Protein 3CWW (pdb70)

GO terms:
  GO:0042802 identical protein binding (F, IPI)
  GO:0005515 protein binding (F, IPI)
  GO:0005737 cytoplasm (C, IDA)
  GO:0005739 mitochondrion (C, IDA)
  GO:0009897 external side of plasma membrane (C, IDA)
  GO:0009986 cell surface (C, IDA)
  GO:0006508 proteolysis (P, IDA)
  GO:0005576 extracellular region (C, TAS)
  GO:0005777 peroxisome (C, TAS)
  GO:0005829 cytosol (C, TAS)
  GO:0045732 positive regulation of protein catabolic process (P, TAS)
  GO:1903715 regulation of aerobic respiration (P, IGI)
  GO:0004222 metalloendopeptidase activity (F, TAS)
  GO:0016323 basolateral plasma membrane (C, IMP)
  GO:0150094 amyloid-beta clearance by cellular catabolic process (P, IMP)
  GO:0097242 amyloid-beta clearance (P, IMP)
  GO:0005829 cytosol (C, IDA)
  GO:0042447 hormone catabolic process (P, IDA)
  GO:0043171 peptide catabolic process (P, IDA)
  GO:0008270 zinc ion binding (F, IDA)

InterPro domains:
  IPR001431 Peptidase M16, zinc-binding site [PS00143] (95-118)
  IPR007863 Peptidase M16, C-terminal [PF05193] (238-416)
  IPR011249 Metalloenzyme, LuxS/M16 peptidase-like [SSF63411] (54-286)
  IPR011249 Metalloenzyme, LuxS/M16 peptidase-like [SSF63411] (288-526)
  IPR011249 Metalloenzyme, LuxS/M16 peptidase-like [SSF63411] (528-750)
  IPR011249 Metalloenzyme, LuxS/M16 peptidase-like [SSF63411] (766-1004)
  IPR011765 Peptidase M16, N-terminal [PF00675] (74-212)
  IPR032632 Peptidase M16, middle/third domain [PF16187] (422-702)
  IPR050626 Peptidase M16 [PTHR43690] (46-1003)
  IPR054734 Coenzyme PQQ synthesis protein F-like, C-terminal lobe, domain 4 [PF22456] (810-908)

B-factor: mean 30.48, std 8.05, range [13.72, 85.84]

Solvent-accessible surface area: 73911 Å² total; per-residue (Å²): 212,67,124,24,27,114,105,95,13,117,174,13,71,74,7,96,59,18,162,10,99,23,58,0,1,21,0,56,17,7,0,55,0,0,0,0,7,5,89,75,3,22,35,0,0,0,0,0,2,0,5,1,0,15,10,20,2,32,128,78,2,17,0,1,1,12,0,0,14,16,2,0,35,19,5,3,88,46,7,59,82,38,23,10,8,41,56,19,5,19,28,20,4,15,47,33,80,11,93,31,48,24,23,21,1,2,0,28,0,14,0,4,35,119,64,2,75,6,1,0,9,7,0,0,4,4,5,46,35,11,51,1,56,85,60,0,22,67,58,8,2,42,0,0,47,17,29,8,62,44,4,18,49,63,19,73,98,14,34,106,3,6,30,23,44,14,3,25,105,193,12,40,17,28,48,4,19,14,0,19,76,92,0,2,43,53,72,0,99,129,97,69,30,74,8,69,79,36,0,56,124,10,16,56,50,62,8,0,0,40,9,0,0,0,0,0,2,0,86,63,58,25,84,80,0,11,93,15,1,24,102,11,0,46,109,4,110,51,82,109,19,115,54,36,120,20,112,102,26,0,5,64,111,121,21,17,48,22,27,7,46,5,16,3,35,59,50,35,23,27,0,61,0,12,1,19,3,54,32,8,50,150,51,40,66,5,40,2,0,50,5,0,1,10,1,0,0,13,21,2,95,18,3,0,4,16,19,0,33,96,101,15,21,0,24,84,3,59,0,0,46,74,80,27,9,54,27,0,24,1,0,12,0,29,4,34,2,9,107,93,0,38,132,56,16,68,54,0,0,47,15,2,4,26,1,0,58,42,10,61,58,76,22,50,40,102,80,2,12,77,11,11,72,57,22,32,42,24,38,13,107,5,51,43,61,43,140,9,68,47,15,0,13,105,4,0,15,20,1,22,63,23,68,3,45,46,1,16,10,7,80,62,57,8,115,66,62,71,55,80,10,6,117,61,0,10,67,72,0,67,6,62,34,0,13,3,18,14,1,3,64,61,23,103,83,138,32,107,121,88,4,138,48,11,29,1,78,17,65,60,47,74,11,77,118,65,21,9,42,117,9,94,118,16,67,99,33,65,130,4,124,30,15,120,101,14,136,20,26,4,109,75,49,110,65,60,105,84,58,121,86,39,52,88,77,9,32,73,35,35,101,62,67,20,0,38,0,27,14,1,6,10,47,96,41,88,21,1,32,0,6,0,4,0,17,0,38,3,54,72,0,25,78,51,23,34,39,7,0,4,0,62,0,0,2,48,3,0,56,28,50,3,40,70,73,11,17,28,0,95,50,2,34,4,39,45,67,0,79,36,32,68,53,0,1,32,0,2,0,63,15,17,24,37,39,2,50,92,1,0,106,69,0,1,67,56,0,11,67,26,155,21,80,106,63,31,2,90,32,21,35,42,33,17,56,30,67,10,55,16,36,124,8,45,30,0,29,69,8,0,51,20,29,0,124,12,0,0,19,60,42,24,65,36,59,94,65,24,64,135,15,1,77,76,0,52,19,97,112,0,112,70,7,12,77,72,0,2,33,108,0,7,0,2,0,1,0,0,0,7,12,14,97,138,42,0,59,39,14,0,67,46,0,8,72,16,1,76,117,64,14,137,6,124,41,10,115,111,100,71,54,70,39,38,86,0,0,68,5,55,87,154,14,30,14,10,25,92,69,97,0,105,15,11,60,9,0,0,0,3,0,0,0,0,1,40,45,25,54,47,38,34,6,0,38,0,18,0,0,9,4,1,0,51,21,36,2,80,15,18,0,25,8,100,33,26,9,5,64,32,16,85,18,4,39,19,94,27,42,12,0,0,0,0,51,0,7,0,5,0,139,91,44,4,132,62,0,2,29,11,0,2,1,2,1,66,57,2,33,92,41,0,62,36,25,18,52,36,22,0,61,24,15,5,79,1,2,2,31,99,39,67,34,96,30,23,62,13,34,13,4,1,65,91,13,22,32,22,2,97,57,59,14,31,16,33,58,40,27,81,61,1,5,62,65,0,112,91,6,53,15,8,51,0,4,140,11,3,98,76,5,0,8,50,103,2,63,72,14,11,2,0,0,0,14,0,28,3,78,119,71,160,52,152,23,28,100,53,78,167,32,113,78,13,159,82,30,90,52,18,35,192,65,29,79,67,9,69,67,33,179,86,157,209,64,121,23,24,114,107,92,15,65,75,14,6,57,5,42,60,16,161,8,101,24,58,0,0,23,0,54,16,8,0,58,0,0,0,0,6,5,87,74,3,21,36,0,0,0,0,0,2,0,5,2,0,17,12,21,2,31,124,79,2,16,0,1,0,15,0,0,13,16,1,0,34,19,6,4,160,117,46,80,104,43,25,32,11,40,54,25,5,19,25,19,3,16,47,34,79,12,94,33,46,25,22,22,1,2,0,29,0,15,0,4,34,118,63,1,82,21,0,0,16,42,0,0,7,4,5,44,39,10,50,2,58,84,61,0,22,69,58,7,2,43,1,0,47,18,28,9,62,45,3,21,50,59,18,70,95,15,31,107,4,5,31,22,46,15,4,27,107,192,12,38,16,29,47,4,20,14,0,17,71,103,9,2,50,70,94,0,102,132,76,72,28,74,8,73,68,34,0,52,125,11,16,56,52,62,8,0,0,38,9,0,0,0,0,0,2,0,84,59,57,23,88,79,0,9,91,18,0,23,131,12,0,43,118,4,109,51,81,108,18,112,54,33,122,19,110,97,26,0,5,64,108,121,22,15,50,22,27,7,47,4,14,2,30,56,49,35,24,26,0,59,1,10,1,18,3,53,35,7,60,154,48,42,68,7,42,2,0,54,6,1,2,9,1,0,0,16,23,2,86,14,3,0,4,17,17,0,33,94,102,15,19,0,23,85,4,55,0,0,46,76,87,27,9,59,26,0,19,2,0,12,0,29,5,31,1,8,108,94,0,41,133,58,17,67,54,0,1,48,16,2,4,24,1,0,55,41,8,59,57,69,19,33,34,19,20,2,7,16,14,14,42,42,20,37,45,26,40,10,106,5,38,45,62,45,137,10,72,48,17,0,14,108,4,0,14,17,1,21,64,19,73,4,40,19,2,18,5,12,91,73,31,9,17,36,39,100,56,76,13,5,112,54,0,7,68,67,0,69,5,59,35,0,12,3,17,14,1,2,65,58,26,101,84,141,32,107,119,82,6,142,63,9,29,1,78,17,67,58,46,72,11,78,113,67,22,7,42,115,9,90,117,14,65,102,33,72,124,4,122,31,13,112,18,12,119,19,32,6,107,78,50,105,63,64,103,87,60,119,86,38,49,90,76,9,28,74,32,39,99,67,66,17,0,42,0,25,12,0,4,9,48,96,37,90,19,1,34,0,6,0,5,0,15,0,36,4,54,75,0,27,82,50,21,28,38,8,0,2,0,65,0,0,2,49,3,0,59,28,51,2,37,68,71,11,4,26,0,97,57,1,34,4,51,46,63,0,79,38,33,68,53,0,1,30,0,0,0,67,17,18,24,38,39,3,55,96,0,0,104,77,0,0,67,54,0,14,71,27,87,19,78,107,61,31,2,89,31,17,34,44,32,18,57,28,64,9,53,15,37,115,7,44,32,0,28,68,8,0,51,22,29,0,123,12,0,0,17,61,41,25,65,30,61,98,66,21,55,145,19,0,71,82,1,51,19,96,110,0,109,68,6,11,79,71,0,2,35,101,0,9,0,2,0,1,0,0,0,9,12,27,92,73,41,0,62,41,14,0,73,39,0,10,70,15,0,76,118,65,14,136,5,122,44,9,107,113,100,66,67,72,36,37,84,0,0,65,6,54,89,153,14,29,15,9,24,93,68,98,0,106,13,10,57,10,0,0,0,3,0,1,0,0,1,38,49,26,51,45,38,31,6,0,40,0,17,0,0,9,5,1,0,49,20,35,2,79,15,18,0,25,8,113,33,26,9,4,64,30,17,89,16,4,42,18,94,26,43,12,0,0,0,0,51,0,6,0,4,0,136,92,45,2,131,66,0,2,27,10,0,2,1,2,2,70,60,4,38,130,45,0,86,97,30,86,102,112,25,0,68,75,13,5,78,2,2,2,28,98,39,66,34,99,29,24,66,13,34,15,3,1,62,89,11,20,34,20,2,96,57,66,17,31,15,36,61,40,26,80,63,1,5,63,67,0,114,93,7,69,44,58,50,0,17,146,10,3,95,78,5,0,5,48,108,1,63,75,14,11,2,0,0,0,15,0,28,3,76,120,71,162,54,152,22,28,100,54,76,166,33,111,80,11,158,81,30,88,56,16,33,198,64,27,78,65,8,71,67,33,175,86,160,35,43,44,96,35,43,88

CATH classification: 3.30.830.10 (+3 more: 3.30.830.10, 3.30.830.10, 3.30.830.10)

Foldseek 3Di:
DDQQWPFKDPAFDAFPLDPWGWIWTATPQAATEIEIADLPFQKKKKKKKFQAAQLPPDLQFRQLRVLLLVQLCQAFPVGRHGNPLVVVQLLFLKDWDWDGDHGMTMIMMMGGQVCQLVNVLSVLRSLPGGPLDPQLSVFCLLQLQQVLQQCLQPQVSVVCQVVLCLFACVRSSNTDHSGHCCSQPVSCVVVVHDNSVVSVVCSVQRSASNRMYMYIYHNDDPVVVVVSCSVRNSPGHHPPHDRDADQDDRHDLVSALKEKEFEHSFAFKKKKKKFKDWDCLVVLQQPLQVLVQCQQQAQAAQHLQVVCVVVVFFQHWGWTKADRDHNITMTMIMTTTFPVNNVVVLVSLLSSLLLLVVCVVVADDVVSSVVQQVLLVLCRNQPFDDDNRVVNRQLRVQSSRDDSSCSSPSNRHHDDHCSPVNVVRSVRPANSRMYMYIYHNVCVVVFDDADPSNRITMHMDRNDPVSSVSSRPRHHDPSHDTDDDLPLQFDDWDQDDQDPPADPFWDFPDDDLAETETEHEDPPSRTQKKKKKKDKFDCQCAVFLLSVLLQALLFVQLCSVCVNVCSSNVSNFWDKDWGADNGAIIIMIIGRPRCRLVVLLVSLLCLLQPDGDQSSSVRSLVVVLSVLVSVLSNAQLVVFVVVVCLQWWQDDDHSVRNNVSSVVDDPVNSVVSSLVSLQEIHMYMYMYYSDDPVVSVVSVVSSVVSSCVRSVYDGDDPVSSDDIFTFDFDFLAEEEEEAARQRRQKKKKKKWWWFWFDDLVVVLLQQLLCSLCFSVQCCQVPSPVNQYNDWGWGWDDDLRTITIMIMDIGNDFVVVVVQQVQLVLVVSLVVLVPDDQVSSVSSLVSSLSNLPRDDSGGVVLVVLQVVCVVLQQNPSVSSVSSSVVSNVDGSVNNSVSCQQRPHQPHRRTGMYMYIYHGNVGHGGGDDHDDHHYDDDSVVSRVPTDTHDGDHHD/DPQQWPDKDDAFDAFPQDPWGWIWTATNQAATEIEIADQVFFKKKKKKKFQAAQLPDDPQQAALRVLLLVQLCQAFPVGRHGNPLVVVQLLFLKDWDWDGDHGITMIMMMGGQVCQLVNVLSVLRSLPGGPLDPVLSVQCLLQLQQVLQQCLQPQVSVVCQVVLCLFACVRSSNTRHSGHCCSQPVSCVVVVHDNSVVSVVCSVQRSASNRMYMYIYHNDDPVVVVVSCSVRHSPRHHPVDDRDARQDDSHDLVSALKEKEFEHNFAWKKKKKKFKDWDCLVVLLAPLQVLVQCQQQPQAAQHLQVVCVVVVFFQHWGWTKADDDHNITMTMIMTTTFPVNLVCVLVSLLSSLQLLVVCVVVADDVVSSVLQQVLLSLCSNQPFDDDNRVVNRVLRVQCVRDPSSCSSPSVRHHHDHDSVVNVVRSVRPANSRMYMYIYHNVCVVVFDDADPSNRITMHMDRNDPVSSVSSRPRHHDVRHDTDDDQPLAFDDWDQDPQDPPADPFWDFPDDDLAETETEHEDPDSRTQKKKKKKDKFDCQCAVFLLSVLLQALLQVQLCSVCVNVCSSNVSNFWDKDWGGDNGAIIIMIIGGPRCRLVVLLVSLLCLLQPDGDQSVSVRVLVVVLSVLVSVLSNAQLVVQVVVVCLQWKPDDAHSVRNNVSSVVDDPVNSVVSSLVSLQEIHMYMYMYYSDDPVVSVVSVVSSVVSSCVRNVYDGDDPVRNDDIFTFDFFFLAEEEEEAARQRRQKKKKKKWWWFFFDDLVVVLLQQLLCSQCFSVQCCQVPSPVNQHNDWGWGWDDDLRTITIMIMDIGNDFVVVVVLQVQLSLVVSLVVLVPDDQVSSVSSLVSSLSNLPRDDSGRVVLVVLQVVLVVLQQRPSCSSVSSSVVSNPDDSVNSSVSCQQGPHQPHRRTGMYMYIYHGSVGHGGGDDHDDHHYDPDSVVSRVPTDTDDGDHHD/DDDD

Sequence (1913 aa):
NNPAIKRIGNHITKSPEDKREYRGLELANGIKVLLISDPTTDKSSAALDVHIGSLSDPPNIAGLSHFLQHMLFLGTKKYPKENEYSQFLSEHAGSSNAFTSGEHTNYYFDVSHEHLEGALDRFAQFFLSPLFDESAKDREVNAVDSEHEKNVMNDAWRLFQLEKATGNPKHPFSKFGTGNKYTLETRPNQEGIDVRQELLKFHSAYYSSNLMAVVVLGRESLDDLTNLVVKLFSEVENKNVPLPEFPEHPFQEEHLKQLYKIVPIKDIRNLYVTFPIPDLQKYYKSNPGHYLGHLIGHEGPGSLLSELKSKGWVNTLVGGQKAGARGFMFFIINVDLTEEGLLHVEDIILHMFQYIQKLRAEGPQEWVFQELKDLNAVAFRFKDKERPRGYTSKIAGILHYYPLEEVLTAEYLLEEFRPDLIEMVLDKLRPENVRVAIVSKSFEGKTDRTEEWYGTQYKQEAIPDAVIAKWQNAALNGKFKLPTKNEFIPTNFEILPLEAAATPYPALIKDTAMSKLWFKQDDKFFLPKANLNFEFFSPFAYVDPLHSNMAYLYLELLKDSLNEYAYAAELAGLSYDLQNTIYGMYLSVKGYNDKQPILLKKIIEKMATFEIDEARFEIIKEAYMRSLNNFRAEQPHQHAMYYLRLLMTEVAWTKDELKEALADVTLPRLKAFIPQLLSRLHIEALLHGNITKQAALGIMQMVEDTLIEHAHTKPLLPSQLAAYREVQLPDRGWFVYQQRNEVHNNSGIEIYYQTDMQSTSENMFLELFAQIISEPAFNTLRTKEQLGYIVFSGPRRANGIQGLRFIIQSEKPPHYLESRVEAFLITMEKSIEDMTEEAFQKHIQALAIRRLDKPKKLSAESAKYWGEIISQQYNFDRDNTEVAYLKTLTKADIIKFYKEMLAVDAPRRHKVSVHVLAREMLSQAPALPQPEVIQNMTAFKRGLPLFPLVKPHNNPAIKRIGNHITKSPEDKREYRGLELANGIKVLLISDPTTDKSSAALDVHIGSLSDPPNIAGLSHFLQHMLFLGTKKYPKENEYSQFLSEHAGSSNAFTSGEHTNYYFDVSHEHLEGALDRFAQFFLSPLFDESAKDREVNAVDSEHEKNVMNDAWRLFQLEKATGNPKHPFSKFGTGNKYTLETRPNQEGIDVRQELLKFHSAYYSSNLMAVVVLGRESLDDLTNLVVKLFSEVENKNVPLPEFPEHPFQEEHLKQLYKIVPIKDIRNLYVTFPIPDLQKYYKSNPGHYLGHLIGHEGPGSLLSELKSKGWVNTLVGGQKAGARGFMFFIINVDLTEEGLLHVEDIILHMFQYIQKLRAEGPQEWVFQELKDLNAVAFRFKDKERPRGYTSKIAGILHYYPLEEVLTAEYLLEEFRPDLIEMVLDKLRPENVRVAIVSKSFEGKTDRTEEWYGTQYKQEAIPDAVIAKWQNAALNGKFKLPTKNEFIPTNFEILPLEAAATPYPALIKDTAMSKLWFKQDDKFFLPKANLNFEFFSPFAYVDPLHSNMAYLYLELLKDSLNEYAYAAELAGLSYDLQNTIYGMYLSVKGYNDKQPILLKKIIEKMATFEIDEARFEIIKEAYMRSLNNFRAEQPHQHAMYYLRLLMTEVAWTKDELKEALADVTLPRLKAFIPQLLSRLHIEALLHGNITKQAALGIMQMVEDTLIEHAHTKPLLPSQLAAYREVQLPDRGWFVYQQRNEVHNNSGIEIYYQTDMQSTSENMFLELFAQIISEPAFNTLRTKEQLGYIVFSGPRRANGIQGLRFIIQSEKPPHYLESRVEAFLITMEKSIEDMTEEAFQKHIQALAIRRLDKPKKLSAESAKYWGEIISQQYNFDRDNTEVAYLKTLTKADIIKFYKEMLAVDAPRRHKVSVHVLAREMLSQAPALPQPEVIQNMTAFKRGLPLFPLVKPHAPPAAPP

Structure (mmCIF, N/CA/C/O backbone):
data_3CWW
#
_entry.id   3CWW
#
_cell.length_a   262.448
_cell.length_b   262.448
_cell.length_c   90.628
_cell.angle_alpha   90.000
_cell.angle_beta   90.000
_cell.angle_gamma   120.000
#
_symmetry.space_group_name_H-M   'P 65'
#
loop_
_entity.id
_entity.type
_entity.pdbx_description
1 polymer 'Insulin-degrading enzyme'
2 polymer 'bradykinin N-terminal tetrapeptide analogue'
3 non-polymer 'ZINC ION'
4 non-polymer 'ACETATE ION'
5 non-polymer '1,4-DIETHYLENE DIOXIDE'
6 water water
#
loop_
_atom_site.group_PDB
_atom_site.id
_atom_site.type_symbol
_atom_site.label_atom_id
_atom_site.label_alt_id
_atom_site.label_comp_id
_atom_site.label_asym_id
_atom_site.label_entity_id
_atom_site.label_seq_id
_atom_site.pdbx_PDB_ins_code
_atom_site.Cartn_x
_atom_site.Cartn_y
_atom_site.Cartn_z
_atom_site.occupancy
_atom_site.B_iso_or_equiv
_atom_site.auth_seq_id
_atom_site.auth_comp_id
_atom_site.auth_asym_id
_atom_site.auth_atom_id
_atom_site.pdbx_PDB_model_num
ATOM 1 N N . ASN A 1 14 ? -94.680 110.031 11.695 1.00 66.20 43 ASN A N 1
ATOM 2 C CA . ASN A 1 14 ? -94.295 109.927 13.097 1.00 60.69 43 ASN A CA 1
ATOM 3 C C . ASN A 1 14 ? -93.096 108.998 13.336 1.00 61.18 43 ASN A C 1
ATOM 4 O O . ASN A 1 14 ? -92.080 109.426 13.888 1.00 59.03 43 ASN A O 1
ATOM 9 N N . ASN A 1 15 ? -93.202 107.736 12.923 1.00 55.65 44 ASN A N 1
ATOM 10 C CA . ASN A 1 15 ? -92.085 106.799 13.089 1.00 49.82 44 ASN A CA 1
ATOM 11 C C . ASN A 1 15 ? -91.332 106.601 11.790 1.00 47.08 44 ASN A C 1
ATOM 12 O O . ASN A 1 15 ? -91.837 105.967 10.868 1.00 48.68 44 ASN A O 1
ATOM 17 N N . PRO A 1 16 ? -90.103 107.129 11.729 1.00 46.90 45 PRO A N 1
ATOM 18 C CA . PRO A 1 16 ? -89.264 107.183 10.529 1.00 43.55 45 PRO A CA 1
ATOM 19 C C . PRO A 1 16 ? -88.977 105.806 9.939 1.00 39.78 45 PRO A C 1
ATOM 20 O O . PRO A 1 16 ? -88.755 105.703 8.739 1.00 35.16 45 PRO A O 1
ATOM 24 N N . ALA A 1 17 ? -88.967 104.771 10.772 1.00 39.06 46 ALA A N 1
ATOM 25 C CA . ALA A 1 17 ? -88.599 103.438 10.313 1.00 36.19 46 ALA A CA 1
ATOM 26 C C . ALA A 1 17 ? -89.787 102.683 9.723 1.00 33.25 46 ALA A C 1
ATOM 27 O O . ALA A 1 17 ? -89.611 101.640 9.100 1.00 31.12 46 ALA A O 1
ATOM 29 N N . ILE A 1 18 ? -90.985 103.218 9.912 1.00 32.77 47 ILE A N 1
ATOM 30 C CA . ILE A 1 18 ? -92.192 102.597 9.372 1.00 34.90 47 ILE A CA 1
ATOM 31 C C . ILE A 1 18 ? -92.800 103.444 8.256 1.00 35.76 47 ILE A C 1
ATOM 32 O O . ILE A 1 18 ? -93.149 104.596 8.478 1.00 34.02 47 ILE A O 1
ATOM 37 N N . LYS A 1 19 ? -92.922 102.882 7.056 1.00 27.81 48 LYS A N 1
ATOM 38 C CA . LYS A 1 19 ? -93.517 103.614 5.944 1.00 31.95 48 LYS A CA 1
ATOM 39 C C . LYS A 1 19 ? -95.032 103.701 6.073 1.00 37.03 48 LYS A C 1
ATOM 40 O O . LYS A 1 19 ? -95.621 104.750 5.826 1.00 37.05 48 LYS A O 1
ATOM 46 N N . ARG A 1 20 ? -95.664 102.595 6.455 1.00 31.91 49 ARG A N 1
ATOM 47 C CA . ARG A 1 20 ? -97.108 102.591 6.641 1.00 33.56 49 ARG A CA 1
ATOM 48 C C . ARG A 1 20 ? -97.541 101.414 7.512 1.00 33.63 49 ARG A C 1
ATOM 49 O O . ARG A 1 20 ? -96.881 100.372 7.569 1.00 27.52 49 ARG A O 1
ATOM 57 N N . ILE A 1 21 ? -98.646 101.600 8.214 1.00 32.61 50 ILE A N 1
ATOM 58 C CA . ILE A 1 21 ? -99.250 100.510 8.950 1.00 33.70 50 ILE A CA 1
ATOM 59 C C . ILE A 1 21 ? -100.556 100.182 8.253 1.00 37.10 50 ILE A C 1
ATOM 60 O O . ILE A 1 21 ? -101.319 101.078 7.892 1.00 37.30 50 ILE A O 1
ATOM 65 N N . GLY A 1 22 ? -100.803 98.898 8.034 1.00 33.07 51 GLY A N 1
ATOM 66 C CA . GLY A 1 22 ? -101.955 98.502 7.255 1.00 35.92 51 GLY A CA 1
ATOM 67 C C . GLY A 1 22 ? -103.223 98.773 8.031 1.00 37.04 51 GLY A C 1
ATOM 68 O O . GLY A 1 22 ? -103.182 98.946 9.252 1.00 37.98 51 GLY A O 1
ATOM 69 N N . ASN A 1 23 ? -104.353 98.806 7.328 1.00 37.31 52 ASN A N 1
ATOM 70 C CA . ASN A 1 23 ? -105.644 98.784 7.999 1.00 36.14 52 ASN A CA 1
ATOM 71 C C . ASN A 1 23 ? -105.910 97.385 8.541 1.00 37.33 52 ASN A C 1
ATOM 72 O O . ASN A 1 23 ? -105.026 96.528 8.522 1.00 34.80 52 ASN A O 1
ATOM 77 N N . HIS A 1 24 ? -107.103 97.173 9.084 1.00 37.08 53 HIS A N 1
ATOM 78 C CA . HIS A 1 24 ? -107.430 95.905 9.727 1.00 32.22 53 HIS A CA 1
ATOM 79 C C . HIS A 1 24 ? -107.201 94.706 8.810 1.00 25.87 53 HIS A C 1
ATOM 80 O O . HIS A 1 24 ? -107.654 94.689 7.666 1.00 26.41 53 HIS A O 1
ATOM 87 N N . ILE A 1 25 ? -106.486 93.710 9.323 1.00 24.94 54 ILE A N 1
ATOM 88 C CA . ILE A 1 25 ? -106.158 92.519 8.550 1.00 26.05 54 ILE A CA 1
ATOM 89 C C . ILE A 1 25 ? -107.353 91.588 8.661 1.00 22.42 54 ILE A C 1
ATOM 90 O O . ILE A 1 25 ? -107.663 91.104 9.741 1.00 25.24 54 ILE A O 1
ATOM 95 N N . THR A 1 26 ? -108.040 91.355 7.560 1.00 23.14 55 THR A N 1
ATOM 96 C CA . THR A 1 26 ? -109.222 90.498 7.599 1.00 26.86 55 THR A CA 1
ATOM 97 C C . THR A 1 26 ? -108.887 89.065 8.007 1.00 23.66 55 THR A C 1
ATOM 98 O O . THR A 1 26 ? -107.992 88.431 7.450 1.00 22.94 55 THR A O 1
ATOM 102 N N . LYS A 1 27 ? -109.610 88.558 8.993 1.00 22.99 56 LYS A N 1
ATOM 103 C CA . LYS A 1 27 ? -109.363 87.214 9.500 1.00 24.86 56 LYS A CA 1
ATOM 104 C C . LYS A 1 27 ? -110.689 86.495 9.727 1.00 26.02 56 LYS A C 1
ATOM 105 O O . LYS A 1 27 ? -111.750 87.104 9.658 1.00 21.30 56 LYS A O 1
ATOM 111 N N . SER A 1 28 ? -110.638 85.196 9.980 1.00 24.15 57 SER A N 1
ATOM 112 C CA . SER A 1 28 ? -111.865 84.488 10.343 1.00 26.79 57 SER A CA 1
ATOM 113 C C . SER A 1 28 ? -112.346 84.949 11.715 1.00 25.50 57 SER A C 1
ATOM 114 O O . SER A 1 28 ? -111.537 85.177 12.607 1.00 22.88 57 SER A O 1
ATOM 117 N N . PRO A 1 29 ? -113.675 85.038 11.904 1.00 25.56 58 PRO A N 1
ATOM 118 C CA . PRO A 1 29 ? -114.214 85.367 13.229 1.00 27.47 58 PRO A CA 1
ATOM 119 C C . PRO A 1 29 ? -113.890 84.294 14.271 1.00 27.81 58 PRO A C 1
ATOM 120 O O . PRO A 1 29 ? -113.997 84.576 15.454 1.00 30.42 58 PRO A O 1
ATOM 124 N N . GLU A 1 30 ? -113.497 83.098 13.834 1.00 26.03 59 GLU A N 1
ATOM 125 C CA . GLU A 1 30 ? -113.088 82.021 14.741 1.00 25.85 59 GLU A CA 1
ATOM 126 C C . GLU A 1 30 ? -111.619 82.137 15.160 1.00 32.00 59 GLU A C 1
ATOM 127 O O . GLU A 1 30 ? -111.146 81.407 16.029 1.00 33.33 59 GLU A O 1
ATOM 133 N N . ASP A 1 31 ? -110.888 83.018 14.498 1.00 27.99 60 ASP A N 1
ATOM 134 C CA . ASP A 1 31 ? -109.454 83.156 14.731 1.00 25.42 60 ASP A CA 1
ATOM 135 C C . ASP A 1 31 ? -109.209 84.187 15.818 1.00 26.00 60 ASP A C 1
ATOM 136 O O . ASP A 1 31 ? -109.477 85.381 15.639 1.00 25.89 60 ASP A O 1
ATOM 141 N N . LYS A 1 32 ? -108.701 83.727 16.954 1.00 26.07 61 LYS A N 1
ATOM 142 C CA . LYS A 1 32 ? -108.459 84.597 18.096 1.00 30.74 61 LYS A CA 1
ATOM 143 C C . LYS A 1 32 ? -107.071 85.279 18.050 1.00 31.22 61 LYS A C 1
ATOM 144 O O . LYS A 1 32 ? -106.789 86.194 18.831 1.00 27.80 61 LYS A O 1
ATOM 150 N N . ARG A 1 33 ? -106.199 84.837 17.151 1.00 26.63 62 ARG A N 1
ATOM 151 C CA . ARG A 1 33 ? -104.901 85.507 17.021 1.00 24.97 62 ARG A CA 1
ATOM 152 C C . ARG A 1 33 ? -105.158 86.953 16.579 1.00 24.74 62 ARG A C 1
ATOM 153 O O . ARG A 1 33 ? -106.165 87.228 15.939 1.00 25.63 62 ARG A O 1
ATOM 161 N N . GLU A 1 34 ? -104.283 87.882 16.948 1.00 24.05 63 GLU A N 1
ATOM 162 C CA . GLU A 1 34 ? -104.415 89.273 16.506 1.00 26.44 63 GLU A CA 1
ATOM 163 C C . GLU A 1 34 ? -103.323 89.595 15.495 1.00 22.82 63 GLU A C 1
ATOM 164 O O . GLU A 1 34 ? -102.218 89.058 15.580 1.00 23.47 63 GLU A O 1
ATOM 170 N N . TYR A 1 35 ? -103.634 90.466 14.541 1.00 22.45 64 TYR A N 1
ATOM 171 C CA . TYR A 1 35 ? -102.750 90.727 13.413 1.00 23.88 64 TYR A CA 1
ATOM 172 C C . TYR A 1 35 ? -102.481 92.220 13.187 1.00 26.70 64 TYR A C 1
ATOM 173 O O . TYR A 1 35 ? -103.350 93.072 13.380 1.00 25.00 64 TYR A O 1
ATOM 182 N N . ARG A 1 36 ? -101.271 92.526 12.754 1.00 25.21 65 ARG A N 1
ATOM 183 C CA . ARG A 1 36 ? -100.976 93.870 12.265 1.00 25.13 65 ARG A CA 1
ATOM 184 C C . ARG A 1 36 ? -100.050 93.769 11.072 1.00 22.48 65 ARG A C 1
ATOM 185 O O . ARG A 1 36 ? -99.041 93.084 11.137 1.00 24.37 65 ARG A O 1
ATOM 193 N N . GLY A 1 37 ? -100.393 94.449 9.980 1.00 20.94 66 GLY A N 1
ATOM 194 C CA . GLY A 1 37 ? -99.536 94.472 8.817 1.00 22.42 66 GLY A CA 1
ATOM 195 C C . GLY A 1 37 ? -98.810 95.812 8.756 1.00 28.65 66 GLY A C 1
ATOM 196 O O . GLY A 1 37 ? -99.335 96.843 9.194 1.00 27.09 66 GLY A O 1
ATOM 197 N N . LEU A 1 38 ? -97.599 95.814 8.218 1.00 24.84 67 LEU A N 1
ATOM 198 C CA . LEU A 1 38 ? -96.968 97.097 7.951 1.00 27.96 67 LEU A CA 1
ATOM 199 C C . LEU A 1 38 ? -95.898 97.002 6.894 1.00 25.67 67 LEU A C 1
ATOM 200 O O . LEU A 1 38 ? -95.545 95.906 6.454 1.00 25.17 67 LEU A O 1
ATOM 205 N N . GLU A 1 39 ? -95.414 98.162 6.456 1.00 24.99 68 GLU A N 1
ATOM 206 C CA . GLU A 1 39 ? -94.278 98.213 5.549 1.00 24.39 68 GLU A CA 1
ATOM 207 C C . GLU A 1 39 ? -93.229 99.116 6.157 1.00 27.93 68 GLU A C 1
ATOM 208 O O . GLU A 1 39 ? -93.518 100.260 6.522 1.00 26.83 68 GLU A O 1
ATOM 214 N N . LEU A 1 40 ? -92.019 98.590 6.295 1.00 26.15 69 LEU A N 1
ATOM 215 C CA . LEU A 1 40 ? -90.918 99.367 6.838 1.00 28.23 69 LEU A CA 1
ATOM 216 C C . LEU A 1 40 ? -90.451 100.401 5.818 1.00 25.29 69 LEU A C 1
ATOM 217 O O . LEU A 1 40 ? -90.690 100.255 4.618 1.00 26.27 69 LEU A O 1
ATOM 222 N N . ALA A 1 41 ? -89.763 101.432 6.302 1.00 28.40 70 ALA A N 1
ATOM 223 C CA . ALA A 1 41 ? -89.183 102.464 5.433 1.00 29.55 70 ALA A CA 1
ATOM 224 C C . ALA A 1 41 ? -88.318 101.877 4.318 1.00 29.02 70 ALA A C 1
ATOM 225 O O . ALA A 1 41 ? -88.307 102.372 3.191 1.00 28.46 70 ALA A O 1
ATOM 227 N N . ASN A 1 42 ? -87.599 100.805 4.628 1.00 24.75 71 ASN A N 1
ATOM 228 C CA . ASN A 1 42 ? -86.748 100.183 3.634 1.00 22.86 71 ASN A CA 1
ATOM 229 C C . ASN A 1 42 ? -87.527 99.227 2.695 1.00 23.42 71 ASN A C 1
ATOM 230 O O . ASN A 1 42 ? -86.943 98.546 1.866 1.00 22.50 71 ASN A O 1
ATOM 235 N N . GLY A 1 43 ? -88.846 99.170 2.833 1.00 23.22 72 GLY A N 1
ATOM 236 C CA . GLY A 1 43 ? -89.636 98.385 1.895 1.00 26.28 72 GLY A CA 1
ATOM 237 C C . GLY A 1 43 ? -89.977 96.941 2.273 1.00 23.31 72 GLY A C 1
ATOM 238 O O . GLY A 1 43 ? -90.627 96.235 1.498 1.00 23.66 72 GLY A O 1
ATOM 239 N N . ILE A 1 44 ? -89.547 96.489 3.444 1.00 23.96 73 ILE A N 1
ATOM 240 C CA . ILE A 1 44 ? -89.892 95.134 3.876 1.00 24.78 73 ILE A CA 1
ATOM 241 C C . ILE A 1 44 ? -91.367 95.116 4.264 1.00 22.80 73 ILE A C 1
ATOM 242 O O . ILE A 1 44 ? -91.814 95.973 5.016 1.00 23.04 73 ILE A O 1
ATOM 247 N N . LYS A 1 45 ? -92.127 94.184 3.698 1.00 20.94 74 LYS A N 1
ATOM 248 C CA . LYS A 1 45 ? -93.518 93.985 4.095 1.00 22.91 74 LYS A CA 1
ATOM 249 C C . LYS A 1 45 ? -93.547 93.038 5.291 1.00 22.95 74 LYS A C 1
ATOM 250 O O . LYS A 1 45 ? -92.828 92.045 5.311 1.00 22.28 74 LYS A O 1
ATOM 256 N N . VAL A 1 46 ? -94.368 93.359 6.283 1.00 22.22 75 VAL A N 1
ATOM 257 C CA . VAL A 1 46 ? -94.364 92.634 7.543 1.00 21.90 75 VAL A CA 1
ATOM 258 C C . VAL A 1 46 ? -95.778 92.246 7.985 1.00 24.30 75 VAL A C 1
ATOM 259 O O . VAL A 1 46 ? -96.712 93.052 7.904 1.00 24.65 75 VAL A O 1
ATOM 263 N N . LEU A 1 47 ? -95.933 91.020 8.474 1.00 21.71 76 LEU A N 1
ATOM 264 C CA . LEU A 1 47 ? -97.140 90.690 9.231 1.00 17.23 76 LEU A CA 1
ATOM 265 C C . LEU A 1 47 ? -96.735 90.269 10.632 1.00 19.23 76 LEU A C 1
ATOM 266 O O . LEU A 1 47 ? -95.880 89.402 10.811 1.00 18.40 76 LEU A O 1
ATOM 271 N N . LEU A 1 48 ? -97.341 90.890 11.634 1.00 18.83 77 LEU A N 1
ATOM 272 C CA . LEU A 1 48 ? -97.109 90.476 13.021 1.00 18.93 77 LEU A CA 1
ATOM 273 C C . LEU A 1 48 ? -98.319 89.689 13.506 1.00 20.96 77 LEU A C 1
ATOM 274 O O . LEU A 1 48 ? -99.467 90.057 13.226 1.00 22.42 77 LEU A O 1
ATOM 279 N N . ILE A 1 49 ? -98.067 88.625 14.251 1.00 20.34 78 ILE A N 1
ATOM 280 C CA . ILE A 1 49 ? -99.151 87.782 14.722 1.00 21.80 78 ILE A CA 1
ATOM 281 C C . ILE A 1 49 ? -98.981 87.593 16.212 1.00 21.65 78 ILE A C 1
ATOM 282 O O . ILE A 1 49 ? -98.016 86.971 16.655 1.00 21.50 78 ILE A O 1
ATOM 287 N N . SER A 1 50 ? -99.906 88.152 16.988 1.00 21.50 79 SER A N 1
ATOM 288 C CA . SER A 1 50 ? -99.857 87.983 18.431 1.00 21.99 79 SER A CA 1
ATOM 289 C C . SER A 1 50 ? -100.774 86.836 18.860 1.00 23.18 79 SER A C 1
ATOM 290 O O . SER A 1 50 ? -101.984 86.858 18.614 1.00 24.07 79 SER A O 1
ATOM 293 N N . ASP A 1 51 ? -100.194 85.840 19.509 1.00 22.97 80 ASP A N 1
ATOM 294 C CA . ASP A 1 51 ? -100.964 84.735 20.064 1.00 23.64 80 ASP A CA 1
ATOM 295 C C . ASP A 1 51 ? -100.462 84.458 21.477 1.00 23.79 80 ASP A C 1
ATOM 296 O O . ASP A 1 51 ? -99.487 83.721 21.677 1.00 23.03 80 ASP A O 1
ATOM 301 N N . PRO A 1 52 ? -101.119 85.063 22.472 1.00 25.93 81 PRO A N 1
ATOM 302 C CA . PRO A 1 52 ? -100.674 84.895 23.863 1.00 26.74 81 PRO A CA 1
ATOM 303 C C . PRO A 1 52 ? -100.761 83.449 24.345 1.00 26.86 81 PRO A C 1
ATOM 304 O O . PRO A 1 52 ? -100.229 83.143 25.410 1.00 30.56 81 PRO A O 1
ATOM 308 N N . THR A 1 53 ? -101.379 82.560 23.568 1.00 27.13 82 THR A N 1
ATOM 309 C CA . THR A 1 53 ? -101.487 81.157 23.987 1.00 29.16 82 THR A CA 1
ATOM 310 C C . THR A 1 53 ? -100.344 80.283 23.455 1.00 30.70 82 THR A C 1
ATOM 311 O O . THR A 1 53 ? -100.160 79.155 23.901 1.00 28.59 82 THR A O 1
ATOM 315 N N . THR A 1 54 ? -99.574 80.783 22.496 1.00 26.24 83 THR A N 1
ATOM 316 C CA . THR A 1 54 ? -98.686 79.872 21.768 1.00 26.67 83 THR A CA 1
ATOM 317 C C . THR A 1 54 ? -97.526 79.337 22.615 1.00 23.56 83 THR A C 1
ATOM 318 O O . THR A 1 54 ? -96.930 80.075 23.395 1.00 24.70 83 THR A O 1
ATOM 322 N N . ASP A 1 55 ? -97.228 78.043 22.497 1.00 22.46 84 ASP A N 1
ATOM 323 C CA . ASP A 1 55 ? -96.079 77.466 23.199 1.00 25.71 84 ASP A CA 1
ATOM 324 C C . ASP A 1 55 ? -94.794 77.704 22.401 1.00 26.78 84 ASP A C 1
ATOM 325 O O . ASP A 1 55 ? -93.724 77.912 22.975 1.00 25.79 84 ASP A O 1
ATOM 330 N N . LYS A 1 56 ? -94.910 77.688 21.078 1.00 24.32 85 LYS A N 1
ATOM 331 C CA . LYS A 1 56 ? -93.780 78.027 20.223 1.00 21.86 85 LYS A CA 1
ATOM 332 C C . LYS A 1 56 ? -94.036 79.317 19.451 1.00 22.84 85 LYS A C 1
ATOM 333 O O . LYS A 1 56 ? -95.131 79.552 18.926 1.00 22.18 85 LYS A O 1
ATOM 339 N N . SER A 1 57 ? -93.021 80.161 19.392 1.00 20.31 86 SER A N 1
ATOM 340 C CA . SER A 1 57 ? -93.090 81.349 18.570 1.00 20.83 86 SER A CA 1
ATOM 341 C C . SER A 1 57 ? -92.327 81.051 17.278 1.00 17.63 86 SER A C 1
ATOM 342 O O . SER A 1 57 ? -91.611 80.052 17.187 1.00 19.90 86 SER A O 1
ATOM 345 N N . SER A 1 58 ? -92.478 81.925 16.291 1.00 17.70 87 SER A N 1
ATOM 346 C CA . SER A 1 58 ? -91.988 81.628 14.954 1.00 18.69 87 SER A CA 1
ATOM 347 C C . SER A 1 58 ? -91.735 82.902 14.162 1.00 19.86 87 SER A C 1
ATOM 348 O O . SER A 1 58 ? -92.408 83.919 14.357 1.00 18.33 87 SER A O 1
ATOM 351 N N . ALA A 1 59 ? -90.775 82.837 13.249 1.00 19.12 88 ALA A N 1
ATOM 352 C CA . ALA A 1 59 ? -90.644 83.892 12.268 1.00 20.01 88 ALA A CA 1
ATOM 353 C C . ALA A 1 59 ? -90.262 83.270 10.934 1.00 19.47 88 ALA A C 1
ATOM 354 O O . ALA A 1 59 ? -89.700 82.168 10.886 1.00 19.38 88 ALA A O 1
ATOM 356 N N . ALA A 1 60 ? -90.562 83.985 9.853 1.00 18.27 89 ALA A N 1
ATOM 357 C CA . ALA A 1 60 ? -90.130 83.559 8.536 1.00 16.91 89 ALA A CA 1
ATOM 358 C C . ALA A 1 60 ? -89.766 84.800 7.715 1.00 21.99 89 ALA A C 1
ATOM 359 O O . ALA A 1 60 ? -90.323 85.884 7.926 1.00 21.19 89 ALA A O 1
ATOM 361 N N . LEU A 1 61 ? -88.817 84.640 6.802 1.00 18.05 90 LEU A N 1
ATOM 362 C CA . LEU A 1 61 ? -88.522 85.710 5.851 1.00 19.65 90 LEU A CA 1
ATOM 363 C C . LEU A 1 61 ? -88.450 85.110 4.451 1.00 18.56 90 LEU A C 1
ATOM 364 O O . LEU A 1 61 ? -87.791 84.103 4.223 1.00 20.24 90 LEU A O 1
ATOM 369 N N . ASP A 1 62 ? -89.142 85.733 3.511 1.00 18.12 91 ASP A N 1
ATOM 370 C CA . ASP A 1 62 ? -89.150 85.245 2.151 1.00 16.76 91 ASP A CA 1
ATOM 371 C C . ASP A 1 62 ? -88.567 86.334 1.263 1.00 20.19 91 ASP A C 1
ATOM 372 O O . ASP A 1 62 ? -89.102 87.447 1.208 1.00 19.02 91 ASP A O 1
ATOM 377 N N . VAL A 1 63 ? -87.438 86.029 0.622 1.00 18.74 92 VAL A N 1
ATOM 378 C CA . VAL A 1 63 ? -86.842 86.942 -0.349 1.00 19.09 92 VAL A CA 1
ATOM 379 C C . VAL A 1 63 ? -87.371 86.590 -1.726 1.00 17.97 92 VAL A C 1
ATOM 380 O O . VAL A 1 63 ? -87.319 85.432 -2.115 1.00 18.94 92 VAL A O 1
ATOM 384 N N . HIS A 1 64 ? -87.843 87.591 -2.481 1.00 21.45 93 HIS A N 1
ATOM 385 C CA . HIS A 1 64 ? -88.426 87.324 -3.794 1.00 19.91 93 HIS A CA 1
ATOM 386 C C . HIS A 1 64 ? -87.361 87.149 -4.878 1.00 24.09 93 HIS A C 1
ATOM 387 O O . HIS A 1 64 ? -87.460 87.735 -5.969 1.00 21.32 93 HIS A O 1
ATOM 394 N N . ILE A 1 65 ? -86.356 86.335 -4.571 1.00 19.54 94 ILE A N 1
ATOM 395 C CA . ILE A 1 65 ? -85.338 85.953 -5.545 1.00 19.24 94 ILE A CA 1
ATOM 396 C C . ILE A 1 65 ? -85.090 84.470 -5.357 1.00 22.93 94 ILE A C 1
ATOM 397 O O . ILE A 1 65 ? -85.112 83.952 -4.226 1.00 21.75 94 ILE A O 1
ATOM 402 N N . GLY A 1 66 ? -84.845 83.790 -6.464 1.00 20.91 95 GLY A N 1
ATOM 403 C CA . GLY A 1 66 ? -84.626 82.358 -6.449 1.00 20.22 95 GLY A CA 1
ATOM 404 C C . GLY A 1 66 ? -83.846 81.909 -7.669 1.00 22.05 95 GLY A C 1
ATOM 405 O O . GLY A 1 66 ? -83.172 82.705 -8.334 1.00 19.14 95 GLY A O 1
ATOM 406 N N . SER A 1 67 ? -83.964 80.627 -7.974 1.00 20.10 96 SER A N 1
ATOM 407 C CA . SER A 1 67 ? -83.021 79.983 -8.861 1.00 21.94 96 SER A CA 1
ATOM 408 C C . SER A 1 67 ? -83.145 80.471 -10.322 1.00 23.58 96 SER A C 1
ATOM 409 O O . SER A 1 67 ? -82.195 80.345 -11.105 1.00 21.56 96 SER A O 1
ATOM 412 N N . LEU A 1 68 ? -84.290 81.059 -10.684 1.00 21.18 97 LEU A N 1
ATOM 413 C CA . LEU A 1 68 ? -84.405 81.693 -12.013 1.00 22.45 97 LEU A CA 1
ATOM 414 C C . LEU A 1 68 ? -83.384 82.816 -12.165 1.00 23.43 97 LEU A C 1
ATOM 415 O O . LEU A 1 68 ? -83.063 83.225 -13.281 1.00 24.63 97 LEU A O 1
ATOM 420 N N . SER A 1 69 ? -82.865 83.303 -11.042 1.00 23.49 98 SER A N 1
ATOM 421 C CA . SER A 1 69 ? -81.901 84.390 -11.077 1.00 21.11 98 SER A CA 1
ATOM 422 C C . SER A 1 69 ? -80.448 83.940 -10.884 1.00 22.06 98 SER A C 1
ATOM 423 O O . SER A 1 69 ? -79.558 84.788 -10.750 1.00 22.46 98 SER A O 1
ATOM 426 N N . ASP A 1 70 ? -80.186 82.630 -10.863 1.00 21.65 99 ASP A N 1
ATOM 427 C CA . ASP A 1 70 ? -78.784 82.167 -10.733 1.00 20.53 99 ASP A CA 1
ATOM 428 C C . ASP A 1 70 ? -77.958 82.682 -11.912 1.00 24.75 99 ASP A C 1
ATOM 429 O O . ASP A 1 70 ? -78.468 82.786 -13.031 1.00 22.23 99 ASP A O 1
ATOM 434 N N . PRO A 1 71 ? -76.674 82.962 -11.681 1.00 24.28 100 PRO A N 1
ATOM 435 C CA . PRO A 1 71 ? -75.808 83.285 -12.823 1.00 23.88 100 PRO A CA 1
ATOM 436 C C . PRO A 1 71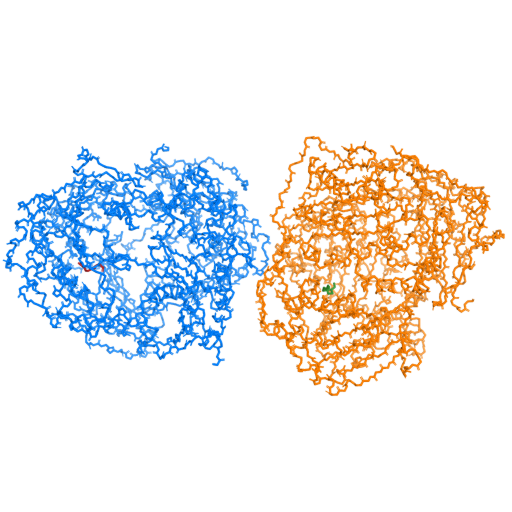 ? -75.866 82.123 -13.806 1.00 26.43 100 PRO A C 1
ATOM 437 O O . PRO A 1 71 ? -75.896 80.957 -13.378 1.00 22.05 100 PRO A O 1
ATOM 441 N N . PRO A 1 72 ? -75.885 82.415 -15.116 1.00 25.25 101 PRO A N 1
ATOM 442 C CA . PRO A 1 72 ? -75.982 81.292 -16.063 1.00 25.66 101 PRO A CA 1
ATOM 443 C C . PRO A 1 72 ? -74.748 80.403 -15.981 1.00 28.34 101 PRO A C 1
ATOM 444 O O . PRO A 1 72 ? -74.805 79.253 -16.406 1.00 26.03 101 PRO A O 1
ATOM 448 N N . ASN A 1 73 ? -73.653 80.920 -15.424 1.00 26.08 102 ASN A N 1
ATOM 449 C CA . ASN A 1 73 ? -72.442 80.120 -15.311 1.00 28.48 102 ASN A CA 1
ATOM 450 C C . ASN A 1 73 ? -72.242 79.463 -13.937 1.00 26.38 102 ASN A C 1
ATOM 451 O O . ASN A 1 73 ? -71.211 78.841 -13.689 1.00 27.26 102 ASN A O 1
ATOM 456 N N . ILE A 1 74 ? -73.211 79.617 -13.039 1.00 24.98 103 ILE A N 1
ATOM 457 C CA . ILE A 1 74 ? -73.122 78.956 -11.738 1.00 25.93 103 ILE A CA 1
ATOM 458 C C . ILE A 1 74 ? -74.493 78.413 -11.312 1.00 23.53 103 ILE A C 1
ATOM 459 O O . ILE A 1 74 ? -75.195 79.027 -10.504 1.00 22.92 103 ILE A O 1
ATOM 464 N N . ALA A 1 75 ? -74.876 77.283 -11.885 1.00 20.84 104 ALA A N 1
ATOM 465 C CA . ALA A 1 75 ? -76.193 76.733 -11.615 1.00 23.24 104 ALA A CA 1
ATOM 466 C C . ALA A 1 75 ? -76.231 76.299 -10.156 1.00 22.68 104 ALA A C 1
ATOM 467 O O . ALA A 1 75 ? -75.292 75.642 -9.664 1.00 21.02 104 ALA A O 1
ATOM 469 N N . GLY A 1 76 ? -77.288 76.703 -9.454 1.00 21.80 105 GLY A N 1
ATOM 470 C CA . GLY A 1 76 ? -77.484 76.293 -8.061 1.00 19.19 105 GLY A CA 1
ATOM 471 C C . GLY A 1 76 ? -77.069 77.341 -7.047 1.00 21.27 105 GLY A C 1
ATOM 472 O O . GLY A 1 76 ? -77.175 77.125 -5.835 1.00 20.37 105 GLY A O 1
ATOM 473 N N . LEU A 1 77 ? -76.598 78.496 -7.518 1.00 20.99 106 LEU A N 1
ATOM 474 C CA . LEU A 1 77 ? -76.008 79.452 -6.572 1.00 20.82 106 LEU A CA 1
ATOM 475 C C . LEU A 1 77 ? -76.971 79.948 -5.494 1.00 18.87 106 LEU A C 1
ATOM 476 O O . LEU A 1 77 ? -76.586 80.083 -4.330 1.00 18.17 106 LEU A O 1
ATOM 481 N N . SER A 1 78 ? -78.201 80.280 -5.869 1.00 18.79 107 SER A N 1
ATOM 482 C CA . SER A 1 78 ? -79.112 80.838 -4.875 1.00 22.06 107 SER A CA 1
ATOM 483 C C . SER A 1 78 ? -79.506 79.758 -3.825 1.00 17.81 107 SER A C 1
ATOM 484 O O . SER A 1 78 ? -79.648 80.045 -2.642 1.00 20.02 107 SER A O 1
ATOM 487 N N . HIS A 1 79 ? -79.627 78.524 -4.276 1.00 17.94 108 HIS A N 1
ATOM 488 C CA . HIS A 1 79 ? -79.871 77.392 -3.394 1.00 18.07 108 HIS A CA 1
ATOM 489 C C . HIS A 1 79 ? -78.669 77.106 -2.486 1.00 22.71 108 HIS A C 1
ATOM 490 O O . HIS A 1 79 ? -78.834 76.815 -1.288 1.00 19.47 108 HIS A O 1
ATOM 497 N N . PHE A 1 80 ? -77.459 77.197 -3.043 1.00 19.38 109 PHE A N 1
ATOM 498 C CA . PHE A 1 80 ? -76.249 77.027 -2.232 1.00 18.65 109 PHE A CA 1
ATOM 499 C C . PHE A 1 80 ? -76.172 78.134 -1.201 1.00 19.17 109 PHE A C 1
ATOM 500 O O . PHE A 1 80 ? -75.801 77.901 -0.044 1.00 18.96 109 PHE A O 1
ATOM 508 N N . LEU A 1 81 ? -76.522 79.350 -1.620 1.00 18.34 110 LEU A N 1
ATOM 509 C CA . LEU A 1 81 ? -76.513 80.488 -0.708 1.00 19.44 110 LEU A CA 1
ATOM 510 C C . LEU A 1 81 ? -77.484 80.257 0.462 1.00 20.13 110 LEU A C 1
ATOM 511 O O . LEU A 1 81 ? -77.191 80.579 1.619 1.00 19.48 110 LEU A O 1
ATOM 516 N N . GLN A 1 82 ? -78.654 79.721 0.139 1.00 20.31 111 GLN A N 1
ATOM 517 C CA . GLN A 1 82 ? -79.641 79.342 1.145 1.00 18.78 111 GLN A CA 1
ATOM 518 C C . GLN A 1 82 ? -79.052 78.411 2.233 1.00 19.67 111 GLN A C 1
ATOM 519 O O . GLN A 1 82 ? -79.293 78.614 3.433 1.00 18.53 111 GLN A O 1
ATOM 525 N N . HIS A 1 83 ? -78.287 77.406 1.815 1.00 18.13 112 HIS A N 1
ATOM 526 C CA . HIS A 1 83 ? -77.579 76.525 2.756 1.00 19.65 112 HIS A CA 1
ATOM 527 C C . HIS A 1 83 ? -76.552 77.278 3.583 1.00 20.94 112 HIS A C 1
ATOM 528 O O . HIS A 1 83 ? -76.440 77.060 4.786 1.00 17.74 112 HIS A O 1
ATOM 535 N N . MET A 1 84 ? -75.786 78.148 2.930 1.00 17.97 113 MET A N 1
ATOM 536 C CA . MET A 1 84 ? -74.668 78.829 3.581 1.00 18.87 113 MET A CA 1
ATOM 537 C C . MET A 1 84 ? -75.104 79.859 4.633 1.00 19.08 113 MET A C 1
ATOM 538 O O . MET A 1 84 ? -74.344 80.160 5.558 1.00 18.17 113 MET A O 1
ATOM 543 N N . LEU A 1 85 ? -76.294 80.433 4.482 1.00 16.98 114 LEU A N 1
ATOM 544 C CA . LEU A 1 85 ? -76.735 81.456 5.432 1.00 19.10 114 LEU A CA 1
ATOM 545 C C . LEU A 1 85 ? -76.865 80.947 6.872 1.00 21.21 114 LEU A C 1
ATOM 546 O O . LEU A 1 85 ? -76.846 81.737 7.814 1.00 20.56 114 LEU A O 1
ATOM 551 N N . PHE A 1 86 ? -77.007 79.636 7.032 1.00 19.13 115 PHE A N 1
ATOM 552 C CA . PHE A 1 86 ? -77.149 79.046 8.361 1.00 19.74 115 PHE A CA 1
ATOM 553 C C . PHE A 1 86 ? -75.786 78.852 9.054 1.00 21.99 115 PHE A C 1
ATOM 554 O O . PHE A 1 86 ? -75.717 78.481 10.236 1.00 21.75 115 PHE A O 1
ATOM 562 N N . LEU A 1 87 ? -74.707 79.060 8.310 1.00 19.90 116 LEU A N 1
ATOM 563 C CA . LEU A 1 87 ? -73.396 78.623 8.783 1.00 18.30 116 LEU A CA 1
ATOM 564 C C . LEU A 1 87 ? -72.498 79.751 9.304 1.00 21.21 116 LEU A C 1
ATOM 565 O O . LEU A 1 87 ? -71.263 79.623 9.320 1.00 20.17 116 LEU A O 1
ATOM 570 N N . GLY A 1 88 ? -73.115 80.831 9.747 1.00 18.30 117 GLY A N 1
ATOM 571 C CA . GLY A 1 88 ? -72.396 81.845 10.509 1.00 21.14 117 GLY A CA 1
ATOM 572 C C . GLY A 1 88 ? -72.510 83.250 9.946 1.00 20.12 117 GLY A C 1
ATOM 573 O O . GLY A 1 88 ? -72.523 83.442 8.732 1.00 21.77 117 GLY A O 1
ATOM 574 N N . THR A 1 89 ? -72.568 84.227 10.839 1.00 20.13 118 THR A N 1
ATOM 575 C CA . THR A 1 89 ? -72.680 85.638 10.462 1.00 20.46 118 THR A CA 1
ATOM 576 C C . THR A 1 89 ? -71.674 86.445 11.286 1.00 22.27 118 THR A C 1
ATOM 577 O O . THR A 1 89 ? -71.132 85.953 12.270 1.00 19.82 118 THR A O 1
ATOM 581 N N . LYS A 1 90 ? -71.440 87.690 10.900 1.00 23.36 119 LYS A N 1
ATOM 582 C CA . LYS A 1 90 ? -70.510 88.547 11.632 1.00 23.57 119 LYS A CA 1
ATOM 583 C C . LYS A 1 90 ? -70.805 88.612 13.132 1.00 23.38 119 LYS A C 1
ATOM 584 O O . LYS A 1 90 ? -69.899 88.440 13.943 1.00 22.53 119 LYS A O 1
ATOM 590 N N . LYS A 1 91 ? -72.065 88.866 13.495 1.00 23.17 120 LYS A N 1
ATOM 591 C CA . LYS A 1 91 ? -72.474 88.966 14.893 1.00 22.90 120 LYS A CA 1
ATOM 592 C C . LYS A 1 91 ? -72.509 87.615 15.623 1.00 23.16 120 LYS A C 1
ATOM 593 O O . LYS A 1 91 ? -72.258 87.547 16.823 1.00 22.42 120 LYS A O 1
ATOM 599 N N . TYR A 1 92 ? -72.825 86.554 14.892 1.00 22.22 121 TYR A N 1
ATOM 600 C CA . TYR A 1 92 ? -72.866 85.203 15.453 1.00 21.11 121 TYR A CA 1
ATOM 601 C C . TYR A 1 92 ? -72.026 84.258 14.587 1.00 24.87 121 TYR A C 1
ATOM 602 O O . TYR A 1 92 ? -72.550 83.480 13.775 1.00 20.91 121 TYR A O 1
ATOM 611 N N . PRO A 1 93 ? -70.697 84.335 14.748 1.00 22.60 122 PRO A N 1
ATOM 612 C CA . PRO A 1 93 ? -69.804 83.668 13.789 1.00 23.52 122 PRO A CA 1
ATOM 613 C C . PRO A 1 93 ? -69.717 82.156 13.970 1.00 23.21 122 PRO A C 1
ATOM 614 O O . PRO A 1 93 ? -69.322 81.459 13.040 1.00 24.25 122 PRO A O 1
ATOM 618 N N . LYS A 1 94 ? -70.103 81.635 15.123 1.00 22.75 123 LYS A N 1
ATOM 619 C CA . LYS A 1 94 ? -70.017 80.180 15.286 1.00 25.45 123 LYS A CA 1
ATOM 620 C C . LYS A 1 94 ? -70.872 79.478 14.239 1.00 24.32 123 LYS A C 1
ATOM 621 O O . LYS A 1 94 ? -72.038 79.842 14.014 1.00 22.55 123 LYS A O 1
ATOM 627 N N . GLU A 1 95 ? -70.280 78.487 13.587 1.00 21.44 124 GLU A N 1
ATOM 628 C CA . GLU A 1 95 ? -70.903 77.875 12.433 1.00 24.43 124 GLU A CA 1
ATOM 629 C C . GLU A 1 95 ? -72.298 77.317 12.731 1.00 26.21 124 GLU A C 1
ATOM 630 O O . GLU A 1 95 ? -73.186 77.391 11.884 1.00 23.46 124 GLU A O 1
ATOM 636 N N . ASN A 1 96 ? -72.465 76.719 13.909 1.00 19.95 125 ASN A N 1
ATOM 637 C CA . ASN A 1 96 ? -73.785 76.218 14.304 1.00 25.81 125 ASN A CA 1
ATOM 638 C C . ASN A 1 96 ? -74.422 77.017 15.432 1.00 23.00 125 ASN A C 1
ATOM 639 O O . ASN A 1 96 ? -75.252 76.489 16.172 1.00 22.40 125 ASN A O 1
ATOM 644 N N . GLU A 1 97 ? -74.049 78.287 15.580 1.00 21.90 126 GLU A N 1
ATOM 645 C CA . GLU A 1 97 ? -74.684 79.102 16.630 1.00 21.55 126 GLU A CA 1
ATOM 646 C C . GLU A 1 97 ? -76.208 79.077 16.518 1.00 22.87 126 GLU A C 1
ATOM 647 O O . GLU A 1 97 ? -76.914 78.938 17.518 1.00 20.30 126 GLU A O 1
ATOM 653 N N . TYR A 1 98 ? -76.698 79.231 15.293 1.00 20.30 127 TYR A N 1
ATOM 654 C CA . TYR A 1 98 ? -78.141 79.345 15.044 1.00 22.19 127 TYR A CA 1
ATOM 655 C C . TYR A 1 98 ? -78.855 78.027 15.372 1.00 19.63 127 TYR A C 1
ATOM 656 O O . TYR A 1 98 ? -79.805 77.987 16.152 1.00 18.67 127 TYR A O 1
ATOM 665 N N . SER A 1 99 ? -78.370 76.948 14.783 1.00 21.64 128 SER A N 1
ATOM 666 C CA . SER A 1 99 ? -78.939 75.623 15.035 1.00 24.10 128 SER A CA 1
ATOM 667 C C . SER A 1 99 ? -78.857 75.212 16.489 1.00 24.82 128 SER A C 1
ATOM 668 O O . SER A 1 99 ? -79.811 74.644 17.049 1.00 21.36 128 SER A O 1
ATOM 671 N N . GLN A 1 100 ? -77.706 75.459 17.102 1.00 20.62 129 GLN A N 1
ATOM 672 C CA . GLN A 1 100 ? -77.554 75.080 18.498 1.00 21.32 129 GLN A CA 1
ATOM 673 C C . GLN A 1 100 ? -78.513 75.870 19.380 1.00 23.39 129 GLN A C 1
ATOM 674 O O . GLN A 1 100 ? -79.171 75.302 20.267 1.00 22.63 129 GLN A O 1
ATOM 680 N N . PHE A 1 101 ? -78.608 77.178 19.144 1.00 20.49 130 PHE A N 1
ATOM 681 C CA . PHE A 1 101 ? -79.519 77.990 19.923 1.00 20.59 130 PHE A CA 1
ATOM 682 C C . PHE A 1 101 ? -80.954 77.444 19.824 1.00 22.13 130 PHE A C 1
ATOM 683 O O . PHE A 1 101 ? -81.663 77.352 20.829 1.00 22.16 130 PHE A O 1
ATOM 691 N N . LEU A 1 102 ? -81.391 77.128 18.612 1.00 20.34 131 LEU A N 1
ATOM 692 C CA . LEU A 1 102 ? -82.755 76.618 18.414 1.00 20.98 131 LEU A CA 1
ATOM 693 C C . LEU A 1 102 ? -82.963 75.296 19.154 1.00 22.26 131 LEU A C 1
ATOM 694 O O . LEU A 1 102 ? -83.946 75.130 19.862 1.00 20.32 131 LEU A O 1
ATOM 699 N N . SER A 1 103 ? -82.025 74.368 18.992 1.00 21.76 132 SER A N 1
ATOM 700 C CA . SER A 1 103 ? -82.129 73.065 19.634 1.00 23.31 132 SER A CA 1
ATOM 701 C C . SER A 1 103 ? -82.212 73.173 21.146 1.00 26.59 132 SER A C 1
ATOM 702 O O . SER A 1 103 ? -82.997 72.463 21.801 1.00 23.71 132 SER A O 1
ATOM 705 N N . GLU A 1 104 ? -81.405 74.072 21.699 1.00 23.26 133 GLU A N 1
ATOM 706 C CA . GLU A 1 104 ? -81.381 74.313 23.134 1.00 22.12 133 GLU A CA 1
ATOM 707 C C . GLU A 1 104 ? -82.612 75.041 23.663 1.00 22.34 133 GLU A C 1
ATOM 708 O O . GLU A 1 104 ? -82.772 75.163 24.879 1.00 21.85 133 GLU A O 1
ATOM 714 N N . HIS A 1 105 ? -83.472 75.521 22.763 1.00 19.72 134 HIS A N 1
ATOM 715 C CA . HIS A 1 105 ? -84.697 76.230 23.159 1.00 21.84 134 HIS A CA 1
ATOM 716 C C . HIS A 1 105 ? -85.947 75.699 22.446 1.00 20.60 134 HIS A C 1
ATOM 717 O O . HIS A 1 105 ? -86.891 76.448 22.127 1.00 19.48 134 HIS A O 1
ATOM 724 N N . ALA A 1 106 ? -85.933 74.398 22.215 1.00 17.69 135 ALA A N 1
ATOM 725 C CA . ALA A 1 106 ? -87.106 73.677 21.707 1.00 19.66 135 ALA A CA 1
ATOM 726 C C . ALA A 1 106 ? -87.515 74.118 20.294 1.00 21.43 135 ALA A C 1
ATOM 727 O O . ALA A 1 106 ? -88.676 74.013 19.924 1.00 21.71 135 ALA A O 1
ATOM 729 N N . GLY A 1 107 ? -86.555 74.583 19.500 1.00 19.83 136 GLY A N 1
ATOM 730 C CA . GLY A 1 107 ? -86.879 75.174 18.213 1.00 19.57 136 GLY A CA 1
ATOM 731 C C . GLY A 1 107 ? -86.428 74.310 17.060 1.00 18.92 136 GLY A C 1
ATOM 732 O O . GLY A 1 107 ? -85.823 73.271 17.243 1.00 19.99 136 GLY A O 1
ATOM 733 N N . SER A 1 108 ? -86.713 74.758 15.847 1.00 20.64 137 SER A N 1
ATOM 734 C CA . SER A 1 108 ? -86.304 74.021 14.657 1.00 20.78 137 SER A CA 1
ATOM 735 C C . SER A 1 108 ? -86.305 75.020 13.515 1.00 21.74 137 SER A C 1
ATOM 736 O O . SER A 1 108 ? -86.928 76.081 13.622 1.00 19.32 137 SER A O 1
ATOM 739 N N . SER A 1 109 ? -85.623 74.698 12.422 1.00 20.29 138 SER A N 1
ATOM 740 C CA . SER A 1 109 ? -85.577 75.642 11.306 1.00 21.06 138 SER A CA 1
ATOM 741 C C . SER A 1 109 ? -85.395 74.922 9.995 1.00 22.87 138 SER A C 1
ATOM 742 O O . SER A 1 109 ? -84.837 73.831 9.960 1.00 21.42 138 SER A O 1
ATOM 745 N N . ASN A 1 110 ? -85.881 75.522 8.914 1.00 19.83 139 ASN A N 1
ATOM 746 C CA . ASN A 1 110 ? -85.552 75.028 7.583 1.00 21.33 139 ASN A CA 1
ATOM 747 C C . ASN A 1 110 ? -85.692 76.163 6.586 1.00 19.35 139 ASN A C 1
ATOM 748 O O . ASN A 1 110 ? -85.956 77.307 6.963 1.00 18.06 139 ASN A O 1
ATOM 753 N N . ALA A 1 111 ? -85.482 75.855 5.316 1.00 18.09 140 ALA A N 1
ATOM 754 C CA . ALA A 1 111 ? -85.605 76.857 4.277 1.00 19.63 140 ALA A CA 1
ATOM 755 C C . ALA A 1 111 ? -85.799 76.122 2.973 1.00 18.58 140 ALA A C 1
ATOM 756 O O . ALA A 1 111 ? -85.546 74.914 2.906 1.00 20.88 140 ALA A O 1
ATOM 758 N N . PHE A 1 112 ? -86.223 76.845 1.930 1.00 19.97 141 PHE A N 1
ATOM 759 C CA . PHE A 1 112 ? -86.241 76.281 0.584 1.00 19.04 141 PHE A CA 1
ATOM 760 C C . PHE A 1 112 ? -85.980 77.356 -0.455 1.00 19.85 141 PHE A C 1
ATOM 761 O O . PHE A 1 112 ? -86.160 78.530 -0.196 1.00 18.56 141 PHE A O 1
ATOM 769 N N . THR A 1 113 ? -85.581 76.926 -1.637 1.00 17.17 142 THR A N 1
ATOM 770 C CA . THR A 1 113 ? -85.353 77.831 -2.752 1.00 19.97 142 THR A CA 1
ATOM 771 C C . THR A 1 113 ? -86.207 77.354 -3.921 1.00 18.62 142 THR A C 1
ATOM 772 O O . THR A 1 113 ? -86.083 76.218 -4.371 1.00 24.55 142 THR A O 1
ATOM 776 N N . SER A 1 114 ? -87.101 78.200 -4.402 1.00 18.18 143 SER A N 1
ATOM 777 C CA . SER A 1 114 ? -87.833 77.880 -5.623 1.00 18.91 143 SER A CA 1
ATOM 778 C C . SER A 1 114 ? -87.303 78.809 -6.724 1.00 24.00 143 SER A C 1
ATOM 779 O O . SER A 1 114 ? -86.259 79.448 -6.544 1.00 20.99 143 SER A O 1
ATOM 782 N N . GLY A 1 115 ? -88.006 78.908 -7.852 1.00 22.65 144 GLY A N 1
ATOM 783 C CA . GLY A 1 115 ? -87.499 79.714 -8.959 1.00 22.78 144 GLY A CA 1
ATOM 784 C C . GLY A 1 115 ? -87.451 81.196 -8.627 1.00 21.64 144 GLY A C 1
ATOM 785 O O . GLY A 1 115 ? -86.556 81.910 -9.082 1.00 20.95 144 GLY A O 1
ATOM 786 N N . GLU A 1 116 ? -88.410 81.669 -7.832 1.00 19.18 145 GLU A N 1
ATOM 787 C CA . GLU A 1 116 ? -88.541 83.100 -7.563 1.00 21.30 145 GLU A CA 1
ATOM 788 C C . GLU A 1 116 ? -88.493 83.482 -6.084 1.00 20.46 145 GLU A C 1
ATOM 789 O O . GLU A 1 116 ? -88.627 84.652 -5.754 1.00 20.72 145 GLU A O 1
ATOM 795 N N . HIS A 1 117 ? -88.327 82.504 -5.201 1.00 20.61 146 HIS A N 1
ATOM 796 C CA . HIS A 1 117 ? -88.323 82.767 -3.772 1.00 20.19 146 HIS A CA 1
ATOM 797 C C . HIS A 1 117 ? -87.252 81.976 -3.031 1.00 17.85 146 HIS A C 1
ATOM 798 O O . HIS A 1 117 ? -86.909 80.867 -3.408 1.00 21.19 146 HIS A O 1
ATOM 805 N N . THR A 1 118 ? -86.737 82.571 -1.965 1.00 18.95 147 THR A N 1
ATOM 806 C CA . THR A 1 118 ? -85.948 81.819 -1.004 1.00 21.01 147 THR A CA 1
ATOM 807 C C . THR A 1 118 ? -86.575 82.115 0.353 1.00 19.27 147 THR A C 1
ATOM 808 O O . THR A 1 118 ? -86.658 83.263 0.767 1.00 19.76 147 THR A O 1
ATOM 812 N N . ASN A 1 119 ? -87.066 81.064 1.011 1.00 18.95 148 ASN A N 1
ATOM 813 C CA . ASN A 1 119 ? -87.952 81.211 2.158 1.00 19.31 148 ASN A CA 1
ATOM 814 C C . ASN A 1 119 ? -87.302 80.538 3.365 1.00 19.75 148 ASN A C 1
ATOM 815 O O . ASN A 1 119 ? -86.964 79.350 3.309 1.00 17.63 148 ASN A O 1
ATOM 820 N N . TYR A 1 120 ? -87.119 81.304 4.438 1.00 18.31 149 TYR A N 1
ATOM 821 C CA . TYR A 1 120 ? -86.387 80.840 5.626 1.00 19.89 149 TYR A CA 1
ATOM 822 C C . TYR A 1 120 ? -87.320 80.925 6.828 1.00 19.07 149 TYR A C 1
ATOM 823 O O . TYR A 1 120 ? -88.030 81.901 6.969 1.00 18.90 149 TYR A O 1
ATOM 832 N N . TYR A 1 121 ? -87.299 79.939 7.719 1.00 20.19 150 TYR A N 1
ATOM 833 C CA . TYR A 1 121 ? -88.236 79.987 8.832 1.00 20.15 150 TYR A CA 1
ATOM 834 C C . TYR A 1 121 ? -87.727 79.205 10.028 1.00 17.96 150 TYR A C 1
ATOM 835 O O . TYR A 1 121 ? -86.931 78.291 9.871 1.00 16.55 150 TYR A O 1
ATOM 844 N N . PHE A 1 122 ? -88.200 79.576 11.217 1.00 17.74 151 PHE A N 1
ATOM 845 C CA . PHE A 1 122 ? -87.899 78.812 12.418 1.00 19.61 151 PHE A CA 1
ATOM 846 C C . PHE A 1 122 ? -89.079 78.859 13.380 1.00 18.14 151 PHE A C 1
ATOM 847 O O . PHE A 1 122 ? -89.935 79.755 13.320 1.00 19.08 151 PHE A O 1
ATOM 855 N N . ASP A 1 123 ? -89.112 77.907 14.299 1.00 20.20 152 ASP A N 1
ATOM 856 C CA . ASP A 1 123 ? -89.874 78.128 15.515 1.00 19.34 152 ASP A CA 1
ATOM 857 C C . ASP A 1 123 ? -88.951 77.923 16.719 1.00 18.17 152 ASP A C 1
ATOM 858 O O . ASP A 1 123 ? -87.824 77.465 16.563 1.00 20.21 152 ASP A O 1
ATOM 863 N N . VAL A 1 124 ? -89.448 78.260 17.910 1.00 17.79 153 VAL A N 1
ATOM 864 C CA . VAL A 1 124 ? -88.646 78.264 19.124 1.00 18.39 153 VAL A CA 1
ATOM 865 C C . VAL A 1 124 ? -89.590 78.425 20.299 1.00 20.43 153 VAL A C 1
ATOM 866 O O . VAL A 1 124 ? -90.698 78.938 20.135 1.00 19.71 153 VAL A O 1
ATOM 870 N N . SER A 1 125 ? -89.144 78.015 21.482 1.00 20.75 154 SER A N 1
ATOM 871 C CA . SER A 1 125 ? -89.891 78.280 22.705 1.00 19.42 154 SER A CA 1
ATOM 872 C C . SER A 1 125 ? -90.295 79.749 22.763 1.00 23.30 154 SER A C 1
ATOM 873 O O . SER A 1 125 ? -89.487 80.632 22.449 1.00 21.10 154 SER A O 1
ATOM 876 N N . HIS A 1 126 ? -91.532 80.012 23.188 1.00 21.37 155 HIS A N 1
ATOM 877 C CA . HIS A 1 126 ? -92.070 81.371 23.162 1.00 21.89 155 HIS A CA 1
ATOM 878 C C . HIS A 1 126 ? -91.237 82.379 23.989 1.00 25.96 155 HIS A C 1
ATOM 879 O O . HIS A 1 126 ? -91.192 83.574 23.674 1.00 28.27 155 HIS A O 1
ATOM 886 N N . GLU A 1 127 ? -90.569 81.896 25.028 1.00 26.35 156 GLU A N 1
ATOM 887 C CA . GLU A 1 127 ? -89.699 82.740 25.847 1.00 30.11 156 GLU A CA 1
ATOM 888 C C . GLU A 1 127 ? -88.409 83.214 25.143 1.00 29.58 156 GLU A C 1
ATOM 889 O O . GLU A 1 127 ? -87.732 84.108 25.643 1.00 30.08 156 GLU A O 1
ATOM 895 N N . HIS A 1 128 ? -88.062 82.620 24.002 1.00 24.97 157 HIS A N 1
ATOM 896 C CA . HIS A 1 128 ? -86.785 82.916 23.350 1.00 22.83 157 HIS A CA 1
ATOM 897 C C . HIS A 1 128 ? -86.902 83.406 21.901 1.00 22.19 157 HIS A C 1
ATOM 898 O O . HIS A 1 128 ? -85.982 83.241 21.099 1.00 22.44 157 HIS A O 1
ATOM 905 N N . LEU A 1 129 ? -88.034 84.012 21.586 1.00 20.13 158 LEU A N 1
ATOM 906 C CA . LEU A 1 129 ? -88.251 84.600 20.275 1.00 21.96 158 LEU A CA 1
ATOM 907 C C . LEU A 1 129 ? -87.172 85.646 19.935 1.00 23.60 158 LEU A C 1
ATOM 908 O O . LEU A 1 129 ? -86.620 85.643 18.844 1.00 20.79 158 LEU A O 1
ATOM 913 N N . GLU A 1 130 ? -86.865 86.544 20.858 1.00 20.55 159 GLU A N 1
ATOM 914 C CA . GLU A 1 130 ? -85.947 87.635 20.500 1.00 24.51 159 GLU A CA 1
ATOM 915 C C . GLU A 1 130 ? -84.552 87.087 20.170 1.00 22.20 159 GLU A C 1
ATOM 916 O O . GLU A 1 130 ? -83.921 87.494 19.187 1.00 24.09 159 GLU A O 1
ATOM 922 N N . GLY A 1 131 ? -84.092 86.133 20.976 1.00 22.59 160 GLY A N 1
ATOM 923 C CA . GLY A 1 131 ? -82.797 85.519 20.763 1.00 24.16 160 GLY A CA 1
ATOM 924 C C . GLY A 1 131 ? -82.724 84.800 19.434 1.00 22.83 160 GLY A C 1
ATOM 925 O O . GLY A 1 131 ? -81.728 84.907 18.711 1.00 20.20 160 GLY A O 1
ATOM 926 N N . ALA A 1 132 ? -83.772 84.046 19.104 1.00 20.39 161 ALA A N 1
ATOM 927 C CA . ALA A 1 132 ? -83.788 83.349 17.828 1.00 20.57 161 ALA A CA 1
ATOM 928 C C . ALA A 1 132 ? -83.838 84.349 16.665 1.00 20.65 161 ALA A C 1
ATOM 929 O O . ALA A 1 132 ? -83.133 84.205 15.653 1.00 19.75 161 ALA A O 1
ATOM 931 N N . LEU A 1 133 ? -84.690 85.351 16.803 1.00 19.23 162 LEU A N 1
ATOM 932 C CA . LEU A 1 133 ? -84.938 86.269 15.709 1.00 19.29 162 LEU A CA 1
ATOM 933 C C . LEU A 1 133 ? -83.688 87.138 15.453 1.00 21.63 162 LEU A C 1
ATOM 934 O O . LEU A 1 133 ? -83.388 87.488 14.315 1.00 20.61 162 LEU A O 1
ATOM 939 N N . ASP A 1 134 ? -82.968 87.477 16.515 1.00 19.28 163 ASP A N 1
ATOM 940 C CA . ASP A 1 134 ? -81.730 88.249 16.356 1.00 24.89 163 ASP A CA 1
ATOM 941 C C . ASP A 1 134 ? -80.699 87.455 15.549 1.00 24.12 163 ASP A C 1
ATOM 942 O O . ASP A 1 134 ? -80.088 87.983 14.613 1.00 22.80 163 ASP A O 1
ATOM 947 N N . ARG A 1 135 ? -80.502 86.183 15.898 1.00 20.63 164 ARG A N 1
ATOM 948 C CA . ARG A 1 135 ? -79.577 85.351 15.135 1.00 18.71 164 ARG A CA 1
ATOM 949 C C . ARG A 1 135 ? -80.037 85.169 13.676 1.00 22.07 164 ARG A C 1
ATOM 950 O O . ARG A 1 135 ? -79.237 85.212 12.749 1.00 20.19 164 ARG A O 1
ATOM 958 N N . PHE A 1 136 ? -81.334 84.967 13.492 1.00 17.33 165 PHE A N 1
ATOM 959 C CA . PHE A 1 136 ? -81.960 84.840 12.160 1.00 18.76 165 PHE A CA 1
ATOM 960 C C . PHE A 1 136 ? -81.762 86.106 11.296 1.00 18.19 165 PHE A C 1
ATOM 961 O O . PHE A 1 136 ? -81.370 86.040 10.127 1.00 19.75 165 PHE A O 1
ATOM 969 N N . ALA A 1 137 ? -82.028 87.268 11.876 1.00 17.76 166 ALA A N 1
ATOM 970 C CA . ALA A 1 137 ? -81.963 88.500 11.101 1.00 22.61 166 ALA A CA 1
ATOM 971 C C . ALA A 1 137 ? -80.576 88.674 10.482 1.00 22.44 166 ALA A C 1
ATOM 972 O O . ALA A 1 137 ? -80.446 89.242 9.390 1.00 21.79 166 ALA A O 1
ATOM 974 N N . GLN A 1 138 ? -79.539 88.193 11.169 1.00 22.29 167 GLN A N 1
ATOM 975 C CA . GLN A 1 138 ? -78.168 88.407 10.677 1.00 21.70 167 GLN A CA 1
ATOM 976 C C . GLN A 1 138 ? -77.892 87.703 9.352 1.00 22.08 167 GLN A C 1
ATOM 977 O O . GLN A 1 138 ? -76.964 88.093 8.623 1.00 22.53 167 GLN A O 1
ATOM 983 N N . PHE A 1 139 ? -78.648 86.642 9.054 1.00 18.95 168 PHE A N 1
ATOM 984 C CA . PHE A 1 139 ? -78.577 85.982 7.746 1.00 20.68 168 PHE A CA 1
ATOM 985 C C . PHE A 1 139 ? -78.680 87.013 6.627 1.00 21.27 168 PHE A C 1
ATOM 986 O O . PHE A 1 139 ? -78.075 86.856 5.576 1.00 20.86 168 PHE A O 1
ATOM 994 N N . PHE A 1 140 ? -79.521 88.015 6.851 1.00 19.43 169 PHE A N 1
ATOM 995 C CA . PHE A 1 140 ? -79.881 88.990 5.818 1.00 21.71 169 PHE A CA 1
ATOM 996 C C . PHE A 1 140 ? -79.067 90.276 5.913 1.00 23.12 169 PHE A C 1
ATOM 997 O O . PHE A 1 140 ? -79.359 91.263 5.237 1.00 21.56 169 PHE A O 1
ATOM 1005 N N . LEU A 1 141 ? -78.030 90.231 6.734 1.00 23.58 170 LEU A N 1
ATOM 1006 C CA . LEU A 1 141 ? -77.216 91.421 7.026 1.00 26.25 170 LEU A CA 1
ATOM 1007 C C . LEU A 1 141 ? -75.745 91.144 6.763 1.00 26.15 170 LEU A C 1
ATOM 1008 O O . LEU A 1 141 ? -75.107 91.854 5.991 1.00 29.30 170 LEU A O 1
ATOM 1013 N N . SER A 1 142 ? -75.194 90.095 7.367 1.00 23.71 171 SER A N 1
ATOM 1014 C CA . SER A 1 142 ? -73.760 89.861 7.179 1.00 23.90 171 SER A CA 1
ATOM 1015 C C . SER A 1 142 ? -73.328 88.411 7.304 1.00 25.67 171 SER A C 1
ATOM 1016 O O . SER A 1 142 ? -72.560 88.037 8.197 1.00 23.90 171 SER A O 1
ATOM 1019 N N . PRO A 1 143 ? -73.807 87.577 6.379 1.00 24.61 172 PRO A N 1
ATOM 1020 C CA . PRO A 1 143 ? -73.362 86.187 6.380 1.00 22.00 172 PRO A CA 1
ATOM 1021 C C . PRO A 1 143 ? -71.837 86.142 6.186 1.00 24.78 172 PRO A C 1
ATOM 1022 O O . PRO A 1 143 ? -71.307 86.990 5.469 1.00 22.88 172 PRO A O 1
ATOM 1026 N N . LEU A 1 144 ? -71.161 85.168 6.792 1.00 22.25 173 LEU A N 1
ATOM 1027 C CA . LEU A 1 144 ? -69.711 85.018 6.623 1.00 23.24 173 LEU A CA 1
ATOM 1028 C C . LEU A 1 144 ? -69.310 84.336 5.334 1.00 24.67 173 LEU A C 1
ATOM 1029 O O . LEU A 1 144 ? -68.223 84.593 4.814 1.00 22.80 173 LEU A O 1
ATOM 1034 N N . PHE A 1 145 ? -70.163 83.445 4.826 1.00 21.39 174 PHE A N 1
ATOM 1035 C CA . PHE A 1 145 ? -69.774 82.579 3.718 1.00 19.01 174 PHE A CA 1
ATOM 1036 C C . PHE A 1 145 ? -68.348 82.063 3.933 1.00 24.31 174 PHE A C 1
ATOM 1037 O O . PHE A 1 145 ? -67.502 82.111 3.038 1.00 23.45 174 PHE A O 1
ATOM 1045 N N . ASP A 1 146 ? -68.104 81.543 5.131 1.00 22.34 175 ASP A N 1
ATOM 1046 C CA . ASP A 1 146 ? -66.790 81.042 5.504 1.00 25.91 175 ASP A CA 1
ATOM 1047 C C . ASP A 1 146 ? -66.243 80.053 4.471 1.00 24.44 175 ASP A C 1
ATOM 1048 O O . ASP A 1 146 ? -66.956 79.162 3.989 1.00 24.25 175 ASP A O 1
ATOM 1053 N N . GLU A 1 147 ? -64.972 80.217 4.114 1.00 23.13 176 GLU A N 1
ATOM 1054 C CA . GLU A 1 147 ? -64.365 79.397 3.070 1.00 26.68 176 GLU A CA 1
ATOM 1055 C C . GLU A 1 147 ? -64.416 77.893 3.391 1.00 24.87 176 GLU A C 1
ATOM 1056 O O . GLU A 1 147 ? -64.711 77.060 2.530 1.00 24.44 176 GLU A O 1
ATOM 1062 N N . SER A 1 148 ? -64.119 77.545 4.633 1.00 23.88 177 SER A N 1
ATOM 1063 C CA . SER A 1 148 ? -64.123 76.144 5.041 1.00 28.65 177 SER A CA 1
ATOM 1064 C C . SER A 1 148 ? -65.554 75.552 5.047 1.00 23.54 177 SER A C 1
ATOM 1065 O O . SER A 1 148 ? -65.777 74.422 4.605 1.00 22.40 177 SER A O 1
ATOM 1068 N N . ALA A 1 149 ? -66.505 76.328 5.558 1.00 22.24 178 ALA A N 1
ATOM 1069 C CA . ALA A 1 149 ? -67.921 75.965 5.515 1.00 24.59 178 ALA A CA 1
ATOM 1070 C C . ALA A 1 149 ? -68.377 75.697 4.081 1.00 22.52 178 ALA A C 1
ATOM 1071 O O . ALA A 1 149 ? -69.051 74.700 3.790 1.00 24.54 178 ALA A O 1
ATOM 1073 N N . LYS A 1 150 ? -68.032 76.604 3.180 1.00 22.28 179 LYS A N 1
ATOM 1074 C CA . LYS A 1 150 ? -68.396 76.459 1.760 1.00 21.20 179 LYS A CA 1
ATOM 1075 C C . LYS A 1 150 ? -67.863 75.168 1.159 1.00 21.92 179 LYS A C 1
ATOM 1076 O O . LYS A 1 150 ? -68.591 74.415 0.511 1.00 22.43 179 LYS A O 1
ATOM 1082 N N . ASP A 1 151 ? -66.577 74.903 1.381 1.00 20.51 180 ASP A N 1
ATOM 1083 C CA . ASP A 1 151 ? -65.955 73.669 0.911 1.00 23.17 180 ASP A CA 1
ATOM 1084 C C . ASP A 1 151 ? -66.645 72.402 1.438 1.00 23.27 180 ASP A C 1
ATOM 1085 O O . ASP A 1 151 ? -66.718 71.396 0.749 1.00 23.73 180 ASP A O 1
ATOM 1090 N N . ARG A 1 152 ? -67.132 72.447 2.671 1.00 22.58 181 ARG A N 1
ATOM 1091 C CA . ARG A 1 152 ? -67.856 71.295 3.211 1.00 21.23 181 ARG A CA 1
ATOM 1092 C C . ARG A 1 152 ? -69.313 71.211 2.723 1.00 20.61 181 ARG A C 1
ATOM 1093 O O . ARG A 1 152 ? -69.736 70.178 2.221 1.00 20.64 181 ARG A O 1
ATOM 1101 N N . GLU A 1 153 ? -70.053 72.304 2.856 1.00 18.96 182 GLU A N 1
ATOM 1102 C CA . GLU A 1 153 ? -71.494 72.299 2.592 1.00 19.97 182 GLU A CA 1
ATOM 1103 C C . GLU A 1 153 ? -71.846 72.067 1.111 1.00 22.31 182 GLU A C 1
ATOM 1104 O O . GLU A 1 153 ? -72.968 71.661 0.773 1.00 21.42 182 GLU A O 1
ATOM 1110 N N . VAL A 1 154 ? -70.900 72.300 0.209 1.00 20.65 183 VAL A N 1
ATOM 1111 C CA . VAL A 1 154 ? -71.179 71.980 -1.187 1.00 19.74 183 VAL A CA 1
ATOM 1112 C C . VAL A 1 154 ? -71.495 70.479 -1.334 1.00 22.11 183 VAL A C 1
ATOM 1113 O O . VAL A 1 154 ? -72.253 70.071 -2.230 1.00 21.99 183 VAL A O 1
ATOM 1117 N N . ASN A 1 155 ? -70.922 69.667 -0.445 1.00 21.44 184 ASN A N 1
ATOM 1118 C CA . ASN A 1 155 ? -71.166 68.219 -0.444 1.00 23.05 184 ASN A CA 1
ATOM 1119 C C . ASN A 1 155 ? -72.616 67.860 -0.075 1.00 21.54 184 ASN A C 1
ATOM 1120 O O . ASN A 1 155 ? -73.189 66.906 -0.613 1.00 20.72 184 ASN A O 1
ATOM 1125 N N . ALA A 1 156 ? -73.192 68.625 0.848 1.00 19.61 185 ALA A N 1
ATOM 1126 C CA . ALA A 1 156 ? -74.586 68.424 1.236 1.00 20.41 185 ALA A CA 1
ATOM 1127 C C . ALA A 1 156 ? -75.516 68.714 0.050 1.00 22.46 185 ALA A C 1
ATOM 1128 O O . ALA A 1 156 ? -76.455 67.959 -0.222 1.00 20.52 185 ALA A O 1
ATOM 1130 N N . VAL A 1 157 ? -75.253 69.808 -0.662 1.00 21.06 186 VAL A N 1
ATOM 1131 C CA . VAL A 1 157 ? -76.016 70.105 -1.871 1.00 19.57 186 VAL A CA 1
ATOM 1132 C C . VAL A 1 157 ? -75.845 69.003 -2.930 1.00 21.87 186 VAL A C 1
ATOM 1133 O O . VAL A 1 157 ? -76.809 68.562 -3.559 1.00 22.03 186 VAL A O 1
ATOM 1137 N N . ASP A 1 158 ? -74.616 68.561 -3.126 1.00 19.48 187 ASP A N 1
ATOM 1138 C CA . ASP A 1 158 ? -74.359 67.474 -4.058 1.00 22.79 187 ASP A CA 1
ATOM 1139 C C . ASP A 1 158 ? -75.140 66.203 -3.703 1.00 22.71 187 ASP A C 1
ATOM 1140 O O . ASP A 1 158 ? -75.675 65.519 -4.574 1.00 21.80 187 ASP A O 1
ATOM 1145 N N . SER A 1 159 ? -75.182 65.891 -2.411 1.00 21.50 188 SER A N 1
ATOM 1146 C CA . SER A 1 159 ? -75.901 64.727 -1.909 1.00 20.58 188 SER A CA 1
ATOM 1147 C C . SER A 1 159 ? -77.432 64.914 -2.040 1.00 21.40 188 SER A C 1
ATOM 1148 O O . SER A 1 159 ? -78.181 63.958 -2.288 1.00 23.07 188 SER A O 1
ATOM 1151 N N . GLU A 1 160 ? -77.888 66.151 -1.888 1.00 20.07 189 GLU A N 1
ATOM 1152 C CA . GLU A 1 160 ? -79.293 66.477 -2.113 1.00 20.57 189 GLU A CA 1
ATOM 1153 C C . GLU A 1 160 ? -79.674 66.159 -3.569 1.00 25.00 189 GLU A C 1
ATOM 1154 O O . GLU A 1 160 ? -80.691 65.501 -3.845 1.00 22.66 189 GLU A O 1
ATOM 1160 N N . HIS A 1 161 ? -78.847 66.629 -4.498 1.00 22.07 190 HIS A N 1
ATOM 1161 C CA . HIS A 1 161 ? -79.074 66.387 -5.917 1.00 23.77 190 HIS A CA 1
ATOM 1162 C C . HIS A 1 161 ? -79.074 64.892 -6.219 1.00 25.02 190 HIS A C 1
ATOM 1163 O O . HIS A 1 161 ? -79.981 64.382 -6.876 1.00 25.08 190 HIS A O 1
ATOM 1170 N N . GLU A 1 162 ? -78.051 64.196 -5.733 1.00 23.47 191 GLU A N 1
ATOM 1171 C CA . GLU A 1 162 ? -77.941 62.757 -5.935 1.00 27.94 191 GLU A CA 1
ATOM 1172 C C . GLU A 1 162 ? -79.233 62.055 -5.531 1.00 27.61 191 GLU A C 1
ATOM 1173 O O . GLU A 1 162 ? -79.810 61.298 -6.312 1.00 30.36 191 GLU A O 1
ATOM 1179 N N . LYS A 1 163 ? -79.683 62.315 -4.308 1.00 26.55 192 LYS A N 1
ATOM 1180 C CA . LYS A 1 163 ? -80.928 61.725 -3.803 1.00 30.22 192 LYS A CA 1
ATOM 1181 C C . LYS A 1 163 ? -82.073 61.882 -4.799 1.00 34.49 192 LYS A C 1
ATOM 1182 O O . LYS A 1 163 ? -82.900 60.977 -4.947 1.00 32.39 192 LYS A O 1
ATOM 1188 N N . ASN A 1 164 ? -82.126 63.035 -5.468 1.00 27.91 193 ASN A N 1
ATOM 1189 C CA . ASN A 1 164 ? -83.169 63.310 -6.479 1.00 30.20 193 ASN A CA 1
ATOM 1190 C C . ASN A 1 164 ? -82.968 62.662 -7.854 1.00 28.53 193 ASN A C 1
ATOM 1191 O O . ASN A 1 164 ? -83.937 62.503 -8.616 1.00 26.70 193 ASN A O 1
ATOM 1196 N N . VAL A 1 165 ? -81.724 62.300 -8.177 1.00 27.58 194 VAL A N 1
ATOM 1197 C CA . VAL A 1 165 ? -81.347 61.920 -9.541 1.00 27.96 194 VAL A CA 1
ATOM 1198 C C . VAL A 1 165 ? -82.162 60.754 -10.131 1.00 30.91 194 VAL A C 1
ATOM 1199 O O . VAL A 1 165 ? -82.527 60.756 -11.316 1.00 29.34 194 VAL A O 1
ATOM 1203 N N . MET A 1 166 ? -82.442 59.762 -9.306 1.00 27.41 195 MET A N 1
ATOM 1204 C CA . MET A 1 166 ? -83.147 58.583 -9.778 1.00 29.15 195 MET A CA 1
ATOM 1205 C C . MET A 1 166 ? -84.628 58.656 -9.381 1.00 29.96 195 MET A C 1
ATOM 1206 O O . MET A 1 166 ? -85.345 57.662 -9.462 1.00 32.27 195 MET A O 1
ATOM 1211 N N . ASN A 1 167 ? -85.077 59.843 -8.971 1.00 27.62 196 ASN A N 1
ATOM 1212 C CA . ASN A 1 167 ? -86.481 60.064 -8.616 1.00 28.57 196 ASN A CA 1
ATOM 1213 C C . ASN A 1 167 ? -87.264 60.504 -9.839 1.00 28.17 196 ASN A C 1
ATOM 1214 O O . ASN A 1 167 ? -86.950 61.530 -10.441 1.00 26.54 196 ASN A O 1
ATOM 1219 N N . ASP A 1 168 ? -88.292 59.744 -10.201 1.00 25.96 197 ASP A N 1
ATOM 1220 C CA . ASP A 1 168 ? -89.033 60.020 -11.428 1.00 27.17 197 ASP A CA 1
ATOM 1221 C C . ASP A 1 168 ? -89.662 61.412 -11.480 1.00 27.42 197 ASP A C 1
ATOM 1222 O O . ASP A 1 168 ? -89.708 62.022 -12.543 1.00 25.09 197 ASP A O 1
ATOM 1227 N N . ALA A 1 169 ? -90.158 61.908 -10.349 1.00 24.61 198 ALA A N 1
ATOM 1228 C CA . ALA A 1 169 ? -90.812 63.220 -10.343 1.00 25.38 198 ALA A CA 1
ATOM 1229 C C . ALA A 1 169 ? -89.800 64.333 -10.616 1.00 25.32 198 ALA A C 1
ATOM 1230 O O . ALA A 1 169 ? -90.055 65.256 -11.402 1.00 24.99 198 ALA A O 1
ATOM 1232 N N . TRP A 1 170 ? -88.644 64.253 -9.968 1.00 25.30 199 TRP A N 1
ATOM 1233 C CA . TRP A 1 170 ? -87.595 65.258 -10.204 1.00 25.32 199 TRP A CA 1
ATOM 1234 C C . TRP A 1 170 ? -87.063 65.184 -11.642 1.00 25.53 199 TRP A C 1
ATOM 1235 O O . TRP A 1 170 ? -86.770 66.218 -12.257 1.00 25.81 199 TRP A O 1
ATOM 1246 N N . ARG A 1 171 ? -86.923 63.971 -12.178 1.00 23.36 200 ARG A N 1
ATOM 1247 C CA . ARG A 1 171 ? -86.446 63.831 -13.556 1.00 26.74 200 ARG A CA 1
ATOM 1248 C C . ARG A 1 171 ? -87.409 64.519 -14.523 1.00 24.78 200 ARG A C 1
ATOM 1249 O O . ARG A 1 171 ? -86.982 65.239 -15.416 1.00 24.77 200 ARG A O 1
ATOM 1257 N N . LEU A 1 172 ? -88.712 64.299 -14.351 1.00 24.01 201 LEU A N 1
ATOM 1258 C CA . LEU A 1 172 ? -89.692 64.923 -15.255 1.00 24.25 201 LEU A CA 1
ATOM 1259 C C . LEU A 1 172 ? -89.759 66.442 -15.105 1.00 24.30 201 LEU A C 1
ATOM 1260 O O . LEU A 1 172 ? -89.952 67.185 -16.087 1.00 22.11 201 LEU A O 1
ATOM 1265 N N . PHE A 1 173 ? -89.646 66.886 -13.861 1.00 22.73 202 PHE A N 1
ATOM 1266 C CA . PHE A 1 173 ? -89.561 68.305 -13.527 1.00 25.90 202 PHE A CA 1
ATOM 1267 C C . PHE A 1 173 ? -88.455 69.006 -14.344 1.00 25.73 202 PHE A C 1
ATOM 1268 O O . PHE A 1 173 ? -88.714 70.018 -14.980 1.00 21.89 202 PHE A O 1
ATOM 1276 N N . GLN A 1 174 ? -87.240 68.449 -14.351 1.00 23.05 203 GLN A N 1
ATOM 1277 C CA . GLN A 1 174 ? -86.143 69.036 -15.118 1.00 22.90 203 GLN A CA 1
ATOM 1278 C C . GLN A 1 174 ? -86.250 68.801 -16.624 1.00 24.44 203 GLN A C 1
ATOM 1279 O O . GLN A 1 174 ? -85.839 69.651 -17.434 1.00 25.11 203 GLN A O 1
ATOM 1285 N N . LEU A 1 175 ? -86.791 67.654 -17.015 1.00 24.21 204 LEU A N 1
ATOM 1286 C CA . LEU A 1 175 ? -86.989 67.379 -18.435 1.00 24.61 204 LEU A CA 1
ATOM 1287 C C . LEU A 1 175 ? -87.891 68.439 -19.055 1.00 24.99 204 LEU A C 1
ATOM 1288 O O . LEU A 1 175 ? -87.625 68.933 -20.148 1.00 26.39 204 LEU A O 1
ATOM 1293 N N . GLU A 1 176 ? -88.955 68.809 -18.363 1.00 24.73 205 GLU A N 1
ATOM 1294 C CA . GLU A 1 176 ? -89.837 69.832 -18.915 1.00 24.34 205 GLU A CA 1
ATOM 1295 C C . GLU A 1 176 ? -89.075 71.125 -19.163 1.00 27.59 205 GLU A C 1
ATOM 1296 O O . GLU A 1 176 ? -89.245 71.777 -20.201 1.00 26.22 205 GLU A O 1
ATOM 1302 N N . LYS A 1 177 ? -88.242 71.503 -18.202 1.00 24.94 206 LYS A N 1
ATOM 1303 C CA . LYS A 1 177 ? -87.422 72.696 -18.349 1.00 26.17 206 LYS A CA 1
ATOM 1304 C C . LYS A 1 177 ? -86.466 72.593 -19.541 1.00 26.61 206 LYS A C 1
ATOM 1305 O O . LYS A 1 177 ? -86.196 73.585 -20.220 1.00 26.99 206 LYS A O 1
ATOM 1311 N N . ALA A 1 178 ? -85.946 71.396 -19.780 1.00 26.28 207 ALA A N 1
ATOM 1312 C CA . ALA A 1 178 ? -84.940 71.187 -20.817 1.00 29.39 207 ALA A CA 1
ATOM 1313 C C . ALA A 1 178 ? -85.550 71.111 -22.216 1.00 29.88 207 ALA A C 1
ATOM 1314 O O . ALA A 1 178 ? -84.830 71.086 -23.207 1.00 30.10 207 ALA A O 1
ATOM 1316 N N . THR A 1 179 ? -86.872 71.047 -22.303 1.00 29.93 208 THR A N 1
ATOM 1317 C CA . THR A 1 179 ? -87.510 70.916 -23.608 1.00 30.33 208 THR A CA 1
ATOM 1318 C C . THR A 1 179 ? -88.275 72.180 -24.006 1.00 30.55 208 THR A C 1
ATOM 1319 O O . THR A 1 179 ? -89.039 72.182 -24.973 1.00 32.25 208 THR A O 1
ATOM 1323 N N . GLY A 1 180 ? -88.092 73.247 -23.245 1.00 26.47 209 GLY A N 1
ATOM 1324 C CA . GLY A 1 180 ? -88.619 74.545 -23.632 1.00 27.60 209 GLY A CA 1
ATOM 1325 C C . GLY A 1 180 ? -87.491 75.354 -24.246 1.00 29.08 209 GLY A C 1
ATOM 1326 O O . GLY A 1 180 ? -86.447 74.809 -24.572 1.00 29.99 209 GLY A O 1
ATOM 1327 N N . ASN A 1 181 ? -87.697 76.655 -24.394 1.00 26.36 210 ASN A N 1
ATOM 1328 C CA . ASN A 1 181 ? -86.663 77.535 -24.912 1.00 27.80 210 ASN A CA 1
ATOM 1329 C C . ASN A 1 181 ? -85.426 77.458 -24.028 1.00 27.54 210 ASN A C 1
ATOM 1330 O O . ASN A 1 181 ? -85.471 77.837 -22.866 1.00 29.12 210 ASN A O 1
ATOM 1335 N N . PRO A 1 182 ? -84.311 76.949 -24.569 1.00 30.79 211 PRO A N 1
ATOM 1336 C CA . PRO A 1 182 ? -83.064 76.877 -23.793 1.00 28.28 211 PRO A CA 1
ATOM 1337 C C . PRO A 1 182 ? -82.480 78.238 -23.445 1.00 29.68 211 PRO A C 1
ATOM 1338 O O . PRO A 1 182 ? -81.581 78.301 -22.612 1.00 33.21 211 PRO A O 1
ATOM 1342 N N . LYS A 1 183 ? -82.968 79.311 -24.059 1.00 31.56 212 LYS A N 1
ATOM 1343 C CA . LYS A 1 183 ? -82.466 80.651 -23.732 1.00 34.44 212 LYS A CA 1
ATOM 1344 C C . LYS A 1 183 ? -83.229 81.241 -22.544 1.00 32.77 212 LYS A C 1
ATOM 1345 O O . LYS A 1 183 ? -82.816 82.249 -21.958 1.00 29.58 212 LYS A O 1
ATOM 1351 N N . HIS A 1 184 ? -84.347 80.609 -22.204 1.00 28.05 213 HIS A N 1
ATOM 1352 C CA . HIS A 1 184 ? -85.212 81.090 -21.136 1.00 28.09 213 HIS A CA 1
ATOM 1353 C C . HIS A 1 184 ? -84.698 80.636 -19.761 1.00 25.62 213 HIS A C 1
ATOM 1354 O O . HIS A 1 184 ? -84.280 79.491 -19.592 1.00 26.07 213 HIS A O 1
ATOM 1361 N N . PRO A 1 185 ? -84.735 81.532 -18.771 1.00 25.28 214 PRO A N 1
ATOM 1362 C CA . PRO A 1 185 ? -84.288 81.160 -17.420 1.00 26.86 214 PRO A CA 1
ATOM 1363 C C . PRO A 1 185 ? -85.017 79.926 -16.861 1.00 26.23 214 PRO A C 1
ATOM 1364 O O . PRO A 1 185 ? -84.447 79.197 -16.048 1.00 25.11 214 PRO A O 1
ATOM 1368 N N . PHE A 1 186 ? -86.250 79.697 -17.302 1.00 24.51 215 PHE A N 1
ATOM 1369 C CA . PHE A 1 186 ? -86.986 78.465 -16.954 1.00 25.51 215 PHE A CA 1
ATOM 1370 C C . PHE A 1 186 ? -86.136 77.223 -17.149 1.00 26.60 215 PHE A C 1
ATOM 1371 O O . PHE A 1 186 ? -86.320 76.218 -16.464 1.00 24.46 215 PHE A O 1
ATOM 1379 N N . SER A 1 187 ? -85.192 77.285 -18.082 1.00 22.06 216 SER A N 1
ATOM 1380 C CA . SER A 1 187 ? -84.373 76.111 -18.394 1.00 23.15 216 SER A CA 1
ATOM 1381 C C . SER A 1 187 ? -83.275 75.800 -17.373 1.00 23.76 216 SER A C 1
ATOM 1382 O O . SER A 1 187 ? -82.640 74.744 -17.461 1.00 24.16 216 SER A O 1
ATOM 1385 N N . LYS A 1 188 ? -83.041 76.714 -16.436 1.00 22.33 217 LYS A N 1
ATOM 1386 C CA . LYS A 1 188 ? -81.961 76.548 -15.459 1.00 23.03 217 LYS A CA 1
ATOM 1387 C C . LYS A 1 188 ? -82.119 75.327 -14.528 1.00 25.41 217 LYS A C 1
ATOM 1388 O O . LYS A 1 188 ? -83.228 74.914 -14.196 1.00 24.21 217 LYS A O 1
ATOM 1394 N N . PHE A 1 189 ? -80.983 74.759 -14.138 1.00 23.76 218 PHE A N 1
ATOM 1395 C CA . PHE A 1 189 ? -80.897 73.696 -13.154 1.00 24.40 218 PHE A CA 1
ATOM 1396 C C . PHE A 1 189 ? -80.785 74.358 -11.777 1.00 24.06 218 PHE A C 1
ATOM 1397 O O . PHE A 1 189 ? -79.763 74.975 -11.450 1.00 23.49 218 PHE A O 1
ATOM 1405 N N . GLY A 1 190 ? -81.835 74.251 -10.964 1.00 22.68 219 GLY A N 1
ATOM 1406 C CA . GLY A 1 190 ? -81.883 75.001 -9.716 1.00 21.83 219 GLY A CA 1
ATOM 1407 C C . GLY A 1 190 ? -81.134 74.399 -8.532 1.00 22.06 219 GLY A C 1
ATOM 1408 O O . GLY A 1 190 ? -80.683 75.120 -7.653 1.00 20.06 219 GLY A O 1
ATOM 1409 N N . THR A 1 191 ? -81.017 73.076 -8.486 1.00 20.99 220 THR A N 1
ATOM 1410 C CA . THR A 1 191 ? -80.399 72.444 -7.320 1.00 19.95 220 THR A CA 1
ATOM 1411 C C . THR A 1 191 ? -78.901 72.762 -7.236 1.00 21.41 220 THR A C 1
ATOM 1412 O O . THR A 1 191 ? -78.377 73.134 -6.178 1.00 19.31 220 THR A O 1
ATOM 1416 N N . GLY A 1 192 ? -78.206 72.619 -8.356 1.00 18.09 221 GLY A N 1
ATOM 1417 C CA . GLY A 1 192 ? -76.766 72.687 -8.324 1.00 19.53 221 GLY A CA 1
ATOM 1418 C C . GLY A 1 192 ? -76.228 71.363 -7.822 1.00 23.88 221 GLY A C 1
ATOM 1419 O O . GLY A 1 192 ? -76.990 70.510 -7.339 1.00 21.62 221 GLY A O 1
ATOM 1420 N N . ASN A 1 193 ? -74.917 71.185 -7.949 1.00 21.43 222 ASN A N 1
ATOM 1421 C CA . ASN A 1 193 ? -74.239 70.030 -7.384 1.00 22.18 222 ASN A CA 1
ATOM 1422 C C . ASN A 1 193 ? -72.764 70.358 -7.226 1.00 22.20 222 ASN A C 1
ATOM 1423 O O . ASN A 1 193 ? -72.353 71.508 -7.437 1.00 20.83 222 ASN A O 1
ATOM 1428 N N . LYS A 1 194 ? -71.969 69.376 -6.833 1.00 22.87 223 LYS A N 1
ATOM 1429 C CA . LYS A 1 194 ? -70.550 69.644 -6.586 1.00 27.85 223 LYS A CA 1
ATOM 1430 C C . LYS A 1 194 ? -69.876 70.138 -7.865 1.00 24.98 223 LYS A C 1
ATOM 1431 O O . LYS A 1 194 ? -69.036 71.026 -7.824 1.00 24.24 223 LYS A O 1
ATOM 1437 N N . TYR A 1 195 ? -70.259 69.558 -8.994 1.00 23.81 224 TYR A N 1
ATOM 1438 C CA . TYR A 1 195 ? -69.709 69.980 -10.276 1.00 26.53 224 TYR A CA 1
ATOM 1439 C C . TYR A 1 195 ? -70.031 71.455 -10.617 1.00 27.43 224 TYR A C 1
ATOM 1440 O O . TYR A 1 195 ? -69.129 72.212 -11.007 1.00 24.16 224 TYR A O 1
ATOM 1449 N N . THR A 1 196 ? -71.294 71.877 -10.471 1.00 21.99 225 THR A N 1
ATOM 1450 C CA . THR A 1 196 ? -71.643 73.247 -10.873 1.00 20.60 225 THR A CA 1
ATOM 1451 C C . THR A 1 196 ? -71.224 74.283 -9.843 1.00 20.92 225 THR A C 1
ATOM 1452 O O . THR A 1 196 ? -71.054 75.460 -10.168 1.00 19.12 225 THR A O 1
ATOM 1456 N N . LEU A 1 197 ? -71.086 73.853 -8.593 1.00 20.11 226 LEU A N 1
ATOM 1457 C CA . LEU A 1 197 ? -70.840 74.780 -7.492 1.00 21.40 226 LEU A CA 1
ATOM 1458 C C . LEU A 1 197 ? -69.382 74.823 -7.045 1.00 23.92 226 LEU A C 1
ATOM 1459 O O . LEU A 1 197 ? -68.991 75.733 -6.308 1.00 23.35 226 LEU A O 1
ATOM 1464 N N . GLU A 1 198 ? -68.586 73.843 -7.464 1.00 21.12 227 GLU A N 1
ATOM 1465 C CA . GLU A 1 198 ? -67.188 73.813 -7.049 1.00 24.42 227 GLU A CA 1
ATOM 1466 C C . GLU A 1 198 ? -66.203 73.460 -8.165 1.00 27.45 227 GLU A C 1
ATOM 1467 O O . GLU A 1 198 ? -65.301 74.227 -8.467 1.00 27.27 227 GLU A O 1
ATOM 1473 N N . THR A 1 199 ? -66.362 72.277 -8.737 1.00 23.23 228 THR A N 1
ATOM 1474 C CA . THR A 1 199 ? -65.430 71.782 -9.744 1.00 28.91 228 THR A CA 1
ATOM 1475 C C . THR A 1 199 ? -65.329 72.725 -10.948 1.00 30.16 228 THR A C 1
ATOM 1476 O O . THR A 1 199 ? -64.249 73.215 -11.287 1.00 26.89 228 THR A O 1
ATOM 1480 N N . ARG A 1 200 ? -66.457 73.002 -11.585 1.00 26.03 229 ARG A N 1
ATOM 1481 C CA . ARG A 1 200 ? -66.426 73.901 -12.736 1.00 28.71 229 ARG A CA 1
ATOM 1482 C C . ARG A 1 200 ? -65.999 75.341 -12.391 1.00 30.06 229 ARG A C 1
ATOM 1483 O O . ARG A 1 200 ? -65.193 75.938 -13.112 1.00 27.95 229 ARG A O 1
ATOM 1491 N N . PRO A 1 201 ? -66.542 75.914 -11.296 1.00 26.87 230 PRO A N 1
ATOM 1492 C CA . PRO A 1 201 ? -66.069 77.253 -10.927 1.00 25.28 230 PRO A CA 1
ATOM 1493 C C . PRO A 1 201 ? -64.562 77.298 -10.664 1.00 31.35 230 PRO A C 1
ATOM 1494 O O . PRO A 1 201 ? -63.909 78.312 -11.000 1.00 27.30 230 PRO A O 1
ATOM 1498 N N . ASN A 1 202 ? -64.010 76.240 -10.075 1.00 27.83 231 ASN A N 1
ATOM 1499 C CA . ASN A 1 202 ? -62.563 76.210 -9.850 1.00 31.01 231 ASN A CA 1
ATOM 1500 C C . ASN A 1 202 ? -61.823 76.224 -11.187 1.00 29.83 231 ASN A C 1
ATOM 1501 O O . ASN A 1 202 ? -60.836 76.938 -11.338 1.00 32.55 231 ASN A O 1
ATOM 1506 N N . GLN A 1 203 ? -62.308 75.425 -12.135 1.00 29.73 232 GLN A N 1
ATOM 1507 C CA . GLN A 1 203 ? -61.738 75.343 -13.482 1.00 35.10 232 GLN A CA 1
ATOM 1508 C C . GLN A 1 203 ? -61.769 76.704 -14.199 1.00 35.89 232 GLN A C 1
ATOM 1509 O O . GLN A 1 203 ? -60.917 76.999 -15.049 1.00 32.60 232 GLN A O 1
ATOM 1515 N N . GLU A 1 204 ? -62.769 77.511 -13.864 1.00 27.62 233 GLU A N 1
ATOM 1516 C CA . GLU A 1 204 ? -63.017 78.771 -14.540 1.00 26.33 233 GLU A CA 1
ATOM 1517 C C . GLU A 1 204 ? -62.560 79.933 -13.698 1.00 26.45 233 GLU A C 1
ATOM 1518 O O . GLU A 1 204 ? -62.883 81.083 -13.977 1.00 29.11 233 GLU A O 1
ATOM 1524 N N . GLY A 1 205 ? -61.777 79.635 -12.669 1.00 26.26 234 GLY A N 1
ATOM 1525 C CA . GLY A 1 205 ? -61.135 80.674 -11.880 1.00 28.55 234 GLY A CA 1
ATOM 1526 C C . GLY A 1 205 ? -62.094 81.519 -11.055 1.00 35.55 234 GLY A C 1
ATOM 1527 O O . GLY A 1 205 ? -61.766 82.636 -10.639 1.00 30.13 234 GLY A O 1
ATOM 1528 N N . ILE A 1 206 ? -63.281 80.990 -10.801 1.00 29.33 235 ILE A N 1
ATOM 1529 C CA . ILE A 1 206 ? -64.256 81.710 -9.995 1.00 29.91 235 ILE A CA 1
ATOM 1530 C C . ILE A 1 206 ? -64.015 81.524 -8.489 1.00 29.73 235 ILE A C 1
ATOM 1531 O O . ILE A 1 206 ? -63.771 80.420 -8.019 1.00 31.23 235 ILE A O 1
ATOM 1536 N N . ASP A 1 207 ? -64.055 82.625 -7.751 1.00 31.58 236 ASP A N 1
ATOM 1537 C CA . ASP A 1 207 ? -63.998 82.622 -6.294 1.00 29.83 236 ASP A CA 1
ATOM 1538 C C . ASP A 1 207 ? -65.448 82.533 -5.776 1.00 29.51 236 ASP A C 1
ATOM 1539 O O . ASP A 1 207 ? -66.169 83.535 -5.711 1.00 24.44 236 ASP A O 1
ATOM 1544 N N . VAL A 1 208 ? -65.886 81.326 -5.439 1.00 27.68 237 VAL A N 1
ATOM 1545 C CA . VAL A 1 208 ? -67.296 81.125 -5.094 1.00 27.50 237 VAL A CA 1
ATOM 1546 C C . VAL A 1 208 ? -67.721 81.917 -3.865 1.00 23.21 237 VAL A C 1
ATOM 1547 O O . VAL A 1 208 ? -68.846 82.415 -3.804 1.00 24.04 237 VAL A O 1
ATOM 1551 N N . ARG A 1 209 ? -66.822 82.061 -2.900 1.00 24.86 238 ARG A N 1
ATOM 1552 C CA . ARG A 1 209 ? -67.115 82.914 -1.752 1.00 25.52 238 ARG A CA 1
ATOM 1553 C C . ARG A 1 209 ? -67.495 84.314 -2.217 1.00 27.09 238 ARG A C 1
ATOM 1554 O O . ARG A 1 209 ? -68.477 84.903 -1.742 1.00 23.59 238 ARG A O 1
ATOM 1562 N N . GLN A 1 210 ? -66.723 84.853 -3.156 1.00 29.08 239 GLN A N 1
ATOM 1563 C CA . GLN A 1 210 ? -67.007 86.189 -3.664 1.00 26.98 239 GLN A CA 1
ATOM 1564 C C . GLN A 1 210 ? -68.350 86.216 -4.394 1.00 23.48 239 GLN A C 1
ATOM 1565 O O . GLN A 1 210 ? -69.107 87.165 -4.259 1.00 24.46 239 GLN A O 1
ATOM 1571 N N . GLU A 1 211 ? -68.644 85.170 -5.157 1.00 23.65 240 GLU A N 1
ATOM 1572 C CA . GLU A 1 211 ? -69.913 85.101 -5.886 1.00 26.60 240 GLU A CA 1
ATOM 1573 C C . GLU A 1 211 ? -71.110 85.066 -4.926 1.00 23.79 240 GLU A C 1
ATOM 1574 O O . GLU A 1 211 ? -72.130 85.731 -5.153 1.00 22.60 240 GLU A O 1
ATOM 1580 N N . LEU A 1 212 ? -70.980 84.292 -3.853 1.00 24.39 241 LEU A N 1
ATOM 1581 C CA . LEU A 1 212 ? -72.000 84.271 -2.796 1.00 22.00 241 LEU A CA 1
ATOM 1582 C C . LEU A 1 212 ? -72.196 85.676 -2.221 1.00 21.50 241 LEU A C 1
ATOM 1583 O O . LEU A 1 212 ? -73.328 86.159 -2.111 1.00 21.58 241 LEU A O 1
ATOM 1588 N N . LEU A 1 213 ? -71.091 86.332 -1.855 1.00 21.65 242 LEU A N 1
ATOM 1589 C CA . LEU A 1 213 ? -71.148 87.692 -1.329 1.00 23.13 242 LEU A CA 1
ATOM 1590 C C . LEU A 1 213 ? -71.808 88.645 -2.319 1.00 22.95 242 LEU A C 1
ATOM 1591 O O . LEU A 1 213 ? -72.634 89.466 -1.939 1.00 23.74 242 LEU A O 1
ATOM 1596 N N . LYS A 1 214 ? -71.438 88.532 -3.590 1.00 24.29 243 LYS A N 1
ATOM 1597 C CA . LYS A 1 214 ? -71.965 89.412 -4.625 1.00 26.91 243 LYS A CA 1
ATOM 1598 C C . LYS A 1 214 ? -73.460 89.190 -4.872 1.00 25.78 243 LYS A C 1
ATOM 1599 O O . LYS A 1 214 ? -74.227 90.137 -5.039 1.00 23.04 243 LYS A O 1
ATOM 1605 N N . PHE A 1 215 ? -73.867 87.929 -4.891 1.00 24.36 244 PHE A N 1
ATOM 1606 C CA . PHE A 1 215 ? -75.266 87.601 -5.078 1.00 22.39 244 PHE A CA 1
ATOM 1607 C C . PHE A 1 215 ? -76.123 88.094 -3.902 1.00 22.82 244 PHE A C 1
ATOM 1608 O O . PHE A 1 215 ? -77.190 88.687 -4.106 1.00 22.53 244 PHE A O 1
ATOM 1616 N N . HIS A 1 216 ? -75.654 87.862 -2.678 1.00 19.51 245 HIS A N 1
ATOM 1617 C CA . HIS A 1 216 ? -76.332 88.373 -1.483 1.00 20.01 245 HIS A CA 1
ATOM 1618 C C . HIS A 1 216 ? -76.441 89.902 -1.524 1.00 23.04 245 HIS A C 1
ATOM 1619 O O . HIS A 1 216 ? -77.516 90.480 -1.330 1.00 23.56 245 HIS A O 1
ATOM 1626 N N . SER A 1 217 ? -75.320 90.566 -1.802 1.00 25.72 246 SER A N 1
ATOM 1627 C CA . SER A 1 217 ? -75.311 92.024 -1.856 1.00 23.40 246 SER A CA 1
ATOM 1628 C C . SER A 1 217 ? -76.286 92.560 -2.913 1.00 24.98 246 SER A C 1
ATOM 1629 O O . SER A 1 217 ? -77.016 93.518 -2.665 1.00 28.41 246 SER A O 1
ATOM 1632 N N . ALA A 1 218 ? -76.304 91.919 -4.077 1.00 25.50 247 ALA A N 1
ATOM 1633 C CA . ALA A 1 218 ? -77.101 92.380 -5.208 1.00 29.84 247 ALA A CA 1
ATOM 1634 C C . ALA A 1 218 ? -78.597 92.130 -5.033 1.00 30.45 247 ALA A C 1
ATOM 1635 O O . ALA A 1 218 ? -79.410 92.995 -5.359 1.00 27.62 247 ALA A O 1
ATOM 1637 N N . TYR A 1 219 ? -78.956 90.951 -4.520 1.00 25.13 248 TYR A N 1
ATOM 1638 C CA . TYR A 1 219 ? -80.360 90.525 -4.493 1.00 24.80 248 TYR A CA 1
ATOM 1639 C C . TYR A 1 219 ? -81.036 90.474 -3.131 1.00 22.83 248 TYR A C 1
ATOM 1640 O O . TYR A 1 219 ? -82.257 90.589 -3.046 1.00 26.87 248 TYR A O 1
ATOM 1649 N N . TYR A 1 220 ? -80.272 90.269 -2.065 1.00 19.73 249 TYR A N 1
ATOM 1650 C CA . TYR A 1 220 ? -80.883 90.282 -0.738 1.00 23.78 249 TYR A CA 1
ATOM 1651 C C . TYR A 1 220 ? -81.092 91.722 -0.307 1.00 23.56 249 TYR A C 1
ATOM 1652 O O . TYR A 1 220 ? -80.441 92.224 0.607 1.00 25.57 249 TYR A O 1
ATOM 1661 N N . SER A 1 221 ? -82.011 92.371 -1.012 1.00 25.11 250 SER A N 1
ATOM 1662 C CA . SER A 1 221 ? -82.366 93.761 -0.797 1.00 22.51 250 SER A CA 1
ATOM 1663 C C . SER A 1 221 ? -83.684 93.805 -0.038 1.00 22.07 250 SER A C 1
ATOM 1664 O O . SER A 1 221 ? -84.579 92.993 -0.280 1.00 23.47 250 SER A O 1
ATOM 1667 N N . SER A 1 222 ? -83.790 94.747 0.889 1.00 22.76 251 SER A N 1
ATOM 1668 C CA . SER A 1 222 ? -84.997 94.911 1.685 1.00 25.28 251 SER A CA 1
ATOM 1669 C C . SER A 1 222 ? -86.265 95.015 0.831 1.00 24.49 251 SER A C 1
ATOM 1670 O O . SER A 1 222 ? -87.336 94.534 1.237 1.00 25.79 251 SER A O 1
ATOM 1673 N N . ASN A 1 223 ? -86.161 95.633 -0.348 1.00 24.54 252 ASN A N 1
ATOM 1674 C CA . ASN A 1 223 ? -87.370 95.883 -1.133 1.00 22.61 252 ASN A CA 1
ATOM 1675 C C . ASN A 1 223 ? -88.005 94.604 -1.669 1.00 25.27 252 ASN A C 1
ATOM 1676 O O . ASN A 1 223 ? -89.163 94.609 -2.065 1.00 25.17 252 ASN A O 1
ATOM 1681 N N . LEU A 1 224 ? -87.238 93.517 -1.686 1.00 22.30 253 LEU A N 1
ATOM 1682 C CA . LEU A 1 224 ? -87.751 92.250 -2.154 1.00 21.39 253 LEU A CA 1
ATOM 1683 C C . LEU A 1 224 ? -88.037 91.279 -1.014 1.00 18.74 253 LEU A C 1
ATOM 1684 O O . LEU A 1 224 ? -88.134 90.090 -1.253 1.00 22.84 253 LEU A O 1
ATOM 1689 N N . MET A 1 225 ? -88.115 91.772 0.218 1.00 20.87 254 MET A N 1
ATOM 1690 C CA . MET A 1 225 ? -88.341 90.897 1.364 1.00 22.35 254 MET A CA 1
ATOM 1691 C C . MET A 1 225 ? -89.700 91.057 2.026 1.00 21.87 254 MET A C 1
ATOM 1692 O O . MET A 1 225 ? -90.253 92.160 2.095 1.00 21.76 254 MET A O 1
ATOM 1697 N N . ALA A 1 226 ? -90.210 89.944 2.547 1.00 19.13 255 ALA A N 1
ATOM 1698 C CA . ALA A 1 226 ? -91.368 89.961 3.427 1.00 19.31 255 ALA A CA 1
ATOM 1699 C C . ALA A 1 226 ? -91.049 89.133 4.684 1.00 20.92 255 ALA A C 1
ATOM 1700 O O . ALA A 1 226 ? -90.476 88.049 4.587 1.00 20.40 255 ALA A O 1
ATOM 1702 N N . VAL A 1 227 ? -91.441 89.649 5.847 1.00 20.91 256 VAL A N 1
ATOM 1703 C CA . VAL A 1 227 ? -91.174 89.004 7.124 1.00 19.75 256 VAL A CA 1
ATOM 1704 C C . VAL A 1 227 ? -92.480 88.804 7.903 1.00 20.48 256 VAL A C 1
ATOM 1705 O O . VAL A 1 227 ? -93.368 89.664 7.904 1.00 19.45 256 VAL A O 1
ATOM 1709 N N . VAL A 1 228 ? -92.594 87.654 8.555 1.00 20.03 257 VAL A N 1
ATOM 1710 C CA . VAL A 1 228 ? -93.725 87.383 9.433 1.00 18.74 257 VAL A CA 1
ATOM 1711 C C . VAL A 1 228 ? -93.199 86.910 10.786 1.00 18.52 257 VAL A C 1
ATOM 1712 O O . VAL A 1 228 ? -92.343 86.026 10.850 1.00 20.15 257 VAL A O 1
ATOM 1716 N N . VAL A 1 229 ? -93.709 87.499 11.866 1.00 18.47 258 VAL A N 1
ATOM 1717 C CA . VAL A 1 229 ? -93.303 87.107 13.211 1.00 21.25 258 VAL A CA 1
ATOM 1718 C C . VAL A 1 229 ? -94.545 86.770 14.057 1.00 21.11 258 VAL A C 1
ATOM 1719 O O . VAL A 1 229 ? -95.521 87.512 14.075 1.00 21.63 258 VAL A O 1
ATOM 1723 N N . LEU A 1 230 ? -94.496 85.636 14.741 1.00 19.01 259 LEU A N 1
ATOM 1724 C CA . LEU A 1 230 ? -95.623 85.177 15.556 1.00 20.56 259 LEU A CA 1
ATOM 1725 C C . LEU A 1 230 ? -95.090 84.935 16.959 1.00 21.09 259 LEU A C 1
ATOM 1726 O O . LEU A 1 230 ? -94.155 84.156 17.147 1.00 19.33 259 LEU A O 1
ATOM 1731 N N . GLY A 1 231 ? -95.650 85.619 17.947 1.00 23.09 260 GLY A N 1
ATOM 1732 C CA . GLY A 1 231 ? -95.229 85.396 19.321 1.00 21.61 260 GLY A CA 1
ATOM 1733 C C . GLY A 1 231 ? -96.301 85.722 20.330 1.00 24.24 260 GLY A C 1
ATOM 1734 O O . GLY A 1 231 ? -97.387 86.172 19.966 1.00 21.72 260 GLY A O 1
ATOM 1735 N N . ARG A 1 232 ? -96.004 85.495 21.605 1.00 25.39 261 ARG A N 1
ATOM 1736 C CA . ARG A 1 232 ? -96.951 85.845 22.667 1.00 25.27 261 ARG A CA 1
ATOM 1737 C C . ARG A 1 232 ? -97.034 87.350 22.870 1.00 28.79 261 ARG A C 1
ATOM 1738 O O . ARG A 1 232 ? -98.017 87.860 23.420 1.00 28.33 261 ARG A O 1
ATOM 1746 N N . GLU A 1 233 ? -96.003 88.055 22.414 1.00 27.94 262 GLU A N 1
ATOM 1747 C CA . GLU A 1 233 ? -95.905 89.505 22.599 1.00 28.39 262 GLU A CA 1
ATOM 1748 C C . GLU A 1 233 ? -97.055 90.252 21.962 1.00 28.86 262 GLU A C 1
ATOM 1749 O O . GLU A 1 233 ? -97.662 89.781 20.995 1.00 26.36 262 GLU A O 1
ATOM 1755 N N . SER A 1 234 ? -97.378 91.407 22.531 1.00 25.84 263 SER A N 1
ATOM 1756 C CA . SER A 1 234 ? -98.377 92.293 21.959 1.00 28.59 263 SER A CA 1
ATOM 1757 C C . SER A 1 234 ? -97.922 92.771 20.586 1.00 26.46 263 SER A C 1
ATOM 1758 O O . SER A 1 234 ? -96.725 92.753 20.280 1.00 27.36 263 SER A O 1
ATOM 1761 N N . LEU A 1 235 ? -98.878 93.210 19.771 1.00 23.81 264 LEU A N 1
ATOM 1762 C CA . LEU A 1 235 ? -98.593 93.714 18.437 1.00 27.56 264 LEU A CA 1
ATOM 1763 C C . LEU A 1 235 ? -97.610 94.892 18.488 1.00 30.05 264 LEU A C 1
ATOM 1764 O O . LEU A 1 235 ? -96.755 95.023 17.608 1.00 28.15 264 LEU A O 1
ATOM 1769 N N . ASP A 1 236 ? -97.741 95.735 19.517 1.00 28.29 265 ASP A N 1
ATOM 1770 C CA . ASP A 1 236 ? -96.823 96.863 19.722 1.00 29.75 265 ASP A CA 1
ATOM 1771 C C . ASP A 1 236 ? -95.409 96.389 20.011 1.00 26.98 265 ASP A C 1
ATOM 1772 O O . ASP A 1 236 ? -94.441 96.907 19.458 1.00 29.13 265 ASP A O 1
ATOM 1777 N N . ASP A 1 237 ? -95.280 95.409 20.890 1.00 29.07 266 ASP A N 1
ATOM 1778 C CA . ASP A 1 237 ? -93.957 94.862 21.167 1.00 28.73 266 ASP A CA 1
ATOM 1779 C C . ASP A 1 237 ? -93.382 94.124 19.963 1.00 28.64 266 ASP A C 1
ATOM 1780 O O . ASP A 1 237 ? -92.188 94.231 19.670 1.00 27.35 266 ASP A O 1
ATOM 1785 N N . LEU A 1 238 ? -94.217 93.369 19.260 1.00 26.42 267 LEU A N 1
ATOM 1786 C CA . LEU A 1 238 ? -93.741 92.719 18.034 1.00 26.93 267 LEU A CA 1
ATOM 1787 C C . LEU A 1 238 ? -93.300 93.773 17.018 1.00 26.65 267 LEU A C 1
ATOM 1788 O O . LEU A 1 238 ? -92.290 93.590 16.321 1.00 24.19 267 LEU A O 1
ATOM 1793 N N . THR A 1 239 ? -94.055 94.872 16.936 1.00 24.51 268 THR A N 1
ATOM 1794 C CA . THR A 1 239 ? -93.706 95.952 16.020 1.00 28.98 268 THR A CA 1
ATOM 1795 C C . THR A 1 239 ? -92.322 96.511 16.355 1.00 28.45 268 THR A C 1
ATOM 1796 O O . THR A 1 239 ? -91.463 96.641 15.481 1.00 28.51 268 THR A O 1
ATOM 1800 N N . ASN A 1 240 ? -92.107 96.850 17.622 1.00 28.85 269 ASN A N 1
ATOM 1801 C CA . ASN A 1 240 ? -90.824 97.430 18.018 1.00 30.66 269 ASN A CA 1
ATOM 1802 C C . ASN A 1 240 ? -89.685 96.450 17.768 1.00 30.67 269 ASN A C 1
ATOM 1803 O O . ASN A 1 240 ? -88.582 96.837 17.365 1.00 30.60 269 ASN A O 1
ATOM 1808 N N . LEU A 1 241 ? -89.965 95.169 17.985 1.00 28.87 270 LEU A N 1
ATOM 1809 C CA . LEU A 1 241 ? -88.986 94.120 17.739 1.00 24.54 270 LEU A CA 1
ATOM 1810 C C . LEU A 1 241 ? -88.562 94.038 16.268 1.00 26.78 270 LEU A C 1
ATOM 1811 O O . LEU A 1 241 ? -87.364 93.985 15.950 1.00 24.88 270 LEU A O 1
ATOM 1816 N N . VAL A 1 242 ? -89.534 94.003 15.363 1.00 26.15 271 VAL A N 1
ATOM 1817 C CA . VAL A 1 242 ? -89.205 93.866 13.949 1.00 26.92 271 VAL A CA 1
ATOM 1818 C C . VAL A 1 242 ? -88.509 95.120 13.418 1.00 27.43 271 VAL A C 1
ATOM 1819 O O . VAL A 1 242 ? -87.530 95.028 12.672 1.00 26.39 271 VAL A O 1
ATOM 1823 N N . VAL A 1 243 ? -88.994 96.290 13.816 1.00 26.94 272 VAL A N 1
ATOM 1824 C CA . VAL A 1 243 ? -88.310 97.522 13.428 1.00 29.59 272 VAL A CA 1
ATOM 1825 C C . VAL A 1 243 ? -86.854 97.469 13.902 1.00 27.99 272 VAL A C 1
ATOM 1826 O O . VAL A 1 243 ? -85.922 97.703 13.145 1.00 35.66 272 VAL A O 1
ATOM 1830 N N . LYS A 1 244 ? -86.661 97.131 15.164 1.00 30.55 273 LYS A N 1
ATOM 1831 C CA . LYS A 1 244 ? -85.327 97.067 15.733 1.00 31.63 273 LYS A CA 1
ATOM 1832 C C . LYS A 1 244 ? -84.368 96.148 14.968 1.00 35.06 273 LYS A C 1
ATOM 1833 O O . LYS A 1 244 ? -83.197 96.483 14.763 1.00 34.47 273 LYS A O 1
ATOM 1839 N N . LEU A 1 245 ? -84.842 94.994 14.522 1.00 28.64 274 LEU A N 1
ATOM 1840 C CA . LEU A 1 245 ? -83.917 94.030 13.933 1.00 28.37 274 LEU A CA 1
ATOM 1841 C C . LEU A 1 245 ? -83.810 94.105 12.418 1.00 28.36 274 LEU A C 1
ATOM 1842 O O . LEU A 1 245 ? -82.795 93.696 11.860 1.00 32.59 274 LEU A O 1
ATOM 1847 N N . PHE A 1 246 ? -84.858 94.580 11.749 1.00 25.36 275 PHE A N 1
ATOM 1848 C CA . PHE A 1 246 ? -84.913 94.481 10.298 1.00 23.71 275 PHE A CA 1
ATOM 1849 C C . PHE A 1 246 ? -84.813 95.830 9.583 1.00 27.00 275 PHE A C 1
ATOM 1850 O O . PHE A 1 246 ? -84.611 95.879 8.378 1.00 25.05 275 PHE A O 1
ATOM 1858 N N . SER A 1 247 ? -84.933 96.930 10.311 1.00 28.17 276 SER A N 1
ATOM 1859 C CA . SER A 1 247 ? -84.847 98.214 9.615 1.00 32.47 276 SER A CA 1
ATOM 1860 C C . SER A 1 247 ? -83.433 98.467 9.077 1.00 30.70 276 SER A C 1
ATOM 1861 O O . SER A 1 247 ? -83.247 99.322 8.224 1.00 30.85 276 SER A O 1
ATOM 1864 N N . GLU A 1 248 ? -82.441 97.705 9.538 1.00 29.56 277 GLU A N 1
ATOM 1865 C CA . GLU A 1 248 ? -81.078 97.936 9.055 1.00 30.52 277 GLU A CA 1
ATOM 1866 C C . GLU A 1 248 ? -80.758 97.242 7.726 1.00 29.46 277 GLU A C 1
ATOM 1867 O O . GLU A 1 248 ? -79.724 97.514 7.109 1.00 27.13 277 GLU A O 1
ATOM 1873 N N . VAL A 1 249 ? -81.636 96.354 7.273 1.00 24.64 278 VAL A N 1
ATOM 1874 C CA . VAL A 1 249 ? -81.411 95.726 5.980 1.00 25.56 278 VAL A CA 1
ATOM 1875 C C . VAL A 1 249 ? -81.401 96.798 4.908 1.00 26.21 278 VAL A C 1
ATOM 1876 O O . VAL A 1 249 ? -82.267 97.679 4.892 1.00 23.32 278 VAL A O 1
ATOM 1880 N N . GLU A 1 250 ? -80.427 96.730 4.010 1.00 26.55 279 GLU A N 1
ATOM 1881 C CA . GLU A 1 250 ? -80.277 97.804 3.037 1.00 31.35 279 GLU A CA 1
ATOM 1882 C C . GLU A 1 250 ? -81.223 97.668 1.838 1.00 27.51 279 GLU A C 1
ATOM 1883 O O . GLU A 1 250 ? -81.462 96.572 1.328 1.00 25.11 279 GLU A O 1
ATOM 1889 N N . ASN A 1 251 ? -81.773 98.796 1.408 1.00 26.03 280 ASN A N 1
ATOM 1890 C CA . ASN A 1 251 ? -82.571 98.830 0.191 1.00 26.82 280 ASN A CA 1
ATOM 1891 C C . ASN A 1 251 ? -81.727 99.153 -1.046 1.00 32.67 280 ASN A C 1
ATOM 1892 O O . ASN A 1 251 ? -81.221 100.261 -1.164 1.00 32.08 280 ASN A O 1
ATOM 1897 N N . LYS A 1 252 ? -81.546 98.183 -1.940 1.00 26.58 281 LYS A N 1
ATOM 1898 C CA . LYS A 1 252 ? -80.842 98.425 -3.192 1.00 30.38 281 LYS A CA 1
ATOM 1899 C C . LYS A 1 252 ? -81.838 98.679 -4.324 1.00 29.02 281 LYS A C 1
ATOM 1900 O O . LYS A 1 252 ? -81.453 98.781 -5.481 1.00 29.80 281 LYS A O 1
ATOM 1906 N N . ASN A 1 253 ? -83.121 98.744 -3.990 1.00 30.64 282 ASN A N 1
ATOM 1907 C CA . ASN A 1 253 ? -84.151 99.032 -4.991 1.00 30.88 282 ASN A CA 1
ATOM 1908 C C . ASN A 1 253 ? -84.064 98.149 -6.222 1.00 31.68 282 ASN A C 1
ATOM 1909 O O . ASN A 1 253 ? -84.039 98.648 -7.349 1.00 29.93 282 ASN A O 1
ATOM 1914 N N . VAL A 1 254 ? -84.033 96.839 -6.004 1.00 24.02 283 VAL A N 1
ATOM 1915 C CA . VAL A 1 254 ? -83.808 95.881 -7.067 1.00 24.23 283 VAL A CA 1
ATOM 1916 C C . VAL A 1 254 ? -85.110 95.636 -7.806 1.00 29.78 283 VAL A C 1
ATOM 1917 O O . VAL A 1 254 ? -86.135 95.398 -7.176 1.00 28.40 283 VAL A O 1
ATOM 1921 N N . PRO A 1 255 ? -85.084 95.708 -9.151 1.00 28.41 284 PRO A N 1
ATOM 1922 C CA . PRO A 1 255 ? -86.329 95.460 -9.877 1.00 30.38 284 PRO A CA 1
ATOM 1923 C C . PRO A 1 255 ? -86.703 94.001 -9.701 1.00 29.42 284 PRO A C 1
ATOM 1924 O O . PRO A 1 255 ? -85.833 93.149 -9.737 1.00 26.38 284 PRO A O 1
ATOM 1928 N N . LEU A 1 256 ? -87.981 93.725 -9.502 1.00 29.23 285 LEU A N 1
ATOM 1929 C CA . LEU A 1 256 ? -88.457 92.357 -9.361 1.00 28.90 285 LEU A CA 1
ATOM 1930 C C . LEU A 1 256 ? -88.356 91.637 -10.701 1.00 28.72 285 LEU A C 1
ATOM 1931 O O . LEU A 1 256 ? -88.900 92.103 -11.688 1.00 27.99 285 LEU A O 1
ATOM 1936 N N . PRO A 1 257 ? -87.661 90.493 -10.749 1.00 27.58 286 PRO A N 1
ATOM 1937 C CA . PRO A 1 257 ? -87.574 89.768 -12.025 1.00 27.56 286 PRO A CA 1
ATOM 1938 C C . PRO A 1 257 ? -88.949 89.380 -12.598 1.00 29.09 286 PRO A C 1
ATOM 1939 O O . PRO A 1 257 ? -89.881 89.046 -11.857 1.00 26.46 286 PRO A O 1
ATOM 1943 N N . GLU A 1 258 ? -89.066 89.456 -13.921 1.00 27.34 287 GLU A N 1
ATOM 1944 C CA . GLU A 1 258 ? -90.309 89.147 -14.609 1.00 28.74 287 GLU A CA 1
ATOM 1945 C C . GLU A 1 258 ? -90.003 88.370 -15.869 1.00 29.42 287 GLU A C 1
ATOM 1946 O O . GLU A 1 258 ? -88.966 88.583 -16.503 1.00 30.53 287 GLU A O 1
ATOM 1952 N N . PHE A 1 259 ? -90.912 87.473 -16.234 1.00 24.73 288 PHE A N 1
ATOM 1953 C CA . PHE A 1 259 ? -90.666 86.555 -17.337 1.00 25.62 288 PHE A CA 1
ATOM 1954 C C . PHE A 1 259 ? -91.876 86.516 -18.265 1.00 27.18 288 PHE A C 1
ATOM 1955 O O . PHE A 1 259 ? -92.526 85.485 -18.391 1.00 26.31 288 PHE A O 1
ATOM 1963 N N . PRO A 1 260 ? -92.171 87.654 -18.922 1.00 28.88 289 PRO A N 1
ATOM 1964 C CA . PRO A 1 260 ? -93.360 87.806 -19.779 1.00 29.52 289 PRO A CA 1
ATOM 1965 C C . PRO A 1 260 ? -93.351 86.857 -20.977 1.00 30.16 289 PRO A C 1
ATOM 1966 O O . PRO A 1 260 ? -94.418 86.467 -21.465 1.00 30.91 289 PRO A O 1
ATOM 1970 N N . GLU A 1 261 ? -92.169 86.486 -21.456 1.00 26.07 290 GLU A N 1
ATOM 1971 C CA . GLU A 1 261 ? -92.111 85.581 -22.589 1.00 30.94 290 GLU A CA 1
ATOM 1972 C C . GLU A 1 261 ? -92.196 84.125 -22.125 1.00 30.66 290 GLU A C 1
ATOM 1973 O O . GLU A 1 261 ? -91.367 83.669 -21.340 1.00 27.89 290 GLU A O 1
ATOM 1979 N N . HIS A 1 262 ? -93.196 83.399 -22.622 1.00 29.90 291 HIS A N 1
ATOM 1980 C CA . HIS A 1 262 ? -93.399 82.014 -22.225 1.00 28.18 291 HIS A CA 1
ATOM 1981 C C . HIS A 1 262 ? -92.225 81.139 -22.682 1.00 30.16 291 HIS A C 1
ATOM 1982 O O . HIS A 1 262 ? -91.746 81.266 -23.811 1.00 30.68 291 HIS A O 1
ATOM 1989 N N . PRO A 1 263 ? -91.744 80.261 -21.794 1.00 27.35 292 PRO A N 1
ATOM 1990 C CA . PRO A 1 263 ? -90.658 79.319 -22.126 1.00 27.71 292 PRO A CA 1
ATOM 1991 C C . PRO A 1 263 ? -91.049 78.401 -23.283 1.00 26.36 292 PRO A C 1
ATOM 1992 O O . PRO A 1 263 ? -90.175 77.858 -23.971 1.00 27.41 292 PRO A O 1
ATOM 1996 N N . PHE A 1 264 ? -92.344 78.182 -23.458 1.00 24.66 293 PHE A N 1
ATOM 1997 C CA . PHE A 1 264 ? -92.821 77.356 -24.566 1.00 27.05 293 PHE A CA 1
ATOM 1998 C C . PHE A 1 264 ? -93.327 78.258 -25.679 1.00 30.77 293 PHE A C 1
ATOM 1999 O O . PHE A 1 264 ? -94.401 78.859 -25.573 1.00 27.44 293 PHE A O 1
ATOM 2007 N N . GLN A 1 265 ? -92.538 78.358 -26.737 1.00 31.34 294 GLN A N 1
ATOM 2008 C CA . GLN A 1 265 ? -92.924 79.134 -27.906 1.00 34.42 294 GLN A CA 1
ATOM 2009 C C . GLN A 1 265 ? -93.446 78.183 -28.974 1.00 34.84 294 GLN A C 1
ATOM 2010 O O . GLN A 1 265 ? -93.557 76.975 -28.744 1.00 30.18 294 GLN A O 1
ATOM 2016 N N . GLU A 1 266 ? -93.753 78.724 -30.147 1.00 36.71 295 GLU A N 1
ATOM 2017 C CA . GLU A 1 266 ? -94.386 77.940 -31.198 1.00 37.48 295 GLU A CA 1
ATOM 2018 C C . GLU A 1 266 ? -93.677 76.614 -31.463 1.00 35.17 295 GLU A C 1
ATOM 2019 O O . GLU A 1 266 ? -94.321 75.566 -31.541 1.00 35.65 295 GLU A O 1
ATOM 2025 N N . GLU A 1 267 ? -92.354 76.658 -31.594 1.00 34.20 296 GLU A N 1
ATOM 2026 C CA . GLU A 1 267 ? -91.592 75.461 -31.932 1.00 33.99 296 GLU A CA 1
ATOM 2027 C C . GLU A 1 267 ? -91.595 74.410 -30.823 1.00 36.42 296 GLU A C 1
ATOM 2028 O O . GLU A 1 267 ? -91.132 73.288 -31.027 1.00 35.58 296 GLU A O 1
ATOM 2034 N N . HIS A 1 268 ? -92.122 74.771 -29.652 1.00 34.46 297 HIS A N 1
ATOM 2035 C CA . HIS A 1 268 ? -92.165 73.848 -28.520 1.00 32.93 297 HIS A CA 1
ATOM 2036 C C . HIS A 1 268 ? -93.558 73.294 -28.336 1.00 32.41 297 HIS A C 1
ATOM 2037 O O . HIS A 1 268 ? -93.799 72.508 -27.420 1.00 30.07 297 HIS A O 1
ATOM 2044 N N . LEU A 1 269 ? -94.469 73.700 -29.215 1.00 29.58 298 LEU A N 1
ATOM 2045 C CA . LEU A 1 269 ? -95.846 73.225 -29.166 1.00 30.39 298 LEU A CA 1
ATOM 2046 C C . LEU A 1 269 ? -96.089 72.155 -30.233 1.00 30.15 298 LEU A C 1
ATOM 2047 O O . LEU A 1 269 ? -95.306 72.038 -31.177 1.00 32.47 298 LEU A O 1
ATOM 2052 N N . LYS A 1 270 ? -97.185 71.408 -30.087 1.00 29.58 299 LYS A N 1
ATOM 2053 C CA . LYS A 1 270 ? -97.475 70.235 -30.917 1.00 31.09 299 LYS A CA 1
ATOM 2054 C C . LYS A 1 270 ? -96.307 69.256 -30.904 1.00 34.97 299 LYS A C 1
ATOM 2055 O O . LYS A 1 270 ? -95.930 68.698 -31.935 1.00 30.10 299 LYS A O 1
ATOM 2061 N N . GLN A 1 271 ? -95.737 69.047 -29.720 1.00 30.39 300 GLN A N 1
ATOM 2062 C CA . GLN A 1 271 ? -94.611 68.137 -29.576 1.00 27.87 300 GLN A CA 1
ATOM 2063 C C . GLN A 1 271 ? -94.995 66.962 -28.696 1.00 31.00 300 GLN A C 1
ATOM 2064 O O . GLN A 1 271 ? -95.805 67.113 -27.773 1.00 27.02 300 GLN A O 1
ATOM 2070 N N . LEU A 1 272 ? -94.425 65.795 -29.005 1.00 28.72 301 LEU A N 1
ATOM 2071 C CA . LEU A 1 272 ? -94.627 64.571 -28.245 1.00 27.41 301 LEU A CA 1
ATOM 2072 C C . LEU A 1 272 ? -93.291 64.101 -27.695 1.00 31.54 301 LEU A C 1
ATOM 2073 O O . LEU A 1 272 ? -92.307 64.028 -28.431 1.00 29.78 301 LEU A O 1
ATOM 2078 N N . TYR A 1 273 ? -93.255 63.794 -26.398 1.00 27.91 302 TYR A N 1
ATOM 2079 C CA . TYR A 1 273 ? -92.056 63.264 -25.771 1.00 27.72 302 TYR A CA 1
ATOM 2080 C C . TYR A 1 273 ? -92.332 61.863 -25.265 1.00 27.25 302 TYR A C 1
ATOM 2081 O O . TYR A 1 273 ? -93.375 61.595 -24.679 1.00 29.56 302 TYR A O 1
ATOM 2090 N N . LYS A 1 274 ? -91.400 60.959 -25.522 1.00 26.74 303 LYS A N 1
ATOM 2091 C CA . LYS A 1 274 ? -91.531 59.589 -25.066 1.00 26.43 303 LYS A CA 1
ATOM 2092 C C . LYS A 1 274 ? -90.375 59.354 -24.125 1.00 28.71 303 LYS A C 1
ATOM 2093 O O . LYS A 1 274 ? -89.216 59.578 -24.493 1.00 28.96 303 LYS A O 1
ATOM 2099 N N . ILE A 1 275 ? -90.688 58.923 -22.908 1.00 26.73 304 ILE A N 1
ATOM 2100 C CA . ILE A 1 275 ? -89.731 59.004 -21.809 1.00 26.79 304 ILE A CA 1
ATOM 2101 C C . ILE A 1 275 ? -89.625 57.697 -21.048 1.00 22.82 304 ILE A C 1
ATOM 2102 O O . ILE A 1 275 ? -90.634 57.093 -20.716 1.00 26.58 304 ILE A O 1
ATOM 2107 N N . VAL A 1 276 ? -88.397 57.281 -20.752 1.00 24.50 305 VAL A N 1
ATOM 2108 C CA . VAL A 1 276 ? -88.158 56.076 -19.957 1.00 24.43 305 VAL A CA 1
ATOM 2109 C C . VAL A 1 276 ? -88.085 56.381 -18.448 1.00 21.83 305 VAL A C 1
ATOM 2110 O O . VAL A 1 276 ? -87.215 57.116 -17.988 1.00 24.10 305 VAL A O 1
ATOM 2114 N N . PRO A 1 277 ? -88.988 55.795 -17.666 1.00 24.60 306 PRO A N 1
ATOM 2115 C CA . PRO A 1 277 ? -88.942 56.039 -16.219 1.00 23.66 306 PRO A CA 1
ATOM 2116 C C . PRO A 1 277 ? -87.947 55.135 -15.489 1.00 26.16 306 PRO A C 1
ATOM 2117 O O . PRO A 1 277 ? -87.442 54.169 -16.071 1.00 26.87 306 PRO A O 1
ATOM 2121 N N . ILE A 1 278 ? -87.685 55.439 -14.220 1.00 22.59 307 ILE A N 1
ATOM 2122 C CA . ILE A 1 278 ? -86.907 54.558 -13.358 1.00 25.88 307 ILE A CA 1
ATOM 2123 C C . ILE A 1 278 ? -87.821 53.466 -12.819 1.00 25.21 307 ILE A C 1
ATOM 2124 O O . ILE A 1 278 ? -87.557 52.269 -12.992 1.00 25.72 307 ILE A O 1
ATOM 2129 N N . LYS A 1 279 ? -88.920 53.873 -12.183 1.00 25.02 308 LYS A N 1
ATOM 2130 C CA . LYS A 1 279 ? -89.939 52.918 -11.753 1.00 25.77 308 LYS A CA 1
ATOM 2131 C C . LYS A 1 279 ? -90.734 52.413 -12.954 1.00 26.40 308 LYS A C 1
ATOM 2132 O O . LYS A 1 279 ? -90.795 53.088 -13.983 1.00 27.31 308 LYS A O 1
ATOM 2138 N N . ASP A 1 280 ? -91.342 51.234 -12.822 1.00 26.00 309 ASP A N 1
ATOM 2139 C CA . ASP A 1 280 ? -92.293 50.742 -13.820 1.00 27.35 309 ASP A CA 1
ATOM 2140 C C . ASP A 1 280 ? -93.601 51.503 -13.639 1.00 24.42 309 ASP A C 1
ATOM 2141 O O . ASP A 1 280 ? -94.513 51.045 -12.946 1.00 24.02 309 ASP A O 1
ATOM 2146 N N . ILE A 1 281 ? -93.669 52.685 -14.248 1.00 25.49 310 ILE A N 1
ATOM 2147 C CA . ILE A 1 281 ? -94.871 53.515 -14.210 1.00 26.32 310 ILE A CA 1
ATOM 2148 C C . ILE A 1 281 ? -95.304 53.880 -15.632 1.00 25.24 310 ILE A C 1
ATOM 2149 O O . ILE A 1 281 ? -94.481 53.899 -16.552 1.00 23.17 310 ILE A O 1
ATOM 2154 N N . ARG A 1 282 ? -96.593 54.153 -15.817 1.00 25.46 311 ARG A N 1
ATOM 2155 C CA . ARG A 1 282 ? -97.092 54.592 -17.125 1.00 26.51 311 ARG A CA 1
ATOM 2156 C C . ARG A 1 282 ? -97.939 55.817 -16.963 1.00 24.28 311 ARG A C 1
ATOM 2157 O O . ARG A 1 282 ? -99.018 55.744 -16.395 1.00 26.60 311 ARG A O 1
ATOM 2165 N N . ASN A 1 283 ? -97.481 56.941 -17.486 1.00 24.90 312 ASN A N 1
ATOM 2166 C CA . ASN A 1 283 ? -98.235 58.159 -17.303 1.00 26.94 312 ASN A CA 1
ATOM 2167 C C . ASN A 1 283 ? -98.289 58.960 -18.578 1.00 24.78 312 ASN A C 1
ATOM 2168 O O . ASN A 1 283 ? -97.405 58.849 -19.414 1.00 24.07 312 ASN A O 1
ATOM 2173 N N . LEU A 1 284 ? -99.328 59.782 -18.680 1.00 24.96 313 LEU A N 1
ATOM 2174 C CA . LEU A 1 284 ? -99.528 60.719 -19.771 1.00 25.15 313 LEU A CA 1
ATOM 2175 C C . LEU A 1 284 ? -99.647 62.141 -19.195 1.00 24.39 313 LEU A C 1
ATOM 2176 O O . LEU A 1 284 ? -100.476 62.391 -18.316 1.00 24.96 313 LEU A O 1
ATOM 2181 N N . TYR A 1 285 ? -98.820 63.061 -19.680 1.00 23.56 314 TYR A N 1
ATOM 2182 C CA . TYR A 1 285 ? -98.848 64.450 -19.213 1.00 25.51 314 TYR A CA 1
ATOM 2183 C C . TYR A 1 285 ? -99.197 65.339 -20.380 1.00 26.21 314 TYR A C 1
ATOM 2184 O O . TYR A 1 285 ? -98.487 65.341 -21.384 1.00 28.74 314 TYR A O 1
ATOM 2193 N N . VAL A 1 286 ? -100.294 66.075 -20.259 1.00 24.37 315 VAL A N 1
ATOM 2194 C CA . VAL A 1 286 ? -100.719 66.989 -21.301 1.00 23.30 315 VAL A CA 1
ATOM 2195 C C . VAL A 1 286 ? -100.633 68.408 -20.745 1.00 25.38 315 VAL A C 1
ATOM 2196 O O . VAL A 1 286 ? -101.159 68.695 -19.667 1.00 25.72 315 VAL A O 1
ATOM 2200 N N . THR A 1 287 ? -99.966 69.289 -21.479 1.00 22.20 316 THR A N 1
ATOM 2201 C CA . THR A 1 287 ? -99.664 70.629 -20.993 1.00 25.18 316 THR A CA 1
ATOM 2202 C C . THR A 1 287 ? -99.995 71.681 -22.045 1.00 24.97 316 THR A C 1
ATOM 2203 O O . THR A 1 287 ? -99.696 71.505 -23.238 1.00 24.80 316 THR A O 1
ATOM 2207 N N . PHE A 1 288 ? -100.609 72.766 -21.594 1.00 21.57 317 PHE A N 1
ATOM 2208 C CA . PHE A 1 288 ? -100.821 73.949 -22.424 1.00 24.56 317 PHE A CA 1
ATOM 2209 C C . PHE A 1 288 ? -100.176 75.161 -21.747 1.00 26.52 317 PHE A C 1
ATOM 2210 O O . PHE A 1 288 ? -100.348 75.361 -20.552 1.00 24.20 317 PHE A O 1
ATOM 2218 N N . PRO A 1 289 ? -99.427 75.969 -22.505 1.00 25.29 318 PRO A N 1
ATOM 2219 C CA . PRO A 1 289 ? -98.925 77.231 -21.954 1.00 26.81 318 PRO A CA 1
ATOM 2220 C C . PRO A 1 289 ? -100.088 78.177 -21.788 1.00 25.21 318 PRO A C 1
ATOM 2221 O O . PRO A 1 289 ? -100.988 78.178 -22.624 1.00 25.86 318 PRO A O 1
ATOM 2225 N N . ILE A 1 290 ? -100.107 78.947 -20.712 1.00 23.03 319 ILE A N 1
ATOM 2226 C CA . ILE A 1 290 ? -101.156 79.941 -20.538 1.00 22.72 319 ILE A CA 1
ATOM 2227 C C . ILE A 1 290 ? -100.516 81.197 -19.987 1.00 26.83 319 ILE A C 1
ATOM 2228 O O . ILE A 1 290 ? -99.386 81.145 -19.501 1.00 25.98 319 ILE A O 1
ATOM 2233 N N . PRO A 1 291 ? -101.231 82.332 -20.065 1.00 27.30 320 PRO A N 1
ATOM 2234 C CA . PRO A 1 291 ? -100.765 83.561 -19.417 1.00 27.97 320 PRO A CA 1
ATOM 2235 C C . PRO A 1 291 ? -100.717 83.389 -17.901 1.00 27.84 320 PRO A C 1
ATOM 2236 O O . PRO A 1 291 ? -101.340 82.481 -17.350 1.00 24.90 320 PRO A O 1
ATOM 2240 N N . ASP A 1 292 ? -99.982 84.276 -17.240 1.00 27.11 321 ASP A N 1
ATOM 2241 C CA . ASP A 1 292 ? -99.983 84.370 -15.795 1.00 25.55 321 ASP A CA 1
ATOM 2242 C C . ASP A 1 292 ? -101.359 84.823 -15.267 1.00 27.56 321 ASP A C 1
ATOM 2243 O O . ASP A 1 292 ? -101.781 85.951 -15.521 1.00 25.99 321 ASP A O 1
ATOM 2248 N N . LEU A 1 293 ? -102.029 83.965 -14.503 1.00 22.98 322 LEU A N 1
ATOM 2249 C CA . LEU A 1 293 ? -103.386 84.249 -14.021 1.00 25.00 322 LEU A CA 1
ATOM 2250 C C . LEU A 1 293 ? -103.413 84.768 -12.583 1.00 26.46 322 LEU A C 1
ATOM 2251 O O . LEU A 1 293 ? -104.474 85.089 -12.034 1.00 27.58 322 LEU A O 1
ATOM 2256 N N . GLN A 1 294 ? -102.242 84.849 -11.971 1.00 23.13 323 GLN A N 1
ATOM 2257 C CA . GLN A 1 294 ? -102.129 85.254 -10.571 1.00 24.29 323 GLN A CA 1
ATOM 2258 C C . GLN A 1 294 ? -102.901 86.540 -10.265 1.00 24.39 323 GLN A C 1
ATOM 2259 O O . GLN A 1 294 ? -103.573 86.634 -9.236 1.00 25.99 323 GLN A O 1
ATOM 2265 N N . LYS A 1 295 ? -102.798 87.535 -11.138 1.00 25.26 324 LYS A N 1
ATOM 2266 C CA . LYS A 1 295 ? -103.480 88.803 -10.881 1.00 25.93 324 LYS A CA 1
ATOM 2267 C C . LYS A 1 295 ? -105.015 88.663 -10.823 1.00 30.27 324 LYS A C 1
ATOM 2268 O O . LYS A 1 295 ? -105.701 89.557 -10.304 1.00 26.51 324 LYS A O 1
ATOM 2274 N N . TYR A 1 296 ? -105.549 87.555 -11.348 1.00 25.43 325 TYR A N 1
ATOM 2275 C CA . TYR A 1 296 ? -107.001 87.318 -11.318 1.00 24.35 325 TYR A CA 1
ATOM 2276 C C . TYR A 1 296 ? -107.489 86.535 -10.102 1.00 26.95 325 TYR A C 1
ATOM 2277 O O . TYR A 1 296 ? -108.531 85.867 -10.163 1.00 25.10 325 TYR A O 1
ATOM 2286 N N . TYR A 1 297 ? -106.753 86.626 -8.997 1.00 23.81 326 TYR A N 1
ATOM 2287 C CA . TYR A 1 297 ? -107.068 85.848 -7.810 1.00 23.86 326 TYR A CA 1
ATOM 2288 C C . TYR A 1 297 ? -108.488 86.063 -7.269 1.00 25.65 326 TYR A C 1
ATOM 2289 O O . TYR A 1 297 ? -109.045 85.177 -6.621 1.00 24.23 326 TYR A O 1
ATOM 2298 N N . LYS A 1 298 ? -109.076 87.233 -7.502 1.00 22.17 327 LYS A N 1
ATOM 2299 C CA . LYS A 1 298 ? -110.435 87.451 -6.999 1.00 20.18 327 LYS A CA 1
ATOM 2300 C C . LYS A 1 298 ? -111.498 86.650 -7.762 1.00 20.03 327 LYS A C 1
ATOM 2301 O O . LYS A 1 298 ? -112.635 86.508 -7.292 1.00 24.64 327 LYS A O 1
ATOM 2307 N N . SER A 1 299 ? -111.154 86.156 -8.942 1.00 22.75 328 SER A N 1
ATOM 2308 C CA . SER A 1 299 ? -112.101 85.320 -9.696 1.00 24.38 328 SER A CA 1
ATOM 2309 C C . SER A 1 299 ? -111.599 83.895 -9.907 1.00 28.40 328 SER A C 1
ATOM 2310 O O . SER A 1 299 ? -112.382 82.929 -9.946 1.00 24.81 328 SER A O 1
ATOM 2313 N N . ASN A 1 300 ? -110.285 83.780 -10.078 1.00 24.27 329 ASN A N 1
ATOM 2314 C CA . ASN A 1 300 ? -109.635 82.488 -10.236 1.00 25.73 329 ASN A CA 1
ATOM 2315 C C . ASN A 1 300 ? -110.184 81.607 -11.362 1.00 23.81 329 ASN A C 1
ATOM 2316 O O . ASN A 1 300 ? -110.675 80.498 -11.125 1.00 21.60 329 ASN A O 1
ATOM 2321 N N . PRO A 1 301 ? -110.072 82.088 -12.605 1.00 23.72 330 PRO A N 1
ATOM 2322 C CA . PRO A 1 301 ? -110.625 81.379 -13.762 1.00 22.22 330 PRO A CA 1
ATOM 2323 C C . PRO A 1 301 ? -109.968 80.010 -13.948 1.00 24.17 330 PRO A C 1
ATOM 2324 O O . PRO A 1 301 ? -110.629 79.051 -14.352 1.00 22.62 330 PRO A O 1
ATOM 2328 N N . GLY A 1 302 ? -108.681 79.907 -13.635 1.00 24.73 331 GLY A N 1
ATOM 2329 C CA . GLY A 1 302 ? -107.983 78.630 -13.768 1.00 23.02 331 GLY A CA 1
ATOM 2330 C C . GLY A 1 302 ? -108.474 77.554 -12.810 1.00 23.37 331 GLY A C 1
ATOM 2331 O O . GLY A 1 302 ? -108.563 76.381 -13.169 1.00 25.79 331 GLY A O 1
ATOM 2332 N N . HIS A 1 303 ? -108.788 77.951 -11.584 1.00 21.97 332 HIS A N 1
ATOM 2333 C CA . HIS A 1 303 ? -109.317 77.031 -10.560 1.00 26.28 332 HIS A CA 1
ATOM 2334 C C . HIS A 1 303 ? -110.727 76.568 -10.935 1.00 25.85 332 HIS A C 1
ATOM 2335 O O . HIS A 1 303 ? -111.078 75.402 -10.774 1.00 24.58 332 HIS A O 1
ATOM 2342 N N . TYR A 1 304 ? -111.518 77.481 -11.479 1.00 22.27 333 TYR A N 1
ATOM 2343 C CA . TYR A 1 304 ? -112.830 77.129 -12.022 1.00 21.31 333 TYR A CA 1
ATOM 2344 C C . TYR A 1 304 ? -112.694 76.023 -13.069 1.00 22.20 333 TYR A C 1
ATOM 2345 O O . TYR A 1 304 ? -113.395 75.011 -13.010 1.00 20.64 333 TYR A O 1
ATOM 2354 N N . LEU A 1 305 ? -111.765 76.197 -14.003 1.00 21.19 334 LEU A N 1
ATOM 2355 C CA . LEU A 1 305 ? -111.589 75.219 -15.060 1.00 22.37 334 LEU A CA 1
ATOM 2356 C C . LEU A 1 305 ? -110.935 73.915 -14.553 1.00 24.54 334 LEU A C 1
ATOM 2357 O O . LEU A 1 305 ? -111.275 72.829 -15.021 1.00 21.71 334 LEU A O 1
ATOM 2362 N N . GLY A 1 306 ? -110.001 74.032 -13.610 1.00 19.20 335 GLY A N 1
ATOM 2363 C CA . GLY A 1 306 ? -109.404 72.867 -12.981 1.00 21.94 335 GLY A CA 1
ATOM 2364 C C . GLY A 1 306 ? -110.436 72.050 -12.216 1.0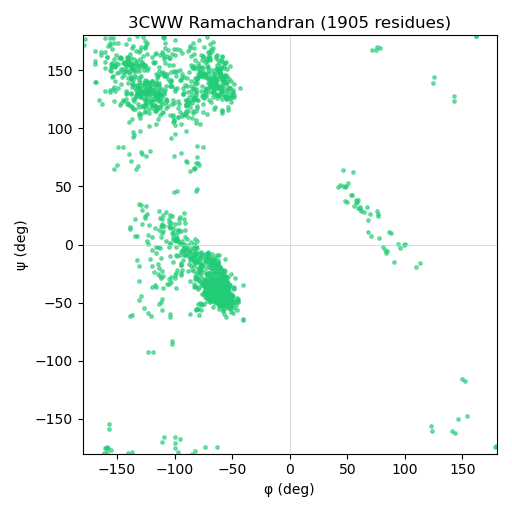0 23.71 335 GLY A C 1
ATOM 2365 O O . GLY A 1 306 ? -110.446 70.809 -12.246 1.00 22.32 335 GLY A O 1
ATOM 2366 N N . HIS A 1 307 ? -111.311 72.747 -11.503 1.00 19.49 336 HIS A N 1
ATOM 2367 C CA . HIS A 1 307 ? -112.406 72.088 -10.789 1.00 22.43 336 HIS A CA 1
ATOM 2368 C C . HIS A 1 307 ? -113.245 71.208 -11.728 1.00 22.56 336 HIS A C 1
ATOM 2369 O O . HIS A 1 307 ? -113.597 70.070 -11.382 1.00 23.44 336 HIS A O 1
ATOM 2376 N N . LEU A 1 308 ? -113.575 71.737 -12.907 1.00 20.21 337 LEU A N 1
ATOM 2377 C CA . LEU A 1 308 ? -114.416 71.004 -13.864 1.00 21.72 337 LEU A CA 1
ATOM 2378 C C . LEU A 1 308 ? -113.626 69.921 -14.603 1.00 23.74 337 LEU A C 1
ATOM 2379 O O . LEU A 1 308 ? -114.018 68.750 -14.624 1.00 23.48 337 LEU A O 1
ATOM 2384 N N . ILE A 1 309 ? -112.501 70.300 -15.193 1.00 22.40 338 ILE A N 1
ATOM 2385 C CA . ILE A 1 309 ? -111.712 69.339 -15.960 1.00 23.48 338 ILE A CA 1
ATOM 2386 C C . ILE A 1 309 ? -111.158 68.224 -15.064 1.00 24.06 338 ILE A C 1
ATOM 2387 O O . ILE A 1 309 ? -111.099 67.055 -15.468 1.00 24.39 338 ILE A O 1
ATOM 2392 N N . GLY A 1 310 ? -110.814 68.572 -13.831 1.00 22.61 339 GLY A N 1
ATOM 2393 C CA . GLY A 1 310 ? -110.308 67.587 -12.887 1.00 23.34 339 GLY A CA 1
ATOM 2394 C C . GLY A 1 310 ? -111.374 66.885 -12.042 1.00 24.16 339 GLY A C 1
ATOM 2395 O O . GLY A 1 310 ? -111.031 66.113 -11.152 1.00 21.56 339 GLY A O 1
ATOM 2396 N N . HIS A 1 311 ? -112.659 67.146 -12.306 1.00 23.00 340 HIS A N 1
ATOM 2397 C CA . HIS A 1 311 ? -113.728 66.528 -11.520 1.00 23.07 340 HIS A CA 1
ATOM 2398 C C . HIS A 1 311 ? -113.677 65.002 -11.599 1.00 22.44 340 HIS A C 1
ATOM 2399 O O . HIS A 1 311 ? -113.219 64.431 -12.598 1.00 23.15 340 HIS A O 1
ATOM 2406 N N . GLU A 1 312 ? -114.169 64.343 -10.557 1.00 21.52 341 GLU A N 1
ATOM 2407 C CA . GLU A 1 312 ? -114.178 62.873 -10.547 1.00 23.03 341 GLU A CA 1
ATOM 2408 C C . GLU A 1 312 ? -115.585 62.289 -10.344 1.00 25.96 341 GLU A C 1
ATOM 2409 O O . GLU A 1 312 ? -115.762 61.070 -10.182 1.00 25.10 341 GLU A O 1
ATOM 2415 N N . GLY A 1 313 ? -116.595 63.151 -10.379 1.00 24.66 342 GLY A N 1
ATOM 2416 C CA . GLY A 1 313 ? -117.963 62.703 -10.181 1.00 22.58 342 GLY A CA 1
ATOM 2417 C C . GLY A 1 313 ? -118.607 62.133 -11.436 1.00 26.59 342 GLY A C 1
ATOM 2418 O O . GLY A 1 313 ? -117.977 62.038 -12.492 1.00 26.94 342 GLY A O 1
ATOM 2419 N N . PRO A 1 314 ? -119.884 61.740 -11.329 1.00 28.07 343 PRO A N 1
ATOM 2420 C CA . PRO A 1 314 ? -120.596 61.299 -12.531 1.00 29.78 343 PRO A CA 1
ATOM 2421 C C . PRO A 1 314 ? -120.499 62.361 -13.635 1.00 29.09 343 PRO A C 1
ATOM 2422 O O . PRO A 1 314 ? -120.560 63.555 -13.332 1.00 29.00 343 PRO A O 1
ATOM 2426 N N . GLY A 1 315 ? -120.361 61.915 -14.881 1.00 27.31 344 GLY A N 1
ATOM 2427 C CA . GLY A 1 315 ? -120.303 62.778 -16.045 1.00 26.29 344 GLY A CA 1
ATOM 2428 C C . GLY A 1 315 ? -118.922 63.337 -16.345 1.00 28.34 344 GLY A C 1
ATOM 2429 O O . GLY A 1 315 ? -118.716 63.993 -17.367 1.00 27.13 344 GLY A O 1
ATOM 2430 N N . SER A 1 316 ? -117.966 63.069 -15.464 1.00 28.19 345 SER A N 1
ATOM 2431 C CA . SER A 1 316 ? -116.631 63.656 -15.592 1.00 28.36 345 SER A CA 1
ATOM 2432 C C . SER A 1 316 ? -115.785 62.988 -16.664 1.00 28.06 345 SER A C 1
ATOM 2433 O O . SER A 1 316 ? -116.027 61.835 -17.049 1.00 26.89 345 SER A O 1
ATOM 2436 N N . LEU A 1 317 ? -114.778 63.731 -17.120 1.00 25.17 346 LEU A N 1
ATOM 2437 C CA . LEU A 1 317 ? -113.704 63.213 -17.949 1.00 25.17 346 LEU A CA 1
ATOM 2438 C C . LEU A 1 317 ? -113.115 61.914 -17.375 1.00 28.11 346 LEU A C 1
ATOM 2439 O O . LEU A 1 317 ? -113.035 60.892 -18.077 1.00 26.54 346 LEU A O 1
ATOM 2444 N N . LEU A 1 318 ? -112.690 61.953 -16.113 1.00 24.20 347 LEU A N 1
ATOM 2445 C CA . LEU A 1 318 ? -112.111 60.769 -15.489 1.00 24.61 347 LEU A CA 1
ATOM 2446 C C . LEU A 1 318 ? -113.068 59.568 -15.500 1.00 24.73 347 LEU A C 1
ATOM 2447 O O . LEU A 1 318 ? -112.638 58.437 -15.735 1.00 25.11 347 LEU A O 1
ATOM 2452 N N . SER A 1 319 ? -114.349 59.803 -15.213 1.00 24.16 348 SER A N 1
ATOM 2453 C CA . SER A 1 319 ? -115.307 58.705 -15.164 1.00 28.11 348 SER A CA 1
ATOM 2454 C C . SER A 1 319 ? -115.315 57.910 -16.451 1.00 25.82 348 SER A C 1
ATOM 2455 O O . SER A 1 319 ? -115.314 56.683 -16.420 1.00 29.33 348 SER A O 1
ATOM 2458 N N . GLU A 1 320 ? -115.322 58.609 -17.581 1.00 26.64 349 GLU A N 1
ATOM 2459 C CA . GLU A 1 320 ? -115.359 57.929 -18.874 1.00 27.15 349 GLU A CA 1
ATOM 2460 C C . GLU A 1 320 ? -114.021 57.244 -19.199 1.00 29.45 349 GLU A C 1
ATOM 2461 O O . GLU A 1 320 ? -113.998 56.131 -19.721 1.00 28.84 349 GLU A O 1
ATOM 2467 N N . LEU A 1 321 ? -112.911 57.896 -18.880 1.00 25.19 350 LEU A N 1
ATOM 2468 C CA . LEU A 1 321 ? -111.582 57.314 -19.130 1.00 25.06 350 LEU A CA 1
ATOM 2469 C C . LEU A 1 321 ? -111.358 56.037 -18.322 1.00 27.64 350 LEU A C 1
ATOM 2470 O O . LEU A 1 321 ? -110.722 55.088 -18.794 1.00 27.32 350 LEU A O 1
ATOM 2475 N N . LYS A 1 322 ? -111.895 56.022 -17.104 1.00 26.63 351 LYS A N 1
ATOM 2476 C CA . LYS A 1 322 ? -111.850 54.854 -16.224 1.00 28.01 351 LYS A CA 1
ATOM 2477 C C . LYS A 1 322 ? -112.774 53.736 -16.709 1.00 29.84 351 LYS A C 1
ATOM 2478 O O . LYS A 1 322 ? -112.382 52.574 -16.732 1.00 28.60 351 LYS A O 1
ATOM 2484 N N . SER A 1 323 ? -114.004 54.090 -17.074 1.00 31.03 352 SER A N 1
ATOM 2485 C CA . SER A 1 323 ? -114.961 53.122 -17.629 1.00 33.28 352 SER A CA 1
ATOM 2486 C C . SER A 1 323 ? -114.402 52.443 -18.873 1.00 33.15 352 SER A C 1
ATOM 2487 O O . SER A 1 323 ? -114.628 51.262 -19.084 1.00 32.84 352 SER A O 1
ATOM 2490 N N . LYS A 1 324 ? -113.684 53.199 -19.700 1.00 30.04 353 LYS A N 1
ATOM 2491 C CA . LYS A 1 324 ? -113.036 52.629 -20.876 1.00 32.76 353 LYS A CA 1
ATOM 2492 C C . LYS A 1 324 ? -111.846 51.742 -20.509 1.00 32.09 353 LYS A C 1
ATOM 2493 O O . LYS A 1 324 ? -111.247 51.106 -21.382 1.00 27.66 353 LYS A O 1
ATOM 2499 N N . GLY A 1 325 ? -111.501 51.718 -19.222 1.00 30.07 354 GLY A N 1
ATOM 2500 C CA . GLY A 1 325 ? -110.349 50.979 -18.743 1.00 27.99 354 GLY A CA 1
ATOM 2501 C C . GLY A 1 325 ? -109.012 51.507 -19.215 1.00 29.75 354 GLY A C 1
ATOM 2502 O O . GLY A 1 325 ? -108.061 50.739 -19.375 1.00 29.03 354 GLY A O 1
ATOM 2503 N N . TRP A 1 326 ? -108.915 52.819 -19.414 1.00 24.21 355 TRP A N 1
ATOM 2504 C CA . TRP A 1 326 ? -107.678 53.409 -19.909 1.00 25.07 355 TRP A CA 1
ATOM 2505 C C . TRP A 1 326 ? -106.824 54.127 -18.843 1.00 25.63 355 TRP A C 1
ATOM 2506 O O . TRP A 1 326 ? -105.600 54.183 -18.947 1.00 25.31 355 TRP A O 1
ATOM 2517 N N . VAL A 1 327 ? -107.479 54.715 -17.854 1.00 26.47 356 VAL A N 1
ATOM 2518 C CA . VAL A 1 327 ? -106.775 55.481 -16.836 1.00 26.56 356 VAL A CA 1
ATOM 2519 C C . VAL A 1 327 ? -107.403 55.197 -15.488 1.00 26.17 356 VAL A C 1
ATOM 2520 O O . VAL A 1 327 ? -108.572 54.790 -15.415 1.00 27.83 356 VAL A O 1
ATOM 2524 N N . ASN A 1 328 ? -106.639 55.403 -14.415 1.00 23.24 357 ASN A N 1
ATOM 2525 C CA . ASN A 1 328 ? -107.188 55.249 -13.070 1.00 24.75 357 ASN A CA 1
ATOM 2526 C C . ASN A 1 328 ? -107.334 56.566 -12.321 1.00 26.37 357 ASN A C 1
ATOM 2527 O O . ASN A 1 328 ? -108.282 56.754 -11.581 1.00 26.06 357 ASN A O 1
ATOM 2532 N N . THR A 1 329 ? -106.379 57.469 -12.509 1.00 23.00 358 THR A N 1
ATOM 2533 C CA . THR A 1 329 ? -106.398 58.729 -11.788 1.00 26.99 358 THR A CA 1
ATOM 2534 C C . THR A 1 329 ? -106.146 59.871 -12.756 1.00 26.12 358 THR A C 1
ATOM 2535 O O . THR A 1 329 ? -105.578 59.674 -13.831 1.00 24.97 358 THR A O 1
ATOM 2539 N N . LEU A 1 330 ? -106.572 61.065 -12.370 1.00 21.44 359 LEU A N 1
ATOM 2540 C CA . LEU A 1 330 ? -106.411 62.231 -13.211 1.00 23.20 359 LEU A CA 1
ATOM 2541 C C . LEU A 1 330 ? -106.189 63.452 -12.332 1.00 20.88 359 LEU A C 1
ATOM 2542 O O . LEU A 1 330 ? -106.850 63.623 -11.306 1.00 22.63 359 LEU A O 1
ATOM 2547 N N . VAL A 1 331 ? -105.259 64.297 -12.742 1.00 22.59 360 VAL A N 1
ATOM 2548 C CA . VAL A 1 331 ? -105.055 65.598 -12.117 1.00 23.99 360 VAL A CA 1
ATOM 2549 C C . VAL A 1 331 ? -105.189 66.640 -13.214 1.00 25.52 360 VAL A C 1
ATOM 2550 O O . VAL A 1 331 ? -104.556 66.516 -14.269 1.00 24.53 360 VAL A O 1
ATOM 2554 N N . GLY A 1 332 ? -106.007 67.661 -12.983 1.00 25.36 361 GLY A N 1
ATOM 2555 C CA . GLY A 1 332 ? -106.181 68.702 -13.973 1.00 24.67 361 GLY A CA 1
ATOM 2556 C C . GLY A 1 332 ? -106.275 70.088 -13.373 1.00 26.52 361 GLY A C 1
ATOM 2557 O O . GLY A 1 332 ? -106.846 70.270 -12.298 1.00 28.00 361 GLY A O 1
ATOM 2558 N N . GLY A 1 333 ? -105.704 71.072 -14.060 1.00 24.79 362 GLY A N 1
ATOM 2559 C CA . GLY A 1 333 ? -105.880 72.454 -13.653 1.00 22.44 362 GLY A CA 1
ATOM 2560 C C . GLY A 1 333 ? -104.652 73.312 -13.853 1.00 23.72 362 GLY A C 1
ATOM 2561 O O . GLY A 1 333 ? -103.740 72.958 -14.602 1.00 21.71 362 GLY A O 1
ATOM 2562 N N . GLN A 1 334 ? -104.616 74.451 -13.181 1.00 22.69 363 GLN A N 1
ATOM 2563 C CA . GLN A 1 334 ? -103.531 75.389 -13.456 1.00 25.95 363 GLN A CA 1
ATOM 2564 C C . GLN A 1 334 ? -102.298 75.036 -12.641 1.00 24.56 363 GLN A C 1
ATOM 2565 O O . GLN A 1 334 ? -102.394 74.454 -11.558 1.00 23.66 363 GLN A O 1
ATOM 2571 N N . LYS A 1 335 ? -101.140 75.411 -13.166 1.00 22.05 364 LYS A N 1
ATOM 2572 C CA . LYS A 1 335 ? -99.874 75.066 -12.549 1.00 23.31 364 LYS A CA 1
ATOM 2573 C C . LYS A 1 335 ? -98.971 76.294 -12.619 1.00 24.32 364 LYS A C 1
ATOM 2574 O O . LYS A 1 335 ? -98.828 76.920 -13.678 1.00 21.99 364 LYS A O 1
ATOM 2580 N N . ALA A 1 336 ? -98.373 76.651 -11.489 1.00 24.03 365 ALA A N 1
ATOM 2581 C CA . ALA A 1 336 ? -97.505 77.831 -11.420 1.00 26.82 365 ALA A CA 1
ATOM 2582 C C . ALA A 1 336 ? -96.301 77.741 -12.356 1.00 25.90 365 ALA A C 1
ATOM 2583 O O . ALA A 1 336 ? -95.763 76.664 -12.611 1.00 21.80 365 ALA A O 1
ATOM 2585 N N . GLY A 1 337 ? -95.863 78.897 -12.847 1.00 25.62 366 GLY A N 1
ATOM 2586 C CA . GLY A 1 337 ? -94.646 78.971 -13.625 1.00 22.05 366 GLY A CA 1
ATOM 2587 C C . GLY A 1 337 ? -93.771 79.974 -12.902 1.00 29.25 366 GLY A C 1
ATOM 2588 O O . GLY A 1 337 ? -93.055 79.613 -11.973 1.00 25.59 366 GLY A O 1
ATOM 2589 N N . ALA A 1 338 ? -93.873 81.236 -13.310 1.00 23.41 367 ALA A N 1
ATOM 2590 C CA . ALA A 1 338 ? -93.243 82.348 -12.619 1.00 23.88 367 ALA A CA 1
ATOM 2591 C C . ALA A 1 338 ? -93.986 83.616 -13.019 1.00 24.24 367 ALA A C 1
ATOM 2592 O O . ALA A 1 338 ? -94.979 83.546 -13.750 1.00 23.75 367 ALA A O 1
ATOM 2594 N N . ARG A 1 339 ? -93.551 84.772 -12.525 1.00 24.37 368 ARG A N 1
ATOM 2595 C CA . ARG A 1 339 ? -94.217 86.006 -12.912 1.00 28.34 368 ARG A CA 1
ATOM 2596 C C . ARG A 1 339 ? -94.153 86.183 -14.429 1.00 25.07 368 ARG A C 1
ATOM 2597 O O . ARG A 1 339 ? -93.074 86.349 -14.989 1.00 26.04 368 ARG A O 1
ATOM 2605 N N . GLY A 1 340 ? -95.312 86.118 -15.078 1.00 25.26 369 GLY A N 1
ATOM 2606 C CA . GLY A 1 340 ? -95.399 86.234 -16.530 1.00 23.64 369 GLY A CA 1
ATOM 2607 C C . GLY A 1 340 ? -95.834 84.978 -17.280 1.00 27.00 369 GLY A C 1
ATOM 2608 O O . GLY A 1 340 ? -96.202 85.059 -18.437 1.00 25.08 369 GLY A O 1
ATOM 2609 N N . PHE A 1 341 ? -95.788 83.803 -16.649 1.00 26.16 370 PHE A N 1
ATOM 2610 C CA . PHE A 1 341 ? -96.192 82.594 -17.367 1.00 24.91 370 PHE A CA 1
ATOM 2611 C C . PHE A 1 341 ? -96.688 81.475 -16.447 1.00 26.74 370 PHE A C 1
ATOM 2612 O O . PHE A 1 341 ? -96.175 81.294 -15.348 1.00 23.83 370 PHE A O 1
ATOM 2620 N N . MET A 1 342 ? -97.685 80.731 -16.918 1.00 22.52 371 MET A N 1
ATOM 2621 C CA . MET A 1 342 ? -98.210 79.592 -16.182 1.00 19.87 371 MET A CA 1
ATOM 2622 C C . MET A 1 342 ? -98.447 78.431 -17.129 1.00 22.20 371 MET A C 1
ATOM 2623 O O . MET A 1 342 ? -98.188 78.540 -18.335 1.00 23.18 371 MET A O 1
ATOM 2628 N N . PHE A 1 343 ? -98.956 77.324 -16.598 1.00 19.97 372 PHE A N 1
ATOM 2629 C CA . PHE A 1 343 ? -99.316 76.189 -17.446 1.00 21.61 372 PHE A CA 1
ATOM 2630 C C . PHE A 1 343 ? -100.698 75.699 -17.048 1.00 24.94 372 PHE A C 1
ATOM 2631 O O . PHE A 1 343 ? -101.142 75.925 -15.927 1.00 24.25 372 PHE A O 1
ATOM 2639 N N . PHE A 1 344 ? -101.385 75.035 -17.970 1.00 22.93 373 PHE A N 1
ATOM 2640 C CA . PHE A 1 344 ? -102.566 74.266 -17.608 1.00 22.51 373 PHE A CA 1
ATOM 2641 C C . PHE A 1 344 ? -102.285 72.815 -17.990 1.00 23.08 373 PHE A C 1
ATOM 2642 O O . PHE A 1 344 ? -101.813 72.541 -19.101 1.00 23.12 373 PHE A O 1
ATOM 2650 N N . ILE A 1 345 ? -102.572 71.890 -17.075 1.00 19.31 374 ILE A N 1
ATOM 2651 C CA . ILE A 1 345 ? -102.203 70.488 -17.269 1.00 21.44 374 ILE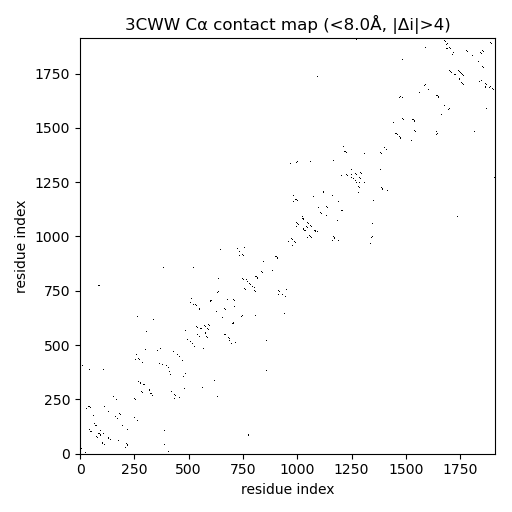 A CA 1
ATOM 2652 C C . ILE A 1 345 ? -103.380 69.557 -17.116 1.00 19.56 374 ILE A C 1
ATOM 2653 O O . ILE A 1 345 ? -104.349 69.867 -16.428 1.00 19.53 374 ILE A O 1
ATOM 2658 N N . ILE A 1 346 ? -103.280 68.405 -17.773 1.00 22.16 375 ILE A N 1
ATOM 2659 C CA . ILE A 1 346 ? -104.199 67.304 -17.559 1.00 19.45 375 ILE A CA 1
ATOM 2660 C C . ILE A 1 346 ? -103.316 66.068 -17.589 1.00 24.16 375 ILE A C 1
ATOM 2661 O O . ILE A 1 346 ? -102.828 65.686 -18.650 1.00 22.94 375 ILE A O 1
ATOM 2666 N N . ASN A 1 347 ? -103.068 65.483 -16.419 1.00 22.12 376 ASN A N 1
ATOM 2667 C CA . ASN A 1 347 ? -102.169 64.338 -16.292 1.00 25.06 376 ASN A CA 1
ATOM 2668 C C . ASN A 1 347 ? -102.960 63.134 -15.824 1.00 22.40 376 ASN A C 1
ATOM 2669 O O . ASN A 1 347 ? -103.823 63.263 -14.965 1.00 23.65 376 ASN A O 1
ATOM 2674 N N . VAL A 1 348 ? -102.663 61.965 -16.387 1.00 24.44 377 VAL A N 1
ATOM 2675 C CA . VAL A 1 348 ? -103.346 60.733 -16.012 1.00 23.71 377 VAL A CA 1
ATOM 2676 C C . VAL A 1 348 ? -102.351 59.598 -15.936 1.00 26.64 377 VAL A C 1
ATOM 2677 O O . VAL A 1 348 ? -101.280 59.645 -16.548 1.00 26.16 377 VAL A O 1
ATOM 2681 N N . ASP A 1 349 ? -102.675 58.580 -15.160 1.00 25.66 378 ASP A N 1
ATOM 2682 C CA . ASP A 1 349 ? -101.888 57.362 -15.239 1.00 27.53 378 ASP A CA 1
ATOM 2683 C C . ASP A 1 349 ? -102.492 56.522 -16.370 1.00 28.08 378 ASP A C 1
ATOM 2684 O O . ASP A 1 349 ? -103.564 56.861 -16.894 1.00 26.22 378 ASP A O 1
ATOM 2689 N N . LEU A 1 350 ? -101.803 55.457 -16.769 1.00 25.44 379 LEU A N 1
ATOM 2690 C CA . LEU A 1 350 ? -102.257 54.652 -17.901 1.00 25.50 379 LEU A CA 1
ATOM 2691 C C . LEU A 1 350 ? -102.304 53.170 -17.544 1.00 26.87 379 LEU A C 1
ATOM 2692 O O . LEU A 1 350 ? -101.354 52.617 -16.999 1.00 25.41 379 LEU A O 1
ATOM 2697 N N . THR A 1 351 ? -103.417 52.524 -17.844 1.00 23.88 380 THR A N 1
ATOM 2698 C CA . THR A 1 351 ? -103.453 51.080 -17.780 1.00 26.67 380 THR A CA 1
ATOM 2699 C C . THR A 1 351 ? -102.637 50.562 -18.962 1.00 30.07 380 THR A C 1
ATOM 2700 O O . THR A 1 351 ? -102.119 51.349 -19.757 1.00 25.59 380 THR A O 1
ATOM 2704 N N . GLU A 1 352 ? -102.515 49.243 -19.080 1.00 29.32 381 GLU A N 1
ATOM 2705 C CA . GLU A 1 352 ? -101.862 48.661 -20.259 1.00 31.45 381 GLU A CA 1
ATOM 2706 C C . GLU A 1 352 ? -102.591 49.031 -21.564 1.00 30.28 381 GLU A C 1
ATOM 2707 O O . GLU A 1 352 ? -101.965 49.430 -22.554 1.00 29.37 381 GLU A O 1
ATOM 2713 N N . GLU A 1 353 ? -103.910 48.909 -21.559 1.00 28.85 382 GLU A N 1
ATOM 2714 C CA . GLU A 1 353 ? -104.710 49.330 -22.706 1.00 31.39 382 GLU A CA 1
ATOM 2715 C C . GLU A 1 353 ? -104.618 50.836 -22.930 1.00 30.11 382 GLU A C 1
ATOM 2716 O O . GLU A 1 353 ? -104.543 51.304 -24.071 1.00 31.49 382 GLU A O 1
ATOM 2722 N N . GLY A 1 354 ? -104.618 51.606 -21.844 1.00 28.98 383 GLY A N 1
ATOM 2723 C CA . GLY A 1 354 ? -104.561 53.056 -21.985 1.00 24.46 383 GLY A CA 1
ATOM 2724 C C . GLY A 1 354 ? -103.307 53.471 -22.712 1.00 26.26 383 GLY A C 1
ATOM 2725 O O . GLY A 1 354 ? -103.314 54.426 -23.496 1.00 26.26 383 GLY A O 1
ATOM 2726 N N . LEU A 1 355 ? -102.218 52.746 -22.464 1.00 26.86 384 LEU A N 1
ATOM 2727 C CA . LEU A 1 355 ? -100.954 53.056 -23.120 1.00 27.46 384 LEU A CA 1
ATOM 2728 C C . LEU A 1 355 ? -101.124 52.962 -24.648 1.00 30.86 384 LEU A C 1
ATOM 2729 O O . LEU A 1 355 ? -100.494 53.707 -25.415 1.00 30.32 384 LEU A O 1
ATOM 2734 N N . LEU A 1 356 ? -101.992 52.048 -25.077 1.00 27.61 385 LEU A N 1
ATOM 2735 C CA . LEU A 1 356 ? -102.197 51.794 -26.503 1.00 33.46 385 LEU A CA 1
ATOM 2736 C C . LEU A 1 356 ? -103.235 52.743 -27.079 1.00 34.43 385 LEU A C 1
ATOM 2737 O O . LEU A 1 356 ? -103.451 52.771 -28.291 1.00 33.19 385 LEU A O 1
ATOM 2742 N N . HIS A 1 357 ? -103.867 53.534 -26.213 1.00 28.93 386 HIS A N 1
ATOM 2743 C CA . HIS A 1 357 ? -104.941 54.418 -26.648 1.00 28.01 386 HIS A CA 1
ATOM 2744 C C . HIS A 1 357 ? -104.727 55.885 -26.291 1.00 27.29 386 HIS A C 1
ATOM 2745 O O . HIS A 1 357 ? -105.686 56.617 -26.034 1.00 28.46 386 HIS A O 1
ATOM 2752 N N . VAL A 1 358 ? -103.474 56.317 -26.283 1.00 29.19 387 VAL A N 1
ATOM 2753 C CA . VAL A 1 358 ? -103.158 57.697 -25.915 1.00 30.10 387 VAL A CA 1
ATOM 2754 C C . VAL A 1 358 ? -103.842 58.728 -26.819 1.00 31.64 387 VAL A C 1
ATOM 2755 O O . VAL A 1 358 ? -104.374 59.730 -26.336 1.00 26.93 387 VAL A O 1
ATOM 2759 N N . GLU A 1 359 ? -103.832 58.494 -28.130 1.00 27.66 388 GLU A N 1
ATOM 2760 C CA . GLU A 1 359 ? -104.512 59.418 -29.035 1.00 29.21 388 GLU A CA 1
ATOM 2761 C C . GLU A 1 359 ? -106.000 59.575 -28.699 1.00 26.73 388 GLU A C 1
ATOM 2762 O O . GLU A 1 359 ? -106.538 60.693 -28.728 1.00 31.41 388 GLU A O 1
ATOM 2768 N N . ASP A 1 360 ? -106.661 58.462 -28.386 1.00 27.92 389 ASP A N 1
ATOM 2769 C CA . ASP A 1 360 ? -108.080 58.471 -28.016 1.00 30.51 389 ASP A CA 1
ATOM 2770 C C . ASP A 1 360 ? -108.318 59.165 -26.677 1.00 30.14 389 ASP A C 1
ATOM 2771 O O . ASP A 1 360 ? -109.307 59.893 -26.504 1.00 28.89 389 ASP A O 1
ATOM 2776 N N . ILE A 1 361 ? -107.435 58.907 -25.715 1.00 26.00 390 ILE A N 1
ATOM 2777 C CA . ILE A 1 361 ? -107.579 59.541 -24.402 1.00 27.68 390 ILE A CA 1
ATOM 2778 C C . ILE A 1 361 ? -107.576 61.055 -24.579 1.00 24.95 390 ILE A C 1
ATOM 2779 O O . ILE A 1 361 ? -108.403 61.765 -24.016 1.00 26.56 390 ILE A O 1
ATOM 2784 N N . ILE A 1 362 ? -106.628 61.541 -25.367 1.00 27.13 391 ILE A N 1
ATOM 2785 C CA . ILE A 1 362 ? -106.489 62.977 -25.590 1.00 26.00 391 ILE A CA 1
ATOM 2786 C C . ILE A 1 362 ? -107.703 63.514 -26.373 1.00 28.15 391 ILE A C 1
ATOM 2787 O O . ILE A 1 362 ? -108.182 64.612 -26.098 1.00 24.23 391 ILE A O 1
ATOM 2792 N N . LEU A 1 363 ? -108.240 62.720 -27.302 1.00 28.66 392 LEU A N 1
ATOM 2793 C CA . LEU A 1 363 ? -109.474 63.134 -27.988 1.00 28.06 392 LEU A CA 1
ATOM 2794 C C . LEU A 1 363 ? -110.617 63.363 -26.990 1.00 26.19 392 LEU A C 1
ATOM 2795 O O . LEU A 1 363 ? -111.326 64.354 -27.075 1.00 26.86 392 LEU A O 1
ATOM 2800 N N . HIS A 1 364 ? -110.794 62.441 -26.049 1.00 25.49 393 HIS A N 1
ATOM 2801 C CA . HIS A 1 364 ? -111.769 62.624 -24.971 1.00 25.46 393 HIS A CA 1
ATOM 2802 C C . HIS A 1 364 ? -111.486 63.871 -24.121 1.00 25.20 393 HIS A C 1
ATOM 2803 O O . HIS A 1 364 ? -112.401 64.589 -23.727 1.00 26.05 393 HIS A O 1
ATOM 2810 N N . MET A 1 365 ? -110.227 64.124 -23.815 1.00 24.96 394 MET A N 1
ATOM 2811 C CA . MET A 1 365 ? -109.882 65.387 -23.152 1.00 27.39 394 MET A CA 1
ATOM 2812 C C . MET A 1 365 ? -110.439 66.589 -23.922 1.00 24.49 394 MET A C 1
ATOM 2813 O O . MET A 1 365 ? -111.098 67.462 -23.350 1.00 24.65 394 MET A O 1
ATOM 2818 N N . PHE A 1 366 ? -110.198 66.615 -25.231 1.00 26.15 395 PHE A N 1
ATOM 2819 C CA . PHE A 1 366 ? -110.678 67.725 -26.055 1.00 23.13 395 PHE A CA 1
ATOM 2820 C C . PHE A 1 366 ? -112.194 67.766 -26.222 1.00 26.80 395 PHE A C 1
ATOM 2821 O O . PHE A 1 366 ? -112.787 68.838 -26.317 1.00 26.69 395 PHE A O 1
ATOM 2829 N N . GLN A 1 367 ? -112.821 66.598 -26.219 1.00 24.52 396 GLN A N 1
ATOM 2830 C CA . GLN A 1 367 ? -114.276 66.542 -26.225 1.00 28.26 396 GLN A CA 1
ATOM 2831 C C . GLN A 1 367 ? -114.860 67.128 -24.942 1.00 26.54 396 GLN A C 1
ATOM 2832 O O . GLN A 1 367 ? -115.853 67.861 -24.988 1.00 26.32 396 GLN A O 1
ATOM 2838 N N . TYR A 1 368 ? -114.278 66.770 -23.787 1.00 25.59 397 TYR A N 1
ATOM 2839 C CA . TYR A 1 368 ? -114.732 67.366 -22.529 1.00 25.38 397 TYR A CA 1
ATOM 2840 C C . TYR A 1 368 ? -114.523 68.887 -22.573 1.00 24.04 397 TYR A C 1
ATOM 2841 O O . TYR A 1 368 ? -115.399 69.649 -22.177 1.00 25.81 397 TYR A O 1
ATOM 2850 N N . ILE A 1 369 ? -113.368 69.331 -23.065 1.00 22.90 398 ILE A N 1
ATOM 2851 C CA . ILE A 1 369 ? -113.126 70.769 -23.151 1.00 24.64 398 ILE A CA 1
ATOM 2852 C C . ILE A 1 369 ? -114.196 71.431 -24.030 1.00 29.00 398 ILE A C 1
ATOM 2853 O O . ILE A 1 369 ? -114.730 72.482 -23.674 1.00 28.17 398 ILE A O 1
ATOM 2858 N N . GLN A 1 370 ? -114.554 70.776 -25.136 1.00 31.30 399 GLN A N 1
ATOM 2859 C CA . GLN A 1 370 ? -115.592 71.301 -26.035 1.00 29.06 399 GLN A CA 1
ATOM 2860 C C . GLN A 1 370 ? -116.949 71.393 -25.343 1.00 29.89 399 GLN A C 1
ATOM 2861 O O . GLN A 1 370 ? -117.694 72.340 -25.562 1.00 29.56 399 GLN A O 1
ATOM 2867 N N . LYS A 1 371 ? -117.277 70.416 -24.506 1.00 26.20 400 LYS A N 1
ATOM 2868 C CA . LYS A 1 371 ? -118.509 70.507 -23.743 1.00 27.10 400 LYS A CA 1
ATOM 2869 C C . LYS A 1 371 ? -118.512 71.757 -22.854 1.00 30.08 400 LYS A C 1
ATOM 2870 O O . LYS A 1 371 ? -119.540 72.436 -22.718 1.00 26.23 400 LYS A O 1
ATOM 2876 N N . LEU A 1 372 ? -117.371 72.061 -22.235 1.00 23.82 401 LEU A N 1
ATOM 2877 C CA . LEU A 1 372 ? -117.297 73.273 -21.429 1.00 27.11 401 LEU A CA 1
ATOM 2878 C C . LEU A 1 372 ? -117.587 74.503 -22.284 1.00 27.23 401 LEU A C 1
ATOM 2879 O O . LEU A 1 372 ? -118.300 75.412 -21.856 1.00 25.94 401 LEU A O 1
ATOM 2884 N N . ARG A 1 373 ? -117.031 74.521 -23.490 1.00 25.59 402 ARG A N 1
ATOM 2885 C CA . ARG A 1 373 ? -117.229 75.651 -24.393 1.00 30.14 402 ARG A CA 1
ATOM 2886 C C . ARG A 1 373 ? -118.696 75.753 -24.801 1.00 29.53 402 ARG A C 1
ATOM 2887 O O . ARG A 1 373 ? -119.254 76.844 -24.839 1.00 30.91 402 ARG A O 1
ATOM 2895 N N . ALA A 1 374 ? -119.324 74.606 -25.050 1.00 31.37 403 ALA A N 1
ATOM 2896 C CA . ALA A 1 374 ? -120.731 74.561 -25.448 1.00 31.49 403 ALA A CA 1
ATOM 2897 C C . ALA A 1 374 ? -121.695 75.053 -24.368 1.00 33.83 403 ALA A C 1
ATOM 2898 O O . ALA A 1 374 ? -122.646 75.780 -24.662 1.00 31.84 403 ALA A O 1
ATOM 2900 N N . GLU A 1 375 ? -121.459 74.667 -23.117 1.00 30.07 404 GLU A N 1
ATOM 2901 C CA . GLU A 1 375 ? -122.358 75.076 -22.037 1.00 31.75 404 GLU A CA 1
ATOM 2902 C C . GLU A 1 375 ? -122.134 76.519 -21.589 1.00 31.44 404 GLU A C 1
ATOM 2903 O O . GLU A 1 375 ? -123.034 77.161 -21.034 1.00 30.80 404 GLU A O 1
ATOM 2909 N N . GLY A 1 376 ? -120.928 77.021 -21.812 1.00 27.26 405 GLY A N 1
ATOM 2910 C CA . GLY A 1 376 ? -120.571 78.354 -21.357 1.00 29.27 405 GLY A CA 1
ATOM 2911 C C . GLY A 1 376 ? -120.328 78.400 -19.857 1.00 31.72 405 GLY A C 1
ATOM 2912 O O . GLY A 1 376 ? -120.681 77.460 -19.129 1.00 25.05 405 GLY A O 1
ATOM 2913 N N . PRO A 1 377 ? -119.747 79.509 -19.379 1.00 31.31 406 PRO A N 1
ATOM 2914 C CA . PRO A 1 377 ? -119.440 79.675 -17.954 1.00 29.44 406 PRO A CA 1
ATOM 2915 C C . PRO A 1 377 ? -120.693 79.597 -17.098 1.00 31.48 406 PRO A C 1
ATOM 2916 O O . PRO A 1 377 ? -121.726 80.173 -17.452 1.00 29.60 406 PRO A O 1
ATOM 2920 N N . GLN A 1 378 ? -120.598 78.887 -15.982 1.00 24.76 407 GLN A N 1
ATOM 2921 C CA . GLN A 1 378 ? -121.747 78.641 -15.129 1.00 27.39 407 GLN A CA 1
ATOM 2922 C C . GLN A 1 378 ? -121.573 79.405 -13.839 1.00 25.36 407 GLN A C 1
ATOM 2923 O O . GLN A 1 378 ? -120.680 79.083 -13.036 1.00 25.02 407 GLN A O 1
ATOM 2929 N N . GLU A 1 379 ? -122.422 80.404 -13.614 1.00 24.56 408 GLU A N 1
ATOM 2930 C CA . GLU A 1 379 ? -122.359 81.123 -12.351 1.00 24.74 408 GLU A CA 1
ATOM 2931 C C . GLU A 1 379 ? -122.611 80.216 -11.147 1.00 24.79 408 GLU A C 1
ATOM 2932 O O . GLU A 1 379 ? -122.006 80.389 -10.087 1.00 22.77 408 GLU A O 1
ATOM 2938 N N . TRP A 1 380 ? -123.502 79.245 -11.287 1.00 21.93 409 TRP A N 1
ATOM 2939 C CA . TRP A 1 380 ? -123.769 78.385 -10.143 1.00 25.40 409 TRP A CA 1
ATOM 2940 C C . TRP A 1 380 ? -122.517 77.566 -9.717 1.00 22.23 409 TRP A C 1
ATOM 2941 O O . TRP A 1 380 ? -122.341 77.256 -8.543 1.00 23.43 409 TRP A O 1
ATOM 2952 N N . VAL A 1 381 ? -121.662 77.201 -10.663 1.00 20.76 410 VAL A N 1
ATOM 2953 C CA . VAL A 1 381 ? -120.416 76.495 -10.313 1.00 23.26 410 VAL A CA 1
ATOM 2954 C C . VAL A 1 381 ? -119.498 77.449 -9.552 1.00 22.68 410 VAL A C 1
ATOM 2955 O O . VAL A 1 381 ? -118.974 77.123 -8.483 1.00 21.68 410 VAL A O 1
ATOM 2959 N N . PHE A 1 382 ? -119.333 78.650 -10.095 1.00 21.88 411 PHE A N 1
ATOM 2960 C CA . PHE A 1 382 ? -118.569 79.669 -9.402 1.00 21.51 411 PHE A CA 1
ATOM 2961 C C . PHE A 1 382 ? -119.068 79.875 -7.976 1.00 24.09 411 PHE A C 1
ATOM 2962 O O . PHE A 1 382 ? -118.277 79.994 -7.010 1.00 22.89 411 PHE A O 1
ATOM 2970 N N . GLN A 1 383 ? -120.394 79.907 -7.830 1.00 23.64 412 GLN A N 1
ATOM 2971 C CA . GLN A 1 383 ? -121.011 80.153 -6.531 1.00 23.63 412 GLN A CA 1
ATOM 2972 C C . GLN A 1 383 ? -120.719 79.029 -5.540 1.00 23.88 412 GLN A C 1
ATOM 2973 O O . GLN A 1 383 ? -120.419 79.282 -4.387 1.00 21.61 412 GLN A O 1
ATOM 2979 N N . GLU A 1 384 ? -120.814 77.784 -5.989 1.00 22.98 413 GLU A N 1
ATOM 2980 C CA . GLU A 1 384 ? -120.382 76.668 -5.145 1.00 26.45 413 GLU A CA 1
ATOM 2981 C C . GLU A 1 384 ? -118.932 76.797 -4.672 1.00 20.87 413 GLU A C 1
ATOM 2982 O O . GLU A 1 384 ? -118.648 76.653 -3.492 1.00 22.20 413 GLU A O 1
ATOM 2988 N N . LEU A 1 385 ? -118.017 77.036 -5.598 1.00 21.39 414 LEU A N 1
ATOM 2989 C CA . LEU A 1 385 ? -116.607 77.199 -5.227 1.00 23.26 414 LEU A CA 1
ATOM 2990 C C . LEU A 1 385 ? -116.427 78.317 -4.183 1.00 23.75 414 LEU A C 1
ATOM 2991 O O . LEU A 1 385 ? -115.684 78.183 -3.203 1.00 21.51 414 LEU A O 1
ATOM 2996 N N . LYS A 1 386 ? -117.105 79.431 -4.421 1.00 23.02 415 LYS A N 1
ATOM 2997 C CA . LYS A 1 386 ? -117.049 80.564 -3.522 1.00 21.50 415 LYS A CA 1
ATOM 2998 C C . LYS A 1 386 ? -117.573 80.200 -2.142 1.00 24.14 415 LYS A C 1
ATOM 2999 O O . LYS A 1 386 ? -116.934 80.501 -1.126 1.00 19.98 415 LYS A O 1
ATOM 3005 N N . ASP A 1 387 ? -118.737 79.544 -2.103 1.00 23.04 416 ASP A N 1
ATOM 3006 C CA . ASP A 1 387 ? -119.338 79.158 -0.825 1.00 22.54 416 ASP A CA 1
ATOM 3007 C C . ASP A 1 387 ? -118.438 78.194 -0.046 1.00 21.09 416 ASP A C 1
ATOM 3008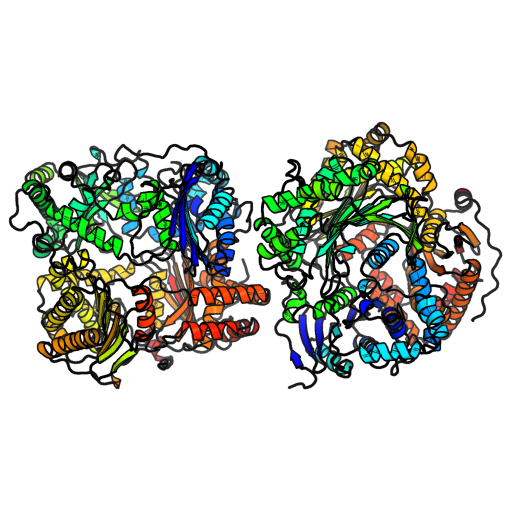 O O . ASP A 1 387 ? -118.235 78.355 1.150 1.00 21.25 416 ASP A O 1
ATOM 3013 N N . LEU A 1 388 ? -117.921 77.177 -0.727 1.00 20.14 417 LEU A N 1
ATOM 3014 C CA . LEU A 1 388 ? -117.020 76.217 -0.079 1.00 22.99 417 LEU A CA 1
ATOM 3015 C C . LEU A 1 388 ? -115.728 76.857 0.439 1.00 22.24 417 LEU A C 1
ATOM 3016 O O . LEU A 1 388 ? -115.248 76.508 1.516 1.00 21.30 417 LEU A O 1
ATOM 3021 N N . ASN A 1 389 ? -115.164 77.786 -0.336 1.00 21.02 418 ASN A N 1
ATOM 3022 C CA . ASN A 1 389 ? -113.971 78.509 0.105 1.00 24.93 418 ASN A CA 1
ATOM 3023 C C . ASN A 1 389 ? -114.275 79.379 1.320 1.00 23.20 418 ASN A C 1
ATOM 3024 O O . ASN A 1 389 ? -113.451 79.508 2.211 1.00 23.98 418 ASN A O 1
ATOM 3029 N N . ALA A 1 390 ? -115.462 79.986 1.345 1.00 23.06 419 ALA A N 1
ATOM 3030 C CA . ALA A 1 390 ? -115.861 80.840 2.469 1.00 21.78 419 ALA A CA 1
ATOM 3031 C C . ALA A 1 390 ? -116.003 80.030 3.765 1.00 24.99 419 ALA A C 1
ATOM 3032 O O . ALA A 1 390 ? -115.595 80.464 4.848 1.00 22.75 419 ALA A O 1
ATOM 3034 N N . VAL A 1 391 ? -116.612 78.856 3.643 1.00 18.98 420 VAL A N 1
ATOM 3035 C CA . VAL A 1 391 ? -116.737 77.943 4.768 1.00 21.47 420 VAL A CA 1
ATOM 3036 C C . VAL A 1 391 ? -115.356 77.429 5.190 1.00 18.80 420 VAL A C 1
ATOM 3037 O O . VAL A 1 391 ? -115.035 77.378 6.380 1.00 23.23 420 VAL A O 1
ATOM 3041 N N . ALA A 1 392 ? -114.536 77.062 4.216 1.00 19.59 421 ALA A N 1
ATOM 3042 C CA . ALA A 1 392 ? -113.193 76.570 4.514 1.00 22.55 421 ALA A CA 1
ATOM 3043 C C . ALA A 1 392 ? -112.406 77.640 5.273 1.00 26.69 421 ALA A C 1
ATOM 3044 O O . ALA A 1 392 ? -111.698 77.346 6.247 1.00 23.73 421 ALA A O 1
ATOM 3046 N N . PHE A 1 393 ? -112.554 78.893 4.850 1.00 22.92 422 PHE A N 1
ATOM 3047 C CA . PHE A 1 393 ? -111.803 79.967 5.504 1.00 22.65 422 PHE A CA 1
ATOM 3048 C C . PHE A 1 393 ? -112.285 80.232 6.922 1.00 23.99 422 PHE A C 1
ATOM 3049 O O . PHE A 1 393 ? -111.476 80.359 7.862 1.00 23.03 422 PHE A O 1
ATOM 3057 N N . ARG A 1 394 ? -113.604 80.317 7.086 1.00 22.35 423 ARG A N 1
ATOM 3058 C CA . ARG A 1 394 ? -114.169 80.623 8.395 1.00 23.88 423 ARG A CA 1
ATOM 3059 C C . ARG A 1 394 ? -113.773 79.578 9.439 1.00 25.54 423 ARG A C 1
ATOM 3060 O O . ARG A 1 394 ? -113.374 79.923 10.562 1.00 23.51 423 ARG A O 1
ATOM 3068 N N . PHE A 1 395 ? -113.876 78.311 9.056 1.00 20.86 424 PHE A N 1
ATOM 3069 C CA . PHE A 1 395 ? -113.637 77.184 9.969 1.00 22.26 424 PHE A CA 1
ATOM 3070 C C . PHE A 1 395 ? -112.267 76.520 9.766 1.00 25.82 424 PHE A C 1
ATOM 3071 O O . PHE A 1 395 ? -112.062 75.351 10.117 1.00 24.21 424 PHE A O 1
ATOM 3079 N N . LYS A 1 396 ? -111.318 77.271 9.217 1.00 22.00 425 LYS A N 1
ATOM 3080 C CA . LYS A 1 396 ? -109.963 76.758 9.032 1.00 23.49 425 LYS A CA 1
ATOM 3081 C C . LYS A 1 396 ? -109.318 76.337 10.356 1.00 22.40 425 LYS A C 1
ATOM 3082 O O . LYS A 1 396 ? -109.341 77.096 11.337 1.00 25.01 425 LYS A O 1
ATOM 3088 N N . ASP A 1 397 ? -108.725 75.146 10.380 1.00 24.67 426 ASP A N 1
ATOM 3089 C CA . ASP A 1 397 ? -107.943 74.706 11.538 1.00 23.33 426 ASP A CA 1
ATOM 3090 C C . ASP A 1 397 ? -106.839 75.725 11.837 1.00 23.97 426 ASP A C 1
ATOM 3091 O O . ASP A 1 397 ? -106.200 76.249 10.909 1.00 25.31 426 ASP A O 1
ATOM 3096 N N . LYS A 1 398 ? -106.607 75.983 13.121 1.00 21.22 427 LYS A N 1
ATOM 3097 C CA . LYS A 1 398 ? -105.453 76.767 13.555 1.00 24.86 427 LYS A CA 1
ATOM 3098 C C . LYS A 1 398 ? -104.161 76.074 13.121 1.00 25.08 427 LYS A C 1
ATOM 3099 O O . LYS A 1 398 ? -103.962 74.869 13.348 1.00 22.12 427 LYS A O 1
ATOM 3105 N N . GLU A 1 399 ? -103.298 76.841 12.462 1.00 24.16 428 GLU A N 1
ATOM 3106 C CA . GLU A 1 399 ? -102.052 76.314 11.909 1.00 24.25 428 GLU A CA 1
ATOM 3107 C C . GLU A 1 399 ? -100.924 76.245 12.941 1.00 23.22 428 GLU A C 1
ATOM 3108 O O . GLU A 1 399 ? -100.883 77.021 13.902 1.00 23.63 428 GLU A O 1
ATOM 3114 N N . ARG A 1 400 ? -99.985 75.335 12.727 1.00 22.69 429 ARG A N 1
ATOM 3115 C CA . ARG A 1 400 ? -98.731 75.370 13.493 1.00 24.94 429 ARG A CA 1
ATOM 3116 C C . ARG A 1 400 ? -97.957 76.628 13.066 1.00 22.29 429 ARG A C 1
ATOM 3117 O O . ARG A 1 400 ? -97.886 76.934 11.878 1.00 23.20 429 ARG A O 1
ATOM 3125 N N . PRO A 1 401 ? -97.404 77.366 14.040 1.00 23.49 430 PRO A N 1
ATOM 3126 C CA . PRO A 1 401 ? -96.739 78.643 13.761 1.00 21.18 430 PRO A CA 1
ATOM 3127 C C . PRO A 1 401 ? -95.683 78.558 12.664 1.00 18.05 430 PRO A C 1
ATOM 3128 O O . PRO A 1 401 ? -95.633 79.435 11.810 1.00 19.13 430 PRO A O 1
ATOM 3132 N N . ARG A 1 402 ? -94.844 77.531 12.674 1.00 18.83 431 ARG A N 1
ATOM 3133 C CA . ARG A 1 402 ? -93.714 77.525 11.730 1.00 22.52 431 ARG A CA 1
ATOM 3134 C C . ARG A 1 402 ? -94.165 77.503 10.267 1.00 23.90 431 ARG A C 1
ATOM 3135 O O . ARG A 1 402 ? -93.607 78.216 9.416 1.00 20.98 431 ARG A O 1
ATOM 3143 N N . GLY A 1 403 ? -95.148 76.660 9.965 1.00 21.92 432 GLY A N 1
ATOM 3144 C CA . GLY A 1 403 ? -95.665 76.575 8.609 1.00 23.17 432 GLY A CA 1
ATOM 3145 C C . GLY A 1 403 ? -96.487 77.805 8.237 1.00 22.64 432 GLY A C 1
ATOM 3146 O O . GLY A 1 403 ? -96.530 78.219 7.073 1.00 21.28 432 GLY A O 1
ATOM 3147 N N . TYR A 1 404 ? -97.150 78.386 9.231 1.00 19.84 433 TYR A N 1
ATOM 3148 C CA . TYR A 1 404 ? -98.015 79.543 9.017 1.00 20.31 433 TYR A CA 1
ATOM 3149 C C . TYR A 1 404 ? -97.157 80.760 8.649 1.00 19.75 433 TYR A C 1
ATOM 3150 O O . TYR A 1 404 ? -97.425 81.445 7.666 1.00 18.50 433 TYR A O 1
ATOM 3159 N N . THR A 1 405 ? -96.104 81.017 9.423 1.00 18.10 434 THR A N 1
ATOM 3160 C CA . THR A 1 405 ? -95.261 82.179 9.120 1.00 17.67 434 THR A CA 1
ATOM 3161 C C . THR A 1 405 ? -94.619 82.035 7.744 1.00 17.53 434 THR A C 1
ATOM 3162 O O . THR A 1 405 ? -94.595 82.979 6.980 1.00 16.98 434 THR A O 1
ATOM 3166 N N . SER A 1 406 ? -94.103 80.850 7.438 1.00 17.38 435 SER A N 1
ATOM 3167 C CA . SER A 1 406 ? -93.437 80.604 6.161 1.00 17.16 435 SER A CA 1
ATOM 3168 C C . SER A 1 406 ? -94.371 80.862 4.966 1.00 20.81 435 SER A C 1
ATOM 3169 O O . SER A 1 406 ? -93.993 81.501 3.974 1.00 17.03 435 SER A O 1
ATOM 3172 N N . LYS A 1 407 ? -95.585 80.332 5.069 1.00 19.08 436 LYS A N 1
ATOM 3173 C CA . LYS A 1 407 ? -96.632 80.512 4.052 1.00 19.99 436 LYS A CA 1
ATOM 3174 C C . LYS A 1 407 ? -97.015 81.978 3.837 1.00 19.24 436 LYS A C 1
ATOM 3175 O O . LYS A 1 407 ? -97.058 82.463 2.699 1.00 18.74 436 LYS A O 1
ATOM 3181 N N . ILE A 1 408 ? -97.293 82.686 4.929 1.00 16.71 437 ILE A N 1
ATOM 3182 C CA . ILE A 1 408 ? -97.661 84.097 4.832 1.00 18.53 437 ILE A CA 1
ATOM 3183 C C . ILE A 1 408 ? -96.523 84.978 4.248 1.00 20.98 437 ILE A C 1
ATOM 3184 O O . ILE A 1 408 ? -96.769 85.902 3.453 1.00 19.84 437 ILE A O 1
ATOM 3189 N N . ALA A 1 409 ? -95.282 84.672 4.621 1.00 18.23 438 ALA A N 1
ATOM 3190 C CA . ALA A 1 409 ? -94.141 85.418 4.087 1.00 21.55 438 ALA A CA 1
ATOM 3191 C C . ALA A 1 409 ? -94.082 85.336 2.554 1.00 22.16 438 ALA A C 1
ATOM 3192 O O . ALA A 1 409 ? -93.811 86.337 1.874 1.00 21.24 438 ALA A O 1
ATOM 3194 N N . GLY A 1 410 ? -94.364 84.153 2.013 1.00 19.02 439 GLY A N 1
ATOM 3195 C CA . GLY A 1 410 ? -94.472 83.988 0.573 1.00 21.46 439 GLY A CA 1
ATOM 3196 C C . GLY A 1 410 ? -95.588 84.842 -0.011 1.00 22.94 439 GLY A C 1
ATOM 3197 O O . GLY A 1 410 ? -95.399 85.584 -0.990 1.00 22.76 439 GLY A O 1
ATOM 3198 N N . ILE A 1 411 ? -96.767 84.780 0.590 1.00 20.20 440 ILE A N 1
ATOM 3199 C CA . ILE A 1 411 ? -97.899 85.453 -0.033 1.00 23.51 440 ILE A CA 1
ATOM 3200 C C . ILE A 1 411 ? -97.978 86.972 0.183 1.00 22.79 440 ILE A C 1
ATOM 3201 O O . ILE A 1 411 ? -98.635 87.690 -0.596 1.00 22.82 440 ILE A O 1
ATOM 3206 N N . LEU A 1 412 ? -97.305 87.475 1.214 1.00 20.60 441 LEU A N 1
ATOM 3207 C CA . LEU A 1 412 ? -97.175 88.928 1.364 1.00 22.81 441 LEU A CA 1
ATOM 3208 C C . LEU A 1 412 ? -96.660 89.608 0.083 1.00 22.72 441 LEU A C 1
ATOM 3209 O O . LEU A 1 412 ? -96.901 90.796 -0.131 1.00 24.50 441 LEU A O 1
ATOM 3214 N N . HIS A 1 413 ? -95.929 88.865 -0.741 1.00 18.96 442 HIS A N 1
ATOM 3215 C CA . HIS A 1 413 ? -95.406 89.399 -1.998 1.00 22.27 442 HIS A CA 1
ATOM 3216 C C . HIS A 1 413 ? -96.491 89.592 -3.073 1.00 26.54 442 HIS A C 1
ATOM 3217 O O . HIS A 1 413 ? -96.241 90.220 -4.107 1.00 25.90 442 HIS A O 1
ATOM 3224 N N . TYR A 1 414 ? -97.687 89.045 -2.844 1.00 23.94 443 TYR A N 1
ATOM 3225 C CA . TYR A 1 414 ? -98.680 88.971 -3.916 1.00 26.10 443 TYR A CA 1
ATOM 3226 C C . TYR A 1 414 ? -99.977 89.718 -3.629 1.00 29.80 443 TYR A C 1
ATOM 3227 O O . TYR A 1 414 ? -100.744 90.007 -4.550 1.00 28.63 443 TYR A O 1
ATOM 3236 N N . TYR A 1 415 ? -100.230 90.010 -2.357 1.00 25.04 444 TYR A N 1
ATOM 3237 C CA . TYR A 1 415 ? -101.489 90.616 -1.965 1.00 27.27 444 TYR A CA 1
ATOM 3238 C C . TYR A 1 415 ? -101.299 91.819 -1.046 1.00 27.70 444 TYR A C 1
ATOM 3239 O O . TYR A 1 415 ? -100.312 91.902 -0.320 1.00 26.63 444 TYR A O 1
ATOM 3248 N N . PRO A 1 416 ? -102.259 92.748 -1.068 1.00 26.93 445 PRO A N 1
ATOM 3249 C CA . PRO A 1 416 ? -102.258 93.861 -0.108 1.00 28.87 445 PRO A CA 1
ATOM 3250 C C . PRO A 1 416 ? -102.257 93.309 1.315 1.00 28.33 445 PRO A C 1
ATOM 3251 O O . PRO A 1 416 ? -102.851 92.243 1.561 1.00 24.77 445 PRO A O 1
ATOM 3255 N N . LEU A 1 417 ? -101.596 94.016 2.228 1.00 24.00 446 LEU A N 1
ATOM 3256 C CA . LEU A 1 417 ? -101.479 93.582 3.625 1.00 27.01 446 LEU A CA 1
ATOM 3257 C C . LEU A 1 417 ? -102.803 93.094 4.197 1.00 26.70 446 LEU A C 1
ATOM 3258 O O . LEU A 1 417 ? -102.871 92.029 4.822 1.00 24.28 446 LEU A O 1
ATOM 3263 N N . GLU A 1 418 ? -103.842 93.898 3.995 1.00 23.60 447 GLU A N 1
ATOM 3264 C CA . GLU A 1 418 ? -105.172 93.649 4.553 1.00 27.97 447 GLU A CA 1
ATOM 3265 C C . GLU A 1 418 ? -105.815 92.342 4.076 1.00 24.34 447 GLU A C 1
ATOM 3266 O O . GLU A 1 418 ? -106.674 91.777 4.763 1.00 24.42 447 GLU A O 1
ATOM 3272 N N . GLU A 1 419 ? -105.386 91.869 2.909 1.00 24.76 448 GLU A N 1
ATOM 3273 C CA . GLU A 1 419 ? -105.954 90.672 2.298 1.00 26.91 448 GLU A CA 1
ATOM 3274 C C . GLU A 1 419 ? -105.094 89.410 2.396 1.00 23.86 448 GLU A C 1
ATOM 3275 O O . GLU A 1 419 ? -105.484 88.373 1.860 1.00 25.92 448 GLU A O 1
ATOM 3281 N N . VAL A 1 420 ? -103.922 89.479 3.024 1.00 22.79 449 VAL A N 1
ATOM 3282 C CA . VAL A 1 420 ? -103.009 88.337 2.974 1.00 24.31 449 VAL A CA 1
ATOM 3283 C C . VAL A 1 420 ? -103.594 87.048 3.516 1.00 22.23 449 VAL A C 1
ATOM 3284 O O . VAL A 1 420 ? -103.231 85.957 3.061 1.00 23.92 449 VAL A O 1
ATOM 3288 N N . LEU A 1 421 ? -104.474 87.162 4.503 1.00 20.32 450 LEU A N 1
ATOM 3289 C CA . LEU A 1 421 ? -105.097 85.969 5.082 1.00 23.79 450 LEU A CA 1
ATOM 3290 C C . LEU A 1 421 ? -106.229 85.429 4.202 1.00 24.92 450 LEU A C 1
ATOM 3291 O O . LEU A 1 421 ? -106.425 84.214 4.104 1.00 25.01 450 LEU A O 1
ATOM 3296 N N . THR A 1 422 ? -106.983 86.328 3.574 1.00 23.63 451 THR A N 1
ATOM 3297 C CA . THR A 1 422 ? -108.179 85.925 2.820 1.00 25.40 451 THR A CA 1
ATOM 3298 C C . THR A 1 422 ? -107.925 85.694 1.327 1.00 29.64 451 THR A C 1
ATOM 3299 O O . THR A 1 422 ? -108.698 85.014 0.664 1.00 28.54 451 THR A O 1
ATOM 3303 N N . ALA A 1 423 ? -106.861 86.280 0.789 1.00 27.33 452 ALA A N 1
ATOM 3304 C CA . ALA A 1 423 ? -106.705 86.326 -0.665 1.00 30.11 452 ALA A CA 1
ATOM 3305 C C . ALA A 1 423 ? -106.789 84.951 -1.348 1.00 31.50 452 ALA A C 1
ATOM 3306 O O . ALA A 1 423 ? -107.364 84.823 -2.428 1.00 30.42 452 ALA A O 1
ATOM 3308 N N . GLU A 1 424 ? -106.219 83.929 -0.726 1.00 27.71 453 GLU A N 1
ATOM 3309 C CA . GLU A 1 424 ? -106.224 82.614 -1.339 1.00 30.83 453 GLU A CA 1
ATOM 3310 C C . GLU A 1 424 ? -107.559 81.872 -1.193 1.00 29.90 453 GLU A C 1
ATOM 3311 O O . GLU A 1 424 ? -107.743 80.803 -1.768 1.00 30.35 453 GLU A O 1
ATOM 3317 N N . TYR A 1 425 ? -108.476 82.427 -0.413 1.00 28.46 454 TYR A N 1
ATOM 3318 C CA . TYR A 1 425 ? -109.725 81.730 -0.127 1.00 29.62 454 TYR A CA 1
ATOM 3319 C C . TYR A 1 425 ? -110.916 82.401 -0.769 1.00 33.67 454 TYR A C 1
ATOM 3320 O O . TYR A 1 425 ? -111.661 81.787 -1.516 1.00 36.27 454 TYR A O 1
ATOM 3329 N N . LEU A 1 426 ? -111.102 83.673 -0.456 1.00 32.81 455 LEU A N 1
ATOM 3330 C CA . LEU A 1 426 ? -112.363 84.319 -0.769 1.00 34.04 455 LEU A CA 1
ATOM 3331 C C . LEU A 1 426 ? -112.415 84.715 -2.241 1.00 34.38 455 LEU A C 1
ATOM 3332 O O . LEU A 1 426 ? -111.514 85.376 -2.749 1.00 41.18 455 LEU A O 1
ATOM 3337 N N . LEU A 1 427 ? -113.447 84.248 -2.933 1.00 28.75 456 LEU A N 1
ATOM 3338 C CA . LEU A 1 427 ? -113.692 84.606 -4.327 1.00 26.36 456 LEU A CA 1
ATOM 3339 C C . LEU A 1 427 ? -114.734 85.712 -4.324 1.00 32.25 456 LEU A C 1
ATOM 3340 O O . LEU A 1 427 ? -115.638 85.710 -3.472 1.00 31.05 456 LEU A O 1
ATOM 3345 N N . GLU A 1 428 ? -114.615 86.655 -5.258 1.00 24.87 457 GLU A N 1
ATOM 3346 C CA . GLU A 1 428 ? -115.471 87.826 -5.238 1.00 29.18 457 GLU A CA 1
ATOM 3347 C C . GLU A 1 428 ? -116.110 88.112 -6.584 1.00 26.12 457 GLU A C 1
ATOM 3348 O O . GLU A 1 428 ? -117.179 88.706 -6.629 1.00 24.95 457 GLU A O 1
ATOM 3354 N N . GLU A 1 429 ? -115.410 87.768 -7.665 1.00 23.37 458 GLU A N 1
ATOM 3355 C CA . GLU A 1 429 ? -115.778 88.206 -9.009 1.00 24.13 458 GLU A CA 1
ATOM 3356 C C . GLU A 1 429 ? -116.098 87.041 -9.898 1.00 25.74 458 GLU A C 1
ATOM 3357 O O . GLU A 1 429 ? -115.242 86.167 -10.094 1.00 25.09 458 GLU A O 1
ATOM 3363 N N . PHE A 1 430 ? -117.291 87.051 -10.488 1.00 22.62 459 PHE A N 1
ATOM 3364 C CA . PHE A 1 430 ? -117.616 86.079 -11.533 1.00 22.49 459 PHE A CA 1
ATOM 3365 C C . PHE A 1 430 ? -117.149 86.637 -12.872 1.00 23.79 459 PHE A C 1
ATOM 3366 O O . PHE A 1 430 ? -117.605 87.705 -13.305 1.00 23.56 459 PHE A O 1
ATOM 3374 N N . ARG A 1 431 ? -116.219 85.928 -13.513 1.00 20.70 460 ARG A N 1
ATOM 3375 C CA . ARG A 1 431 ? -115.544 86.432 -14.701 1.00 22.41 460 ARG A CA 1
ATOM 3376 C C . ARG A 1 431 ? -115.680 85.484 -15.871 1.00 22.11 460 ARG A C 1
ATOM 3377 O O . ARG A 1 431 ? -114.736 84.778 -16.218 1.00 22.71 460 ARG A O 1
ATOM 3385 N N . PRO A 1 432 ? -116.866 85.466 -16.503 1.00 25.22 461 PRO A N 1
ATOM 3386 C CA . PRO A 1 432 ? -117.027 84.565 -17.656 1.00 24.46 461 PRO A CA 1
ATOM 3387 C C . PRO A 1 432 ? -116.071 84.909 -18.800 1.00 22.83 461 PRO A C 1
ATOM 3388 O O . PRO A 1 432 ? -115.715 84.025 -19.591 1.00 23.54 461 PRO A O 1
ATOM 3392 N N . ASP A 1 433 ? -115.663 86.178 -18.900 1.00 25.04 462 ASP A N 1
ATOM 3393 C CA . ASP A 1 433 ? -114.707 86.578 -19.925 1.00 27.09 462 ASP A CA 1
ATOM 3394 C C . ASP A 1 433 ? -113.330 85.898 -19.723 1.00 25.81 462 ASP A C 1
ATOM 3395 O O . ASP A 1 433 ? -112.683 85.477 -20.686 1.00 22.71 462 ASP A O 1
ATOM 3400 N N . LEU A 1 434 ? -112.893 85.795 -18.471 1.00 23.23 463 LEU A N 1
ATOM 3401 C CA . LEU A 1 434 ? -111.602 85.170 -18.179 1.00 23.83 463 LEU A CA 1
ATOM 3402 C C . LEU A 1 434 ? -111.676 83.653 -18.358 1.00 22.79 463 LEU A C 1
ATOM 3403 O O . LEU A 1 434 ? -110.752 83.028 -18.881 1.00 22.54 463 LEU A O 1
ATOM 3408 N N . ILE A 1 435 ? -112.786 83.070 -17.930 1.00 26.24 464 ILE A N 1
ATOM 3409 C CA . ILE A 1 435 ? -113.017 81.635 -18.116 1.00 24.04 464 ILE A CA 1
ATOM 3410 C C . ILE A 1 435 ? -112.928 81.254 -19.594 1.00 27.50 464 ILE A C 1
ATOM 3411 O O . ILE A 1 435 ? -112.209 80.323 -19.980 1.00 25.61 464 ILE A O 1
ATOM 3416 N N . GLU A 1 436 ? -113.647 81.988 -20.432 1.00 24.75 465 GLU A N 1
ATOM 3417 C CA . GLU A 1 436 ? -113.559 81.783 -21.874 1.00 23.82 465 GLU A CA 1
ATOM 3418 C C . GLU A 1 436 ? -112.147 81.993 -22.426 1.00 24.27 465 GLU A C 1
ATOM 3419 O O . GLU A 1 436 ? -111.676 81.255 -23.300 1.00 25.06 465 GLU A O 1
ATOM 3425 N N . MET A 1 437 ? -111.488 83.032 -21.941 1.00 24.21 466 MET A N 1
ATOM 3426 C CA . MET A 1 437 ? -110.146 83.368 -22.404 1.00 23.19 466 MET A CA 1
ATOM 3427 C C . MET A 1 437 ? -109.166 82.215 -22.107 1.00 24.86 466 MET A C 1
ATOM 3428 O O . MET A 1 437 ? -108.341 81.845 -22.945 1.00 23.58 466 MET A O 1
ATOM 3433 N N . VAL A 1 438 ? -109.256 81.638 -20.911 1.00 22.22 467 VAL A N 1
ATOM 3434 C CA . VAL A 1 438 ? -108.370 80.516 -20.576 1.00 20.99 467 VAL A CA 1
ATOM 3435 C C . VAL A 1 438 ? -108.747 79.269 -21.382 1.00 23.86 467 VAL A C 1
ATOM 3436 O O . VAL A 1 438 ? -107.887 78.586 -21.938 1.00 24.17 467 VAL A O 1
ATOM 3440 N N . LEU A 1 439 ? -110.041 78.970 -21.437 1.00 23.37 468 LEU A N 1
ATOM 3441 C CA . LEU A 1 439 ? -110.553 77.859 -22.247 1.00 25.14 468 LEU A CA 1
ATOM 3442 C C . LEU A 1 439 ? -110.091 77.956 -23.724 1.00 26.68 468 LEU A C 1
ATOM 3443 O O . LEU A 1 439 ? -109.781 76.945 -24.373 1.00 29.20 468 LEU A O 1
ATOM 3448 N N . ASP A 1 440 ? -110.016 79.172 -24.252 1.00 25.81 469 ASP A N 1
ATOM 3449 C CA . ASP A 1 440 ? -109.559 79.371 -25.634 1.00 27.60 469 ASP A CA 1
ATOM 3450 C C . ASP A 1 440 ? -108.080 78.992 -25.859 1.00 30.80 469 ASP A C 1
ATOM 3451 O O . ASP A 1 440 ? -107.639 78.838 -27.004 1.00 28.52 469 ASP A O 1
ATOM 3456 N N . LYS A 1 441 ? -107.321 78.841 -24.774 1.00 26.52 470 LYS A N 1
ATOM 3457 C CA . LYS A 1 441 ? -105.922 78.413 -24.872 1.00 25.24 470 LYS A CA 1
ATOM 3458 C C . LYS A 1 441 ? -105.796 76.901 -24.865 1.00 26.09 470 LYS A C 1
ATOM 3459 O O . LYS A 1 441 ? -104.744 76.358 -25.191 1.00 27.55 470 LYS A O 1
ATOM 3465 N N . LEU A 1 442 ? -106.845 76.217 -24.435 1.00 23.23 471 LEU A N 1
ATOM 3466 C CA . LEU A 1 442 ? -106.755 74.777 -24.264 1.00 24.24 471 LEU A CA 1
ATOM 3467 C C . LEU A 1 442 ? -107.158 74.101 -25.565 1.00 27.52 471 LEU A C 1
ATOM 3468 O O . LEU A 1 442 ? -108.225 73.499 -25.660 1.00 24.83 471 LEU A O 1
ATOM 3473 N N . ARG A 1 443 ? -106.283 74.217 -26.558 1.00 26.63 472 ARG A N 1
ATOM 3474 C CA . ARG A 1 443 ? -106.557 73.751 -27.917 1.00 30.45 472 ARG A CA 1
ATOM 3475 C C . ARG A 1 443 ? -105.405 72.890 -28.417 1.00 26.90 472 ARG A C 1
ATOM 3476 O O . ARG A 1 443 ? -104.278 73.035 -27.956 1.00 28.61 472 ARG A O 1
ATOM 3484 N N . PRO A 1 444 ? -105.687 71.988 -29.368 1.00 29.97 473 PRO A N 1
ATOM 3485 C CA . PRO A 1 444 ? -104.670 71.058 -29.885 1.00 29.37 473 PRO A CA 1
ATOM 3486 C C . PRO A 1 444 ? -103.450 71.750 -30.483 1.00 29.29 473 PRO A C 1
ATOM 3487 O O . PRO A 1 444 ? -102.342 71.219 -30.357 1.00 30.90 473 PRO A O 1
ATOM 3491 N N . GLU A 1 445 ? -103.622 72.924 -31.087 1.00 29.11 474 GLU A N 1
ATOM 3492 C CA . GLU A 1 445 ? -102.477 73.606 -31.690 1.00 32.47 474 GLU A CA 1
ATOM 3493 C C . GLU A 1 445 ? -101.522 74.159 -30.624 1.00 33.60 474 GLU A C 1
ATOM 3494 O O . GLU A 1 445 ? -100.409 74.584 -30.931 1.00 32.94 474 GLU A O 1
ATOM 3500 N N . ASN A 1 446 ? -101.949 74.120 -29.363 1.00 31.45 475 ASN A N 1
ATOM 3501 C CA . ASN A 1 446 ? -101.114 74.619 -28.273 1.00 27.11 475 ASN A CA 1
ATOM 3502 C C . ASN A 1 446 ? -100.634 73.550 -27.307 1.00 32.27 475 ASN A C 1
ATOM 3503 O O . ASN A 1 446 ? -100.124 73.874 -26.238 1.00 31.15 475 ASN A O 1
ATOM 3508 N N . VAL A 1 447 ? -100.788 72.283 -27.679 1.00 27.44 476 VAL A N 1
ATOM 3509 C CA . VAL A 1 447 ? -100.583 71.198 -26.741 1.00 26.48 476 VAL A CA 1
ATOM 3510 C C . VAL A 1 447 ? -99.165 70.614 -26.746 1.00 27.76 476 VAL A C 1
ATOM 3511 O O . VAL A 1 447 ? -98.489 70.582 -27.777 1.00 27.27 476 VAL A O 1
ATOM 3515 N N . ARG A 1 448 ? -98.711 70.182 -25.573 1.00 23.63 477 ARG A N 1
ATOM 3516 C CA . ARG A 1 448 ? -97.510 69.356 -25.460 1.00 23.77 477 ARG A CA 1
ATOM 3517 C C . ARG A 1 448 ? -97.933 68.048 -24.813 1.00 26.13 477 ARG A C 1
ATOM 3518 O O . ARG A 1 448 ? -98.790 68.044 -23.937 1.00 26.85 477 ARG A O 1
ATOM 3526 N N . VAL A 1 449 ? -97.367 66.939 -25.276 1.00 25.58 478 VAL A N 1
ATOM 3527 C CA . VAL A 1 449 ? -97.764 65.615 -24.805 1.00 26.50 478 VAL A CA 1
ATOM 3528 C C . VAL A 1 449 ? -96.520 64.828 -24.433 1.00 27.22 478 VAL A C 1
ATOM 3529 O O . VAL A 1 449 ? -95.570 64.739 -25.218 1.00 27.61 478 VAL A O 1
ATOM 3533 N N . ALA A 1 450 ? -96.519 64.271 -23.226 1.00 28.05 479 ALA A N 1
ATOM 3534 C CA . ALA A 1 450 ? -95.422 63.420 -22.773 1.00 25.74 479 ALA A CA 1
ATOM 3535 C C . ALA A 1 450 ? -95.989 62.096 -22.293 1.00 28.44 479 ALA A C 1
ATOM 3536 O O . ALA A 1 450 ? -96.962 62.059 -21.538 1.00 25.74 479 ALA A O 1
ATOM 3538 N N . ILE A 1 451 ? -95.399 61.007 -22.774 1.00 27.72 480 ILE A N 1
ATOM 3539 C CA . ILE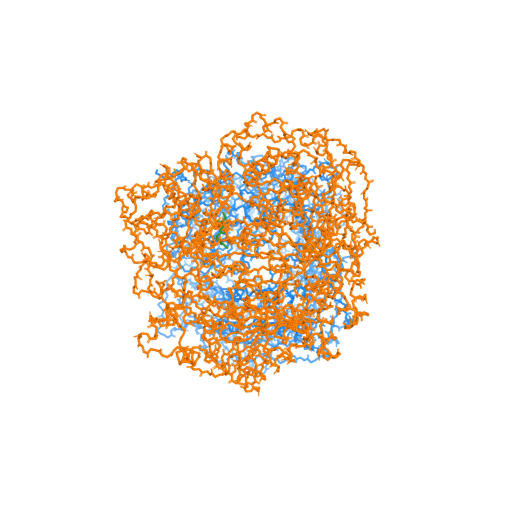 A 1 451 ? -95.773 59.683 -22.344 1.00 24.36 480 ILE A CA 1
ATOM 3540 C C . ILE A 1 451 ? -94.578 59.087 -21.612 1.00 25.10 480 ILE A C 1
ATOM 3541 O O . ILE A 1 451 ? -93.455 59.106 -22.122 1.00 25.28 480 ILE A O 1
ATOM 3546 N N . VAL A 1 452 ? -94.819 58.549 -20.422 1.00 24.93 481 VAL A N 1
ATOM 3547 C CA . VAL A 1 452 ? -93.762 57.903 -19.651 1.00 25.62 481 VAL A CA 1
ATOM 3548 C C . VAL A 1 452 ? -94.057 56.405 -19.604 1.00 26.14 481 VAL A C 1
ATOM 3549 O O . VAL A 1 452 ? -95.154 55.989 -19.220 1.00 24.16 481 VAL A O 1
ATOM 3553 N N . SER A 1 453 ? -93.090 55.592 -20.014 1.00 26.48 482 SER A N 1
ATOM 3554 C CA . SER A 1 453 ? -93.295 54.133 -20.054 1.00 25.27 482 SER A CA 1
ATOM 3555 C C . SER A 1 453 ? -91.995 53.364 -20.272 1.00 26.24 482 SER A C 1
ATOM 3556 O O . SER A 1 453 ? -91.153 53.773 -21.077 1.00 25.59 482 SER A O 1
ATOM 3559 N N . LYS A 1 454 ? -91.836 52.244 -19.568 1.00 26.46 483 LYS A N 1
ATOM 3560 C CA . LYS A 1 454 ? -90.697 51.351 -19.792 1.00 29.38 483 LYS A CA 1
ATOM 3561 C C . LYS A 1 454 ? -90.688 50.815 -21.222 1.00 30.71 483 LYS A C 1
ATOM 3562 O O . LYS A 1 454 ? -89.660 50.351 -21.703 1.00 32.50 483 LYS A O 1
ATOM 3568 N N . SER A 1 455 ? -91.825 50.872 -21.903 1.00 29.61 484 SER A N 1
ATOM 3569 C CA . SER A 1 455 ? -91.887 50.385 -23.294 1.00 32.20 484 SER A CA 1
ATOM 3570 C C . SER A 1 455 ? -90.982 51.158 -24.259 1.00 34.75 484 SER A C 1
ATOM 3571 O O . SER A 1 455 ? -90.744 50.708 -25.370 1.00 33.27 484 SER A O 1
ATOM 3574 N N . PHE A 1 456 ? -90.494 52.329 -23.848 1.00 31.42 485 PHE A N 1
ATOM 3575 C CA . PHE A 1 456 ? -89.632 53.133 -24.713 1.00 30.36 485 PHE A CA 1
ATOM 3576 C C . PHE A 1 456 ? -88.139 52.816 -24.525 1.00 31.65 485 PHE A C 1
ATOM 3577 O O . PHE A 1 456 ? -87.289 53.376 -25.204 1.00 29.88 485 PHE A O 1
ATOM 3585 N N . GLU A 1 457 ? -87.832 51.911 -23.604 1.00 30.98 486 GLU A N 1
ATOM 3586 C CA . GLU A 1 457 ? -86.464 51.476 -23.367 1.00 35.97 486 GLU A CA 1
ATOM 3587 C C . GLU A 1 457 ? -85.825 51.019 -24.683 1.00 36.34 486 GLU A C 1
ATOM 3588 O O . GLU A 1 457 ? -86.381 50.171 -25.378 1.00 37.39 486 GLU A O 1
ATOM 3594 N N . GLY A 1 458 ? -84.668 51.581 -25.021 1.00 34.41 487 GLY A N 1
ATOM 3595 C CA . GLY A 1 458 ? -83.987 51.251 -26.268 1.00 37.06 487 GLY A CA 1
ATOM 3596 C C . GLY A 1 458 ? -84.472 52.016 -27.493 1.00 42.97 487 GLY A C 1
ATOM 3597 O O . GLY A 1 458 ? -83.880 51.925 -28.568 1.00 43.06 487 GLY A O 1
ATOM 3598 N N . LYS A 1 459 ? -85.544 52.785 -27.338 1.00 36.71 488 LYS A N 1
ATOM 3599 C CA . LYS A 1 459 ? -86.155 53.466 -28.473 1.00 34.33 488 LYS A CA 1
ATOM 3600 C C . LYS A 1 459 ? -85.951 54.968 -28.441 1.00 37.86 488 LYS A C 1
ATOM 3601 O O . LYS A 1 459 ? -86.578 55.690 -29.209 1.00 40.95 488 LYS A O 1
ATOM 3607 N N . THR A 1 460 ? -85.074 55.435 -27.559 1.00 36.82 489 THR A N 1
ATOM 3608 C CA . THR A 1 460 ? -84.878 56.867 -27.361 1.00 35.70 489 THR A CA 1
ATOM 3609 C C . THR A 1 460 ? -83.523 57.321 -27.911 1.00 36.16 489 THR A C 1
ATOM 3610 O O . THR A 1 460 ? -82.617 56.508 -28.069 1.00 34.56 489 THR A O 1
ATOM 3614 N N . ASP A 1 461 ? -83.381 58.617 -28.184 1.00 35.04 490 ASP A N 1
ATOM 3615 C CA . ASP A 1 461 ? -82.147 59.126 -28.787 1.00 36.82 490 ASP A CA 1
ATOM 3616 C C . ASP A 1 461 ? -81.606 60.397 -28.133 1.00 37.85 490 ASP A C 1
ATOM 3617 O O . ASP A 1 461 ? -80.649 61.006 -28.624 1.00 35.09 490 ASP A O 1
ATOM 3622 N N . ARG A 1 462 ? -82.213 60.808 -27.026 1.00 33.81 491 ARG A N 1
ATOM 3623 C CA . ARG A 1 462 ? -81.694 61.954 -26.290 1.00 33.44 491 ARG A CA 1
ATOM 3624 C C . ARG A 1 462 ? -81.539 61.642 -24.815 1.00 31.36 491 ARG A C 1
ATOM 3625 O O . ARG A 1 462 ? -82.164 60.725 -24.289 1.00 30.29 491 ARG A O 1
ATOM 3633 N N . THR A 1 463 ? -80.711 62.444 -24.164 1.00 30.64 492 THR A N 1
ATOM 3634 C CA . THR A 1 463 ? -80.388 62.292 -22.765 1.00 32.99 492 THR A CA 1
ATOM 3635 C C . THR A 1 463 ? -80.418 63.674 -22.134 1.00 33.76 492 THR A C 1
ATOM 3636 O O . THR A 1 463 ? -79.754 64.588 -22.617 1.00 34.28 492 THR A O 1
ATOM 3640 N N . GLU A 1 464 ? -81.200 63.843 -21.073 1.00 30.29 493 GLU A N 1
ATOM 3641 C CA . GLU A 1 464 ? -81.182 65.102 -20.345 1.00 28.10 493 GLU A CA 1
ATOM 3642 C C . GLU A 1 464 ? -79.934 65.194 -19.452 1.00 30.59 493 GLU A C 1
ATOM 3643 O O . GLU A 1 464 ? -79.609 64.271 -18.712 1.00 31.25 493 GLU A O 1
ATOM 3649 N N . GLU A 1 465 ? -79.238 66.325 -19.525 1.00 31.57 494 GLU A N 1
ATOM 3650 C CA . GLU A 1 465 ? -77.904 66.445 -18.954 1.00 32.45 494 GLU A CA 1
ATOM 3651 C C . GLU A 1 465 ? -77.831 66.268 -17.440 1.00 33.08 494 GLU A C 1
ATOM 3652 O O . GLU A 1 465 ? -76.944 65.574 -16.956 1.00 29.78 494 GLU A O 1
ATOM 3658 N N . TRP A 1 466 ? -78.759 66.862 -16.686 1.00 28.72 495 TRP A N 1
ATOM 3659 C CA . TRP A 1 466 ? -78.610 66.850 -15.230 1.00 30.14 495 TRP A CA 1
ATOM 3660 C C . TRP A 1 466 ? -79.022 65.551 -14.544 1.00 29.94 495 TRP A C 1
ATOM 3661 O O . TRP A 1 466 ? -78.464 65.207 -13.497 1.00 34.51 495 TRP A O 1
ATOM 3672 N N . TYR A 1 467 ? -79.990 64.835 -15.118 1.00 25.77 496 TYR A N 1
ATOM 3673 C CA . TYR A 1 467 ? -80.498 63.606 -14.503 1.00 28.60 496 TYR A CA 1
ATOM 3674 C C . TYR A 1 467 ? -80.178 62.358 -15.322 1.00 28.14 496 TYR A C 1
ATOM 3675 O O . TYR A 1 467 ? -80.204 61.257 -14.799 1.00 30.21 496 TYR A O 1
ATOM 3684 N N . GLY A 1 468 ? -79.889 62.533 -16.606 1.00 31.15 497 GLY A N 1
ATOM 3685 C CA . GLY A 1 468 ? -79.620 61.407 -17.495 1.00 28.99 497 GLY A CA 1
ATOM 3686 C C . GLY A 1 468 ? -80.868 60.788 -18.114 1.00 32.13 497 GLY A C 1
ATOM 3687 O O . GLY A 1 468 ? -80.823 59.711 -18.714 1.00 29.92 497 GLY A O 1
ATOM 3688 N N . THR A 1 469 ? -81.993 61.476 -17.958 1.00 28.74 498 THR A N 1
ATOM 3689 C CA . THR A 1 469 ? -83.270 61.009 -18.479 1.00 28.86 498 THR A CA 1
ATOM 3690 C C . THR A 1 469 ? -83.197 60.678 -19.983 1.00 30.58 498 THR A C 1
ATOM 3691 O O . THR A 1 469 ? -82.766 61.498 -20.798 1.00 30.71 498 THR A O 1
ATOM 3695 N N . GLN A 1 470 ? -83.617 59.463 -20.324 1.00 28.89 499 GLN A N 1
ATOM 3696 C CA . GLN A 1 470 ? -83.643 58.983 -21.699 1.00 32.98 499 GLN A CA 1
ATOM 3697 C C . GLN A 1 470 ? -84.981 59.305 -22.339 1.00 31.00 499 GLN A C 1
ATOM 3698 O O . GLN A 1 470 ? -86.021 58.906 -21.833 1.00 27.61 499 GLN A O 1
ATOM 3704 N N . TYR A 1 471 ? -84.969 60.007 -23.463 1.00 28.53 500 TYR A N 1
ATOM 3705 C CA . TYR A 1 471 ? -86.231 60.353 -24.087 1.00 30.16 500 TYR A CA 1
ATOM 3706 C C . TYR A 1 471 ? -86.110 60.575 -25.588 1.00 31.07 500 TYR A C 1
ATOM 3707 O O . TYR A 1 471 ? -85.014 60.681 -26.133 1.00 31.14 500 TYR A O 1
ATOM 3716 N N . LYS A 1 472 ? -87.264 60.653 -26.233 1.00 29.80 501 LYS A N 1
ATOM 3717 C CA . LYS A 1 472 ? -87.362 60.915 -27.660 1.00 30.68 501 LYS A CA 1
ATOM 3718 C C . LYS A 1 472 ? -88.358 62.053 -27.855 1.00 35.50 501 LYS A C 1
ATOM 3719 O O . LYS A 1 472 ? -89.390 62.112 -27.165 1.00 31.82 501 LYS A O 1
ATOM 3725 N N . GLN A 1 473 ? -88.048 62.961 -28.780 1.00 32.25 502 GLN A N 1
ATOM 3726 C CA . GLN A 1 473 ? -88.966 64.035 -29.131 1.00 33.16 502 GLN A CA 1
ATOM 3727 C C . GLN A 1 473 ? -89.438 63.892 -30.580 1.00 37.22 502 GLN A C 1
ATOM 3728 O O . GLN A 1 473 ? -88.638 63.591 -31.465 1.00 36.11 502 GLN A O 1
ATOM 3734 N N . GLU A 1 474 ? -90.731 64.124 -30.806 1.00 36.97 503 GLU A N 1
ATOM 3735 C CA . GLU A 1 474 ? -91.329 64.085 -32.139 1.00 35.94 503 GLU A CA 1
ATOM 3736 C C . GLU A 1 474 ? -92.376 65.178 -32.315 1.00 38.60 503 GLU A C 1
ATOM 3737 O O . GLU A 1 474 ? -93.061 65.570 -31.356 1.00 30.10 503 GLU A O 1
ATOM 3743 N N . ALA A 1 475 ? -92.529 65.652 -33.548 1.00 34.46 504 ALA A N 1
ATOM 3744 C CA . ALA A 1 475 ? -93.685 66.469 -33.876 1.00 33.70 504 ALA A CA 1
ATOM 3745 C C . ALA A 1 475 ? -94.928 65.591 -33.842 1.00 33.65 504 ALA A C 1
ATOM 3746 O O . ALA A 1 475 ? -94.903 64.435 -34.264 1.00 34.67 504 ALA A O 1
ATOM 3748 N N . ILE A 1 476 ? -96.014 66.120 -33.300 1.00 31.51 505 ILE A N 1
ATOM 3749 C CA . ILE A 1 476 ? -97.282 65.418 -33.392 1.00 34.89 505 ILE A CA 1
ATOM 3750 C C . ILE A 1 476 ? -97.805 65.593 -34.816 1.00 34.66 505 ILE A C 1
ATOM 3751 O O . ILE A 1 476 ? -97.864 66.716 -35.312 1.00 36.65 505 ILE A O 1
ATOM 3756 N N . PRO A 1 477 ? -98.172 64.485 -35.479 1.00 33.17 506 PRO A N 1
ATOM 3757 C CA . PRO A 1 477 ? -98.612 64.554 -36.883 1.00 39.68 506 PRO A CA 1
ATOM 3758 C C . PRO A 1 477 ? -99.762 65.546 -37.089 1.00 39.65 506 PRO A C 1
ATOM 3759 O O . PRO A 1 477 ? -100.669 65.621 -36.257 1.00 35.17 506 PRO A O 1
ATOM 3763 N N . ASP A 1 478 ? -99.720 66.299 -38.185 1.00 43.89 507 ASP A N 1
ATOM 3764 C CA . ASP A 1 478 ? -100.775 67.268 -38.486 1.00 41.61 507 ASP A CA 1
ATOM 3765 C C . ASP A 1 478 ? -102.167 66.639 -38.517 1.00 38.84 507 ASP A C 1
ATOM 3766 O O . ASP A 1 478 ? -103.150 67.276 -38.129 1.00 34.85 507 ASP A O 1
ATOM 3771 N N . ALA A 1 479 ? -102.247 65.392 -38.974 1.00 34.50 508 ALA A N 1
ATOM 3772 C CA . ALA A 1 479 ? -103.519 64.672 -39.013 1.00 38.91 508 ALA A CA 1
ATOM 3773 C C . ALA A 1 479 ? -104.059 64.391 -37.607 1.00 37.70 508 ALA A C 1
ATOM 3774 O O . ALA A 1 479 ? -105.273 64.361 -37.386 1.00 34.32 508 ALA A O 1
ATOM 3776 N N . VAL A 1 480 ? -103.152 64.151 -36.665 1.00 37.76 509 VAL A N 1
ATOM 3777 C CA . VAL A 1 480 ? -103.555 63.921 -35.276 1.00 36.90 509 VAL A CA 1
ATOM 3778 C C . VAL A 1 480 ? -104.088 65.222 -34.655 1.00 31.37 509 VAL A C 1
ATOM 3779 O O . VAL A 1 480 ? -105.158 65.248 -34.056 1.00 32.41 509 VAL A O 1
ATOM 3783 N N . ILE A 1 481 ? -103.355 66.311 -34.840 1.00 32.24 510 ILE A N 1
ATOM 3784 C CA . ILE A 1 481 ? -103.828 67.619 -34.398 1.00 31.30 510 ILE A CA 1
ATOM 3785 C C . ILE A 1 481 ? -105.228 67.900 -34.958 1.00 35.67 510 ILE A C 1
ATOM 3786 O O . ILE A 1 481 ? -106.156 68.281 -34.220 1.00 31.76 510 ILE A O 1
ATOM 3791 N N . ALA A 1 482 ? -105.388 67.690 -36.265 1.00 36.52 511 ALA A N 1
ATOM 3792 C CA . ALA A 1 482 ? -106.668 67.966 -36.928 1.00 35.43 511 ALA A CA 1
ATOM 3793 C C . ALA A 1 482 ? -107.820 67.168 -36.332 1.00 34.25 511 ALA A C 1
ATOM 3794 O O . ALA A 1 482 ? -108.888 67.718 -36.068 1.00 35.58 511 ALA A O 1
ATOM 3796 N N . LYS A 1 483 ? -107.613 65.874 -36.103 1.00 34.76 512 LYS A N 1
ATOM 3797 C CA . LYS A 1 483 ? -108.655 65.079 -35.462 1.00 35.72 512 LYS A CA 1
ATOM 3798 C C . LYS A 1 483 ? -109.030 65.664 -34.092 1.00 38.07 512 LYS A C 1
ATOM 3799 O O . LYS A 1 483 ? -110.214 65.740 -33.746 1.00 34.61 512 LYS A O 1
ATOM 3805 N N . TRP A 1 484 ? -108.025 66.062 -33.308 1.00 33.66 513 TRP A N 1
ATOM 3806 C CA . TRP A 1 484 ? -108.297 66.645 -31.989 1.00 31.97 513 TRP A CA 1
ATOM 3807 C C . TRP A 1 484 ? -109.063 67.968 -32.141 1.00 29.68 513 TRP A C 1
ATOM 3808 O O . TRP A 1 484 ? -109.982 68.260 -31.374 1.00 30.32 513 TRP A O 1
ATOM 3819 N N . GLN A 1 485 ? -108.702 68.754 -33.145 1.00 28.98 514 GLN A N 1
ATOM 3820 C CA . GLN A 1 485 ? -109.366 70.039 -33.350 1.00 34.04 514 GLN A CA 1
ATOM 3821 C C . GLN A 1 485 ? -110.838 69.861 -33.701 1.00 37.16 514 GLN A C 1
ATOM 3822 O O . GLN A 1 485 ? -111.653 70.753 -33.466 1.00 38.05 514 GLN A O 1
ATOM 3828 N N . ASN A 1 486 ? -111.168 68.701 -34.259 1.00 34.95 515 ASN A N 1
ATOM 3829 C CA . ASN A 1 486 ? -112.534 68.399 -34.666 1.00 39.69 515 ASN A CA 1
ATOM 3830 C C . ASN A 1 486 ? -113.344 67.647 -33.619 1.00 39.97 515 ASN A C 1
ATOM 3831 O O . ASN A 1 486 ? -114.429 67.152 -33.916 1.00 44.04 515 ASN A O 1
ATOM 3836 N N . ALA A 1 487 ? -112.828 67.565 -32.392 1.00 37.49 516 ALA A N 1
ATOM 3837 C CA . ALA A 1 487 ? -113.566 66.928 -31.298 1.00 36.32 516 ALA A CA 1
ATOM 3838 C C . ALA A 1 487 ? -115.007 67.434 -31.200 1.00 38.35 516 ALA A C 1
ATOM 3839 O O . ALA A 1 487 ? -115.253 68.642 -31.149 1.00 38.57 516 ALA A O 1
ATOM 3841 N N . ALA A 1 488 ? -115.953 66.502 -31.158 1.00 40.81 517 ALA A N 1
ATOM 3842 C CA . ALA A 1 488 ? -117.364 66.841 -31.037 1.00 41.12 517 ALA A CA 1
ATOM 3843 C C . ALA A 1 488 ? -117.879 66.481 -29.652 1.00 42.82 517 ALA A C 1
ATOM 3844 O O . ALA A 1 488 ? -117.170 65.867 -28.851 1.00 41.83 517 ALA A O 1
ATOM 3846 N N . LEU A 1 489 ? -119.117 66.860 -29.366 1.00 40.59 518 LEU A N 1
ATOM 3847 C CA . LEU A 1 489 ? -119.692 66.538 -28.077 1.00 39.46 518 LEU A CA 1
ATOM 3848 C C . LEU A 1 489 ? -119.882 65.028 -27.931 1.00 40.25 518 LEU A C 1
ATOM 3849 O O . LEU A 1 489 ? -120.394 64.355 -28.826 1.00 39.03 518 LEU A O 1
ATOM 3854 N N . ASN A 1 490 ? -119.431 64.512 -26.794 1.00 37.80 519 ASN A N 1
ATOM 3855 C CA . ASN A 1 490 ? -119.552 63.109 -26.437 1.00 32.37 519 ASN A CA 1
ATOM 3856 C C . ASN A 1 490 ? -120.623 63.023 -25.361 1.00 37.49 519 ASN A C 1
ATOM 3857 O O . ASN A 1 490 ? -120.520 63.685 -24.324 1.00 33.49 519 ASN A O 1
ATOM 3862 N N . GLY A 1 491 ? -121.660 62.224 -25.599 1.00 33.81 520 GLY A N 1
ATOM 3863 C CA . GLY A 1 491 ? -122.797 62.198 -24.697 1.00 34.44 520 GLY A CA 1
ATOM 3864 C C . GLY A 1 491 ? -122.482 61.731 -23.287 1.00 34.26 520 GLY A C 1
ATOM 3865 O O . GLY A 1 491 ? -123.307 61.877 -22.390 1.00 33.83 520 GLY A O 1
ATOM 3866 N N . LYS A 1 492 ? -121.299 61.153 -23.091 1.00 32.83 521 LYS A N 1
ATOM 3867 C CA . LYS A 1 492 ? -120.898 60.666 -21.771 1.00 33.59 521 LYS A CA 1
ATOM 3868 C C . LYS A 1 492 ? -120.456 61.800 -20.844 1.00 31.99 521 LYS A C 1
ATOM 3869 O O . LYS A 1 492 ? -120.379 61.625 -19.624 1.00 31.69 521 LYS A O 1
ATOM 3875 N N . PHE A 1 493 ? -120.155 62.959 -21.415 1.00 31.23 522 PHE A N 1
ATOM 3876 C CA . PHE A 1 493 ? -119.661 64.070 -20.603 1.00 30.69 522 PHE A CA 1
ATOM 3877 C C . PHE A 1 493 ? -120.778 65.038 -20.227 1.00 33.44 522 PHE A C 1
ATOM 3878 O O . PHE A 1 493 ? -121.484 65.564 -21.099 1.00 34.39 522 PHE A O 1
ATOM 3886 N N . LYS A 1 494 ? -120.946 65.254 -18.927 1.00 29.21 523 LYS A N 1
ATOM 3887 C CA . LYS A 1 494 ? -121.912 66.227 -18.427 1.00 29.85 523 LYS A CA 1
ATOM 3888 C C . LYS A 1 494 ? -121.252 67.005 -17.297 1.00 32.60 523 LYS A C 1
ATOM 3889 O O . LYS A 1 494 ? -120.375 66.482 -16.613 1.00 29.49 523 LYS A O 1
ATOM 3895 N N . LEU A 1 495 ? -121.679 68.246 -17.105 1.00 27.15 524 LEU A N 1
ATOM 3896 C CA . LEU A 1 495 ? -121.255 69.034 -15.961 1.00 28.38 524 LEU A CA 1
ATOM 3897 C C . LEU A 1 495 ? -121.695 68.326 -14.679 1.00 30.77 524 LEU A C 1
ATOM 3898 O O . LEU A 1 495 ? -122.712 67.609 -14.672 1.00 28.16 524 LEU A O 1
ATOM 3903 N N . PRO A 1 496 ? -120.933 68.518 -13.585 1.00 28.17 525 PRO A N 1
ATOM 3904 C CA . PRO A 1 496 ? -121.364 68.017 -12.275 1.00 24.72 525 PRO A CA 1
ATOM 3905 C C . PRO A 1 496 ? -122.743 68.567 -11.958 1.00 29.63 525 PRO A C 1
ATOM 3906 O O . PRO A 1 496 ? -123.115 69.625 -12.470 1.00 29.36 525 PRO A O 1
ATOM 3910 N N . THR A 1 497 ? -123.478 67.893 -11.094 1.00 27.65 526 THR A N 1
ATOM 3911 C CA . THR A 1 497 ? -124.702 68.478 -10.585 1.00 33.75 526 THR A CA 1
ATOM 3912 C C . THR A 1 497 ? -124.397 69.059 -9.218 1.00 32.02 526 THR A C 1
ATOM 3913 O O . THR A 1 497 ? -123.279 68.905 -8.718 1.00 29.29 526 THR A O 1
ATOM 3917 N N . LYS A 1 498 ? -125.390 69.721 -8.626 1.00 30.31 527 LYS A N 1
ATOM 3918 C CA . LYS A 1 498 ? -125.205 70.437 -7.373 1.00 32.31 527 LYS A CA 1
ATOM 3919 C C . LYS A 1 498 ? -124.616 69.517 -6.317 1.00 29.63 527 LYS A C 1
ATOM 3920 O O . LYS A 1 498 ? -125.054 68.390 -6.156 1.00 28.43 527 LYS A O 1
ATOM 3926 N N . ASN A 1 499 ? -123.626 70.008 -5.588 1.00 27.03 528 ASN A N 1
ATOM 3927 C CA . ASN A 1 499 ? -122.962 69.194 -4.590 1.00 27.55 528 ASN A CA 1
ATOM 3928 C C . ASN A 1 499 ? -123.802 69.080 -3.315 1.00 27.26 528 ASN A C 1
ATOM 3929 O O . ASN A 1 499 ? -123.843 69.999 -2.519 1.00 23.94 528 ASN A O 1
ATOM 3934 N N . GLU A 1 500 ? -124.449 67.936 -3.110 1.00 25.92 529 GLU A N 1
ATOM 3935 C CA . GLU A 1 500 ? -125.345 67.780 -1.965 1.00 32.06 529 GLU A CA 1
ATOM 3936 C C . GLU A 1 500 ? -124.615 67.554 -0.643 1.00 28.28 529 GLU A C 1
ATOM 3937 O O . GLU A 1 500 ? -125.234 67.512 0.419 1.00 29.13 529 GLU A O 1
ATOM 3943 N N . PHE A 1 501 ? -123.299 67.398 -0.706 1.00 25.31 530 PHE A N 1
ATOM 3944 C CA . PHE A 1 501 ? -122.522 67.183 0.504 1.00 24.33 530 PHE A CA 1
ATOM 3945 C C . PHE A 1 501 ? -122.100 68.504 1.149 1.00 27.94 530 PHE A C 1
ATOM 3946 O O . PHE A 1 501 ? -121.566 68.523 2.253 1.00 23.77 530 PHE A O 1
ATOM 3954 N N . ILE A 1 502 ? -122.336 69.619 0.467 1.00 26.25 531 ILE A N 1
ATOM 3955 C CA . ILE A 1 502 ? -122.017 70.911 1.084 1.00 26.80 531 ILE A CA 1
ATOM 3956 C C . ILE A 1 502 ? -122.711 71.036 2.452 1.00 28.56 531 ILE A C 1
ATOM 3957 O O . ILE A 1 502 ? -123.918 70.858 2.562 1.00 29.19 531 ILE A O 1
ATOM 3962 N N . PRO A 1 503 ? -121.934 71.308 3.511 1.00 26.72 532 PRO A N 1
ATOM 3963 C CA . PRO A 1 503 ? -122.536 71.347 4.845 1.00 27.05 532 PRO A CA 1
ATOM 3964 C C . PRO A 1 503 ? -123.297 72.662 5.056 1.00 27.65 532 PRO A C 1
ATOM 3965 O O . PRO A 1 503 ? -122.928 73.689 4.485 1.00 26.06 532 PRO A O 1
ATOM 3969 N N . THR A 1 504 ? -124.343 72.621 5.872 1.00 28.31 533 THR A N 1
ATOM 3970 C CA . THR A 1 504 ? -125.084 73.824 6.200 1.00 31.02 533 THR A CA 1
ATOM 3971 C C . THR A 1 504 ? -125.329 73.927 7.700 1.00 33.99 533 THR A C 1
ATOM 3972 O O . THR A 1 504 ? -125.734 74.981 8.192 1.00 32.22 533 THR A O 1
ATOM 3976 N N . ASN A 1 505 ? -125.099 72.833 8.424 1.00 28.44 534 ASN A N 1
ATOM 3977 C CA . ASN A 1 505 ? -125.255 72.842 9.875 1.00 29.15 534 ASN A CA 1
ATOM 3978 C C . ASN A 1 505 ? -123.920 72.986 10.607 1.00 29.84 534 ASN A C 1
ATOM 3979 O O . ASN A 1 505 ? -123.162 72.022 10.729 1.00 28.45 534 ASN A O 1
ATOM 3984 N N . PHE A 1 506 ? -123.639 74.191 11.099 1.00 26.21 535 PHE A N 1
ATOM 3985 C CA . PHE A 1 506 ? -122.358 74.468 11.736 1.00 25.44 535 PHE A CA 1
ATOM 3986 C C . PHE A 1 506 ? -122.537 74.688 13.234 1.00 26.16 535 PHE A C 1
ATOM 3987 O O . PHE A 1 506 ? -121.644 75.191 13.907 1.00 26.84 535 PHE A O 1
ATOM 3995 N N . GLU A 1 507 ? -123.692 74.288 13.761 1.00 26.22 536 GLU A N 1
ATOM 3996 C CA . GLU A 1 507 ? -123.960 74.459 15.190 1.00 28.70 536 GLU A CA 1
ATOM 3997 C C . GLU A 1 507 ? -122.943 73.721 16.055 1.00 29.27 536 GLU A C 1
ATOM 3998 O O . GLU A 1 507 ? -122.654 72.539 15.829 1.00 26.20 536 GLU A O 1
ATOM 4004 N N . ILE A 1 508 ? -122.404 74.419 17.045 1.00 27.11 537 ILE A N 1
ATOM 4005 C CA . ILE A 1 508 ? -121.492 73.808 18.001 1.00 27.58 537 ILE A CA 1
ATOM 4006 C C . ILE A 1 508 ? -122.308 73.395 19.210 1.00 32.39 537 ILE A C 1
ATOM 4007 O O . ILE A 1 508 ? -122.860 74.248 19.898 1.00 31.81 537 ILE A O 1
ATOM 4012 N N . LEU A 1 509 ? -122.403 72.091 19.452 1.00 27.06 538 LEU A N 1
ATOM 4013 C CA . LEU A 1 509 ? -123.192 71.571 20.567 1.00 34.34 538 LEU A CA 1
ATOM 4014 C C . LEU A 1 509 ? -122.629 72.005 21.899 1.00 32.83 538 LEU A C 1
ATOM 4015 O O . LEU A 1 509 ? -121.418 71.997 22.100 1.00 36.36 538 LEU A O 1
ATOM 4020 N N . PRO A 1 510 ? -123.513 72.383 22.832 1.00 36.03 539 PRO A N 1
ATOM 4021 C CA . PRO A 1 510 ? -123.040 72.771 24.163 1.00 36.69 539 PRO A CA 1
ATOM 4022 C C . PRO A 1 510 ? -122.237 71.637 24.781 1.00 32.16 539 PRO A C 1
ATOM 4023 O O . PRO A 1 510 ? -122.540 70.457 24.568 1.00 31.60 539 PRO A O 1
ATOM 4027 N N . LEU A 1 511 ? -121.209 72.007 25.529 1.00 32.37 540 LEU A N 1
ATOM 4028 C CA . LEU A 1 511 ? -120.396 71.044 26.246 1.00 36.03 540 LEU A CA 1
ATOM 4029 C C . LEU A 1 511 ? -121.261 70.315 27.287 1.00 38.92 540 LEU A C 1
ATOM 4030 O O . LEU A 1 511 ? -121.926 70.950 28.107 1.00 33.83 540 LEU A O 1
ATOM 4035 N N . GLU A 1 512 ? -121.264 68.985 27.248 1.00 35.66 541 GLU A N 1
ATOM 4036 C CA . GLU A 1 512 ? -122.101 68.208 28.158 1.00 37.43 541 GLU A CA 1
ATOM 4037 C C . GLU A 1 512 ? -121.585 68.287 29.599 1.00 39.17 541 GLU A C 1
ATOM 4038 O O . GLU A 1 512 ? -120.381 68.403 29.834 1.00 36.47 541 GLU A O 1
ATOM 4044 N N . ALA A 1 513 ? -122.502 68.230 30.560 1.00 38.77 542 ALA A N 1
ATOM 4045 C CA . ALA A 1 513 ? -122.125 68.278 31.970 1.00 43.79 542 ALA A CA 1
ATOM 4046 C C . ALA A 1 513 ? -121.063 67.225 32.314 1.00 40.02 542 ALA A C 1
ATOM 4047 O O . ALA A 1 513 ? -120.181 67.464 33.133 1.00 43.09 542 ALA A O 1
ATOM 4049 N N . ALA A 1 514 ? -121.152 66.062 31.678 1.00 40.63 543 ALA A N 1
ATOM 4050 C CA . ALA A 1 514 ? -120.253 64.957 31.989 1.00 43.35 543 ALA A CA 1
ATOM 4051 C C . ALA A 1 514 ? -119.052 64.872 31.036 1.00 42.42 543 ALA A C 1
ATOM 4052 O O . ALA A 1 514 ? -118.327 63.872 31.027 1.00 40.85 543 ALA A O 1
ATOM 4054 N N . ALA A 1 515 ? -118.842 65.924 30.244 1.00 40.12 544 ALA A N 1
ATOM 4055 C CA . ALA A 1 515 ? -117.701 65.978 29.327 1.00 39.66 544 ALA A CA 1
ATOM 4056 C C . ALA A 1 515 ? -116.399 65.754 30.089 1.00 39.10 544 ALA A C 1
ATOM 4057 O O . ALA A 1 515 ? -116.270 66.187 31.229 1.00 42.53 544 ALA A O 1
ATOM 4059 N N . THR A 1 516 ? -115.440 65.075 29.463 1.00 36.10 545 THR A N 1
ATOM 4060 C CA . THR A 1 516 ? -114.138 64.815 30.077 1.00 34.85 545 THR A CA 1
ATOM 4061 C C . THR A 1 516 ? -112.976 65.445 29.272 1.00 34.77 545 THR A C 1
ATOM 4062 O O . THR A 1 516 ? -113.106 65.661 28.066 1.00 34.97 545 THR A O 1
ATOM 4066 N N . PRO A 1 517 ? -111.826 65.701 29.931 1.00 33.33 546 PRO A N 1
ATOM 4067 C CA . PRO A 1 517 ? -110.629 66.273 29.283 1.00 35.71 546 PRO A CA 1
ATOM 4068 C C . PRO A 1 517 ? -109.893 65.291 28.382 1.00 28.53 546 PRO A C 1
ATOM 4069 O O . PRO A 1 517 ? -109.276 65.730 27.424 1.00 29.35 546 PRO A O 1
ATOM 4073 N N . TYR A 1 518 ? -109.938 64.000 28.706 1.00 28.24 547 TYR A N 1
ATOM 4074 C CA . TYR A 1 518 ? -109.385 62.961 27.840 1.00 28.10 547 TYR A CA 1
ATOM 4075 C C . TYR A 1 518 ? -110.497 62.027 27.339 1.00 30.36 547 TYR A C 1
ATOM 4076 O O . TYR A 1 518 ? -111.608 62.044 27.877 1.00 28.53 547 TYR A O 1
ATOM 4085 N N . PRO A 1 519 ? -110.214 61.220 26.296 1.00 28.03 548 PRO A N 1
ATOM 4086 C CA . PRO A 1 519 ? -111.267 60.301 25.851 1.00 26.28 548 PRO A CA 1
ATOM 4087 C C . PRO A 1 519 ? -111.675 59.374 26.992 1.00 28.14 548 PRO A C 1
ATOM 4088 O O . PRO A 1 519 ? -110.818 58.944 27.773 1.00 24.98 548 PRO A O 1
ATOM 4092 N N . ALA A 1 520 ? -112.970 59.095 27.077 1.00 24.76 549 ALA A N 1
ATOM 4093 C CA . ALA A 1 520 ? -113.519 58.159 28.050 1.00 26.19 549 ALA A CA 1
ATOM 4094 C C . ALA A 1 520 ? -113.955 56.891 27.334 1.00 24.66 549 ALA A C 1
ATOM 4095 O O . ALA A 1 520 ? -114.420 56.932 26.191 1.00 24.92 549 ALA A O 1
ATOM 4097 N N . LEU A 1 521 ? -113.802 55.758 28.004 1.00 24.48 550 LEU A N 1
ATOM 4098 C CA . LEU A 1 521 ? -114.268 54.502 27.456 1.00 25.28 550 LEU A CA 1
ATOM 4099 C C . LEU A 1 521 ? -115.770 54.398 27.735 1.00 26.49 550 LEU A C 1
ATOM 4100 O O . LEU A 1 521 ? -116.183 54.158 28.867 1.00 27.40 550 LEU A O 1
ATOM 4105 N N . ILE A 1 522 ? -116.587 54.611 26.716 1.00 26.73 551 ILE A N 1
ATOM 4106 C CA . ILE A 1 522 ? -118.030 54.672 26.944 1.00 27.61 551 ILE A CA 1
ATOM 4107 C C . ILE A 1 522 ? -118.759 53.412 26.471 1.00 24.02 551 ILE A C 1
ATOM 4108 O O . ILE A 1 522 ? -119.973 53.297 26.622 1.00 27.37 551 ILE A O 1
ATOM 4113 N N . LYS A 1 523 ? -118.018 52.477 25.888 1.00 24.10 552 LYS A N 1
ATOM 4114 C CA . LYS A 1 523 ? -118.584 51.189 25.522 1.00 26.37 552 LYS A CA 1
ATOM 4115 C C . LYS A 1 523 ? -117.458 50.170 25.518 1.00 30.73 552 LYS A C 1
ATOM 4116 O O . LYS A 1 523 ? -116.388 50.427 24.979 1.00 27.10 552 LYS A O 1
ATOM 4122 N N . ASP A 1 524 ? -117.692 49.012 26.125 1.00 28.28 553 ASP A N 1
ATOM 4123 C CA . ASP A 1 524 ? -116.642 48.012 26.251 1.00 30.64 553 ASP A CA 1
ATOM 4124 C C . ASP A 1 524 ? -117.285 46.641 26.128 1.00 29.65 553 ASP A C 1
ATOM 4125 O O . ASP A 1 524 ? -117.635 46.026 27.130 1.00 30.02 553 ASP A O 1
ATOM 4130 N N . THR A 1 525 ? -117.474 46.188 24.895 1.00 28.35 554 THR A N 1
ATOM 4131 C CA . THR A 1 525 ? -118.222 44.972 24.633 1.00 27.04 554 THR A CA 1
ATOM 4132 C C . THR A 1 525 ? -117.379 43.995 23.828 1.00 31.65 554 THR A C 1
ATOM 4133 O O . THR A 1 525 ? -116.284 44.325 23.388 1.00 29.46 554 THR A O 1
ATOM 4137 N N . ALA A 1 526 ? -117.887 42.787 23.641 1.00 31.37 555 ALA A N 1
ATOM 4138 C CA . ALA A 1 526 ? -117.187 41.802 22.825 1.00 33.23 555 ALA A CA 1
ATOM 4139 C C . ALA A 1 526 ? -116.899 42.349 21.420 1.00 34.76 555 ALA A C 1
ATOM 4140 O O . ALA A 1 526 ? -115.827 42.112 20.858 1.00 30.29 555 ALA A O 1
ATOM 4142 N N . MET A 1 527 ? -117.861 43.074 20.855 1.00 26.12 556 MET A N 1
ATOM 4143 C CA . MET A 1 527 ? -117.732 43.552 19.490 1.00 30.48 556 MET A CA 1
ATOM 4144 C C . MET A 1 527 ? -116.901 44.845 19.394 1.00 30.14 556 MET A C 1
ATOM 4145 O O . MET A 1 527 ? -116.133 45.040 18.443 1.00 29.00 556 MET A O 1
ATOM 4150 N N . SER A 1 528 ? -117.038 45.716 20.385 1.00 28.90 557 SER A N 1
ATOM 4151 C CA . SER A 1 528 ? -116.481 47.050 20.232 1.00 30.73 557 SER A CA 1
ATOM 4152 C C . SER A 1 528 ? -116.029 47.741 21.505 1.00 28.95 557 SER A C 1
ATOM 4153 O O . SER A 1 528 ? -116.593 47.553 22.600 1.00 28.22 557 SER A O 1
ATOM 4156 N N . LYS A 1 529 ? -114.986 48.549 21.340 1.00 26.78 558 LYS A N 1
ATOM 4157 C CA . LYS A 1 529 ? -114.452 49.382 22.408 1.00 25.59 558 LYS A CA 1
ATOM 4158 C C . LYS A 1 529 ? -114.516 50.820 21.879 1.00 25.84 558 LYS A C 1
ATOM 4159 O O . LYS A 1 529 ? -113.959 51.115 20.834 1.00 26.61 558 LYS A O 1
ATOM 4165 N N . LEU A 1 530 ? -115.200 51.699 22.590 1.00 24.62 559 LEU A N 1
ATOM 4166 C CA . LEU A 1 530 ? -115.495 53.032 22.074 1.00 24.99 559 LEU A CA 1
ATOM 4167 C C . LEU A 1 530 ? -114.948 54.089 23.006 1.00 23.33 559 LEU A C 1
ATOM 4168 O O . LEU A 1 530 ? -115.392 54.218 24.146 1.00 23.82 559 LEU A O 1
ATOM 4173 N N . TRP A 1 531 ? -113.954 54.821 22.515 1.00 21.34 560 TRP A N 1
ATOM 4174 C CA . TRP A 1 531 ? -113.360 55.939 23.249 1.00 21.88 560 TRP A CA 1
ATOM 4175 C C . TRP A 1 531 ? -113.969 57.226 22.698 1.00 20.11 560 TRP A C 1
ATOM 4176 O O . TRP A 1 531 ? -114.022 57.431 21.475 1.00 20.76 560 TRP A O 1
ATOM 4187 N N . PHE A 1 532 ? -114.419 58.100 23.583 1.00 21.51 561 PHE A N 1
ATOM 4188 C CA . PHE A 1 532 ? -115.166 59.265 23.134 1.00 21.47 561 PHE A CA 1
ATOM 4189 C C . PHE A 1 532 ? -114.702 60.510 23.858 1.00 22.67 561 PHE A C 1
ATOM 4190 O O . PHE A 1 532 ? -114.502 60.477 25.071 1.00 22.60 561 PHE A O 1
ATOM 4198 N N . LYS A 1 533 ? -114.577 61.611 23.118 1.00 21.21 562 LYS A N 1
ATOM 4199 C CA . LYS A 1 533 ? -114.358 62.915 23.732 1.00 22.15 562 LYS A CA 1
ATOM 4200 C C . LYS A 1 533 ? -115.035 63.997 22.918 1.00 22.84 562 LYS A C 1
ATOM 4201 O O . LYS A 1 533 ? -114.766 64.163 21.729 1.00 18.98 562 LYS A O 1
ATOM 4207 N N . GLN A 1 534 ? -115.938 64.724 23.559 1.00 22.69 563 GLN A N 1
ATOM 4208 C CA . GLN A 1 534 ? -116.510 65.902 22.945 1.00 21.36 563 GLN A CA 1
ATOM 4209 C C . GLN A 1 534 ? -115.457 67.019 22.991 1.00 22.41 563 GLN A C 1
ATOM 4210 O O . GLN A 1 534 ? -114.906 67.313 24.051 1.00 19.82 563 GLN A O 1
ATOM 4216 N N . ASP A 1 535 ? -115.165 67.617 21.840 1.00 22.16 564 ASP A N 1
ATOM 4217 C CA . ASP A 1 535 ? -114.179 68.715 21.760 1.00 24.70 564 ASP A CA 1
ATOM 4218 C C . ASP A 1 535 ? -114.430 69.829 22.796 1.00 23.81 564 ASP A C 1
ATOM 4219 O O . ASP A 1 535 ? -115.532 70.357 22.905 1.00 24.59 564 ASP A O 1
ATOM 4224 N N . ASP A 1 536 ? -113.401 70.176 23.560 1.00 24.27 565 ASP A N 1
ATOM 4225 C CA . ASP A 1 536 ? -113.539 71.208 24.581 1.00 27.68 565 ASP A CA 1
ATOM 4226 C C . ASP A 1 536 ? -112.545 72.341 24.357 1.00 31.86 565 ASP A C 1
ATOM 4227 O O . ASP A 1 536 ? -112.325 73.146 25.247 1.00 27.02 565 ASP A O 1
ATOM 4232 N N . LYS A 1 537 ? -111.980 72.410 23.151 1.00 28.85 566 LYS A N 1
ATOM 4233 C CA . LYS A 1 537 ? -110.851 73.297 22.865 1.00 27.72 566 LYS A CA 1
ATOM 4234 C C . LYS A 1 537 ? -111.047 74.132 21.604 1.00 30.66 566 LYS A C 1
ATOM 4235 O O . LYS A 1 537 ? -110.770 75.328 21.589 1.00 27.62 566 LYS A O 1
ATOM 4241 N N . PHE A 1 538 ? -111.461 73.489 20.520 1.00 24.86 567 PHE A N 1
ATOM 4242 C CA . PHE A 1 538 ? -111.336 74.142 19.206 1.00 27.26 567 PHE A CA 1
ATOM 4243 C C . PHE A 1 538 ? -112.636 74.777 18.746 1.00 28.17 567 PHE A C 1
ATOM 4244 O O . PHE A 1 538 ? -112.637 75.854 18.134 1.00 25.06 567 PHE A O 1
ATOM 4252 N N . PHE A 1 539 ? -113.738 74.100 19.055 1.00 22.72 568 PHE A N 1
ATOM 4253 C CA . PHE A 1 539 ? -115.079 74.637 18.817 1.00 25.99 568 PHE A CA 1
ATOM 4254 C C . PHE A 1 539 ? -115.357 74.980 17.346 1.00 25.90 568 PHE A C 1
ATOM 4255 O O . PHE A 1 539 ? -116.026 75.972 17.055 1.00 23.89 568 PHE A O 1
ATOM 4263 N N . LEU A 1 540 ? -114.824 74.159 16.435 1.00 21.27 569 LEU A N 1
ATOM 4264 C CA . LEU A 1 540 ? -115.202 74.181 15.029 1.00 21.75 569 LEU A CA 1
ATOM 4265 C C . LEU A 1 540 ? -116.178 73.017 14.757 1.00 23.40 569 LEU A C 1
ATOM 4266 O O . LEU A 1 540 ? -116.154 72.028 15.479 1.00 22.79 569 LEU A O 1
ATOM 4271 N N . PRO A 1 541 ? -117.033 73.137 13.724 1.00 23.31 570 PRO A N 1
ATOM 4272 C CA . PRO A 1 541 ? -118.099 72.139 13.462 1.00 22.59 570 PRO A CA 1
ATOM 4273 C C . PRO A 1 541 ? -117.537 70.946 12.676 1.00 19.85 570 PRO A C 1
ATOM 4274 O O . PRO A 1 541 ? -117.893 70.728 11.514 1.00 20.46 570 PRO A O 1
ATOM 4278 N N . LYS A 1 542 ? -116.634 70.208 13.308 1.00 20.90 571 LYS A N 1
ATOM 4279 C CA . LYS A 1 542 ? -115.948 69.102 12.657 1.00 20.61 571 LYS A CA 1
ATOM 4280 C C . LYS A 1 542 ? -115.806 67.976 13.650 1.00 19.76 571 LYS A C 1
ATOM 4281 O O . LYS A 1 542 ? -115.856 68.206 14.853 1.00 19.79 571 LYS A O 1
ATOM 4287 N N . ALA A 1 543 ? -115.586 66.761 13.155 1.00 20.30 572 ALA A N 1
ATOM 4288 C CA . ALA A 1 543 ? -115.263 65.657 14.051 1.00 20.09 572 ALA A CA 1
ATOM 4289 C C . ALA A 1 543 ? -114.355 64.650 13.350 1.00 20.12 572 ALA A C 1
ATOM 4290 O O . ALA A 1 543 ? -114.351 64.560 12.126 1.00 21.73 572 ALA A O 1
ATOM 4292 N N . ASN A 1 544 ? -113.586 63.910 14.135 1.00 18.79 573 ASN A N 1
ATOM 4293 C CA . ASN A 1 544 ? -112.794 62.808 13.606 1.00 20.15 573 ASN A CA 1
ATOM 4294 C C . ASN A 1 544 ? -113.366 61.484 14.151 1.00 18.49 573 ASN A C 1
ATOM 4295 O O . ASN A 1 544 ? -113.547 61.340 15.361 1.00 20.30 573 ASN A O 1
ATOM 4300 N N . LEU A 1 545 ? -113.617 60.528 13.261 1.00 21.02 574 LEU A N 1
ATOM 4301 C CA . LEU A 1 545 ? -114.199 59.226 13.622 1.00 20.32 574 LEU A CA 1
ATOM 4302 C C . LEU A 1 545 ? -113.180 58.198 13.147 1.00 19.58 574 LEU A C 1
ATOM 4303 O O . LEU A 1 545 ? -113.074 57.954 11.943 1.00 21.42 574 LEU A O 1
ATOM 4308 N N . ASN A 1 546 ? -112.397 57.659 14.075 1.00 19.90 575 ASN A N 1
ATOM 4309 C CA . ASN A 1 546 ? -111.368 56.660 13.760 1.00 20.63 575 ASN A CA 1
ATOM 4310 C C . ASN A 1 546 ? -111.783 55.268 14.247 1.00 20.41 575 ASN A C 1
ATOM 4311 O O . ASN A 1 546 ? -112.208 55.118 15.391 1.00 21.91 575 ASN A O 1
ATOM 4316 N N . PHE A 1 547 ? -111.573 54.260 13.406 1.00 20.71 576 PHE A N 1
ATOM 4317 C CA . PHE A 1 547 ? -111.967 52.880 13.687 1.00 23.48 576 PHE A CA 1
ATOM 4318 C C . PHE A 1 547 ? -110.810 51.952 13.324 1.00 23.84 576 PHE A C 1
ATOM 4319 O O . PHE A 1 547 ? -110.298 52.005 12.198 1.00 22.96 576 PHE A O 1
ATOM 4327 N N . GLU A 1 548 ? -110.391 51.119 14.266 1.00 22.17 577 GLU A N 1
ATOM 4328 C CA . GLU A 1 548 ? -109.540 49.975 13.931 1.00 24.97 577 GLU A CA 1
ATOM 4329 C C . GLU A 1 548 ? -110.409 48.711 13.933 1.00 24.89 577 GLU A C 1
ATOM 4330 O O . GLU A 1 548 ? -111.081 48.403 14.928 1.00 25.15 577 GLU A O 1
ATOM 4336 N N . PHE A 1 549 ? -110.456 48.029 12.794 1.00 24.44 578 PHE A N 1
ATOM 4337 C CA . PHE A 1 549 ? -111.154 46.748 12.689 1.00 26.15 578 PHE A CA 1
ATOM 4338 C C . PHE A 1 549 ? -110.127 45.623 12.836 1.00 28.93 578 PHE A C 1
ATOM 4339 O O . PHE A 1 549 ? -109.190 45.506 12.048 1.00 33.31 578 PHE A O 1
ATOM 4347 N N . PHE A 1 550 ? -110.270 44.819 13.869 1.00 27.71 579 PHE A N 1
ATOM 4348 C CA . PHE A 1 550 ? -109.318 43.737 14.089 1.00 28.40 579 PHE A CA 1
ATOM 4349 C C . PHE A 1 550 ? -109.802 42.446 13.449 1.00 30.84 579 PHE A C 1
ATOM 4350 O O . PHE A 1 550 ? -110.944 42.040 13.664 1.00 25.09 579 PHE A O 1
ATOM 4358 N N . SER A 1 551 ? -108.935 41.815 12.658 1.00 31.70 580 SER A N 1
ATOM 4359 C CA . SER A 1 551 ? -109.170 40.456 12.157 1.00 30.28 580 SER A CA 1
ATOM 4360 C C . SER A 1 551 ? -107.874 39.733 11.785 1.00 33.32 580 SER A C 1
ATOM 4361 O O . SER A 1 551 ? -107.058 40.265 11.045 1.00 32.76 580 SER A O 1
ATOM 4364 N N . PRO A 1 552 ? -107.718 38.491 12.266 1.00 35.06 581 PRO A N 1
ATOM 4365 C CA . PRO A 1 552 ? -106.576 37.604 12.017 1.00 32.73 581 PRO A CA 1
ATOM 4366 C C . PRO A 1 552 ? -106.389 37.334 10.539 1.00 33.32 581 PRO A C 1
ATOM 4367 O O . PRO A 1 552 ? -105.267 37.084 10.105 1.00 38.45 581 PRO A O 1
ATOM 4371 N N . PHE A 1 553 ? -107.469 37.396 9.769 1.00 29.89 582 PHE A N 1
ATOM 4372 C CA . PHE A 1 553 ? -107.398 37.059 8.354 1.00 28.45 582 PHE A CA 1
ATOM 4373 C C . PHE A 1 553 ? -106.887 38.147 7.414 1.00 29.44 582 PHE A C 1
ATOM 4374 O O . PHE A 1 553 ? -106.734 37.911 6.218 1.00 27.56 582 PHE A O 1
ATOM 4382 N N . ALA A 1 554 ? -106.595 39.327 7.949 1.00 26.86 583 ALA A N 1
ATOM 4383 C CA . ALA A 1 554 ? -105.997 40.373 7.121 1.00 27.71 583 ALA A CA 1
ATOM 4384 C C . ALA A 1 554 ? -104.500 40.157 6.914 1.00 26.79 583 ALA A C 1
ATOM 4385 O O . ALA A 1 554 ? -103.942 40.668 5.961 1.00 26.72 583 ALA A O 1
ATOM 4387 N N . TYR A 1 555 ? -103.857 39.385 7.789 1.00 26.47 584 TYR A N 1
ATOM 4388 C CA . TYR A 1 555 ? -102.396 39.249 7.729 1.00 25.68 584 TYR A CA 1
ATOM 4389 C C . TYR A 1 555 ? -101.895 37.811 7.971 1.00 27.82 584 TYR A C 1
ATOM 4390 O O . TYR A 1 555 ? -100.691 37.584 8.173 1.00 29.88 584 TYR A O 1
ATOM 4399 N N . VAL A 1 556 ? -102.805 36.844 7.928 1.00 26.14 585 VAL A N 1
ATOM 4400 C CA . VAL A 1 556 ? -102.461 35.456 8.253 1.00 29.50 585 VAL A CA 1
ATOM 4401 C C . VAL A 1 556 ? -101.382 34.868 7.329 1.00 28.59 585 VAL A C 1
ATOM 4402 O O . VAL A 1 556 ? -100.522 34.116 7.765 1.00 27.93 585 VAL A O 1
ATOM 4406 N N . ASP A 1 557 ? -101.421 35.222 6.056 1.00 30.42 586 ASP A N 1
ATOM 4407 C CA . ASP A 1 557 ? -100.324 34.874 5.169 1.00 29.21 586 ASP A CA 1
ATOM 4408 C C . ASP A 1 557 ? -100.195 35.952 4.090 1.00 26.26 586 ASP A C 1
ATOM 4409 O O . ASP A 1 557 ? -101.017 36.855 4.039 1.00 26.17 586 ASP A O 1
ATOM 4414 N N . PRO A 1 558 ? -99.150 35.875 3.251 1.00 27.79 587 PRO A N 1
ATOM 4415 C CA . PRO A 1 558 ? -98.998 36.879 2.191 1.00 25.88 587 PRO A CA 1
ATOM 4416 C C . PRO A 1 558 ? -100.218 36.952 1.292 1.00 27.55 587 PRO A C 1
ATOM 4417 O O . PRO A 1 558 ? -100.613 38.068 0.968 1.00 25.89 587 PRO A O 1
ATOM 4421 N N . LEU A 1 559 ? -100.824 35.811 0.936 1.00 22.91 588 LEU A N 1
ATOM 4422 C CA . LEU A 1 559 ? -102.005 35.818 0.080 1.00 27.34 588 LEU A CA 1
ATOM 4423 C C . LEU A 1 559 ? -103.129 36.672 0.669 1.00 26.38 588 LEU A C 1
ATOM 4424 O O . LEU A 1 559 ? -103.745 37.482 -0.032 1.00 25.64 588 LEU A O 1
ATOM 4429 N N . HIS A 1 560 ? -103.420 36.454 1.946 1.00 23.40 589 HIS A N 1
ATOM 4430 C CA . HIS A 1 560 ? -104.493 37.202 2.611 1.00 27.60 589 HIS A CA 1
ATOM 4431 C C . HIS A 1 560 ? -104.149 38.684 2.779 1.00 26.17 589 HIS A C 1
ATOM 4432 O O . HIS A 1 560 ? -105.012 39.548 2.691 1.00 25.00 589 HIS A O 1
ATOM 4439 N N . SER A 1 561 ? -102.886 38.972 3.046 1.00 23.06 590 SER A N 1
ATOM 4440 C CA . SER A 1 561 ? -102.475 40.368 3.145 1.00 26.40 590 SER A CA 1
ATOM 4441 C C . SER A 1 561 ? -102.698 41.048 1.787 1.00 26.13 590 SER A C 1
ATOM 4442 O O . SER A 1 561 ? -103.196 42.180 1.731 1.00 25.08 590 SER A O 1
ATOM 4445 N N . ASN A 1 562 ? -102.358 40.351 0.697 1.00 23.97 591 ASN A N 1
ATOM 4446 C CA . ASN A 1 562 ? -102.615 40.878 -0.648 1.00 23.40 591 ASN A CA 1
ATOM 4447 C C . ASN A 1 562 ? -104.105 41.100 -0.866 1.00 25.88 591 ASN A C 1
ATOM 4448 O O . ASN A 1 562 ? -104.523 42.087 -1.486 1.00 25.48 591 ASN A O 1
ATOM 4453 N N . MET A 1 563 ? -104.916 40.161 -0.389 1.00 24.64 592 MET A N 1
ATOM 4454 C CA . MET A 1 563 ? -106.346 40.249 -0.642 1.00 24.56 592 MET A CA 1
ATOM 4455 C C . MET A 1 563 ? -106.976 41.381 0.166 1.00 23.56 592 MET A C 1
ATOM 4456 O O . MET A 1 563 ? -107.844 42.075 -0.332 1.00 23.87 592 MET A O 1
ATOM 4461 N N . ALA A 1 564 ? -106.537 41.554 1.410 1.00 21.97 593 ALA A N 1
ATOM 4462 C CA . ALA A 1 564 ? -107.014 42.663 2.232 1.00 25.79 593 ALA A CA 1
ATOM 4463 C C . ALA A 1 564 ? -106.709 43.990 1.515 1.00 26.83 593 ALA A C 1
ATOM 4464 O O . ALA A 1 564 ? -107.560 44.872 1.415 1.00 23.06 593 ALA A O 1
ATOM 4466 N N . TYR A 1 565 ? -105.490 44.117 1.005 1.00 23.23 594 TYR A N 1
ATOM 4467 C CA . TYR A 1 565 ? -105.109 45.309 0.254 1.00 24.47 594 TYR A CA 1
ATOM 4468 C C . TYR A 1 565 ? -106.001 45.514 -0.973 1.00 26.52 594 TYR A C 1
ATOM 4469 O O . TYR A 1 565 ? -106.571 46.597 -1.181 1.00 23.38 594 TYR A O 1
ATOM 4478 N N . LEU A 1 566 ? -106.148 44.467 -1.781 1.00 23.75 595 LEU A N 1
ATOM 4479 C CA . LEU A 1 566 ? -106.894 44.604 -3.022 1.00 23.19 595 LEU A CA 1
ATOM 4480 C C . LEU A 1 566 ? -108.353 44.925 -2.758 1.00 23.97 595 LEU A C 1
ATOM 4481 O O . LEU A 1 566 ? -108.962 45.715 -3.475 1.00 24.29 595 LEU A O 1
ATOM 4486 N N . TYR A 1 567 ? -108.910 44.301 -1.725 1.00 24.17 596 TYR A N 1
ATOM 4487 C CA . TYR A 1 567 ? -110.303 44.507 -1.364 1.00 24.90 596 TYR A CA 1
ATOM 4488 C C . TYR A 1 567 ? -110.553 45.998 -1.092 1.00 23.61 596 TYR A C 1
ATOM 4489 O O . TYR A 1 567 ? -111.468 46.601 -1.640 1.00 26.04 596 TYR A O 1
ATOM 4498 N N . LEU A 1 568 ? -109.725 46.584 -0.245 1.00 25.02 597 LEU A N 1
ATOM 4499 C CA . LEU A 1 568 ? -109.901 47.992 0.107 1.00 25.74 597 LEU A CA 1
ATOM 4500 C C . LEU A 1 568 ? -109.578 48.959 -1.048 1.00 23.36 597 LEU A C 1
ATOM 4501 O O . LEU A 1 568 ? -110.251 49.990 -1.205 1.00 24.92 597 LEU A O 1
ATOM 4506 N N . GLU A 1 569 ? -108.587 48.637 -1.876 1.00 24.80 598 GLU A N 1
ATOM 4507 C CA . GLU A 1 569 ? -108.328 49.480 -3.056 1.00 25.90 598 GLU A CA 1
ATOM 4508 C C . GLU A 1 569 ? -109.508 49.446 -3.997 1.00 28.41 598 GLU A C 1
ATOM 4509 O O . GLU A 1 569 ? -109.898 50.478 -4.552 1.00 23.31 598 GLU A O 1
ATOM 4515 N N . LEU A 1 570 ? -110.074 48.250 -4.178 1.00 25.36 599 LEU A N 1
ATOM 4516 C CA . LEU A 1 570 ? -111.228 48.074 -5.046 1.00 25.43 599 LEU A CA 1
ATOM 4517 C C . LEU A 1 570 ? -112.441 48.808 -4.496 1.00 26.25 599 LEU A C 1
ATOM 4518 O O . LEU A 1 570 ? -113.230 49.381 -5.243 1.00 27.12 599 LEU A O 1
ATOM 4523 N N . LEU A 1 571 ? -112.572 48.789 -3.180 1.00 24.51 600 LEU A N 1
ATOM 4524 C CA . LEU A 1 571 ? -113.681 49.439 -2.504 1.00 25.19 600 LEU A CA 1
ATOM 4525 C C . LEU A 1 571 ? -113.598 50.968 -2.665 1.00 24.89 600 LEU A C 1
ATOM 4526 O O . LEU A 1 571 ? -114.583 51.626 -2.999 1.00 23.10 600 LEU A O 1
ATOM 4531 N N . LYS A 1 572 ? -112.416 51.522 -2.421 1.00 26.87 601 LYS A N 1
ATOM 4532 C CA . LYS A 1 572 ? -112.190 52.953 -2.613 1.00 28.66 601 LYS A CA 1
ATOM 4533 C C . LYS A 1 572 ? -112.393 53.361 -4.081 1.00 28.15 601 LYS A C 1
ATOM 4534 O O . LYS A 1 572 ? -113.007 54.389 -4.390 1.00 28.00 601 LYS A O 1
ATOM 4540 N N . ASP A 1 573 ? -111.894 52.540 -4.994 1.00 24.83 602 ASP A N 1
ATOM 4541 C CA . ASP A 1 573 ? -112.080 52.802 -6.420 1.00 25.78 602 ASP A CA 1
ATOM 4542 C C . ASP A 1 573 ? -113.568 52.875 -6.777 1.00 26.62 602 ASP A C 1
ATOM 4543 O O . ASP A 1 573 ? -114.011 53.748 -7.534 1.00 27.51 602 ASP A O 1
ATOM 4548 N N . SER A 1 574 ? -114.337 51.956 -6.207 1.00 27.77 603 SER A N 1
ATOM 4549 C CA . SER A 1 574 ? -115.769 51.881 -6.441 1.00 29.59 603 SER A CA 1
ATOM 4550 C C . SER A 1 574 ? -116.564 53.050 -5.840 1.00 27.59 603 SER A C 1
ATOM 4551 O O . SER A 1 574 ? -117.557 53.492 -6.418 1.00 29.08 603 SER A O 1
ATOM 4554 N N . LEU A 1 575 ? -116.158 53.511 -4.661 1.00 26.42 604 LEU A N 1
ATOM 4555 C CA . LEU A 1 575 ? -116.830 54.640 -3.993 1.00 27.12 604 LEU A CA 1
ATOM 4556 C C . LEU A 1 575 ? -116.384 56.016 -4.496 1.00 27.12 604 LEU A C 1
ATOM 4557 O O . LEU A 1 575 ? -116.947 57.047 -4.098 1.00 26.31 604 LEU A O 1
ATOM 4562 N N . ASN A 1 576 ? -115.341 56.041 -5.313 1.00 25.68 605 ASN A N 1
ATOM 4563 C CA . ASN A 1 576 ? -114.671 57.302 -5.622 1.00 25.29 605 ASN A CA 1
ATOM 4564 C C . ASN A 1 576 ? -115.598 58.369 -6.191 1.00 26.77 605 ASN A C 1
ATOM 4565 O O . ASN A 1 576 ? -115.573 59.526 -5.760 1.00 23.17 605 ASN A O 1
ATOM 4570 N N . GLU A 1 577 ? -116.387 57.982 -7.181 1.00 23.68 606 GLU A N 1
ATOM 4571 C CA . GLU A 1 577 ? -117.313 58.903 -7.808 1.00 27.95 606 GLU A CA 1
ATOM 4572 C C . GLU A 1 577 ? -118.245 59.537 -6.797 1.00 30.65 606 GLU A C 1
ATOM 4573 O O . GLU A 1 577 ? -118.512 60.733 -6.852 1.00 28.14 606 GLU A O 1
ATOM 4579 N N . TYR A 1 578 ? -118.746 58.731 -5.873 1.00 26.93 607 TYR A N 1
ATOM 4580 C CA . TYR A 1 578 ? -119.672 59.226 -4.866 1.00 27.48 607 TYR A CA 1
ATOM 4581 C C . TYR A 1 578 ? -118.949 60.067 -3.815 1.00 26.84 607 TYR A C 1
ATOM 4582 O O . TYR A 1 578 ? -119.448 61.101 -3.381 1.00 26.69 607 TYR A O 1
ATOM 4591 N N . ALA A 1 579 ? -117.770 59.612 -3.405 1.00 21.86 608 ALA A N 1
ATOM 4592 C CA . ALA A 1 579 ? -117.059 60.231 -2.301 1.00 23.79 608 ALA A CA 1
ATOM 4593 C C . ALA A 1 579 ? -116.378 61.551 -2.712 1.00 25.49 608 ALA A C 1
ATOM 4594 O O . ALA A 1 579 ? -115.993 62.338 -1.863 1.00 22.81 608 ALA A O 1
ATOM 4596 N N . TYR A 1 580 ? -116.208 61.768 -4.011 1.00 22.09 609 TYR A N 1
ATOM 4597 C CA . TYR A 1 580 ? -115.455 62.930 -4.468 1.00 25.37 609 TYR A CA 1
ATOM 4598 C C . TYR A 1 580 ? -116.197 64.211 -4.090 1.00 23.46 609 TYR A C 1
ATOM 4599 O O . TYR A 1 580 ? -115.580 65.201 -3.674 1.00 21.93 609 TYR A O 1
ATOM 4608 N N . ALA A 1 581 ? -117.521 64.193 -4.218 1.00 23.23 610 ALA A N 1
ATOM 4609 C CA . ALA A 1 581 ? -118.305 65.368 -3.834 1.00 24.35 610 ALA A CA 1
ATOM 4610 C C . ALA A 1 581 ? -118.133 65.679 -2.335 1.00 24.73 610 ALA A C 1
ATOM 4611 O O . ALA A 1 581 ? -117.972 66.835 -1.946 1.00 22.04 610 ALA A O 1
ATOM 4613 N N . ALA A 1 582 ? -118.143 64.651 -1.492 1.00 20.79 611 ALA A N 1
ATOM 4614 C CA . ALA A 1 582 ? -117.896 64.862 -0.064 1.00 23.03 611 ALA A CA 1
ATOM 4615 C C . ALA A 1 582 ? -116.509 65.480 0.196 1.00 23.14 611 ALA A C 1
ATOM 4616 O O . ALA A 1 582 ? -116.364 66.395 1.021 1.00 21.93 611 ALA A O 1
ATOM 4618 N N . GLU A 1 583 ? -115.492 64.972 -0.487 1.00 21.37 612 GLU A N 1
ATOM 4619 C CA . GLU A 1 583 ? -114.130 65.493 -0.320 1.00 23.56 612 GLU A CA 1
ATOM 4620 C C . GLU A 1 583 ? -114.036 66.992 -0.666 1.00 21.36 612 GLU A C 1
ATOM 4621 O O . GLU A 1 583 ? -113.446 67.764 0.070 1.00 21.54 612 GLU A O 1
ATOM 4627 N N . LEU A 1 584 ? -114.600 67.393 -1.793 1.00 20.44 613 LEU A N 1
ATOM 4628 C CA . LEU A 1 584 ? -114.714 68.827 -2.123 1.00 22.97 613 LEU A CA 1
ATOM 4629 C C . LEU A 1 584 ? -115.414 69.635 -1.029 1.00 24.33 613 LEU A C 1
ATOM 4630 O O . LEU A 1 584 ? -115.102 70.808 -0.815 1.00 22.98 613 LEU A O 1
ATOM 4635 N N . ALA A 1 585 ? -116.364 68.995 -0.349 1.00 21.29 614 ALA A N 1
ATOM 4636 C CA . ALA A 1 585 ? -117.172 69.622 0.688 1.00 23.47 614 ALA A CA 1
ATOM 4637 C C . ALA A 1 585 ? -116.551 69.472 2.081 1.00 23.53 614 ALA A C 1
ATOM 4638 O O . ALA A 1 585 ? -117.228 69.632 3.103 1.00 24.24 614 ALA A O 1
ATOM 4640 N N . GLY A 1 586 ? -115.260 69.171 2.124 1.00 21.39 615 GLY A N 1
ATOM 4641 C CA . GLY A 1 586 ? -114.536 69.157 3.385 1.00 22.87 615 GLY A CA 1
ATOM 4642 C C . GLY A 1 586 ? -114.800 67.929 4.246 1.00 22.50 615 GLY A C 1
ATOM 4643 O O . GLY A 1 586 ? -114.685 67.986 5.470 1.00 22.60 615 GLY A O 1
ATOM 4644 N N . LEU A 1 587 ? -115.164 66.822 3.609 1.00 21.20 616 LEU A N 1
ATOM 4645 C CA . LEU A 1 587 ? -115.461 65.584 4.329 1.00 24.13 616 LEU A CA 1
ATOM 4646 C C . LEU A 1 587 ? -114.681 64.468 3.657 1.00 27.04 616 LEU A C 1
ATOM 4647 O O . LEU A 1 587 ? -114.981 64.077 2.524 1.00 27.18 616 LEU A O 1
ATOM 4652 N N . SER A 1 588 ? -113.650 63.969 4.329 1.00 25.09 617 SER A N 1
ATOM 4653 C CA . SER A 1 588 ? -112.797 62.985 3.694 1.00 28.01 617 SER A CA 1
ATOM 4654 C C . SER A 1 588 ? -112.703 61.701 4.505 1.00 25.92 617 SER A C 1
ATOM 4655 O O . SER A 1 588 ? -113.071 61.656 5.683 1.00 24.48 617 SER A O 1
ATOM 4658 N N . TYR A 1 589 ? -112.223 60.646 3.867 1.00 24.06 618 TYR A N 1
ATOM 4659 C CA . TYR A 1 589 ? -111.974 59.414 4.607 1.00 25.39 618 TYR A CA 1
ATOM 4660 C C . TYR A 1 589 ? -110.692 58.741 4.144 1.00 25.81 618 TYR A C 1
ATOM 4661 O O . TYR A 1 589 ? -110.247 58.942 3.021 1.00 23.39 618 TYR A O 1
ATOM 4670 N N . ASP A 1 590 ? -110.111 57.940 5.029 1.00 25.70 619 ASP A N 1
ATOM 4671 C CA . ASP A 1 590 ? -108.913 57.164 4.738 1.00 24.00 619 ASP A CA 1
ATOM 4672 C C . ASP A 1 590 ? -109.317 55.725 5.075 1.00 26.43 619 ASP A C 1
ATOM 4673 O O . ASP A 1 590 ? -109.952 55.491 6.098 1.00 23.98 619 ASP A O 1
ATOM 4678 N N . LEU A 1 591 ? -109.003 54.775 4.201 1.00 23.90 620 LEU A N 1
ATOM 4679 C CA . LEU A 1 591 ? -109.380 53.373 4.425 1.00 26.01 620 LEU A CA 1
ATOM 4680 C C . LEU A 1 591 ? -108.235 52.476 3.950 1.00 23.88 620 LEU A C 1
ATOM 4681 O O . LEU A 1 591 ? -107.817 52.532 2.791 1.00 24.15 620 LEU A O 1
ATOM 4686 N N . GLN A 1 592 ? -107.688 51.674 4.849 1.00 27.36 621 GLN A N 1
ATOM 4687 C CA . GLN A 1 592 ? -106.543 50.870 4.462 1.00 27.01 621 GLN A CA 1
ATOM 4688 C C . GLN A 1 592 ? -106.394 49.611 5.278 1.00 28.39 621 GLN A C 1
ATOM 4689 O O . GLN A 1 592 ? -106.903 49.515 6.386 1.00 22.89 621 GLN A O 1
ATOM 4695 N N . ASN A 1 593 ? -105.716 48.631 4.701 1.00 27.60 622 ASN A N 1
ATOM 4696 C CA . ASN A 1 593 ? -105.495 47.380 5.396 1.00 28.77 622 ASN A CA 1
ATOM 4697 C C . ASN A 1 593 ? -104.280 47.561 6.286 1.00 27.12 622 ASN A C 1
ATOM 4698 O O . ASN A 1 593 ? -103.410 48.376 6.001 1.00 28.46 622 ASN A O 1
ATOM 4703 N N . THR A 1 594 ? -104.230 46.824 7.387 1.00 23.65 623 THR A N 1
ATOM 4704 C CA . THR A 1 594 ? -103.122 46.951 8.308 1.00 24.39 623 THR A CA 1
ATOM 4705 C C . THR A 1 594 ? -102.652 45.538 8.638 1.00 27.15 623 THR A C 1
ATOM 4706 O O . THR A 1 594 ? -103.230 44.552 8.161 1.00 24.37 623 THR A O 1
ATOM 4710 N N . ILE A 1 595 ? -101.623 45.430 9.466 1.00 24.87 624 ILE A N 1
ATOM 4711 C CA . ILE A 1 595 ? -101.147 44.107 9.864 1.00 29.61 624 ILE A CA 1
ATOM 4712 C C . ILE A 1 595 ? -102.107 43.446 10.845 1.00 31.94 624 ILE A C 1
ATOM 4713 O O . ILE A 1 595 ? -101.943 42.273 11.151 1.00 34.15 624 ILE A O 1
ATOM 4718 N N . TYR A 1 596 ? -103.108 44.181 11.331 1.00 26.91 625 TYR A N 1
ATOM 4719 C CA . TYR A 1 596 ? -104.064 43.597 12.275 1.00 26.43 625 TYR A CA 1
ATOM 4720 C C . TYR A 1 596 ? -105.502 43.527 11.755 1.00 28.48 625 TYR A C 1
ATOM 4721 O O . TYR A 1 596 ? -106.402 43.023 12.440 1.00 27.28 625 TYR A O 1
ATOM 4730 N N . GLY A 1 597 ? -105.726 44.034 10.550 1.00 27.52 626 GLY A N 1
ATOM 4731 C CA . GLY A 1 597 ? -107.084 44.117 10.042 1.00 27.10 626 GLY A CA 1
ATOM 4732 C C . GLY A 1 597 ? -107.244 45.297 9.108 1.00 29.62 626 GLY A C 1
ATOM 4733 O O . GLY A 1 597 ? -106.614 45.331 8.048 1.00 24.16 626 GLY A O 1
ATOM 4734 N N . MET A 1 598 ? -108.081 46.254 9.512 1.00 23.55 627 MET A N 1
ATOM 4735 C CA . MET A 1 598 ? -108.400 47.420 8.703 1.00 25.89 627 MET A CA 1
ATOM 4736 C C . MET A 1 598 ? -108.427 48.687 9.549 1.00 25.37 627 MET A C 1
ATOM 4737 O O . MET A 1 598 ? -108.730 48.647 10.747 1.00 24.40 627 MET A O 1
ATOM 4742 N N . TYR A 1 599 ? -108.119 49.811 8.903 1.00 25.45 628 TYR A N 1
ATOM 4743 C CA . TYR A 1 599 ? -108.196 51.120 9.533 1.00 23.38 628 TYR A CA 1
ATOM 4744 C C . TYR A 1 599 ? -109.077 52.031 8.689 1.00 22.26 628 TYR A C 1
ATOM 4745 O O . TYR A 1 599 ? -108.890 52.119 7.474 1.00 20.81 628 TYR A O 1
ATOM 4754 N N . LEU A 1 600 ? -110.043 52.685 9.343 1.00 23.03 629 LEU A N 1
ATOM 4755 C CA . LEU A 1 600 ? -110.938 53.638 8.695 1.00 20.00 629 LEU A CA 1
ATOM 4756 C C . LEU A 1 600 ? -110.957 54.947 9.499 1.00 23.52 629 LEU A C 1
ATOM 4757 O O . LEU A 1 600 ? -111.196 54.935 10.708 1.00 22.11 629 LEU A O 1
ATOM 4762 N N . SER A 1 601 ? -110.710 56.079 8.838 1.00 22.85 630 SER A N 1
ATOM 4763 C CA . SER A 1 601 ? -110.904 57.371 9.504 1.00 22.67 630 SER A CA 1
ATOM 4764 C C . SER A 1 601 ? -111.754 58.294 8.630 1.00 23.29 630 SER A C 1
ATOM 4765 O O . SER A 1 601 ? -111.508 58.438 7.443 1.00 23.31 630 SER A O 1
ATOM 4768 N N . VAL A 1 602 ? -112.798 58.868 9.214 1.00 22.18 631 VAL A N 1
ATOM 4769 C CA . VAL A 1 602 ? -113.619 59.829 8.504 1.00 19.66 631 VAL A CA 1
ATOM 4770 C C . VAL A 1 602 ? -113.433 61.148 9.247 1.00 21.74 631 VAL A C 1
ATOM 4771 O O . VAL A 1 602 ? -113.552 61.191 10.482 1.00 19.72 631 VAL A O 1
ATOM 4775 N N . LYS A 1 603 ? -113.121 62.214 8.508 1.00 21.67 632 LYS A N 1
ATOM 4776 C CA . LYS A 1 603 ? -112.763 63.506 9.122 1.00 23.22 632 LYS A CA 1
ATOM 4777 C C . LYS A 1 603 ? -113.411 64.680 8.391 1.00 22.58 632 LYS A C 1
ATOM 4778 O O . LYS A 1 603 ? -113.681 64.591 7.205 1.00 25.01 632 LYS A O 1
ATOM 4784 N N . GLY A 1 604 ? -113.634 65.786 9.093 1.00 21.30 633 GLY A N 1
ATOM 4785 C CA . GLY A 1 604 ? -114.157 66.979 8.457 1.00 21.71 633 GLY A CA 1
ATOM 4786 C C . GLY A 1 604 ? -115.443 67.478 9.097 1.00 22.43 633 GLY A C 1
ATOM 4787 O O . GLY A 1 604 ? -115.726 67.158 10.237 1.00 20.94 633 GLY A O 1
ATOM 4788 N N . TYR A 1 605 ? -116.212 68.291 8.374 1.00 19.02 634 TYR A N 1
ATOM 4789 C CA . TYR A 1 605 ? -117.446 68.833 8.945 1.00 20.79 634 TYR A CA 1
ATOM 4790 C C . TYR A 1 605 ? -118.360 67.713 9.390 1.00 22.89 634 TYR A C 1
ATOM 4791 O O . TYR A 1 605 ? -118.607 66.767 8.617 1.00 20.15 634 TYR A O 1
ATOM 4800 N N . ASN A 1 606 ? -118.880 67.833 10.606 1.00 21.11 635 ASN A N 1
ATOM 4801 C CA . ASN A 1 606 ? -119.668 66.749 11.194 1.00 25.41 635 ASN A CA 1
ATOM 4802 C C . ASN A 1 606 ? -121.031 66.605 10.543 1.00 26.42 635 ASN A C 1
ATOM 4803 O O . ASN A 1 606 ? -121.616 65.526 10.565 1.00 25.54 635 ASN A O 1
ATOM 4808 N N . ASP A 1 607 ? -121.537 67.693 9.964 1.00 25.30 636 ASP A N 1
ATOM 4809 C CA . ASP A 1 607 ? -122.905 67.723 9.408 1.00 26.90 636 ASP A CA 1
ATOM 4810 C C . ASP A 1 607 ? -123.315 66.447 8.651 1.00 29.47 636 ASP A C 1
ATOM 4811 O O . ASP A 1 607 ? -124.217 65.730 9.074 1.00 24.92 636 ASP A O 1
ATOM 4816 N N . LYS A 1 608 ? -122.648 66.171 7.534 1.00 25.72 637 LYS A N 1
ATOM 4817 C CA . LYS A 1 608 ? -123.039 65.080 6.659 1.00 24.93 637 LYS A CA 1
ATOM 4818 C C . LYS A 1 608 ? -122.202 63.813 6.883 1.00 26.63 637 LYS A C 1
ATOM 4819 O O . LYS A 1 608 ? -122.350 62.799 6.198 1.00 27.44 637 LYS A O 1
ATOM 4825 N N . GLN A 1 609 ? -121.335 63.882 7.876 1.00 28.39 638 GLN A N 1
ATOM 4826 C CA . GLN A 1 609 ? -120.412 62.804 8.184 1.00 27.27 638 GLN A CA 1
ATOM 4827 C C . GLN A 1 609 ? -121.063 61.422 8.363 1.00 28.42 638 GLN A C 1
ATOM 4828 O O . GLN A 1 609 ? -120.558 60.438 7.842 1.00 28.57 638 GLN A O 1
ATOM 4834 N N . PRO A 1 610 ? -122.176 61.337 9.114 1.00 27.98 639 PRO A N 1
ATOM 4835 C CA . PRO A 1 610 ? -122.779 60.005 9.281 1.00 29.84 639 PRO A CA 1
ATOM 4836 C C . PRO A 1 610 ? -123.299 59.419 7.970 1.00 28.37 639 PRO A C 1
ATOM 4837 O O . PRO A 1 610 ? -123.372 58.193 7.831 1.00 28.54 639 PRO A O 1
ATOM 4841 N N . ILE A 1 611 ? -123.621 60.272 7.003 1.00 24.26 640 ILE A N 1
ATOM 4842 C CA . ILE A 1 611 ? -124.073 59.785 5.707 1.00 25.78 640 ILE A CA 1
ATOM 4843 C C . ILE A 1 611 ? -122.946 59.086 4.949 1.00 25.47 640 ILE A C 1
ATOM 4844 O O . ILE A 1 611 ? -123.134 57.999 4.400 1.00 24.50 640 ILE A O 1
ATOM 4849 N N . LEU A 1 612 ? -121.781 59.723 4.904 1.00 23.42 641 LEU A N 1
ATOM 4850 C CA . LEU A 1 612 ? -120.627 59.137 4.249 1.00 24.68 641 LEU A CA 1
ATOM 4851 C C . LEU A 1 612 ? -120.197 57.859 4.960 1.00 21.71 641 LEU A C 1
ATOM 4852 O O . LEU A 1 612 ? -119.874 56.853 4.315 1.00 21.88 641 LEU A O 1
ATOM 4857 N N . LEU A 1 613 ? -120.161 57.915 6.291 1.00 24.81 642 LEU A N 1
ATOM 4858 C CA . LEU A 1 613 ? -119.731 56.757 7.076 1.00 24.75 642 LEU A CA 1
ATOM 4859 C C . LEU A 1 613 ? -120.639 55.563 6.798 1.00 26.24 642 LEU A C 1
ATOM 4860 O O . LEU A 1 613 ? -120.173 54.453 6.519 1.00 24.71 642 LEU A O 1
ATOM 4865 N N . LYS A 1 614 ? -121.943 55.798 6.851 1.00 23.63 643 LYS A N 1
ATOM 4866 C CA . LYS A 1 614 ? -122.897 54.716 6.632 1.00 24.49 643 LYS A CA 1
ATOM 4867 C C . LYS A 1 614 ? -122.673 54.107 5.259 1.00 26.69 643 LYS A C 1
ATOM 4868 O O . LYS A 1 614 ? -122.670 52.887 5.112 1.00 27.69 643 LYS A O 1
ATOM 4874 N N . LYS A 1 615 ? -122.480 54.958 4.250 1.00 23.37 644 LYS A N 1
ATOM 4875 C CA . LYS A 1 615 ? -122.266 54.481 2.892 1.00 24.07 644 LYS A CA 1
ATOM 4876 C C . LYS A 1 615 ? -121.008 53.601 2.803 1.00 26.93 644 LYS A C 1
ATOM 4877 O O . LYS A 1 615 ? -120.987 52.592 2.099 1.00 24.51 644 LYS A O 1
ATOM 4883 N N . ILE A 1 616 ? -119.950 53.995 3.503 1.00 23.27 645 ILE A N 1
ATOM 4884 C CA . ILE A 1 616 ? -118.700 53.241 3.417 1.00 24.37 645 ILE A CA 1
ATOM 4885 C C . ILE A 1 616 ? -118.900 51.837 4.017 1.00 22.62 645 ILE A C 1
ATOM 4886 O O . ILE A 1 616 ? -118.528 50.825 3.416 1.00 27.26 645 ILE A O 1
ATOM 4891 N N . ILE A 1 617 ? -119.504 51.786 5.196 1.00 22.34 646 ILE A N 1
ATOM 4892 C CA . ILE A 1 617 ? -119.655 50.519 5.895 1.00 25.78 646 ILE A CA 1
ATOM 4893 C C . ILE A 1 617 ? -120.601 49.615 5.095 1.00 27.15 646 ILE A C 1
ATOM 4894 O O . ILE A 1 617 ? -120.349 48.424 4.923 1.00 28.24 646 ILE A O 1
ATOM 4899 N N . GLU A 1 618 ? -121.677 50.196 4.577 1.00 24.85 647 GLU A N 1
ATOM 4900 C CA . GLU A 1 618 ? -122.626 49.426 3.797 1.00 26.32 647 GLU A CA 1
ATOM 4901 C C . GLU A 1 618 ? -121.924 48.822 2.584 1.00 29.39 647 GLU A C 1
ATOM 4902 O O . GLU A 1 618 ? -122.078 47.626 2.277 1.00 29.31 647 GLU A O 1
ATOM 4908 N N . LYS A 1 619 ? -121.155 49.655 1.888 1.00 24.49 648 LYS A N 1
ATOM 4909 C CA . LYS A 1 619 ? -120.426 49.232 0.688 1.00 27.30 648 LYS A CA 1
ATOM 4910 C C . LYS A 1 619 ? -119.414 48.140 1.025 1.00 29.43 648 LYS A C 1
ATOM 4911 O O . LYS A 1 619 ? -119.250 47.174 0.282 1.00 28.51 648 LYS A O 1
ATOM 4917 N N . MET A 1 620 ? -118.722 48.324 2.142 1.00 24.34 649 MET A N 1
ATOM 4918 C CA . MET A 1 620 ? -117.812 47.320 2.674 1.00 27.86 649 MET A CA 1
ATOM 4919 C C . MET A 1 620 ? -118.507 45.957 2.775 1.00 28.77 649 MET A C 1
ATOM 4920 O O . MET A 1 620 ? -117.976 44.935 2.339 1.00 28.82 649 MET A O 1
ATOM 4925 N N . ALA A 1 621 ? -119.698 45.958 3.354 1.00 30.38 650 ALA A N 1
ATOM 4926 C CA . ALA A 1 621 ? -120.352 44.714 3.767 1.00 29.88 650 ALA A CA 1
ATOM 4927 C C . ALA A 1 621 ? -121.208 44.054 2.692 1.00 32.87 650 ALA A C 1
ATOM 4928 O O . ALA A 1 621 ? -121.756 42.981 2.927 1.00 31.95 650 ALA A O 1
ATOM 4930 N N . THR A 1 622 ? -121.340 44.700 1.532 1.00 31.32 651 THR A N 1
ATOM 4931 C CA . THR A 1 622 ? -122.186 44.200 0.463 1.00 29.29 651 THR A CA 1
ATOM 4932 C C . THR A 1 622 ? -121.431 44.297 -0.837 1.00 32.84 651 THR A C 1
ATOM 4933 O O . THR A 1 622 ? -122.022 44.324 -1.914 1.00 36.77 651 THR A O 1
ATOM 4937 N N . PHE A 1 623 ? -120.111 44.346 -0.729 1.00 33.10 652 PHE A N 1
ATOM 4938 C CA . PHE A 1 623 ? -119.281 44.674 -1.878 1.00 35.59 652 PHE A CA 1
ATOM 4939 C C . PHE A 1 623 ? -119.369 43.662 -3.023 1.00 36.01 652 PHE A C 1
ATOM 4940 O O . PHE A 1 623 ? -119.248 42.447 -2.812 1.00 36.36 652 PHE A O 1
ATOM 4948 N N . GLU A 1 624 ? -119.598 44.176 -4.225 1.00 34.51 653 GLU A N 1
ATOM 4949 C CA . GLU A 1 624 ? -119.541 43.364 -5.439 1.00 40.17 653 GLU A CA 1
ATOM 4950 C C . GLU A 1 624 ? -118.423 43.875 -6.335 1.00 36.92 653 GLU A C 1
ATOM 4951 O O . GLU A 1 624 ? -118.438 45.026 -6.755 1.00 39.85 653 GLU A O 1
ATOM 4957 N N . ILE A 1 625 ? -117.466 43.000 -6.621 1.00 40.53 654 ILE A N 1
ATOM 4958 C CA . ILE A 1 625 ? -116.276 43.342 -7.385 1.00 35.62 654 ILE A CA 1
ATOM 4959 C C . ILE A 1 625 ? -116.518 43.349 -8.893 1.00 39.35 654 ILE A C 1
ATOM 4960 O O . ILE A 1 625 ? -117.072 42.399 -9.453 1.00 34.82 654 ILE A O 1
ATOM 4965 N N . ASP A 1 626 ? -116.083 44.414 -9.551 1.00 31.92 655 ASP A N 1
ATOM 4966 C CA . ASP A 1 626 ? -116.057 44.451 -11.005 1.00 33.77 655 ASP A CA 1
ATOM 4967 C C . ASP A 1 626 ? -114.771 43.798 -11.501 1.00 35.01 655 ASP A C 1
ATOM 4968 O O . ASP A 1 626 ? -113.657 44.186 -11.115 1.00 31.43 655 ASP A O 1
ATOM 4973 N N . GLU A 1 627 ? -114.919 42.795 -12.356 1.00 34.18 656 GLU A N 1
ATOM 4974 C CA . GLU A 1 627 ? -113.772 42.009 -12.768 1.00 34.05 656 GLU A CA 1
ATOM 4975 C C . GLU A 1 627 ? -112.704 42.826 -13.484 1.00 30.26 656 GLU A C 1
ATOM 4976 O O . GLU A 1 627 ? -111.513 42.565 -13.321 1.00 30.97 656 GLU A O 1
ATOM 4982 N N . ALA A 1 628 ? -113.131 43.784 -14.303 1.00 30.79 657 ALA A N 1
ATOM 4983 C CA . ALA A 1 628 ? -112.189 44.606 -15.048 1.00 33.14 657 ALA A CA 1
ATOM 4984 C C . ALA A 1 628 ? -111.374 45.503 -14.102 1.00 29.90 657 ALA A C 1
ATOM 4985 O O . ALA A 1 628 ? -110.153 45.609 -14.252 1.00 27.63 657 ALA A O 1
ATOM 4987 N N . ARG A 1 629 ? -112.043 46.127 -13.128 1.00 30.34 658 ARG A N 1
ATOM 4988 C CA . ARG A 1 629 ? -111.340 46.902 -12.086 1.00 28.66 658 ARG A CA 1
ATOM 4989 C C . ARG A 1 629 ? -110.354 46.014 -11.327 1.00 25.50 658 ARG A C 1
ATOM 4990 O O . ARG A 1 629 ? -109.215 46.401 -11.093 1.00 26.60 658 ARG A O 1
ATOM 4998 N N . PHE A 1 630 ? -110.798 44.819 -10.951 1.00 24.03 659 PHE A N 1
ATOM 4999 C CA . PHE A 1 630 ? -109.936 43.850 -10.263 1.00 27.33 659 PHE A CA 1
ATOM 5000 C C . PHE A 1 630 ? -108.600 43.586 -10.979 1.00 27.32 659 PHE A C 1
ATOM 5001 O O . PHE A 1 630 ? -107.537 43.624 -10.351 1.00 25.28 659 PHE A O 1
ATOM 5009 N N . GLU A 1 631 ? -108.652 43.321 -12.286 1.00 28.33 660 GLU A N 1
ATOM 5010 C CA . GLU A 1 631 ? -107.444 42.981 -13.029 1.00 26.38 660 GLU A CA 1
ATOM 5011 C C . GLU A 1 631 ? -106.520 44.181 -13.163 1.00 28.00 660 GLU A C 1
ATOM 5012 O O . GLU A 1 631 ? -105.291 44.065 -13.096 1.00 24.84 660 GLU A O 1
ATOM 5018 N N . ILE A 1 632 ? -107.127 45.342 -13.356 1.00 27.30 661 ILE A N 1
ATOM 5019 C CA . ILE A 1 632 ? -106.374 46.575 -13.513 1.00 27.84 661 ILE A CA 1
ATOM 5020 C C . ILE A 1 632 ? -105.665 46.924 -12.203 1.00 26.40 661 ILE A C 1
ATOM 5021 O O . ILE A 1 632 ? -104.464 47.226 -12.185 1.00 26.58 661 ILE A O 1
ATOM 5026 N N . ILE A 1 633 ? -106.407 46.858 -11.105 1.00 26.48 662 ILE A N 1
ATOM 5027 C CA . ILE A 1 633 ? -105.837 47.175 -9.805 1.00 26.73 662 ILE A CA 1
ATOM 5028 C C . ILE A 1 633 ? -104.822 46.131 -9.349 1.00 28.33 662 ILE A C 1
ATOM 5029 O O . ILE A 1 633 ? -103.838 46.455 -8.679 1.00 24.34 662 ILE A O 1
ATOM 5034 N N . LYS A 1 634 ? -105.040 44.872 -9.719 1.00 25.28 663 LYS A N 1
ATOM 5035 C CA . LYS A 1 634 ? -104.031 43.849 -9.441 1.00 27.20 663 LYS A CA 1
ATOM 5036 C C . LYS A 1 634 ? -102.711 44.135 -10.162 1.00 26.32 663 LYS A C 1
ATOM 5037 O O . LYS A 1 634 ? -101.638 44.016 -9.573 1.00 27.96 663 LYS A O 1
ATOM 5043 N N . GLU A 1 635 ? -102.791 44.515 -11.433 1.00 27.48 664 GLU A N 1
ATOM 5044 C CA . GLU A 1 635 ? -101.591 44.808 -12.214 1.00 28.21 664 GLU A CA 1
ATOM 5045 C C . GLU A 1 635 ? -100.846 46.014 -11.612 1.00 26.86 664 GLU A C 1
ATOM 5046 O O . GLU A 1 635 ? -99.628 46.004 -11.523 1.00 23.98 664 GLU A O 1
ATOM 5052 N N . ALA A 1 636 ? -101.585 47.051 -11.215 1.00 26.54 665 ALA A N 1
ATOM 5053 C CA . ALA A 1 636 ? -100.964 48.234 -10.623 1.00 25.46 665 ALA A CA 1
ATOM 5054 C C . ALA A 1 636 ? -100.260 47.871 -9.308 1.00 27.27 665 ALA A C 1
ATOM 5055 O O . ALA A 1 636 ? -99.159 48.353 -9.030 1.00 26.69 665 ALA A O 1
ATOM 5057 N N . TYR A 1 637 ? -100.879 46.988 -8.526 1.00 23.51 666 TYR A N 1
ATOM 5058 C CA . TYR A 1 637 ? -100.331 46.587 -7.245 1.00 25.84 666 TYR A CA 1
ATOM 5059 C C . TYR A 1 637 ? -99.058 45.753 -7.435 1.00 27.58 666 TYR A C 1
ATOM 5060 O O . TYR A 1 637 ? -98.082 45.908 -6.695 1.00 24.91 666 TYR A O 1
ATOM 5069 N N . MET A 1 638 ? -99.055 44.876 -8.433 1.00 24.21 667 MET A N 1
ATOM 5070 C CA . MET A 1 638 ? -97.838 44.125 -8.746 1.00 26.03 667 MET A CA 1
ATOM 5071 C C . MET A 1 638 ? -96.696 45.093 -9.052 1.00 24.70 667 MET A C 1
ATOM 5072 O O . MET A 1 638 ? -95.557 44.907 -8.614 1.00 24.11 667 MET A O 1
ATOM 5077 N N . ARG A 1 639 ? -97.003 46.133 -9.814 1.00 23.29 668 ARG A N 1
ATOM 5078 C CA . ARG A 1 639 ? -95.974 47.105 -10.170 1.00 27.65 668 ARG A CA 1
ATOM 5079 C C . ARG A 1 639 ? -95.505 47.884 -8.951 1.00 26.84 668 ARG A C 1
ATOM 5080 O O . ARG A 1 639 ? -94.322 48.141 -8.799 1.00 27.16 668 ARG A O 1
ATOM 5088 N N . SER A 1 640 ? -96.439 48.243 -8.079 1.00 25.17 669 SER A N 1
ATOM 5089 C CA . SER A 1 640 ? -96.100 48.943 -6.843 1.00 26.35 669 SER A CA 1
ATOM 5090 C C . SER A 1 640 ? -95.120 48.130 -5.965 1.00 28.83 669 SER A C 1
ATOM 5091 O O . SER A 1 640 ? -94.186 48.673 -5.376 1.00 25.12 669 SER A O 1
ATOM 5094 N N . LEU A 1 641 ? -95.339 46.824 -5.879 1.00 28.03 670 LEU A N 1
ATOM 5095 C CA . LEU A 1 641 ? -94.441 45.946 -5.141 1.00 27.56 670 LEU A CA 1
ATOM 5096 C C . LEU A 1 641 ? -93.062 45.883 -5.802 1.00 29.27 670 LEU A C 1
ATOM 5097 O O . LEU A 1 641 ? -92.043 46.009 -5.128 1.00 27.16 670 LEU A O 1
ATOM 5102 N N . ASN A 1 642 ? -93.039 45.686 -7.122 1.00 26.56 671 ASN A N 1
ATOM 5103 C CA . ASN A 1 642 ? -91.790 45.704 -7.873 1.00 27.77 671 ASN A CA 1
ATOM 5104 C C . ASN A 1 642 ? -91.058 47.037 -7.704 1.00 28.16 671 ASN A C 1
ATOM 5105 O O . ASN A 1 642 ? -89.835 47.068 -7.533 1.00 27.96 671 ASN A O 1
ATOM 5110 N N . ASN A 1 643 ? -91.809 48.137 -7.768 1.00 26.90 672 ASN A N 1
ATOM 5111 C CA . ASN A 1 643 ? -91.220 49.478 -7.696 1.00 26.27 672 ASN A CA 1
ATOM 5112 C C . ASN A 1 643 ? -90.498 49.794 -6.381 1.00 29.70 672 ASN A C 1
ATOM 5113 O O . ASN A 1 643 ? -89.699 50.748 -6.310 1.00 27.05 672 ASN A O 1
ATOM 5118 N N . PHE A 1 644 ? -90.753 49.011 -5.337 1.00 26.94 673 PHE A N 1
ATOM 5119 C CA . PHE A 1 644 ? -89.999 49.239 -4.103 1.00 27.41 673 PHE A CA 1
ATOM 5120 C C . PHE A 1 644 ? -88.495 49.188 -4.357 1.00 28.99 673 PHE A C 1
ATOM 5121 O O . PHE A 1 644 ? -87.718 49.834 -3.652 1.00 27.29 673 PHE A O 1
ATOM 5129 N N . ARG A 1 645 ? -88.080 48.426 -5.362 1.00 24.73 674 ARG A N 1
ATOM 5130 C CA . ARG A 1 645 ? -86.661 48.313 -5.653 1.00 28.37 674 ARG A CA 1
ATOM 5131 C C . ARG A 1 645 ? -86.017 49.668 -5.976 1.00 28.48 674 ARG A C 1
ATOM 5132 O O . ARG A 1 645 ? -84.799 49.828 -5.841 1.00 27.27 674 ARG A O 1
ATOM 5140 N N . ALA A 1 646 ? -86.829 50.638 -6.388 1.00 25.67 675 ALA A N 1
ATOM 5141 C CA . ALA A 1 646 ? -86.319 51.950 -6.787 1.00 26.38 675 ALA A CA 1
ATOM 5142 C C . ALA A 1 646 ? -86.474 53.008 -5.690 1.00 26.78 675 ALA A C 1
ATOM 5143 O O . ALA A 1 646 ? -86.170 54.177 -5.904 1.00 26.67 675 ALA A O 1
ATOM 5145 N N . GLU A 1 647 ? -86.957 52.617 -4.519 1.00 25.37 676 GLU A N 1
ATOM 5146 C CA . GLU A 1 647 ? -86.918 53.538 -3.386 1.00 25.65 676 GLU A CA 1
ATOM 5147 C C . GLU A 1 647 ? -85.470 53.802 -2.930 1.00 24.70 676 GLU A C 1
ATOM 5148 O O . GLU A 1 647 ? -84.543 53.106 -3.327 1.00 25.50 676 GLU A O 1
ATOM 5154 N N . GLN A 1 648 ? -85.282 54.823 -2.108 1.00 26.93 677 GLN A N 1
ATOM 5155 C CA . GLN A 1 648 ? -83.946 55.222 -1.694 1.00 26.95 677 GLN A CA 1
ATOM 5156 C C . GLN A 1 648 ? -83.318 54.210 -0.740 1.00 29.42 677 GLN A C 1
ATOM 5157 O O . GLN A 1 648 ? -84.027 53.501 -0.028 1.00 26.62 677 GLN A O 1
ATOM 5163 N N . PRO A 1 649 ? -81.978 54.148 -0.732 1.00 25.21 678 PRO A N 1
ATOM 5164 C CA . PRO A 1 649 ? -81.207 53.281 0.174 1.00 25.51 678 PRO A CA 1
ATOM 5165 C C . PRO A 1 649 ? -81.624 53.412 1.653 1.00 26.42 678 PRO A C 1
ATOM 5166 O O . PRO A 1 649 ? -81.753 52.390 2.344 1.00 24.89 678 PRO A O 1
ATOM 5170 N N . HIS A 1 650 ? -81.836 54.628 2.142 1.00 22.94 679 HIS A N 1
ATOM 5171 C CA . HIS A 1 650 ? -82.220 54.757 3.550 1.00 25.40 679 HIS A CA 1
ATOM 5172 C C . HIS A 1 650 ? -83.630 54.201 3.818 1.00 26.56 679 HIS A C 1
ATOM 5173 O O . HIS A 1 650 ? -83.919 53.728 4.925 1.00 20.72 679 HIS A O 1
ATOM 5180 N N . GLN A 1 651 ? -84.503 54.273 2.815 1.00 24.50 680 GLN A N 1
ATOM 5181 C CA . GLN A 1 651 ? -85.847 53.725 2.950 1.00 26.02 680 GLN A CA 1
ATOM 5182 C C . GLN A 1 651 ? -85.753 52.199 2.953 1.00 27.07 680 GLN A C 1
ATOM 5183 O O . GLN A 1 651 ? -86.467 51.520 3.689 1.00 23.64 680 GLN A O 1
ATOM 5189 N N . HIS A 1 652 ? -84.877 51.664 2.107 1.00 21.89 681 HIS A N 1
ATOM 5190 C CA . HIS A 1 652 ? -84.581 50.238 2.160 1.00 23.07 681 HIS A CA 1
ATOM 5191 C C . HIS A 1 652 ? -84.124 49.820 3.561 1.00 25.58 681 HIS A C 1
ATOM 5192 O O . HIS A 1 652 ? -84.614 48.835 4.117 1.00 24.29 681 HIS A O 1
ATOM 5199 N N . ALA A 1 653 ? -83.190 50.571 4.132 1.00 22.89 682 ALA A N 1
ATOM 5200 C CA . ALA A 1 653 ? -82.597 50.183 5.409 1.00 22.20 682 ALA A CA 1
ATOM 5201 C C . ALA A 1 653 ? -83.665 50.109 6.498 1.00 25.40 682 ALA A C 1
ATOM 5202 O O . ALA A 1 653 ? -83.677 49.171 7.301 1.00 25.35 682 ALA A O 1
ATOM 5204 N N . MET A 1 654 ? -84.567 51.089 6.518 1.00 22.18 683 MET A N 1
ATOM 5205 C CA . MET A 1 654 ? -85.648 51.120 7.496 1.00 23.83 683 MET A CA 1
ATOM 5206 C C . MET A 1 654 ? -86.605 49.936 7.305 1.00 24.56 683 MET A C 1
ATOM 5207 O O . MET A 1 654 ? -87.021 49.294 8.264 1.00 25.68 683 MET A O 1
ATOM 5212 N N . TYR A 1 655 ? -86.935 49.653 6.056 1.00 23.84 684 TYR A N 1
ATOM 5213 C CA . TYR A 1 655 ? -87.791 48.523 5.729 1.00 25.00 684 TYR A CA 1
ATOM 5214 C C . TYR A 1 655 ? -87.180 47.196 6.232 1.00 25.66 684 TYR A C 1
ATOM 5215 O O . TYR A 1 655 ? -87.836 46.428 6.936 1.00 24.84 684 TYR A O 1
ATOM 5224 N N . TYR A 1 656 ? -85.920 46.931 5.884 1.00 24.13 685 TYR A N 1
ATOM 5225 C CA . TYR A 1 656 ? -85.254 45.714 6.374 1.00 26.50 685 TYR A CA 1
ATOM 5226 C C . TYR A 1 656 ? -85.210 45.605 7.903 1.00 26.32 685 TYR A C 1
ATOM 5227 O O . TYR A 1 656 ? -85.384 44.513 8.470 1.00 25.94 685 TYR A O 1
ATOM 5236 N N . LEU A 1 657 ? -84.959 46.726 8.572 1.00 23.38 686 LEU A N 1
ATOM 5237 C CA . LEU A 1 657 ? -84.927 46.721 10.030 1.00 25.14 686 LEU A CA 1
ATOM 5238 C C . LEU A 1 657 ? -86.300 46.343 10.603 1.00 28.22 686 LEU A C 1
ATOM 5239 O O . LEU A 1 657 ? -86.396 45.582 11.574 1.00 24.62 686 LEU A O 1
ATOM 5244 N N . ARG A 1 658 ? -87.351 46.904 10.012 1.00 26.35 687 ARG A N 1
ATOM 5245 C CA . ARG A 1 658 ? -88.710 46.572 10.411 1.00 28.35 687 ARG A CA 1
ATOM 5246 C C . ARG A 1 658 ? -88.961 45.064 10.266 1.00 28.58 687 ARG A C 1
ATOM 5247 O O . ARG A 1 658 ? -89.481 44.435 11.184 1.00 28.91 687 ARG A O 1
ATOM 5255 N N . LEU A 1 659 ? -88.598 44.483 9.124 1.00 26.57 688 LEU A N 1
ATOM 5256 C CA . LEU A 1 659 ? -88.775 43.036 8.926 1.00 28.44 688 LEU A CA 1
ATOM 5257 C C . LEU A 1 659 ? -88.004 42.224 9.951 1.00 29.83 688 LEU A C 1
ATOM 5258 O O . LEU A 1 659 ? -88.496 41.217 10.448 1.00 32.46 688 LEU A O 1
ATOM 5263 N N . LEU A 1 660 ? -86.786 42.658 10.251 1.00 25.52 689 LEU A N 1
ATOM 5264 C CA . LEU A 1 660 ? -85.911 41.949 11.165 1.00 27.72 689 LEU A CA 1
ATOM 5265 C C . LEU A 1 660 ? -86.431 41.919 12.585 1.00 30.35 689 LEU A C 1
ATOM 5266 O O . LEU A 1 660 ? -86.281 40.911 13.277 1.00 29.46 689 LEU A O 1
ATOM 5271 N N . MET A 1 661 ? -87.006 43.029 13.036 1.00 24.02 690 MET A N 1
ATOM 5272 C CA . MET A 1 661 ? -87.224 43.209 14.465 1.00 26.39 690 MET A CA 1
ATOM 5273 C C . MET A 1 661 ? -88.648 42.877 14.903 1.00 28.03 690 MET A C 1
ATOM 5274 O O . MET A 1 661 ? -88.935 42.854 16.094 1.00 26.95 690 MET A O 1
ATOM 5279 N N . THR A 1 662 ? -89.542 42.656 13.941 1.00 27.79 691 THR A N 1
ATOM 5280 C CA . THR A 1 662 ? -90.950 42.412 14.253 1.00 29.89 691 THR A CA 1
ATOM 5281 C C . THR A 1 662 ? -91.296 40.930 14.136 1.00 27.75 691 THR A C 1
ATOM 5282 O O . THR A 1 662 ? -90.855 40.246 13.223 1.00 27.53 691 THR A O 1
ATOM 5286 N N . GLU A 1 663 ? -92.115 40.455 15.065 1.00 32.07 692 GLU A N 1
ATOM 5287 C CA . GLU A 1 663 ? -92.455 39.039 15.148 1.00 31.19 692 GLU A CA 1
ATOM 5288 C C . GLU A 1 663 ? -92.930 38.484 13.804 1.00 30.17 692 GLU A C 1
ATOM 5289 O O . GLU A 1 663 ? -92.394 37.496 13.302 1.00 28.78 692 GLU A O 1
ATOM 5295 N N . VAL A 1 664 ? -93.930 39.128 13.216 1.00 29.67 693 VAL A N 1
ATOM 5296 C CA . VAL A 1 664 ? -94.441 38.682 11.928 1.00 30.96 693 VAL A CA 1
ATOM 5297 C C . VAL A 1 664 ? -94.409 39.824 10.917 1.00 27.62 693 VAL A C 1
ATOM 5298 O O . VAL A 1 664 ? -94.869 40.923 11.207 1.00 28.23 693 VAL A O 1
ATOM 5302 N N . ALA A 1 665 ? -93.880 39.548 9.734 1.00 26.45 694 ALA A N 1
ATOM 5303 C CA . ALA A 1 665 ? -93.837 40.532 8.658 1.00 30.47 694 ALA A CA 1
ATOM 5304 C C . ALA A 1 665 ? -93.582 39.832 7.330 1.00 30.83 694 ALA A C 1
ATOM 5305 O O . ALA A 1 665 ? -92.572 39.149 7.161 1.00 32.57 694 ALA A O 1
ATOM 5307 N N . TRP A 1 666 ? -94.497 39.995 6.383 1.00 24.94 695 TRP A N 1
ATOM 5308 C CA . TRP A 1 666 ? -94.279 39.451 5.053 1.00 27.67 695 TRP A CA 1
ATOM 5309 C C . TRP A 1 666 ? -93.437 40.427 4.218 1.00 30.26 695 TRP A C 1
ATOM 5310 O O . TRP A 1 666 ? -93.694 41.632 4.237 1.00 27.26 695 TRP A O 1
ATOM 5321 N N . THR A 1 667 ? -92.437 39.915 3.508 1.00 23.74 696 THR A N 1
ATOM 5322 C CA . THR A 1 667 ? -91.617 40.749 2.631 1.00 27.93 696 THR A CA 1
ATOM 5323 C C . THR A 1 667 ? -92.343 41.079 1.329 1.00 26.63 696 THR A C 1
ATOM 5324 O O . THR A 1 667 ? -93.298 40.401 0.974 1.00 25.01 696 THR A O 1
ATOM 5328 N N . LYS A 1 668 ? -91.861 42.102 0.613 1.00 29.70 697 LYS A N 1
ATOM 5329 C CA . LYS A 1 668 ? -92.366 42.456 -0.719 1.00 28.78 697 LYS A CA 1
ATOM 5330 C C . LYS A 1 668 ? -92.232 41.291 -1.668 1.00 27.31 697 LYS A C 1
ATOM 5331 O O . LYS A 1 668 ? -93.083 41.087 -2.520 1.00 26.76 697 LYS A O 1
ATOM 5337 N N . ASP A 1 669 ? -91.127 40.562 -1.564 1.00 29.12 698 ASP A N 1
ATOM 5338 C CA . ASP A 1 669 ? -90.934 39.386 -2.409 1.00 30.65 698 ASP A CA 1
ATOM 5339 C C . ASP A 1 669 ? -92.008 38.325 -2.146 1.00 27.71 698 ASP A C 1
ATOM 5340 O O . ASP A 1 669 ? -92.579 37.755 -3.076 1.00 28.09 698 ASP A O 1
ATOM 5345 N N . GLU A 1 670 ? -92.291 38.075 -0.876 1.00 25.52 699 GLU A N 1
ATOM 5346 C CA . GLU A 1 670 ? -93.338 37.119 -0.516 1.00 27.94 699 GLU A CA 1
ATOM 5347 C C . GLU A 1 670 ? -94.716 37.581 -0.991 1.00 29.91 699 GLU A C 1
ATOM 5348 O O . GLU A 1 670 ? -95.469 36.792 -1.566 1.00 27.53 699 GLU A O 1
ATOM 5354 N N . LEU A 1 671 ? -95.048 38.855 -0.761 1.00 26.21 700 LEU A N 1
ATOM 5355 C CA . LEU A 1 671 ? -96.313 39.402 -1.286 1.00 26.09 700 LEU A CA 1
ATOM 5356 C C . LEU A 1 671 ? -96.409 39.257 -2.823 1.00 26.03 700 LEU A C 1
ATOM 5357 O O . LEU A 1 671 ? -97.424 38.829 -3.372 1.00 25.56 700 LEU A O 1
ATOM 5362 N N . LYS A 1 672 ? -95.360 39.610 -3.541 1.00 26.67 701 LYS A N 1
ATOM 5363 C CA . LYS A 1 672 ? -95.532 39.579 -4.988 1.00 30.53 701 LYS A CA 1
ATOM 5364 C C . LYS A 1 672 ? -95.578 38.148 -5.522 1.00 31.22 701 LYS A C 1
ATOM 5365 O O . LYS A 1 672 ? -96.269 37.872 -6.493 1.00 34.31 701 LYS A O 1
ATOM 5371 N N . GLU A 1 673 ? -94.885 37.238 -4.847 1.00 32.82 702 GLU A N 1
ATOM 5372 C CA . GLU A 1 673 ? -94.973 35.816 -5.167 1.00 36.15 702 GLU A CA 1
ATOM 5373 C C . GLU A 1 673 ? -96.417 35.324 -5.008 1.00 35.94 702 GLU A C 1
ATOM 5374 O O . GLU A 1 673 ? -96.952 34.665 -5.897 1.00 35.57 702 GLU A O 1
ATOM 5380 N N . ALA A 1 674 ? -97.052 35.664 -3.888 1.00 31.78 703 ALA A N 1
ATOM 5381 C CA . ALA A 1 674 ? -98.427 35.221 -3.646 1.00 32.52 703 ALA A CA 1
ATOM 5382 C C . ALA A 1 674 ? -99.484 35.959 -4.482 1.00 32.30 703 ALA A C 1
ATOM 5383 O O . ALA A 1 674 ? -100.623 35.505 -4.589 1.00 33.76 703 ALA A O 1
ATOM 5385 N N . LEU A 1 675 ? -99.116 37.091 -5.079 1.00 32.95 704 LEU A N 1
ATOM 5386 C CA . LEU A 1 675 ? -100.083 37.884 -5.844 1.00 28.95 704 LEU A CA 1
ATOM 5387 C C . LEU A 1 675 ? -100.647 37.153 -7.071 1.00 33.93 704 LEU A C 1
ATOM 5388 O O . LEU A 1 675 ? -101.826 37.278 -7.388 1.00 31.82 704 LEU A O 1
ATOM 5393 N N . ALA A 1 676 ? -99.811 36.381 -7.755 1.00 36.61 705 ALA A N 1
ATOM 5394 C CA . ALA A 1 676 ? -100.283 35.632 -8.914 1.00 40.87 705 ALA A CA 1
ATOM 5395 C C . ALA A 1 676 ? -101.402 34.645 -8.534 1.00 40.49 705 ALA A C 1
ATOM 5396 O O . ALA A 1 676 ? -102.240 34.287 -9.364 1.00 44.94 705 ALA A O 1
ATOM 5398 N N . ASP A 1 677 ? -101.432 34.232 -7.272 1.00 36.30 706 ASP A N 1
ATOM 5399 C CA . ASP A 1 677 ? -102.449 33.297 -6.807 1.00 34.18 706 ASP A CA 1
ATOM 5400 C C . ASP A 1 677 ? -103.767 33.962 -6.433 1.00 37.32 706 ASP A C 1
ATOM 5401 O O . ASP A 1 677 ? -104.721 33.285 -6.048 1.00 35.52 706 ASP A O 1
ATOM 5406 N N . VAL A 1 678 ? -103.824 35.287 -6.510 1.00 31.65 707 VAL A N 1
ATOM 5407 C CA . VAL A 1 678 ? -105.059 35.975 -6.168 1.00 33.40 707 VAL A CA 1
ATOM 5408 C C . VAL A 1 678 ? -105.978 35.995 -7.381 1.00 33.00 707 VAL A C 1
ATOM 5409 O O . VAL A 1 678 ? -105.715 36.686 -8.368 1.00 36.63 707 VAL A O 1
ATOM 5413 N N . THR A 1 679 ? -107.052 35.220 -7.317 1.00 31.77 708 THR A N 1
ATOM 5414 C CA . THR A 1 679 ? -108.000 35.161 -8.422 1.00 32.38 708 THR A CA 1
ATOM 5415 C C . THR A 1 679 ? -109.281 35.834 -7.970 1.00 29.49 708 THR A C 1
ATOM 5416 O O . THR A 1 679 ? -109.488 36.029 -6.775 1.00 29.11 708 THR A O 1
ATOM 5420 N N . LEU A 1 680 ? -110.147 36.176 -8.915 1.00 32.71 709 LEU A N 1
ATOM 5421 C CA . LEU A 1 680 ? -111.421 36.808 -8.566 1.00 36.21 709 LEU A CA 1
ATOM 5422 C C . LEU A 1 680 ? -112.264 35.954 -7.595 1.00 35.44 709 LEU A C 1
ATOM 5423 O O . LEU A 1 680 ? -112.719 36.452 -6.556 1.00 33.60 709 LEU A O 1
ATOM 5428 N N . PRO A 1 681 ? -112.455 34.660 -7.907 1.00 37.27 710 PRO A N 1
ATOM 5429 C CA . PRO A 1 681 ? -113.218 33.810 -6.982 1.00 33.79 710 PRO A CA 1
ATOM 5430 C C . PRO A 1 681 ? -112.615 33.782 -5.576 1.00 32.63 710 PRO A C 1
ATOM 5431 O O . PRO A 1 681 ? -113.324 33.811 -4.571 1.00 33.84 710 PRO A O 1
ATOM 5435 N N . ARG A 1 682 ? -111.297 33.720 -5.505 1.00 31.68 711 ARG A N 1
ATOM 5436 C CA . ARG A 1 682 ? -110.626 33.704 -4.225 1.00 31.42 711 ARG A CA 1
ATOM 5437 C C . ARG A 1 682 ? -110.880 35.001 -3.429 1.00 29.47 711 ARG A C 1
ATOM 5438 O O . ARG A 1 682 ? -111.164 34.969 -2.232 1.00 28.52 711 ARG A O 1
ATOM 5446 N N . LEU A 1 683 ? -110.762 36.144 -4.091 1.00 31.16 712 LEU A N 1
ATOM 5447 C CA . LEU A 1 683 ? -111.017 37.417 -3.419 1.00 27.13 712 LEU A CA 1
ATOM 5448 C C . LEU A 1 683 ? -112.488 37.518 -3.003 1.00 29.58 712 LEU A C 1
ATOM 5449 O O . LEU A 1 683 ? -112.798 37.989 -1.902 1.00 27.90 712 LEU A O 1
ATOM 5454 N N . LYS A 1 684 ? -113.395 37.062 -3.868 1.00 29.34 713 LYS A N 1
ATOM 5455 C CA . LYS A 1 684 ? -114.816 37.026 -3.512 1.00 32.85 713 LYS A CA 1
ATOM 5456 C C . LYS A 1 684 ? -115.063 36.213 -2.246 1.00 31.68 713 LYS A C 1
ATOM 5457 O O . LYS A 1 684 ? -115.925 36.565 -1.442 1.00 29.40 713 LYS A O 1
ATOM 5463 N N . ALA A 1 685 ? -114.308 35.128 -2.058 1.00 30.96 714 ALA A N 1
ATOM 5464 C CA . ALA A 1 685 ? -114.506 34.284 -0.874 1.00 29.67 714 ALA A CA 1
ATOM 5465 C C . ALA A 1 685 ? -113.874 34.914 0.367 1.00 26.63 714 ALA A C 1
ATOM 5466 O O . ALA A 1 685 ? -114.367 34.775 1.483 1.00 27.86 714 ALA A O 1
ATOM 5468 N N . PHE A 1 686 ? -112.778 35.631 0.160 1.00 23.70 715 PHE A N 1
ATOM 5469 C CA . PHE A 1 686 ? -112.018 36.208 1.262 1.00 25.55 715 PHE A CA 1
ATOM 5470 C C . PHE A 1 686 ? -112.831 37.273 2.026 1.00 26.37 715 PHE A C 1
ATOM 5471 O O . PHE A 1 686 ? -112.811 37.332 3.260 1.00 25.63 715 PHE A O 1
ATOM 5479 N N . ILE A 1 687 ? -113.567 38.104 1.291 1.00 27.47 716 ILE A N 1
ATOM 5480 C CA . ILE A 1 687 ? -114.240 39.244 1.925 1.00 26.70 716 ILE A CA 1
ATOM 5481 C C . ILE A 1 687 ? -115.219 38.831 3.036 1.00 26.60 716 ILE A C 1
ATOM 5482 O O . ILE A 1 687 ? -115.098 39.297 4.166 1.00 26.41 716 ILE A O 1
ATOM 5487 N N . PRO A 1 688 ? -116.177 37.930 2.738 1.00 26.91 717 PRO A N 1
ATOM 5488 C CA . PRO A 1 688 ? -117.077 37.507 3.824 1.00 30.31 717 PRO A CA 1
ATOM 5489 C C . PRO A 1 688 ? -116.341 36.873 5.005 1.00 28.66 717 PRO A C 1
ATOM 5490 O O . PRO A 1 688 ? -116.774 37.033 6.136 1.00 30.74 717 PRO A O 1
ATOM 5494 N N . GLN A 1 689 ? -115.239 36.174 4.752 1.00 32.30 718 GLN A N 1
ATOM 5495 C CA . GLN A 1 689 ? -114.452 35.583 5.836 1.00 31.84 718 GLN A CA 1
ATOM 5496 C C . GLN A 1 689 ? -113.787 36.663 6.691 1.00 31.85 718 GLN A C 1
ATOM 5497 O O . GLN A 1 689 ? -113.831 36.614 7.928 1.00 27.75 718 GLN A O 1
ATOM 5503 N N . LEU A 1 690 ? -113.172 37.640 6.029 1.00 28.99 719 LEU A N 1
ATOM 5504 C CA . LEU A 1 690 ? -112.584 38.778 6.753 1.00 26.52 719 LEU A CA 1
ATOM 5505 C C . LEU A 1 690 ? -113.598 39.438 7.690 1.00 24.90 719 LEU A C 1
ATOM 5506 O O . LEU A 1 690 ? -113.299 39.733 8.851 1.00 25.46 719 LEU A O 1
ATOM 5511 N N . LEU A 1 691 ? -114.804 39.667 7.182 1.00 27.07 720 LEU A N 1
ATOM 5512 C CA . LEU A 1 691 ? -115.835 40.389 7.937 1.00 26.06 720 LEU A CA 1
ATOM 5513 C C . LEU A 1 691 ? -116.629 39.515 8.912 1.00 30.65 720 LEU A C 1
ATOM 5514 O O . LEU A 1 691 ? -117.409 40.042 9.704 1.00 27.17 720 LEU A O 1
ATOM 5519 N N . SER A 1 692 ? -116.424 38.194 8.874 1.00 27.08 721 SER A N 1
ATOM 5520 C CA . SER A 1 692 ? -117.256 37.277 9.673 1.00 27.02 721 SER A CA 1
ATOM 5521 C C . SER A 1 692 ? -117.045 37.432 11.178 1.00 27.46 721 SER A C 1
ATOM 5522 O O . SER A 1 692 ? -117.959 37.215 11.986 1.00 28.94 721 SER A O 1
ATOM 5525 N N . ARG A 1 693 ? -115.836 37.819 11.558 1.00 27.37 722 ARG A N 1
ATOM 5526 C CA . ARG A 1 693 ? -115.504 38.027 12.963 1.00 27.29 722 ARG A CA 1
ATOM 5527 C C . ARG A 1 693 ? -114.540 39.197 13.088 1.00 29.11 722 ARG A C 1
ATOM 5528 O O . ARG A 1 693 ? -113.452 39.210 12.487 1.00 31.53 722 ARG A O 1
ATOM 5536 N N . LEU A 1 694 ? -114.945 40.171 13.885 1.00 27.51 723 LEU A N 1
ATOM 5537 C CA . LEU A 1 694 ? -114.184 41.402 14.031 1.00 30.05 723 LEU A CA 1
ATOM 5538 C C . LEU A 1 694 ? -114.288 41.913 15.446 1.00 29.45 723 LEU A C 1
ATOM 5539 O O . LEU A 1 694 ? -115.240 41.606 16.174 1.00 28.97 723 LEU A O 1
ATOM 5544 N N . HIS A 1 695 ? -113.294 42.699 15.834 1.00 25.95 724 HIS A N 1
ATOM 5545 C CA . HIS A 1 695 ? -113.421 43.554 16.991 1.00 27.37 724 HIS A CA 1
ATOM 5546 C C . HIS A 1 695 ? -113.114 44.977 16.517 1.00 28.38 724 HIS A C 1
ATOM 5547 O O . HIS A 1 695 ? -112.217 45.183 15.692 1.00 28.43 724 HIS A O 1
ATOM 5554 N N . ILE A 1 696 ? -113.872 45.949 17.010 1.00 27.69 725 ILE A N 1
ATOM 5555 C CA . ILE A 1 696 ? -113.745 47.329 16.539 1.00 27.05 725 ILE A CA 1
ATOM 5556 C C . ILE A 1 696 ? -113.372 48.196 17.721 1.00 29.51 725 ILE A C 1
ATOM 5557 O O . ILE A 1 696 ? -114.067 48.188 18.739 1.00 27.11 725 ILE A O 1
ATOM 5562 N N . GLU A 1 697 ? -112.253 48.911 17.609 1.00 23.76 726 GLU A N 1
ATOM 5563 C CA . GLU A 1 697 ? -111.880 49.877 18.627 1.00 24.34 726 GLU A CA 1
ATOM 5564 C C . GLU A 1 697 ? -111.864 51.258 17.961 1.00 24.41 726 GLU A C 1
ATOM 5565 O O . GLU A 1 697 ? -111.248 51.445 16.902 1.00 23.07 726 GLU A O 1
ATOM 5571 N N . ALA A 1 698 ? -112.555 52.209 18.568 1.00 22.25 727 ALA A N 1
ATOM 5572 C CA . ALA A 1 698 ? -112.827 53.478 17.898 1.00 22.35 727 ALA A CA 1
ATOM 5573 C C . ALA A 1 698 ? -112.511 54.680 18.787 1.00 22.12 727 ALA A C 1
ATOM 5574 O O . ALA A 1 698 ? -112.569 54.596 20.008 1.00 21.80 727 ALA A O 1
ATOM 5576 N N . LEU A 1 699 ? -112.151 55.793 18.156 1.00 21.71 728 LEU A N 1
ATOM 5577 C CA . LEU A 1 699 ? -112.036 57.070 18.836 1.00 20.29 728 LEU A CA 1
ATOM 5578 C C . LEU A 1 699 ? -112.918 58.043 18.053 1.00 20.96 728 LEU A C 1
ATOM 5579 O O . LEU A 1 699 ? -112.679 58.287 16.873 1.00 19.18 728 LEU A O 1
ATOM 5584 N N . LEU A 1 700 ? -113.974 58.531 18.693 1.00 17.84 729 LEU A N 1
ATOM 5585 C CA . LEU A 1 700 ? -114.869 59.515 18.100 1.00 19.82 729 LEU A CA 1
ATOM 5586 C C . LEU A 1 700 ? -114.661 60.788 18.899 1.00 20.67 729 LEU A C 1
ATOM 5587 O O . LEU A 1 700 ? -114.882 60.804 20.109 1.00 20.64 729 LEU A O 1
ATOM 5592 N N . HIS A 1 701 ? -114.182 61.840 18.228 1.00 17.77 730 HIS A N 1
ATOM 5593 C CA . HIS A 1 701 ? -113.651 63.031 18.903 1.00 20.67 730 HIS A CA 1
ATOM 5594 C C . HIS A 1 701 ? -113.997 64.249 18.070 1.00 20.06 730 HIS A C 1
ATOM 5595 O O . HIS A 1 701 ? -113.666 64.295 16.894 1.00 18.38 730 HIS A O 1
ATOM 5602 N N . GLY A 1 702 ? -114.664 65.226 18.669 1.00 18.93 731 GLY A N 1
ATOM 5603 C CA . GLY A 1 702 ? -115.032 66.428 17.937 1.00 18.71 731 GLY A CA 1
ATOM 5604 C C . GLY A 1 702 ? -116.360 67.030 18.365 1.00 19.85 731 GLY A C 1
ATOM 5605 O O . GLY A 1 702 ? -116.780 66.919 19.533 1.00 20.87 731 GLY A O 1
ATOM 5606 N N . ASN A 1 703 ? -117.020 67.683 17.426 1.00 18.91 732 ASN A N 1
ATOM 5607 C CA . ASN A 1 703 ? -118.296 68.342 17.693 1.00 19.41 732 ASN A CA 1
ATOM 5608 C C . ASN A 1 703 ? -119.446 67.323 17.641 1.00 22.38 732 ASN A C 1
ATOM 5609 O O . ASN A 1 703 ? -120.250 67.353 16.715 1.00 23.63 732 ASN A O 1
ATOM 5614 N N . ILE A 1 704 ? -119.491 66.434 18.628 1.00 21.35 733 ILE A N 1
ATOM 5615 C CA . ILE A 1 704 ? -120.492 65.369 18.721 1.00 23.26 733 ILE A CA 1
ATOM 5616 C C . ILE A 1 704 ? -120.777 65.073 20.192 1.00 22.59 733 ILE A C 1
ATOM 5617 O O . ILE A 1 704 ? -119.886 65.198 21.038 1.00 21.16 733 ILE A O 1
ATOM 5622 N N . THR A 1 705 ? -122.014 64.663 20.488 1.00 24.00 734 THR A N 1
ATOM 5623 C CA . THR A 1 705 ? -122.408 64.281 21.851 1.00 23.89 734 THR A CA 1
ATOM 5624 C C . THR A 1 705 ? -122.150 62.792 22.124 1.00 22.48 734 THR A C 1
ATOM 5625 O O . THR A 1 705 ? -121.935 62.014 21.212 1.00 21.03 734 THR A O 1
ATOM 5629 N N . LYS A 1 706 ? -122.213 62.405 23.390 1.00 22.87 735 LYS A N 1
ATOM 5630 C CA . LYS A 1 706 ? -122.047 61.009 23.777 1.00 25.07 735 LYS A CA 1
ATOM 5631 C C . LYS A 1 706 ? -123.072 60.117 23.070 1.00 25.21 735 LYS A C 1
ATOM 5632 O O . LYS A 1 706 ? -122.738 59.031 22.566 1.00 24.36 735 LYS A O 1
ATOM 5638 N N . GLN A 1 707 ? -124.318 60.587 23.016 1.00 23.49 736 GLN A N 1
ATOM 5639 C CA . GLN A 1 707 ? -125.399 59.819 22.404 1.00 23.76 736 GLN A CA 1
ATOM 5640 C C . GLN A 1 707 ? -125.221 59.688 20.893 1.00 22.44 736 GLN A C 1
ATOM 5641 O O . GLN A 1 707 ? -125.539 58.649 20.295 1.00 22.38 736 GLN A O 1
ATOM 5647 N N . ALA A 1 708 ? -124.738 60.747 20.253 1.00 22.74 737 ALA A N 1
ATOM 5648 C CA . ALA A 1 708 ? -124.457 60.656 18.831 1.00 25.70 737 ALA A CA 1
ATOM 5649 C C . ALA A 1 708 ? -123.301 59.686 18.609 1.00 22.29 737 ALA A C 1
ATOM 5650 O O . ALA A 1 708 ? -123.320 58.920 17.656 1.00 21.75 737 ALA A O 1
ATOM 5652 N N . ALA A 1 709 ? -122.300 59.725 19.491 1.00 24.34 738 ALA A N 1
ATOM 5653 C CA . ALA A 1 709 ? -121.139 58.846 19.354 1.00 24.51 738 ALA A CA 1
ATOM 5654 C C . ALA A 1 709 ? -121.545 57.374 19.493 1.00 25.16 738 ALA A C 1
ATOM 5655 O O . ALA A 1 709 ? -121.139 56.528 18.702 1.00 22.28 738 ALA A O 1
ATOM 5657 N N . LEU A 1 710 ? -122.333 57.080 20.523 1.00 21.75 739 LEU A N 1
ATOM 5658 C CA . LEU A 1 710 ? -122.810 55.724 20.742 1.00 23.59 739 LEU A CA 1
ATOM 5659 C C . LEU A 1 710 ? -123.626 55.265 19.547 1.00 20.84 739 LEU A C 1
ATOM 5660 O O . LEU A 1 710 ? -123.564 54.109 19.157 1.00 21.16 739 LEU A O 1
ATOM 5665 N N . GLY A 1 711 ? -124.387 56.179 18.955 1.00 22.08 740 GLY A N 1
ATOM 5666 C CA . GLY A 1 711 ? -125.222 55.846 17.815 1.00 23.57 740 GLY A CA 1
ATOM 5667 C C . GLY A 1 711 ? -124.434 55.599 16.541 1.00 22.14 740 GLY A C 1
ATOM 5668 O O . GLY A 1 711 ? -124.763 54.721 15.753 1.00 21.43 740 GLY A O 1
ATOM 5669 N N . ILE A 1 712 ? -123.389 56.395 16.327 1.00 21.37 741 ILE A N 1
ATOM 5670 C CA . ILE A 1 712 ? -122.496 56.169 15.194 1.00 21.03 741 ILE A CA 1
ATOM 5671 C C . ILE A 1 712 ? -121.836 54.799 15.311 1.00 17.93 741 ILE A C 1
ATOM 5672 O O . ILE A 1 712 ? -121.797 54.036 14.349 1.00 21.60 741 ILE A O 1
ATOM 5677 N N . MET A 1 713 ? -121.312 54.496 16.487 1.00 18.99 742 MET A N 1
ATOM 5678 C CA . MET A 1 713 ? -120.644 53.208 16.702 1.00 22.53 742 MET A CA 1
ATOM 5679 C C . MET A 1 713 ? -121.615 52.047 16.444 1.00 23.40 742 MET A C 1
ATOM 5680 O O . MET A 1 713 ? -121.282 51.099 15.732 1.00 22.12 742 MET A O 1
ATOM 5685 N N . GLN A 1 714 ? -122.822 52.127 17.008 1.00 22.18 743 GLN A N 1
ATOM 5686 C CA . GLN A 1 714 ? -123.785 51.022 16.864 1.00 23.10 743 GLN A CA 1
ATOM 5687 C C . GLN A 1 714 ? -124.311 50.905 15.439 1.00 22.88 743 GLN A C 1
ATOM 5688 O O . GLN A 1 714 ? -124.641 49.808 14.981 1.00 23.78 743 GLN A O 1
ATOM 5694 N N . MET A 1 715 ? -124.414 52.043 14.744 1.00 21.17 744 MET A N 1
ATOM 5695 C CA . MET A 1 715 ? -124.727 52.033 13.315 1.00 21.66 744 MET A CA 1
ATOM 5696 C C . MET A 1 715 ? -123.684 51.231 12.531 1.00 24.64 744 MET A C 1
ATOM 5697 O O . MET A 1 715 ? -124.029 50.409 11.682 1.00 21.42 744 MET A O 1
ATOM 5702 N N . VAL A 1 716 ? -122.405 51.487 12.792 1.00 22.39 745 VAL A N 1
ATOM 5703 C CA . VAL A 1 716 ? -121.381 50.701 12.141 1.00 21.67 745 VAL A CA 1
ATOM 5704 C C . VAL A 1 716 ? -121.535 49.207 12.471 1.00 20.51 745 VAL A C 1
ATOM 5705 O O . VAL A 1 716 ? -121.508 48.361 11.582 1.00 20.27 745 VAL A O 1
ATOM 5709 N N . GLU A 1 717 ? -121.676 48.878 13.742 1.00 22.60 746 GLU A N 1
ATOM 5710 C CA . GLU A 1 717 ? -121.866 47.469 14.113 1.00 27.32 746 GLU A CA 1
ATOM 5711 C C . GLU A 1 717 ? -123.092 46.852 13.452 1.00 26.92 746 GLU A C 1
ATOM 5712 O O . GLU A 1 717 ? -122.991 45.790 12.821 1.00 27.46 746 GLU A O 1
ATOM 5718 N N . ASP A 1 718 ? -124.246 47.518 13.585 1.00 26.15 747 ASP A N 1
ATOM 5719 C CA . ASP A 1 718 ? -125.497 46.987 13.024 1.00 26.65 747 ASP A CA 1
ATOM 5720 C C . ASP A 1 718 ? -125.398 46.758 11.524 1.00 26.46 747 ASP A C 1
ATOM 5721 O O . ASP A 1 718 ? -125.956 45.789 10.985 1.00 27.35 747 ASP A O 1
ATOM 5726 N N . THR A 1 719 ? -124.696 47.652 10.833 1.00 24.38 748 THR A N 1
ATOM 5727 C CA . THR A 1 719 ? -124.526 47.505 9.392 1.00 22.75 748 THR A CA 1
ATOM 5728 C C . THR A 1 719 ? -123.726 46.243 9.045 1.00 26.44 748 THR A C 1
ATOM 5729 O O . THR A 1 719 ? -124.078 45.501 8.123 1.00 25.35 748 THR A O 1
ATOM 5733 N N . LEU A 1 720 ? -122.634 46.004 9.766 1.00 23.79 749 LEU A N 1
ATOM 5734 C CA . LEU A 1 720 ? -121.853 44.787 9.525 1.00 25.12 749 LEU A CA 1
ATOM 5735 C C . LEU A 1 720 ? -122.657 43.532 9.935 1.00 26.91 749 LEU A C 1
ATOM 5736 O O . LEU A 1 720 ? -122.671 42.527 9.228 1.00 29.64 749 LEU A O 1
ATOM 5741 N N . ILE A 1 721 ? -123.317 43.595 11.077 1.00 28.10 750 ILE A N 1
ATOM 5742 C CA . ILE A 1 721 ? -124.150 42.478 11.510 1.00 31.28 750 ILE A CA 1
ATOM 5743 C C . ILE A 1 721 ? -125.226 42.152 10.452 1.00 31.67 750 ILE A C 1
ATOM 5744 O O . ILE A 1 721 ? -125.356 41.012 10.004 1.00 32.69 750 ILE A O 1
ATOM 5749 N N . GLU A 1 722 ? -125.978 43.161 10.033 1.00 30.67 751 GLU A N 1
ATOM 5750 C CA . GLU A 1 722 ? -126.999 42.959 9.011 1.00 31.55 751 GLU A CA 1
ATOM 5751 C C . GLU A 1 722 ? -126.468 42.293 7.741 1.00 35.98 751 GLU A C 1
ATOM 5752 O O . GLU A 1 722 ? -127.009 41.285 7.294 1.00 35.74 751 GLU A O 1
ATOM 5758 N N . HIS A 1 723 ? -125.417 42.854 7.149 1.00 31.42 752 HIS A N 1
ATOM 5759 C CA . HIS A 1 723 ? -125.023 42.447 5.807 1.00 31.17 752 HIS A CA 1
ATOM 5760 C C . HIS A 1 723 ? -123.888 41.425 5.772 1.00 32.31 752 HIS A C 1
ATOM 5761 O O . HIS A 1 723 ? -123.727 40.724 4.780 1.00 34.12 752 HIS A O 1
ATOM 5768 N N . ALA A 1 724 ? -123.099 41.340 6.838 1.00 32.16 753 ALA A N 1
ATOM 5769 C CA . ALA A 1 724 ? -121.958 40.425 6.834 1.00 34.34 753 ALA A CA 1
ATOM 5770 C C . ALA A 1 724 ? -122.052 39.368 7.927 1.00 33.36 753 ALA A C 1
ATOM 5771 O O . ALA A 1 724 ? -121.188 38.506 8.013 1.00 31.30 753 ALA A O 1
ATOM 5773 N N . HIS A 1 725 ? -123.074 39.477 8.774 1.00 31.78 754 HIS A N 1
ATOM 5774 C CA . HIS A 1 725 ? -123.315 38.531 9.859 1.00 37.15 754 HIS A CA 1
ATOM 5775 C C . HIS A 1 725 ? -122.137 38.490 10.795 1.00 37.42 754 HIS A C 1
ATOM 5776 O O . HIS A 1 725 ? -121.762 37.437 11.308 1.00 34.65 754 HIS A O 1
ATOM 5783 N N . THR A 1 726 ? -121.555 39.662 11.019 1.00 31.62 755 THR A N 1
ATOM 5784 C CA . THR A 1 726 ? -120.370 39.757 11.834 1.00 29.13 755 THR A CA 1
ATOM 5785 C C . THR A 1 726 ? -120.632 39.341 13.269 1.00 28.34 755 THR A C 1
ATOM 5786 O O . THR A 1 726 ? -121.621 39.747 13.884 1.00 30.40 755 THR A O 1
ATOM 5790 N N . LYS A 1 727 ? -119.720 38.542 13.801 1.00 29.06 756 LYS A N 1
ATOM 5791 C CA . LYS A 1 727 ? -119.730 38.193 15.204 1.00 31.41 756 LYS A CA 1
ATOM 5792 C C . LYS A 1 727 ? -118.424 38.672 15.824 1.00 30.40 756 LYS A C 1
ATOM 5793 O O . LYS A 1 727 ? -117.452 38.911 15.117 1.00 31.05 756 LYS A O 1
ATOM 5799 N N . PRO A 1 728 ? -118.397 38.790 17.155 1.00 32.70 757 PRO A N 1
ATOM 5800 C CA . PRO A 1 728 ? -117.236 39.305 17.895 1.00 32.47 757 PRO A CA 1
ATOM 5801 C C . PRO A 1 728 ? -116.075 38.313 17.915 1.00 37.45 757 PRO A C 1
ATOM 5802 O O . PRO A 1 728 ? -116.318 37.108 18.006 1.00 34.76 757 PRO A O 1
ATOM 5806 N N . LEU A 1 729 ? -114.841 38.811 17.832 1.00 30.71 758 LEU A N 1
ATOM 5807 C CA . LEU A 1 729 ? -113.654 37.996 18.087 1.00 31.25 758 LEU A CA 1
ATOM 5808 C C . LEU A 1 729 ? -113.525 37.624 19.566 1.00 33.44 758 LEU A C 1
ATOM 5809 O O . LEU A 1 729 ? -114.082 38.274 20.437 1.00 33.75 758 LEU A O 1
ATOM 5814 N N . LEU A 1 730 ? -112.751 36.586 19.848 1.00 39.68 759 LEU A N 1
ATOM 5815 C CA . LEU A 1 730 ? -112.411 36.255 21.225 1.00 39.29 759 LEU A CA 1
ATOM 5816 C C . LEU A 1 730 ? -111.290 37.168 21.678 1.00 38.13 759 LEU A C 1
ATOM 5817 O O . LEU A 1 730 ? -110.438 37.555 20.873 1.00 36.92 759 LEU A O 1
ATOM 5822 N N . PRO A 1 731 ? -111.285 37.518 22.972 1.00 39.82 760 PRO A N 1
ATOM 5823 C CA . PRO A 1 731 ? -110.256 38.410 23.514 1.00 37.06 760 PRO A CA 1
ATOM 5824 C C . PRO A 1 731 ? -108.854 37.875 23.258 1.00 40.71 760 PRO A C 1
ATOM 5825 O O . PRO A 1 731 ? -107.944 38.657 23.009 1.00 43.57 760 PRO A O 1
ATOM 5829 N N . SER A 1 732 ? -108.682 36.558 23.309 1.00 40.17 761 SER A N 1
ATOM 5830 C CA . SER A 1 732 ? -107.364 35.972 23.081 1.00 38.59 761 SER A CA 1
ATOM 5831 C C . SER A 1 732 ? -106.865 36.198 21.656 1.00 40.24 761 SER A C 1
ATOM 5832 O O . SER A 1 732 ? -105.666 36.189 21.412 1.00 45.92 761 SER A O 1
ATOM 5835 N N . GLN A 1 733 ? -107.775 36.404 20.712 1.00 34.34 762 GLN A N 1
ATOM 5836 C CA . GLN A 1 733 ? -107.360 36.620 19.329 1.00 35.06 762 GLN A CA 1
ATOM 5837 C C . GLN A 1 733 ? -106.901 38.036 19.060 1.00 38.44 762 GLN A C 1
ATOM 5838 O O . GLN A 1 733 ? -106.521 38.361 17.940 1.00 41.18 762 GLN A O 1
ATOM 5844 N N . LEU A 1 734 ? -106.989 38.906 20.056 1.00 38.65 763 LEU A N 1
ATOM 5845 C CA . LEU A 1 734 ? -106.609 40.293 19.825 1.00 40.62 763 LEU A CA 1
ATOM 5846 C C . LEU A 1 734 ? -105.108 40.397 20.074 1.00 43.17 763 LEU A C 1
ATOM 5847 O O . LEU A 1 734 ? -104.655 41.075 20.980 1.00 49.74 763 LEU A O 1
ATOM 5852 N N . ALA A 1 735 ? -104.345 39.680 19.257 1.00 47.83 764 ALA A N 1
ATOM 5853 C CA . ALA A 1 735 ? -102.906 39.554 19.448 1.00 53.93 764 ALA A CA 1
ATOM 5854 C C . ALA A 1 735 ? -102.161 40.719 18.820 1.00 44.80 764 ALA A C 1
ATOM 5855 O O . ALA A 1 735 ? -102.372 41.025 17.650 1.00 48.15 764 ALA A O 1
ATOM 5857 N N . ALA A 1 736 ? -101.292 41.362 19.595 1.00 43.42 765 ALA A N 1
ATOM 5858 C CA . ALA A 1 736 ? -100.344 42.317 19.031 1.00 42.15 765 ALA A CA 1
ATOM 5859 C C . ALA A 1 736 ? -98.977 41.649 18.859 1.00 39.42 765 ALA A C 1
ATOM 5860 O O . ALA A 1 736 ? -98.633 40.735 19.600 1.00 35.81 765 ALA A O 1
ATOM 5862 N N . TYR A 1 737 ? -98.220 42.073 17.849 1.00 37.65 766 TYR A N 1
ATOM 5863 C CA . TYR A 1 737 ? -96.916 41.466 17.557 1.00 34.81 766 TYR A CA 1
ATOM 5864 C C . TYR A 1 737 ? -95.806 41.972 18.499 1.00 29.65 766 TYR A C 1
ATOM 5865 O O . TYR A 1 737 ? -95.879 43.084 19.012 1.00 27.34 766 TYR A O 1
ATOM 5874 N N . ARG A 1 738 ? -94.782 41.153 18.714 1.00 27.05 767 ARG A N 1
ATOM 5875 C CA . ARG A 1 738 ? -93.708 41.497 19.649 1.00 26.93 767 ARG A CA 1
ATOM 5876 C C . ARG A 1 738 ? -92.427 41.907 18.907 1.00 23.45 767 ARG A C 1
ATOM 5877 O O . ARG A 1 738 ? -92.247 41.564 17.747 1.00 26.71 767 ARG A O 1
ATOM 5885 N N . GLU A 1 739 ? -91.527 42.614 19.585 1.00 23.26 768 GLU A N 1
ATOM 5886 C CA . GLU A 1 739 ? -90.213 42.874 19.011 1.00 24.34 768 GLU A CA 1
ATOM 5887 C C . GLU A 1 739 ? -89.204 41.816 19.486 1.00 26.34 768 GLU A C 1
ATOM 5888 O O . GLU A 1 739 ? -89.242 41.363 20.634 1.00 24.01 768 GLU A O 1
ATOM 5894 N N . VAL A 1 740 ? -88.321 41.419 18.580 1.00 23.49 769 VAL A N 1
ATOM 5895 C CA . VAL A 1 740 ? -87.225 40.502 18.868 1.00 27.73 769 VAL A CA 1
ATOM 5896 C C . VAL A 1 740 ? -86.320 41.066 19.960 1.00 29.30 769 VAL A C 1
ATOM 5897 O O . VAL A 1 740 ? -85.987 42.247 19.938 1.00 24.14 769 VAL A O 1
ATOM 5901 N N . GLN A 1 741 ? -85.945 40.226 20.927 1.00 23.16 770 GLN A N 1
ATOM 5902 C CA . GLN A 1 741 ? -85.101 40.669 22.021 1.00 26.04 770 GLN A CA 1
ATOM 5903 C C . GLN A 1 741 ? -83.635 40.331 21.763 1.00 30.27 770 GLN A C 1
ATOM 5904 O O . GLN A 1 741 ? -83.235 39.148 21.794 1.00 27.06 770 GLN A O 1
ATOM 5910 N N . LEU A 1 742 ? -82.836 41.372 21.516 1.00 22.52 771 LEU A N 1
ATOM 5911 C CA . LEU A 1 742 ? -81.407 41.198 21.257 1.00 25.56 771 LEU A CA 1
ATOM 5912 C C . LEU A 1 742 ? -80.625 40.854 22.526 1.00 22.61 771 LEU A C 1
ATOM 5913 O O . LEU A 1 742 ? -80.961 41.325 23.608 1.00 25.84 771 LEU A O 1
ATOM 5918 N N . PRO A 1 743 ? -79.566 40.035 22.387 1.00 28.18 772 PRO A N 1
ATOM 5919 C CA . PRO A 1 743 ? -78.729 39.615 23.528 1.00 27.57 772 PRO A CA 1
ATOM 5920 C C . PRO A 1 743 ? -77.810 40.725 24.014 1.00 30.99 772 PRO A C 1
ATOM 5921 O O . PRO A 1 743 ? -77.323 41.515 23.199 1.00 27.57 772 PRO A O 1
ATOM 5925 N N . ASP A 1 744 ? -77.556 40.763 25.316 1.00 27.94 773 ASP A N 1
ATOM 5926 C CA . ASP A 1 744 ? -76.524 41.640 25.859 1.00 28.06 773 ASP A CA 1
ATOM 5927 C C . ASP A 1 744 ? -75.225 41.484 25.086 1.00 31.76 773 ASP A C 1
ATOM 5928 O O . ASP A 1 744 ? -74.778 40.359 24.828 1.00 28.48 773 ASP A O 1
ATOM 5933 N N . ARG A 1 745 ? -74.644 42.622 24.700 1.00 29.27 774 ARG A N 1
ATOM 5934 C CA . ARG A 1 745 ? -73.356 42.692 23.994 1.00 29.47 774 ARG A CA 1
ATOM 5935 C C . ARG A 1 745 ? -73.390 42.199 22.551 1.00 32.00 774 ARG A C 1
ATOM 5936 O O . ARG A 1 745 ? -72.358 42.126 21.893 1.00 36.97 774 ARG A O 1
ATOM 5944 N N . GLY A 1 746 ? -74.575 41.899 22.036 1.00 29.15 775 GLY A N 1
ATOM 5945 C CA . GLY A 1 746 ? -74.669 41.419 20.670 1.00 30.54 775 GLY A CA 1
ATOM 5946 C C . GLY A 1 746 ? -74.535 42.515 19.616 1.00 28.27 775 GLY A C 1
ATOM 5947 O O . GLY A 1 746 ? -74.921 43.668 19.847 1.00 27.33 775 GLY A O 1
ATOM 5948 N N . TRP A 1 747 ? -73.953 42.152 18.475 1.00 28.00 776 TRP A N 1
ATOM 5949 C CA . TRP A 1 747 ? -73.980 42.993 17.276 1.00 28.35 776 TRP A CA 1
ATOM 5950 C C . TRP A 1 747 ? -74.288 42.150 16.049 1.00 27.89 776 TRP A C 1
ATOM 5951 O O . TRP A 1 747 ? -73.521 41.257 15.690 1.00 28.16 776 TRP A O 1
ATOM 5962 N N . PHE A 1 748 ? -75.420 42.439 15.414 1.00 25.48 777 PHE A N 1
ATOM 5963 C CA . PHE A 1 748 ? -75.808 41.793 14.164 1.00 27.24 777 PHE A CA 1
ATOM 5964 C C . PHE A 1 748 ? -75.825 42.812 13.022 1.00 27.08 777 PHE A C 1
ATOM 5965 O O . PHE A 1 748 ? -76.193 43.987 13.218 1.00 23.75 777 PHE A O 1
ATOM 5973 N N . VAL A 1 749 ? -75.441 42.349 11.838 1.00 25.46 778 VAL A N 1
ATOM 5974 C CA . VAL A 1 749 ? -75.501 43.146 10.613 1.00 25.62 778 VAL A CA 1
ATOM 5975 C C . VAL A 1 749 ? -76.285 42.387 9.550 1.00 29.03 778 VAL A C 1
ATOM 5976 O O . VAL A 1 749 ? -76.065 41.189 9.330 1.00 29.16 778 VAL A O 1
ATOM 5980 N N . TYR A 1 750 ? -77.223 43.077 8.913 1.00 24.44 779 TYR A N 1
ATOM 5981 C CA . TYR A 1 750 ? -77.892 42.544 7.741 1.00 21.98 779 TYR A CA 1
ATOM 5982 C C . TYR A 1 750 ? -77.502 43.419 6.555 1.00 25.86 779 TYR A C 1
ATOM 5983 O O . TYR A 1 750 ? -77.594 44.655 6.623 1.00 23.65 779 TYR A O 1
ATOM 5992 N N . GLN A 1 751 ? -77.084 42.787 5.466 1.00 25.70 780 GLN A N 1
ATOM 5993 C CA . GLN A 1 751 ? -76.559 43.528 4.324 1.00 29.56 780 GLN A CA 1
ATOM 5994 C C . GLN A 1 751 ? -77.323 43.197 3.051 1.00 31.62 780 GLN A C 1
ATOM 5995 O O . GLN A 1 751 ? -77.570 42.026 2.746 1.00 29.98 780 GLN A O 1
ATOM 6001 N N . GLN A 1 752 ? -77.702 44.246 2.320 1.00 28.94 781 GLN A N 1
ATOM 6002 C CA . GLN A 1 752 ? -78.383 44.126 1.034 1.00 28.28 781 GLN A CA 1
ATOM 6003 C C . GLN A 1 752 ? -77.818 45.167 0.087 1.00 30.48 781 GLN A C 1
ATOM 6004 O O . GLN A 1 752 ? -76.959 45.958 0.471 1.00 29.78 781 GLN A O 1
ATOM 6010 N N . ARG A 1 753 ? -78.284 45.152 -1.154 1.00 28.22 782 ARG A N 1
ATOM 6011 C CA . ARG A 1 753 ? -77.826 46.114 -2.139 1.00 29.70 782 ARG A CA 1
ATOM 6012 C C . ARG A 1 753 ? -79.030 46.814 -2.752 1.00 28.81 782 ARG A C 1
ATOM 6013 O O . ARG A 1 753 ? -80.047 46.176 -3.027 1.00 28.46 782 ARG A O 1
ATOM 6021 N N . ASN A 1 754 ? -78.917 48.127 -2.938 1.00 25.27 783 ASN A N 1
ATOM 6022 C CA . ASN A 1 754 ? -79.874 48.873 -3.734 1.00 26.27 783 ASN A CA 1
ATOM 6023 C C . ASN A 1 754 ? -79.433 48.874 -5.195 1.00 27.43 783 ASN A C 1
ATOM 6024 O O . ASN A 1 754 ? -78.322 49.294 -5.515 1.00 27.72 783 ASN A O 1
ATOM 6029 N N . GLU A 1 755 ? -80.303 48.408 -6.081 1.00 28.51 784 GLU A N 1
ATOM 6030 C CA . GLU A 1 755 ? -79.910 48.166 -7.467 1.00 32.43 784 GLU A CA 1
ATOM 6031 C C . GLU A 1 755 ? -80.090 49.383 -8.367 1.00 30.56 784 GLU A C 1
ATOM 6032 O O . GLU A 1 755 ? -79.707 49.372 -9.529 1.00 33.69 784 GLU A O 1
ATOM 6038 N N . VAL A 1 756 ? -80.663 50.437 -7.817 1.00 28.43 785 VAL A N 1
ATOM 6039 C CA . VAL A 1 756 ? -81.047 51.598 -8.605 1.00 30.78 785 VAL A CA 1
ATOM 6040 C C . VAL A 1 756 ? -80.187 52.812 -8.273 1.00 33.19 785 VAL A C 1
ATOM 6041 O O . VAL A 1 756 ? -79.699 53.501 -9.176 1.00 32.09 785 VAL A O 1
ATOM 6045 N N . HIS A 1 757 ? -80.000 53.068 -6.976 1.00 30.94 786 HIS A N 1
ATOM 6046 C CA . HIS A 1 757 ? -79.320 54.268 -6.517 1.00 30.45 786 HIS A CA 1
ATOM 6047 C C . HIS A 1 757 ? -77.848 53.992 -6.257 1.00 31.96 786 HIS A C 1
ATOM 6048 O O . HIS A 1 757 ? -77.484 52.936 -5.729 1.00 32.56 786 HIS A O 1
ATOM 6055 N N . ASN A 1 758 ? -76.996 54.949 -6.598 1.00 29.90 787 ASN A N 1
ATOM 6056 C CA . ASN A 1 758 ? -75.582 54.769 -6.317 1.00 29.77 787 ASN A CA 1
ATOM 6057 C C . ASN A 1 758 ? -75.129 55.515 -5.068 1.00 32.06 787 ASN A C 1
ATOM 6058 O O . ASN A 1 758 ? -74.090 56.179 -5.053 1.00 31.64 787 ASN A O 1
ATOM 6063 N N . ASN A 1 759 ? -75.934 55.397 -4.018 1.00 30.66 788 ASN A N 1
ATOM 6064 C CA . ASN A 1 759 ? -75.536 55.776 -2.668 1.00 28.08 788 ASN A CA 1
ATOM 6065 C C . ASN A 1 759 ? -75.845 54.583 -1.770 1.00 28.88 788 ASN A C 1
ATOM 6066 O O . ASN A 1 759 ? -76.680 53.752 -2.108 1.00 22.72 788 ASN A O 1
ATOM 6071 N N . SER A 1 760 ? -75.163 54.483 -0.642 1.00 26.13 789 SER A N 1
ATOM 6072 C CA . SER A 1 760 ? -75.520 53.487 0.348 1.00 26.79 789 SER A CA 1
ATOM 6073 C C . SER A 1 760 ? -76.467 54.071 1.402 1.00 25.49 789 SER A C 1
ATOM 6074 O O . SER A 1 760 ? -76.617 55.297 1.532 1.00 24.22 789 SER A O 1
ATOM 6077 N N . GLY A 1 761 ? -77.096 53.181 2.161 1.00 23.94 790 GLY A N 1
ATOM 6078 C CA . GLY A 1 761 ? -77.941 53.578 3.275 1.00 22.16 790 GLY A CA 1
ATOM 6079 C C . GLY A 1 761 ? -77.570 52.766 4.508 1.00 25.94 790 GLY A C 1
ATOM 6080 O O . GLY A 1 761 ? -77.100 51.622 4.398 1.00 28.14 790 GLY A O 1
ATOM 6081 N N . ILE A 1 762 ? -77.734 53.348 5.684 1.00 24.10 791 ILE A N 1
ATOM 6082 C CA . ILE A 1 762 ? -77.513 52.576 6.897 1.00 23.07 791 ILE A CA 1
ATOM 6083 C C . ILE A 1 762 ? -78.573 52.951 7.912 1.00 26.10 791 ILE A C 1
ATOM 6084 O O . ILE A 1 762 ? -78.959 54.125 8.014 1.00 21.43 791 ILE A O 1
ATOM 6089 N N . GLU A 1 763 ? -79.090 51.943 8.615 1.00 22.77 792 GLU A N 1
ATOM 6090 C CA . GLU A 1 763 ? -79.757 52.209 9.877 1.00 20.75 792 GLU A CA 1
ATOM 6091 C C . GLU A 1 763 ? -79.077 51.427 11.001 1.00 21.99 792 GLU A C 1
ATOM 6092 O O . GLU A 1 763 ? -78.852 50.221 10.886 1.00 22.51 792 GLU A O 1
ATOM 6098 N N . ILE A 1 764 ? -78.724 52.135 12.066 1.00 19.55 793 ILE A N 1
ATOM 6099 C CA . ILE A 1 764 ? -78.154 51.506 13.262 1.00 21.84 793 ILE A CA 1
ATOM 6100 C C . ILE A 1 764 ? -79.137 51.651 14.401 1.00 23.44 793 ILE A C 1
ATOM 6101 O O . ILE A 1 764 ? -79.644 52.751 14.679 1.00 19.35 793 ILE A O 1
ATOM 6106 N N . TYR A 1 765 ? -79.436 50.540 15.053 1.00 20.74 794 TYR A N 1
ATOM 6107 C CA . TYR A 1 765 ? -80.434 50.540 16.119 1.00 20.30 794 TYR A CA 1
ATOM 6108 C C . TYR A 1 765 ? -79.817 50.040 17.409 1.00 23.90 794 TYR A C 1
ATOM 6109 O O . TYR A 1 765 ? -79.371 48.893 17.471 1.00 23.03 794 TYR A O 1
ATOM 6118 N N . TYR A 1 766 ? -79.757 50.894 18.432 1.00 21.22 795 TYR A N 1
ATOM 6119 C CA . TYR A 1 766 ? -79.293 50.453 19.750 1.00 21.48 795 TYR A CA 1
ATOM 6120 C C . TYR A 1 766 ? -80.528 50.198 20.612 1.00 21.51 795 TYR A C 1
ATOM 6121 O O . TYR A 1 766 ? -81.105 51.124 21.176 1.00 21.64 795 TYR A O 1
ATOM 6130 N N . GLN A 1 767 ? -80.964 48.944 20.655 1.00 22.43 796 GLN A N 1
ATOM 6131 C CA . GLN A 1 767 ? -82.154 48.589 21.409 1.00 23.11 796 GLN A CA 1
ATOM 6132 C C . GLN A 1 767 ? -81.895 48.769 22.905 1.00 22.56 796 GLN A C 1
ATOM 6133 O O . GLN A 1 767 ? -80.864 48.334 23.411 1.00 23.13 796 GLN A O 1
ATOM 6139 N N . THR A 1 768 ? -82.799 49.449 23.607 1.00 19.61 797 THR A N 1
ATOM 6140 C CA . THR A 1 768 ? -82.604 49.645 25.029 1.00 23.31 797 THR A CA 1
ATOM 6141 C C . THR A 1 768 ? -83.494 48.680 25.798 1.00 24.82 797 THR A C 1
ATOM 6142 O O . THR A 1 768 ? -83.044 47.590 26.144 1.00 24.31 797 THR A O 1
ATOM 6146 N N . ASP A 1 769 ? -84.751 49.053 26.032 1.00 22.60 798 ASP A N 1
ATOM 6147 C CA . ASP A 1 769 ? -85.657 48.176 26.778 1.00 25.34 798 ASP A CA 1
ATOM 6148 C C . ASP A 1 769 ? -87.108 48.510 26.467 1.00 28.34 798 ASP A C 1
ATOM 6149 O O . ASP A 1 769 ? -87.404 49.352 25.603 1.00 25.62 798 ASP A O 1
ATOM 6154 N N . MET A 1 770 ? -88.016 47.844 27.167 1.00 23.97 799 MET A N 1
ATOM 6155 C CA . MET A 1 770 ? -89.433 48.110 27.006 1.00 25.91 799 MET A CA 1
ATOM 6156 C C . MET A 1 770 ? -89.748 49.552 27.366 1.00 23.89 799 MET A C 1
ATOM 6157 O O . MET A 1 770 ? -89.118 50.130 28.245 1.00 24.32 799 MET A O 1
ATOM 6162 N N . GLN A 1 771 ? -90.759 50.113 26.712 1.00 22.85 800 GLN A N 1
ATOM 6163 C CA . GLN A 1 771 ? -91.217 51.451 27.056 1.00 25.41 800 GLN A CA 1
ATOM 6164 C C . GLN A 1 771 ? -91.800 51.504 28.465 1.00 30.09 800 GLN A C 1
ATOM 6165 O O . GLN A 1 771 ? -92.502 50.579 28.895 1.00 28.31 800 GLN A O 1
ATOM 6171 N N . SER A 1 772 ? -91.477 52.587 29.170 1.00 25.41 801 SER A N 1
ATOM 6172 C CA . SER A 1 772 ? -91.942 52.877 30.514 1.00 28.19 801 SER A CA 1
ATOM 6173 C C . SER A 1 772 ? -91.546 54.317 30.821 1.00 29.41 801 SER A C 1
ATOM 6174 O O . SER A 1 772 ? -90.738 54.908 30.098 1.00 25.43 801 SER A O 1
ATOM 6177 N N . THR A 1 773 ? -92.103 54.891 31.880 1.00 27.69 802 THR A N 1
ATOM 6178 C CA . THR A 1 773 ? -91.808 56.286 32.192 1.00 30.01 802 THR A CA 1
ATOM 6179 C C . THR A 1 773 ? -90.301 56.580 32.242 1.00 28.98 802 THR A C 1
ATOM 6180 O O . THR A 1 773 ? -89.809 57.458 31.529 1.00 27.38 802 THR A O 1
ATOM 6184 N N . SER A 1 774 ? -89.566 55.838 33.057 1.00 27.53 803 SER A N 1
ATOM 6185 C CA . SER A 1 774 ? -88.142 56.107 33.207 1.00 30.71 803 SER A CA 1
ATOM 6186 C C . SER A 1 774 ? -87.351 55.797 31.927 1.00 27.96 803 SER A C 1
ATOM 6187 O O . SER A 1 774 ? -86.522 56.605 31.500 1.00 27.47 803 SER A O 1
ATOM 6190 N N . GLU A 1 775 ? -87.589 54.634 31.322 1.00 25.15 804 GLU A N 1
ATOM 6191 C CA . GLU A 1 775 ? -86.851 54.264 30.107 1.00 26.67 804 GLU A CA 1
ATOM 6192 C C . GLU A 1 775 ? -87.143 55.223 28.945 1.00 25.29 804 GLU A C 1
ATOM 6193 O O . GLU A 1 775 ? -86.244 55.539 28.159 1.00 24.36 804 GLU A O 1
ATOM 6199 N N . ASN A 1 776 ? -88.391 55.683 28.838 1.00 22.68 805 ASN A N 1
ATOM 6200 C CA . ASN A 1 776 ? -88.764 56.662 27.806 1.00 24.19 805 ASN A CA 1
ATOM 6201 C C . ASN A 1 776 ? -87.960 57.956 27.920 1.00 23.68 805 ASN A C 1
ATOM 6202 O O . ASN A 1 776 ? -87.445 58.479 26.928 1.00 22.36 805 ASN A O 1
ATOM 6207 N N . MET A 1 777 ? -87.884 58.483 29.134 1.00 22.74 806 MET A N 1
ATOM 6208 C CA . MET A 1 777 ? -87.280 59.791 29.343 1.00 23.40 806 MET A CA 1
ATOM 6209 C C . MET A 1 777 ? -85.751 59.766 29.389 1.00 22.98 806 MET A C 1
ATOM 6210 O O . MET A 1 777 ? -85.110 60.765 29.042 1.00 24.10 806 MET A O 1
ATOM 6215 N N . PHE A 1 778 ? -85.158 58.650 29.808 1.00 21.55 807 PHE A N 1
ATOM 6216 C CA . PHE A 1 778 ? -83.712 58.495 29.642 1.00 22.42 807 PHE A CA 1
ATOM 6217 C C . PHE A 1 778 ? -83.367 58.606 28.160 1.00 24.42 807 PHE A C 1
ATOM 6218 O O . PHE A 1 778 ? -82.460 59.346 27.765 1.00 21.52 807 PHE A O 1
ATOM 6226 N N . LEU A 1 779 ? -84.075 57.828 27.343 1.00 22.47 808 LEU A N 1
ATOM 6227 C CA . LEU A 1 779 ? -83.824 57.802 25.908 1.00 23.75 808 LEU A CA 1
ATOM 6228 C C . LEU A 1 779 ? -84.135 59.136 25.226 1.00 20.64 808 LEU A C 1
ATOM 6229 O O . LEU A 1 779 ? -83.391 59.578 24.351 1.00 20.66 808 LEU A O 1
ATOM 6234 N N . GLU A 1 780 ? -85.254 59.759 25.590 1.00 18.11 809 GLU A N 1
ATOM 6235 C CA . GLU A 1 780 ? -85.627 61.014 24.941 1.00 21.39 809 GLU A CA 1
ATOM 6236 C C . GLU A 1 780 ? -84.684 62.148 25.327 1.00 20.45 809 GLU A C 1
ATOM 6237 O O . GLU A 1 780 ? -84.404 63.023 24.515 1.00 20.85 809 GLU A O 1
ATOM 6243 N N . LEU A 1 781 ? -84.225 62.156 26.573 1.00 20.37 810 LEU A N 1
ATOM 6244 C CA . LEU A 1 781 ? -83.317 63.211 27.009 1.00 19.49 810 LEU A CA 1
ATOM 6245 C C . LEU A 1 781 ? -81.965 63.036 26.319 1.00 20.80 810 LEU A C 1
ATOM 6246 O O . LEU A 1 781 ? -81.357 64.007 25.847 1.00 21.65 810 LEU A O 1
ATOM 6251 N N . PHE A 1 782 ? -81.498 61.794 26.247 1.00 21.03 811 PHE A N 1
ATOM 6252 C CA . PHE A 1 782 ? -80.256 61.520 25.536 1.00 22.61 811 PHE A CA 1
ATOM 6253 C C . PHE A 1 782 ? -80.400 61.924 24.056 1.00 20.15 811 PHE A C 1
ATOM 6254 O O . PHE A 1 782 ? -79.483 62.515 23.478 1.00 19.44 811 PHE A O 1
ATOM 6262 N N . ALA A 1 783 ? -81.536 61.591 23.440 1.00 18.49 812 ALA A N 1
ATOM 6263 C CA . ALA A 1 783 ? -81.755 61.940 22.036 1.00 19.73 812 ALA A CA 1
ATOM 6264 C C . ALA A 1 783 ? -81.760 63.472 21.849 1.00 19.30 812 ALA A C 1
ATOM 6265 O O . ALA A 1 783 ? -81.191 63.995 20.877 1.00 21.81 812 ALA A O 1
ATOM 6267 N N . GLN A 1 784 ? -82.398 64.178 22.773 1.00 18.74 813 GLN A N 1
ATOM 6268 C CA . GLN A 1 784 ? -82.450 65.638 22.711 1.00 21.91 813 GLN A CA 1
ATOM 6269 C C . GLN A 1 784 ? -81.030 66.214 22.782 1.00 22.64 813 GLN A C 1
ATOM 6270 O O . GLN A 1 784 ? -80.653 67.088 22.013 1.00 20.95 813 GLN A O 1
ATOM 6276 N N . ILE A 1 785 ? -80.246 65.719 23.724 1.00 22.74 814 ILE A N 1
ATOM 6277 C CA . ILE A 1 785 ? -78.885 66.199 23.908 1.00 22.74 814 ILE A CA 1
ATOM 6278 C C . ILE A 1 785 ? -78.047 65.978 22.650 1.00 23.10 814 ILE A C 1
ATOM 6279 O O . ILE A 1 785 ? -77.276 66.858 22.250 1.00 22.23 814 ILE A O 1
ATOM 6284 N N . ILE A 1 786 ? -78.182 64.821 22.010 1.00 16.96 815 ILE A N 1
ATOM 6285 C CA . ILE A 1 786 ? -77.306 64.558 20.867 1.00 20.80 815 ILE A CA 1
ATOM 6286 C C . ILE A 1 786 ? -77.883 64.974 19.514 1.00 20.83 815 ILE A C 1
ATOM 6287 O O . ILE A 1 786 ? -77.196 64.883 18.516 1.00 22.40 815 ILE A O 1
ATOM 6292 N N . SER A 1 787 ? -79.130 65.432 19.490 1.00 18.87 816 SER A N 1
ATOM 6293 C CA . SER A 1 787 ? -79.838 65.673 18.236 1.00 20.58 816 SER A CA 1
ATOM 6294 C C . SER A 1 787 ? -79.092 66.645 17.316 1.00 23.75 816 SER A C 1
ATOM 6295 O O . SER A 1 787 ? -78.729 66.310 16.190 1.00 22.09 816 SER A O 1
ATOM 6298 N N . GLU A 1 788 ? -78.875 67.853 17.795 1.00 21.58 817 GLU A N 1
ATOM 6299 C CA . GLU A 1 788 ? -78.200 68.851 16.959 1.00 22.71 817 GLU A CA 1
ATOM 6300 C C . GLU A 1 788 ? -76.707 68.510 16.738 1.00 21.21 817 GLU A C 1
ATOM 6301 O O . GLU A 1 788 ? -76.199 68.614 15.631 1.00 22.70 817 GLU A O 1
ATOM 6307 N N . PRO A 1 789 ? -75.992 68.083 17.786 1.00 22.22 818 PRO A N 1
ATOM 6308 C CA . PRO A 1 789 ? -74.601 67.681 17.502 1.00 24.04 818 PRO A CA 1
ATOM 6309 C C . PRO A 1 789 ? -74.449 66.534 16.477 1.00 24.28 818 PRO A C 1
ATOM 6310 O O . PRO A 1 789 ? -73.448 66.484 15.745 1.00 22.54 818 PRO A O 1
ATOM 6314 N N . ALA A 1 790 ? -75.400 65.604 16.427 1.00 20.93 819 ALA A N 1
ATOM 6315 C CA . ALA A 1 790 ? -75.297 64.508 15.461 1.00 21.89 819 ALA A CA 1
ATOM 6316 C C . ALA A 1 790 ? -75.347 65.064 14.046 1.00 22.65 819 ALA A C 1
ATOM 6317 O O . ALA A 1 790 ? -74.577 64.659 13.184 1.00 22.23 819 ALA A O 1
ATOM 6319 N N . PHE A 1 791 ? -76.285 65.979 13.814 1.00 20.06 820 PHE A N 1
ATOM 6320 C CA . PHE A 1 791 ? -76.402 66.611 12.515 1.00 21.82 820 PHE A CA 1
ATOM 6321 C C . PHE A 1 791 ? -75.148 67.460 12.256 1.00 22.87 820 PHE A C 1
ATOM 6322 O O . PHE A 1 791 ? -74.542 67.375 11.197 1.00 21.50 820 PHE A O 1
ATOM 6330 N N . ASN A 1 792 ? -74.775 68.280 13.227 1.00 19.48 821 ASN A N 1
ATOM 6331 C CA . ASN A 1 792 ? -73.608 69.149 13.065 1.00 23.18 821 ASN A CA 1
ATOM 6332 C C . ASN A 1 792 ? -72.329 68.355 12.785 1.00 23.17 821 ASN A C 1
ATOM 6333 O O . ASN A 1 792 ? -71.514 68.727 11.929 1.00 22.06 821 ASN A O 1
ATOM 6338 N N . THR A 1 793 ? -72.142 67.258 13.512 1.00 22.36 822 THR A N 1
ATOM 6339 C CA . THR A 1 793 ? -70.947 66.442 13.322 1.00 22.60 822 THR A CA 1
ATOM 6340 C C . THR A 1 793 ? -71.000 65.571 12.064 1.00 23.42 822 THR A C 1
ATOM 6341 O O . THR A 1 793 ? -70.054 65.559 11.255 1.00 20.32 822 THR A O 1
ATOM 6345 N N . LEU A 1 794 ? -72.082 64.821 11.898 1.00 20.09 823 LEU A N 1
ATOM 6346 C CA . LEU A 1 794 ? -72.076 63.779 10.873 1.00 20.08 823 LEU A CA 1
ATOM 6347 C C . LEU A 1 794 ? -72.390 64.365 9.502 1.00 19.77 823 LEU A C 1
ATOM 6348 O O . LEU A 1 794 ? -71.959 63.844 8.485 1.00 21.21 823 LEU A O 1
ATOM 6353 N N . ARG A 1 795 ? -73.118 65.471 9.482 1.00 18.84 824 ARG A N 1
ATOM 6354 C CA . ARG A 1 795 ? -73.348 66.163 8.221 1.00 20.96 824 ARG A CA 1
ATOM 6355 C C . ARG A 1 795 ? -72.494 67.431 8.089 1.00 21.92 824 ARG A C 1
ATOM 6356 O O . ARG A 1 795 ? -71.689 67.537 7.170 1.00 21.87 824 ARG A O 1
ATOM 6364 N N . THR A 1 796 ? -72.644 68.388 8.995 1.00 19.15 825 THR A N 1
ATOM 6365 C CA . THR A 1 796 ? -72.075 69.703 8.686 1.00 22.25 825 THR A CA 1
ATOM 6366 C C . THR A 1 796 ? -70.545 69.645 8.648 1.00 24.51 825 THR A C 1
ATOM 6367 O O . THR A 1 796 ? -69.908 70.248 7.773 1.00 22.18 825 THR A O 1
ATOM 6371 N N . LYS A 1 797 ? -69.961 68.903 9.580 1.00 23.80 826 LYS A N 1
ATOM 6372 C CA . LYS A 1 797 ? -68.503 68.792 9.637 1.00 25.06 826 LYS A CA 1
ATOM 6373 C C . LYS A 1 797 ? -68.001 67.693 8.739 1.00 22.51 826 LYS A C 1
ATOM 6374 O O . LYS A 1 797 ? -67.249 67.964 7.813 1.00 21.28 826 LYS A O 1
ATOM 6380 N N . GLU A 1 798 ? -68.443 66.456 8.986 1.00 20.63 827 GLU A N 1
ATOM 6381 C CA . GLU A 1 798 ? -67.938 65.309 8.225 1.00 22.20 827 GLU A CA 1
ATOM 6382 C C . GLU A 1 798 ? -68.579 65.127 6.856 1.00 22.94 827 GLU A C 1
ATOM 6383 O O . GLU A 1 798 ? -68.056 64.387 6.022 1.00 21.45 827 GLU A O 1
ATOM 6389 N N . GLN A 1 799 ? -69.708 65.798 6.628 1.00 21.26 828 GLN A N 1
ATOM 6390 C CA . GLN A 1 799 ? -70.396 65.731 5.334 1.00 20.64 828 GLN A CA 1
ATOM 6391 C C . GLN A 1 799 ? -70.585 64.300 4.795 1.00 22.55 828 GLN A C 1
ATOM 6392 O O . GLN A 1 799 ? -70.284 64.011 3.629 1.00 19.96 828 GLN A O 1
ATOM 6398 N N . LEU A 1 800 ? -71.106 63.405 5.631 1.00 19.16 829 LEU A N 1
ATOM 6399 C CA . LEU A 1 800 ? -71.302 62.024 5.184 1.00 18.36 829 LEU A CA 1
ATOM 6400 C C . LEU A 1 800 ? -72.460 61.926 4.194 1.00 22.39 829 LEU A C 1
ATOM 6401 O O . LEU A 1 800 ? -72.464 61.078 3.300 1.00 25.29 829 LEU A O 1
ATOM 6406 N N . GLY A 1 801 ? -73.446 62.799 4.339 1.00 20.08 830 GLY A N 1
ATOM 6407 C CA . GLY A 1 801 ? -74.529 62.842 3.368 1.00 20.69 830 GLY A CA 1
ATOM 6408 C C . GLY A 1 801 ? -75.514 63.941 3.683 1.00 20.66 830 GLY A C 1
ATOM 6409 O O . GLY A 1 801 ? -75.389 64.615 4.687 1.00 21.10 830 GLY A O 1
ATOM 6410 N N . TYR A 1 802 ? -76.507 64.109 2.821 1.00 21.02 831 TYR A N 1
ATOM 6411 C CA . TYR A 1 802 ? -77.563 65.073 3.042 1.00 21.79 831 TYR A CA 1
ATOM 6412 C C . TYR A 1 802 ? -78.501 64.555 4.146 1.00 22.38 831 TYR A C 1
ATOM 6413 O O . TYR A 1 802 ? -78.966 65.304 5.011 1.00 21.02 831 TYR A O 1
ATOM 6422 N N . ILE A 1 803 ? -78.780 63.261 4.099 1.00 21.73 832 ILE A N 1
ATOM 6423 C CA . ILE A 1 803 ? -79.710 62.661 5.048 1.00 21.55 832 ILE A CA 1
ATOM 6424 C C . ILE A 1 803 ? -78.910 62.113 6.210 1.00 19.88 832 ILE A C 1
ATOM 6425 O O . ILE A 1 803 ? -78.136 61.176 6.041 1.00 19.45 832 ILE A O 1
ATOM 6430 N N . VAL A 1 804 ? -79.045 62.754 7.365 1.00 22.02 833 VAL A N 1
ATOM 6431 C CA . VAL A 1 804 ? -78.433 62.293 8.613 1.00 23.60 833 VAL A CA 1
ATOM 6432 C C . VAL A 1 804 ? -79.491 62.490 9.664 1.00 26.61 833 VAL A C 1
ATOM 6433 O O . VAL A 1 804 ? -79.946 63.617 9.892 1.00 22.04 833 VAL A O 1
ATOM 6437 N N . PHE A 1 805 ? -79.892 61.390 10.289 1.00 22.30 834 PHE A N 1
ATOM 6438 C CA . PHE A 1 805 ? -80.970 61.434 11.248 1.00 22.37 834 PHE A CA 1
ATOM 6439 C C . PHE A 1 805 ? -80.577 60.668 12.501 1.00 21.86 834 PHE A C 1
ATOM 6440 O O . PHE A 1 805 ? -79.858 59.658 12.418 1.00 22.79 834 PHE A O 1
ATOM 6448 N N . SER A 1 806 ? -81.020 61.157 13.654 1.00 21.44 835 SER A N 1
ATOM 6449 C CA . SER A 1 806 ? -80.934 60.374 14.885 1.00 22.82 835 SER A CA 1
ATOM 6450 C C . SER A 1 806 ? -82.168 60.629 15.747 1.00 24.59 835 SER A C 1
ATOM 6451 O O . SER A 1 806 ? -82.792 61.680 15.641 1.00 19.18 835 SER A O 1
ATOM 6454 N N . GLY A 1 807 ? -82.513 59.673 16.610 1.00 20.75 836 GLY A N 1
ATOM 6455 C CA . GLY A 1 807 ? -83.654 59.865 17.478 1.00 20.44 836 GLY A CA 1
ATOM 6456 C C . GLY A 1 807 ? -84.141 58.541 18.030 1.00 19.59 836 GLY A C 1
ATOM 6457 O O . GLY A 1 807 ? -83.577 57.489 17.729 1.00 19.07 836 GLY A O 1
ATOM 6458 N N . PRO A 1 808 ? -85.181 58.593 18.863 1.00 21.28 837 PRO A N 1
ATOM 6459 C CA . PRO A 1 808 ? -85.780 57.377 19.429 1.00 22.64 837 PRO A CA 1
ATOM 6460 C C . PRO A 1 808 ? -86.418 56.546 18.322 1.00 25.91 837 PRO A C 1
ATOM 6461 O O . PRO A 1 808 ? -86.974 57.108 17.381 1.00 23.52 837 PRO A O 1
ATOM 6465 N N . ARG A 1 809 ? -86.317 55.227 18.420 1.00 21.48 838 ARG A N 1
ATOM 6466 C CA . ARG A 1 809 ? -87.128 54.362 17.593 1.00 22.53 838 ARG A CA 1
ATOM 6467 C C . ARG A 1 809 ? -88.062 53.632 18.548 1.00 25.74 838 ARG A C 1
ATOM 6468 O O . ARG A 1 809 ? -87.602 53.132 19.571 1.00 19.76 838 ARG A O 1
ATOM 6476 N N . ARG A 1 810 ? -89.360 53.633 18.237 1.00 22.77 839 ARG A N 1
ATOM 6477 C CA . ARG A 1 810 ? -90.386 52.990 19.060 1.00 24.38 839 ARG A CA 1
ATOM 6478 C C . ARG A 1 810 ? -91.175 52.016 18.184 1.00 26.96 839 ARG A C 1
ATOM 6479 O O . ARG A 1 810 ? -91.650 52.389 17.115 1.00 23.83 839 ARG A O 1
ATOM 6487 N N . ALA A 1 811 ? -91.328 50.776 18.641 1.00 26.58 840 ALA A N 1
ATOM 6488 C CA . ALA A 1 811 ? -92.098 49.779 17.902 1.00 25.00 840 ALA A CA 1
ATOM 6489 C C . ALA A 1 811 ? -92.512 48.652 18.829 1.00 25.68 840 ALA A C 1
ATOM 6490 O O . ALA A 1 811 ? -91.684 48.119 19.571 1.00 23.10 840 ALA A O 1
ATOM 6492 N N . ASN A 1 812 ? -93.790 48.288 18.778 1.00 24.97 841 ASN A N 1
ATOM 6493 C CA . ASN A 1 812 ? -94.254 47.082 19.474 1.00 28.01 841 ASN A CA 1
ATOM 6494 C C . ASN A 1 812 ? -93.996 47.155 20.970 1.00 25.05 841 ASN A C 1
ATOM 6495 O O . ASN A 1 812 ? -93.767 46.138 21.628 1.00 26.60 841 ASN A O 1
ATOM 6500 N N . GLY A 1 813 ? -94.036 48.375 21.497 1.00 22.28 842 GLY A N 1
ATOM 6501 C CA . GLY A 1 813 ? -93.828 48.617 22.911 1.00 23.07 842 GLY A CA 1
ATOM 6502 C C . GLY A 1 813 ? -92.375 48.655 23.364 1.00 24.35 842 GLY A C 1
ATOM 6503 O O . GLY A 1 813 ? -92.103 48.880 24.556 1.00 22.59 842 GLY A O 1
ATOM 6504 N N . ILE A 1 814 ? -91.445 48.423 22.435 1.00 21.53 843 ILE A N 1
ATOM 6505 C CA . ILE A 1 814 ? -90.023 48.417 22.776 1.00 21.67 843 ILE A CA 1
ATOM 6506 C C . ILE A 1 814 ? -89.377 49.676 22.176 1.00 20.75 843 ILE A C 1
ATOM 6507 O O . ILE A 1 814 ? -90.010 50.376 21.388 1.00 22.74 843 ILE A O 1
ATOM 6512 N N . GLN A 1 815 ? -88.145 49.988 22.548 1.00 20.23 844 GLN A N 1
ATOM 6513 C CA . GLN A 1 815 ? -87.541 51.226 22.030 1.00 21.78 844 GLN A CA 1
ATOM 6514 C C . GLN A 1 815 ? -86.032 51.168 22.044 1.00 23.82 844 GLN A C 1
ATOM 6515 O O . GLN A 1 815 ? -85.438 50.241 22.595 1.00 19.62 844 GLN A O 1
ATOM 6521 N N . GLY A 1 816 ? -85.416 52.180 21.435 1.00 21.26 845 GLY A N 1
ATOM 6522 C CA . GLY A 1 816 ? -83.977 52.319 21.447 1.00 19.29 845 GLY A CA 1
ATOM 6523 C C . GLY A 1 816 ? -83.557 53.537 20.643 1.00 19.23 845 GLY A C 1
ATOM 6524 O O . GLY A 1 816 ? -84.402 54.285 20.158 1.00 17.88 845 GLY A O 1
ATOM 6525 N N . LEU A 1 817 ? -82.254 53.712 20.475 1.00 22.96 846 LEU A N 1
ATOM 6526 C CA . LEU A 1 817 ? -81.724 54.864 19.743 1.00 18.85 846 LEU A CA 1
ATOM 6527 C C . LEU A 1 817 ? -81.381 54.444 18.326 1.00 19.97 846 LEU A C 1
ATOM 6528 O O . LEU A 1 817 ? -80.728 53.419 18.131 1.00 21.87 846 LEU A O 1
ATOM 6533 N N . ARG A 1 818 ? -81.781 55.229 17.322 1.00 18.60 847 ARG A N 1
ATOM 6534 C CA . ARG A 1 818 ? -81.441 54.872 15.946 1.00 18.90 847 ARG A CA 1
ATOM 6535 C C . ARG A 1 818 ? -80.692 56.006 15.257 1.00 22.20 847 ARG A C 1
ATOM 6536 O O . ARG A 1 818 ? -80.900 57.190 15.569 1.00 20.34 847 ARG A O 1
ATOM 6544 N N . PHE A 1 819 ? -79.838 55.616 14.318 1.00 16.97 848 PHE A N 1
ATOM 6545 C CA . PHE A 1 819 ? -79.183 56.546 13.396 1.00 19.92 848 PHE A CA 1
ATOM 6546 C C . PHE A 1 819 ? -79.494 56.069 11.996 1.00 20.26 848 PHE A C 1
ATOM 6547 O O . PHE A 1 819 ? -79.411 54.873 11.708 1.00 22.90 848 PHE A O 1
ATOM 6555 N N . ILE A 1 820 ? -79.826 57.013 11.112 1.00 19.15 849 ILE A N 1
ATOM 6556 C CA . ILE A 1 820 ? -80.067 56.713 9.716 1.00 19.04 849 ILE A CA 1
ATOM 6557 C C . ILE A 1 820 ? -79.253 57.696 8.870 1.00 19.90 849 ILE A C 1
ATOM 6558 O O . ILE A 1 820 ? -79.334 58.916 9.070 1.00 19.71 849 ILE A O 1
ATOM 6563 N N . ILE A 1 821 ? -78.460 57.160 7.950 1.00 19.09 850 ILE A N 1
ATOM 6564 C CA . ILE A 1 821 ? -77.620 57.979 7.065 1.00 20.82 850 ILE A CA 1
ATOM 6565 C C . ILE A 1 821 ? -77.669 57.434 5.642 1.00 21.56 850 ILE A C 1
ATOM 6566 O O . ILE A 1 821 ? -77.755 56.228 5.432 1.00 22.61 850 ILE A O 1
ATOM 6571 N N . GLN A 1 822 ? -77.667 58.340 4.670 1.00 20.93 851 GLN A N 1
ATOM 6572 C CA . GLN A 1 822 ? -77.539 57.974 3.272 1.00 20.69 851 GLN A CA 1
ATOM 6573 C C . GLN A 1 822 ? -76.305 58.705 2.732 1.00 24.41 851 GLN A C 1
ATOM 6574 O O . GLN A 1 822 ? -76.150 59.914 2.932 1.00 21.20 851 GLN A O 1
ATOM 6580 N N . SER A 1 823 ? -75.427 57.965 2.066 1.00 23.00 852 SER A N 1
ATOM 6581 C CA . SER A 1 823 ? -74.073 58.442 1.819 1.00 26.67 852 SER A CA 1
ATOM 6582 C C . SER A 1 823 ? -73.453 57.847 0.562 1.00 30.77 852 SER A C 1
ATOM 6583 O O . SER A 1 823 ? -73.861 56.791 0.083 1.00 30.28 852 SER A O 1
ATOM 6586 N N . GLU A 1 824 ? -72.438 58.520 0.045 1.00 25.11 853 GLU A N 1
ATOM 6587 C CA . GLU A 1 824 ? -71.584 57.913 -0.967 1.00 28.53 853 GLU A CA 1
ATOM 6588 C C . GLU A 1 824 ? -70.587 56.903 -0.344 1.00 32.09 853 GLU A C 1
ATOM 6589 O O . GLU A 1 824 ? -70.111 55.981 -1.012 1.00 28.94 853 GLU A O 1
ATOM 6595 N N . LYS A 1 825 ? -70.318 57.058 0.951 1.00 29.54 854 LYS A N 1
ATOM 6596 C CA . LYS A 1 825 ? -69.387 56.194 1.673 1.00 29.70 854 LYS A CA 1
ATOM 6597 C C . LYS A 1 825 ? -70.000 54.832 1.992 1.00 29.20 854 LYS A C 1
ATOM 6598 O O . LYS A 1 825 ? -71.215 54.704 2.149 1.00 28.97 854 LYS A O 1
ATOM 6604 N N . PRO A 1 826 ? -69.149 53.809 2.118 1.00 29.56 855 PRO A N 1
ATOM 6605 C CA . PRO A 1 826 ? -69.597 52.450 2.454 1.00 27.96 855 PRO A CA 1
ATOM 6606 C C . PRO A 1 826 ? -70.174 52.399 3.872 1.00 27.26 855 PRO A C 1
ATOM 6607 O O . PRO A 1 826 ? -69.714 53.133 4.746 1.00 26.07 855 PRO A O 1
ATOM 6611 N N . PRO A 1 827 ? -71.163 51.531 4.109 1.00 25.25 856 PRO A N 1
ATOM 6612 C CA . PRO A 1 827 ? -71.783 51.484 5.436 1.00 25.60 856 PRO A CA 1
ATOM 6613 C C . PRO A 1 827 ? -70.790 51.201 6.563 1.00 24.02 856 PRO A C 1
ATOM 6614 O O . PRO A 1 827 ? -70.969 51.736 7.649 1.00 24.30 856 PRO A O 1
ATOM 6618 N N . HIS A 1 828 ? -69.765 50.383 6.323 1.00 28.65 857 HIS A N 1
ATOM 6619 C CA . HIS A 1 828 ? -68.825 50.075 7.410 1.00 27.86 857 HIS A CA 1
ATOM 6620 C C . HIS A 1 828 ? -68.079 51.332 7.843 1.00 26.97 857 HIS A C 1
ATOM 6621 O O . HIS A 1 828 ? -67.711 51.482 9.019 1.00 29.06 857 HIS A O 1
ATOM 6628 N N . TYR A 1 829 ? -67.864 52.248 6.904 1.00 27.83 858 TYR A N 1
ATOM 6629 C CA . TYR A 1 829 ? -67.254 53.528 7.253 1.00 27.34 858 TYR A CA 1
ATOM 6630 C C . TYR A 1 829 ? -68.230 54.375 8.060 1.00 24.99 858 TYR A C 1
ATOM 6631 O O . TYR A 1 829 ? -67.861 54.960 9.084 1.00 24.86 858 TYR A O 1
ATOM 6640 N N . LEU A 1 830 ? -69.478 54.450 7.599 1.00 24.77 859 LEU A N 1
ATOM 6641 C CA . LEU A 1 830 ? -70.501 55.179 8.343 1.00 23.57 859 LEU A CA 1
ATOM 6642 C C . LEU A 1 830 ? -70.612 54.650 9.776 1.00 25.13 859 LEU A C 1
ATOM 6643 O O . LEU A 1 830 ? -70.716 55.423 10.721 1.00 24.23 859 LEU A O 1
ATOM 6648 N N . GLU A 1 831 ? -70.604 53.330 9.935 1.00 23.41 860 GLU A N 1
ATOM 6649 C CA . GLU A 1 831 ? -70.607 52.736 11.270 1.00 23.56 860 GLU A CA 1
ATOM 6650 C C . GLU A 1 831 ? -69.519 53.313 12.160 1.00 24.47 860 GLU A C 1
ATOM 6651 O O . GLU A 1 831 ? -69.775 53.683 13.308 1.00 22.94 860 GLU A O 1
ATOM 6657 N N . SER A 1 832 ? -68.287 53.355 11.653 1.00 25.22 861 SER A N 1
ATOM 6658 C CA . SER A 1 832 ? -67.183 53.849 12.476 1.00 25.56 861 SER A CA 1
ATOM 6659 C C . SER A 1 832 ? -67.355 55.304 12.889 1.00 22.47 861 SER A C 1
ATOM 6660 O O . SER A 1 832 ? -66.977 55.684 13.996 1.00 25.26 861 SER A O 1
ATOM 6663 N N . ARG A 1 833 ? -67.919 56.127 12.010 1.00 25.76 862 ARG A N 1
ATOM 6664 C CA . ARG A 1 833 ? -68.071 57.544 12.336 1.00 23.44 862 ARG A CA 1
ATOM 6665 C C . ARG A 1 833 ? -69.195 57.768 13.354 1.00 22.38 862 ARG A C 1
ATOM 6666 O O . ARG A 1 833 ? -69.119 58.673 14.192 1.00 21.06 862 ARG A O 1
ATOM 6674 N N . VAL A 1 834 ? -70.241 56.947 13.279 1.00 21.42 863 VAL A N 1
ATOM 6675 C CA . VAL A 1 834 ? -71.302 57.016 14.284 1.00 20.99 863 VAL A CA 1
ATOM 6676 C C . VAL A 1 834 ? -70.721 56.610 15.640 1.00 21.31 863 VAL A C 1
ATOM 6677 O O . VAL A 1 834 ? -71.020 57.215 16.660 1.00 22.51 863 VAL A O 1
ATOM 6681 N N . GLU A 1 835 ? -69.876 55.581 15.655 1.00 23.01 864 GLU A N 1
ATOM 6682 C CA . GLU A 1 835 ? -69.277 55.165 16.922 1.00 22.91 864 GLU A CA 1
ATOM 6683 C C . GLU A 1 835 ? -68.303 56.221 17.448 1.00 23.52 864 GLU A C 1
ATOM 6684 O O . GLU A 1 835 ? -68.246 56.481 18.637 1.00 23.66 864 GLU A O 1
ATOM 6690 N N . ALA A 1 836 ? -67.543 56.841 16.560 1.00 23.67 865 ALA A N 1
ATOM 6691 C CA . ALA A 1 836 ? -66.710 57.957 16.989 1.00 23.76 865 ALA A CA 1
ATOM 6692 C C . ALA A 1 836 ? -67.572 59.053 17.611 1.00 24.06 865 ALA A C 1
ATOM 6693 O O . ALA A 1 836 ? -67.239 59.611 18.658 1.00 23.21 865 ALA A O 1
ATOM 6695 N N . PHE A 1 837 ? -68.687 59.364 16.967 1.00 21.00 866 PHE A N 1
ATOM 6696 C CA . PHE A 1 837 ? -69.567 60.416 17.467 1.00 21.73 866 PHE A CA 1
ATOM 6697 C C . PHE A 1 837 ? -70.136 60.125 18.864 1.00 24.05 866 PHE A C 1
ATOM 6698 O O . PHE A 1 837 ? -70.227 61.023 19.706 1.00 22.36 866 PHE A O 1
ATOM 6706 N N . LEU A 1 838 ? -70.526 58.877 19.121 1.00 23.28 867 LEU A N 1
ATOM 6707 C CA . LEU A 1 838 ? -71.066 58.547 20.440 1.00 23.85 867 LEU A CA 1
ATOM 6708 C C . LEU A 1 838 ? -70.069 58.838 21.572 1.00 24.73 867 LEU A C 1
ATOM 6709 O O . LEU A 1 838 ? -70.443 59.344 22.624 1.00 25.44 867 LEU A O 1
ATOM 6714 N N . ILE A 1 839 ? -68.801 58.521 21.351 1.00 27.20 868 ILE A N 1
ATOM 6715 C CA . ILE A 1 839 ? -67.765 58.839 22.335 1.00 26.18 868 ILE A CA 1
ATOM 6716 C C . ILE A 1 839 ? -67.630 60.354 22.510 1.00 29.33 868 ILE A C 1
ATOM 6717 O O . ILE A 1 839 ? -67.500 60.855 23.624 1.00 33.47 868 ILE A O 1
ATOM 6722 N N . THR A 1 840 ? -67.696 61.091 21.411 1.00 28.56 869 THR A N 1
ATOM 6723 C CA . THR A 1 840 ? -67.717 62.556 21.484 1.00 32.08 869 THR A CA 1
ATOM 6724 C C . THR A 1 840 ? -68.844 63.063 22.382 1.00 33.42 869 THR A C 1
ATOM 6725 O O . THR A 1 840 ? -68.636 63.979 23.192 1.00 30.34 869 THR A O 1
ATOM 6729 N N . MET A 1 841 ? -70.031 62.463 22.253 1.00 27.13 870 MET A N 1
ATOM 6730 C CA . MET A 1 841 ? -71.188 62.888 23.043 1.00 28.83 870 MET A CA 1
ATOM 6731 C C . MET A 1 841 ? -71.057 62.555 24.524 1.00 27.91 870 MET A C 1
ATOM 6732 O O . MET A 1 841 ? -71.538 63.297 25.365 1.00 28.30 870 MET A O 1
ATOM 6737 N N . GLU A 1 842 ? -70.449 61.421 24.845 1.00 30.85 871 GLU A N 1
ATOM 6738 C CA . GLU A 1 842 ? -70.209 61.089 26.244 1.00 31.32 871 GLU A CA 1
ATOM 6739 C C . GLU A 1 842 ? -69.306 62.134 26.903 1.00 30.40 871 GLU A C 1
ATOM 6740 O O . GLU A 1 842 ? -69.576 62.606 28.008 1.00 30.00 871 GLU A O 1
ATOM 6746 N N . LYS A 1 843 ? -68.228 62.492 26.224 1.00 30.36 872 LYS A N 1
ATOM 6747 C CA . LYS A 1 843 ? -67.346 63.506 26.775 1.00 33.33 872 LYS A CA 1
ATOM 6748 C C . LYS A 1 843 ? -68.051 64.855 26.817 1.00 30.59 872 LYS A C 1
ATOM 6749 O O . LYS A 1 843 ? -67.869 65.640 27.746 1.00 30.96 872 LYS A O 1
ATOM 6755 N N . SER A 1 844 ? -68.883 65.109 25.816 1.00 29.92 873 SER A N 1
ATOM 6756 C CA . SER A 1 844 ? -69.631 66.353 25.756 1.00 29.65 873 SER A CA 1
ATOM 6757 C C . SER A 1 844 ? -70.586 66.474 26.936 1.00 28.58 873 SER A C 1
ATOM 6758 O O . SER A 1 844 ? -70.743 67.546 27.513 1.00 26.01 873 SER A O 1
ATOM 6761 N N . ILE A 1 845 ? -71.218 65.366 27.311 1.00 26.53 874 ILE A N 1
ATOM 6762 C CA . ILE A 1 845 ? -72.106 65.387 28.457 1.00 26.56 874 ILE A CA 1
ATOM 6763 C C . ILE A 1 845 ? -71.327 65.560 29.774 1.00 26.74 874 ILE A C 1
ATOM 6764 O O . ILE A 1 845 ? -71.754 66.276 30.676 1.00 26.15 874 ILE A O 1
ATOM 6769 N N . GLU A 1 846 ? -70.183 64.904 29.875 1.00 26.79 875 GLU A N 1
ATOM 6770 C CA . GLU A 1 846 ? -69.337 65.081 31.057 1.00 32.05 875 GLU A CA 1
ATOM 6771 C C . GLU A 1 846 ? -68.944 66.554 31.206 1.00 30.23 875 GLU A C 1
ATOM 6772 O O . GLU A 1 846 ? -68.983 67.118 32.289 1.00 29.34 875 GLU A O 1
ATOM 6778 N N . ASP A 1 847 ? -68.597 67.177 30.093 1.00 28.30 876 ASP A N 1
ATOM 6779 C CA . ASP A 1 847 ? -68.097 68.542 30.120 1.00 29.82 876 ASP A CA 1
ATOM 6780 C C . ASP A 1 847 ? -69.144 69.646 30.163 1.00 28.43 876 ASP A C 1
ATOM 6781 O O . ASP A 1 847 ? -68.794 70.798 30.406 1.00 24.16 876 ASP A O 1
ATOM 6786 N N . MET A 1 848 ? -70.414 69.327 29.902 1.00 27.22 877 MET A N 1
ATOM 6787 C CA . MET A 1 848 ? -71.424 70.382 29.844 1.00 28.10 877 MET A CA 1
ATOM 6788 C C . MET A 1 848 ? -71.805 70.851 31.250 1.00 29.40 877 MET A C 1
ATOM 6789 O O . MET A 1 848 ? -71.773 70.080 32.210 1.00 28.32 877 MET A O 1
ATOM 6794 N N . THR A 1 849 ? -72.139 72.126 31.363 1.00 26.36 878 THR A N 1
ATOM 6795 C CA . THR A 1 849 ? -72.496 72.694 32.651 1.00 28.70 878 THR A CA 1
ATOM 6796 C C . THR A 1 849 ? -73.842 72.120 33.105 1.00 35.29 878 THR A C 1
ATOM 6797 O O . THR A 1 849 ? -74.632 71.609 32.292 1.00 28.16 878 THR A O 1
ATOM 6801 N N . GLU A 1 850 ? -74.099 72.218 34.405 1.00 31.31 879 GLU A N 1
ATOM 6802 C CA . GLU A 1 850 ? -75.375 71.813 34.960 1.00 32.47 879 GLU A CA 1
ATOM 6803 C C . GLU A 1 850 ? -76.515 72.577 34.299 1.00 32.70 879 GLU A C 1
ATOM 6804 O O . GLU A 1 850 ? -77.555 72.004 33.991 1.00 30.91 879 GLU A O 1
ATOM 6810 N N . GLU A 1 851 ? -76.321 73.873 34.093 1.00 30.38 880 GLU A N 1
ATOM 6811 C CA . GLU A 1 851 ? -77.341 74.701 33.465 1.00 35.01 880 GLU A CA 1
ATOM 6812 C C . GLU A 1 851 ? -77.586 74.306 31.995 1.00 32.59 880 GLU A C 1
ATOM 6813 O O . GLU A 1 851 ? -78.732 74.281 31.554 1.00 28.09 880 GLU A O 1
ATOM 6819 N N . ALA A 1 852 ? -76.523 74.011 31.242 1.00 26.81 881 ALA A N 1
ATOM 6820 C CA . ALA A 1 852 ? -76.696 73.517 29.874 1.00 29.92 881 ALA A CA 1
ATOM 6821 C C . ALA A 1 852 ? -77.532 72.232 29.872 1.00 26.86 881 ALA A C 1
ATOM 6822 O O . ALA A 1 852 ? -78.402 72.050 29.011 1.00 25.29 881 ALA A O 1
ATOM 6824 N N . PHE A 1 853 ? -77.246 71.351 30.828 1.00 23.35 882 PHE A N 1
ATOM 6825 C CA . PHE A 1 853 ? -78.035 70.133 31.021 1.00 26.54 882 PHE A CA 1
ATOM 6826 C C . PHE A 1 853 ? -79.522 70.430 31.291 1.00 25.93 882 PHE A C 1
ATOM 6827 O O . PHE A 1 853 ? -80.413 69.846 30.660 1.00 24.83 882 PHE A O 1
ATOM 6835 N N . GLN A 1 854 ? -79.788 71.336 32.222 1.00 22.27 883 GLN A N 1
ATOM 6836 C CA . GLN A 1 854 ? -81.156 71.794 32.481 1.00 25.48 883 GLN A CA 1
ATOM 6837 C C . GLN A 1 854 ? -81.845 72.436 31.272 1.00 25.11 883 GLN A C 1
ATOM 6838 O O . GLN A 1 854 ? -83.075 72.348 31.135 1.00 24.72 883 GLN A O 1
ATOM 6844 N N . LYS A 1 855 ? -81.082 73.102 30.411 1.00 23.80 884 LYS A N 1
ATOM 6845 C CA . LYS A 1 855 ? -81.681 73.697 29.214 1.00 27.09 884 LYS A CA 1
ATOM 6846 C C . LYS A 1 855 ? -82.232 72.612 28.300 1.00 20.98 884 LYS A C 1
ATOM 6847 O O . LYS A 1 855 ? -83.274 72.788 27.682 1.00 24.03 884 LYS A O 1
ATOM 6853 N N . HIS A 1 856 ? -81.485 71.523 28.172 1.00 20.79 885 HIS A N 1
ATOM 6854 C CA . HIS A 1 856 ? -81.919 70.408 27.344 1.00 23.82 885 HIS A CA 1
ATOM 6855 C C . HIS A 1 856 ? -83.163 69.755 27.943 1.00 23.05 885 HIS A C 1
ATOM 6856 O O . HIS A 1 856 ? -84.071 69.357 27.213 1.00 21.49 885 HIS A O 1
ATOM 6863 N N . ILE A 1 857 ? -83.205 69.646 29.272 1.00 22.00 886 ILE A N 1
ATOM 6864 C CA . ILE A 1 857 ? -84.411 69.158 29.941 1.00 21.82 886 ILE A CA 1
ATOM 6865 C C . ILE A 1 857 ? -85.604 70.059 29.619 1.00 23.32 886 ILE A C 1
ATOM 6866 O O . ILE A 1 857 ? -86.704 69.585 29.290 1.00 21.34 886 ILE A O 1
ATOM 6871 N N . GLN A 1 858 ? -85.394 71.365 29.730 1.00 19.45 887 GLN A N 1
ATOM 6872 C CA . GLN A 1 858 ? -86.468 72.321 29.476 1.00 21.67 887 GLN A CA 1
ATOM 6873 C C . GLN A 1 858 ? -86.905 72.301 28.006 1.00 22.74 887 GLN A C 1
ATOM 6874 O O . GLN A 1 858 ? -88.092 72.419 27.697 1.00 24.03 887 GLN A O 1
ATOM 6880 N N . ALA A 1 859 ? -85.950 72.158 27.095 1.00 20.89 888 ALA A N 1
ATOM 6881 C CA . ALA A 1 859 ? -86.277 72.106 25.671 1.00 20.21 888 ALA A CA 1
ATOM 6882 C C . ALA A 1 859 ? -87.147 70.875 25.393 1.00 22.12 888 ALA A C 1
ATOM 6883 O O . ALA A 1 859 ? -88.169 70.968 24.712 1.00 20.53 888 ALA A O 1
ATOM 6885 N N . LEU A 1 860 ? -86.739 69.722 25.917 1.00 21.20 889 LEU A N 1
ATOM 6886 C CA . LEU A 1 860 ? -87.551 68.515 25.746 1.00 22.07 889 LEU A CA 1
ATOM 6887 C C . LEU A 1 860 ? -88.935 68.711 26.378 1.00 22.68 889 LEU A C 1
ATOM 6888 O O . LEU A 1 860 ? -89.952 68.314 25.807 1.00 22.23 889 LEU A O 1
ATOM 6893 N N . ALA A 1 861 ? -88.972 69.318 27.561 1.00 21.37 890 ALA A N 1
ATOM 6894 C CA . ALA A 1 861 ? -90.244 69.564 28.240 1.00 21.36 890 ALA A CA 1
ATOM 6895 C C . ALA A 1 861 ? -91.212 70.357 27.352 1.00 24.31 890 ALA A C 1
ATOM 6896 O O . ALA A 1 861 ? -92.368 69.968 27.169 1.00 21.41 890 ALA A O 1
ATOM 6898 N N . ILE A 1 862 ? -90.732 71.474 26.812 1.00 22.49 891 ILE A N 1
ATOM 6899 C CA . ILE A 1 862 ? -91.530 72.321 25.932 1.00 23.87 891 ILE A CA 1
ATOM 6900 C C . ILE A 1 862 ? -92.026 71.555 24.709 1.00 21.99 891 ILE A C 1
ATOM 6901 O O . ILE A 1 862 ? -93.170 71.715 24.303 1.00 24.58 891 ILE A O 1
ATOM 6906 N N . ARG A 1 863 ? -91.162 70.727 24.123 1.00 21.77 892 ARG A N 1
ATOM 6907 C CA . ARG A 1 863 ? -91.542 69.963 22.947 1.00 25.20 892 ARG A CA 1
ATOM 6908 C C . ARG A 1 863 ? -92.654 68.967 23.269 1.00 27.02 892 ARG A C 1
ATOM 6909 O O . ARG A 1 863 ? -93.587 68.772 22.473 1.00 24.18 892 ARG A O 1
ATOM 6917 N N . ARG A 1 864 ? -92.535 68.331 24.429 1.00 22.66 893 ARG A N 1
ATOM 6918 C CA . ARG A 1 864 ? -93.500 67.320 24.858 1.00 22.14 893 ARG A CA 1
ATOM 6919 C C . ARG A 1 864 ? -94.842 67.943 25.281 1.00 27.27 893 ARG A C 1
ATOM 6920 O O . ARG A 1 864 ? -95.914 67.339 25.087 1.00 28.33 893 ARG A O 1
ATOM 6928 N N . LEU A 1 865 ? -94.804 69.152 25.845 1.00 23.41 894 LEU A N 1
ATOM 6929 C CA . LEU A 1 865 ? -96.032 69.794 26.325 1.00 24.82 894 LEU A CA 1
ATOM 6930 C C . LEU A 1 865 ? -96.715 70.709 25.302 1.00 28.88 894 LEU A C 1
ATOM 6931 O O . LEU A 1 865 ? -97.802 71.228 25.559 1.00 31.47 894 LEU A O 1
ATOM 6936 N N . ASP A 1 866 ? -96.078 70.914 24.155 1.00 26.12 895 ASP A N 1
ATOM 6937 C CA . ASP A 1 866 ? -96.625 71.783 23.101 1.00 27.82 895 ASP A CA 1
ATOM 6938 C C . ASP A 1 866 ? -98.073 71.382 22.799 1.00 28.07 895 ASP A C 1
ATOM 6939 O O . ASP A 1 866 ? -98.337 70.244 22.460 1.00 31.37 895 ASP A O 1
ATOM 6944 N N . LYS A 1 867 ? -99.003 72.316 22.935 1.00 30.61 896 LYS A N 1
ATOM 6945 C CA . LYS A 1 867 ? -100.436 72.011 22.801 1.00 31.20 896 LYS A CA 1
ATOM 6946 C C . LYS A 1 867 ? -100.841 71.828 21.338 1.00 29.93 896 LYS A C 1
ATOM 6947 O O . LYS A 1 867 ? -100.426 72.596 20.474 1.00 27.20 896 LYS A O 1
ATOM 6953 N N . PRO A 1 868 ? -101.656 70.803 21.050 1.00 32.19 897 PRO A N 1
ATOM 6954 C CA . PRO A 1 868 ? -102.239 70.728 19.700 1.00 29.16 897 PRO A CA 1
ATOM 6955 C C . PRO A 1 868 ? -103.000 72.008 19.338 1.00 26.56 897 PRO A C 1
ATOM 6956 O O . PRO A 1 868 ? -103.706 72.565 20.179 1.00 25.63 897 PRO A O 1
ATOM 6960 N N . LYS A 1 869 ? -102.859 72.466 18.094 1.00 27.10 898 LYS A N 1
ATOM 6961 C CA . LYS A 1 869 ? -103.538 73.687 17.653 1.00 27.17 898 LYS A CA 1
ATOM 6962 C C . LYS A 1 869 ? -104.869 73.361 16.968 1.00 25.47 898 LYS A C 1
ATOM 6963 O O . LYS A 1 869 ? -105.734 74.225 16.814 1.00 24.87 898 LYS A O 1
ATOM 6969 N N . LYS A 1 870 ? -105.025 72.109 16.560 1.00 24.84 899 LYS A N 1
ATOM 6970 C CA . LYS A 1 870 ? -106.213 71.707 15.830 1.00 22.84 899 LYS A CA 1
ATOM 6971 C C . LYS A 1 870 ? -106.688 70.325 16.272 1.00 21.83 899 LYS A C 1
ATOM 6972 O O . LYS A 1 870 ? -105.923 69.525 16.830 1.00 20.99 899 LYS A O 1
ATOM 6978 N N . LEU A 1 871 ? -107.945 70.037 15.957 1.00 21.21 900 LEU A N 1
ATOM 6979 C CA . LEU A 1 871 ? -108.575 68.791 16.372 1.00 21.57 900 LEU A CA 1
ATOM 6980 C C . LEU A 1 871 ? -107.796 67.530 15.984 1.00 22.43 900 LEU A C 1
ATOM 6981 O O . LEU A 1 871 ? -107.597 66.628 16.809 1.00 26.48 900 LEU A O 1
ATOM 6986 N N . SER A 1 872 ? -107.367 67.433 14.734 1.00 19.58 901 SER A N 1
ATOM 6987 C CA . SER A 1 872 ? -106.739 66.186 14.305 1.00 24.98 901 SER A CA 1
ATOM 6988 C C . SER A 1 872 ? -105.396 65.935 14.998 1.00 23.67 901 SER A C 1
ATOM 6989 O O . SER A 1 872 ? -104.988 64.783 15.179 1.00 23.50 901 SER A O 1
ATOM 6992 N N . ALA A 1 873 ? -104.703 67.007 15.369 1.00 22.97 902 ALA A N 1
ATOM 6993 C CA . ALA A 1 873 ? -103.461 66.880 16.127 1.00 25.21 902 ALA A CA 1
ATOM 6994 C C . ALA A 1 873 ? -103.736 66.287 17.521 1.00 25.30 902 ALA A C 1
ATOM 6995 O O . ALA A 1 873 ? -102.986 65.434 18.032 1.00 22.95 902 ALA A O 1
ATOM 6997 N N . GLU A 1 874 ? -104.797 66.762 18.155 1.00 21.93 903 GLU A N 1
ATOM 6998 C CA . GLU A 1 874 ? -105.195 66.186 19.432 1.00 25.36 903 GLU A CA 1
ATOM 6999 C C . GLU A 1 874 ? -105.668 64.735 19.235 1.00 23.91 903 GLU A C 1
ATOM 7000 O O . GLU A 1 874 ? -105.285 63.844 19.999 1.00 26.84 903 GLU A O 1
ATOM 7006 N N . SER A 1 875 ? -106.478 64.493 18.208 1.00 22.44 904 SER A N 1
ATOM 7007 C CA . SER A 1 875 ? -106.972 63.146 17.952 1.00 25.44 904 SER A CA 1
ATOM 7008 C C . SER A 1 875 ? -105.788 62.190 17.741 1.00 26.67 904 SER A C 1
ATOM 7009 O O . SER A 1 875 ? -105.810 61.047 18.227 1.00 23.44 904 SER A O 1
ATOM 7012 N N . ALA A 1 876 ? -104.759 62.648 17.021 1.00 23.46 905 ALA A N 1
ATOM 7013 C CA . ALA A 1 876 ? -103.614 61.788 16.726 1.00 23.51 905 ALA A CA 1
ATOM 7014 C C . ALA A 1 876 ? -102.895 61.313 17.976 1.00 24.11 905 ALA A C 1
ATOM 7015 O O . ALA A 1 876 ? -102.458 60.157 18.038 1.00 25.03 905 ALA A O 1
ATOM 7017 N N . LYS A 1 877 ? -102.751 62.198 18.962 1.00 23.92 906 LYS A N 1
ATOM 7018 C CA . LYS A 1 877 ? -102.121 61.828 20.229 1.00 25.80 906 LYS A CA 1
ATOM 7019 C C . LYS A 1 877 ? -102.912 60.734 20.937 1.00 25.12 906 LYS A C 1
ATOM 7020 O O . LYS A 1 877 ? -102.332 59.746 21.399 1.00 22.42 906 LYS A O 1
ATOM 7026 N N . TYR A 1 878 ? -104.235 60.914 21.028 1.00 24.16 907 TYR A N 1
ATOM 7027 C CA . TYR A 1 878 ? -105.089 59.925 21.704 1.00 24.47 907 TYR A CA 1
ATOM 7028 C C . TYR A 1 878 ? -105.067 58.627 20.938 1.00 22.08 907 TYR A C 1
ATOM 7029 O O . TYR A 1 878 ? -104.952 57.551 21.521 1.00 23.36 907 TYR A O 1
ATOM 7038 N N . TRP A 1 879 ? -105.176 58.733 19.616 1.00 21.68 908 TRP A N 1
ATOM 7039 C CA . TRP A 1 879 ? -105.139 57.551 18.761 1.00 21.47 908 TRP A CA 1
ATOM 7040 C C . TRP A 1 879 ? -103.834 56.755 18.925 1.00 26.54 908 TRP A C 1
ATOM 7041 O O . TRP A 1 879 ? -103.824 55.516 18.876 1.00 24.89 908 TRP A O 1
ATOM 7052 N N . GLY A 1 880 ? -102.729 57.458 19.122 1.00 25.08 909 GLY A N 1
ATOM 7053 C CA . GLY A 1 880 ? -101.470 56.778 19.377 1.00 26.08 909 GLY A CA 1
ATOM 7054 C C . GLY A 1 880 ? -101.526 55.957 20.659 1.00 22.73 909 GLY A C 1
ATOM 7055 O O . GLY A 1 880 ? -100.999 54.855 20.710 1.00 25.45 909 GLY A O 1
ATOM 7056 N N . GLU A 1 881 ? -102.158 56.502 21.697 1.00 21.66 910 GLU A N 1
ATOM 7057 C CA . GLU A 1 881 ? -102.297 55.799 22.969 1.00 20.29 910 GLU A CA 1
ATOM 7058 C C . GLU A 1 881 ? -103.175 54.580 22.774 1.00 24.06 910 GLU A C 1
ATOM 7059 O O . GLU A 1 881 ? -102.970 53.552 23.413 1.00 24.02 910 GLU A O 1
ATOM 7065 N N . ILE A 1 882 ? -104.162 54.707 21.890 1.00 25.27 911 ILE A N 1
ATOM 7066 C CA . ILE A 1 882 ? -105.133 53.632 21.677 1.00 23.77 911 ILE A CA 1
ATOM 7067 C C . ILE A 1 882 ? -104.586 52.495 20.818 1.00 24.82 911 ILE A C 1
ATOM 7068 O O . ILE A 1 882 ? -104.684 51.323 21.198 1.00 24.25 911 ILE A O 1
ATOM 7073 N N . ILE A 1 883 ? -104.008 52.817 19.662 1.00 23.91 912 ILE A N 1
ATOM 7074 C CA . ILE A 1 883 ? -103.431 51.750 18.833 1.00 26.07 912 ILE A CA 1
ATOM 7075 C C . ILE A 1 883 ? -102.230 51.046 19.481 1.00 28.72 912 ILE A C 1
ATOM 7076 O O . ILE A 1 883 ? -102.003 49.870 19.206 1.00 27.29 912 ILE A O 1
ATOM 7081 N N . SER A 1 884 ? -101.466 51.744 20.329 1.00 27.70 913 SER A N 1
ATOM 7082 C CA . SER A 1 884 ? -100.348 51.107 21.055 1.00 28.29 913 SER A CA 1
ATOM 7083 C C . SER A 1 884 ? -100.863 50.303 22.245 1.00 28.20 913 SER A C 1
ATOM 7084 O O . SER A 1 884 ? -100.115 49.549 22.881 1.00 25.55 913 SER A O 1
ATOM 7087 N N . GLN A 1 885 ? -102.136 50.515 22.561 1.00 28.01 914 GLN A N 1
ATOM 7088 C CA . GLN A 1 885 ? -102.770 49.898 23.716 1.00 27.73 914 GLN A CA 1
ATOM 7089 C C . GLN A 1 885 ? -102.066 50.225 25.022 1.00 29.77 914 GLN A C 1
ATOM 7090 O O . GLN A 1 885 ? -102.014 49.396 25.935 1.00 27.96 914 GLN A O 1
ATOM 7096 N N . GLN A 1 886 ? -101.557 51.453 25.120 1.00 23.68 915 GLN A N 1
ATOM 7097 C CA . GLN A 1 886 ? -100.994 51.935 26.365 1.00 25.16 915 GLN A CA 1
ATOM 7098 C C . GLN A 1 886 ? -101.990 52.822 27.102 1.00 25.07 915 GLN A C 1
ATOM 7099 O O . GLN A 1 886 ? -101.982 52.909 28.334 1.00 26.90 915 GLN A O 1
ATOM 7105 N N . TYR A 1 887 ? -102.848 53.478 26.333 1.00 24.13 916 TYR A N 1
ATOM 7106 C CA . TYR A 1 887 ? -103.951 54.269 26.882 1.00 24.35 916 TYR A CA 1
ATOM 7107 C C . TYR A 1 887 ? -103.506 55.235 27.962 1.00 29.86 916 TYR A C 1
ATOM 7108 O O . TYR A 1 887 ? -104.223 55.472 28.938 1.00 29.30 916 TYR A O 1
ATOM 7117 N N . ASN A 1 888 ? -102.319 55.800 27.785 1.00 26.85 917 ASN A N 1
ATOM 7118 C CA . ASN A 1 888 ? -101.793 56.754 28.746 1.00 25.05 917 ASN A CA 1
ATOM 7119 C C . ASN A 1 888 ? -102.106 58.189 28.323 1.00 27.79 917 ASN A C 1
ATOM 7120 O O . ASN A 1 888 ? -101.238 58.885 27.803 1.00 23.35 917 ASN A O 1
ATOM 7125 N N . PHE A 1 889 ? -103.333 58.646 28.557 1.00 25.38 918 PHE A N 1
ATOM 7126 C CA . PHE A 1 889 ? -103.737 59.952 28.029 1.00 28.30 918 PHE A CA 1
ATOM 7127 C C . PHE A 1 889 ? -103.082 61.134 28.729 1.00 27.87 918 PHE A C 1
ATOM 7128 O O . PHE A 1 889 ? -102.940 62.196 28.134 1.00 30.72 918 PHE A O 1
ATOM 7136 N N . ASP A 1 890 ? -102.681 60.956 29.982 1.00 28.90 919 ASP A N 1
ATOM 7137 C CA . ASP A 1 890 ? -102.000 62.033 30.708 1.00 33.38 919 ASP A CA 1
ATOM 7138 C C . ASP A 1 890 ? -100.470 61.914 30.654 1.00 29.18 919 ASP A C 1
ATOM 7139 O O . ASP A 1 890 ? -99.759 62.516 31.468 1.00 26.12 919 ASP A O 1
ATOM 7144 N N . ARG A 1 891 ? -99.989 61.132 29.691 1.00 27.04 920 ARG A N 1
ATOM 7145 C CA . ARG A 1 891 ? -98.572 60.825 29.534 1.00 27.42 920 ARG A CA 1
ATOM 7146 C C . ARG A 1 891 ? -97.632 62.036 29.604 1.00 26.55 920 ARG A C 1
ATOM 7147 O O . ARG A 1 891 ? -96.617 61.987 30.294 1.00 25.54 920 ARG A O 1
ATOM 7155 N N . ASP A 1 892 ? -97.947 63.092 28.853 1.00 25.51 921 ASP A N 1
ATOM 7156 C CA . ASP A 1 892 ? -97.043 64.240 28.750 1.00 29.38 921 ASP A CA 1
ATOM 7157 C C . ASP A 1 892 ? -96.737 64.875 30.116 1.00 28.72 921 ASP A C 1
ATOM 7158 O O . ASP A 1 892 ? -95.584 65.180 30.429 1.00 27.50 921 ASP A O 1
ATOM 7163 N N . ASN A 1 893 ? -97.765 65.058 30.938 1.00 27.39 922 ASN A N 1
ATOM 7164 C CA . ASN A 1 893 ? -97.574 65.636 32.265 1.00 28.29 922 ASN A CA 1
ATOM 7165 C C . ASN A 1 893 ? -96.724 64.748 33.162 1.00 27.72 922 ASN A C 1
ATOM 7166 O O . ASN A 1 893 ? -95.763 65.188 33.794 1.00 30.73 922 ASN A O 1
ATOM 7171 N N . THR A 1 894 ? -97.087 63.484 33.196 1.00 25.20 923 THR A N 1
ATOM 7172 C CA . THR A 1 894 ? -96.403 62.478 33.989 1.00 29.54 923 THR A CA 1
ATOM 7173 C C . THR A 1 894 ? -94.922 62.306 33.576 1.00 25.92 923 THR A C 1
ATOM 7174 O O . THR A 1 894 ? -94.013 62.293 34.409 1.00 25.85 923 THR A O 1
ATOM 7178 N N . GLU A 1 895 ? -94.690 62.183 32.274 1.00 23.73 924 GLU A N 1
ATOM 7179 C CA . GLU A 1 895 ? -93.346 61.965 31.758 1.00 23.45 924 GLU A CA 1
ATOM 7180 C C . GLU A 1 895 ? -92.446 63.193 31.908 1.00 24.48 924 GLU A C 1
ATOM 7181 O O . GLU A 1 895 ? -91.264 63.064 32.270 1.00 21.51 924 GLU A O 1
ATOM 7187 N N . VAL A 1 896 ? -92.995 64.379 31.661 1.00 21.64 925 VAL A N 1
ATOM 7188 C CA . VAL A 1 896 ? -92.225 65.616 31.879 1.00 23.91 925 VAL A CA 1
ATOM 7189 C C . VAL A 1 896 ? -91.892 65.816 33.368 1.00 27.68 925 VAL A C 1
ATOM 7190 O O . VAL A 1 896 ? -90.766 66.192 33.712 1.00 24.50 925 VAL A O 1
ATOM 7194 N N . ALA A 1 897 ? -92.850 65.535 34.255 1.00 26.15 926 ALA A N 1
ATOM 7195 C CA . ALA A 1 897 ? -92.558 65.581 35.690 1.00 26.93 926 ALA A CA 1
ATOM 7196 C C . ALA A 1 897 ? -91.364 64.699 36.069 1.00 25.59 926 ALA A C 1
ATOM 7197 O O . ALA A 1 897 ? -90.461 65.136 36.789 1.00 29.05 926 ALA A O 1
ATOM 7199 N N . TYR A 1 898 ? -91.346 63.465 35.576 1.00 21.40 927 TYR A N 1
ATOM 7200 C CA . TYR A 1 898 ? -90.238 62.569 35.850 1.00 23.90 927 TYR A CA 1
ATOM 7201 C C . TYR A 1 898 ? -88.926 63.087 35.220 1.00 27.45 927 TYR A C 1
ATOM 7202 O O . TYR A 1 898 ? -87.866 63.072 35.848 1.00 25.27 927 TYR A O 1
ATOM 7211 N N . LEU A 1 899 ? -89.022 63.543 33.973 1.00 24.93 928 LEU A N 1
ATOM 7212 C CA . LEU A 1 899 ? -87.882 64.070 33.230 1.00 24.12 928 LEU A CA 1
ATOM 7213 C C . LEU A 1 899 ? -87.118 65.121 34.033 1.00 24.66 928 LEU A C 1
ATOM 7214 O O . LEU A 1 899 ? -85.880 65.134 34.069 1.00 25.35 928 LEU A O 1
ATOM 7219 N N . LYS A 1 900 ? -87.868 66.024 34.645 1.00 24.86 929 LYS A N 1
ATOM 7220 C CA . LYS A 1 900 ? -87.287 67.133 35.382 1.00 27.99 929 LYS A CA 1
ATOM 7221 C C . LYS A 1 900 ? -86.477 66.713 36.617 1.00 29.24 929 LYS A C 1
ATOM 7222 O O . LYS A 1 900 ? -85.770 67.538 37.197 1.00 29.59 929 LYS A O 1
ATOM 7228 N N . THR A 1 901 ? -86.569 65.445 37.013 1.00 28.15 930 THR A N 1
ATOM 7229 C CA . THR A 1 901 ? -85.813 64.954 38.171 1.00 28.78 930 THR A CA 1
ATOM 7230 C C . THR A 1 901 ? -84.475 64.326 37.746 1.00 30.87 930 THR A C 1
ATOM 7231 O O . THR A 1 901 ? -83.682 63.928 38.594 1.00 31.13 930 THR A O 1
ATOM 7235 N N . LEU A 1 902 ? -84.243 64.195 36.438 1.00 25.23 931 LEU A N 1
ATOM 7236 C CA . LEU A 1 902 ? -83.028 63.540 35.956 1.00 25.80 931 LEU A CA 1
ATOM 7237 C C . LEU A 1 902 ? -81.774 64.415 36.098 1.00 26.12 931 LEU A C 1
ATOM 7238 O O . LEU A 1 902 ? -81.828 65.642 35.965 1.00 27.29 931 LEU A O 1
ATOM 7243 N N . THR A 1 903 ? -80.647 63.769 36.353 1.00 27.34 932 THR A N 1
ATOM 7244 C CA . THR A 1 903 ? -79.378 64.455 36.534 1.00 31.35 932 THR A CA 1
ATOM 7245 C C . THR A 1 903 ? -78.412 64.021 35.452 1.00 29.03 932 THR A C 1
ATOM 7246 O O . THR A 1 903 ? -78.616 62.986 34.819 1.00 26.67 932 THR A O 1
ATOM 7250 N N . LYS A 1 904 ? -77.334 64.781 35.272 1.00 28.01 933 LYS A N 1
ATOM 7251 C CA . LYS A 1 904 ? -76.268 64.360 34.365 1.00 30.13 933 LYS A CA 1
ATOM 7252 C C . LYS A 1 904 ? -75.784 62.947 34.665 1.00 30.52 933 LYS A C 1
ATOM 7253 O O . LYS A 1 904 ? -75.546 62.151 33.743 1.00 29.83 933 LYS A O 1
ATOM 7259 N N . ALA A 1 905 ? -75.606 62.650 35.951 1.00 28.86 934 ALA A N 1
ATOM 7260 C CA . ALA A 1 905 ? -75.200 61.320 36.385 1.00 28.31 934 ALA A CA 1
ATOM 7261 C C . ALA A 1 905 ? -76.154 60.254 35.863 1.00 30.38 934 ALA A C 1
ATOM 7262 O O . ALA A 1 905 ? -75.709 59.214 35.392 1.00 31.87 934 ALA A O 1
ATOM 7264 N N . ASP A 1 906 ? -77.463 60.501 35.956 1.00 30.11 935 ASP A N 1
ATOM 7265 C CA . ASP A 1 906 ? -78.460 59.546 35.438 1.00 29.85 935 ASP A CA 1
ATOM 7266 C C . ASP A 1 906 ? -78.248 59.240 33.952 1.00 28.53 935 ASP A C 1
ATOM 7267 O O . ASP A 1 906 ? -78.336 58.098 33.520 1.00 29.18 935 ASP A O 1
ATOM 7272 N N . ILE A 1 907 ? -77.974 60.273 33.168 1.00 25.77 936 ILE A N 1
ATOM 7273 C CA . ILE A 1 907 ? -77.794 60.087 31.732 1.00 25.03 936 ILE A CA 1
ATOM 7274 C C . ILE A 1 907 ? -76.451 59.413 31.395 1.00 27.60 936 ILE A C 1
ATOM 7275 O O . ILE A 1 907 ? -76.373 58.551 30.505 1.00 25.68 936 ILE A O 1
ATOM 7280 N N . ILE A 1 908 ? -75.395 59.765 32.122 1.00 28.39 937 ILE A N 1
ATOM 7281 C CA . ILE A 1 908 ? -74.099 59.122 31.883 1.00 26.94 937 ILE A CA 1
ATOM 7282 C C . ILE A 1 908 ? -74.191 57.629 32.170 1.00 28.61 937 ILE A C 1
ATOM 7283 O O . ILE A 1 908 ? -73.680 56.806 31.406 1.00 26.95 937 ILE A O 1
ATOM 7288 N N . LYS A 1 909 ? -74.863 57.291 33.267 1.00 28.86 938 LYS A N 1
ATOM 7289 C CA . LYS A 1 909 ? -75.047 55.897 33.648 1.00 30.73 938 LYS A CA 1
ATOM 7290 C C . LYS A 1 909 ? -75.878 55.141 32.621 1.00 31.45 938 LYS A C 1
ATOM 7291 O O . LYS A 1 909 ? -75.553 54.002 32.274 1.00 29.63 938 LYS A O 1
ATOM 7297 N N . PHE A 1 910 ? -76.952 55.771 32.139 1.00 29.12 939 PHE A N 1
ATOM 7298 C CA . PHE A 1 910 ? -77.764 55.180 31.068 1.00 29.63 939 PHE A CA 1
ATOM 7299 C C . PHE A 1 910 ? -76.897 54.864 29.836 1.00 28.95 939 PHE A C 1
ATOM 7300 O O . PHE A 1 910 ? -76.933 53.754 29.281 1.00 26.74 939 PHE A O 1
ATOM 7308 N N . TYR A 1 911 ? -76.093 55.836 29.425 1.00 25.52 940 TYR A N 1
ATOM 7309 C CA . TYR A 1 911 ? -75.198 55.653 28.295 1.00 25.00 940 TYR A CA 1
ATOM 7310 C C . TYR A 1 911 ? -74.186 54.532 28.528 1.00 24.81 940 TYR A C 1
ATOM 7311 O O . TYR A 1 911 ? -73.955 53.688 27.649 1.00 26.16 940 TYR A O 1
ATOM 7320 N N . LYS A 1 912 ? -73.577 54.518 29.711 1.00 23.38 941 LYS A N 1
ATOM 7321 C CA . LYS A 1 912 ? -72.554 53.510 30.003 1.00 29.24 941 LYS A CA 1
ATOM 7322 C C . LYS A 1 912 ? -73.161 52.108 30.089 1.00 27.99 941 LYS A C 1
ATOM 7323 O O . LYS A 1 912 ? -72.533 51.129 29.701 1.00 26.57 941 LYS A O 1
ATOM 7329 N N . GLU A 1 913 ? -74.392 52.021 30.572 1.00 26.37 942 GLU A N 1
ATOM 7330 C CA . GLU A 1 913 ? -75.044 50.713 30.706 1.00 29.40 942 GLU A CA 1
ATOM 7331 C C . GLU A 1 913 ? -75.630 50.165 29.394 1.00 30.75 942 GLU A C 1
ATOM 7332 O O . GLU A 1 913 ? -75.550 48.961 29.129 1.00 30.46 942 GLU A O 1
ATOM 7338 N N . MET A 1 914 ? -76.207 51.046 28.573 1.00 25.53 943 MET A N 1
ATOM 7339 C CA . MET A 1 914 ? -77.003 50.617 27.417 1.00 25.20 943 MET A CA 1
ATOM 7340 C C . MET A 1 914 ? -76.363 50.943 26.055 1.00 25.72 943 MET A C 1
ATOM 7341 O O . MET A 1 914 ? -76.591 50.238 25.089 1.00 27.90 943 MET A O 1
ATOM 7346 N N . LEU A 1 915 ? -75.560 52.003 25.982 1.00 23.16 944 LEU A N 1
ATOM 7347 C CA . LEU A 1 915 ? -75.189 52.580 24.688 1.00 25.01 944 LEU A CA 1
ATOM 7348 C C . LEU A 1 915 ? -73.710 52.534 24.316 1.00 27.30 944 LEU A C 1
ATOM 7349 O O . LEU A 1 915 ? -73.371 52.357 23.139 1.00 26.13 944 LEU A O 1
ATOM 7354 N N . ALA A 1 916 ? -72.830 52.709 25.300 1.00 27.49 945 ALA A N 1
ATOM 7355 C CA . ALA A 1 916 ? -71.394 52.741 25.045 1.00 26.17 945 ALA A CA 1
ATOM 7356 C C . ALA A 1 916 ? -70.900 51.474 24.338 1.00 26.81 945 ALA A C 1
ATOM 7357 O O . ALA A 1 916 ? -71.508 50.414 24.431 1.00 24.93 945 ALA A O 1
ATOM 7359 N N . VAL A 1 917 ? -69.784 51.580 23.633 1.00 26.34 946 VAL A N 1
ATOM 7360 C CA . VAL A 1 917 ? -69.267 50.434 22.896 1.00 26.84 946 VAL A CA 1
ATOM 7361 C C . VAL A 1 917 ? -68.994 49.230 23.819 1.00 30.43 946 VAL A C 1
ATOM 7362 O O . VAL A 1 917 ? -69.142 48.081 23.410 1.00 32.32 946 VAL A O 1
ATOM 7366 N N . ASP A 1 918 ? -68.626 49.498 25.066 1.00 29.77 947 ASP A N 1
ATOM 7367 C CA . ASP A 1 918 ? -68.351 48.430 26.022 1.00 33.08 947 ASP A CA 1
ATOM 7368 C C . ASP A 1 918 ? -69.472 48.256 27.050 1.00 30.04 947 ASP A C 1
ATOM 7369 O O . ASP A 1 918 ? -69.262 47.678 28.110 1.00 32.11 947 ASP A O 1
ATOM 7374 N N . ALA A 1 919 ? -70.663 48.762 26.740 1.00 29.76 948 ALA A N 1
ATOM 7375 C CA . ALA A 1 919 ? -71.799 48.659 27.652 1.00 28.77 948 ALA A CA 1
ATOM 7376 C C . ALA A 1 919 ? -72.184 47.194 27.842 1.00 26.24 948 ALA A C 1
ATOM 7377 O O . ALA A 1 919 ? -72.213 46.445 26.880 1.00 28.56 948 ALA A O 1
ATOM 7379 N N . PRO A 1 920 ? -72.482 46.791 29.084 1.00 29.47 949 PRO A N 1
ATOM 7380 C CA . PRO A 1 920 ? -72.863 45.402 29.394 1.00 34.04 949 PRO A CA 1
ATOM 7381 C C . PRO A 1 920 ? -74.177 45.010 28.731 1.00 32.02 949 PRO A C 1
ATOM 7382 O O . PRO A 1 920 ? -74.398 43.829 28.459 1.00 31.96 949 PRO A O 1
ATOM 7386 N N . ARG A 1 921 ? -75.052 45.991 28.506 1.00 27.79 950 ARG A N 1
ATOM 7387 C CA . ARG A 1 921 ? -76.354 45.719 27.906 1.00 28.64 950 ARG A CA 1
ATOM 7388 C C . ARG A 1 921 ? -76.511 46.346 26.512 1.00 29.03 950 ARG A C 1
ATOM 7389 O O . ARG A 1 921 ? -77.619 46.685 26.094 1.00 26.90 950 ARG A O 1
ATOM 7397 N N . ARG A 1 922 ? -75.409 46.507 25.786 1.00 28.04 951 ARG A N 1
ATOM 7398 C CA . ARG A 1 922 ? -75.520 47.011 24.419 1.00 27.21 951 ARG A CA 1
ATOM 7399 C C . ARG A 1 922 ? -76.264 45.986 23.568 1.00 28.90 951 ARG A C 1
ATOM 7400 O O . ARG A 1 922 ? -75.964 44.794 23.623 1.00 29.28 951 ARG A O 1
ATOM 7408 N N . HIS A 1 923 ? -77.250 46.443 22.804 1.00 24.74 952 HIS A N 1
ATOM 7409 C CA . HIS A 1 923 ? -78.007 45.557 21.920 1.00 24.63 952 HIS A CA 1
ATOM 7410 C C . HIS A 1 923 ? -78.037 46.215 20.544 1.00 26.13 952 HIS A C 1
ATOM 7411 O O . HIS A 1 923 ? -78.877 47.088 20.302 1.00 25.55 952 HIS A O 1
ATOM 7418 N N . LYS A 1 924 ? -77.146 45.808 19.647 1.00 22.12 953 LYS A N 1
ATOM 7419 C CA . LYS A 1 924 ? -76.969 46.549 18.401 1.00 24.29 953 LYS A CA 1
ATOM 7420 C C . LYS A 1 924 ? -77.318 45.734 17.175 1.00 24.49 953 LYS A C 1
ATOM 7421 O O . LYS A 1 924 ? -76.865 44.599 17.003 1.00 23.26 953 LYS A O 1
ATOM 7427 N N . VAL A 1 925 ? -78.142 46.314 16.315 1.00 21.03 954 VAL A N 1
ATOM 7428 C CA . VAL A 1 925 ? -78.368 45.719 15.020 1.00 23.98 954 VAL A CA 1
ATOM 7429 C C . VAL A 1 925 ? -78.216 46.804 13.959 1.00 23.20 954 VAL A C 1
ATOM 7430 O O . VAL A 1 925 ? -78.676 47.938 14.145 1.00 23.45 954 VAL A O 1
ATOM 7434 N N . SER A 1 926 ? -77.511 46.466 12.884 1.00 22.49 955 SER A N 1
ATOM 7435 C CA . SER A 1 926 ? -77.257 47.415 11.795 1.00 25.44 955 SER A CA 1
ATOM 7436 C C . SER A 1 926 ? -77.793 46.855 10.493 1.00 28.23 955 SER A C 1
ATOM 7437 O O . SER A 1 926 ? -77.604 45.669 10.187 1.00 25.32 955 SER A O 1
ATOM 7440 N N . VAL A 1 927 ? -78.451 47.707 9.717 1.00 23.03 956 VAL A N 1
ATOM 7441 C CA . VAL A 1 927 ? -78.789 47.342 8.355 1.00 23.98 956 VAL A CA 1
ATOM 7442 C C . VAL A 1 927 ? -77.917 48.133 7.383 1.00 26.15 956 VAL A C 1
ATOM 7443 O O . VAL A 1 927 ? -77.900 49.373 7.409 1.00 22.95 956 VAL A O 1
ATOM 7447 N N . HIS A 1 928 ? -77.174 47.406 6.551 1.00 22.70 957 HIS A N 1
ATOM 7448 C CA . HIS A 1 928 ? -76.281 48.013 5.574 1.00 24.84 957 HIS A CA 1
ATOM 7449 C C . HIS A 1 928 ? -76.865 47.851 4.190 1.00 26.82 957 HIS A C 1
ATOM 7450 O O . HIS A 1 928 ? -77.013 46.730 3.690 1.00 23.17 957 HIS A O 1
ATOM 7457 N N . VAL A 1 929 ? -77.177 48.966 3.545 1.00 21.82 958 VAL A N 1
ATOM 7458 C CA . VAL A 1 929 ? -77.634 48.865 2.168 1.00 23.08 958 VAL A CA 1
ATOM 7459 C C . VAL A 1 929 ? -76.580 49.422 1.224 1.00 25.53 958 VAL A C 1
ATOM 7460 O O . VAL A 1 929 ? -76.283 50.611 1.240 1.00 22.60 958 VAL A O 1
ATOM 7464 N N . LEU A 1 930 ? -76.013 48.554 0.401 1.00 26.28 959 LEU A N 1
ATOM 7465 C CA . LEU A 1 930 ? -74.914 48.958 -0.482 1.00 28.38 959 LEU A CA 1
ATOM 7466 C C . LEU A 1 930 ? -75.418 49.756 -1.681 1.00 29.50 959 LEU A C 1
ATOM 7467 O O . LEU A 1 930 ? -76.520 49.502 -2.182 1.00 24.12 959 LEU A O 1
ATOM 7472 N N . ALA A 1 931 ? -74.622 50.733 -2.123 1.00 28.20 960 ALA A N 1
ATOM 7473 C CA . ALA A 1 931 ? -74.890 51.425 -3.384 1.00 28.91 960 ALA A CA 1
ATOM 7474 C C . ALA A 1 931 ? -74.835 50.445 -4.558 1.00 29.87 960 ALA A C 1
ATOM 7475 O O . ALA A 1 931 ? -74.169 49.413 -4.488 1.00 27.97 960 ALA A O 1
ATOM 7477 N N . ARG A 1 932 ? -75.510 50.808 -5.641 1.00 30.23 961 ARG A N 1
ATOM 7478 C CA . ARG A 1 932 ? -75.571 50.010 -6.861 1.00 32.89 961 ARG A CA 1
ATOM 7479 C C . ARG A 1 932 ? -74.212 49.442 -7.308 1.00 34.92 961 ARG A C 1
ATOM 7480 O O . ARG A 1 932 ? -74.102 48.265 -7.641 1.00 34.03 961 ARG A O 1
ATOM 7488 N N . GLU A 1 933 ? -73.184 50.286 -7.319 1.00 35.84 962 GLU A N 1
ATOM 7489 C CA . GLU A 1 933 ? -71.889 49.903 -7.893 1.00 41.42 962 GLU A CA 1
ATOM 7490 C C . GLU A 1 933 ? -70.887 49.463 -6.834 1.00 46.09 962 GLU A C 1
ATOM 7491 O O . GLU A 1 933 ? -69.713 49.231 -7.135 1.00 47.71 962 GLU A O 1
ATOM 7497 N N . MET A 1 934 ? -71.352 49.331 -5.597 1.00 41.48 963 MET A N 1
ATOM 7498 C CA . MET A 1 934 ? -70.451 49.280 -4.454 1.00 37.94 963 MET A CA 1
ATOM 7499 C C . MET A 1 934 ? -70.199 47.861 -3.970 1.00 46.08 963 MET A C 1
ATOM 7500 O O . MET A 1 934 ? -70.823 46.918 -4.455 1.00 50.31 963 MET A O 1
ATOM 7505 N N . LEU A 1 951 ? -60.839 64.531 12.206 1.00 45.15 980 LEU A N 1
ATOM 7506 C CA . LEU A 1 951 ? -61.775 63.465 12.586 1.00 41.62 980 LEU A CA 1
ATOM 7507 C C . LEU A 1 951 ? -61.472 62.853 13.956 1.00 40.50 980 LEU A C 1
ATOM 7508 O O . LEU A 1 951 ? -60.346 62.433 14.230 1.00 42.94 980 LEU A O 1
ATOM 7513 N N . SER A 1 952 ? -62.490 62.800 14.810 1.00 38.17 981 SER A N 1
ATOM 7514 C CA . SER A 1 952 ? -62.385 62.098 16.079 1.00 35.58 981 SER A CA 1
ATOM 7515 C C . SER A 1 952 ? -62.042 60.625 15.848 1.00 35.63 981 SER A C 1
ATOM 7516 O O . SER A 1 952 ? -62.283 60.060 14.776 1.00 36.63 981 SER A O 1
ATOM 7519 N N . GLN A 1 953 ? -61.489 60.005 16.873 1.00 33.76 982 GLN A N 1
ATOM 7520 C CA . GLN A 1 953 ? -61.034 58.629 16.794 1.00 39.22 982 GLN A CA 1
ATOM 7521 C C . GLN A 1 953 ? -62.202 57.644 16.966 1.00 32.31 982 GLN A C 1
ATOM 7522 O O . GLN A 1 953 ? -62.915 57.690 17.958 1.00 34.84 982 GLN A O 1
ATOM 7528 N N . ALA A 1 954 ? -62.393 56.750 16.006 1.00 34.81 983 ALA A N 1
ATOM 7529 C CA . ALA A 1 954 ? -63.411 55.709 16.142 1.00 35.31 983 ALA A CA 1
ATOM 7530 C C . ALA A 1 954 ? -62.886 54.560 16.997 1.00 38.09 983 ALA A C 1
ATOM 7531 O O . ALA A 1 954 ? -61.734 54.160 16.847 1.00 38.62 983 ALA A O 1
ATOM 7533 N N . PRO A 1 955 ? -63.731 54.013 17.886 1.00 33.84 984 PRO A N 1
ATOM 7534 C CA . PRO A 1 955 ? -63.287 52.859 18.675 1.00 36.34 984 PRO A CA 1
ATOM 7535 C C . PRO A 1 955 ? -63.203 51.603 17.813 1.00 35.87 984 PRO A C 1
ATOM 7536 O O . PRO A 1 955 ? -63.838 51.510 16.764 1.00 33.34 984 PRO A O 1
ATOM 7540 N N . ALA A 1 956 ? -62.416 50.637 18.262 1.00 40.63 985 ALA A N 1
ATOM 7541 C CA . ALA A 1 956 ? -62.383 49.334 17.620 1.00 38.21 985 ALA A CA 1
ATOM 7542 C C . ALA A 1 956 ? -63.717 48.625 17.884 1.00 36.13 985 ALA A C 1
ATOM 7543 O O . ALA A 1 956 ? -64.231 48.650 19.006 1.00 35.46 985 ALA A O 1
ATOM 7545 N N . LEU A 1 957 ? -64.281 48.005 16.855 1.00 33.90 986 LEU A N 1
ATOM 7546 C CA . LEU A 1 957 ? -65.557 47.304 17.011 1.00 35.71 986 LEU A CA 1
ATOM 7547 C C . LEU A 1 957 ? -65.349 45.797 16.961 1.00 36.26 986 LEU A C 1
ATOM 7548 O O . LEU A 1 957 ? -64.373 45.329 16.384 1.00 38.49 986 LEU A O 1
ATOM 7553 N N . PRO A 1 958 ? -66.271 45.033 17.563 1.00 38.81 987 PRO A N 1
ATOM 7554 C CA . PRO A 1 958 ? -66.192 43.568 17.501 1.00 39.39 987 PRO A CA 1
ATOM 7555 C C . PRO A 1 958 ? -66.589 43.062 16.126 1.00 42.16 987 PRO A C 1
ATOM 7556 O O . PRO A 1 958 ? -67.108 43.829 15.318 1.00 39.51 987 PRO A O 1
ATOM 7560 N N . GLN A 1 959 ? -66.362 41.777 15.876 1.00 38.72 988 GLN A N 1
ATOM 7561 C CA . GLN A 1 959 ? -66.832 41.154 14.656 1.00 42.97 988 GLN A CA 1
ATOM 7562 C C . GLN A 1 959 ? -68.337 40.984 14.807 1.00 36.80 988 GLN A C 1
ATOM 7563 O O . GLN A 1 959 ? -68.790 40.446 15.809 1.00 34.60 988 GLN A O 1
ATOM 7569 N N . PRO A 1 960 ? -69.119 41.448 13.821 1.00 37.91 989 PRO A N 1
ATOM 7570 C CA . PRO A 1 960 ? -70.572 41.311 13.953 1.00 35.73 989 PRO A CA 1
ATOM 7571 C C . PRO A 1 960 ? -70.998 39.904 13.592 1.00 35.12 989 PRO A C 1
ATOM 7572 O O . PRO A 1 960 ? -70.278 39.244 12.846 1.00 35.51 989 PRO A O 1
ATOM 7576 N N . GLU A 1 961 ? -72.144 39.456 14.098 1.00 34.95 990 GLU A N 1
ATOM 7577 C CA . GLU A 1 961 ? -72.802 38.303 13.507 1.00 34.44 990 GLU A CA 1
ATOM 7578 C C . GLU A 1 961 ? -73.578 38.758 12.268 1.00 34.39 990 GLU A C 1
ATOM 7579 O O . GLU A 1 961 ? -74.507 39.573 12.348 1.00 29.90 990 GLU A O 1
ATOM 7585 N N . VAL A 1 962 ? -73.191 38.245 11.112 1.00 29.45 991 VAL A N 1
ATOM 7586 C CA . VAL A 1 962 ? -73.874 38.613 9.888 1.00 33.54 991 VAL A CA 1
ATOM 7587 C C . VAL A 1 962 ? -75.129 37.762 9.730 1.00 37.40 991 VAL A C 1
ATOM 7588 O O . VAL A 1 962 ? -75.068 36.535 9.803 1.00 40.15 991 VAL A O 1
ATOM 7592 N N . ILE A 1 963 ? -76.268 38.419 9.543 1.00 27.77 992 ILE A N 1
ATOM 7593 C CA . ILE A 1 963 ? -77.540 37.723 9.420 1.00 29.46 992 ILE A CA 1
ATOM 7594 C C . ILE A 1 963 ? -77.698 37.221 7.982 1.00 34.26 992 ILE A C 1
ATOM 7595 O O . ILE A 1 963 ? -77.595 37.986 7.023 1.00 31.56 992 ILE A O 1
ATOM 7600 N N . GLN A 1 964 ? -77.937 35.926 7.840 1.00 29.42 993 GLN A N 1
ATOM 7601 C CA . GLN A 1 964 ? -77.997 35.302 6.528 1.00 36.56 993 GLN A CA 1
ATOM 7602 C C . GLN A 1 964 ? -79.449 35.041 6.132 1.00 37.73 993 GLN A C 1
ATOM 7603 O O . GLN A 1 964 ? -79.793 35.022 4.953 1.00 42.02 993 GLN A O 1
ATOM 7609 N N . ASN A 1 965 ? -80.301 34.850 7.131 1.00 30.75 994 ASN A N 1
ATOM 7610 C CA . ASN A 1 965 ? -81.686 34.492 6.897 1.00 32.93 994 ASN A CA 1
ATOM 7611 C C . ASN A 1 965 ? -82.525 35.105 8.012 1.00 31.15 994 ASN A C 1
ATOM 7612 O O . ASN A 1 965 ? -82.295 34.838 9.186 1.00 30.56 994 ASN A O 1
ATOM 7617 N N . MET A 1 966 ? -83.469 35.958 7.642 1.00 30.40 995 MET A N 1
ATOM 7618 C CA . MET A 1 966 ? -84.297 36.667 8.608 1.00 30.47 995 MET A CA 1
ATOM 7619 C C . MET A 1 966 ? -85.111 35.742 9.494 1.00 31.72 995 MET A C 1
ATOM 7620 O O . MET A 1 966 ? -85.248 35.965 10.706 1.00 28.37 995 MET A O 1
ATOM 7625 N N . THR A 1 967 ? -85.680 34.718 8.880 1.00 33.09 996 THR A N 1
ATOM 7626 C CA . THR A 1 967 ? -86.496 33.777 9.625 1.00 32.81 996 THR A CA 1
ATOM 7627 C C . THR A 1 967 ? -85.669 33.079 10.699 1.00 29.29 996 THR A C 1
ATOM 7628 O O . THR A 1 967 ? -86.114 32.953 11.832 1.00 32.53 996 THR A O 1
ATOM 7632 N N . ALA A 1 968 ? -84.462 32.637 10.346 1.00 31.26 997 ALA A N 1
ATOM 7633 C CA . ALA A 1 968 ? -83.592 31.938 11.296 1.00 30.59 997 ALA A CA 1
ATOM 7634 C C . ALA A 1 968 ? -83.102 32.882 12.389 1.00 33.52 997 ALA A C 1
ATOM 7635 O O . ALA A 1 968 ? -83.001 32.500 13.560 1.00 28.65 997 ALA A O 1
ATOM 7637 N N . PHE A 1 969 ? -82.806 34.123 11.999 1.00 30.36 998 PHE A N 1
ATOM 7638 C CA . PHE A 1 969 ? -82.476 35.164 12.959 1.00 29.63 998 PHE A CA 1
ATOM 7639 C C . PHE A 1 969 ? -83.530 35.270 14.058 1.00 26.68 998 PHE A C 1
ATOM 7640 O O . PHE A 1 969 ? -83.200 35.224 15.255 1.00 26.21 998 PHE A O 1
ATOM 7648 N N . LYS A 1 970 ? -84.791 35.442 13.662 1.00 26.46 999 LYS A N 1
ATOM 7649 C CA . LYS A 1 970 ? -85.865 35.652 14.635 1.00 26.00 999 LYS A CA 1
ATOM 7650 C C . LYS A 1 970 ? -86.118 34.397 15.487 1.00 28.95 999 LYS A C 1
ATOM 7651 O O . LYS A 1 970 ? -86.355 34.496 16.696 1.00 28.02 999 LYS A O 1
ATOM 7657 N N . ARG A 1 971 ? -86.056 33.225 14.860 1.00 28.92 1000 ARG A N 1
ATOM 7658 C CA . ARG A 1 971 ? -86.277 31.966 15.580 1.00 32.01 1000 ARG A CA 1
ATOM 7659 C C . ARG A 1 971 ? -85.296 31.757 16.727 1.00 30.39 1000 ARG A C 1
ATOM 7660 O O . ARG A 1 971 ? -85.651 31.149 17.741 1.00 28.93 1000 ARG A O 1
ATOM 7668 N N . GLY A 1 972 ? -84.069 32.262 16.561 1.00 27.82 1001 GLY A N 1
ATOM 7669 C CA . GLY A 1 972 ? -82.992 31.997 17.501 1.00 25.50 1001 GLY A CA 1
ATOM 7670 C C . GLY A 1 972 ? -82.872 33.005 18.625 1.00 30.09 1001 GLY A C 1
ATOM 7671 O O . GLY A 1 972 ? -81.928 32.947 19.410 1.00 27.73 1001 GLY A O 1
ATOM 7672 N N . LEU A 1 973 ? -83.836 33.921 18.704 1.00 26.18 1002 LEU A N 1
ATOM 7673 C CA . LEU A 1 973 ? -83.862 34.938 19.730 1.00 28.94 1002 LEU A CA 1
ATOM 7674 C C . LEU A 1 973 ? -85.190 34.898 20.462 1.00 25.46 1002 LEU A C 1
ATOM 7675 O O . LEU A 1 973 ? -86.201 34.481 19.891 1.00 24.59 1002 LEU A O 1
ATOM 7680 N N . PRO A 1 974 ? -85.190 35.347 21.729 1.00 24.32 1003 PRO A N 1
ATOM 7681 C CA . PRO A 1 974 ? -86.426 35.541 22.484 1.00 26.27 1003 PRO A CA 1
ATOM 7682 C C . PRO A 1 974 ? -87.237 36.714 21.916 1.00 28.16 1003 PRO A C 1
ATOM 7683 O O . PRO A 1 974 ? -86.734 37.537 21.134 1.00 26.28 1003 PRO A O 1
ATOM 7687 N N . LEU A 1 975 ? -88.494 36.779 22.323 1.00 25.31 1004 LEU A N 1
ATOM 7688 C CA . LEU A 1 975 ? -89.365 37.889 21.982 1.00 24.73 1004 LEU A CA 1
ATOM 7689 C C . LEU A 1 975 ? -89.684 38.635 23.262 1.00 29.81 1004 LEU A C 1
ATOM 7690 O O . LEU A 1 975 ? -89.893 38.007 24.303 1.00 25.35 1004 LEU A O 1
ATOM 7695 N N . PHE A 1 976 ? -89.688 39.971 23.194 1.00 26.28 1005 PHE A N 1
ATOM 7696 C CA . PHE A 1 976 ? -90.022 40.789 24.344 1.00 22.77 1005 PHE A CA 1
ATOM 7697 C C . PHE A 1 976 ? -91.462 40.523 24.742 1.00 25.79 1005 PHE A C 1
ATOM 7698 O O . PHE A 1 976 ? -92.258 40.039 23.926 1.00 24.66 1005 PHE A O 1
ATOM 7706 N N . PRO A 1 977 ? -91.814 40.860 25.994 1.00 23.58 1006 PRO A N 1
ATOM 7707 C CA . PRO A 1 977 ? -93.225 40.922 26.383 1.00 24.92 1006 PRO A CA 1
ATOM 7708 C C . PRO A 1 977 ? -93.867 42.110 25.682 1.00 29.76 1006 PRO A C 1
ATOM 7709 O O . PRO A 1 977 ? -93.160 42.912 25.067 1.00 25.85 1006 PRO A O 1
ATOM 7713 N N . LEU A 1 978 ? -95.185 42.237 25.803 1.00 29.66 1007 LEU A N 1
ATOM 7714 C CA . LEU A 1 978 ? -95.895 43.433 25.374 1.00 29.81 1007 LEU A CA 1
ATOM 7715 C C . LEU A 1 978 ? -96.107 44.383 26.547 1.00 31.45 1007 LEU A C 1
ATOM 7716 O O . LEU A 1 978 ? -96.217 43.958 27.696 1.00 31.30 1007 LEU A O 1
ATOM 7721 N N . VAL A 1 979 ? -96.156 45.678 26.263 1.00 32.27 1008 VAL A N 1
ATOM 7722 C CA . VAL A 1 979 ? -96.330 46.672 27.326 1.00 31.16 1008 VAL A CA 1
ATOM 7723 C C . VAL A 1 979 ? -97.738 46.556 27.916 1.00 34.64 1008 VAL A C 1
ATOM 7724 O O . VAL A 1 979 ? -98.693 46.304 27.188 1.00 31.15 1008 VAL A O 1
ATOM 7728 N N . LYS A 1 980 ? -97.861 46.713 29.233 1.00 32.97 1009 LYS A N 1
ATOM 7729 C CA . LYS A 1 980 ? -99.169 46.648 29.889 1.00 36.89 1009 LYS A CA 1
ATOM 7730 C C . LYS A 1 980 ? -99.947 47.966 29.755 1.00 38.02 1009 LYS A C 1
ATOM 7731 O O . LYS A 1 980 ? -99.363 49.050 29.822 1.00 35.13 1009 LYS A O 1
ATOM 7737 N N . PRO A 1 981 ? -101.272 47.870 29.573 1.00 38.50 1010 PRO A N 1
ATOM 7738 C CA . PRO A 1 981 ? -102.175 49.031 29.500 1.00 39.84 1010 PRO A CA 1
ATOM 7739 C C . PRO A 1 981 ? -102.136 49.888 30.760 1.00 45.00 1010 PRO A C 1
ATOM 7740 O O . PRO A 1 981 ? -102.042 49.354 31.868 1.00 43.87 1010 PRO A O 1
ATOM 7744 N N . HIS A 1 982 ? -102.222 51.204 30.586 1.00 44.34 1011 HIS A N 1
ATOM 7745 C CA . HIS A 1 982 ? -102.185 52.137 31.709 1.00 45.59 1011 HIS A CA 1
ATOM 7746 C C . HIS A 1 982 ? -103.337 51.884 32.680 1.00 47.98 1011 HIS A C 1
ATOM 7747 O O . HIS A 1 982 ? -104.435 51.505 32.266 1.00 55.23 1011 HIS A O 1
ATOM 7754 N N . ASN B 1 14 ? -74.235 55.186 54.107 1.00 75.00 43 ASN B N 1
ATOM 7755 C CA . ASN B 1 14 ? -73.311 54.081 54.354 1.00 74.03 43 ASN B CA 1
ATOM 7756 C C . ASN B 1 14 ? -72.122 54.473 55.239 1.00 72.31 43 ASN B C 1
ATOM 7757 O O . ASN B 1 14 ? -71.926 53.895 56.312 1.00 72.30 43 ASN B O 1
ATOM 7762 N N . ASN B 1 15 ? -71.326 55.442 54.792 1.00 66.70 44 ASN B N 1
ATOM 7763 C CA . ASN B 1 15 ? -70.351 56.067 55.681 1.00 61.10 44 ASN B CA 1
ATOM 7764 C C . ASN B 1 15 ? -71.011 57.246 56.390 1.00 57.88 44 ASN B C 1
ATOM 7765 O O . ASN B 1 15 ? -71.398 58.228 55.744 1.00 53.31 44 ASN B O 1
ATOM 7770 N N . PRO B 1 16 ? -71.146 57.144 57.722 1.00 56.35 45 PRO B N 1
ATOM 7771 C CA . PRO B 1 16 ? -71.931 58.069 58.548 1.00 55.35 45 PRO B CA 1
ATOM 7772 C C . PRO B 1 16 ? -71.312 59.459 58.622 1.00 47.65 45 PRO B C 1
ATOM 7773 O O . PRO B 1 16 ? -72.038 60.434 58.807 1.00 48.30 45 PRO B O 1
ATOM 7777 N N . ALA B 1 17 ? -69.992 59.545 58.500 1.00 47.26 46 ALA B N 1
ATOM 7778 C CA . ALA B 1 17 ? -69.315 60.839 58.571 1.00 44.69 46 ALA B CA 1
ATOM 7779 C C . ALA B 1 17 ? -69.484 61.636 57.285 1.00 44.87 46 ALA B C 1
ATOM 7780 O O . ALA B 1 17 ? -69.108 62.809 57.231 1.00 40.30 46 ALA B O 1
ATOM 7782 N N . ILE B 1 18 ? -70.043 60.999 56.255 1.00 41.94 47 ILE B N 1
ATOM 7783 C CA . ILE B 1 18 ? -70.227 61.641 54.956 1.00 38.64 47 ILE B CA 1
ATOM 7784 C C . ILE B 1 18 ? -71.697 61.779 54.607 1.00 42.61 47 ILE B C 1
ATOM 7785 O O . ILE B 1 18 ? -72.382 60.779 54.406 1.00 44.43 47 ILE B O 1
ATOM 7790 N N . LYS B 1 19 ? -72.181 63.014 54.521 1.00 39.13 48 LYS B N 1
ATOM 7791 C CA . LYS B 1 19 ? -73.584 63.257 54.232 1.00 36.51 48 LYS B CA 1
ATOM 7792 C C . LYS B 1 19 ? -73.942 62.975 52.779 1.00 46.51 48 LYS B C 1
ATOM 7793 O O . LYS B 1 19 ? -74.969 62.350 52.489 1.00 41.81 48 LYS B O 1
ATOM 7799 N N . ARG B 1 20 ? -73.101 63.442 51.861 1.00 41.62 49 ARG B N 1
ATOM 7800 C CA . ARG B 1 20 ? -73.314 63.160 50.450 1.00 40.66 49 ARG B CA 1
ATOM 7801 C C . ARG B 1 20 ? -72.010 63.235 49.674 1.00 42.27 49 ARG B C 1
ATOM 7802 O O . ARG B 1 20 ? -71.086 63.971 50.033 1.00 38.30 49 ARG B O 1
ATOM 7810 N N . ILE B 1 21 ? -71.936 62.440 48.620 1.00 39.04 50 ILE B N 1
ATOM 7811 C CA . ILE B 1 21 ? -70.812 62.486 47.719 1.00 40.15 50 ILE B CA 1
ATOM 7812 C C . ILE B 1 21 ? -71.306 63.090 46.426 1.00 43.84 50 ILE B C 1
ATOM 7813 O O . ILE B 1 21 ? -72.340 62.684 45.897 1.00 45.73 50 ILE B O 1
ATOM 7818 N N . GLY B 1 22 ? -70.586 64.092 45.953 1.00 38.09 51 GLY B N 1
ATOM 7819 C CA . GLY B 1 22 ? -70.997 64.840 44.794 1.00 41.52 51 GLY B CA 1
ATOM 7820 C C . GLY B 1 22 ? -70.984 64.059 43.510 1.00 46.50 51 GLY B C 1
ATOM 7821 O O . GLY B 1 22 ? -70.122 63.217 43.277 1.00 46.20 51 GLY B O 1
ATOM 7822 N N . ASN B 1 23 ? -71.956 64.350 42.661 1.00 47.30 52 ASN B N 1
ATOM 7823 C CA . ASN B 1 23 ? -71.962 63.770 41.345 1.00 45.57 52 ASN B CA 1
ATOM 7824 C C . ASN B 1 23 ? -70.712 64.299 40.671 1.00 46.37 52 ASN B C 1
ATOM 7825 O O . ASN B 1 23 ? -69.903 64.964 41.303 1.00 47.45 52 ASN B O 1
ATOM 7830 N N . HIS B 1 24 ? -70.564 63.992 39.394 1.00 43.62 53 HIS B N 1
ATOM 7831 C CA . HIS B 1 24 ? -69.434 64.419 38.598 1.00 39.37 53 HIS B CA 1
ATOM 7832 C C . HIS B 1 24 ? -69.179 65.921 38.692 1.00 34.72 53 HIS B C 1
ATOM 7833 O O . HIS B 1 24 ? -70.061 66.729 38.458 1.00 32.23 53 HIS B O 1
ATOM 7840 N N . ILE B 1 25 ? -67.954 66.269 39.047 1.00 31.10 54 ILE B N 1
ATOM 7841 C CA . ILE B 1 25 ? -67.542 67.658 39.145 1.00 32.11 54 ILE B CA 1
ATOM 7842 C C . ILE B 1 25 ? -67.133 68.135 37.756 1.00 30.64 54 ILE B C 1
ATOM 7843 O O . ILE B 1 25 ? -66.178 67.644 37.188 1.00 30.60 54 ILE B O 1
ATOM 7848 N N . THR B 1 26 ? -67.877 69.078 37.203 1.00 27.91 55 THR B N 1
ATOM 7849 C CA . THR B 1 26 ? -67.642 69.500 35.824 1.00 30.97 55 THR B CA 1
ATOM 7850 C C . THR B 1 26 ? -66.309 70.245 35.699 1.00 28.77 55 THR B C 1
ATOM 7851 O O . THR B 1 26 ? -66.061 71.232 36.395 1.00 27.66 55 THR B O 1
ATOM 7855 N N . LYS B 1 27 ? -65.442 69.742 34.835 1.00 24.76 56 LYS B N 1
ATOM 7856 C CA . LYS B 1 27 ? -64.115 70.308 34.703 1.00 27.18 56 LYS B CA 1
ATOM 7857 C C . LYS B 1 27 ? -63.785 70.595 33.243 1.00 30.55 56 LYS B C 1
ATOM 7858 O O . LYS B 1 27 ? -64.477 70.140 32.328 1.00 26.08 56 LYS B O 1
ATOM 7864 N N . SER B 1 28 ? -62.709 71.340 33.028 1.00 26.81 57 SER B N 1
ATOM 7865 C CA . SER B 1 28 ? -62.228 71.567 31.674 1.00 28.48 57 SER B CA 1
ATOM 7866 C C . SER B 1 28 ? -61.794 70.256 31.023 1.00 28.17 57 SER B C 1
ATOM 7867 O O . SER B 1 28 ? -61.164 69.412 31.666 1.00 28.40 57 SER B O 1
ATOM 7870 N N . PRO B 1 29 ? -62.103 70.089 29.725 1.00 33.99 58 PRO B N 1
ATOM 7871 C CA . PRO B 1 29 ? -61.666 68.905 28.968 1.00 34.94 58 PRO B CA 1
ATOM 7872 C C . PRO B 1 29 ? -60.148 68.675 29.036 1.00 38.89 58 PRO B C 1
ATOM 7873 O O . PRO B 1 29 ? -59.691 67.523 29.016 1.00 40.69 58 PRO B O 1
ATOM 7877 N N . GLU B 1 30 ? -59.373 69.757 29.123 1.00 35.73 59 GLU B N 1
ATOM 7878 C CA . GLU B 1 30 ? -57.909 69.652 29.126 1.00 36.73 59 GLU B CA 1
ATOM 7879 C C . GLU B 1 30 ? -57.335 69.319 30.506 1.00 37.69 59 GLU B C 1
ATOM 7880 O O . GLU B 1 30 ? -56.156 68.985 30.637 1.00 41.28 59 GLU B O 1
ATOM 7886 N N . ASP B 1 31 ? -58.170 69.416 31.534 1.00 35.12 60 ASP B N 1
ATOM 7887 C CA . ASP B 1 31 ? -57.734 69.207 32.912 1.00 31.59 60 ASP B CA 1
ATOM 7888 C C . ASP B 1 31 ? -57.675 67.713 33.213 1.00 32.78 60 ASP B C 1
ATOM 7889 O O . ASP B 1 31 ? -58.703 67.032 33.215 1.00 33.47 60 ASP B O 1
ATOM 7894 N N . LYS B 1 32 ? -56.475 67.203 33.476 1.00 33.58 61 LYS B N 1
ATOM 7895 C CA . LYS B 1 32 ? -56.292 65.788 33.807 1.00 34.54 61 LYS B CA 1
ATOM 7896 C C . LYS B 1 32 ? -56.392 65.488 35.307 1.00 33.64 61 LYS B C 1
ATOM 7897 O O . LYS B 1 32 ? -56.392 64.330 35.728 1.00 32.36 61 LYS B O 1
ATOM 7903 N N . ARG B 1 33 ? -56.462 66.524 36.129 1.00 30.70 62 ARG B N 1
ATOM 7904 C CA . ARG B 1 33 ? -56.671 66.273 37.539 1.00 28.40 62 ARG B CA 1
ATOM 7905 C C . ARG B 1 33 ? -58.040 65.601 37.719 1.00 28.80 62 ARG B C 1
ATOM 7906 O O . ARG B 1 33 ? -58.951 65.785 36.894 1.00 28.01 62 ARG B O 1
ATOM 7914 N N . GLU B 1 34 ? -58.173 64.804 38.776 1.00 27.23 63 GLU B N 1
ATOM 7915 C CA . GLU B 1 34 ? -59.458 64.175 39.109 1.00 29.02 63 GLU B CA 1
ATOM 7916 C C . GLU B 1 34 ? -60.106 64.807 40.337 1.00 26.89 63 GLU B C 1
ATOM 7917 O O . GLU B 1 34 ? -59.419 65.204 41.275 1.00 24.26 63 GLU B O 1
ATOM 7923 N N . TYR B 1 35 ? -61.433 64.886 40.337 1.00 26.94 64 TYR B N 1
ATOM 7924 C CA . TYR B 1 35 ? -62.125 65.637 41.375 1.00 26.70 64 TYR B CA 1
ATOM 7925 C C . TYR B 1 35 ? -63.244 64.854 42.020 1.00 28.66 64 TYR B C 1
ATOM 7926 O O . TYR B 1 35 ? -63.948 64.102 41.349 1.00 25.93 64 TYR B O 1
ATOM 7935 N N . ARG B 1 36 ? -63.421 65.066 43.320 1.00 26.39 65 ARG B N 1
ATOM 7936 C CA . ARG B 1 36 ? -64.597 64.572 44.019 1.00 26.76 65 ARG B CA 1
ATOM 7937 C C . ARG B 1 36 ? -65.075 65.572 45.059 1.00 26.54 65 ARG B C 1
ATOM 7938 O O . ARG B 1 36 ? -64.304 66.063 45.876 1.00 25.06 65 ARG B O 1
ATOM 7946 N N . GLY B 1 37 ? -66.360 65.882 45.014 1.00 24.81 66 GLY B N 1
ATOM 7947 C CA . GLY B 1 37 ? -66.938 66.785 45.987 1.00 25.70 66 GLY B CA 1
ATOM 7948 C C . GLY B 1 37 ? -67.670 65.992 47.052 1.00 32.06 66 GLY B C 1
ATOM 7949 O O . GLY B 1 37 ? -68.193 64.905 46.782 1.00 28.60 66 GLY B O 1
ATOM 7950 N N . LEU B 1 38 ? -67.702 66.517 48.270 1.00 27.68 67 LEU B N 1
ATOM 7951 C CA . LEU B 1 38 ? -68.552 65.916 49.289 1.00 34.80 67 LEU B CA 1
ATOM 7952 C C . LEU B 1 38 ? -69.025 66.921 50.311 1.00 35.01 67 LEU B C 1
ATOM 7953 O O . LEU B 1 38 ? -68.498 68.037 50.400 1.00 27.01 67 LEU B O 1
ATOM 7958 N N . GLU B 1 39 ? -70.063 66.529 51.044 1.00 32.78 68 GLU B N 1
ATOM 7959 C CA . GLU B 1 39 ? -70.468 67.239 52.241 1.00 33.29 68 GLU B CA 1
ATOM 7960 C C . GLU B 1 39 ? -70.380 66.297 53.430 1.00 36.22 68 GLU B C 1
ATOM 7961 O O . GLU B 1 39 ? -71.027 65.244 53.446 1.00 35.85 68 GLU B O 1
ATOM 7967 N N . LEU B 1 40 ? -69.562 66.662 54.414 1.00 32.30 69 LEU B N 1
ATOM 7968 C CA . LEU B 1 40 ? -69.408 65.838 55.610 1.00 32.11 69 LEU B CA 1
ATOM 7969 C C . LEU B 1 40 ? -70.674 65.920 56.448 1.00 33.34 69 LEU B C 1
ATOM 7970 O O . LEU B 1 40 ? -71.477 66.840 56.286 1.00 32.85 69 LEU B O 1
ATOM 7975 N N . ALA B 1 41 ? -70.848 64.959 57.351 1.00 37.01 70 ALA B N 1
ATOM 7976 C CA . ALA B 1 41 ? -72.002 64.949 58.249 1.00 36.60 70 ALA B CA 1
ATOM 7977 C C . ALA B 1 41 ? -72.142 66.258 59.047 1.00 32.30 70 ALA B C 1
ATOM 7978 O O . ALA B 1 41 ? -73.250 66.723 59.311 1.00 31.36 70 ALA B O 1
ATOM 7980 N N . ASN B 1 42 ? -71.015 66.853 59.420 1.00 27.03 71 ASN B N 1
ATOM 7981 C CA . ASN B 1 42 ? -71.030 68.111 60.155 1.00 27.90 71 ASN B CA 1
ATOM 7982 C C . ASN B 1 42 ? -71.248 69.375 59.274 1.00 28.80 71 ASN B C 1
ATOM 7983 O O . ASN B 1 42 ? -71.242 70.505 59.773 1.00 29.52 71 ASN B O 1
ATOM 7988 N N . GLY B 1 43 ? -71.457 69.184 57.977 1.00 25.82 72 GLY B N 1
ATOM 7989 C CA . GLY B 1 43 ? -71.790 70.297 57.103 1.00 28.08 72 GLY B CA 1
ATOM 7990 C C . GLY B 1 43 ? -70.624 70.932 56.341 1.00 28.99 72 GLY B C 1
ATOM 7991 O O . GLY B 1 43 ? -70.845 71.841 55.538 1.00 28.05 72 GLY B O 1
ATOM 7992 N N . ILE B 1 44 ? -69.397 70.466 56.579 1.00 25.03 73 ILE B N 1
ATOM 7993 C CA . ILE B 1 44 ? -68.238 70.979 55.825 1.00 25.68 73 ILE B CA 1
ATOM 7994 C C . ILE B 1 44 ? -68.380 70.568 54.373 1.00 28.13 73 ILE B C 1
ATOM 7995 O O . ILE B 1 44 ? -68.589 69.379 54.081 1.00 28.54 73 ILE B O 1
ATOM 8000 N N . LYS B 1 45 ? -68.301 71.545 53.465 1.00 25.51 74 LYS B N 1
ATOM 8001 C CA . LYS B 1 45 ? -68.252 71.257 52.035 1.00 24.01 74 LYS B CA 1
ATOM 8002 C C . LYS B 1 45 ? -66.800 70.995 51.638 1.00 27.74 74 LYS B C 1
ATOM 8003 O O . LYS B 1 45 ? -65.897 71.752 52.008 1.00 25.41 74 LYS B O 1
ATOM 8009 N N . VAL B 1 46 ? -66.573 69.913 50.901 1.00 27.37 75 VAL B N 1
ATOM 8010 C CA . VAL B 1 46 ? -65.218 69.515 50.551 1.00 27.65 75 VAL B CA 1
ATOM 8011 C C . VAL B 1 46 ? -65.052 69.321 49.041 1.00 28.13 75 VAL B C 1
ATOM 8012 O O . VAL B 1 46 ? -65.935 68.754 48.376 1.00 26.68 75 VAL B O 1
ATOM 8016 N N . LEU B 1 47 ? -63.934 69.808 48.494 1.00 24.01 76 LEU B N 1
ATOM 8017 C CA . LEU B 1 47 ? -63.490 69.328 47.180 1.00 23.19 76 LEU B CA 1
ATOM 8018 C C . LEU B 1 47 ? -62.145 68.607 47.317 1.00 25.82 76 LEU B C 1
ATOM 8019 O O . LEU B 1 47 ? -61.196 69.133 47.903 1.00 23.13 76 LEU B O 1
ATOM 8024 N N . LEU B 1 48 ? -62.082 67.385 46.800 1.00 23.90 77 LEU B N 1
ATOM 8025 C CA . LEU B 1 48 ? -60.824 66.650 46.719 1.00 23.16 77 LEU B CA 1
ATOM 8026 C C . LEU B 1 48 ? -60.302 66.706 45.285 1.00 27.10 77 LEU B C 1
ATOM 8027 O O . LEU B 1 48 ? -61.066 66.541 44.322 1.00 25.77 77 LEU B O 1
ATOM 8032 N N . ILE B 1 49 ? -58.996 66.942 45.160 1.00 25.72 78 ILE B N 1
ATOM 8033 C CA . ILE B 1 49 ? -58.329 67.032 43.872 1.00 25.48 78 ILE B CA 1
ATOM 8034 C C . ILE B 1 49 ? -57.159 66.060 43.836 1.00 27.57 78 ILE B C 1
ATOM 8035 O O . ILE B 1 49 ? -56.192 66.202 44.584 1.00 25.84 78 ILE B O 1
ATOM 8040 N N . SER B 1 50 ? -57.249 65.057 42.975 1.00 25.84 79 SER B N 1
ATOM 8041 C CA . SER B 1 50 ? -56.161 64.104 42.861 1.00 27.74 79 SER B CA 1
ATOM 8042 C C . SER B 1 50 ? -55.312 64.440 41.631 1.00 29.22 79 SER B C 1
ATOM 8043 O O . SER B 1 50 ? -55.820 64.500 40.507 1.00 29.93 79 SER B O 1
ATOM 8046 N N . ASP B 1 51 ? -54.029 64.687 41.863 1.00 26.79 80 ASP B N 1
ATOM 8047 C CA . ASP B 1 51 ? -53.080 64.980 40.795 1.00 29.42 80 ASP B CA 1
ATOM 8048 C C . ASP B 1 51 ? -51.800 64.188 41.067 1.00 31.24 80 ASP B C 1
ATOM 8049 O O . ASP B 1 51 ? -50.918 64.638 41.797 1.00 32.07 80 ASP B O 1
ATOM 8054 N N . PRO B 1 52 ? -51.709 62.982 40.494 1.00 32.85 81 PRO B N 1
ATOM 8055 C CA . PRO B 1 52 ? -50.561 62.099 40.734 1.00 34.05 81 PRO B CA 1
ATOM 8056 C C . PRO B 1 52 ? -49.205 62.669 40.276 1.00 30.96 81 PRO B C 1
ATOM 8057 O O . PRO B 1 52 ? -48.183 62.087 40.602 1.00 34.62 81 PRO B O 1
ATOM 8061 N N . THR B 1 53 ? -49.188 63.788 39.563 1.00 31.22 82 THR B N 1
ATOM 8062 C CA . THR B 1 53 ? -47.926 64.364 39.082 1.00 31.53 82 THR B CA 1
ATOM 8063 C C . THR B 1 53 ? -47.419 65.488 39.981 1.00 34.14 82 THR B C 1
ATOM 8064 O O . THR B 1 53 ? -46.302 65.977 39.816 1.00 34.02 82 THR B O 1
ATOM 8068 N N . THR B 1 54 ? -48.240 65.926 40.923 1.00 29.70 83 THR B N 1
ATOM 8069 C CA . THR B 1 54 ? -47.920 67.167 41.612 1.00 31.37 83 THR B CA 1
ATOM 8070 C C . THR B 1 54 ? -46.736 66.995 42.546 1.00 28.40 83 THR B C 1
ATOM 8071 O O . THR B 1 54 ? -46.614 65.989 43.234 1.00 29.99 83 THR B O 1
ATOM 8075 N N . ASP B 1 55 ? -45.854 67.984 42.564 1.00 27.90 84 ASP B N 1
ATOM 8076 C CA . ASP B 1 55 ? -44.672 67.923 43.413 1.00 29.38 84 ASP B CA 1
ATOM 8077 C C . ASP B 1 55 ? -44.992 68.449 44.812 1.00 27.31 84 ASP B C 1
ATOM 8078 O O . ASP B 1 55 ? -44.411 68.006 45.808 1.00 27.51 84 ASP B O 1
ATOM 8083 N N . LYS B 1 56 ? -45.919 69.401 44.876 1.00 25.46 85 LYS B N 1
ATOM 8084 C CA . LYS B 1 56 ? -46.409 69.919 46.150 1.00 25.45 85 LYS B CA 1
ATOM 8085 C C . LYS B 1 56 ? -47.891 69.617 46.287 1.00 25.29 85 LYS B C 1
ATOM 8086 O O . LYS B 1 56 ? -48.651 69.760 45.339 1.00 26.62 85 LYS B O 1
ATOM 8092 N N . SER B 1 57 ? -48.294 69.200 47.484 1.00 26.01 86 SER B N 1
ATOM 8093 C CA . SER B 1 57 ? -49.698 68.999 47.777 1.00 25.02 86 SER B CA 1
ATOM 8094 C C . SER B 1 57 ? -50.197 70.243 48.495 1.00 25.79 86 SER B C 1
ATOM 8095 O O . SER B 1 57 ? -49.392 71.072 48.901 1.00 22.57 86 SER B O 1
ATOM 8098 N N . SER B 1 58 ? -51.512 70.389 48.650 1.00 23.63 87 SER B N 1
ATOM 8099 C CA . SER B 1 58 ? -52.019 71.627 49.235 1.00 23.26 87 SER B CA 1
ATOM 8100 C C . SER B 1 58 ? -53.375 71.425 49.880 1.00 23.08 87 SER B C 1
ATOM 8101 O O . SER B 1 58 ? -54.131 70.535 49.481 1.00 21.22 87 SER B O 1
ATOM 8104 N N . ALA B 1 59 ? -53.673 72.255 50.879 1.00 20.67 88 ALA B N 1
ATOM 8105 C CA . ALA B 1 59 ? -55.011 72.306 51.436 1.00 22.48 88 ALA B CA 1
ATOM 8106 C C . ALA B 1 59 ? -55.368 73.749 51.770 1.00 22.94 88 ALA B C 1
ATOM 8107 O O . ALA B 1 59 ? -54.492 74.585 52.008 1.00 19.66 88 ALA B O 1
ATOM 8109 N N . ALA B 1 60 ? -56.665 74.027 51.781 1.00 21.95 89 ALA B N 1
ATOM 8110 C CA . ALA B 1 60 ? -57.148 75.322 52.195 1.00 22.01 89 ALA B CA 1
ATOM 8111 C C . ALA B 1 60 ? -58.462 75.120 52.926 1.00 23.23 89 ALA B C 1
ATOM 8112 O O . ALA B 1 60 ? -59.192 74.174 52.648 1.00 24.16 89 ALA B O 1
ATOM 8114 N N . LEU B 1 61 ? -58.763 76.016 53.859 1.00 21.42 90 LEU B N 1
ATOM 8115 C CA . LEU B 1 61 ? -60.061 75.992 54.507 1.00 21.89 90 LEU B CA 1
ATOM 8116 C C . LEU B 1 61 ? -60.509 77.438 54.607 1.00 22.87 90 LEU B C 1
ATOM 8117 O O . LEU B 1 61 ? -59.744 78.327 55.037 1.00 20.59 90 LEU B O 1
ATOM 8122 N N . ASP B 1 62 ? -61.730 77.674 54.156 1.00 21.37 91 ASP B N 1
ATOM 8123 C CA . ASP B 1 62 ? -62.313 78.997 54.178 1.00 20.62 91 ASP B CA 1
ATOM 8124 C C . ASP B 1 62 ? -63.525 78.973 55.101 1.00 23.05 91 ASP B C 1
ATOM 8125 O O . ASP B 1 62 ? -64.470 78.216 54.864 1.00 22.72 91 ASP B O 1
ATOM 8130 N N . VAL B 1 63 ? -63.462 79.769 56.171 1.00 22.62 92 VAL B N 1
ATOM 8131 C CA . VAL B 1 63 ? -64.572 79.946 57.101 1.00 20.81 92 VAL B CA 1
ATOM 8132 C C . VAL B 1 63 ? -65.390 81.151 56.659 1.00 22.11 92 VAL B C 1
ATOM 8133 O O . VAL B 1 63 ? -64.833 82.215 56.446 1.00 22.52 92 VAL B O 1
ATOM 8137 N N . HIS B 1 64 ? -66.705 81.003 56.535 1.00 21.45 93 HIS B N 1
ATOM 8138 C CA . HIS B 1 64 ? -67.534 82.080 56.005 1.00 21.55 93 HIS B CA 1
ATOM 8139 C C . HIS B 1 64 ? -67.894 83.138 57.049 1.00 21.70 93 HIS B C 1
ATOM 8140 O O . HIS B 1 64 ? -69.059 83.552 57.169 1.00 23.13 93 HIS B O 1
ATOM 8147 N N . ILE B 1 65 ? -66.880 83.557 57.796 1.00 22.19 94 ILE B N 1
ATOM 8148 C CA . ILE B 1 65 ? -66.969 84.638 58.760 1.00 21.68 94 ILE B CA 1
ATOM 8149 C C . ILE B 1 65 ? -65.715 85.498 58.624 1.00 21.65 94 ILE B C 1
ATOM 8150 O O . ILE B 1 65 ? -64.610 84.989 58.386 1.00 20.46 94 ILE B O 1
ATOM 8155 N N . GLY B 1 66 ? -65.889 86.801 58.779 1.00 22.10 95 GLY B N 1
ATOM 8156 C CA . GLY B 1 66 ? -64.763 87.726 58.738 1.00 20.74 95 GLY B CA 1
ATOM 8157 C C . GLY B 1 66 ? -65.068 89.026 59.465 1.00 23.13 95 GLY B C 1
ATOM 8158 O O . GLY B 1 66 ? -65.908 89.084 60.365 1.00 20.73 95 GLY B O 1
ATOM 8159 N N . SER B 1 67 ? -64.392 90.092 59.068 1.00 21.27 96 SER B N 1
ATOM 8160 C CA . SER B 1 67 ? -64.370 91.300 59.879 1.00 23.27 96 SER B CA 1
ATOM 8161 C C . SER B 1 67 ? -65.721 92.033 60.001 1.00 19.67 96 SER B C 1
ATOM 8162 O O . SER B 1 67 ? -65.921 92.784 60.949 1.00 19.85 96 SER B O 1
ATOM 8165 N N . LEU B 1 68 ? -66.651 91.823 59.071 1.00 18.83 97 LEU B N 1
ATOM 8166 C CA . LEU B 1 68 ? -67.985 92.410 59.249 1.00 22.02 97 LEU B CA 1
ATOM 8167 C C . LEU B 1 68 ? -68.664 91.847 60.502 1.00 24.20 97 LEU B C 1
ATOM 8168 O O . LEU B 1 68 ? -69.640 92.421 60.990 1.00 21.16 97 LEU B O 1
ATOM 8173 N N . SER B 1 69 ? -68.140 90.736 61.025 1.00 23.43 98 SER B N 1
ATOM 8174 C CA . SER B 1 69 ? -68.712 90.124 62.228 1.00 23.76 98 SER B CA 1
ATOM 8175 C C . SER B 1 69 ? -67.913 90.433 63.494 1.00 24.06 98 SER B C 1
ATOM 8176 O O . SER B 1 69 ? -68.227 89.911 64.567 1.00 22.12 98 SER B O 1
ATOM 8179 N N . ASP B 1 70 ? -66.875 91.270 63.383 1.00 22.32 99 ASP B N 1
ATOM 8180 C CA . ASP B 1 70 ? -66.154 91.696 64.576 1.00 20.54 99 ASP B CA 1
ATOM 8181 C C . ASP B 1 70 ? -67.109 92.340 65.592 1.00 23.85 99 ASP B C 1
ATOM 8182 O O . ASP B 1 70 ? -68.023 93.073 65.208 1.00 23.62 99 ASP B O 1
ATOM 8187 N N . PRO B 1 71 ? -66.854 92.122 66.891 1.00 23.44 100 PRO B N 1
ATOM 8188 C CA . PRO B 1 71 ? -67.564 92.894 67.921 1.00 24.29 100 PRO B CA 1
ATOM 8189 C C . PRO B 1 71 ? -67.358 94.390 67.662 1.00 25.86 100 PRO B C 1
ATOM 8190 O O . PRO B 1 71 ? -66.248 94.801 67.314 1.00 25.48 100 PRO B O 1
ATOM 8194 N N . PRO B 1 72 ? -68.412 95.193 67.819 1.00 28.74 101 PRO B N 1
ATOM 8195 C CA . PRO B 1 72 ? -68.304 96.644 67.627 1.00 27.56 101 PRO B CA 1
ATOM 8196 C C . PRO B 1 72 ? -67.238 97.261 68.526 1.00 26.90 101 PRO B C 1
ATOM 8197 O O . PRO B 1 72 ? -66.643 98.259 68.158 1.00 31.18 101 PRO B O 1
ATOM 8201 N N . ASN B 1 73 ? -66.990 96.661 69.684 1.00 27.96 102 ASN B N 1
ATOM 8202 C CA . ASN B 1 73 ? -66.020 97.210 70.624 1.00 31.07 102 ASN B CA 1
ATOM 8203 C C . ASN B 1 73 ? -64.635 96.548 70.550 1.00 27.03 102 ASN B C 1
ATOM 8204 O O . ASN B 1 73 ? -63.776 96.822 71.369 1.00 26.42 102 ASN B O 1
ATOM 8209 N N . ILE B 1 74 ? -64.423 95.653 69.590 1.00 24.72 103 ILE B N 1
ATOM 8210 C CA . ILE B 1 74 ? -63.090 95.090 69.392 1.00 25.90 103 ILE B CA 1
ATOM 8211 C C . ILE B 1 74 ? -62.768 95.007 67.890 1.00 25.84 103 ILE B C 1
ATOM 8212 O O . ILE B 1 74 ? -62.767 93.914 67.305 1.00 23.61 103 ILE B O 1
ATOM 8217 N N . ALA B 1 75 ? -62.527 96.166 67.278 1.00 22.56 104 ALA B N 1
ATOM 8218 C CA . ALA B 1 75 ? -62.203 96.238 65.863 1.00 24.37 104 ALA B CA 1
ATOM 8219 C C . ALA B 1 75 ? -60.949 95.404 65.600 1.00 20.30 104 ALA B C 1
ATOM 8220 O O . ALA B 1 75 ? -59.947 95.534 66.318 1.00 22.52 104 ALA B O 1
ATOM 8222 N N . GLY B 1 76 ? -61.022 94.519 64.608 1.00 21.12 105 GLY B N 1
ATOM 8223 C CA . GLY B 1 76 ? -59.859 93.737 64.209 1.00 20.40 105 GLY B CA 1
ATOM 8224 C C . GLY B 1 76 ? -59.838 92.324 64.778 1.00 22.87 105 GLY B C 1
ATOM 8225 O O . GLY B 1 76 ? -58.911 91.551 64.513 1.00 18.56 105 GLY B O 1
ATOM 8226 N N . LEU B 1 77 ? -60.847 91.963 65.568 1.00 20.55 106 LEU B N 1
ATOM 8227 C CA . LEU B 1 77 ? -60.792 90.664 66.255 1.00 18.61 106 LEU B CA 1
ATOM 8228 C C . LEU B 1 77 ? -60.641 89.457 65.323 1.00 18.02 106 LEU B C 1
ATOM 8229 O O . LEU B 1 77 ? -59.822 88.590 65.590 1.00 19.04 106 LEU B O 1
ATOM 8234 N N . SER B 1 78 ? -61.412 89.386 64.243 1.00 17.50 107 SER B N 1
ATOM 8235 C CA . SER B 1 78 ? -61.326 88.201 63.378 1.00 19.19 107 SER B CA 1
ATOM 8236 C C . SER B 1 78 ? -59.972 88.109 62.677 1.00 19.57 107 SER B C 1
ATOM 8237 O O . SER B 1 78 ? -59.439 87.013 62.453 1.00 19.41 107 SER B O 1
ATOM 8240 N N . HIS B 1 79 ? -59.416 89.265 62.334 1.00 20.00 108 HIS B N 1
ATOM 8241 C CA . HIS B 1 79 ? -58.087 89.338 61.733 1.00 18.67 108 HIS B CA 1
ATOM 8242 C C . HIS B 1 79 ? -56.991 88.891 62.701 1.00 19.88 108 HIS B C 1
ATOM 8243 O O . HIS B 1 79 ? -56.089 88.129 62.333 1.00 20.02 108 HIS B O 1
ATOM 8250 N N . PHE B 1 80 ? -57.064 89.377 63.934 1.00 18.10 109 PHE B N 1
ATOM 8251 C CA . PHE B 1 80 ? -56.146 88.979 64.995 1.00 18.77 109 PHE B CA 1
ATOM 8252 C C . PHE B 1 80 ? -56.244 87.459 65.228 1.00 20.37 109 PHE B C 1
ATOM 8253 O O . PHE B 1 80 ? -55.233 86.765 65.361 1.00 20.45 109 PHE B O 1
ATOM 8261 N N . LEU B 1 81 ? -57.463 86.942 65.268 1.00 20.97 110 LEU B N 1
ATOM 8262 C CA . LEU B 1 81 ? -57.652 85.497 65.438 1.00 18.52 110 LEU B CA 1
ATOM 8263 C C . LEU B 1 81 ? -56.927 84.720 64.322 1.00 20.17 110 LEU B C 1
ATOM 8264 O O . LEU B 1 81 ? -56.255 83.709 64.571 1.00 18.60 110 LEU B O 1
ATOM 8269 N N . GLN B 1 82 ? -57.094 85.197 63.083 1.00 19.48 111 GLN B N 1
ATOM 8270 C CA . GLN B 1 82 ? -56.416 84.644 61.922 1.00 19.23 111 GLN B CA 1
ATOM 8271 C C . GLN B 1 82 ? -54.882 84.561 62.127 1.00 21.36 111 GLN B C 1
ATOM 8272 O O . GLN B 1 82 ? -54.256 83.537 61.804 1.00 19.19 111 GLN B O 1
ATOM 8278 N N . HIS B 1 83 ? -54.279 85.615 62.682 1.00 19.12 112 HIS B N 1
ATOM 8279 C CA . HIS B 1 83 ? -52.859 85.554 63.037 1.00 21.75 112 HIS B CA 1
ATOM 8280 C C . HIS B 1 83 ? -52.594 84.501 64.119 1.00 22.14 112 HIS B C 1
ATOM 8281 O O . HIS B 1 83 ? -51.599 83.771 64.052 1.00 19.30 112 HIS B O 1
ATOM 8288 N N . MET B 1 84 ? -53.447 84.461 65.142 1.00 19.09 113 MET B N 1
ATOM 8289 C CA . MET B 1 84 ? -53.170 83.618 66.317 1.00 23.07 113 MET B CA 1
ATOM 8290 C C . MET B 1 84 ? -53.284 82.120 66.051 1.00 22.15 113 MET B C 1
ATOM 8291 O O . MET B 1 84 ? -52.670 81.313 66.767 1.00 22.84 113 MET B O 1
ATOM 8296 N N . LEU B 1 85 ? -54.066 81.734 65.044 1.00 20.47 114 LEU B N 1
ATOM 8297 C CA . LEU B 1 85 ? -54.299 80.315 64.818 1.00 20.14 114 LEU B CA 1
ATOM 8298 C C . LEU B 1 85 ? -52.992 79.633 64.465 1.00 23.47 114 LEU B C 1
ATOM 8299 O O . LEU B 1 85 ? -52.861 78.425 64.613 1.00 23.04 114 LEU B O 1
ATOM 8304 N N . PHE B 1 86 ? -52.018 80.414 63.995 1.00 23.29 115 PHE B N 1
ATOM 8305 C CA . PHE B 1 86 ? -50.744 79.838 63.550 1.00 21.30 115 PHE B CA 1
ATOM 8306 C C . PHE B 1 86 ? -49.788 79.558 64.702 1.00 21.79 115 PHE B C 1
ATOM 8307 O O . PHE B 1 86 ? -48.731 78.930 64.511 1.00 22.39 115 PHE B O 1
ATOM 8315 N N . LEU B 1 87 ? -50.161 79.996 65.897 1.00 21.87 116 LEU B N 1
ATOM 8316 C CA . LEU B 1 87 ? -49.202 80.086 66.993 1.00 22.44 116 LEU B CA 1
ATOM 8317 C C . LEU B 1 87 ? -49.404 79.024 68.083 1.00 24.99 116 LEU B C 1
ATOM 8318 O O . LEU B 1 87 ? -49.037 79.235 69.238 1.00 24.13 116 LEU B O 1
ATOM 8323 N N . GLY B 1 88 ? -49.958 77.877 67.704 1.00 23.71 117 GLY B N 1
ATOM 8324 C CA . GLY B 1 88 ? -50.029 76.748 68.611 1.00 25.98 117 GLY B CA 1
ATOM 8325 C C . GLY B 1 88 ? -51.413 76.183 68.843 1.00 26.21 117 GLY B C 1
ATOM 8326 O O . GLY B 1 88 ? -52.392 76.927 68.966 1.00 26.31 117 GLY B O 1
ATOM 8327 N N . THR B 1 89 ? -51.491 74.854 68.893 1.00 25.81 118 THR B N 1
ATOM 8328 C CA . THR B 1 89 ? -52.742 74.171 69.194 1.00 26.84 118 THR B CA 1
ATOM 8329 C C . THR B 1 89 ? -52.528 73.141 70.309 1.00 28.20 118 THR B C 1
ATOM 8330 O O . THR B 1 89 ? -51.394 72.855 70.704 1.00 26.51 118 THR B O 1
ATOM 8334 N N . LYS B 1 90 ? -53.616 72.586 70.822 1.00 25.63 119 LYS B N 1
ATOM 8335 C CA . LYS B 1 90 ? -53.485 71.621 71.913 1.00 30.18 119 LYS B CA 1
ATOM 8336 C C . LYS B 1 90 ? -52.624 70.419 71.483 1.00 29.75 119 LYS B C 1
ATOM 8337 O O . LYS B 1 90 ? -51.733 69.997 72.227 1.00 27.75 119 LYS B O 1
ATOM 8343 N N . LYS B 1 91 ? -52.883 69.879 70.289 1.00 27.67 120 LYS B N 1
ATOM 8344 C CA . LYS B 1 91 ? -52.107 68.736 69.785 1.00 26.65 120 LYS B CA 1
ATOM 8345 C C . LYS B 1 91 ? -50.659 69.108 69.497 1.00 29.25 120 LYS B C 1
ATOM 8346 O O . LYS B 1 91 ? -49.753 68.308 69.710 1.00 29.20 120 LYS B O 1
ATOM 8352 N N . TYR B 1 92 ? -50.448 70.317 68.977 1.00 29.37 121 TYR B N 1
ATOM 8353 C CA . TYR B 1 92 ? -49.108 70.772 68.615 1.00 26.95 121 TYR B CA 1
ATOM 8354 C C . TYR B 1 92 ? -48.881 72.132 69.245 1.00 28.16 121 TYR B C 1
ATOM 8355 O O . TYR B 1 92 ? -49.048 73.160 68.584 1.00 25.94 121 TYR B O 1
ATOM 8364 N N . PRO B 1 93 ? -48.547 72.143 70.545 1.00 30.01 122 PRO B N 1
ATOM 8365 C CA . PRO B 1 93 ? -48.477 73.395 71.304 1.00 29.14 122 PRO B CA 1
ATOM 8366 C C . PRO B 1 93 ? -47.225 74.221 71.026 1.00 28.90 122 PRO B C 1
ATOM 8367 O O . PRO B 1 93 ? -47.251 75.420 71.295 1.00 28.45 122 PRO B O 1
ATOM 8371 N N . LYS B 1 94 ? -46.167 73.620 70.493 1.00 31.32 123 LYS B N 1
ATOM 8372 C CA . LYS B 1 94 ? -44.981 74.404 70.149 1.00 31.31 123 LYS B CA 1
ATOM 8373 C C . LYS B 1 94 ? -45.382 75.537 69.208 1.00 28.12 123 LYS B C 1
ATOM 8374 O O . LYS B 1 94 ? -45.988 75.318 68.163 1.00 29.41 123 LYS B O 1
ATOM 8380 N N . GLU B 1 95 ? -45.045 76.751 69.603 1.00 28.87 124 GLU B N 1
ATOM 8381 C CA . GLU B 1 95 ? -45.565 77.938 68.960 1.00 26.75 124 GLU B CA 1
ATOM 8382 C C . GLU B 1 95 ? -45.355 77.975 67.437 1.00 30.81 124 GLU B C 1
ATOM 8383 O O . GLU B 1 95 ? -46.226 78.432 66.705 1.00 29.19 124 GLU B O 1
ATOM 8389 N N . ASN B 1 96 ? -44.204 77.507 66.962 1.00 25.52 125 ASN B N 1
ATOM 8390 C CA . ASN B 1 96 ? -43.939 77.505 65.532 1.00 28.87 125 ASN B CA 1
ATOM 8391 C C . ASN B 1 96 ? -43.902 76.090 64.936 1.00 28.60 125 ASN B C 1
ATOM 8392 O O . ASN B 1 96 ? -43.339 75.883 63.867 1.00 28.34 125 ASN B O 1
ATOM 8397 N N . GLU B 1 97 ? -44.519 75.121 65.609 1.00 27.35 126 GLU B N 1
ATOM 8398 C CA . GLU B 1 97 ? -44.530 73.755 65.090 1.00 27.79 126 GLU B CA 1
ATOM 8399 C C . GLU B 1 97 ? -45.033 73.719 63.644 1.00 25.24 126 GLU B C 1
ATOM 8400 O O . GLU B 1 97 ? -44.448 73.058 62.787 1.00 26.81 126 GLU B O 1
ATOM 8406 N N . TYR B 1 98 ? -46.124 74.426 63.374 1.00 26.42 127 TYR B N 1
ATOM 8407 C CA . TYR B 1 98 ? -46.726 74.414 62.043 1.00 24.47 127 TYR B CA 1
ATOM 8408 C C . TYR B 1 98 ? -45.759 74.963 60.983 1.00 25.69 127 TYR B C 1
ATOM 8409 O O . TYR B 1 98 ? -45.475 74.300 59.996 1.00 23.71 127 TYR B O 1
ATOM 8418 N N . SER B 1 99 ? -45.273 76.175 61.199 1.00 23.29 128 SER B N 1
ATOM 8419 C CA . SER B 1 99 ? -44.330 76.824 60.285 1.00 27.16 128 SER B CA 1
ATOM 8420 C C . SER B 1 99 ? -43.025 76.059 60.108 1.00 24.99 128 SER B C 1
ATOM 8421 O O . SER B 1 99 ? -42.528 75.922 58.991 1.00 26.91 128 SER B O 1
ATOM 8424 N N . GLN B 1 100 ? -42.453 75.591 61.207 1.00 26.03 129 GLN B N 1
ATOM 8425 C CA . GLN B 1 100 ? -41.232 74.789 61.126 1.00 25.81 129 GLN B CA 1
ATOM 8426 C C . GLN B 1 100 ? -41.430 73.492 60.321 1.00 28.53 129 GLN B C 1
ATOM 8427 O O . GLN B 1 100 ? -40.608 73.161 59.461 1.00 25.34 129 GLN B O 1
ATOM 8433 N N . PHE B 1 101 ? -42.521 72.763 60.587 1.00 25.97 130 PHE B N 1
ATOM 8434 C CA . PHE B 1 101 ? -42.809 71.566 59.811 1.00 25.82 130 PHE B CA 1
ATOM 8435 C C . PHE B 1 101 ? -42.900 71.883 58.314 1.00 27.38 130 PHE B C 1
ATOM 8436 O O . PHE B 1 101 ? -42.309 71.190 57.484 1.00 27.02 130 PHE B O 1
ATOM 8444 N N . LEU B 1 102 ? -43.653 72.920 57.965 1.00 23.24 131 LEU B N 1
ATOM 8445 C CA . LEU B 1 102 ? -43.781 73.280 56.565 1.00 24.48 131 LEU B CA 1
ATOM 8446 C C . LEU B 1 102 ? -42.398 73.601 55.971 1.00 24.33 131 LEU B C 1
ATOM 8447 O O . LEU B 1 102 ? -42.035 73.103 54.902 1.00 23.57 131 LEU B O 1
ATOM 8452 N N . SER B 1 103 ? -41.623 74.420 56.667 1.00 24.14 132 SER B N 1
ATOM 8453 C CA . SER B 1 103 ? -40.316 74.810 56.134 1.00 27.50 132 SER B CA 1
ATOM 8454 C C . SER B 1 103 ? -39.414 73.594 55.935 1.00 28.94 132 SER B C 1
ATOM 8455 O O . SER B 1 103 ? -38.704 73.491 54.933 1.00 28.43 132 SER B O 1
ATOM 8458 N N . GLU B 1 104 ? -39.441 72.668 56.889 1.00 25.82 133 GLU B N 1
ATOM 8459 C CA . GLU B 1 104 ? -38.615 71.472 56.787 1.00 27.73 133 GLU B CA 1
ATOM 8460 C C . GLU B 1 104 ? -39.115 70.524 55.697 1.00 30.28 133 GLU B C 1
ATOM 8461 O O . GLU B 1 104 ? -38.455 69.529 55.381 1.00 31.06 133 GLU B O 1
ATOM 8467 N N . HIS B 1 105 ? -40.275 70.825 55.117 1.00 26.93 134 HIS B N 1
ATOM 8468 C CA . HIS B 1 105 ? -40.843 69.950 54.087 1.00 27.33 134 HIS B CA 1
ATOM 8469 C C . HIS B 1 105 ? -41.252 70.683 52.815 1.00 28.58 134 HIS B C 1
ATOM 8470 O O . HIS B 1 105 ? -42.233 70.322 52.153 1.00 26.52 134 HIS B O 1
ATOM 8477 N N . ALA B 1 106 ? -40.480 71.715 52.483 1.00 25.12 135 ALA B N 1
ATOM 8478 C CA . ALA B 1 106 ? -40.659 72.467 51.245 1.00 24.24 135 ALA B CA 1
ATOM 8479 C C . ALA B 1 106 ? -42.023 73.164 51.123 1.00 24.71 135 ALA B C 1
ATOM 8480 O O . ALA B 1 106 ? -42.524 73.378 50.010 1.00 29.43 135 ALA B O 1
ATOM 8482 N N . GLY B 1 107 ? -42.614 73.535 52.255 1.00 25.08 136 GLY B N 1
ATOM 8483 C CA . GLY B 1 107 ? -43.963 74.076 52.244 1.00 26.98 136 GLY B CA 1
ATOM 8484 C C . GLY B 1 107 ? -44.005 75.555 52.555 1.00 25.92 136 GLY B C 1
ATOM 8485 O O . GLY B 1 107 ? -42.980 76.167 52.840 1.00 23.03 136 GLY B O 1
ATOM 8486 N N . SER B 1 108 ? -45.197 76.134 52.512 1.00 23.80 137 SER B N 1
ATOM 8487 C CA . SER B 1 108 ? -45.376 77.537 52.861 1.00 21.36 137 SER B CA 1
ATOM 8488 C C . SER B 1 108 ? -46.837 77.703 53.215 1.00 24.59 137 SER B C 1
ATOM 8489 O O . SER B 1 108 ? -47.658 76.870 52.849 1.00 22.49 137 SER B O 1
ATOM 8492 N N . SER B 1 109 ? -47.174 78.776 53.917 1.00 23.12 138 SER B N 1
ATOM 8493 C CA . SER B 1 109 ? -48.561 78.956 54.315 1.00 23.79 138 SER B CA 1
ATOM 8494 C C . SER B 1 109 ? -48.867 80.433 54.462 1.00 24.61 138 SER B C 1
ATOM 8495 O O . SER B 1 109 ? -47.965 81.244 54.686 1.00 26.36 138 SER B O 1
ATOM 8498 N N . ASN B 1 110 ? -50.131 80.793 54.300 1.00 22.56 139 ASN B N 1
ATOM 8499 C CA . ASN B 1 110 ? -50.553 82.136 54.641 1.00 23.41 139 ASN B CA 1
ATOM 8500 C C . ASN B 1 110 ? -52.049 82.119 54.849 1.00 24.60 139 ASN B C 1
ATOM 8501 O O . ASN B 1 110 ? -52.672 81.054 54.819 1.00 21.15 139 ASN B O 1
ATOM 8506 N N . ALA B 1 111 ? -52.624 83.294 55.074 1.00 19.58 140 ALA B N 1
ATOM 8507 C CA . ALA B 1 111 ? -54.060 83.382 55.246 1.00 21.84 140 ALA B CA 1
ATOM 8508 C C . ALA B 1 111 ? -54.442 84.825 55.076 1.00 21.89 140 ALA B C 1
ATOM 8509 O O . ALA B 1 111 ? -53.575 85.721 55.115 1.00 20.74 140 ALA B O 1
ATOM 8511 N N . PHE B 1 112 ? -55.738 85.058 54.909 1.00 20.00 141 PHE B N 1
ATOM 8512 C CA . PHE B 1 112 ? -56.252 86.408 54.879 1.00 19.58 141 PHE B CA 1
ATOM 8513 C C . PHE B 1 112 ? -57.646 86.448 55.466 1.00 21.36 141 PHE B C 1
ATOM 8514 O O . PHE B 1 112 ? -58.347 85.420 55.562 1.00 20.60 141 PHE B O 1
ATOM 8522 N N . THR B 1 113 ? -58.036 87.656 55.837 1.00 19.34 142 THR B N 1
ATOM 8523 C CA . THR B 1 113 ? -59.325 87.950 56.442 1.00 22.39 142 THR B CA 1
ATOM 8524 C C . THR B 1 113 ? -60.022 89.031 55.615 1.00 25.41 142 THR B C 1
ATOM 8525 O O . THR B 1 113 ? -59.512 90.148 55.468 1.00 22.65 142 THR B O 1
ATOM 8529 N N . SER B 1 114 ? -61.189 88.708 55.072 1.00 21.71 143 SER B N 1
ATOM 8530 C CA . SER B 1 114 ? -61.985 89.713 54.380 1.00 24.50 143 SER B CA 1
ATOM 8531 C C . SER B 1 114 ? -63.231 89.992 55.230 1.00 24.48 143 SER B C 1
ATOM 8532 O O . SER B 1 114 ? -63.298 89.543 56.366 1.00 23.15 143 SER B O 1
ATOM 8535 N N . GLY B 1 115 ? -64.203 90.724 54.687 1.00 23.00 144 GLY B N 1
ATOM 8536 C CA . GLY B 1 115 ? -65.430 91.019 55.422 1.00 22.52 144 GLY B CA 1
ATOM 8537 C C . GLY B 1 115 ? -66.215 89.780 55.841 1.00 22.19 144 GLY B C 1
ATOM 8538 O O . GLY B 1 115 ? -66.785 89.732 56.932 1.00 22.28 144 GLY B O 1
ATOM 8539 N N . GLU B 1 116 ? -66.252 88.773 54.975 1.00 21.74 145 GLU B N 1
ATOM 8540 C CA . GLU B 1 116 ? -67.112 87.609 55.189 1.00 21.09 145 GLU B CA 1
ATOM 8541 C C . GLU B 1 116 ? -66.382 86.276 55.191 1.00 22.71 145 GLU B C 1
ATOM 8542 O O . GLU B 1 116 ? -67.026 85.226 55.279 1.00 20.71 145 GLU B O 1
ATOM 8548 N N . HIS B 1 117 ? -65.054 86.293 55.068 1.00 21.25 146 HIS B N 1
ATOM 8549 C CA . HIS B 1 117 ? -64.309 85.040 54.930 1.00 21.70 146 HIS B CA 1
ATOM 8550 C C . HIS B 1 117 ? -62.978 85.139 55.635 1.00 22.08 146 HIS B C 1
ATOM 8551 O O . HIS B 1 117 ? -62.380 86.215 55.709 1.00 22.53 146 HIS B O 1
ATOM 8558 N N . THR B 1 118 ? -62.518 84.009 56.150 1.00 18.12 147 THR B N 1
ATOM 8559 C CA . THR B 1 118 ? -61.168 83.911 56.658 1.00 18.95 147 THR B CA 1
ATOM 8560 C C . THR B 1 118 ? -60.624 82.639 56.036 1.00 21.36 147 THR B C 1
ATOM 8561 O O . THR B 1 118 ? -61.190 81.558 56.203 1.00 20.48 147 THR B O 1
ATOM 8565 N N . ASN B 1 119 ? -59.538 82.782 55.287 1.00 18.52 148 ASN B N 1
ATOM 8566 C CA . ASN B 1 119 ? -59.135 81.757 54.337 1.00 20.99 148 ASN B CA 1
ATOM 8567 C C . ASN B 1 119 ? -57.705 81.392 54.681 1.00 20.26 148 ASN B C 1
ATOM 8568 O O . ASN B 1 119 ? -56.836 82.268 54.742 1.00 21.86 148 ASN B O 1
ATOM 8573 N N . TYR B 1 120 ? -57.470 80.107 54.950 1.00 20.55 149 TYR B N 1
ATOM 8574 C CA . TYR B 1 120 ? -56.167 79.617 55.386 1.00 19.77 149 TYR B CA 1
ATOM 8575 C C . TYR B 1 120 ? -55.668 78.580 54.371 1.00 21.52 149 TYR B C 1
ATOM 8576 O O . TYR B 1 120 ? -56.434 77.745 53.925 1.00 20.39 149 TYR B O 1
ATOM 8585 N N . TYR B 1 121 ? -54.381 78.609 54.020 1.00 21.51 150 TYR B N 1
ATOM 8586 C CA . TYR B 1 121 ? -53.896 77.667 53.019 1.00 21.20 150 TYR B CA 1
ATOM 8587 C C . TYR B 1 121 ? -52.425 77.321 53.191 1.00 21.37 150 TYR B C 1
ATOM 8588 O O . TYR B 1 121 ? -51.648 78.110 53.739 1.00 21.54 150 TYR B O 1
ATOM 8597 N N . PHE B 1 122 ? -52.046 76.137 52.717 1.00 21.80 151 PHE B N 1
ATOM 8598 C CA . PHE B 1 122 ? -50.644 75.763 52.696 1.00 20.86 151 PHE B CA 1
ATOM 8599 C C . PHE B 1 122 ? -50.348 74.894 51.486 1.00 21.44 151 PHE B C 1
ATOM 8600 O O . PHE B 1 122 ? -51.253 74.299 50.873 1.00 22.83 151 PHE B O 1
ATOM 8608 N N . ASP B 1 123 ? -49.073 74.831 51.142 1.00 21.32 152 ASP B N 1
ATOM 8609 C CA . ASP B 1 123 ? -48.594 73.735 50.324 1.00 22.95 152 ASP B CA 1
ATOM 8610 C C . ASP B 1 123 ? -47.414 73.041 51.023 1.00 22.50 152 ASP B C 1
ATOM 8611 O O . ASP B 1 123 ? -46.924 73.502 52.056 1.00 22.84 152 ASP B O 1
ATOM 8616 N N . VAL B 1 124 ? -46.996 71.902 50.493 1.00 22.88 153 VAL B N 1
ATOM 8617 C CA . VAL B 1 124 ? -45.982 71.099 51.153 1.00 21.75 153 VAL B CA 1
ATOM 8618 C C . VAL B 1 124 ? -45.545 70.011 50.165 1.00 24.23 153 VAL B C 1
ATOM 8619 O O . VAL B 1 124 ? -46.305 69.641 49.267 1.00 25.42 153 VAL B O 1
ATOM 8623 N N . SER B 1 125 ? -44.334 69.495 50.334 1.00 26.42 154 SER B N 1
ATOM 8624 C CA . SER B 1 125 ? -43.904 68.309 49.581 1.00 26.54 154 SER B CA 1
ATOM 8625 C C . SER B 1 125 ? -45.012 67.254 49.532 1.00 25.36 154 SER B C 1
ATOM 8626 O O . SER B 1 125 ? -45.621 66.961 50.546 1.00 25.13 154 SER B O 1
ATOM 8629 N N . HIS B 1 126 ? -45.266 66.668 48.367 1.00 26.53 155 HIS B N 1
ATOM 8630 C CA . HIS B 1 126 ? -46.384 65.724 48.248 1.00 30.74 155 HIS B CA 1
ATOM 8631 C C . HIS B 1 126 ? -46.303 64.523 49.206 1.00 30.59 155 HIS B C 1
ATOM 8632 O O . HIS B 1 126 ? -47.327 63.924 49.538 1.00 33.10 155 HIS B O 1
ATOM 8639 N N . GLU B 1 127 ? -45.105 64.165 49.660 1.00 28.66 156 GLU B N 1
ATOM 8640 C CA . GLU B 1 127 ? -44.967 63.039 50.601 1.00 34.32 156 GLU B CA 1
ATOM 8641 C C . GLU B 1 127 ? -45.451 63.339 52.034 1.00 33.92 156 GLU B C 1
ATOM 8642 O O . GLU B 1 127 ? -45.577 62.438 52.869 1.00 29.53 156 GLU B O 1
ATOM 8648 N N . HIS B 1 128 ? -45.732 64.602 52.323 1.00 30.84 157 HIS B N 1
ATOM 8649 C CA . HIS B 1 128 ? -45.967 65.014 53.706 1.00 28.27 157 HIS B CA 1
ATOM 8650 C C . HIS B 1 128 ? -47.312 65.733 53.892 1.00 30.92 157 HIS B C 1
ATOM 8651 O O . HIS B 1 128 ? -47.491 66.528 54.820 1.00 26.71 157 HIS B O 1
ATOM 8658 N N . LEU B 1 129 ? -48.247 65.439 52.994 1.00 27.91 158 LEU B N 1
ATOM 8659 C CA . LEU B 1 129 ? -49.579 66.007 53.046 1.00 27.62 158 LEU B CA 1
ATOM 8660 C C . LEU B 1 129 ? -50.292 65.685 54.369 1.00 29.08 158 LEU B C 1
ATOM 8661 O O . LEU B 1 129 ? -50.796 66.587 55.039 1.00 25.27 158 LEU B O 1
ATOM 8666 N N . GLU B 1 130 ? -50.336 64.414 54.758 1.00 26.09 159 GLU B N 1
ATOM 8667 C CA . GLU B 1 130 ? -51.031 64.077 55.999 1.00 28.86 159 GLU B CA 1
ATOM 8668 C C . GLU B 1 130 ? -50.465 64.823 57.210 1.00 27.80 159 GLU B C 1
ATOM 8669 O O . GLU B 1 130 ? -51.215 65.341 58.039 1.00 28.51 159 GLU B O 1
ATOM 8675 N N . GLY B 1 131 ? -49.143 64.877 57.315 1.00 28.43 160 GLY B N 1
ATOM 8676 C CA . GLY B 1 131 ? -48.509 65.547 58.433 1.00 28.49 160 GLY B CA 1
ATOM 8677 C C . GLY B 1 131 ? -48.840 67.032 58.515 1.00 27.04 160 GLY B C 1
ATOM 8678 O O . GLY B 1 131 ? -49.113 67.562 59.602 1.00 26.86 160 GLY B O 1
ATOM 8679 N N . ALA B 1 132 ? -48.824 67.717 57.376 1.00 25.68 161 ALA B N 1
ATOM 8680 C CA . ALA B 1 132 ? -49.155 69.148 57.367 1.00 24.41 161 ALA B CA 1
ATOM 8681 C C . ALA B 1 132 ? -50.648 69.333 57.643 1.00 25.42 161 ALA B C 1
ATOM 8682 O O . ALA B 1 132 ? -51.059 70.212 58.412 1.00 26.00 161 ALA B O 1
ATOM 8684 N N . LEU B 1 133 ? -51.454 68.499 57.002 1.00 22.95 162 LEU B N 1
ATOM 8685 C CA . LEU B 1 133 ? -52.909 68.607 57.107 1.00 26.37 162 LEU B CA 1
ATOM 8686 C C . LEU B 1 133 ? -53.396 68.386 58.541 1.00 26.12 162 LEU B C 1
ATOM 8687 O O . LEU B 1 133 ? -54.330 69.051 59.009 1.00 24.22 162 LEU B O 1
ATOM 8692 N N . ASP B 1 134 ? -52.751 67.467 59.250 1.00 25.46 163 ASP B N 1
ATOM 8693 C CA . ASP B 1 134 ? -53.146 67.221 60.632 1.00 25.79 163 ASP B CA 1
ATOM 8694 C C . ASP B 1 134 ? -52.843 68.434 61.504 1.00 25.47 163 ASP B C 1
ATOM 8695 O O . ASP B 1 134 ? -53.664 68.853 62.324 1.00 26.13 163 ASP B O 1
ATOM 8700 N N . ARG B 1 135 ? -51.660 69.006 61.316 1.00 24.87 164 ARG B N 1
ATOM 8701 C CA . ARG B 1 135 ? -51.277 70.205 62.043 1.00 23.87 164 ARG B CA 1
ATOM 8702 C C . ARG B 1 135 ? -52.231 71.381 61.728 1.00 26.78 164 ARG B C 1
ATOM 8703 O O . ARG B 1 135 ? -52.647 72.112 62.619 1.00 26.62 164 ARG B O 1
ATOM 8711 N N . PHE B 1 136 ? -52.543 71.546 60.446 1.00 23.60 165 PHE B N 1
ATOM 8712 C CA . PHE B 1 136 ? -53.506 72.536 59.948 1.00 24.98 165 PHE B CA 1
ATOM 8713 C C . PHE B 1 136 ? -54.897 72.359 60.586 1.00 25.43 165 PHE B C 1
ATOM 8714 O O . PHE B 1 136 ? -55.510 73.324 61.066 1.00 23.80 165 PHE B O 1
ATOM 8722 N N . ALA B 1 137 ? -55.387 71.122 60.588 1.00 22.92 166 ALA B N 1
ATOM 8723 C CA . ALA B 1 137 ? -56.736 70.841 61.059 1.00 25.43 166 ALA B CA 1
ATOM 8724 C C . ALA B 1 137 ? -56.938 71.295 62.508 1.00 25.34 166 ALA B C 1
ATOM 8725 O O . ALA B 1 137 ? -58.036 71.749 62.881 1.00 23.33 166 ALA B O 1
ATOM 8727 N N . GLN B 1 138 ? -55.880 71.202 63.315 1.00 23.60 167 GLN B N 1
ATOM 8728 C CA . GLN B 1 138 ? -55.955 71.606 64.725 1.00 24.18 167 GLN B CA 1
ATOM 8729 C C . GLN B 1 138 ? -56.318 73.096 64.919 1.00 27.04 167 GLN B C 1
ATOM 8730 O O . GLN B 1 138 ? -56.833 73.475 65.984 1.00 24.06 167 GLN B O 1
ATOM 8736 N N . PHE B 1 139 ? -56.032 73.943 63.924 1.00 24.57 168 PHE B N 1
ATOM 8737 C CA . PHE B 1 139 ? -56.394 75.374 64.001 1.00 23.09 168 PHE B CA 1
ATOM 8738 C C . PHE B 1 139 ? -57.898 75.477 64.265 1.00 23.89 168 PHE B C 1
ATOM 8739 O O . PHE B 1 139 ? -58.392 76.432 64.872 1.00 23.69 168 PHE B O 1
ATOM 8747 N N . PHE B 1 140 ? -58.628 74.520 63.720 1.00 22.66 169 PHE B N 1
ATOM 8748 C CA . PHE B 1 140 ? -60.079 74.586 63.662 1.00 28.45 169 PHE B CA 1
ATOM 8749 C C . PHE B 1 140 ? -60.708 73.711 64.729 1.00 29.03 169 PHE B C 1
ATOM 8750 O O . PHE B 1 140 ? -61.919 73.499 64.740 1.00 31.46 169 PHE B O 1
ATOM 8758 N N . LEU B 1 141 ? -59.858 73.224 65.623 1.00 28.07 170 LEU B N 1
ATOM 8759 C CA . LEU B 1 141 ? -60.270 72.317 66.687 1.00 28.68 170 LEU B CA 1
ATOM 8760 C C . LEU B 1 141 ? -59.898 72.877 68.057 1.00 30.53 170 LEU B C 1
ATOM 8761 O O . LEU B 1 141 ? -60.773 73.090 68.895 1.00 30.48 170 LEU B O 1
ATOM 8766 N N . SER B 1 142 ? -58.612 73.125 68.302 1.00 27.28 171 SER B N 1
ATOM 8767 C CA . SER B 1 142 ? -58.217 73.645 69.616 1.00 26.76 171 SER B CA 1
ATOM 8768 C C . SER B 1 142 ? -56.971 74.540 69.649 1.00 28.19 171 SER B C 1
ATOM 8769 O O . SER B 1 142 ? -55.948 74.178 70.235 1.00 25.84 171 SER B O 1
ATOM 8772 N N . PRO B 1 143 ? -57.083 75.739 69.060 1.00 27.81 172 PRO B N 1
ATOM 8773 C CA . PRO B 1 143 ? -56.025 76.751 69.113 1.00 25.88 172 PRO B CA 1
ATOM 8774 C C . PRO B 1 143 ? -55.747 77.133 70.568 1.00 30.24 172 PRO B C 1
ATOM 8775 O O . PRO B 1 143 ? -56.689 77.189 71.359 1.00 31.05 172 PRO B O 1
ATOM 8779 N N . LEU B 1 144 ? -54.493 77.407 70.917 1.00 24.98 173 LEU B N 1
ATOM 8780 C CA . LEU B 1 144 ? -54.160 77.780 72.292 1.00 28.06 173 LEU B CA 1
ATOM 8781 C C . LEU B 1 144 ? -54.553 79.215 72.592 1.00 28.88 173 LEU B C 1
ATOM 8782 O O . LEU B 1 144 ? -54.939 79.527 73.714 1.00 28.88 173 LEU B O 1
ATOM 8787 N N . PHE B 1 145 ? -54.432 80.093 71.595 1.00 23.20 174 PHE B N 1
ATOM 8788 C CA . PHE B 1 145 ? -54.493 81.522 71.855 1.00 25.78 174 PHE B CA 1
ATOM 8789 C C . PHE B 1 145 ? -53.667 81.807 73.098 1.00 26.48 174 PHE B C 1
ATOM 8790 O O . PHE B 1 145 ? -54.142 82.428 74.031 1.00 25.61 174 PHE B O 1
ATOM 8798 N N . ASP B 1 146 ? -52.434 81.322 73.106 1.00 26.55 175 ASP B N 1
ATOM 8799 C CA . ASP B 1 146 ? -51.537 81.518 74.228 1.00 27.02 175 ASP B CA 1
ATOM 8800 C C . ASP B 1 146 ? -51.380 83.005 74.592 1.00 31.33 175 ASP B C 1
ATOM 8801 O O . ASP B 1 146 ? -51.178 83.864 73.719 1.00 25.64 175 ASP B O 1
ATOM 8806 N N . GLU B 1 147 ? -51.464 83.295 75.888 1.00 26.62 176 GLU B N 1
ATOM 8807 C CA . GLU B 1 147 ? -51.442 84.665 76.387 1.00 31.60 176 GLU B CA 1
ATOM 8808 C C . GLU B 1 147 ? -50.185 85.457 75.999 1.00 29.11 176 GLU B C 1
ATOM 8809 O O . GLU B 1 147 ? -50.257 86.631 75.615 1.00 25.64 176 GLU B O 1
ATOM 8815 N N . SER B 1 148 ? -49.031 84.817 76.123 1.00 28.16 177 SER B N 1
ATOM 8816 C CA . SER B 1 148 ? -47.779 85.462 75.774 1.00 28.26 177 SER B CA 1
ATOM 8817 C C . SER B 1 148 ? -47.664 85.654 74.257 1.00 26.92 177 SER B C 1
ATOM 8818 O O . SER B 1 148 ? -47.125 86.662 73.794 1.00 24.12 177 SER B O 1
ATOM 8821 N N . ALA B 1 149 ? -48.183 84.699 73.491 1.00 26.08 178 ALA B N 1
ATOM 8822 C CA . ALA B 1 149 ? -48.168 84.813 72.038 1.00 26.34 178 ALA B CA 1
ATOM 8823 C C . ALA B 1 149 ? -49.064 85.956 71.601 1.00 24.74 178 ALA B C 1
ATOM 8824 O O . ALA B 1 149 ? -48.725 86.680 70.665 1.00 23.85 178 ALA B O 1
ATOM 8826 N N . LYS B 1 150 ? -50.210 86.098 72.268 1.00 22.42 179 LYS B N 1
ATOM 8827 C CA . LYS B 1 150 ? -51.137 87.190 71.986 1.00 23.99 179 LYS B CA 1
ATOM 8828 C C . LYS B 1 150 ? -50.522 88.566 72.237 1.00 23.82 179 LYS B C 1
ATOM 8829 O O . LYS B 1 150 ? -50.688 89.481 71.431 1.00 24.48 179 LYS B O 1
ATOM 8835 N N . ASP B 1 151 ? -49.819 88.717 73.356 1.00 23.29 180 ASP B N 1
ATOM 8836 C CA . ASP B 1 151 ? -49.228 90.004 73.699 1.00 26.18 180 ASP B CA 1
ATOM 8837 C C . ASP B 1 151 ? -48.093 90.379 72.732 1.00 25.10 180 ASP B C 1
ATOM 8838 O O . ASP B 1 151 ? -47.801 91.555 72.523 1.00 27.55 180 ASP B O 1
ATOM 8843 N N . ARG B 1 152 ? -47.449 89.375 72.159 1.00 22.60 181 ARG B N 1
ATOM 8844 C CA . ARG B 1 152 ? -46.436 89.632 71.142 1.00 24.57 181 ARG B CA 1
ATOM 8845 C C . ARG B 1 152 ? -47.081 89.894 69.782 1.00 22.70 181 ARG B C 1
ATOM 8846 O O . ARG B 1 152 ? -46.846 90.926 69.164 1.00 23.04 181 ARG B O 1
ATOM 8854 N N . GLU B 1 153 ? -47.905 88.958 69.322 1.00 20.87 182 GLU B N 1
ATOM 8855 C CA . GLU B 1 153 ? -48.455 89.025 67.969 1.00 20.35 182 GLU B CA 1
ATOM 8856 C C . GLU B 1 153 ? -49.372 90.235 67.691 1.00 23.70 182 GLU B C 1
ATOM 8857 O O . GLU B 1 153 ? -49.561 90.624 66.520 1.00 21.94 182 GLU B O 1
ATOM 8863 N N . VAL B 1 154 ? -49.934 90.839 68.743 1.00 21.31 183 VAL B N 1
ATOM 8864 C CA . VAL B 1 154 ? -50.687 92.085 68.545 1.00 21.87 183 VAL B CA 1
ATOM 8865 C C . VAL B 1 154 ? -49.801 93.180 67.911 1.00 20.82 183 VAL B C 1
ATOM 8866 O O . VAL B 1 154 ? -50.299 94.030 67.177 1.00 22.95 183 VAL B O 1
ATOM 8870 N N . ASN B 1 155 ? -48.495 93.141 68.173 1.00 21.76 184 ASN B N 1
ATOM 8871 C CA . ASN B 1 155 ? -47.556 94.091 67.558 1.00 24.43 184 ASN B CA 1
ATOM 8872 C C . ASN B 1 155 ? -47.402 93.910 66.040 1.00 21.65 184 ASN B C 1
ATOM 8873 O O . ASN B 1 155 ? -47.223 94.880 65.304 1.00 20.91 184 ASN B O 1
ATOM 8878 N N . ALA B 1 156 ? -47.474 92.663 65.589 1.00 21.11 185 ALA B N 1
ATOM 8879 C CA . ALA B 1 156 ? -47.446 92.352 64.162 1.00 22.35 185 ALA B CA 1
ATOM 8880 C C . ALA B 1 156 ? -48.661 92.960 63.471 1.00 22.26 185 ALA B C 1
ATOM 8881 O O . ALA B 1 156 ? -48.547 93.540 62.392 1.00 21.07 185 ALA B O 1
ATOM 8883 N N . VAL B 1 157 ? -49.821 92.833 64.098 1.00 21.32 186 VAL B N 1
ATOM 8884 C CA . VAL B 1 157 ? -51.032 93.401 63.528 1.00 20.78 186 VAL B CA 1
ATOM 8885 C C . VAL B 1 157 ? -50.955 94.927 63.530 1.00 20.41 186 VAL B C 1
ATOM 8886 O O . VAL B 1 157 ? -51.336 95.579 62.565 1.00 22.23 186 VAL B O 1
ATOM 8890 N N . ASP B 1 158 ? -50.448 95.491 64.609 1.00 21.67 187 ASP B N 1
ATOM 8891 C CA . ASP B 1 158 ? -50.268 96.930 64.683 1.00 24.28 187 ASP B CA 1
ATOM 8892 C C . ASP B 1 158 ? -49.323 97.424 63.571 1.00 24.13 187 ASP B C 1
ATOM 8893 O O . ASP B 1 158 ? -49.538 98.479 62.958 1.00 22.04 187 ASP B O 1
ATOM 8898 N N . SER B 1 159 ? -48.259 96.666 63.350 1.00 20.94 188 SER B N 1
ATOM 8899 C CA . SER B 1 159 ? -47.244 97.039 62.381 1.00 23.86 188 SER B CA 1
ATOM 8900 C C . SER B 1 159 ? -47.847 96.920 60.975 1.00 24.48 188 SER B C 1
ATOM 8901 O O . SER B 1 159 ? -47.542 97.708 60.081 1.00 22.71 188 SER B O 1
ATOM 8904 N N . GLU B 1 160 ? -48.733 95.941 60.798 1.00 21.14 189 GLU B N 1
ATOM 8905 C CA . GLU B 1 160 ? -49.404 95.741 59.524 1.00 24.13 189 GLU B CA 1
ATOM 8906 C C . GLU B 1 160 ? -50.290 96.942 59.218 1.00 22.72 189 GLU B C 1
ATOM 8907 O O . GLU B 1 160 ? -50.315 97.461 58.096 1.00 22.05 189 GLU B O 1
ATOM 8913 N N . HIS B 1 161 ? -51.020 97.391 60.234 1.00 21.42 190 HIS B N 1
ATOM 8914 C CA . HIS B 1 161 ? -51.888 98.554 60.098 1.00 21.90 190 HIS B CA 1
ATOM 8915 C C . HIS B 1 161 ? -51.069 99.793 59.754 1.00 22.81 190 HIS B C 1
ATOM 8916 O O . HIS B 1 161 ? -51.392 100.522 58.816 1.00 23.23 190 HIS B O 1
ATOM 8923 N N . GLU B 1 162 ? -50.007 100.025 60.519 1.00 21.76 191 GLU B N 1
ATOM 8924 C CA . GLU B 1 162 ? -49.125 101.160 60.277 1.00 25.01 191 GLU B CA 1
ATOM 8925 C C . GLU B 1 162 ? -48.719 101.211 58.809 1.00 26.20 191 GLU B C 1
ATOM 8926 O O . GLU B 1 162 ? -48.971 102.198 58.118 1.00 27.12 191 GLU B O 1
ATOM 8932 N N . LYS B 1 163 ? -48.091 100.138 58.338 1.00 25.45 192 LYS B N 1
ATOM 8933 C CA . LYS B 1 163 ? -47.691 100.039 56.944 1.00 29.26 192 LYS B CA 1
ATOM 8934 C C . LYS B 1 163 ? -48.768 100.586 56.002 1.00 33.56 192 LYS B C 1
ATOM 8935 O O . LYS B 1 163 ? -48.450 101.172 54.960 1.00 34.60 192 LYS B O 1
ATOM 8941 N N . ASN B 1 164 ? -50.035 100.394 56.370 1.00 29.75 193 ASN B N 1
ATOM 8942 C CA . ASN B 1 164 ? -51.163 100.774 55.514 1.00 28.69 193 ASN B CA 1
ATOM 8943 C C . ASN B 1 164 ? -51.568 102.237 55.672 1.00 27.93 193 ASN B C 1
ATOM 8944 O O . ASN B 1 164 ? -52.198 102.808 54.784 1.00 28.24 193 ASN B O 1
ATOM 8949 N N . VAL B 1 165 ? -51.218 102.833 56.809 1.00 25.86 194 VAL B N 1
ATOM 8950 C CA . VAL B 1 165 ? -51.707 104.166 57.174 1.00 28.82 194 VAL B CA 1
ATOM 8951 C C . VAL B 1 165 ? -51.452 105.252 56.106 1.00 27.62 194 VAL B C 1
ATOM 8952 O O . VAL B 1 165 ? -52.332 106.058 55.797 1.00 27.27 194 VAL B O 1
ATOM 8956 N N . MET B 1 166 ? -50.258 105.257 55.541 1.00 27.69 195 MET B N 1
ATOM 8957 C CA . MET B 1 166 ? -49.889 106.273 54.561 1.00 30.09 195 MET B CA 1
ATOM 8958 C C . MET B 1 166 ? -50.059 105.764 53.106 1.00 33.50 195 MET B C 1
ATOM 8959 O O . MET B 1 166 ? -49.589 106.403 52.157 1.00 32.43 195 MET B O 1
ATOM 8964 N N . ASN B 1 167 ? -50.745 104.623 52.942 1.00 27.57 196 ASN B N 1
ATOM 8965 C CA . ASN B 1 167 ? -51.061 104.069 51.629 1.00 26.97 196 ASN B CA 1
ATOM 8966 C C . ASN B 1 167 ? -52.398 104.587 51.108 1.00 30.78 196 ASN B C 1
ATOM 8967 O O . ASN B 1 167 ? -53.446 104.375 51.738 1.00 24.26 196 ASN B O 1
ATOM 8972 N N . ASP B 1 168 ? -52.377 105.256 49.956 1.00 28.14 197 ASP B N 1
ATOM 8973 C CA . ASP B 1 168 ? -53.591 105.921 49.452 1.00 26.26 197 ASP B CA 1
ATOM 8974 C C . ASP B 1 168 ? -54.779 104.971 49.216 1.00 24.83 197 ASP B C 1
ATOM 8975 O O . ASP B 1 168 ? -55.943 105.352 49.403 1.00 24.28 197 ASP B O 1
ATOM 8980 N N . ALA B 1 169 ? -54.492 103.761 48.756 1.00 23.13 198 ALA B N 1
ATOM 8981 C CA . ALA B 1 169 ? -55.565 102.800 48.489 1.00 25.32 198 ALA B CA 1
ATOM 8982 C C . ALA B 1 169 ? -56.292 102.428 49.775 1.00 23.75 198 ALA B C 1
ATOM 8983 O O . ALA B 1 169 ? -57.516 102.385 49.799 1.00 24.56 198 ALA B O 1
ATOM 8985 N N . TRP B 1 170 ? -55.538 102.142 50.836 1.00 23.95 199 TRP B N 1
ATOM 8986 C CA . TRP B 1 170 ? -56.146 101.748 52.110 1.00 25.41 199 TRP B CA 1
ATOM 8987 C C . TRP B 1 170 ? -56.898 102.910 52.729 1.00 23.10 199 TRP B C 1
ATOM 8988 O O . TRP B 1 170 ? -57.985 102.740 53.273 1.00 23.49 199 TRP B O 1
ATOM 8999 N N . ARG B 1 171 ? -56.312 104.104 52.644 1.00 22.73 200 ARG B N 1
ATOM 9000 C CA . ARG B 1 171 ? -56.980 105.311 53.100 1.00 23.17 200 ARG B CA 1
ATOM 9001 C C . ARG B 1 171 ? -58.358 105.475 52.458 1.00 20.08 200 ARG B C 1
ATOM 9002 O O . ARG B 1 171 ? -59.341 105.745 53.143 1.00 23.29 200 ARG B O 1
ATOM 9010 N N . LEU B 1 172 ? -58.413 105.356 51.133 1.00 21.28 201 LEU B N 1
ATOM 9011 C CA . LEU B 1 172 ? -59.662 105.500 50.390 1.00 22.45 201 LEU B CA 1
ATOM 9012 C C . LEU B 1 172 ? -60.654 104.387 50.725 1.00 21.69 201 LEU B C 1
ATOM 9013 O O . LEU B 1 172 ? -61.865 104.621 50.822 1.00 22.39 201 LEU B O 1
ATOM 9018 N N . PHE B 1 173 ? -60.119 103.177 50.874 1.00 21.06 202 PHE B N 1
ATOM 9019 C CA . PHE B 1 173 ? -60.910 101.998 51.218 1.00 22.49 202 PHE B CA 1
ATOM 9020 C C . PHE B 1 173 ? -61.683 102.261 52.514 1.00 24.13 202 PHE B C 1
ATOM 9021 O O . PHE B 1 173 ? -62.916 102.087 52.565 1.00 24.06 202 PHE B O 1
ATOM 9029 N N . GLN B 1 174 ? -60.980 102.712 53.550 1.00 21.84 203 GLN B N 1
ATOM 9030 C CA . GLN B 1 174 ? -61.630 102.986 54.833 1.00 21.59 203 GLN B CA 1
ATOM 9031 C C . GLN B 1 174 ? -62.495 104.260 54.808 1.00 24.73 203 GLN B C 1
ATOM 9032 O O . GLN B 1 174 ? -63.528 104.339 55.482 1.00 22.75 203 GLN B O 1
ATOM 9038 N N . LEU B 1 175 ? -62.086 105.259 54.030 1.00 20.74 204 LEU B N 1
ATOM 9039 C CA . LEU B 1 175 ? -62.873 106.497 53.968 1.00 24.24 204 LEU B CA 1
ATOM 9040 C C . LEU B 1 175 ? -64.271 106.224 53.404 1.00 21.67 204 LEU B C 1
ATOM 9041 O O . LEU B 1 175 ? -65.263 106.783 53.862 1.00 21.82 204 LEU B O 1
ATOM 9046 N N . GLU B 1 176 ? -64.359 105.357 52.407 1.00 23.52 205 GLU B N 1
ATOM 9047 C CA . GLU B 1 176 ? -65.677 105.006 51.882 1.00 23.60 205 GLU B CA 1
ATOM 9048 C C . GLU B 1 176 ? -66.562 104.423 53.005 1.00 26.45 205 GLU B C 1
ATOM 9049 O O . GLU B 1 176 ? -67.745 104.778 53.154 1.00 23.92 205 GLU B O 1
ATOM 9055 N N . LYS B 1 177 ? -65.967 103.550 53.813 1.00 23.40 206 LYS B N 1
ATOM 9056 C CA . LYS B 1 177 ? -66.691 102.932 54.918 1.00 24.28 206 LYS B CA 1
ATOM 9057 C C . LYS B 1 177 ? -67.146 103.982 55.921 1.00 24.06 206 LYS B C 1
ATOM 9058 O O . LYS B 1 177 ? -68.247 103.915 56.450 1.00 23.74 206 LYS B O 1
ATOM 9064 N N . ALA B 1 178 ? -66.272 104.953 56.161 1.00 23.16 207 ALA B N 1
ATOM 9065 C CA . ALA B 1 178 ? -66.507 106.027 57.107 1.00 27.26 207 ALA B CA 1
ATOM 9066 C C . ALA B 1 178 ? -67.573 107.006 56.639 1.00 26.09 207 ALA B C 1
ATOM 9067 O O . ALA B 1 178 ? -68.055 107.798 57.426 1.00 28.89 207 ALA B O 1
ATOM 9069 N N . THR B 1 179 ? -67.938 106.969 55.363 1.00 23.71 208 THR B N 1
ATOM 9070 C CA . THR B 1 179 ? -68.897 107.951 54.848 1.00 26.61 208 THR B CA 1
ATOM 9071 C C . THR B 1 179 ? -70.246 107.322 54.474 1.00 30.67 208 THR B C 1
ATOM 9072 O O . THR B 1 179 ? -71.131 107.993 53.925 1.00 29.46 208 THR B O 1
ATOM 9076 N N . GLY B 1 180 ? -70.404 106.033 54.785 1.00 26.71 209 GLY B N 1
ATOM 9077 C CA . GLY B 1 180 ? -71.704 105.392 54.702 1.00 25.01 209 GLY B CA 1
ATOM 9078 C C . GLY B 1 180 ? -72.365 105.414 56.077 1.00 29.31 209 GLY B C 1
ATOM 9079 O O . GLY B 1 180 ? -71.906 106.097 56.996 1.00 27.38 209 GLY B O 1
ATOM 9080 N N . ASN B 1 181 ? -73.430 104.641 56.225 1.00 22.78 210 ASN B N 1
ATOM 9081 C CA . ASN B 1 181 ? -74.158 104.541 57.495 1.00 27.51 210 ASN B CA 1
ATOM 9082 C C . ASN B 1 181 ? -73.246 104.061 58.627 1.00 26.38 210 ASN B C 1
ATOM 9083 O O . ASN B 1 181 ? -72.758 102.933 58.586 1.00 27.89 210 ASN B O 1
ATOM 9088 N N . PRO B 1 182 ? -73.013 104.913 59.646 1.00 27.41 211 PRO B N 1
ATOM 9089 C CA . PRO B 1 182 ? -72.124 104.522 60.750 1.00 27.71 211 PRO B CA 1
ATOM 9090 C C . PRO B 1 182 ? -72.672 103.360 61.569 1.00 29.19 211 PRO B C 1
ATOM 9091 O O . PRO B 1 182 ? -71.920 102.760 62.332 1.00 30.40 211 PRO B O 1
ATOM 9095 N N . LYS B 1 183 ? -73.955 103.041 61.427 1.00 27.06 212 LYS B N 1
ATOM 9096 C CA . LYS B 1 183 ? -74.520 101.930 62.192 1.00 28.20 212 LYS B CA 1
ATOM 9097 C C . LYS B 1 183 ? -74.381 100.589 61.467 1.00 30.32 212 LYS B C 1
ATOM 9098 O O . LYS B 1 183 ? -74.669 99.539 62.039 1.00 28.16 212 LYS B O 1
ATOM 9104 N N . HIS B 1 184 ? -73.979 100.635 60.200 1.00 26.44 213 HIS B N 1
ATOM 9105 C CA . HIS B 1 184 ? -73.873 99.438 59.372 1.00 24.62 213 HIS B CA 1
ATOM 9106 C C . HIS B 1 184 ? -72.511 98.788 59.602 1.00 25.05 213 HIS B C 1
ATOM 9107 O O . HIS B 1 184 ? -71.500 99.477 59.738 1.00 25.32 213 HIS B O 1
ATOM 9114 N N . PRO B 1 185 ? -72.474 97.456 59.656 1.00 22.78 214 PRO B N 1
ATOM 9115 C CA . PRO B 1 185 ? -71.181 96.786 59.840 1.00 23.88 214 PRO B CA 1
ATOM 9116 C C . PRO B 1 185 ? -70.139 97.153 58.769 1.00 23.29 214 PRO B C 1
ATOM 9117 O O . PRO B 1 185 ? -68.947 97.022 59.028 1.00 23.28 214 PRO B O 1
ATOM 9121 N N . PHE B 1 186 ? -70.577 97.606 57.597 1.00 20.76 215 PHE B N 1
ATOM 9122 C CA . PHE B 1 186 ? -69.646 98.056 56.556 1.00 23.28 215 PHE B CA 1
ATOM 9123 C C . PHE B 1 186 ? -68.681 99.123 57.110 1.00 24.17 215 PHE B C 1
ATOM 9124 O O . PHE B 1 186 ? -67.537 99.257 56.663 1.00 22.22 215 PHE B O 1
ATOM 9132 N N . SER B 1 187 ? -69.135 99.864 58.116 1.00 23.26 216 SER B N 1
ATOM 9133 C CA . SER B 1 187 ? -68.350 100.975 58.642 1.00 23.62 216 SER B CA 1
ATOM 9134 C C . SER B 1 187 ? -67.156 100.527 59.476 1.00 23.50 216 SER B C 1
ATOM 9135 O O . SER B 1 187 ? -66.290 101.334 59.784 1.00 23.51 216 SER B O 1
ATOM 9138 N N . LYS B 1 188 ? -67.121 99.245 59.849 1.00 21.63 217 LYS B N 1
ATOM 9139 C CA . LYS B 1 188 ? -66.111 98.736 60.778 1.00 22.64 217 LYS B CA 1
ATOM 9140 C C . LYS B 1 188 ? -64.684 98.817 60.228 1.00 25.23 217 LYS B C 1
ATOM 9141 O O . LYS B 1 188 ? -64.463 98.744 59.021 1.00 23.86 217 LYS B O 1
ATOM 9147 N N . PHE B 1 189 ? -63.728 98.950 61.140 1.00 22.31 218 PHE B N 1
ATOM 9148 C CA . PHE B 1 189 ? -62.311 98.948 60.815 1.00 21.25 218 PHE B CA 1
ATOM 9149 C C . PHE B 1 189 ? -61.829 97.510 60.950 1.00 22.27 218 PHE B C 1
ATOM 9150 O O . PHE B 1 189 ? -61.790 96.970 62.055 1.00 21.37 218 PHE B O 1
ATOM 9158 N N . GLY B 1 190 ? -61.466 96.896 59.824 1.00 21.57 219 GLY B N 1
ATOM 9159 C CA . GLY B 1 190 ? -61.174 95.471 59.790 1.00 23.49 219 GLY B CA 1
ATOM 9160 C C . GLY B 1 190 ? -59.782 95.051 60.249 1.00 23.79 219 GLY B C 1
ATOM 9161 O O . GLY B 1 190 ? -59.591 93.951 60.758 1.00 24.44 219 GLY B O 1
ATOM 9162 N N . THR B 1 191 ? -58.795 95.916 60.077 1.00 21.04 220 THR B N 1
ATOM 9163 C CA . THR B 1 191 ? -57.431 95.501 60.378 1.00 21.16 220 THR B CA 1
ATOM 9164 C C . THR B 1 191 ? -57.198 95.368 61.879 1.00 23.34 220 THR B C 1
ATOM 9165 O O . THR B 1 191 ? -56.556 94.409 62.329 1.00 20.75 220 THR B O 1
ATOM 9169 N N . GLY B 1 192 ? -57.705 96.337 62.647 1.00 21.33 221 GLY B N 1
ATOM 9170 C CA . GLY B 1 192 ? -57.321 96.451 64.045 1.00 20.61 221 GLY B CA 1
ATOM 9171 C C . GLY B 1 192 ? -55.923 97.041 64.184 1.00 24.32 221 GLY B C 1
ATOM 9172 O O . GLY B 1 192 ? -55.173 97.181 63.206 1.00 19.77 221 GLY B O 1
ATOM 9173 N N . ASN B 1 193 ? -55.564 97.380 65.413 1.00 21.14 222 ASN B N 1
ATOM 9174 C CA . ASN B 1 193 ? -54.215 97.829 65.724 1.00 23.90 222 ASN B CA 1
ATOM 9175 C C . ASN B 1 193 ? -54.024 97.657 67.222 1.00 23.55 222 ASN B C 1
ATOM 9176 O O . ASN B 1 193 ? -54.889 97.073 67.898 1.00 22.11 222 ASN B O 1
ATOM 9181 N N . LYS B 1 194 ? -52.891 98.103 67.750 1.00 22.58 223 LYS B N 1
ATOM 9182 C CA . LYS B 1 194 ? -52.621 97.878 69.174 1.00 25.89 223 LYS B CA 1
ATOM 9183 C C . LYS B 1 194 ? -53.646 98.583 70.061 1.00 25.55 223 LYS B C 1
ATOM 9184 O O . LYS B 1 194 ? -54.037 98.062 71.113 1.00 23.62 223 LYS B O 1
ATOM 9190 N N . TYR B 1 195 ? -54.091 99.761 69.637 1.00 23.85 224 TYR B N 1
ATOM 9191 C CA . TYR B 1 195 ? -55.157 100.446 70.357 1.00 23.76 224 TYR B CA 1
ATOM 9192 C C . TYR B 1 195 ? -56.458 99.623 70.461 1.00 24.31 224 TYR B C 1
ATOM 9193 O O . TYR B 1 195 ? -57.030 99.482 71.549 1.00 24.36 224 TYR B O 1
ATOM 9202 N N . THR B 1 196 ? -56.928 99.077 69.347 1.00 21.27 225 THR B N 1
ATOM 9203 C CA . THR B 1 196 ? -58.246 98.421 69.347 1.00 22.00 225 THR B CA 1
ATOM 9204 C C . THR B 1 196 ? -58.200 97.001 69.909 1.00 24.45 225 THR B C 1
ATOM 9205 O O . THR B 1 196 ? -59.220 96.493 70.357 1.00 23.73 225 THR B O 1
ATOM 9209 N N . LEU B 1 197 ? -57.027 96.368 69.851 1.00 21.30 226 LEU B N 1
ATOM 9210 C CA . LEU B 1 197 ? -56.863 94.970 70.266 1.00 24.10 226 LEU B CA 1
ATOM 9211 C C . LEU B 1 197 ? -56.184 94.802 71.615 1.00 23.90 226 LEU B C 1
ATOM 9212 O O . LEU B 1 197 ? -56.117 93.695 72.121 1.00 22.76 226 LEU B O 1
ATOM 9217 N N . GLU B 1 198 ? -55.641 95.880 72.183 1.00 23.51 227 GLU B N 1
ATOM 9218 C CA . GLU B 1 198 ? -54.992 95.753 73.484 1.00 24.83 227 GLU B CA 1
ATOM 9219 C C . GLU B 1 198 ? -55.299 96.912 74.431 1.00 27.51 227 GLU B C 1
ATOM 9220 O O . GLU B 1 198 ? -55.879 96.706 75.498 1.00 26.03 227 GLU B O 1
ATOM 9226 N N . THR B 1 199 ? -54.912 98.122 74.050 1.00 24.79 228 THR B N 1
ATOM 9227 C CA . THR B 1 199 ? -55.089 99.281 74.907 1.00 26.51 228 THR B CA 1
ATOM 9228 C C . THR B 1 199 ? -56.540 99.530 75.297 1.00 26.16 228 THR B C 1
ATOM 9229 O O . THR B 1 199 ? -56.846 99.603 76.466 1.00 26.86 228 THR B O 1
ATOM 9233 N N . ARG B 1 200 ? -57.428 99.669 74.326 1.00 26.11 229 ARG B N 1
ATOM 9234 C CA . ARG B 1 200 ? -58.816 99.968 74.648 1.00 25.24 229 ARG B CA 1
ATOM 9235 C C . ARG B 1 200 ? -59.521 98.828 75.395 1.00 26.55 229 ARG B C 1
ATOM 9236 O O . ARG B 1 200 ? -60.255 99.077 76.326 1.00 27.86 229 ARG B O 1
ATOM 9244 N N . PRO B 1 201 ? -59.289 97.583 74.994 1.00 27.31 230 PRO B N 1
ATOM 9245 C CA . PRO B 1 201 ? -59.866 96.449 75.713 1.00 28.69 230 PRO B CA 1
ATOM 9246 C C . PRO B 1 201 ? -59.410 96.440 77.171 1.00 30.96 230 PRO B C 1
ATOM 9247 O O . PRO B 1 201 ? -60.221 96.215 78.051 1.00 29.43 230 PRO B O 1
ATOM 9251 N N . ASN B 1 202 ? -58.124 96.684 77.403 1.00 26.75 231 ASN B N 1
ATOM 9252 C CA . ASN B 1 202 ? -57.580 96.702 78.755 1.00 30.67 231 ASN B CA 1
ATOM 9253 C C . ASN B 1 202 ? -58.238 97.767 79.626 1.00 32.75 231 ASN B C 1
ATOM 9254 O O . ASN B 1 202 ? -58.472 97.552 80.815 1.00 32.67 231 ASN B O 1
ATOM 9259 N N . GLN B 1 203 ? -58.534 98.915 79.026 1.00 29.29 232 GLN B N 1
ATOM 9260 C CA . GLN B 1 203 ? -59.166 100.015 79.744 1.00 31.59 232 GLN B CA 1
ATOM 9261 C C . GLN B 1 203 ? -60.659 99.765 79.929 1.00 30.80 232 GLN B C 1
ATOM 9262 O O . GLN B 1 203 ? -61.302 100.383 80.778 1.00 33.36 232 GLN B O 1
ATOM 9268 N N . GLU B 1 204 ? -61.205 98.856 79.128 1.00 29.63 233 GLU B N 1
ATOM 9269 C CA . GLU B 1 204 ? -62.623 98.522 79.202 1.00 30.99 233 GLU B CA 1
ATOM 9270 C C . GLU B 1 204 ? -62.847 97.247 80.008 1.00 32.44 233 GLU B C 1
ATOM 9271 O O . GLU B 1 204 ? -63.977 96.776 80.142 1.00 32.25 233 GLU B O 1
ATOM 9277 N N . GLY B 1 205 ? -61.764 96.693 80.543 1.00 30.38 234 GLY B N 1
ATOM 9278 C CA . GLY B 1 205 ? -61.840 95.476 81.334 1.00 31.25 234 GLY B CA 1
ATOM 9279 C C . GLY B 1 205 ? -62.175 94.243 80.511 1.00 37.13 234 GLY B C 1
ATOM 9280 O O . GLY B 1 205 ? -62.733 93.262 81.024 1.00 34.93 234 GLY B O 1
ATOM 9281 N N . ILE B 1 206 ? -61.833 94.286 79.225 1.00 31.91 235 ILE B N 1
ATOM 9282 C CA . ILE B 1 206 ? -62.128 93.181 78.314 1.00 30.38 235 ILE B CA 1
ATOM 9283 C C . ILE B 1 206 ? -60.929 92.244 78.272 1.00 29.12 235 ILE B C 1
ATOM 9284 O O . ILE B 1 206 ? -59.790 92.695 78.194 1.00 31.67 235 ILE B O 1
ATOM 9289 N N . ASP B 1 207 ? -61.191 90.947 78.364 1.00 28.42 236 ASP B N 1
ATOM 9290 C CA . ASP B 1 207 ? -60.146 89.927 78.291 1.00 28.25 236 ASP B CA 1
ATOM 9291 C C . ASP B 1 207 ? -60.039 89.445 76.840 1.00 27.95 236 ASP B C 1
ATOM 9292 O O . ASP B 1 207 ? -60.870 88.667 76.375 1.00 25.60 236 ASP B O 1
ATOM 9297 N N . VAL B 1 208 ? -59.008 89.894 76.133 1.00 27.77 237 VAL B N 1
ATOM 9298 C CA . VAL B 1 208 ? -58.898 89.621 74.701 1.00 27.65 237 VAL B CA 1
ATOM 9299 C C . VAL B 1 208 ? -58.712 88.130 74.347 1.00 26.53 237 VAL B C 1
ATOM 9300 O O . VAL B 1 208 ? -59.279 87.660 73.360 1.00 26.03 237 VAL B O 1
ATOM 9304 N N . ARG B 1 209 ? -57.932 87.390 75.135 1.00 26.93 238 ARG B N 1
ATOM 9305 C CA . ARG B 1 209 ? -57.798 85.947 74.917 1.00 29.04 238 ARG B CA 1
ATOM 9306 C C . ARG B 1 209 ? -59.177 85.302 74.988 1.00 26.90 238 ARG B C 1
ATOM 9307 O O . ARG B 1 209 ? -59.536 84.460 74.156 1.00 22.70 238 ARG B O 1
ATOM 9315 N N . GLN B 1 210 ? -59.957 85.715 75.989 1.00 29.15 239 GLN B N 1
ATOM 9316 C CA . GLN B 1 210 ? -61.309 85.202 76.136 1.00 27.75 239 GLN B CA 1
ATOM 9317 C C . GLN B 1 210 ? -62.154 85.488 74.914 1.00 26.53 239 GLN B C 1
ATOM 9318 O O . GLN B 1 210 ? -62.878 84.620 74.446 1.00 22.88 239 GLN B O 1
ATOM 9324 N N . GLU B 1 211 ? -62.076 86.721 74.427 1.00 24.58 240 GLU B N 1
ATOM 9325 C CA . GLU B 1 211 ? -62.840 87.120 73.256 1.00 23.75 240 GLU B CA 1
ATOM 9326 C C . GLU B 1 211 ? -62.424 86.342 72.007 1.00 22.59 240 GLU B C 1
ATOM 9327 O O . GLU B 1 211 ? -63.267 86.002 71.165 1.00 21.77 240 GLU B O 1
ATOM 9333 N N . LEU B 1 212 ? -61.127 86.071 71.879 1.00 22.91 241 LEU B N 1
ATOM 9334 C CA . LEU B 1 212 ? -60.641 85.261 70.763 1.00 21.43 241 LEU B CA 1
ATOM 9335 C C . LEU B 1 212 ? -61.242 83.853 70.817 1.00 22.79 241 LEU B C 1
ATOM 9336 O O . LEU B 1 212 ? -61.728 83.318 69.806 1.00 23.37 241 LEU B O 1
ATOM 9341 N N . LEU B 1 213 ? -61.197 83.242 72.000 1.00 23.85 242 LEU B N 1
ATOM 9342 C CA . LEU B 1 213 ? -61.809 81.920 72.182 1.00 21.94 242 LEU B CA 1
ATOM 9343 C C . LEU B 1 213 ? -63.311 81.959 71.955 1.00 21.13 242 LEU B C 1
ATOM 9344 O O . LEU B 1 213 ? -63.873 81.069 71.310 1.00 24.06 242 LEU B O 1
ATOM 9349 N N . LYS B 1 214 ? -63.969 82.996 72.457 1.00 22.06 243 LYS B N 1
ATOM 9350 C CA . LYS B 1 214 ? -65.414 83.103 72.256 1.00 25.17 243 LYS B CA 1
ATOM 9351 C C . LYS B 1 214 ? -65.759 83.239 70.784 1.00 24.13 243 LYS B C 1
ATOM 9352 O O . LYS B 1 214 ? -66.713 82.628 70.300 1.00 22.32 243 LYS B O 1
ATOM 9358 N N . PHE B 1 215 ? -64.979 84.045 70.060 1.00 21.82 244 PHE B N 1
ATOM 9359 C CA . PHE B 1 215 ? -65.221 84.226 68.634 1.00 23.36 244 PHE B CA 1
ATOM 9360 C C . PHE B 1 215 ? -65.002 82.903 67.890 1.00 18.83 244 PHE B C 1
ATOM 9361 O O . PHE B 1 215 ? -65.813 82.506 67.076 1.00 20.53 244 PHE B O 1
ATOM 9369 N N . HIS B 1 216 ? -63.904 82.217 68.182 1.00 20.70 245 HIS B N 1
ATOM 9370 C CA . HIS B 1 216 ? -63.616 80.951 67.519 1.00 21.30 245 HIS B CA 1
ATOM 9371 C C . HIS B 1 216 ? -64.759 79.946 67.808 1.00 23.46 245 HIS B C 1
ATOM 9372 O O . HIS B 1 216 ? -65.313 79.307 66.901 1.00 21.75 245 HIS B O 1
ATOM 9379 N N . SER B 1 217 ? -65.140 79.843 69.072 1.00 23.19 246 SER B N 1
ATOM 9380 C CA . SER B 1 217 ? -66.215 78.928 69.453 1.00 24.76 246 SER B CA 1
ATOM 9381 C C . SER B 1 217 ? -67.550 79.228 68.783 1.00 25.16 246 SER B C 1
ATOM 9382 O O . SER B 1 217 ? -68.249 78.311 68.354 1.00 26.16 246 SER B O 1
ATOM 9385 N N . ALA B 1 218 ? -67.916 80.506 68.699 1.00 23.12 247 ALA B N 1
ATOM 9386 C CA . ALA B 1 218 ? -69.210 80.868 68.141 1.00 25.43 247 ALA B CA 1
ATOM 9387 C C . ALA B 1 218 ? -69.263 80.773 66.612 1.00 28.65 247 ALA B C 1
ATOM 9388 O O . ALA B 1 218 ? -70.313 80.447 66.047 1.00 26.73 247 ALA B O 1
ATOM 9390 N N . TYR B 1 219 ? -68.148 81.064 65.942 1.00 23.11 248 TYR B N 1
ATOM 9391 C CA . TYR B 1 219 ? -68.188 81.238 64.494 1.00 22.26 248 TYR B CA 1
ATOM 9392 C C . TYR B 1 219 ? -67.349 80.240 63.711 1.00 22.83 248 TYR B C 1
ATOM 9393 O O . TYR B 1 219 ? -67.593 80.012 62.528 1.00 24.84 248 TYR B O 1
ATOM 9402 N N . TYR B 1 220 ? -66.331 79.663 64.333 1.00 19.72 249 TYR B N 1
ATOM 9403 C CA . TYR B 1 220 ? -65.596 78.631 63.614 1.00 21.41 249 TYR B CA 1
ATOM 9404 C C . TYR B 1 220 ? -66.374 77.319 63.690 1.00 24.02 249 TYR B C 1
ATOM 9405 O O . TYR B 1 220 ? -65.970 76.388 64.365 1.00 23.85 249 TYR B O 1
ATOM 9414 N N . SER B 1 221 ? -67.504 77.286 62.996 1.00 21.68 250 SER B N 1
ATOM 9415 C CA . SER B 1 221 ? -68.402 76.151 63.018 1.00 23.66 250 SER B CA 1
ATOM 9416 C C . SER B 1 221 ? -68.278 75.401 61.704 1.00 26.11 250 SER B C 1
ATOM 9417 O O . SER B 1 221 ? -68.125 76.012 60.634 1.00 23.06 250 SER B O 1
ATOM 9420 N N . SER B 1 222 ? -68.347 74.078 61.781 1.00 23.66 251 SER B N 1
ATOM 9421 C CA . SER B 1 222 ? -68.251 73.248 60.587 1.00 23.40 251 SER B CA 1
ATOM 9422 C C . SER B 1 222 ? -69.235 73.654 59.478 1.00 25.61 251 SER B C 1
ATOM 9423 O O . SER B 1 222 ? -68.900 73.548 58.297 1.00 25.10 251 SER B O 1
ATOM 9426 N N . ASN B 1 223 ? -70.432 74.123 59.852 1.00 24.20 252 ASN B N 1
ATOM 9427 C CA . ASN B 1 223 ? -71.438 74.497 58.863 1.00 26.53 252 ASN B CA 1
ATOM 9428 C C . ASN B 1 223 ? -71.071 75.727 58.029 1.00 25.99 252 ASN B C 1
ATOM 9429 O O . ASN B 1 223 ? -71.684 75.985 57.004 1.00 27.24 252 ASN B O 1
ATOM 9434 N N . LEU B 1 224 ? -70.080 76.487 58.480 1.00 23.65 253 LEU B N 1
ATOM 9435 C CA . LEU B 1 224 ? -69.659 77.681 57.747 1.00 25.20 253 LEU B CA 1
ATOM 9436 C C . LEU B 1 224 ? -68.301 77.458 57.116 1.00 23.58 253 LEU B C 1
ATOM 9437 O O . LEU B 1 224 ? -67.641 78.416 56.724 1.00 22.65 253 LEU B O 1
ATOM 9442 N N . MET B 1 225 ? -67.873 76.201 57.031 1.00 22.50 254 MET B N 1
ATOM 9443 C CA . MET B 1 225 ? -66.535 75.902 56.516 1.00 25.65 254 MET B CA 1
ATOM 9444 C C . MET B 1 225 ? -66.530 75.156 55.191 1.00 25.59 254 MET B C 1
ATOM 9445 O O . MET B 1 225 ? -67.420 74.356 54.904 1.00 24.00 254 MET B O 1
ATOM 9450 N N . ALA B 1 226 ? -65.495 75.413 54.397 1.00 22.47 255 ALA B N 1
ATOM 9451 C CA . ALA B 1 226 ? -65.270 74.673 53.156 1.00 22.00 255 ALA B CA 1
ATOM 9452 C C . ALA B 1 226 ? -63.794 74.355 53.078 1.00 24.58 255 ALA B C 1
ATOM 9453 O O . ALA B 1 226 ? -62.963 75.204 53.415 1.00 22.58 255 ALA B O 1
ATOM 9455 N N . VAL B 1 227 ? -63.475 73.133 52.650 1.00 23.28 256 VAL B N 1
ATOM 9456 C CA . VAL B 1 227 ? -62.102 72.647 52.643 1.00 23.96 256 VAL B CA 1
ATOM 9457 C C . VAL B 1 227 ? -61.783 72.053 51.282 1.00 23.34 256 VAL B C 1
ATOM 9458 O O . VAL B 1 227 ? -62.630 71.395 50.675 1.00 23.90 256 VAL B O 1
ATOM 9462 N N . VAL B 1 228 ? -60.561 72.292 50.809 1.00 23.15 257 VAL B N 1
ATOM 9463 C CA . VAL B 1 228 ? -60.105 71.729 49.551 1.00 20.58 257 VAL B CA 1
ATOM 9464 C C . VAL B 1 228 ? -58.758 71.095 49.805 1.00 24.10 257 VAL B C 1
ATOM 9465 O O . VAL B 1 228 ? -57.899 71.688 50.452 1.00 23.01 257 VAL B O 1
ATOM 9469 N N . VAL B 1 229 ? -58.575 69.877 49.311 1.00 23.72 258 VAL B N 1
ATOM 9470 C CA . VAL B 1 229 ? -57.311 69.175 49.505 1.00 20.99 258 VAL B CA 1
ATOM 9471 C C . VAL B 1 229 ? -56.876 68.614 48.156 1.00 24.53 258 VAL B C 1
ATOM 9472 O O . VAL B 1 229 ? -57.673 67.981 47.432 1.00 23.85 258 VAL B O 1
ATOM 9476 N N . LEU B 1 230 ? -55.628 68.890 47.803 1.00 23.00 259 LEU B N 1
ATOM 9477 C CA . LEU B 1 230 ? -55.059 68.451 46.534 1.00 23.89 259 LEU B CA 1
ATOM 9478 C C . LEU B 1 230 ? -53.791 67.654 46.850 1.00 24.37 259 LEU B C 1
ATOM 9479 O O . LEU B 1 230 ? -52.909 68.140 47.549 1.00 24.28 259 LEU B O 1
ATOM 9484 N N . GLY B 1 231 ? -53.701 66.427 46.352 1.00 26.39 260 GLY B N 1
ATOM 9485 C CA . GLY B 1 231 ? -52.514 65.612 46.596 1.00 26.72 260 GLY B CA 1
ATOM 9486 C C . GLY B 1 231 ? -52.349 64.544 45.517 1.00 29.55 260 GLY B C 1
ATOM 9487 O O . GLY B 1 231 ? -53.177 64.438 44.618 1.00 28.12 260 GLY B O 1
ATOM 9488 N N . ARG B 1 232 ? -51.281 63.762 45.608 1.00 29.73 261 ARG B N 1
ATOM 9489 C CA . ARG B 1 232 ? -51.057 62.630 44.704 1.00 30.31 261 ARG B CA 1
ATOM 9490 C C . ARG B 1 232 ? -51.988 61.445 44.964 1.00 33.39 261 ARG B C 1
ATOM 9491 O O . ARG B 1 232 ? -52.292 60.654 44.056 1.00 31.81 261 ARG B O 1
ATOM 9499 N N . GLU B 1 233 ? -52.430 61.328 46.208 1.00 30.38 262 GLU B N 1
ATOM 9500 C CA . GLU B 1 233 ? -53.310 60.246 46.624 1.00 32.30 262 GLU B CA 1
ATOM 9501 C C . GLU B 1 233 ? -54.539 60.107 45.736 1.00 33.80 262 GLU B C 1
ATOM 9502 O O . GLU B 1 233 ? -54.995 61.074 45.114 1.00 29.31 262 GLU B O 1
ATOM 9508 N N . SER B 1 234 ? -55.076 58.890 45.689 1.00 32.76 263 SER B N 1
ATOM 9509 C CA . SER B 1 234 ? -56.314 58.628 44.984 1.00 30.21 263 SER B CA 1
ATOM 9510 C C . SER B 1 234 ? -57.415 59.435 45.661 1.00 30.53 263 SER B C 1
ATOM 9511 O O . SER B 1 234 ? -57.239 59.868 46.798 1.00 29.87 263 SER B O 1
ATOM 9514 N N . LEU B 1 235 ? -58.546 59.622 44.975 1.00 27.80 264 LEU B N 1
ATOM 9515 C CA . LEU B 1 235 ? -59.716 60.268 45.582 1.00 29.03 264 LEU B CA 1
ATOM 9516 C C . LEU B 1 235 ? -60.238 59.530 46.820 1.00 31.56 264 LEU B C 1
ATOM 9517 O O . LEU B 1 235 ? -60.629 60.162 47.812 1.00 27.99 264 LEU B O 1
ATOM 9522 N N . ASP B 1 236 ? -60.245 58.197 46.768 1.00 31.91 265 ASP B N 1
ATOM 9523 C CA . ASP B 1 236 ? -60.653 57.388 47.922 1.00 31.24 265 ASP B CA 1
ATOM 9524 C C . ASP B 1 236 ? -59.776 57.647 49.155 1.00 31.03 265 ASP B C 1
ATOM 9525 O O . ASP B 1 236 ? -60.285 57.835 50.264 1.00 31.91 265 ASP B O 1
ATOM 9530 N N . ASP B 1 237 ? -58.455 57.641 48.971 1.00 31.77 266 ASP B N 1
ATOM 9531 C CA . ASP B 1 237 ? -57.542 57.916 50.077 1.00 30.12 266 ASP B CA 1
ATOM 9532 C C . ASP B 1 237 ? -57.665 59.367 50.556 1.00 32.83 266 ASP B C 1
ATOM 9533 O O . ASP B 1 237 ? -57.556 59.648 51.749 1.00 29.82 266 ASP B O 1
ATOM 9538 N N . LEU B 1 238 ? -57.874 60.292 49.626 1.00 28.59 267 LEU B N 1
ATOM 9539 C CA . LEU B 1 238 ? -58.072 61.692 50.022 1.00 29.46 267 LEU B CA 1
ATOM 9540 C C . LEU B 1 238 ? -59.361 61.804 50.812 1.00 27.95 267 LEU B C 1
ATOM 9541 O O . LEU B 1 238 ? -59.453 62.556 51.791 1.00 28.29 267 LEU B O 1
ATOM 9546 N N . THR B 1 239 ? -60.358 61.030 50.399 1.00 27.01 268 THR B N 1
ATOM 9547 C CA . THR B 1 239 ? -61.645 61.041 51.082 1.00 30.59 268 THR B CA 1
ATOM 9548 C C . THR B 1 239 ? -61.482 60.612 52.541 1.00 31.52 268 THR B C 1
ATOM 9549 O O . THR B 1 239 ? -61.994 61.266 53.455 1.00 31.88 268 THR B O 1
ATOM 9553 N N . ASN B 1 240 ? -60.745 59.523 52.757 1.00 30.78 269 ASN B N 1
ATOM 9554 C CA . ASN B 1 240 ? -60.565 58.980 54.102 1.00 33.47 269 ASN B CA 1
ATOM 9555 C C . ASN B 1 240 ? -59.745 59.928 54.976 1.00 32.23 269 ASN B C 1
ATOM 9556 O O . ASN B 1 240 ? -59.999 60.079 56.166 1.00 31.35 269 ASN B O 1
ATOM 9561 N N . LEU B 1 241 ? -58.750 60.552 54.361 1.00 31.13 270 LEU B N 1
ATOM 9562 C CA . LEU B 1 241 ? -57.866 61.468 55.054 1.00 29.74 270 LEU B CA 1
ATOM 9563 C C . LEU B 1 241 ? -58.664 62.665 55.573 1.00 30.55 270 LEU B C 1
ATOM 9564 O O . LEU B 1 241 ? -58.566 63.034 56.748 1.00 31.83 270 LEU B O 1
ATOM 9569 N N . VAL B 1 242 ? -59.470 63.258 54.696 1.00 28.15 271 VAL B N 1
ATOM 9570 C CA . VAL B 1 242 ? -60.272 64.414 55.076 1.00 29.99 271 VAL B CA 1
ATOM 9571 C C . VAL B 1 242 ? -61.313 64.069 56.137 1.00 32.29 271 VAL B C 1
ATOM 9572 O O . VAL B 1 242 ? -61.502 64.817 57.097 1.00 30.26 271 VAL B O 1
ATOM 9576 N N . VAL B 1 243 ? -61.983 62.933 55.977 1.00 34.29 272 VAL B N 1
ATOM 9577 C CA . VAL B 1 243 ? -62.926 62.481 57.001 1.00 29.64 272 VAL B CA 1
ATOM 9578 C C . VAL B 1 243 ? -62.234 62.281 58.340 1.00 31.77 272 VAL B C 1
ATOM 9579 O O . VAL B 1 243 ? -62.712 62.716 59.394 1.00 33.56 272 VAL B O 1
ATOM 9583 N N . LYS B 1 244 ? -61.090 61.632 58.298 1.00 30.14 273 LYS B N 1
ATOM 9584 C CA . LYS B 1 244 ? -60.337 61.389 59.515 1.00 34.55 273 LYS B CA 1
ATOM 9585 C C . LYS B 1 244 ? -59.986 62.683 60.267 1.00 37.74 273 LYS B C 1
ATOM 9586 O O . LYS B 1 244 ? -60.074 62.733 61.499 1.00 34.87 273 LYS B O 1
ATOM 9592 N N . LEU B 1 245 ? -59.578 63.727 59.544 1.00 33.94 274 LEU B N 1
ATOM 9593 C CA . LEU B 1 245 ? -59.058 64.919 60.223 1.00 31.37 274 LEU B CA 1
ATOM 9594 C C . LEU B 1 245 ? -60.073 66.029 60.471 1.00 31.73 274 LEU B C 1
ATOM 9595 O O . LEU B 1 245 ? -59.815 66.893 61.302 1.00 33.84 274 LEU B O 1
ATOM 9600 N N . PHE B 1 246 ? -61.213 66.006 59.772 1.00 29.75 275 PHE B N 1
ATOM 9601 C CA . PHE B 1 246 ? -62.171 67.125 59.808 1.00 29.48 275 PHE B CA 1
ATOM 9602 C C . PHE B 1 246 ? -63.598 66.795 60.288 1.00 31.85 275 PHE B C 1
ATOM 9603 O O . PHE B 1 246 ? -64.391 67.694 60.560 1.00 28.64 275 PHE B O 1
ATOM 9611 N N . SER B 1 247 ? -63.943 65.519 60.389 1.00 31.38 276 SER B N 1
ATOM 9612 C CA . SER B 1 247 ? -65.290 65.194 60.838 1.00 33.16 276 SER B CA 1
ATOM 9613 C C . SER B 1 247 ? -65.481 65.551 62.318 1.00 30.06 276 SER B C 1
ATOM 9614 O O . SER B 1 247 ? -66.607 65.696 62.775 1.00 36.06 276 SER B O 1
ATOM 9617 N N . GLU B 1 248 ? -64.399 65.736 63.065 1.00 29.64 277 GLU B N 1
ATOM 9618 C CA . GLU B 1 248 ? -64.545 66.090 64.482 1.00 31.95 277 GLU B CA 1
ATOM 9619 C C . GLU B 1 248 ? -64.797 67.581 64.716 1.00 32.15 277 GLU B C 1
ATOM 9620 O O . GLU B 1 248 ? -65.050 67.996 65.848 1.00 29.68 277 GLU B O 1
ATOM 9626 N N . VAL B 1 249 ? -64.739 68.394 63.663 1.00 26.68 278 VAL B N 1
ATOM 9627 C CA . VAL B 1 249 ? -64.999 69.820 63.839 1.00 26.17 278 VAL B CA 1
ATOM 9628 C C . VAL B 1 249 ? -66.463 69.945 64.217 1.00 28.55 278 VAL B C 1
ATOM 9629 O O . VAL B 1 249 ? -67.315 69.283 63.629 1.00 25.89 278 VAL B O 1
ATOM 9633 N N . GLU B 1 250 ? -66.755 70.773 65.214 1.00 28.00 279 GLU B N 1
ATOM 9634 C CA . GLU B 1 250 ? -68.120 70.861 65.757 1.00 30.57 279 GLU B CA 1
ATOM 9635 C C . GLU B 1 250 ? -69.077 71.733 64.943 1.00 30.46 279 GLU B C 1
ATOM 9636 O O . GLU B 1 250 ? -68.695 72.771 64.413 1.00 27.61 279 GLU B O 1
ATOM 9642 N N . ASN B 1 251 ? -70.331 71.311 64.849 1.00 27.71 280 ASN B N 1
ATOM 9643 C CA . ASN B 1 251 ? -71.326 72.062 64.104 1.00 30.33 280 ASN B CA 1
ATOM 9644 C C . ASN B 1 251 ? -72.192 72.853 65.062 1.00 33.81 280 ASN B C 1
ATOM 9645 O O . ASN B 1 251 ? -72.953 72.272 65.826 1.00 33.93 280 ASN B O 1
ATOM 9650 N N . LYS B 1 252 ? -72.060 74.173 65.034 1.00 29.71 281 LYS B N 1
ATOM 9651 C CA . LYS B 1 252 ? -72.839 75.049 65.898 1.00 28.16 281 LYS B CA 1
ATOM 9652 C C . LYS B 1 252 ? -74.074 75.545 65.158 1.00 30.32 281 LYS B C 1
ATOM 9653 O O . LYS B 1 252 ? -74.829 76.363 65.689 1.00 32.06 281 LYS B O 1
ATOM 9659 N N . ASN B 1 253 ? -74.246 75.103 63.916 1.00 28.46 282 ASN B N 1
ATOM 9660 C CA . ASN B 1 253 ? -75.369 75.549 63.089 1.00 31.29 282 ASN B CA 1
ATOM 9661 C C . ASN B 1 253 ? -75.565 77.059 63.135 1.00 35.29 282 ASN B C 1
ATOM 9662 O O . ASN B 1 253 ? -76.673 77.549 63.367 1.00 31.40 282 ASN B O 1
ATOM 9667 N N . VAL B 1 254 ? -74.476 77.794 62.909 1.00 31.33 283 VAL B N 1
ATOM 9668 C CA . VAL B 1 254 ? -74.498 79.249 62.923 1.00 27.35 283 VAL B CA 1
ATOM 9669 C C . VAL B 1 254 ? -75.196 79.771 61.703 1.00 28.62 283 VAL B C 1
ATOM 9670 O O . VAL B 1 254 ? -74.925 79.328 60.586 1.00 31.15 283 VAL B O 1
ATOM 9674 N N . PRO B 1 255 ? -76.099 80.733 61.897 1.00 29.88 284 PRO B N 1
ATOM 9675 C CA . PRO B 1 255 ? -76.694 81.379 60.731 1.00 29.53 284 PRO B CA 1
ATOM 9676 C C . PRO B 1 255 ? -75.643 82.223 59.990 1.00 32.43 284 PRO B C 1
ATOM 9677 O O . PRO B 1 255 ? -74.813 82.887 60.631 1.00 28.62 284 PRO B O 1
ATOM 9681 N N . LEU B 1 256 ? -75.683 82.196 58.661 1.00 28.89 285 LEU B N 1
ATOM 9682 C CA . LEU B 1 256 ? -74.751 82.973 57.853 1.00 27.79 285 LEU B CA 1
ATOM 9683 C C . LEU B 1 256 ? -75.161 84.433 57.907 1.00 28.95 285 LEU B C 1
ATOM 9684 O O . LEU B 1 256 ? -76.309 84.762 57.632 1.00 26.33 285 LEU B O 1
ATOM 9689 N N . PRO B 1 257 ? -74.230 85.320 58.282 1.00 26.66 286 PRO B N 1
ATOM 9690 C CA . PRO B 1 257 ? -74.556 86.746 58.311 1.00 29.99 286 PRO B CA 1
ATOM 9691 C C . PRO B 1 257 ? -75.063 87.252 56.964 1.00 28.64 286 PRO B C 1
ATOM 9692 O O . PRO B 1 257 ? -74.581 86.849 55.902 1.00 28.73 286 PRO B O 1
ATOM 9696 N N . GLU B 1 258 ? -76.066 88.116 57.018 1.00 28.90 287 GLU B N 1
ATOM 9697 C CA . GLU B 1 258 ? -76.563 88.787 55.822 1.00 31.44 287 GLU B CA 1
ATOM 9698 C C . GLU B 1 258 ? -76.758 90.262 56.097 1.00 31.26 287 GLU B C 1
ATOM 9699 O O . GLU B 1 258 ? -77.093 90.653 57.222 1.00 28.72 287 GLU B O 1
ATOM 9705 N N . PHE B 1 259 ? -76.569 91.074 55.060 1.00 27.57 288 PHE B N 1
ATOM 9706 C CA . PHE B 1 259 ? -76.599 92.528 55.206 1.00 27.70 288 PHE B CA 1
ATOM 9707 C C . PHE B 1 259 ? -77.488 93.130 54.134 1.00 27.94 288 PHE B C 1
ATOM 9708 O O . PHE B 1 259 ? -77.008 93.812 53.226 1.00 30.03 288 PHE B O 1
ATOM 9716 N N . PRO B 1 260 ? -78.799 92.861 54.218 1.00 30.37 289 PRO B N 1
ATOM 9717 C CA . PRO B 1 260 ? -79.718 93.265 53.150 1.00 29.41 289 PRO B CA 1
ATOM 9718 C C . PRO B 1 260 ? -79.895 94.788 53.044 1.00 29.61 289 PRO B C 1
ATOM 9719 O O . PRO B 1 260 ? -80.215 95.283 51.962 1.00 28.96 289 PRO B O 1
ATOM 9723 N N . GLU B 1 261 ? -79.675 95.523 54.126 1.00 25.43 290 GLU B N 1
ATOM 9724 C CA . GLU B 1 261 ? -79.764 96.979 54.044 1.00 27.76 290 GLU B CA 1
ATOM 9725 C C . GLU B 1 261 ? -78.467 97.586 53.470 1.00 26.05 290 GLU B C 1
ATOM 9726 O O . GLU B 1 261 ? -77.377 97.272 53.932 1.00 27.18 290 GLU B O 1
ATOM 9732 N N . HIS B 1 262 ? -78.574 98.433 52.449 1.00 24.74 291 HIS B N 1
ATOM 9733 C CA . HIS B 1 262 ? -77.366 98.996 51.858 1.00 25.98 291 HIS B CA 1
ATOM 9734 C C . HIS B 1 262 ? -76.708 100.006 52.790 1.00 24.94 291 HIS B C 1
ATOM 9735 O O . HIS B 1 262 ? -77.389 100.862 53.344 1.00 26.66 291 HIS B O 1
ATOM 9742 N N . PRO B 1 263 ? -75.377 99.913 52.958 1.00 24.85 292 PRO B N 1
ATOM 9743 C CA . PRO B 1 263 ? -74.670 100.884 53.796 1.00 22.41 292 PRO B CA 1
ATOM 9744 C C . PRO B 1 263 ? -74.865 102.304 53.276 1.00 23.61 292 PRO B C 1
ATOM 9745 O O . PRO B 1 263 ? -74.697 103.255 54.043 1.00 27.62 292 PRO B O 1
ATOM 9749 N N . PHE B 1 264 ? -75.171 102.459 51.991 1.00 22.25 293 PHE B N 1
ATOM 9750 C CA . PHE B 1 264 ? -75.434 103.790 51.464 1.00 26.20 293 PHE B CA 1
ATOM 9751 C C . PHE B 1 264 ? -76.945 103.957 51.364 1.00 28.65 293 PHE B C 1
ATOM 9752 O O . PHE B 1 264 ? -77.585 103.368 50.488 1.00 27.13 293 PHE B O 1
ATOM 9760 N N . GLN B 1 265 ? -77.505 104.742 52.277 1.00 29.56 294 GLN B N 1
ATOM 9761 C CA . GLN B 1 265 ? -78.917 105.125 52.196 1.00 32.09 294 GLN B CA 1
ATOM 9762 C C . GLN B 1 265 ? -79.059 106.504 51.555 1.00 32.81 294 GLN B C 1
ATOM 9763 O O . GLN B 1 265 ? -78.062 107.130 51.161 1.00 29.43 294 GLN B O 1
ATOM 9769 N N . GLU B 1 266 ? -80.295 106.986 51.457 1.00 34.43 295 GLU B N 1
ATOM 9770 C CA . GLU B 1 266 ? -80.570 108.235 50.750 1.00 36.08 295 GLU B CA 1
ATOM 9771 C C . GLU B 1 266 ? -79.665 109.391 51.170 1.00 35.49 295 GLU B C 1
ATOM 9772 O O . GLU B 1 266 ? -79.157 110.129 50.330 1.00 33.52 295 GLU B O 1
ATOM 9778 N N . GLU B 1 267 ? -79.457 109.559 52.467 1.00 29.62 296 GLU B N 1
ATOM 9779 C CA . GLU B 1 267 ? -78.627 110.671 52.924 1.00 32.65 296 GLU B CA 1
ATOM 9780 C C . GLU B 1 267 ? -77.140 110.538 52.531 1.00 33.46 296 GLU B C 1
ATOM 9781 O O . GLU B 1 267 ? -76.383 111.501 52.649 1.00 33.07 296 GLU B O 1
ATOM 9787 N N . HIS B 1 268 ? -76.731 109.355 52.060 1.00 30.75 297 HIS B N 1
ATOM 9788 C CA . HIS B 1 268 ? -75.351 109.117 51.606 1.00 27.81 297 HIS B CA 1
ATOM 9789 C C . HIS B 1 268 ? -75.186 109.242 50.081 1.00 27.80 297 HIS B C 1
ATOM 9790 O O . HIS B 1 268 ? -74.095 109.040 49.537 1.00 27.52 297 HIS B O 1
ATOM 9797 N N . LEU B 1 269 ? -76.266 109.598 49.400 1.00 28.65 298 LEU B N 1
ATOM 9798 C CA . LEU B 1 269 ? -76.267 109.680 47.945 1.00 28.11 298 LEU B CA 1
ATOM 9799 C C . LEU B 1 269 ? -76.273 111.150 47.547 1.00 27.24 298 LEU B C 1
ATOM 9800 O O . LEU B 1 269 ? -76.581 112.000 48.377 1.00 28.03 298 LEU B O 1
ATOM 9805 N N . LYS B 1 270 ? -75.915 111.436 46.293 1.00 25.29 299 LYS B N 1
ATOM 9806 C CA . LYS B 1 270 ? -75.789 112.806 45.810 1.00 29.82 299 LYS B CA 1
ATOM 9807 C C . LYS B 1 270 ? -74.788 113.593 46.664 1.00 30.19 299 LYS B C 1
ATOM 9808 O O . LYS B 1 270 ? -74.995 114.779 46.962 1.00 28.01 299 LYS B O 1
ATOM 9814 N N . GLN B 1 271 ? -73.712 112.909 47.067 1.00 25.81 300 GLN B N 1
ATOM 9815 C CA . GLN B 1 271 ? -72.682 113.490 47.910 1.00 25.95 300 GLN B CA 1
ATOM 9816 C C . GLN B 1 271 ? -71.358 113.570 47.139 1.00 29.30 300 GLN B C 1
ATOM 9817 O O . GLN B 1 271 ? -71.035 112.706 46.322 1.00 24.14 300 GLN B O 1
ATOM 9823 N N . LEU B 1 272 ? -70.590 114.610 47.415 1.00 26.16 301 LEU B N 1
ATOM 9824 C CA . LEU B 1 272 ? -69.305 114.809 46.775 1.00 27.13 301 LEU B CA 1
ATOM 9825 C C . LEU B 1 272 ? -68.255 114.877 47.869 1.00 24.79 301 LEU B C 1
ATOM 9826 O O . LEU B 1 272 ? -68.439 115.590 48.854 1.00 28.41 301 LEU B O 1
ATOM 9831 N N . TYR B 1 273 ? -67.160 114.143 47.694 1.00 24.33 302 TYR B N 1
ATOM 9832 C CA . TYR B 1 273 ? -66.070 114.142 48.657 1.00 25.03 302 TYR B CA 1
ATOM 9833 C C . TYR B 1 273 ? -64.791 114.659 47.998 1.00 26.01 302 TYR B C 1
ATOM 9834 O O . TYR B 1 273 ? -64.428 114.245 46.910 1.00 27.55 302 TYR B O 1
ATOM 9843 N N . LYS B 1 274 ? -64.112 115.570 48.669 1.00 27.02 303 LYS B N 1
ATOM 9844 C CA . LYS B 1 274 ? -62.842 116.081 48.183 1.00 23.82 303 LYS B CA 1
ATOM 9845 C C . LYS B 1 274 ? -61.768 115.649 49.169 1.00 25.95 303 LYS B C 1
ATOM 9846 O O . LYS B 1 274 ? -61.860 115.951 50.353 1.00 24.71 303 LYS B O 1
ATOM 9852 N N . ILE B 1 275 ? -60.748 114.953 48.667 1.00 25.68 304 ILE B N 1
ATOM 9853 C CA . ILE B 1 275 ? -59.817 114.220 49.511 1.00 23.69 304 ILE B CA 1
ATOM 9854 C C . ILE B 1 275 ? -58.363 114.565 49.190 1.00 22.15 304 ILE B C 1
ATOM 9855 O O . ILE B 1 275 ? -57.970 114.589 48.034 1.00 22.72 304 ILE B O 1
ATOM 9860 N N . VAL B 1 276 ? -57.561 114.792 50.225 1.00 22.74 305 VAL B N 1
ATOM 9861 C CA . VAL B 1 276 ? -56.131 115.003 50.055 1.00 22.01 305 VAL B CA 1
ATOM 9862 C C . VAL B 1 276 ? -55.378 113.671 50.100 1.00 23.99 305 VAL B C 1
ATOM 9863 O O . VAL B 1 276 ? -55.411 112.963 51.106 1.00 24.54 305 VAL B O 1
ATOM 9867 N N . PRO B 1 277 ? -54.673 113.335 49.013 1.00 23.64 306 PRO B N 1
ATOM 9868 C CA . PRO B 1 277 ? -53.932 112.072 48.987 1.00 23.81 306 PRO B CA 1
ATOM 9869 C C . PRO B 1 277 ? -52.556 112.259 49.588 1.00 26.19 306 PRO B C 1
ATOM 9870 O O . PRO B 1 277 ? -52.145 113.403 49.820 1.00 23.26 306 PRO B O 1
ATOM 9874 N N . ILE B 1 278 ? -51.850 111.151 49.801 1.00 25.06 307 ILE B N 1
ATOM 9875 C CA . ILE B 1 278 ? -50.451 111.188 50.223 1.00 25.55 307 ILE B CA 1
ATOM 9876 C C . ILE B 1 278 ? -49.535 111.408 49.015 1.00 26.21 307 ILE B C 1
ATOM 9877 O O . ILE B 1 278 ? -48.740 112.358 48.980 1.00 25.51 307 ILE B O 1
ATOM 9882 N N . LYS B 1 279 ? -49.644 110.525 48.032 1.00 24.24 308 LYS B N 1
ATOM 9883 C CA . LYS B 1 279 ? -48.966 110.720 46.755 1.00 24.59 308 LYS B CA 1
ATOM 9884 C C . LYS B 1 279 ? -49.596 111.872 45.990 1.00 24.61 308 LYS B C 1
ATOM 9885 O O . LYS B 1 279 ? -50.745 112.244 46.255 1.00 26.26 308 LYS B O 1
ATOM 9891 N N . ASP B 1 280 ? -48.845 112.444 45.046 1.00 23.80 309 ASP B N 1
ATOM 9892 C CA . ASP B 1 280 ? -49.412 113.431 44.130 1.00 24.58 309 ASP B CA 1
ATOM 9893 C C . ASP B 1 280 ? -50.149 112.691 43.023 1.00 22.16 309 ASP B C 1
ATOM 9894 O O . ASP B 1 280 ? -49.594 112.406 41.968 1.00 22.75 309 ASP B O 1
ATOM 9899 N N . ILE B 1 281 ? -51.395 112.345 43.296 1.00 26.37 310 ILE B N 1
ATOM 9900 C CA . ILE B 1 281 ? -52.227 111.630 42.339 1.00 23.16 310 ILE B CA 1
ATOM 9901 C C . ILE B 1 281 ? -53.526 112.413 42.183 1.00 24.56 310 ILE B C 1
ATOM 9902 O O . ILE B 1 281 ? -53.893 113.180 43.067 1.00 24.46 310 ILE B O 1
ATOM 9907 N N . ARG B 1 282 ? -54.193 112.251 41.047 1.00 21.85 311 ARG B N 1
ATOM 9908 C CA . ARG B 1 282 ? -55.467 112.915 40.812 1.00 26.42 311 ARG B CA 1
ATOM 9909 C C . ARG B 1 282 ? -56.408 111.855 40.316 1.00 22.60 311 ARG B C 1
ATOM 9910 O O . ARG B 1 282 ? -56.176 111.293 39.248 1.00 23.55 311 ARG B O 1
ATOM 9918 N N . ASN B 1 283 ? -57.477 111.601 41.057 1.00 22.11 312 ASN B N 1
ATOM 9919 C CA . ASN B 1 283 ? -58.392 110.539 40.678 1.00 23.20 312 ASN B CA 1
ATOM 9920 C C . ASN B 1 283 ? -59.820 110.959 40.919 1.00 20.78 312 ASN B C 1
ATOM 9921 O O . ASN B 1 283 ? -60.104 111.786 41.790 1.00 24.62 312 ASN B O 1
ATOM 9926 N N . LEU B 1 284 ? -60.718 110.340 40.171 1.00 21.66 313 LEU B N 1
ATOM 9927 C CA . LEU B 1 284 ? -62.153 110.540 40.340 1.00 21.97 313 LEU B CA 1
ATOM 9928 C C . LEU B 1 284 ? -62.827 109.180 40.519 1.00 20.08 313 LEU B C 1
ATOM 9929 O O . LEU B 1 284 ? -62.655 108.289 39.674 1.00 21.70 313 LEU B O 1
ATOM 9934 N N . TYR B 1 285 ? -63.580 109.034 41.612 1.00 20.34 314 TYR B N 1
ATOM 9935 C CA . TYR B 1 285 ? -64.296 107.792 41.930 1.00 21.16 314 TYR B CA 1
ATOM 9936 C C . TYR B 1 285 ? -65.779 108.034 41.909 1.00 21.41 314 TYR B C 1
ATOM 9937 O O . TYR B 1 285 ? -66.296 108.801 42.725 1.00 23.58 314 TYR B O 1
ATOM 9946 N N . VAL B 1 286 ? -66.462 107.363 40.987 1.00 20.51 315 VAL B N 1
ATOM 9947 C CA . VAL B 1 286 ? -67.911 107.418 40.911 1.00 22.51 315 VAL B CA 1
ATOM 9948 C C . VAL B 1 286 ? -68.485 106.071 41.358 1.00 23.67 315 VAL B C 1
ATOM 9949 O O . VAL B 1 286 ? -68.033 105.000 40.918 1.00 21.52 315 VAL B O 1
ATOM 9953 N N . THR B 1 287 ? -69.463 106.134 42.255 1.00 22.86 316 THR B N 1
ATOM 9954 C CA . THR B 1 287 ? -70.031 104.939 42.859 1.00 22.00 316 THR B CA 1
ATOM 9955 C C . THR B 1 287 ? -71.555 105.031 42.905 1.00 23.54 316 THR B C 1
ATOM 9956 O O . THR B 1 287 ? -72.125 106.084 43.236 1.00 24.44 316 THR B O 1
ATOM 9960 N N . PHE B 1 288 ? -72.198 103.914 42.570 1.00 22.39 317 PHE B N 1
ATOM 9961 C CA . PHE B 1 288 ? -73.634 103.732 42.700 1.00 22.87 317 PHE B CA 1
ATOM 9962 C C . PHE B 1 288 ? -73.872 102.495 43.572 1.00 23.07 317 PHE B C 1
ATOM 9963 O O . PHE B 1 288 ? -73.262 101.454 43.343 1.00 23.65 317 PHE B O 1
ATOM 9971 N N . PRO B 1 289 ? -74.762 102.601 44.566 1.00 22.07 318 PRO B N 1
ATOM 9972 C CA . PRO B 1 289 ? -75.135 101.383 45.305 1.00 24.40 318 PRO B CA 1
ATOM 9973 C C . PRO B 1 289 ? -76.001 100.522 44.408 1.00 22.48 318 PRO B C 1
ATOM 9974 O O . PRO B 1 289 ? -76.782 101.055 43.609 1.00 22.48 318 PRO B O 1
ATOM 9978 N N . ILE B 1 290 ? -75.854 99.209 44.513 1.00 22.36 319 ILE B N 1
ATOM 9979 C CA . ILE B 1 290 ? -76.706 98.298 43.754 1.00 24.08 319 ILE B CA 1
ATOM 9980 C C . ILE B 1 290 ? -77.071 97.103 44.630 1.00 25.45 319 ILE B C 1
ATOM 9981 O O . ILE B 1 290 ? -76.385 96.828 45.612 1.00 21.76 319 ILE B O 1
ATOM 9986 N N . PRO B 1 291 ? -78.165 96.403 44.287 1.00 28.18 320 PRO B N 1
ATOM 9987 C CA . PRO B 1 291 ? -78.538 95.163 44.992 1.00 29.43 320 PRO B CA 1
ATOM 9988 C C . PRO B 1 291 ? -77.413 94.130 44.879 1.00 26.33 320 PRO B C 1
ATOM 9989 O O . PRO B 1 291 ? -76.563 94.274 43.995 1.00 25.09 320 PRO B O 1
ATOM 9993 N N . ASP B 1 292 ? -77.416 93.112 45.736 1.00 23.17 321 ASP B N 1
ATOM 9994 C CA . ASP B 1 292 ? -76.504 91.974 45.586 1.00 24.69 321 ASP B CA 1
ATOM 9995 C C . ASP B 1 292 ? -76.833 91.229 44.302 1.00 25.35 321 ASP B C 1
ATOM 9996 O O . ASP B 1 292 ? -77.929 90.685 44.162 1.00 27.33 321 ASP B O 1
ATOM 10001 N N . LEU B 1 293 ? -75.887 91.174 43.369 1.00 20.94 322 LEU B N 1
ATOM 10002 C CA . LEU B 1 293 ? -76.137 90.510 42.081 1.00 26.05 322 LEU B CA 1
ATOM 10003 C C . LEU B 1 293 ? -75.657 89.057 42.057 1.00 26.46 322 LEU B C 1
ATOM 10004 O O . LEU B 1 293 ? -75.791 88.375 41.044 1.00 24.54 322 LEU B O 1
ATOM 10009 N N . GLN B 1 294 ? -75.093 88.585 43.164 1.00 26.56 323 GLN B N 1
ATOM 10010 C CA . GLN B 1 294 ? -74.459 87.267 43.170 1.00 29.82 323 GLN B CA 1
ATOM 10011 C C . GLN B 1 294 ? -75.415 86.149 42.740 1.00 28.04 323 GLN B C 1
ATOM 10012 O O . GLN B 1 294 ? -75.016 85.219 42.039 1.00 29.61 323 GLN B O 1
ATOM 10018 N N . LYS B 1 295 ? -76.678 86.242 43.135 1.00 28.69 324 LYS B N 1
ATOM 10019 C CA . LYS B 1 295 ? -77.606 85.161 42.817 1.00 31.21 324 LYS B CA 1
ATOM 10020 C C . LYS B 1 295 ? -77.877 85.101 41.314 1.00 33.93 324 LYS B C 1
ATOM 10021 O O . LYS B 1 295 ? -78.416 84.114 40.823 1.00 29.60 324 LYS B O 1
ATOM 10027 N N . TYR B 1 296 ? -77.472 86.142 40.585 1.00 28.34 325 TYR B N 1
ATOM 10028 C CA . TYR B 1 296 ? -77.686 86.184 39.138 1.00 26.35 325 TYR B CA 1
ATOM 10029 C C . TYR B 1 296 ? -76.481 85.727 38.338 1.00 29.83 325 TYR B C 1
ATOM 10030 O O . TYR B 1 296 ? -76.370 86.068 37.153 1.00 28.62 325 TYR B O 1
ATOM 10039 N N . TYR B 1 297 ? -75.592 84.953 38.966 1.00 25.71 326 TYR B N 1
ATOM 10040 C CA . TYR B 1 297 ? -74.304 84.615 38.365 1.00 27.45 326 TYR B CA 1
ATOM 10041 C C . TYR B 1 297 ? -74.402 83.865 37.026 1.00 30.26 326 TYR B C 1
ATOM 10042 O O . TYR B 1 297 ? -73.451 83.856 36.248 1.00 30.59 326 TYR B O 1
ATOM 10051 N N . LYS B 1 298 ? -75.531 83.226 36.761 1.00 30.54 327 LYS B N 1
ATOM 10052 C CA . LYS B 1 298 ? -75.668 82.498 35.502 1.00 35.82 327 LYS B CA 1
ATOM 10053 C C . LYS B 1 298 ? -75.779 83.454 34.314 1.00 29.73 327 LYS B C 1
ATOM 10054 O O . LYS B 1 298 ? -75.474 83.087 33.173 1.00 30.58 327 LYS B O 1
ATOM 10060 N N . SER B 1 299 ? -76.235 84.670 34.588 1.00 28.55 328 SER B N 1
ATOM 10061 C CA . SER B 1 299 ? -76.345 85.691 33.553 1.00 30.32 328 SER B CA 1
ATOM 10062 C C . SER B 1 299 ? -75.404 86.875 33.794 1.00 29.87 328 SER B C 1
ATOM 10063 O O . SER B 1 299 ? -75.027 87.566 32.860 1.00 30.57 328 SER B O 1
ATOM 10066 N N . ASN B 1 300 ? -75.043 87.106 35.051 1.00 27.96 329 ASN B N 1
ATOM 10067 C CA . ASN B 1 300 ? -74.045 88.108 35.397 1.00 24.05 329 ASN B CA 1
ATOM 10068 C C . ASN B 1 300 ? -74.251 89.441 34.686 1.00 25.06 329 ASN B C 1
ATOM 10069 O O . ASN B 1 300 ? -73.428 89.859 33.867 1.00 24.07 329 ASN B O 1
ATOM 10074 N N . PRO B 1 301 ? -75.365 90.111 34.982 1.00 22.85 330 PRO B N 1
ATOM 10075 C CA . PRO B 1 301 ? -75.684 91.369 34.305 1.00 23.30 330 PRO B CA 1
ATOM 10076 C C . PRO B 1 301 ? -74.625 92.456 34.609 1.00 24.16 330 PRO B C 1
ATOM 10077 O O . PRO B 1 301 ? -74.337 93.284 33.747 1.00 25.01 330 PRO B O 1
ATOM 10081 N N . GLY B 1 302 ? -74.063 92.429 35.814 1.00 24.15 331 GLY B N 1
ATOM 10082 C CA . GLY B 1 302 ? -73.026 93.365 36.234 1.00 28.21 331 GLY B CA 1
ATOM 10083 C C . GLY B 1 302 ? -71.748 93.258 35.420 1.00 25.34 331 GLY B C 1
ATOM 10084 O O . GLY B 1 302 ? -71.106 94.272 35.111 1.00 25.61 331 GLY B O 1
ATOM 10085 N N . HIS B 1 303 ? -71.386 92.035 35.047 1.00 23.87 332 HIS B N 1
ATOM 10086 C CA . HIS B 1 303 ? -70.230 91.830 34.175 1.00 24.61 332 HIS B CA 1
ATOM 10087 C C . HIS B 1 303 ? -70.497 92.334 32.754 1.00 25.56 332 HIS B C 1
ATOM 10088 O O . HIS B 1 303 ? -69.621 92.924 32.111 1.00 22.77 332 HIS B O 1
ATOM 10095 N N . TYR B 1 304 ? -71.710 92.101 32.263 1.00 23.38 333 TYR B N 1
ATOM 10096 C CA . TYR B 1 304 ? -72.098 92.626 30.961 1.00 26.22 333 TYR B CA 1
ATOM 10097 C C . TYR B 1 304 ? -71.914 94.164 30.948 1.00 23.94 333 TYR B C 1
ATOM 10098 O O . TYR B 1 304 ? -71.356 94.725 30.000 1.00 23.18 333 TYR B O 1
ATOM 10107 N N . LEU B 1 305 ? -72.396 94.842 31.988 1.00 23.15 334 LEU B N 1
ATOM 10108 C CA . LEU B 1 305 ? -72.385 96.308 32.002 1.00 23.86 334 LEU B CA 1
ATOM 10109 C C . LEU B 1 305 ? -70.975 96.840 32.247 1.00 25.52 334 LEU B C 1
ATOM 10110 O O . LEU B 1 305 ? -70.604 97.896 31.733 1.00 23.62 334 LEU B O 1
ATOM 10115 N N . GLY B 1 306 ? -70.193 96.094 33.019 1.00 21.79 335 GLY B N 1
ATOM 10116 C CA . GLY B 1 306 ? -68.794 96.437 33.230 1.00 22.87 335 GLY B CA 1
ATOM 10117 C C . GLY B 1 306 ? -67.972 96.291 31.962 1.00 23.80 335 GLY B C 1
ATOM 10118 O O . GLY B 1 306 ? -67.125 97.138 31.645 1.00 22.57 335 GLY B O 1
ATOM 10119 N N . HIS B 1 307 ? -68.194 95.205 31.234 1.00 20.92 336 HIS B N 1
ATOM 10120 C CA . HIS B 1 307 ? -67.500 95.015 29.967 1.00 24.84 336 HIS B CA 1
ATOM 10121 C C . HIS B 1 307 ? -67.716 96.222 29.038 1.00 22.97 336 HIS B C 1
ATOM 10122 O O . HIS B 1 307 ? -66.774 96.696 28.387 1.00 22.05 336 HIS B O 1
ATOM 10129 N N . LEU B 1 308 ? -68.953 96.730 28.986 1.00 22.11 337 LEU B N 1
ATOM 10130 C CA . LEU B 1 308 ? -69.253 97.853 28.098 1.00 22.68 337 LEU B CA 1
ATOM 10131 C C . LEU B 1 308 ? -68.750 99.202 28.638 1.00 21.15 337 LEU B C 1
ATOM 10132 O O . LEU B 1 308 ? -68.012 99.922 27.956 1.00 23.98 337 LEU B O 1
ATOM 10137 N N . ILE B 1 309 ? -69.175 99.558 29.848 1.00 21.32 338 ILE B N 1
ATOM 10138 C CA . ILE B 1 309 ? -68.772 100.831 30.446 1.00 22.53 338 ILE B CA 1
ATOM 10139 C C . ILE B 1 309 ? -67.242 100.909 30.601 1.00 23.68 338 ILE B C 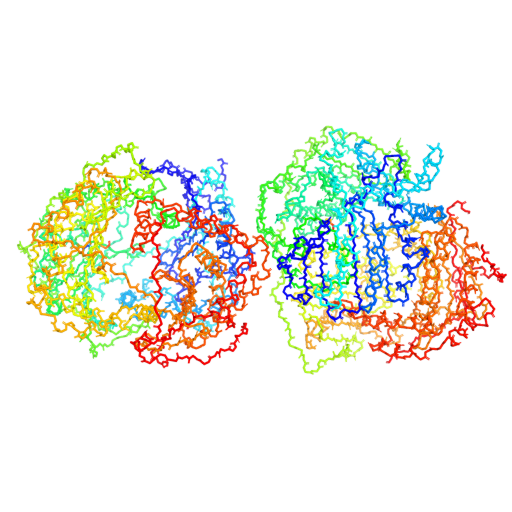1
ATOM 10140 O O . ILE B 1 309 ? -66.640 101.972 30.399 1.00 25.04 338 ILE B O 1
ATOM 10145 N N . GLY B 1 310 ? -66.612 99.787 30.937 1.00 21.22 339 GLY B N 1
ATOM 10146 C CA . GLY B 1 310 ? -65.158 99.754 31.094 1.00 22.55 339 GLY B CA 1
ATOM 10147 C C . GLY B 1 310 ? -64.364 99.515 29.818 1.00 22.66 339 GLY B C 1
ATOM 10148 O O . GLY B 1 310 ? -63.131 99.400 29.847 1.00 23.13 339 GLY B O 1
ATOM 10149 N N . HIS B 1 311 ? -65.061 99.413 28.691 1.00 21.97 340 HIS B N 1
ATOM 10150 C CA . HIS B 1 311 ? -64.407 99.075 27.425 1.00 21.33 340 HIS B CA 1
ATOM 10151 C C . HIS B 1 311 ? -63.392 100.157 27.036 1.00 22.13 340 HIS B C 1
ATOM 10152 O O . HIS B 1 311 ? -63.593 101.333 27.359 1.00 22.70 340 HIS B O 1
ATOM 10159 N N . GLU B 1 312 ? -62.320 99.767 26.345 1.00 22.38 341 GLU B N 1
ATOM 10160 C CA . GLU B 1 312 ? -61.278 100.736 25.954 1.00 24.26 341 GLU B CA 1
ATOM 10161 C C . GLU B 1 312 ? -61.063 100.860 24.434 1.00 27.92 341 GLU B C 1
ATOM 10162 O O . GLU B 1 312 ? -60.146 101.549 23.979 1.00 24.49 341 GLU B O 1
ATOM 10168 N N . GLY B 1 313 ? -61.914 100.205 23.646 1.00 26.97 342 GLY B N 1
ATOM 10169 C CA . GLY B 1 313 ? -61.772 100.253 22.202 1.00 25.37 342 GLY B CA 1
ATOM 10170 C C . GLY B 1 313 ? -62.446 101.470 21.604 1.00 25.16 342 GLY B C 1
ATOM 10171 O O . GLY B 1 313 ? -63.036 102.278 22.319 1.00 27.03 342 GLY B O 1
ATOM 10172 N N . PRO B 1 314 ? -62.373 101.609 20.270 1.00 26.13 343 PRO B N 1
ATOM 10173 C CA . PRO B 1 314 ? -63.019 102.740 19.599 1.00 26.35 343 PRO B CA 1
ATOM 10174 C C . PRO B 1 314 ? -64.479 102.876 20.025 1.00 27.22 343 PRO B C 1
ATOM 10175 O O . PRO B 1 314 ? -65.162 101.862 20.198 1.00 27.08 343 PRO B O 1
ATOM 10179 N N . GLY B 1 315 ? -64.946 104.107 20.207 1.00 23.76 344 GLY B N 1
ATOM 10180 C CA . GLY B 1 315 ? -66.336 104.338 20.561 1.00 28.49 344 GLY B CA 1
ATOM 10181 C C . GLY B 1 315 ? -66.592 104.374 22.053 1.00 24.10 344 GLY B C 1
ATOM 10182 O O . GLY B 1 315 ? -67.638 104.838 22.500 1.00 25.55 344 GLY B O 1
ATOM 10183 N N . SER B 1 316 ? -65.625 103.904 22.832 1.00 25.47 345 SER B N 1
ATOM 10184 C CA . SER B 1 316 ? -65.799 103.803 24.288 1.00 24.38 345 SER B CA 1
ATOM 10185 C C . SER B 1 316 ? -65.837 105.132 25.049 1.00 25.71 345 SER B C 1
ATOM 10186 O O . SER B 1 316 ? -65.369 106.182 24.577 1.00 22.98 345 SER B O 1
ATOM 10189 N N . LEU B 1 317 ? -66.407 105.067 26.247 1.00 23.95 346 LEU B N 1
ATOM 10190 C CA . LEU B 1 317 ? -66.338 106.153 27.210 1.00 22.72 346 LEU B CA 1
ATOM 10191 C C . LEU B 1 317 ? -64.883 106.616 27.419 1.00 24.78 346 LEU B C 1
ATOM 10192 O O . LEU B 1 317 ? -64.587 107.811 27.327 1.00 24.68 346 LEU B O 1
ATOM 10197 N N . LEU B 1 318 ? -63.977 105.680 27.702 1.00 22.84 347 LEU B N 1
ATOM 10198 C CA . LEU B 1 318 ? -62.575 106.050 27.902 1.00 24.87 347 LEU B CA 1
ATOM 10199 C C . LEU B 1 318 ? -61.991 106.781 26.691 1.00 26.30 347 LEU B C 1
ATOM 10200 O O . LEU B 1 318 ? -61.278 107.771 26.847 1.00 22.16 347 LEU B O 1
ATOM 10205 N N . SER B 1 319 ? -62.275 106.284 25.488 1.00 26.25 348 SER B N 1
ATOM 10206 C CA . SER B 1 319 ? -61.673 106.866 24.285 1.00 26.71 348 SER B CA 1
ATOM 10207 C C . SER B 1 319 ? -61.969 108.334 24.171 1.00 25.88 348 SER B C 1
ATOM 10208 O O . SER B 1 319 ? -61.087 109.108 23.817 1.00 27.09 348 SER B O 1
ATOM 10211 N N . GLU B 1 320 ? -63.206 108.717 24.466 1.00 27.03 349 GLU B N 1
ATOM 10212 C CA . GLU B 1 320 ? -63.596 110.121 24.355 1.00 26.74 349 GLU B CA 1
ATOM 10213 C C . GLU B 1 320 ? -63.021 110.967 25.502 1.00 30.68 349 GLU B C 1
ATOM 10214 O O . GLU B 1 320 ? -62.595 112.107 25.297 1.00 27.73 349 GLU B O 1
ATOM 10220 N N . LEU B 1 321 ? -63.037 110.414 26.714 1.00 27.37 350 LEU B N 1
ATOM 10221 C CA . LEU B 1 321 ? -62.423 111.085 27.857 1.00 25.77 350 LEU B CA 1
ATOM 10222 C C . LEU B 1 321 ? -60.926 111.305 27.615 1.00 25.94 350 LEU B C 1
ATOM 10223 O O . LEU B 1 321 ? -60.376 112.356 27.960 1.00 27.79 350 LEU B O 1
ATOM 10228 N N . LYS B 1 322 ? -60.274 110.317 27.010 1.00 22.80 351 LYS B N 1
ATOM 10229 C CA . LYS B 1 322 ? -58.871 110.437 26.667 1.00 27.36 351 LYS B CA 1
ATOM 10230 C C . LYS B 1 322 ? -58.630 111.454 25.520 1.00 32.08 351 LYS B C 1
ATOM 10231 O O . LYS B 1 322 ? -57.666 112.235 25.566 1.00 28.77 351 LYS B O 1
ATOM 10237 N N . SER B 1 323 ? -59.509 111.455 24.515 1.00 28.60 352 SER B N 1
ATOM 10238 C CA . SER B 1 323 ? -59.411 112.428 23.415 1.00 33.24 352 SER B CA 1
ATOM 10239 C C . SER B 1 323 ? -59.608 113.866 23.876 1.00 31.82 352 SER B C 1
ATOM 10240 O O . SER B 1 323 ? -59.007 114.784 23.318 1.00 30.90 352 SER B O 1
ATOM 10243 N N . LYS B 1 324 ? -60.482 114.063 24.858 1.00 29.86 353 LYS B N 1
ATOM 10244 C CA . LYS B 1 324 ? -60.728 115.384 25.420 1.00 28.65 353 LYS B CA 1
ATOM 10245 C C . LYS B 1 324 ? -59.526 115.837 26.250 1.00 32.24 353 LYS B C 1
ATOM 10246 O O . LYS B 1 324 ? -59.434 117.005 26.635 1.00 31.57 353 LYS B O 1
ATOM 10252 N N . GLY B 1 325 ? -58.610 114.904 26.521 1.00 30.42 354 GLY B N 1
ATOM 10253 C CA . GLY B 1 325 ? -57.431 115.183 27.326 1.00 30.62 354 GLY B CA 1
ATOM 10254 C C . GLY B 1 325 ? -57.712 115.292 28.817 1.00 31.27 354 GLY B C 1
ATOM 10255 O O . GLY B 1 325 ? -57.000 115.993 29.537 1.00 27.34 354 GLY B O 1
ATOM 10256 N N . TRP B 1 326 ? -58.735 114.579 29.287 1.00 26.06 355 TRP B N 1
ATOM 10257 C CA . TRP B 1 326 ? -59.176 114.690 30.673 1.00 26.07 355 TRP B CA 1
ATOM 10258 C C . TRP B 1 326 ? -58.777 113.515 31.573 1.00 25.51 355 TRP B C 1
ATOM 10259 O O . TRP B 1 326 ? -58.647 113.673 32.785 1.00 25.48 355 TRP B O 1
ATOM 10270 N N . VAL B 1 327 ? -58.650 112.332 30.996 1.00 24.94 356 VAL B N 1
ATOM 10271 C CA . VAL B 1 327 ? -58.269 111.158 31.777 1.00 28.44 356 VAL B CA 1
ATOM 10272 C C . VAL B 1 327 ? -57.367 110.248 30.949 1.00 28.28 356 VAL B C 1
ATOM 10273 O O . VAL B 1 327 ? -57.389 110.287 29.711 1.00 29.58 356 VAL B O 1
ATOM 10277 N N . ASN B 1 328 ? -56.581 109.416 31.622 1.00 23.68 357 ASN B N 1
ATOM 10278 C CA . ASN B 1 328 ? -55.765 108.429 30.913 1.00 26.37 357 ASN B CA 1
ATOM 10279 C C . ASN B 1 328 ? -56.271 106.987 31.027 1.00 26.91 357 ASN B C 1
ATOM 10280 O O . ASN B 1 328 ? -56.110 106.183 30.108 1.00 25.95 357 ASN B O 1
ATOM 10285 N N . THR B 1 329 ? -56.851 106.656 32.172 1.00 22.97 358 THR B N 1
ATOM 10286 C CA . THR B 1 329 ? -57.245 105.279 32.426 1.00 25.19 358 THR B CA 1
ATOM 10287 C C . THR B 1 329 ? -58.615 105.261 33.081 1.00 24.06 358 THR B C 1
ATOM 10288 O O . THR B 1 329 ? -59.056 106.267 33.640 1.00 21.31 358 THR B O 1
ATOM 10292 N N . LEU B 1 330 ? -59.280 104.109 33.011 1.00 22.21 359 LEU B N 1
ATOM 10293 C CA . LEU B 1 330 ? -60.632 103.972 33.514 1.00 21.80 359 LEU B CA 1
ATOM 10294 C C . LEU B 1 330 ? -60.882 102.509 33.929 1.00 22.89 359 LEU B C 1
ATOM 10295 O O . LEU B 1 330 ? -60.491 101.584 33.224 1.00 21.35 359 LEU B O 1
ATOM 10300 N N . VAL B 1 331 ? -61.499 102.325 35.095 1.00 22.63 360 VAL B N 1
ATOM 10301 C CA . VAL B 1 331 ? -62.002 101.024 35.521 1.00 23.51 360 VAL B CA 1
ATOM 10302 C C . VAL B 1 331 ? -63.492 101.190 35.772 1.00 24.22 360 VAL B C 1
ATOM 10303 O O . VAL B 1 331 ? -63.920 102.163 36.402 1.00 23.30 360 VAL B O 1
ATOM 10307 N N . GLY B 1 332 ? -64.290 100.256 35.273 1.00 22.62 361 GLY B N 1
ATOM 10308 C CA . GLY B 1 332 ? -65.729 100.360 35.442 1.00 24.04 361 GLY B CA 1
ATOM 10309 C C . GLY B 1 332 ? -66.330 98.975 35.636 1.00 25.65 361 GLY B C 1
ATOM 10310 O O . GLY B 1 332 ? -65.833 98.000 35.071 1.00 25.54 361 GLY B O 1
ATOM 10311 N N . GLY B 1 333 ? -67.375 98.880 36.453 1.00 22.95 362 GLY B N 1
ATOM 10312 C CA . GLY B 1 333 ? -68.092 97.624 36.590 1.00 22.83 362 GLY B CA 1
ATOM 10313 C C . GLY B 1 333 ? -68.515 97.343 38.019 1.00 23.53 362 GLY B C 1
ATOM 10314 O O . GLY B 1 333 ? -68.577 98.255 38.852 1.00 21.04 362 GLY B O 1
ATOM 10315 N N . GLN B 1 334 ? -68.799 96.073 38.312 1.00 20.16 363 GLN B N 1
ATOM 10316 C CA . GLN B 1 334 ? -69.381 95.739 39.598 1.00 21.92 363 GLN B CA 1
ATOM 10317 C C . GLN B 1 334 ? -68.296 95.507 40.620 1.00 23.48 363 GLN B C 1
ATOM 10318 O O . GLN B 1 334 ? -67.202 95.037 40.295 1.00 22.00 363 GLN B O 1
ATOM 10324 N N . LYS B 1 335 ? -68.604 95.839 41.865 1.00 20.88 364 LYS B N 1
ATOM 10325 C CA . LYS B 1 335 ? -67.642 95.684 42.931 1.00 23.43 364 LYS B CA 1
ATOM 10326 C C . LYS B 1 335 ? -68.340 94.951 44.076 1.00 23.53 364 LYS B C 1
ATOM 10327 O O . LYS B 1 335 ? -69.462 95.293 44.441 1.00 21.80 364 LYS B O 1
ATOM 10333 N N . ALA B 1 336 ? -67.683 93.938 44.625 1.00 24.02 365 ALA B N 1
ATOM 10334 C CA . ALA B 1 336 ? -68.242 93.177 45.749 1.00 25.25 365 ALA B CA 1
ATOM 10335 C C . ALA B 1 336 ? -68.529 94.047 46.976 1.00 27.14 365 ALA B C 1
ATOM 10336 O O . ALA B 1 336 ? -67.794 95.004 47.274 1.00 25.65 365 ALA B O 1
ATOM 10338 N N . GLY B 1 337 ? -69.601 93.712 47.688 1.00 23.79 366 GLY B N 1
ATOM 10339 C CA . GLY B 1 337 ? -69.886 94.324 48.983 1.00 25.88 366 GLY B CA 1
ATOM 10340 C C . GLY B 1 337 ? -69.877 93.217 50.036 1.00 29.19 366 GLY B C 1
ATOM 10341 O O . GLY B 1 337 ? -68.842 92.861 50.597 1.00 26.63 366 GLY B O 1
ATOM 10342 N N . ALA B 1 338 ? -71.049 92.656 50.292 1.00 27.33 367 ALA B N 1
ATOM 10343 C CA . ALA B 1 338 ? -71.178 91.472 51.126 1.00 25.66 367 ALA B CA 1
ATOM 10344 C C . ALA B 1 338 ? -72.536 90.871 50.765 1.00 26.28 367 ALA B C 1
ATOM 10345 O O . ALA B 1 338 ? -73.241 91.420 49.914 1.00 23.21 367 ALA B O 1
ATOM 10347 N N . ARG B 1 339 ? -72.898 89.739 51.364 1.00 25.24 368 ARG B N 1
ATOM 10348 C CA . ARG B 1 339 ? -74.214 89.172 51.090 1.00 26.07 368 ARG B CA 1
ATOM 10349 C C . ARG B 1 339 ? -75.287 90.224 51.352 1.00 25.86 368 ARG B C 1
ATOM 10350 O O . ARG B 1 339 ? -75.439 90.701 52.471 1.00 25.60 368 ARG B O 1
ATOM 10358 N N . GLY B 1 340 ? -76.007 90.626 50.310 1.00 23.72 369 GLY B N 1
ATOM 10359 C CA . GLY B 1 340 ? -77.010 91.669 50.479 1.00 26.47 369 GLY B CA 1
ATOM 10360 C C . GLY B 1 340 ? -76.725 93.032 49.854 1.00 27.84 369 GLY B C 1
ATOM 10361 O O . GLY B 1 340 ? -77.645 93.822 49.645 1.00 27.48 369 GLY B O 1
ATOM 10362 N N . PHE B 1 341 ? -75.473 93.327 49.548 1.00 24.03 370 PHE B N 1
ATOM 10363 C CA . PHE B 1 341 ? -75.172 94.612 48.930 1.00 23.40 370 PHE B CA 1
ATOM 10364 C C . PHE B 1 341 ? -73.910 94.628 48.071 1.00 22.65 370 PHE B C 1
ATOM 10365 O O . PHE B 1 341 ? -72.935 93.970 48.375 1.00 23.41 370 PHE B O 1
ATOM 10373 N N . MET B 1 342 ? -73.962 95.399 46.996 1.00 22.58 371 MET B N 1
ATOM 10374 C CA . MET B 1 342 ? -72.841 95.562 46.085 1.00 22.31 371 MET B CA 1
ATOM 10375 C C . MET B 1 342 ? -72.732 97.010 45.621 1.00 23.66 371 MET B C 1
ATOM 10376 O O . MET B 1 342 ? -73.522 97.860 46.010 1.00 22.69 371 MET B O 1
ATOM 10381 N N . PHE B 1 343 ? -71.745 97.273 44.778 1.00 21.92 372 PHE B N 1
ATOM 10382 C CA . PHE B 1 343 ? -71.558 98.595 44.213 1.00 22.67 372 PHE B CA 1
ATOM 10383 C C . PHE B 1 343 ? -71.270 98.506 42.725 1.00 23.63 372 PHE B C 1
ATOM 10384 O O . PHE B 1 343 ? -70.846 97.474 42.225 1.00 21.32 372 PHE B O 1
ATOM 10392 N N . PHE B 1 344 ? -71.492 99.606 42.023 1.00 22.08 373 PHE B N 1
ATOM 10393 C CA . PHE B 1 344 ? -71.064 99.702 40.644 1.00 22.80 373 PHE B CA 1
ATOM 10394 C C . PHE B 1 344 ? -70.192 100.951 40.569 1.00 21.97 373 PHE B C 1
ATOM 10395 O O . PHE B 1 344 ? -70.594 102.010 41.051 1.00 22.31 373 PHE B O 1
ATOM 10403 N N . ILE B 1 345 ? -68.992 100.826 40.001 1.00 21.01 374 ILE B N 1
ATOM 10404 C CA . ILE B 1 345 ? -68.043 101.931 40.031 1.00 19.88 374 ILE B CA 1
ATOM 10405 C C . ILE B 1 345 ? -67.627 102.328 38.632 1.00 21.35 374 ILE B C 1
ATOM 10406 O O . ILE B 1 345 ? -67.659 101.507 37.697 1.00 22.98 374 ILE B O 1
ATOM 10411 N N . ILE B 1 346 ? -67.279 103.606 38.493 1.00 20.84 375 ILE B N 1
ATOM 10412 C CA . ILE B 1 346 ? -66.573 104.103 37.322 1.00 22.61 375 ILE B CA 1
ATOM 10413 C C . ILE B 1 346 ? -65.495 105.040 37.849 1.00 22.77 375 ILE B C 1
ATOM 10414 O O . ILE B 1 346 ? -65.798 106.141 38.330 1.00 19.32 375 ILE B O 1
ATOM 10419 N N . ASN B 1 347 ? -64.249 104.583 37.772 1.00 20.53 376 ASN B N 1
ATOM 10420 C CA . ASN B 1 347 ? -63.121 105.314 38.341 1.00 23.50 376 ASN B CA 1
ATOM 10421 C C . ASN B 1 347 ? -62.158 105.676 37.230 1.00 24.41 376 ASN B C 1
ATOM 10422 O O . ASN B 1 347 ? -61.847 104.829 36.382 1.00 23.64 376 ASN B O 1
ATOM 10427 N N . VAL B 1 348 ? -61.680 106.920 37.250 1.00 21.20 377 VAL B N 1
ATOM 10428 C CA . VAL B 1 348 ? -60.696 107.391 36.283 1.00 22.90 377 VAL B CA 1
ATOM 10429 C C . VAL B 1 348 ? -59.590 108.173 36.981 1.00 24.64 377 VAL B C 1
ATOM 10430 O O . VAL B 1 348 ? -59.783 108.700 38.088 1.00 21.57 377 VAL B O 1
ATOM 10434 N N . ASP B 1 349 ? -58.416 108.215 36.362 1.00 21.80 378 ASP B N 1
ATOM 10435 C CA . ASP B 1 349 ? -57.417 109.181 36.806 1.00 24.14 378 ASP B CA 1
ATOM 10436 C C . ASP B 1 349 ? -57.735 110.513 36.116 1.00 26.38 378 ASP B C 1
ATOM 10437 O O . ASP B 1 349 ? -58.646 110.591 35.287 1.00 28.09 378 ASP B O 1
ATOM 10442 N N . LEU B 1 350 ? -57.027 111.569 36.484 1.00 22.46 379 LEU B N 1
ATOM 10443 C CA . LEU B 1 350 ? -57.356 112.894 35.965 1.00 23.74 379 LEU B CA 1
ATOM 10444 C C . LEU B 1 350 ? -56.087 113.604 35.536 1.00 25.57 379 LEU B C 1
ATOM 10445 O O . LEU B 1 350 ? -55.068 113.568 36.249 1.00 23.52 379 LEU B O 1
ATOM 10450 N N . THR B 1 351 ? -56.136 114.215 34.358 1.00 26.03 380 THR B N 1
ATOM 10451 C CA . THR B 1 351 ? -55.064 115.096 33.921 1.00 24.91 380 THR B CA 1
ATOM 10452 C C . THR B 1 351 ? -55.282 116.417 34.636 1.00 26.50 380 THR B C 1
ATOM 10453 O O . THR B 1 351 ? -56.288 116.599 35.335 1.00 22.26 380 THR B O 1
ATOM 10457 N N . GLU B 1 352 ? -54.362 117.358 34.445 1.00 26.48 381 GLU B N 1
ATOM 10458 C CA . GLU B 1 352 ? -54.553 118.672 35.031 1.00 29.04 381 GLU B CA 1
ATOM 10459 C C . GLU B 1 352 ? -55.844 119.294 34.517 1.00 25.33 381 GLU B C 1
ATOM 10460 O O . GLU B 1 352 ? -56.606 119.873 35.285 1.00 27.56 381 GLU B O 1
ATOM 10466 N N . GLU B 1 353 ? -56.092 119.184 33.217 1.00 26.98 382 GLU B N 1
ATOM 10467 C CA . GLU B 1 353 ? -57.355 119.679 32.664 1.00 29.22 382 GLU B CA 1
ATOM 10468 C C . GLU B 1 353 ? -58.587 118.888 33.133 1.00 28.42 382 GLU B C 1
ATOM 10469 O O . GLU B 1 353 ? -59.652 119.464 33.361 1.00 25.74 382 GLU B O 1
ATOM 10475 N N . GLY B 1 354 ? -58.451 117.571 33.267 1.00 24.78 383 GLY B N 1
ATOM 10476 C CA . GLY B 1 354 ? -59.562 116.763 33.759 1.00 22.71 383 GLY B CA 1
ATOM 10477 C C . GLY B 1 354 ? -60.025 117.180 35.147 1.00 24.84 383 GLY B C 1
ATOM 10478 O O . GLY B 1 354 ? -61.221 117.141 35.456 1.00 26.42 383 GLY B O 1
ATOM 10479 N N . LEU B 1 355 ? -59.086 117.602 35.992 1.00 25.17 384 LEU B N 1
ATOM 10480 C CA . LEU B 1 355 ? -59.431 118.012 37.349 1.00 23.16 384 LEU B CA 1
ATOM 10481 C C . LEU B 1 355 ? -60.356 119.238 37.308 1.00 27.37 384 LEU B C 1
ATOM 10482 O O . LEU B 1 355 ? -61.190 119.449 38.201 1.00 24.74 384 LEU B O 1
ATOM 10487 N N . LEU B 1 356 ? -60.207 120.039 36.258 1.00 24.54 385 LEU B N 1
ATOM 10488 C CA . LEU B 1 356 ? -61.016 121.254 36.104 1.00 27.21 385 LEU B CA 1
ATOM 10489 C C . LEU B 1 356 ? -62.339 120.937 35.418 1.00 30.36 385 LEU B C 1
ATOM 10490 O O . LEU B 1 356 ? -63.204 121.796 35.305 1.00 26.60 385 LEU B O 1
ATOM 10495 N N . HIS B 1 357 ? -62.501 119.688 34.984 1.00 25.52 386 HIS B N 1
ATOM 10496 C CA . HIS B 1 357 ? -63.646 119.321 34.162 1.00 26.38 386 HIS B CA 1
ATOM 10497 C C . HIS B 1 357 ? -64.397 118.115 34.680 1.00 25.89 386 HIS B C 1
ATOM 10498 O O . HIS B 1 357 ? -64.997 117.392 33.905 1.00 24.55 386 HIS B O 1
ATOM 10505 N N . VAL B 1 358 ? -64.380 117.926 35.993 1.00 26.68 387 VAL B N 1
ATOM 10506 C CA . VAL B 1 358 ? -65.022 116.770 36.612 1.00 26.65 387 VAL B CA 1
ATOM 10507 C C . VAL B 1 358 ? -66.523 116.694 36.309 1.00 26.44 387 VAL B C 1
ATOM 10508 O O . VAL B 1 358 ? -67.059 115.617 36.015 1.00 24.25 387 VAL B O 1
ATOM 10512 N N . GLU B 1 359 ? -67.204 117.832 36.390 1.00 25.89 388 GLU B N 1
ATOM 10513 C CA . GLU B 1 359 ? -68.631 117.852 36.096 1.00 24.89 388 GLU B CA 1
ATOM 10514 C C . GLU B 1 359 ? -68.860 117.406 34.654 1.00 25.30 388 GLU B C 1
ATOM 10515 O O . GLU B 1 359 ? -69.792 116.643 34.376 1.00 25.87 388 GLU B O 1
ATOM 10521 N N . ASP B 1 360 ? -68.005 117.856 33.735 1.00 24.49 389 ASP B N 1
ATOM 10522 C CA . ASP B 1 360 ? -68.118 117.433 32.330 1.00 24.29 389 ASP B CA 1
ATOM 10523 C C . ASP B 1 360 ? -67.835 115.937 32.164 1.00 25.11 389 ASP B C 1
ATOM 10524 O O . ASP B 1 360 ? -68.488 115.267 31.375 1.00 25.08 389 ASP B O 1
ATOM 10529 N N . ILE B 1 361 ? -66.839 115.426 32.883 1.00 24.28 390 ILE B N 1
ATOM 10530 C CA . ILE B 1 361 ? -66.472 114.009 32.766 1.00 23.62 390 ILE B CA 1
ATOM 10531 C C . ILE B 1 361 ? -67.644 113.151 33.209 1.00 22.27 390 ILE B C 1
ATOM 10532 O O . ILE B 1 361 ? -67.981 112.141 32.581 1.00 24.83 390 ILE B O 1
ATOM 10537 N N . ILE B 1 362 ? -68.269 113.553 34.307 1.00 23.55 391 ILE B N 1
ATOM 10538 C CA . ILE B 1 362 ? -69.387 112.793 34.840 1.00 21.18 391 ILE B CA 1
ATOM 10539 C C . ILE B 1 362 ? -70.581 112.851 33.876 1.00 25.77 391 ILE B C 1
ATOM 10540 O O . ILE B 1 362 ? -71.243 111.831 33.623 1.00 23.02 391 ILE B O 1
ATOM 10545 N N . LEU B 1 363 ? -70.825 114.030 33.306 1.00 24.12 392 LEU B N 1
ATOM 10546 C CA . LEU B 1 363 ? -71.817 114.159 32.230 1.00 25.11 392 LEU B CA 1
ATOM 10547 C C . LEU B 1 363 ? -71.584 113.126 31.121 1.00 23.33 392 LEU B C 1
ATOM 10548 O O . LEU B 1 363 ? -72.512 112.427 30.697 1.00 23.90 392 LEU B O 1
ATOM 10553 N N . HIS B 1 364 ? -70.353 113.040 30.637 1.00 24.37 393 HIS B N 1
ATOM 10554 C CA . HIS B 1 364 ? -70.025 112.067 29.599 1.00 23.30 393 HIS B CA 1
ATOM 10555 C C . HIS B 1 364 ? -70.281 110.622 30.068 1.00 26.43 393 HIS B C 1
ATOM 10556 O O . HIS B 1 364 ? -70.719 109.769 29.292 1.00 25.13 393 HIS B O 1
ATOM 10563 N N . MET B 1 365 ? -69.976 110.331 31.327 1.00 22.34 394 MET B N 1
ATOM 10564 C CA . MET B 1 365 ? -70.333 109.018 31.876 1.00 25.04 394 MET B CA 1
ATOM 10565 C C . MET B 1 365 ? -71.841 108.744 31.746 1.00 25.31 394 MET B C 1
ATOM 10566 O O . MET B 1 365 ? -72.263 107.652 31.310 1.00 24.21 394 MET B O 1
ATOM 10571 N N . PHE B 1 366 ? -72.655 109.712 32.155 1.00 24.21 395 PHE B N 1
ATOM 10572 C CA . PHE B 1 366 ? -74.117 109.550 32.023 1.00 25.40 395 PHE B CA 1
ATOM 10573 C C . PHE B 1 366 ? -74.620 109.523 30.571 1.00 26.99 395 PHE B C 1
ATOM 10574 O O . PHE B 1 366 ? -75.634 108.875 30.278 1.00 26.88 395 PHE B O 1
ATOM 10582 N N . GLN B 1 367 ? -73.907 110.188 29.660 1.00 24.28 396 GLN B N 1
ATOM 10583 C CA . GLN B 1 367 ? -74.222 110.084 28.234 1.00 25.85 396 GLN B CA 1
ATOM 10584 C C . GLN B 1 367 ? -73.964 108.674 27.695 1.00 27.90 396 GLN B C 1
ATOM 10585 O O . GLN B 1 367 ? -74.744 108.154 26.904 1.00 25.60 396 GLN B O 1
ATOM 10591 N N . TYR B 1 368 ? -72.850 108.066 28.086 1.00 24.22 397 TYR B N 1
ATOM 10592 C CA . TYR B 1 368 ? -72.561 106.714 27.626 1.00 23.34 397 TYR B CA 1
ATOM 10593 C C . TYR B 1 368 ? -73.604 105.735 28.181 1.00 25.51 397 TYR B C 1
ATOM 10594 O O . TYR B 1 368 ? -74.049 104.822 27.496 1.00 27.68 397 TYR B O 1
ATOM 10603 N N . ILE B 1 369 ? -73.974 105.926 29.437 1.00 25.88 398 ILE B N 1
ATOM 10604 C CA . ILE B 1 369 ? -74.983 105.080 30.067 1.00 26.81 398 ILE B CA 1
ATOM 10605 C C . ILE B 1 369 ? -76.320 105.252 29.349 1.00 30.86 398 ILE B C 1
ATOM 10606 O O . ILE B 1 369 ? -77.058 104.279 29.148 1.00 27.63 398 ILE B O 1
ATOM 10611 N N . GLN B 1 370 ? -76.617 106.487 28.935 1.00 28.14 399 GLN B N 1
ATOM 10612 C CA . GLN B 1 370 ? -77.860 106.752 28.205 1.00 29.58 399 GLN B CA 1
ATOM 10613 C C . GLN B 1 370 ? -77.845 106.067 26.830 1.00 28.14 399 GLN B C 1
ATOM 10614 O O . GLN B 1 370 ? -78.855 105.523 26.376 1.00 31.37 399 GLN B O 1
ATOM 10620 N N . LYS B 1 371 ? -76.690 106.070 26.177 1.00 28.47 400 LYS B N 1
ATOM 10621 C CA . LYS B 1 371 ? -76.524 105.312 24.944 1.00 26.71 400 LYS B CA 1
ATOM 10622 C C . LYS B 1 371 ? -76.820 103.815 25.141 1.00 30.74 400 LYS B C 1
ATOM 10623 O O . LYS B 1 371 ? -77.476 103.197 24.303 1.00 29.36 400 LYS B O 1
ATOM 10629 N N . LEU B 1 372 ? -76.342 103.231 26.240 1.00 28.06 401 LEU B N 1
ATOM 10630 C CA . LEU B 1 372 ? -76.650 101.828 26.524 1.00 27.50 401 LEU B CA 1
ATOM 10631 C C . LEU B 1 372 ? -78.162 101.647 26.705 1.00 29.16 401 LEU B C 1
ATOM 10632 O O . LEU B 1 372 ? -78.749 100.658 26.246 1.00 26.38 401 LEU B O 1
ATOM 10637 N N . ARG B 1 373 ? -78.785 102.598 27.384 1.00 25.79 402 ARG B N 1
ATOM 10638 C CA . ARG B 1 373 ? -80.225 102.526 27.588 1.00 30.32 402 ARG B CA 1
ATOM 10639 C C . ARG B 1 373 ? -80.976 102.660 26.262 1.00 34.08 402 ARG B C 1
ATOM 10640 O O . ARG B 1 373 ? -81.971 101.979 26.044 1.00 32.98 402 ARG B O 1
ATOM 10648 N N . ALA B 1 374 ? -80.479 103.516 25.375 1.00 30.97 403 ALA B N 1
ATOM 10649 C CA . ALA B 1 374 ? -81.129 103.755 24.087 1.00 34.68 403 ALA B CA 1
ATOM 10650 C C . ALA B 1 374 ? -81.073 102.522 23.190 1.00 36.75 403 ALA B C 1
ATOM 10651 O O . ALA B 1 374 ? -82.070 102.148 22.577 1.00 35.56 403 ALA B O 1
ATOM 10653 N N . GLU B 1 375 ? -79.905 101.891 23.109 1.00 31.88 404 GLU B N 1
ATOM 10654 C CA . GLU B 1 375 ? -79.738 100.726 22.250 1.00 30.35 404 GLU B CA 1
ATOM 10655 C C . GLU B 1 375 ? -80.396 99.476 22.837 1.00 32.59 404 GLU B C 1
ATOM 10656 O O . GLU B 1 375 ? -80.715 98.544 22.107 1.00 31.30 404 GLU B O 1
ATOM 10662 N N . GLY B 1 376 ? -80.577 99.454 24.154 1.00 30.50 405 GLY B N 1
ATOM 10663 C CA . GLY B 1 376 ? -81.057 98.264 24.843 1.00 31.55 405 GLY B CA 1
ATOM 10664 C C . GLY B 1 376 ? -80.001 97.158 24.894 1.00 31.29 405 GLY B C 1
ATOM 10665 O O . GLY B 1 376 ? -78.994 97.216 24.181 1.00 28.21 405 GLY B O 1
ATOM 10666 N N . PRO B 1 377 ? -80.235 96.131 25.725 1.00 30.56 406 PRO B N 1
ATOM 10667 C CA . PRO B 1 377 ? -79.253 95.046 25.869 1.00 31.78 406 PRO B CA 1
ATOM 10668 C C . PRO B 1 377 ? -78.942 94.361 24.538 1.00 28.99 406 PRO B C 1
ATOM 10669 O O . PRO B 1 377 ? -79.798 94.196 23.678 1.00 28.74 406 PRO B O 1
ATOM 10673 N N . GLN B 1 378 ? -77.692 93.965 24.383 1.00 27.23 407 GLN B N 1
ATOM 10674 C CA . GLN B 1 378 ? -77.199 93.451 23.121 1.00 27.10 407 GLN B CA 1
ATOM 10675 C C . GLN B 1 378 ? -76.833 92.005 23.291 1.00 29.39 407 GLN B C 1
ATOM 10676 O O . GLN B 1 378 ? -75.821 91.671 23.935 1.00 26.74 407 GLN B O 1
ATOM 10682 N N . GLU B 1 379 ? -77.639 91.128 22.708 1.00 26.90 408 GLU B N 1
ATOM 10683 C CA . GLU B 1 379 ? -77.349 89.715 22.841 1.00 25.22 408 GLU B CA 1
ATOM 10684 C C . GLU B 1 379 ? -76.035 89.284 22.186 1.00 24.16 408 GLU B C 1
ATOM 10685 O O . GLU B 1 379 ? -75.339 88.418 22.715 1.00 25.62 408 GLU B O 1
ATOM 10691 N N . TRP B 1 380 ? -75.684 89.855 21.036 1.00 21.49 409 TRP B N 1
ATOM 10692 C CA . TRP B 1 380 ? -74.433 89.435 20.405 1.00 23.76 409 TRP B CA 1
ATOM 10693 C C . TRP B 1 380 ? -73.240 89.712 21.336 1.00 21.42 409 TRP B C 1
ATOM 10694 O O . TRP B 1 380 ? -72.260 88.969 21.336 1.00 21.84 409 TRP B O 1
ATOM 10705 N N . VAL B 1 381 ? -73.335 90.768 22.135 1.00 23.49 410 VAL B N 1
ATOM 10706 C CA . VAL B 1 381 ? -72.276 91.099 23.099 1.00 24.65 410 VAL B CA 1
ATOM 10707 C C . VAL B 1 381 ? -72.190 90.000 24.148 1.00 24.50 410 VAL B C 1
ATOM 10708 O O . VAL B 1 381 ? -71.111 89.476 24.438 1.00 24.55 410 VAL B O 1
ATOM 10712 N N . PHE B 1 382 ? -73.336 89.657 24.722 1.00 25.15 411 PHE B N 1
ATOM 10713 C CA . PHE B 1 382 ? -73.388 88.603 25.720 1.00 24.32 411 PHE B CA 1
ATOM 10714 C C . PHE B 1 382 ? -72.845 87.281 25.164 1.00 24.19 411 PHE B C 1
ATOM 10715 O O . PHE B 1 382 ? -72.047 86.588 25.827 1.00 22.70 411 PHE B O 1
ATOM 10723 N N . GLN B 1 383 ? -73.254 86.939 23.939 1.00 22.76 412 GLN B N 1
ATOM 10724 C CA . GLN B 1 383 ? -72.804 85.698 23.328 1.00 21.54 412 GLN B CA 1
ATOM 10725 C C . GLN B 1 383 ? -71.295 85.698 23.090 1.00 22.62 412 GLN B C 1
ATOM 10726 O O . GLN B 1 383 ? -70.634 84.676 23.259 1.00 20.25 412 GLN B O 1
ATOM 10732 N N . GLU B 1 384 ? -70.740 86.836 22.680 1.00 20.52 413 GLU B N 1
ATOM 10733 C CA . GLU B 1 384 ? -69.306 86.894 22.451 1.00 23.41 413 GLU B CA 1
ATOM 10734 C C . GLU B 1 384 ? -68.570 86.667 23.774 1.00 19.35 413 GLU B C 1
ATOM 10735 O O . GLU B 1 384 ? -67.617 85.895 23.829 1.00 22.70 413 GLU B O 1
ATOM 10741 N N . LEU B 1 385 ? -69.021 87.328 24.838 1.00 22.23 414 LEU B N 1
ATOM 10742 C CA . LEU B 1 385 ? -68.458 87.080 26.177 1.00 27.12 414 LEU B CA 1
ATOM 10743 C C . LEU B 1 385 ? -68.557 85.612 26.567 1.00 25.89 414 LEU B C 1
ATOM 10744 O O . LEU B 1 385 ? -67.590 85.010 27.045 1.00 23.99 414 LEU B O 1
ATOM 10749 N N . LYS B 1 386 ? -69.735 85.031 26.359 1.00 21.79 415 LYS B N 1
ATOM 10750 C CA . LYS B 1 386 ? -69.962 83.629 26.698 1.00 20.99 415 LYS B CA 1
ATOM 10751 C C . LYS B 1 386 ? -68.984 82.712 25.974 1.00 22.25 415 LYS B C 1
ATOM 10752 O O . LYS B 1 386 ? -68.399 81.814 26.580 1.00 21.68 415 LYS B O 1
ATOM 10758 N N . ASP B 1 387 ? -68.810 82.941 24.676 1.00 21.88 416 ASP B N 1
ATOM 10759 C CA . ASP B 1 387 ? -67.923 82.103 23.870 1.00 22.34 416 ASP B CA 1
ATOM 10760 C C . ASP B 1 387 ? -66.441 82.286 24.200 1.00 23.51 416 ASP B C 1
ATOM 10761 O O . ASP B 1 387 ? -65.663 81.333 24.157 1.00 23.24 416 ASP B O 1
ATOM 10766 N N . LEU B 1 388 ? -66.048 83.512 24.525 1.00 24.73 417 LEU B N 1
ATOM 10767 C CA . LEU B 1 388 ? -64.664 83.751 24.947 1.00 23.98 417 LEU B CA 1
ATOM 10768 C C . LEU B 1 388 ? -64.398 83.071 26.292 1.00 24.60 417 LEU B C 1
ATOM 10769 O O . LEU B 1 388 ? -63.336 82.473 26.499 1.00 23.93 417 LEU B O 1
ATOM 10774 N N . ASN B 1 389 ? -65.366 83.158 27.201 1.00 22.34 418 ASN B N 1
ATOM 10775 C CA . ASN B 1 389 ? -65.243 82.481 28.497 1.00 26.78 418 ASN B CA 1
ATOM 10776 C C . ASN B 1 389 ? -65.115 80.977 28.340 1.00 25.92 418 ASN B C 1
ATOM 10777 O O . ASN B 1 389 ? -64.338 80.330 29.057 1.00 26.13 418 ASN B O 1
ATOM 10782 N N . ALA B 1 390 ? -65.881 80.424 27.405 1.00 25.95 419 ALA B N 1
ATOM 10783 C CA . ALA B 1 390 ? -65.830 78.991 27.137 1.00 24.48 419 ALA B CA 1
ATOM 10784 C C . ALA B 1 390 ? -64.446 78.593 26.633 1.00 23.55 419 ALA B C 1
ATOM 10785 O O . ALA B 1 390 ? -63.907 77.561 27.025 1.00 22.28 419 ALA B O 1
ATOM 10787 N N . VAL B 1 391 ? -63.873 79.407 25.749 1.00 23.31 420 VAL B N 1
ATOM 10788 C CA . VAL B 1 391 ? -62.539 79.123 25.231 1.00 26.20 420 VAL B CA 1
ATOM 10789 C C . VAL B 1 391 ? -61.485 79.212 26.337 1.00 23.01 420 VAL B C 1
ATOM 10790 O O . VAL B 1 391 ? -60.601 78.357 26.446 1.00 26.36 420 VAL B O 1
ATOM 10794 N N . ALA B 1 392 ? -61.585 80.266 27.136 1.00 26.07 421 ALA B N 1
ATOM 10795 C CA . ALA B 1 392 ? -60.670 80.482 28.256 1.00 28.15 421 ALA B CA 1
ATOM 10796 C C . ALA B 1 392 ? -60.722 79.307 29.237 1.00 30.03 421 ALA B C 1
ATOM 10797 O O . ALA B 1 392 ? -59.688 78.813 29.683 1.00 27.22 421 ALA B O 1
ATOM 10799 N N . PHE B 1 393 ? -61.932 78.854 29.561 1.00 26.08 422 PHE B N 1
ATOM 10800 C CA . PHE B 1 393 ? -62.093 77.747 30.497 1.00 25.34 422 PHE B CA 1
ATOM 10801 C C . PHE B 1 393 ? -61.460 76.490 29.928 1.00 26.92 422 PHE B C 1
ATOM 10802 O O . PHE B 1 393 ? -60.688 75.801 30.602 1.00 28.60 422 PHE B O 1
ATOM 10810 N N . ARG B 1 394 ? -61.760 76.220 28.668 1.00 26.00 423 ARG B N 1
ATOM 10811 C CA . ARG B 1 394 ? -61.246 75.033 28.019 1.00 26.12 423 ARG B CA 1
ATOM 10812 C C . ARG B 1 394 ? -59.718 74.958 28.030 1.00 31.63 423 ARG B C 1
ATOM 10813 O O . ARG B 1 394 ? -59.142 73.914 28.348 1.00 31.45 423 ARG B O 1
ATOM 10821 N N . PHE B 1 395 ? -59.063 76.060 27.687 1.00 28.39 424 PHE B N 1
ATOM 10822 C CA . PHE B 1 395 ? -57.615 76.050 27.504 1.00 28.60 424 PHE B CA 1
ATOM 10823 C C . PHE B 1 395 ? -56.881 76.718 28.673 1.00 30.43 424 PHE B C 1
ATOM 10824 O O . PHE B 1 395 ? -55.754 77.173 28.524 1.00 31.25 424 PHE B O 1
ATOM 10832 N N . LYS B 1 396 ? -57.553 76.774 29.823 1.00 28.86 425 LYS B N 1
ATOM 10833 C CA . LYS B 1 396 ? -57.043 77.355 31.071 1.00 33.84 425 LYS B CA 1
ATOM 10834 C C . LYS B 1 396 ? -55.687 76.744 31.446 1.00 28.43 425 LYS B C 1
ATOM 10835 O O . LYS B 1 396 ? -55.532 75.523 31.407 1.00 29.80 425 LYS B O 1
ATOM 10841 N N . ASP B 1 397 ? -54.711 77.580 31.791 1.00 29.16 426 ASP B N 1
ATOM 10842 C CA . ASP B 1 397 ? -53.460 77.056 32.342 1.00 29.39 426 ASP B CA 1
ATOM 10843 C C . ASP B 1 397 ? -53.740 76.284 33.633 1.00 30.65 426 ASP B C 1
ATOM 10844 O O . ASP B 1 397 ? -54.631 76.641 34.423 1.00 28.92 426 ASP B O 1
ATOM 10849 N N . LYS B 1 398 ? -52.956 75.243 33.856 1.00 27.27 427 LYS B N 1
ATOM 10850 C CA . LYS B 1 398 ? -52.963 74.552 35.135 1.00 29.48 427 LYS B CA 1
ATOM 10851 C C . LYS B 1 398 ? -52.433 75.471 36.254 1.00 32.78 427 LYS B C 1
ATOM 10852 O O . LYS B 1 398 ? -51.367 76.080 36.121 1.00 28.52 427 LYS B O 1
ATOM 10858 N N . GLU B 1 399 ? -53.193 75.565 37.345 1.00 28.22 428 GLU B N 1
ATOM 10859 C CA . GLU B 1 399 ? -52.901 76.466 38.464 1.00 27.98 428 GLU B CA 1
ATOM 10860 C C . GLU B 1 399 ? -51.894 75.876 39.440 1.00 27.42 428 GLU B C 1
ATOM 10861 O O . GLU B 1 399 ? -51.830 74.660 39.604 1.00 26.64 428 GLU B O 1
ATOM 10867 N N . ARG B 1 400 ? -51.134 76.733 40.117 1.00 27.30 429 ARG B N 1
ATOM 10868 C CA . ARG B 1 400 ? -50.354 76.273 41.264 1.00 29.21 429 ARG B CA 1
ATOM 10869 C C . ARG B 1 400 ? -51.299 75.850 42.389 1.00 25.42 429 ARG B C 1
ATOM 10870 O O . ARG B 1 400 ? -52.266 76.531 42.669 1.00 25.57 429 ARG B O 1
ATOM 10878 N N . PRO B 1 401 ? -51.019 74.708 43.018 1.00 25.98 430 PRO B N 1
ATOM 10879 C CA . PRO B 1 401 ? -51.874 74.117 44.055 1.00 26.27 430 PRO B CA 1
ATOM 10880 C C . PRO B 1 401 ? -52.304 75.080 45.167 1.00 23.75 430 PRO B C 1
ATOM 10881 O O . PRO B 1 401 ? -53.490 75.128 45.479 1.00 23.94 430 PRO B O 1
ATOM 10885 N N . ARG B 1 402 ? -51.365 75.803 45.766 1.00 24.71 431 ARG B N 1
ATOM 10886 C CA . ARG B 1 402 ? -51.693 76.669 46.893 1.00 24.80 431 ARG B CA 1
ATOM 10887 C C . ARG B 1 402 ? -52.776 77.708 46.555 1.00 24.83 431 ARG B C 1
ATOM 10888 O O . ARG B 1 402 ? -53.722 77.908 47.329 1.00 24.19 431 ARG B O 1
ATOM 10896 N N . GLY B 1 403 ? -52.633 78.387 45.419 1.00 21.94 432 GLY B N 1
ATOM 10897 C CA . GLY B 1 403 ? -53.603 79.410 45.059 1.00 24.91 432 GLY B CA 1
ATOM 10898 C C . GLY B 1 403 ? -54.924 78.760 44.665 1.00 26.31 432 GLY B C 1
ATOM 10899 O O . GLY B 1 403 ? -56.009 79.313 44.873 1.00 22.40 432 GLY B O 1
ATOM 10900 N N . TYR B 1 404 ? -54.827 77.571 44.085 1.00 22.57 433 TYR B N 1
ATOM 10901 C CA . TYR B 1 404 ? -55.995 76.887 43.540 1.00 26.32 433 TYR B CA 1
ATOM 10902 C C . TYR B 1 404 ? -56.892 76.397 44.676 1.00 21.54 433 TYR B C 1
ATOM 10903 O O . TYR B 1 404 ? -58.121 76.602 44.644 1.00 24.11 433 TYR B O 1
ATOM 10912 N N . THR B 1 405 ? -56.282 75.773 45.683 1.00 21.80 434 THR B N 1
ATOM 10913 C CA . THR B 1 405 ? -57.048 75.302 46.845 1.00 21.07 434 THR B CA 1
ATOM 10914 C C . THR B 1 405 ? -57.693 76.490 47.585 1.00 22.65 434 THR B C 1
ATOM 10915 O O . THR B 1 405 ? -58.875 76.442 47.905 1.00 20.48 434 THR B O 1
ATOM 10919 N N . SER B 1 406 ? -56.921 77.555 47.822 1.00 21.17 435 SER B N 1
ATOM 10920 C CA . SER B 1 406 ? -57.460 78.747 48.483 1.00 23.38 435 SER B CA 1
ATOM 10921 C C . SER B 1 406 ? -58.673 79.323 47.752 1.00 22.01 435 SER B C 1
ATOM 10922 O O . SER B 1 406 ? -59.702 79.646 48.371 1.00 21.72 435 SER B O 1
ATOM 10925 N N . LYS B 1 407 ? -58.552 79.458 46.433 1.00 21.81 436 LYS B N 1
ATOM 10926 C CA . LYS B 1 407 ? -59.598 80.085 45.633 1.00 22.48 436 LYS B CA 1
ATOM 10927 C C . LYS B 1 407 ? -60.849 79.204 45.631 1.00 24.74 436 LYS B C 1
ATOM 10928 O O . LYS B 1 407 ? -61.988 79.685 45.798 1.00 21.42 436 LYS B O 1
ATOM 10934 N N . ILE B 1 408 ? -60.640 77.902 45.454 1.00 23.23 437 ILE B N 1
ATOM 10935 C CA . ILE B 1 408 ? -61.781 76.984 45.425 1.00 23.28 437 ILE B CA 1
ATOM 10936 C C . ILE B 1 408 ? -62.509 76.932 46.780 1.00 23.55 437 ILE B C 1
ATOM 10937 O O . ILE B 1 408 ? -63.738 76.888 46.823 1.00 21.49 437 ILE B O 1
ATOM 10942 N N . ALA B 1 409 ? -61.767 76.977 47.881 1.00 20.94 438 ALA B N 1
ATOM 10943 C CA . ALA B 1 409 ? -62.414 76.949 49.208 1.00 21.70 438 ALA B CA 1
ATOM 10944 C C . ALA B 1 409 ? -63.354 78.145 49.428 1.00 25.22 438 ALA B C 1
ATOM 10945 O O . ALA B 1 409 ? -64.427 78.021 50.043 1.00 24.07 438 ALA B O 1
ATOM 10947 N N . GLY B 1 410 ? -62.962 79.301 48.900 1.00 22.37 439 GLY B N 1
ATOM 10948 C CA . GLY B 1 410 ? -63.828 80.463 48.912 1.00 22.51 439 GLY B CA 1
ATOM 10949 C C . GLY B 1 410 ? -65.085 80.249 48.088 1.00 26.20 439 GLY B C 1
ATOM 10950 O O . GLY B 1 410 ? -66.191 80.572 48.516 1.00 26.69 439 GLY B O 1
ATOM 10951 N N . ILE B 1 411 ? -64.959 79.678 46.901 1.00 25.64 440 ILE B N 1
ATOM 10952 C CA . ILE B 1 411 ? -66.154 79.604 46.070 1.00 26.94 440 ILE B CA 1
ATOM 10953 C C . ILE B 1 411 ? -67.096 78.428 46.365 1.00 26.19 440 ILE B C 1
ATOM 10954 O O . ILE B 1 411 ? -68.257 78.442 45.944 1.00 22.77 440 ILE B O 1
ATOM 10959 N N . LEU B 1 412 ? -66.612 77.436 47.111 1.00 23.87 441 LEU B N 1
ATOM 10960 C CA . LEU B 1 412 ? -67.465 76.335 47.565 1.00 25.03 441 LEU B CA 1
ATOM 10961 C C . LEU B 1 412 ? -68.676 76.834 48.377 1.00 25.87 441 LEU B C 1
ATOM 10962 O O . LEU B 1 412 ? -69.685 76.137 48.490 1.00 25.99 441 LEU B O 1
ATOM 10967 N N . HIS B 1 413 ? -68.573 78.037 48.940 1.00 25.15 442 HIS B N 1
ATOM 10968 C CA . HIS B 1 413 ? -69.688 78.632 49.681 1.00 26.04 442 HIS B CA 1
ATOM 10969 C C . HIS B 1 413 ? -70.776 79.210 48.793 1.00 27.96 442 HIS B C 1
ATOM 10970 O O . HIS B 1 413 ? -71.837 79.586 49.290 1.00 27.82 442 HIS B O 1
ATOM 10977 N N . TYR B 1 414 ? -70.511 79.340 47.498 1.00 24.92 443 TYR B N 1
ATOM 10978 C CA . TYR B 1 414 ? -71.457 80.042 46.634 1.00 29.77 443 TYR B CA 1
ATOM 10979 C C . TYR B 1 414 ? -72.134 79.186 45.570 1.00 30.41 443 TYR B C 1
ATOM 10980 O O . TYR B 1 414 ? -73.150 79.601 45.017 1.00 31.78 443 TYR B O 1
ATOM 10989 N N . TYR B 1 415 ? -71.580 78.006 45.298 1.00 29.42 444 TYR B N 1
ATOM 10990 C CA . TYR B 1 415 ? -72.063 77.145 44.205 1.00 31.82 444 TYR B CA 1
ATOM 10991 C C . TYR B 1 415 ? -72.187 75.701 44.642 1.00 28.75 444 TYR B C 1
ATOM 10992 O O . TYR B 1 415 ? -71.438 75.247 45.495 1.00 29.67 444 TYR B O 1
ATOM 11001 N N . PRO B 1 416 ? -73.129 74.960 44.047 1.00 34.47 445 PRO B N 1
ATOM 11002 C CA . PRO B 1 416 ? -73.171 73.513 44.306 1.00 31.75 445 PRO B CA 1
ATOM 11003 C C . PRO B 1 416 ? -71.821 72.866 44.007 1.00 30.83 445 PRO B C 1
ATOM 11004 O O . PRO B 1 416 ? -71.078 73.368 43.153 1.00 29.03 445 PRO B O 1
ATOM 11008 N N . LEU B 1 417 ? -71.518 71.774 44.707 1.00 28.02 446 LEU B N 1
ATOM 11009 C CA . LEU B 1 417 ? -70.256 71.038 44.558 1.00 28.12 446 LEU B CA 1
ATOM 11010 C C . LEU B 1 417 ? -69.861 70.831 43.101 1.00 32.54 446 LEU B C 1
ATOM 11011 O O . LEU B 1 417 ? -68.718 71.106 42.709 1.00 27.74 446 LEU B O 1
ATOM 11016 N N . GLU B 1 418 ? -70.808 70.337 42.305 1.00 27.58 447 GLU B N 1
ATOM 11017 C CA . GLU B 1 418 ? -70.550 69.980 40.909 1.00 31.67 447 GLU B CA 1
ATOM 11018 C C . GLU B 1 418 ? -70.215 71.167 40.027 1.00 31.16 447 GLU B C 1
ATOM 11019 O O . GLU B 1 418 ? -69.688 70.994 38.919 1.00 28.37 447 GLU B O 1
ATOM 11025 N N . GLU B 1 419 ? -70.544 72.369 40.493 1.00 28.27 448 GLU B N 1
ATOM 11026 C CA . GLU B 1 419 ? -70.403 73.557 39.657 1.00 28.53 448 GLU B CA 1
ATOM 11027 C C . GLU B 1 419 ? -69.260 74.465 40.061 1.00 28.79 448 GLU B C 1
ATOM 11028 O O . GLU B 1 419 ? -69.114 75.522 39.468 1.00 28.23 448 GLU B O 1
ATOM 11034 N N . VAL B 1 420 ? -68.473 74.086 41.072 1.00 28.61 449 VAL B N 1
ATOM 11035 C CA . VAL B 1 420 ? -67.470 75.012 41.620 1.00 29.43 449 VAL B CA 1
ATOM 11036 C C . VAL B 1 420 ? -66.341 75.374 40.657 1.00 27.01 449 VAL B C 1
ATOM 11037 O O . VAL B 1 420 ? -65.793 76.473 40.730 1.00 27.28 449 VAL B O 1
ATOM 11041 N N . LEU B 1 421 ? -65.971 74.451 39.778 1.00 23.54 450 LEU B N 1
ATOM 11042 C CA . LEU B 1 421 ? -64.931 74.746 38.782 1.00 28.01 450 LEU B CA 1
ATOM 11043 C C . LEU B 1 421 ? -65.439 75.646 37.656 1.00 27.66 450 LEU B C 1
ATOM 11044 O O . LEU B 1 421 ? -64.703 76.490 37.152 1.00 29.92 450 LEU B O 1
ATOM 11049 N N . THR B 1 422 ? -66.693 75.463 37.261 1.00 25.60 451 THR B N 1
ATOM 11050 C CA . THR B 1 422 ? -67.237 76.206 36.122 1.00 31.48 451 THR B CA 1
ATOM 11051 C C . THR B 1 422 ? -67.846 77.558 36.497 1.00 31.89 451 THR B C 1
ATOM 11052 O O . THR B 1 422 ? -67.944 78.460 35.664 1.00 31.93 451 THR B O 1
ATOM 11056 N N . ALA B 1 423 ? -68.234 77.693 37.759 1.00 32.30 452 ALA B N 1
ATOM 11057 C CA . ALA B 1 423 ? -69.089 78.798 38.209 1.00 38.96 452 ALA B CA 1
ATOM 11058 C C . ALA B 1 423 ? -68.555 80.198 37.906 1.00 39.38 452 ALA B C 1
ATOM 11059 O O . ALA B 1 423 ? -69.330 81.114 37.657 1.00 45.40 452 ALA B O 1
ATOM 11061 N N . GLU B 1 424 ? -67.244 80.357 37.922 1.00 37.99 453 GLU B N 1
ATOM 11062 C CA . GLU B 1 424 ? -66.665 81.659 37.677 1.00 42.53 453 GLU B CA 1
ATOM 11063 C C . GLU B 1 424 ? -66.101 81.850 36.273 1.00 44.39 453 GLU B C 1
ATOM 11064 O O . GLU B 1 424 ? -65.433 82.835 36.005 1.00 45.69 453 GLU B O 1
ATOM 11070 N N . TYR B 1 425 ? -66.380 80.916 35.376 1.00 37.88 454 TYR B N 1
ATOM 11071 C CA . TYR B 1 425 ? -66.005 81.107 33.983 1.00 38.95 454 TYR B CA 1
ATOM 11072 C C . TYR B 1 425 ? -67.195 81.244 33.075 1.00 38.92 454 TYR B C 1
ATOM 11073 O O . TYR B 1 425 ? -67.284 82.157 32.274 1.00 45.37 454 TYR B O 1
ATOM 11082 N N . LEU B 1 426 ? -68.105 80.300 33.187 1.00 40.21 455 LEU B N 1
ATOM 11083 C CA . LEU B 1 426 ? -69.084 80.094 32.146 1.00 41.77 455 LEU B CA 1
ATOM 11084 C C . LEU B 1 426 ? -70.334 80.924 32.423 1.00 40.61 455 LEU B C 1
ATOM 11085 O O . LEU B 1 426 ? -70.768 81.035 33.565 1.00 42.97 455 LEU B O 1
ATOM 11090 N N . LEU B 1 427 ? -70.851 81.544 31.367 1.00 36.04 456 LEU B N 1
ATOM 11091 C CA . LEU B 1 427 ? -72.054 82.358 31.392 1.00 30.38 456 LEU B CA 1
ATOM 11092 C C . LEU B 1 427 ? -73.097 81.520 30.698 1.00 35.31 456 LEU B C 1
ATOM 11093 O O . LEU B 1 427 ? -72.749 80.749 29.809 1.00 37.57 456 LEU B O 1
ATOM 11098 N N . GLU B 1 428 ? -74.348 81.624 31.111 1.00 33.07 457 GLU B N 1
ATOM 11099 C CA . GLU B 1 428 ? -75.362 80.724 30.596 1.00 34.18 457 GLU B CA 1
ATOM 11100 C C . GLU B 1 428 ? -76.522 81.378 29.884 1.00 34.41 457 GLU B C 1
ATOM 11101 O O . GLU B 1 428 ? -76.750 81.113 28.725 1.00 38.37 457 GLU B O 1
ATOM 11107 N N . GLU B 1 429 ? -77.261 82.211 30.600 1.00 34.03 458 GLU B N 1
ATOM 11108 C CA . GLU B 1 429 ? -78.464 82.829 30.072 1.00 34.86 458 GLU B CA 1
ATOM 11109 C C . GLU B 1 429 ? -78.369 84.339 29.891 1.00 35.22 458 GLU B C 1
ATOM 11110 O O . GLU B 1 429 ? -77.895 85.052 30.758 1.00 33.20 458 GLU B O 1
ATOM 11112 N N . PHE B 1 430 ? -78.842 84.819 28.753 1.00 30.90 459 PHE B N 1
ATOM 11113 C CA . PHE B 1 430 ? -78.921 86.242 28.512 1.00 29.93 459 PHE B CA 1
ATOM 11114 C C . PHE B 1 430 ? -80.173 86.735 29.212 1.00 33.49 459 PHE B C 1
ATOM 11115 O O . PHE B 1 430 ? -81.270 86.292 28.901 1.00 32.16 459 PHE B O 1
ATOM 11123 N N . ARG B 1 431 ? -80.021 87.639 30.164 1.00 30.30 460 ARG B N 1
ATOM 11124 C CA . ARG B 1 431 ? -81.193 88.124 30.892 1.00 27.77 460 ARG B CA 1
ATOM 11125 C C . ARG B 1 431 ? -81.323 89.626 30.730 1.00 30.63 460 ARG B C 1
ATOM 11126 O O . ARG B 1 431 ? -80.916 90.386 31.600 1.00 29.07 460 ARG B O 1
ATOM 11134 N N . PRO B 1 432 ? -81.875 90.065 29.592 1.00 28.83 461 PRO B N 1
ATOM 11135 C CA . PRO B 1 432 ? -81.949 91.509 29.350 1.00 28.33 461 PRO B CA 1
ATOM 11136 C C . PRO B 1 432 ? -82.729 92.260 30.443 1.00 28.58 461 PRO B C 1
ATOM 11137 O O . PRO B 1 432 ? -82.399 93.412 30.727 1.00 29.64 461 PRO B O 1
ATOM 11141 N N . ASP B 1 433 ? -83.725 91.621 31.056 1.00 28.07 462 ASP B N 1
ATOM 11142 C CA . ASP B 1 433 ? -84.453 92.238 32.176 1.00 31.39 462 ASP B CA 1
ATOM 11143 C C . ASP B 1 433 ? -83.547 92.584 33.385 1.00 27.42 462 ASP B C 1
ATOM 11144 O O . ASP B 1 433 ? -83.722 93.627 34.024 1.00 26.35 462 ASP B O 1
ATOM 11149 N N . LEU B 1 434 ? -82.585 91.718 33.697 1.00 27.18 463 LEU B N 1
ATOM 11150 C CA . LEU B 1 434 ? -81.658 92.000 34.804 1.00 24.58 463 LEU B CA 1
ATOM 11151 C C . LEU B 1 434 ? -80.648 93.096 34.430 1.00 25.14 463 LEU B C 1
ATOM 11152 O O . LEU B 1 434 ? -80.246 93.907 35.266 1.00 26.99 463 LEU B O 1
ATOM 11157 N N . ILE B 1 435 ? -80.238 93.118 33.172 1.00 23.64 464 ILE B N 1
ATOM 11158 C CA . ILE B 1 435 ? -79.354 94.177 32.711 1.00 24.47 464 ILE B CA 1
ATOM 11159 C C . ILE B 1 435 ? -80.027 95.535 32.855 1.00 27.88 464 ILE B C 1
ATOM 11160 O O . ILE B 1 435 ? -79.408 96.514 33.294 1.00 24.21 464 ILE B O 1
ATOM 11165 N N . GLU B 1 436 ? -81.301 95.597 32.468 1.00 24.17 465 GLU B N 1
ATOM 11166 C CA . GLU B 1 436 ? -82.045 96.846 32.511 1.00 24.96 465 GLU B CA 1
ATOM 11167 C C . GLU B 1 436 ? -82.297 97.254 33.964 1.00 26.22 465 GLU B C 1
ATOM 11168 O O . GLU B 1 436 ? -82.293 98.434 34.321 1.00 26.52 465 GLU B O 1
ATOM 11174 N N . MET B 1 437 ? -82.489 96.268 34.820 1.00 24.77 466 MET B N 1
ATOM 11175 C CA . MET B 1 437 ? -82.658 96.544 36.235 1.00 24.91 466 MET B CA 1
ATOM 11176 C C . MET B 1 437 ? -81.393 97.190 36.843 1.00 27.44 466 MET B C 1
ATOM 11177 O O . MET B 1 437 ? -81.469 98.144 37.625 1.00 25.88 466 MET B O 1
ATOM 11182 N N . VAL B 1 438 ? -80.222 96.665 36.506 1.00 25.36 467 VAL B N 1
ATOM 11183 C CA . VAL B 1 438 ? -78.994 97.252 37.044 1.00 24.14 467 VAL B CA 1
ATOM 11184 C C . VAL B 1 438 ? -78.744 98.626 36.423 1.00 25.57 467 VAL B C 1
ATOM 11185 O O . VAL B 1 438 ? -78.430 99.581 37.131 1.00 25.16 467 VAL B O 1
ATOM 11189 N N . LEU B 1 439 ? -78.920 98.728 35.105 1.00 23.86 468 LEU B N 1
ATOM 11190 C CA . LEU B 1 439 ? -78.716 99.987 34.396 1.00 27.66 468 LEU B CA 1
ATOM 11191 C C . LEU B 1 439 ? -79.612 101.079 34.975 1.00 29.17 468 LEU B C 1
ATOM 11192 O O . LEU B 1 439 ? -79.206 102.234 35.080 1.00 28.15 468 LEU B O 1
ATOM 11197 N N . ASP B 1 440 ? -80.825 100.696 35.368 1.00 24.78 469 ASP B N 1
ATOM 11198 C CA . ASP B 1 440 ? -81.766 101.610 36.013 1.00 28.50 469 ASP B CA 1
ATOM 11199 C C . ASP B 1 440 ? -81.237 102.163 37.348 1.00 32.47 469 ASP B C 1
ATOM 11200 O O . ASP B 1 440 ? -81.700 103.197 37.830 1.00 29.49 469 ASP B O 1
ATOM 11205 N N . LYS B 1 441 ? -80.266 101.479 37.947 1.00 27.01 470 LYS B N 1
ATOM 11206 C CA . LYS B 1 441 ? -79.656 101.974 39.179 1.00 27.83 470 LYS B CA 1
ATOM 11207 C C . LYS B 1 441 ? -78.553 103.010 38.911 1.00 24.78 470 LYS B C 1
ATOM 11208 O O . LYS B 1 441 ? -78.160 103.742 39.814 1.00 25.73 470 LYS B O 1
ATOM 11214 N N . LEU B 1 442 ? -78.038 103.052 37.687 1.00 24.99 471 LEU B N 1
ATOM 11215 C CA . LEU B 1 442 ? -76.885 103.905 37.404 1.00 25.75 471 LEU B CA 1
ATOM 11216 C C . LEU B 1 442 ? -77.379 105.283 36.983 1.00 26.61 471 LEU B C 1
ATOM 11217 O O . LEU B 1 442 ? -77.286 105.660 35.813 1.00 26.01 471 LEU B O 1
ATOM 11222 N N . ARG B 1 443 ? -77.916 106.015 37.955 1.00 25.27 472 ARG B N 1
ATOM 11223 C CA . ARG B 1 443 ? -78.542 107.315 37.715 1.00 28.60 472 ARG B CA 1
ATOM 11224 C C . ARG B 1 443 ? -77.988 108.398 38.643 1.00 25.81 472 ARG B C 1
ATOM 11225 O O . ARG B 1 443 ? -77.546 108.104 39.761 1.00 23.86 472 ARG B O 1
ATOM 11233 N N . PRO B 1 444 ? -78.036 109.664 38.195 1.00 28.50 473 PRO B N 1
ATOM 11234 C CA . PRO B 1 444 ? -77.448 110.74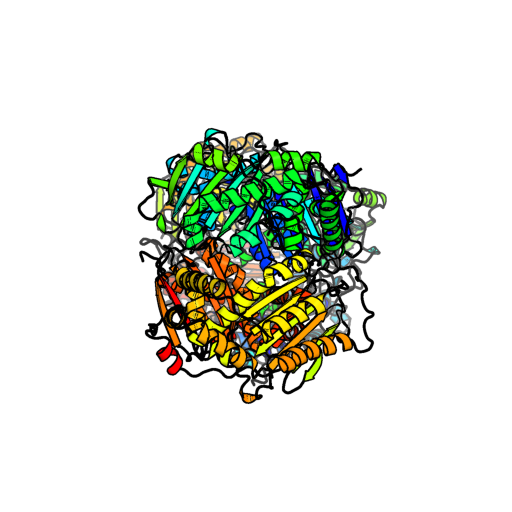9 38.999 1.00 25.25 473 PRO B CA 1
ATOM 11235 C C . PRO B 1 444 ? -78.047 110.872 40.399 1.00 28.12 473 PRO B C 1
ATOM 11236 O O . PRO B 1 444 ? -77.335 111.229 41.337 1.00 26.09 473 PRO B O 1
ATOM 11240 N N . GLU B 1 445 ? -79.325 110.558 40.567 1.00 25.02 474 GLU B N 1
ATOM 11241 C CA . GLU B 1 445 ? -79.891 110.668 41.902 1.00 27.00 474 GLU B CA 1
ATOM 11242 C C . GLU B 1 445 ? -79.324 109.600 42.846 1.00 29.15 474 GLU B C 1
ATOM 11243 O O . GLU B 1 445 ? -79.525 109.665 44.057 1.00 30.54 474 GLU B O 1
ATOM 11249 N N . ASN B 1 446 ? -78.604 108.627 42.293 1.00 27.35 475 ASN B N 1
ATOM 11250 C CA . ASN B 1 446 ? -78.020 107.559 43.108 1.00 25.81 475 ASN B CA 1
ATOM 11251 C C . ASN B 1 446 ? -76.489 107.598 43.206 1.00 28.50 475 ASN B C 1
ATOM 11252 O O . ASN B 1 446 ? -75.855 106.610 43.579 1.00 26.67 475 ASN B O 1
ATOM 11257 N N . VAL B 1 447 ? -75.896 108.739 42.877 1.00 26.66 476 VAL B N 1
ATOM 11258 C CA . VAL B 1 447 ? -74.455 108.784 42.672 1.00 25.53 476 VAL B CA 1
ATOM 11259 C C . VAL B 1 447 ? -73.672 109.282 43.889 1.00 27.34 476 VAL B C 1
ATOM 11260 O O . VAL B 1 447 ? -74.153 110.100 44.687 1.00 26.15 476 VAL B O 1
ATOM 11264 N N . ARG B 1 448 ? -72.451 108.775 44.017 1.00 24.40 477 ARG B N 1
ATOM 11265 C CA . ARG B 1 448 ? -71.496 109.301 44.967 1.00 25.89 477 ARG B CA 1
ATOM 11266 C C . ARG B 1 448 ? -70.233 109.630 44.188 1.00 25.42 477 ARG B C 1
ATOM 11267 O O . ARG B 1 448 ? -69.822 108.873 43.300 1.00 24.48 477 ARG B O 1
ATOM 11275 N N . VAL B 1 449 ? -69.627 110.766 44.512 1.00 24.39 478 VAL B N 1
ATOM 11276 C CA . VAL B 1 449 ? -68.487 111.261 43.752 1.00 23.78 478 VAL B CA 1
ATOM 11277 C C . VAL B 1 449 ? -67.365 111.617 44.691 1.00 23.53 478 VAL B C 1
ATOM 11278 O O . VAL B 1 449 ? -67.569 112.343 45.653 1.00 25.45 478 VAL B O 1
ATOM 11282 N N . ALA B 1 450 ? -66.171 111.122 44.402 1.00 22.10 479 ALA B N 1
ATOM 11283 C CA . ALA B 1 450 ? -65.026 111.453 45.214 1.00 21.00 479 ALA B CA 1
ATOM 11284 C C . ALA B 1 450 ? -63.904 111.932 44.314 1.00 24.80 479 ALA B C 1
ATOM 11285 O O . ALA B 1 450 ? -63.571 111.281 43.320 1.00 21.84 479 ALA B O 1
ATOM 11287 N N . ILE B 1 451 ? -63.331 113.078 44.661 1.00 23.22 480 ILE B N 1
ATOM 11288 C CA . ILE B 1 451 ? -62.207 113.605 43.903 1.00 23.75 480 ILE B CA 1
ATOM 11289 C C . ILE B 1 451 ? -60.980 113.600 44.779 1.00 20.79 480 ILE B C 1
ATOM 11290 O O . ILE B 1 451 ? -61.000 114.157 45.866 1.00 22.70 480 ILE B O 1
ATOM 11295 N N . VAL B 1 452 ? -59.905 112.986 44.300 1.00 19.15 481 VAL B N 1
ATOM 11296 C CA . VAL B 1 452 ? -58.684 112.913 45.082 1.00 20.56 481 VAL B CA 1
ATOM 11297 C C . VAL B 1 452 ? -57.654 113.864 44.446 1.00 23.67 481 VAL B C 1
ATOM 11298 O O . VAL B 1 452 ? -57.371 113.755 43.262 1.00 21.98 481 VAL B O 1
ATOM 11302 N N . SER B 1 453 ? -57.108 114.796 45.223 1.00 21.40 482 SER B N 1
ATOM 11303 C CA . SER B 1 453 ? -56.178 115.781 44.662 1.00 24.67 482 SER B CA 1
ATOM 11304 C C . SER B 1 453 ? -55.435 116.608 45.707 1.00 22.38 482 SER B C 1
ATOM 11305 O O . SER B 1 453 ? -56.035 117.067 46.685 1.00 25.24 482 SER B O 1
ATOM 11308 N N . LYS B 1 454 ? -54.146 116.852 45.475 1.00 26.16 483 LYS B N 1
ATOM 11309 C CA . LYS B 1 454 ? -53.361 117.704 46.381 1.00 22.89 483 LYS B CA 1
ATOM 11310 C C . LYS B 1 454 ? -53.887 119.133 46.405 1.00 27.67 483 LYS B C 1
ATOM 11311 O O . LYS B 1 454 ? -53.600 119.885 47.331 1.00 30.01 483 LYS B O 1
ATOM 11317 N N . SER B 1 455 ? -54.660 119.502 45.388 1.00 26.17 484 SER B N 1
ATOM 11318 C CA . SER B 1 455 ? -55.206 120.853 45.297 1.00 28.77 484 SER B CA 1
ATOM 11319 C C . SER B 1 455 ? -56.199 121.140 46.429 1.00 32.42 484 SER B C 1
ATOM 11320 O O . SER B 1 455 ? -56.559 122.295 46.688 1.00 31.18 484 SER B O 1
ATOM 11323 N N . PHE B 1 456 ? -56.640 120.093 47.121 1.00 28.18 485 PHE B N 1
ATOM 11324 C CA . PHE B 1 456 ? -57.510 120.305 48.266 1.00 26.63 485 PHE B CA 1
ATOM 11325 C C . PHE B 1 456 ? -56.750 120.523 49.593 1.00 29.69 485 PHE B C 1
ATOM 11326 O O . PHE B 1 456 ? -57.361 120.709 50.640 1.00 30.47 485 PHE B O 1
ATOM 11334 N N . GLU B 1 457 ? -55.427 120.491 49.550 1.00 29.95 486 GLU B N 1
ATOM 11335 C CA . GLU B 1 457 ? -54.641 120.694 50.764 1.00 34.85 486 GLU B CA 1
ATOM 11336 C C . GLU B 1 457 ? -55.001 122.032 51.410 1.00 36.95 486 GLU B C 1
ATOM 11337 O O . GLU B 1 457 ? -55.006 123.071 50.743 1.00 34.64 486 GLU B O 1
ATOM 11343 N N . GLY B 1 458 ? -55.337 121.990 52.698 1.00 36.25 487 GLY B N 1
ATOM 11344 C CA . GLY B 1 458 ? -55.695 123.183 53.439 1.00 33.26 487 GLY B CA 1
ATOM 11345 C C . GLY B 1 458 ? -57.103 123.664 53.163 1.00 36.35 487 GLY B C 1
ATOM 11346 O O . GLY B 1 458 ? -57.502 124.720 53.646 1.00 36.07 487 GLY B O 1
ATOM 11347 N N . LYS B 1 459 ? -57.870 122.899 52.389 1.00 32.11 488 LYS B N 1
ATOM 11348 C CA . LYS B 1 459 ? -59.242 123.287 52.086 1.00 32.03 488 LYS B CA 1
ATOM 11349 C C . LYS B 1 459 ? -60.259 122.281 52.619 1.00 32.86 488 LYS B C 1
ATOM 11350 O O . LYS B 1 459 ? -61.427 122.295 52.230 1.00 31.64 488 LYS B O 1
ATOM 11356 N N . THR B 1 460 ? -59.818 121.398 53.507 1.00 30.06 489 THR B N 1
ATOM 11357 C CA . THR B 1 460 ? -60.715 120.357 54.019 1.00 30.14 489 THR B CA 1
ATOM 11358 C C . THR B 1 460 ? -61.079 120.615 55.477 1.00 35.47 489 THR B C 1
ATOM 11359 O O . THR B 1 460 ? -60.381 121.354 56.171 1.00 32.15 489 THR B O 1
ATOM 11363 N N . ASP B 1 461 ? -62.153 119.997 55.952 1.00 28.89 490 ASP B N 1
ATOM 11364 C CA . ASP B 1 461 ? -62.579 120.234 57.326 1.00 33.69 490 ASP B CA 1
ATOM 11365 C C . ASP B 1 461 ? -62.895 118.960 58.121 1.00 36.29 490 ASP B C 1
ATOM 11366 O O . ASP B 1 461 ? -63.394 119.041 59.256 1.00 33.33 490 ASP B O 1
ATOM 11371 N N . ARG B 1 462 ? -62.605 117.790 57.544 1.00 30.11 491 ARG B N 1
ATOM 11372 C CA . ARG B 1 462 ? -62.813 116.524 58.263 1.00 28.66 491 ARG B CA 1
ATOM 11373 C C . ARG B 1 462 ? -61.594 115.611 58.286 1.00 30.46 491 ARG B C 1
ATOM 11374 O O . ARG B 1 462 ? -60.721 115.697 57.427 1.00 29.68 491 ARG B O 1
ATOM 11382 N N . THR B 1 463 ? -61.542 114.719 59.273 1.00 28.63 492 THR B N 1
ATOM 11383 C CA . THR B 1 463 ? -60.446 113.768 59.370 1.00 29.85 492 THR B CA 1
ATOM 11384 C C . THR B 1 463 ? -61.009 112.382 59.671 1.00 32.15 492 THR B C 1
ATOM 11385 O O . THR B 1 463 ? -61.727 112.217 60.645 1.00 30.68 492 THR B O 1
ATOM 11389 N N . GLU B 1 464 ? -60.706 111.398 58.831 1.00 25.86 493 GLU B N 1
ATOM 11390 C CA . GLU B 1 464 ? -61.154 110.027 59.088 1.00 30.39 493 GLU B CA 1
ATOM 11391 C C . GLU B 1 464 ? -60.325 109.454 60.234 1.00 28.78 493 GLU B C 1
ATOM 11392 O O . GLU B 1 464 ? -59.113 109.589 60.242 1.00 30.39 493 GLU B O 1
ATOM 11398 N N . GLU B 1 465 ? -60.976 108.824 61.204 1.00 34.62 494 GLU B N 1
ATOM 11399 C CA . GLU B 1 465 ? -60.316 108.472 62.473 1.00 33.52 494 GLU B CA 1
ATOM 11400 C C . GLU B 1 465 ? -59.174 107.451 62.396 1.00 31.86 494 GLU B C 1
ATOM 11401 O O . GLU B 1 465 ? -58.158 107.614 63.058 1.00 31.11 494 GLU B O 1
ATOM 11407 N N . TRP B 1 466 ? -59.312 106.407 61.586 1.00 28.77 495 TRP B N 1
ATOM 11408 C CA . TRP B 1 466 ? -58.315 105.334 61.607 1.00 28.02 495 TRP B CA 1
ATOM 11409 C C . TRP B 1 466 ? -57.055 105.610 60.794 1.00 30.85 495 TRP B C 1
ATOM 11410 O O . TRP B 1 466 ? -55.980 105.083 61.113 1.00 27.92 495 TRP B O 1
ATOM 11421 N N . TYR B 1 467 ? -57.189 106.409 59.736 1.00 27.42 496 TYR B N 1
ATOM 11422 C CA . TYR B 1 467 ? -56.053 106.702 58.867 1.00 26.79 496 TYR B CA 1
ATOM 11423 C C . TYR B 1 467 ? -55.565 108.148 58.950 1.00 26.63 496 TYR B C 1
ATOM 11424 O O . TYR B 1 467 ? -54.411 108.424 58.616 1.00 27.52 496 TYR B O 1
ATOM 11433 N N . GLY B 1 468 ? -56.437 109.049 59.392 1.00 27.47 497 GLY B N 1
ATOM 11434 C CA . GLY B 1 468 ? -56.132 110.470 59.449 1.00 29.38 497 GLY B CA 1
ATOM 11435 C C . GLY B 1 468 ? -56.444 111.225 58.164 1.00 30.26 497 GLY B C 1
ATOM 11436 O O . GLY B 1 468 ? -56.086 112.390 58.022 1.00 28.84 497 GLY B O 1
ATOM 11437 N N . THR B 1 469 ? -57.131 110.568 57.234 1.00 28.05 498 THR B N 1
ATOM 11438 C CA . THR B 1 469 ? -57.426 111.137 55.917 1.00 27.57 498 THR B CA 1
ATOM 11439 C C . THR B 1 469 ? -58.153 112.478 56.026 1.00 29.32 498 THR B C 1
ATOM 11440 O O . THR B 1 469 ? -59.175 112.579 56.702 1.00 26.83 498 THR B O 1
ATOM 11444 N N . GLN B 1 470 ? -57.614 113.500 55.360 1.00 27.74 499 GLN B N 1
ATOM 11445 C CA . GLN B 1 470 ? -58.223 114.832 55.339 1.00 30.21 499 GLN B CA 1
ATOM 11446 C C . GLN B 1 470 ? -59.193 114.956 54.168 1.00 27.86 499 GLN B C 1
ATOM 11447 O O . GLN B 1 470 ? -58.825 114.743 53.005 1.00 25.67 499 GLN B O 1
ATOM 11453 N N . TYR B 1 471 ? -60.431 115.317 54.464 1.00 25.88 500 TYR B N 1
ATOM 11454 C CA . TYR B 1 471 ? -61.392 115.436 53.397 1.00 28.47 500 TYR B CA 1
ATOM 11455 C C . TYR B 1 471 ? -62.501 116.423 53.700 1.00 28.02 500 TYR B C 1
ATOM 11456 O O . TYR B 1 471 ? -62.616 116.963 54.803 1.00 26.88 500 TYR B O 1
ATOM 11465 N N . LYS B 1 472 ? -63.317 116.654 52.686 1.00 27.55 501 LYS B N 1
ATOM 11466 C CA . LYS B 1 472 ? -64.466 117.517 52.813 1.00 30.29 501 LYS B CA 1
ATOM 11467 C C . LYS B 1 472 ? -65.639 116.816 52.134 1.00 29.14 501 LYS B C 1
ATOM 11468 O O . LYS B 1 472 ? -65.456 116.113 51.141 1.00 28.43 501 LYS B O 1
ATOM 11474 N N . GLN B 1 473 ? -66.833 116.997 52.676 1.00 27.50 502 GLN B N 1
ATOM 11475 C CA . GLN B 1 473 ? -68.045 116.447 52.080 1.00 27.24 502 GLN B CA 1
ATOM 11476 C C . GLN B 1 473 ? -69.008 117.587 51.787 1.00 31.22 502 GLN B C 1
ATOM 11477 O O . GLN B 1 473 ? -69.151 118.499 52.602 1.00 29.61 502 GLN B O 1
ATOM 11483 N N . GLU B 1 474 ? -69.663 117.529 50.630 1.00 27.86 503 GLU B N 1
ATOM 11484 C CA . GLU B 1 474 ? -70.657 118.526 50.237 1.00 34.14 503 GLU B CA 1
ATOM 11485 C C . GLU B 1 474 ? -71.789 117.820 49.519 1.00 30.04 503 GLU B C 1
ATOM 11486 O O . GLU B 1 474 ? -71.564 116.802 48.865 1.00 29.88 503 GLU B O 1
ATOM 11492 N N . ALA B 1 475 ? -73.002 118.344 49.632 1.00 27.93 504 ALA B N 1
ATOM 11493 C CA . ALA B 1 475 ? -74.078 117.874 48.768 1.00 28.92 504 ALA B CA 1
ATOM 11494 C C . ALA B 1 475 ? -73.789 118.319 47.343 1.00 29.24 504 ALA B C 1
ATOM 11495 O O . ALA B 1 475 ? -73.281 119.421 47.126 1.00 28.21 504 ALA B O 1
ATOM 11497 N N . ILE B 1 476 ? -74.070 117.456 46.372 1.00 25.68 505 ILE B N 1
ATOM 11498 C CA . ILE B 1 476 ? -74.006 117.858 44.976 1.00 30.58 505 ILE B CA 1
ATOM 11499 C C . ILE B 1 476 ? -75.254 118.702 44.669 1.00 35.44 505 ILE B C 1
ATOM 11500 O O . ILE B 1 476 ? -76.375 118.267 44.947 1.00 31.24 505 ILE B O 1
ATOM 11505 N N . PRO B 1 477 ? -75.063 119.908 44.093 1.00 34.51 506 PRO B N 1
ATOM 11506 C CA . PRO B 1 477 ? -76.195 120.817 43.865 1.00 36.34 506 PRO B CA 1
ATOM 11507 C C . PRO B 1 477 ? -77.262 120.174 43.000 1.00 34.98 506 PRO B C 1
ATOM 11508 O O . PRO B 1 477 ? -76.938 119.409 42.080 1.00 33.06 506 PRO B O 1
ATOM 11512 N N . ASP B 1 478 ? -78.522 120.480 43.294 1.00 37.86 507 ASP B N 1
ATOM 11513 C CA . ASP B 1 478 ? -79.635 119.944 42.518 1.00 38.86 507 ASP B CA 1
ATOM 11514 C C . ASP B 1 478 ? -79.497 120.277 41.039 1.00 35.05 507 ASP B C 1
ATOM 11515 O O . ASP B 1 478 ? -79.873 119.480 40.174 1.00 33.95 507 ASP B O 1
ATOM 11520 N N . ALA B 1 479 ? -78.953 121.453 40.747 1.00 31.67 508 ALA B N 1
ATOM 11521 C CA . ALA B 1 479 ? -78.830 121.897 39.366 1.00 31.62 508 ALA B CA 1
ATOM 11522 C C . ALA B 1 479 ? -77.862 120.990 38.616 1.00 32.81 508 ALA B C 1
ATOM 11523 O O . ALA B 1 479 ? -78.032 120.735 37.424 1.00 30.40 508 ALA B O 1
ATOM 11525 N N . VAL B 1 480 ? -76.839 120.511 39.317 1.00 30.70 509 VAL B N 1
ATOM 11526 C CA . VAL B 1 480 ? -75.855 119.637 38.699 1.00 30.91 509 VAL B CA 1
ATOM 11527 C C . VAL B 1 480 ? -76.453 118.245 38.463 1.00 30.17 509 VAL B C 1
ATOM 11528 O O . VAL B 1 480 ? -76.278 117.638 37.394 1.00 30.37 509 VAL B O 1
ATOM 11532 N N . ILE B 1 481 ? -77.175 117.743 39.458 1.00 29.86 510 ILE B N 1
ATOM 11533 C CA . ILE B 1 481 ? -77.844 116.458 39.308 1.00 29.75 510 ILE B CA 1
ATOM 11534 C C . ILE B 1 481 ? -78.796 116.512 38.109 1.00 31.72 510 ILE B C 1
ATOM 11535 O O . ILE B 1 481 ? -78.817 115.600 37.274 1.00 28.04 510 ILE B O 1
ATOM 11540 N N . ALA B 1 482 ? -79.576 117.594 38.025 1.00 34.45 511 ALA B N 1
ATOM 11541 C CA . ALA B 1 482 ? -80.545 117.768 36.937 1.00 30.72 511 ALA B CA 1
ATOM 11542 C C . ALA B 1 482 ? -79.898 117.744 35.551 1.00 31.04 511 ALA B C 1
ATOM 11543 O O . ALA B 1 482 ? -80.401 117.069 34.648 1.00 34.46 511 ALA B O 1
ATOM 11545 N N . LYS B 1 483 ? -78.784 118.457 35.383 1.00 30.07 512 LYS B N 1
ATOM 11546 C CA . LYS B 1 483 ? -78.035 118.424 34.121 1.00 32.95 512 LYS B CA 1
ATOM 11547 C C . LYS B 1 483 ? -77.570 116.999 33.758 1.00 31.41 512 LYS B C 1
ATOM 11548 O O . LYS B 1 483 ? -77.632 116.584 32.600 1.00 29.40 512 LYS B O 1
ATOM 11554 N N . TRP B 1 484 ? -77.083 116.256 34.742 1.00 29.73 513 TRP B N 1
ATOM 11555 C CA . TRP B 1 484 ? -76.686 114.875 34.479 1.00 26.00 513 TRP B CA 1
ATOM 11556 C C . TRP B 1 484 ? -77.899 114.010 34.129 1.00 28.05 513 TRP B C 1
ATOM 11557 O O . TRP B 1 484 ? -77.821 113.125 33.278 1.00 28.49 513 TRP B O 1
ATOM 11568 N N . GLN B 1 485 ? -79.020 114.264 34.796 1.00 29.59 514 GLN B N 1
ATOM 11569 C CA . GLN B 1 485 ? -80.250 113.529 34.504 1.00 30.80 514 GLN B CA 1
ATOM 11570 C C . GLN B 1 485 ? -80.705 113.740 33.066 1.00 36.06 514 GLN B C 1
ATOM 11571 O O . GLN B 1 485 ? -81.282 112.837 32.460 1.00 37.22 514 GLN B O 1
ATOM 11577 N N . ASN B 1 486 ? -80.431 114.925 32.517 1.00 33.21 515 ASN B N 1
ATOM 11578 C CA . ASN B 1 486 ? -80.840 115.227 31.146 1.00 38.46 515 ASN B CA 1
ATOM 11579 C C . ASN B 1 486 ? -79.781 114.862 30.100 1.00 36.16 515 ASN B C 1
ATOM 11580 O O . ASN B 1 486 ? -79.883 115.253 28.942 1.00 36.08 515 ASN B O 1
ATOM 11585 N N . ALA B 1 487 ? -78.770 114.103 30.513 1.00 33.34 516 ALA B N 1
ATOM 11586 C CA . ALA B 1 487 ? -77.733 113.660 29.586 1.00 35.25 516 ALA B CA 1
ATOM 11587 C C . ALA B 1 487 ? -78.371 113.079 28.337 1.00 38.38 516 ALA B C 1
ATOM 11588 O O . ALA B 1 487 ? -79.217 112.185 28.420 1.00 39.79 516 ALA B O 1
ATOM 11590 N N . ALA B 1 488 ? -77.958 113.585 27.183 1.00 39.63 517 ALA B N 1
ATOM 11591 C CA . ALA B 1 488 ? -78.466 113.108 25.903 1.00 38.30 517 ALA B CA 1
ATOM 11592 C C . ALA B 1 488 ? -77.385 112.319 25.166 1.00 42.66 517 ALA B C 1
ATOM 11593 O O . ALA B 1 488 ? -76.262 112.173 25.655 1.00 40.48 517 ALA B O 1
ATOM 11595 N N . LEU B 1 489 ? -77.720 111.815 23.985 1.00 39.83 518 LEU B N 1
ATOM 11596 C CA . LEU B 1 489 ? -76.765 111.036 23.210 1.00 42.83 518 LEU B CA 1
ATOM 11597 C C . LEU B 1 489 ? -75.649 111.901 22.629 1.00 42.62 518 LEU B C 1
ATOM 11598 O O . LEU B 1 489 ? -75.898 112.953 22.032 1.00 40.39 518 LEU B O 1
ATOM 11603 N N . ASN B 1 490 ? -74.422 111.434 22.830 1.00 38.72 519 ASN B N 1
ATOM 11604 C CA . ASN B 1 490 ? -73.214 112.049 22.315 1.00 34.31 519 ASN B CA 1
ATOM 11605 C C . ASN B 1 490 ? -72.728 111.184 21.160 1.00 40.13 519 ASN B C 1
ATOM 11606 O O . ASN B 1 490 ? -72.432 110.003 21.350 1.00 38.68 519 ASN B O 1
ATOM 11611 N N . GLY B 1 491 ? -72.655 111.760 19.961 1.00 38.96 520 GLY B N 1
ATOM 11612 C CA . GLY B 1 491 ? -72.251 111.017 18.777 1.00 36.07 520 GLY B CA 1
ATOM 11613 C C . GLY B 1 491 ? -70.893 110.335 18.875 1.00 38.32 520 GLY B C 1
ATOM 11614 O O . GLY B 1 491 ? -70.552 109.495 18.046 1.00 39.28 520 GLY B O 1
ATOM 11615 N N . LYS B 1 492 ? -70.104 110.679 19.884 1.00 35.93 521 LYS B N 1
ATOM 11616 C CA . LYS B 1 492 ? -68.793 110.048 20.035 1.00 36.13 521 LYS B CA 1
ATOM 11617 C C . LYS B 1 492 ? -68.854 108.608 20.590 1.00 32.59 521 LYS B C 1
ATOM 11618 O O . LYS B 1 492 ? -67.887 107.837 20.467 1.00 32.50 521 LYS B O 1
ATOM 11624 N N . PHE B 1 493 ? -69.979 108.252 21.197 1.00 27.13 522 PHE B N 1
ATOM 11625 C CA . PHE B 1 493 ? -70.084 106.964 21.889 1.00 30.51 522 PHE B CA 1
ATOM 11626 C C . PHE B 1 493 ? -70.822 105.931 21.055 1.00 33.35 522 PHE B C 1
ATOM 11627 O O . PHE B 1 493 ? -71.958 106.162 20.636 1.00 33.09 522 PHE B O 1
ATOM 11635 N N . LYS B 1 494 ? -70.173 104.794 20.831 1.00 30.29 523 LYS B N 1
ATOM 11636 C CA . LYS B 1 494 ? -70.775 103.670 20.117 1.00 33.79 523 LYS B CA 1
ATOM 11637 C C . LYS B 1 494 ? -70.464 102.388 20.864 1.00 33.55 523 LYS B C 1
ATOM 11638 O O . LYS B 1 494 ? -69.420 102.284 21.518 1.00 30.57 523 LYS B O 1
ATOM 11644 N N . LEU B 1 495 ? -71.352 101.408 20.747 1.00 29.06 524 LEU B N 1
ATOM 11645 C CA . LEU B 1 495 ? -71.071 100.071 21.238 1.00 26.70 524 LEU B CA 1
ATOM 11646 C C . LEU B 1 495 ? -69.814 99.560 20.567 1.00 28.33 524 LEU B C 1
ATOM 11647 O O . LEU B 1 495 ? -69.499 99.962 19.452 1.00 25.28 524 LEU B O 1
ATOM 11652 N N . PRO B 1 496 ? -69.099 98.649 21.238 1.00 26.15 525 PRO B N 1
ATOM 11653 C CA . PRO B 1 496 ? -67.918 98.015 20.649 1.00 25.38 525 PRO B CA 1
ATOM 11654 C C . PRO B 1 496 ? -68.280 97.320 19.351 1.00 30.06 525 PRO B C 1
ATOM 11655 O O . PRO B 1 496 ? -69.420 96.884 19.181 1.00 24.11 525 PRO B O 1
ATOM 11659 N N . THR B 1 497 ? -67.322 97.208 18.443 1.00 26.28 526 THR B N 1
ATOM 11660 C CA . THR B 1 497 ? -67.528 96.379 17.268 1.00 30.41 526 THR B CA 1
ATOM 11661 C C . THR B 1 497 ? -67.168 94.940 17.612 1.00 27.79 526 THR B C 1
ATOM 11662 O O . THR B 1 497 ? -66.482 94.671 18.617 1.00 27.97 526 THR B O 1
ATOM 11666 N N . LYS B 1 498 ? -67.641 94.021 16.783 1.00 25.26 527 LYS B N 1
ATOM 11667 C CA . LYS B 1 498 ? -67.341 92.605 16.949 1.00 28.93 527 LYS B CA 1
ATOM 11668 C C . LYS B 1 498 ? -65.839 92.409 17.133 1.00 27.92 527 LYS B C 1
ATOM 11669 O O . LYS B 1 498 ? -65.034 92.972 16.387 1.00 25.87 527 LYS B O 1
ATOM 11675 N N . ASN B 1 499 ? -65.464 91.618 18.126 1.00 24.86 528 ASN B N 1
ATOM 11676 C CA . ASN B 1 499 ? -64.050 91.379 18.404 1.00 27.75 528 ASN B CA 1
ATOM 11677 C C . ASN B 1 499 ? -63.413 90.487 17.326 1.00 31.04 528 ASN B C 1
ATOM 11678 O O . ASN B 1 499 ? -63.741 89.314 17.217 1.00 31.98 528 ASN B O 1
ATOM 11683 N N . GLU B 1 500 ? -62.498 91.036 16.529 1.00 29.39 529 GLU B N 1
ATOM 11684 C CA . GLU B 1 500 ? -61.925 90.269 15.420 1.00 33.30 529 GLU B CA 1
ATOM 11685 C C . GLU B 1 500 ? -60.646 89.531 15.805 1.00 32.01 529 GLU B C 1
ATOM 11686 O O . GLU B 1 500 ? -60.036 88.858 14.977 1.00 30.44 529 GLU B O 1
ATOM 11692 N N . PHE B 1 501 ? -60.241 89.662 17.062 1.00 28.66 530 PHE B N 1
ATOM 11693 C CA . PHE B 1 501 ? -59.061 88.962 17.557 1.00 27.25 530 PHE B CA 1
ATOM 11694 C C . PHE B 1 501 ? -59.380 87.620 18.185 1.00 28.69 530 PHE B C 1
ATOM 11695 O O . PHE B 1 501 ? -58.485 86.910 18.626 1.00 26.75 530 PHE B O 1
ATOM 11703 N N . ILE B 1 502 ? -60.658 87.261 18.223 1.00 28.63 531 ILE B N 1
ATOM 11704 C CA . ILE B 1 502 ? -61.049 85.970 18.790 1.00 29.26 531 ILE B CA 1
ATOM 11705 C C . ILE B 1 502 ? -60.330 84.833 18.076 1.00 29.04 531 ILE B C 1
ATOM 11706 O O . ILE B 1 502 ? -60.341 84.768 16.854 1.00 32.91 531 ILE B O 1
ATOM 11711 N N . PRO B 1 503 ? -59.675 83.947 18.838 1.00 31.21 532 PRO B N 1
ATOM 11712 C CA . PRO B 1 503 ? -58.931 82.854 18.194 1.00 30.29 532 PRO B CA 1
ATOM 11713 C C . PRO B 1 503 ? -59.894 81.799 17.642 1.00 35.20 532 PRO B C 1
ATOM 11714 O O . PRO B 1 503 ? -60.942 81.580 18.244 1.00 30.79 532 PRO B O 1
ATOM 11718 N N . THR B 1 504 ? -59.537 81.156 16.533 1.00 35.27 533 THR B N 1
ATOM 11719 C CA . THR B 1 504 ? -60.349 80.081 15.967 1.00 36.60 533 THR B CA 1
ATOM 11720 C C . THR B 1 504 ? -59.510 78.853 15.641 1.00 38.08 533 THR B C 1
ATOM 11721 O O . THR B 1 504 ? -60.043 77.751 15.484 1.00 42.34 533 THR B O 1
ATOM 11725 N N . ASN B 1 505 ? -58.197 79.026 15.539 1.00 31.51 534 ASN B N 1
ATOM 11726 C CA . ASN B 1 505 ? -57.329 77.881 15.275 1.00 35.91 534 ASN B CA 1
ATOM 11727 C C . ASN B 1 505 ? -56.638 77.351 16.536 1.00 36.98 534 ASN B C 1
ATOM 11728 O O . ASN B 1 505 ? -55.694 77.973 17.042 1.00 34.12 534 ASN B O 1
ATOM 11733 N N . PHE B 1 506 ? -57.090 76.194 17.023 1.00 31.69 535 PHE B N 1
ATOM 11734 C CA . PHE B 1 506 ? -56.591 75.639 18.278 1.00 29.76 535 PHE B CA 1
ATOM 11735 C C . PHE B 1 506 ? -55.789 74.384 18.024 1.00 31.49 535 PHE B C 1
ATOM 11736 O O . PHE B 1 506 ? -55.514 73.613 18.938 1.00 35.15 535 PHE B O 1
ATOM 11744 N N . GLU B 1 507 ? -55.400 74.181 16.775 1.00 34.17 536 GLU B N 1
ATOM 11745 C CA . GLU B 1 507 ? -54.649 72.984 16.438 1.00 36.35 536 GLU B CA 1
ATOM 11746 C C . GLU B 1 507 ? -53.303 72.972 17.163 1.00 36.26 536 GLU B C 1
ATOM 11747 O O . GLU B 1 507 ? -52.564 73.954 17.130 1.00 36.08 536 GLU B O 1
ATOM 11753 N N . ILE B 1 508 ? -53.017 71.863 17.830 1.00 32.97 537 ILE B N 1
ATOM 11754 C CA . ILE B 1 508 ? -51.725 71.618 18.442 1.00 34.52 537 ILE B CA 1
ATOM 11755 C C . ILE B 1 508 ? -50.850 70.924 17.411 1.00 35.38 537 ILE B C 1
ATOM 11756 O O . ILE B 1 508 ? -51.136 69.803 17.004 1.00 39.35 537 ILE B O 1
ATOM 11761 N N . LEU B 1 509 ? -49.786 71.585 16.986 1.00 35.61 538 LEU B N 1
ATOM 11762 C CA . LEU B 1 509 ? -48.907 71.007 15.983 1.00 37.21 538 LEU B CA 1
ATOM 11763 C C . LEU B 1 509 ? -48.177 69.790 16.531 1.00 36.86 538 LEU B C 1
ATOM 11764 O O . LEU B 1 509 ? -47.763 69.771 17.690 1.00 32.42 538 LEU B O 1
ATOM 11769 N N . PRO B 1 510 ? -48.040 68.750 15.699 1.00 34.19 539 PRO B N 1
ATOM 11770 C CA . PRO B 1 510 ? -47.295 67.558 16.110 1.00 38.68 539 PRO B CA 1
ATOM 11771 C C . PRO B 1 510 ? -45.872 67.942 16.489 1.00 34.14 539 PRO B C 1
ATOM 11772 O O . PRO B 1 510 ? -45.261 68.804 15.867 1.00 35.77 539 PRO B O 1
ATOM 11776 N N . LEU B 1 511 ? -45.382 67.320 17.543 1.00 34.62 540 LEU B N 1
ATOM 11777 C CA . LEU B 1 511 ? -44.034 67.522 18.021 1.00 37.82 540 LEU B CA 1
ATOM 11778 C C . LEU B 1 511 ? -43.063 67.148 16.897 1.00 42.81 540 LEU B C 1
ATOM 11779 O O . LEU B 1 511 ? -43.122 66.037 16.361 1.00 40.06 540 LEU B O 1
ATOM 11784 N N . GLU B 1 512 ? -42.178 68.072 16.534 1.00 40.02 541 GLU B N 1
ATOM 11785 C CA . GLU B 1 512 ? -41.223 67.826 15.452 1.00 44.26 541 GLU B CA 1
ATOM 11786 C C . GLU B 1 512 ? -40.182 66.748 15.788 1.00 42.95 541 GLU B C 1
ATOM 11787 O O . GLU B 1 512 ? -39.825 66.557 16.949 1.00 39.10 541 GLU B O 1
ATOM 11793 N N . ALA B 1 513 ? -39.702 66.047 14.758 1.00 44.43 542 ALA B N 1
ATOM 11794 C CA . ALA B 1 513 ? -38.692 65.004 14.939 1.00 43.41 542 ALA B CA 1
ATOM 11795 C C . ALA B 1 513 ? -37.474 65.558 15.656 1.00 43.30 542 ALA B C 1
ATOM 11796 O O . ALA B 1 513 ? -36.904 64.900 16.529 1.00 43.86 542 ALA B O 1
ATOM 11798 N N . ALA B 1 514 ? -37.084 66.776 15.294 1.00 40.89 543 ALA B N 1
ATOM 11799 C CA . ALA B 1 514 ? -35.906 67.402 15.888 1.00 43.17 543 ALA B CA 1
ATOM 11800 C C . ALA B 1 514 ? -36.226 68.258 17.121 1.00 44.24 543 ALA B C 1
ATOM 11801 O O . ALA B 1 514 ? -35.446 69.133 17.485 1.00 42.55 543 ALA B O 1
ATOM 11803 N N . ALA B 1 515 ? -37.363 68.004 17.766 1.00 42.26 544 ALA B N 1
ATOM 11804 C CA . ALA B 1 515 ? -37.756 68.783 18.939 1.00 40.09 544 ALA B CA 1
ATOM 11805 C C . ALA B 1 515 ? -36.789 68.567 20.094 1.00 40.73 544 ALA B C 1
ATOM 11806 O O . ALA B 1 515 ? -36.318 67.452 20.324 1.00 41.62 544 ALA B O 1
ATOM 11808 N N . THR B 1 516 ? -36.503 69.639 20.827 1.00 38.91 545 THR B N 1
ATOM 11809 C CA . THR B 1 516 ? -35.567 69.576 21.944 1.00 39.65 545 THR B CA 1
ATOM 11810 C C . THR B 1 516 ? -36.253 69.804 23.296 1.00 36.53 545 THR B C 1
ATOM 11811 O O . THR B 1 516 ? -37.269 70.489 23.376 1.00 36.61 545 THR B O 1
ATOM 11815 N N . PRO B 1 517 ? -35.681 69.232 24.365 1.00 35.22 546 PRO B N 1
ATOM 11816 C CA . PRO B 1 517 ? -36.153 69.342 25.752 1.00 35.93 546 PRO B CA 1
ATOM 11817 C C . PRO B 1 517 ? -35.974 70.742 26.325 1.00 36.57 546 PRO B C 1
ATOM 11818 O O . PRO B 1 517 ? -36.743 71.164 27.204 1.00 32.37 546 PRO B O 1
ATOM 11822 N N . TYR B 1 518 ? -34.936 71.432 25.860 1.00 31.80 547 TYR B N 1
ATOM 11823 C CA . TYR B 1 518 ? -34.639 72.776 26.328 1.00 31.18 547 TYR B CA 1
ATOM 11824 C C . TYR B 1 518 ? -34.568 73.651 25.101 1.00 32.98 547 TYR B C 1
ATOM 11825 O O . TYR B 1 518 ? -34.564 73.139 23.984 1.00 31.57 547 TYR B O 1
ATOM 11834 N N . PRO B 1 519 ? -34.524 74.978 25.291 1.00 31.29 548 PRO B N 1
ATOM 11835 C CA . PRO B 1 519 ? -34.473 75.817 24.094 1.00 28.37 548 PRO B CA 1
ATOM 11836 C C . PRO B 1 519 ? -33.199 75.550 23.311 1.00 33.52 548 PRO B C 1
ATOM 11837 O O . PRO B 1 519 ? -32.142 75.313 23.906 1.00 30.24 548 PRO B O 1
ATOM 11841 N N . ALA B 1 520 ? -33.313 75.578 21.990 1.00 31.42 549 ALA B N 1
ATOM 11842 C CA . ALA B 1 520 ? -32.168 75.399 21.117 1.00 32.19 549 ALA B CA 1
ATOM 11843 C C . ALA B 1 520 ? -31.863 76.723 20.456 1.00 29.35 549 ALA B C 1
ATOM 11844 O O . ALA B 1 520 ? -32.769 77.499 20.146 1.00 29.71 549 ALA B O 1
ATOM 11846 N N . LEU B 1 521 ? -30.578 76.982 20.243 1.00 29.59 550 LEU B N 1
ATOM 11847 C CA . LEU B 1 521 ? -30.174 78.165 19.501 1.00 30.39 550 LEU B CA 1
ATOM 11848 C C . LEU B 1 521 ? -30.293 77.882 18.009 1.00 32.95 550 LEU B C 1
ATOM 11849 O O . LEU B 1 521 ? -29.495 77.137 17.449 1.00 33.42 550 LEU B O 1
ATOM 11854 N N . ILE B 1 522 ? -31.287 78.468 17.356 1.00 33.53 551 ILE B N 1
ATOM 11855 C CA . ILE B 1 522 ? -31.556 78.115 15.967 1.00 33.97 551 ILE B CA 1
ATOM 11856 C C . ILE B 1 522 ? -31.274 79.260 15.007 1.00 35.37 551 ILE B C 1
ATOM 11857 O O . ILE B 1 522 ? -31.438 79.113 13.795 1.00 34.32 551 ILE B O 1
ATOM 11862 N N . LYS B 1 523 ? -30.888 80.408 15.545 1.00 33.54 552 LYS B N 1
ATOM 11863 C CA . LYS B 1 523 ? -30.385 81.498 14.715 1.00 33.11 552 LYS B CA 1
ATOM 11864 C C . LYS B 1 523 ? -29.366 82.291 15.516 1.00 37.78 552 LYS B C 1
ATOM 11865 O O . LYS B 1 523 ? -29.596 82.590 16.688 1.00 34.95 552 LYS B O 1
ATOM 11871 N N . ASP B 1 524 ? -28.235 82.622 14.897 1.00 37.43 553 ASP B N 1
ATOM 11872 C CA . ASP B 1 524 ? -27.148 83.275 15.625 1.00 36.75 553 ASP B CA 1
ATOM 11873 C C . ASP B 1 524 ? -26.368 84.197 14.699 1.00 38.65 553 ASP B C 1
ATOM 11874 O O . ASP B 1 524 ? -25.336 83.818 14.152 1.00 43.04 553 ASP B O 1
ATOM 11879 N N . THR B 1 525 ? -26.873 85.406 14.526 1.00 36.78 554 THR B N 1
ATOM 11880 C CA . THR B 1 525 ? -26.301 86.354 13.586 1.00 37.94 554 THR B CA 1
ATOM 11881 C C . THR B 1 525 ? -25.984 87.655 14.300 1.00 39.49 554 THR B C 1
ATOM 11882 O O . THR B 1 525 ? -26.309 87.819 15.480 1.00 36.01 554 THR B O 1
ATOM 11886 N N . ALA B 1 526 ? -25.365 88.592 13.591 1.00 34.47 555 ALA B N 1
ATOM 11887 C CA . ALA B 1 526 ? -25.033 89.875 14.206 1.00 37.93 555 ALA B CA 1
ATOM 11888 C C . ALA B 1 526 ? -26.293 90.578 14.688 1.00 35.23 555 ALA B C 1
ATOM 11889 O O . ALA B 1 526 ? -26.276 91.282 15.692 1.00 36.61 555 ALA B O 1
ATOM 11891 N N . MET B 1 527 ? -27.383 90.396 13.954 1.00 30.83 556 MET B N 1
ATOM 11892 C CA . MET B 1 527 ? -28.625 91.086 14.274 1.00 34.25 556 MET B CA 1
ATOM 11893 C C . MET B 1 527 ? -29.429 90.364 15.362 1.00 32.64 556 MET B C 1
ATOM 11894 O O . MET B 1 527 ? -30.076 90.999 16.203 1.00 35.79 556 MET B O 1
ATOM 11899 N N . SER B 1 528 ? -29.403 89.042 15.353 1.00 31.90 557 SER B N 1
ATOM 11900 C CA . SER B 1 528 ? -30.312 88.337 16.239 1.00 36.45 557 SER B CA 1
ATOM 11901 C C . SER B 1 528 ? -29.859 86.962 16.709 1.00 36.24 557 SER B C 1
ATOM 11902 O O . SER B 1 528 ? -29.262 86.177 15.968 1.00 37.92 557 SER B O 1
ATOM 11905 N N . LYS B 1 529 ? -30.147 86.694 17.976 1.00 30.69 558 LYS B N 1
ATOM 11906 C CA . LYS B 1 529 ? -29.908 85.398 18.569 1.00 32.40 558 LYS B CA 1
ATOM 11907 C C . LYS B 1 529 ? -31.286 84.823 18.966 1.00 35.21 558 LYS B C 1
ATOM 11908 O O . LYS B 1 529 ? -32.003 85.397 19.791 1.00 31.90 558 LYS B O 1
ATOM 11914 N N . LEU B 1 530 ? -31.646 83.695 18.376 1.00 31.20 559 LEU B N 1
ATOM 11915 C CA . LEU B 1 530 ? -32.986 83.136 18.536 1.00 31.56 559 LEU B CA 1
ATOM 11916 C C . LEU B 1 530 ? -32.986 81.787 19.235 1.00 33.82 559 LEU B C 1
ATOM 11917 O O . LEU B 1 530 ? -32.445 80.811 18.713 1.00 32.30 559 LEU B O 1
ATOM 11922 N N . TRP B 1 531 ? -33.609 81.747 20.417 1.00 30.13 560 TRP B N 1
ATOM 11923 C CA . TRP B 1 531 ? -33.803 80.515 21.172 1.00 29.15 560 TRP B CA 1
ATOM 11924 C C . TRP B 1 531 ? -35.214 79.993 20.912 1.00 31.24 560 TRP B C 1
ATOM 11925 O O . TRP B 1 531 ? -36.197 80.757 20.931 1.00 27.45 560 TRP B O 1
ATOM 11936 N N . PHE B 1 532 ? -35.308 78.690 20.668 1.00 31.00 561 PHE B N 1
ATOM 11937 C CA . PHE B 1 532 ? -36.588 78.091 20.315 1.00 29.43 561 PHE B CA 1
ATOM 11938 C C . PHE B 1 532 ? -36.827 76.772 21.019 1.00 29.72 561 PHE B C 1
ATOM 11939 O O . PHE B 1 532 ? -35.935 75.910 21.101 1.00 28.94 561 PHE B O 1
ATOM 11947 N N . LYS B 1 533 ? -38.040 76.610 21.536 1.00 28.05 562 LYS B N 1
ATOM 11948 C CA . LYS B 1 533 ? -38.489 75.290 21.978 1.00 28.48 562 LYS B CA 1
ATOM 11949 C C . LYS B 1 533 ? -39.956 75.098 21.656 1.00 29.70 562 LYS B C 1
ATOM 11950 O O . LYS B 1 533 ? -40.780 75.970 21.942 1.00 24.76 562 LYS B O 1
ATOM 11956 N N . GLN B 1 534 ? -40.275 73.954 21.061 1.00 29.40 563 GLN B N 1
ATOM 11957 C CA . GLN B 1 534 ? -41.664 73.569 20.862 1.00 30.44 563 GLN B CA 1
ATOM 11958 C C . GLN B 1 534 ? -42.163 72.955 22.152 1.00 27.12 563 GLN B C 1
ATOM 11959 O O . GLN B 1 534 ? -41.542 72.035 22.690 1.00 26.91 563 GLN B O 1
ATOM 11965 N N . ASP B 1 535 ? -43.275 73.472 22.663 1.00 29.44 564 ASP B N 1
ATOM 11966 C CA . ASP B 1 535 ? -43.848 72.959 23.906 1.00 27.71 564 ASP B CA 1
ATOM 11967 C C . ASP B 1 535 ? -43.992 71.445 23.825 1.00 29.56 564 ASP B C 1
ATOM 11968 O O . ASP B 1 535 ? -44.554 70.937 22.862 1.00 30.02 564 ASP B O 1
ATOM 11973 N N . ASP B 1 536 ? -43.481 70.739 24.826 1.00 28.57 565 ASP B N 1
ATOM 11974 C CA . ASP B 1 536 ? -43.636 69.287 24.900 1.00 32.90 565 ASP B CA 1
ATOM 11975 C C . ASP B 1 536 ? -44.247 68.841 26.224 1.00 33.42 565 ASP B C 1
ATOM 11976 O O . ASP B 1 536 ? -44.054 67.702 26.646 1.00 35.40 565 ASP B O 1
ATOM 11981 N N . LYS B 1 537 ? -44.969 69.744 26.883 1.00 32.91 566 LYS B N 1
ATOM 11982 C CA . LYS B 1 537 ? -45.523 69.476 28.213 1.00 33.46 566 LYS B CA 1
ATOM 11983 C C . LYS B 1 537 ? -47.013 69.788 28.326 1.00 33.24 566 LYS B C 1
ATOM 11984 O O . LYS B 1 537 ? -47.769 69.015 28.910 1.00 30.91 566 LYS B O 1
ATOM 11990 N N . PHE B 1 538 ? -47.429 70.931 27.798 1.00 29.64 567 PHE B N 1
ATOM 11991 C CA . PHE B 1 538 ? -48.756 71.451 28.137 1.00 31.34 567 PHE B CA 1
ATOM 11992 C C . PHE B 1 538 ? -49.794 71.283 27.034 1.00 33.76 567 PHE B C 1
ATOM 11993 O O . PHE B 1 538 ? -50.978 71.078 27.322 1.00 32.41 567 PHE B O 1
ATOM 12001 N N . PHE B 1 539 ? -49.351 71.375 25.784 1.00 30.28 568 PHE B N 1
ATOM 12002 C CA . PHE B 1 539 ? -50.205 71.087 24.629 1.00 31.65 568 PHE B CA 1
ATOM 12003 C C . PHE B 1 539 ? -51.503 71.880 24.635 1.00 34.32 568 PHE B C 1
ATOM 12004 O O . PHE B 1 539 ? -52.575 71.350 24.350 1.00 31.36 568 PHE B O 1
ATOM 12012 N N . LEU B 1 540 ? -51.384 73.158 24.971 1.00 29.31 569 LEU B N 1
ATOM 12013 C CA . LEU B 1 540 ? -52.457 74.123 24.808 1.00 28.96 569 LEU B CA 1
ATOM 12014 C C . LEU B 1 540 ? -52.103 74.994 23.603 1.00 29.02 569 LEU B C 1
ATOM 12015 O O . LEU B 1 540 ? -50.920 75.136 23.259 1.00 29.76 569 LEU B O 1
ATOM 12020 N N . PRO B 1 541 ? -53.116 75.579 22.949 1.00 27.93 570 PRO B N 1
ATOM 12021 C CA . PRO B 1 541 ? -52.853 76.347 21.726 1.00 25.85 570 PRO B CA 1
ATOM 12022 C C . PRO B 1 541 ? -52.379 77.773 22.050 1.00 26.95 570 PRO B C 1
ATOM 12023 O O . PRO B 1 541 ? -53.064 78.759 21.740 1.00 24.61 570 PRO B O 1
ATOM 12027 N N . LYS B 1 542 ? -51.198 77.863 22.656 1.00 24.70 571 LYS B N 1
ATOM 12028 C CA . LYS B 1 542 ? -50.661 79.136 23.134 1.00 26.14 571 LYS B CA 1
ATOM 12029 C C . LYS B 1 542 ? -49.162 79.183 22.889 1.00 23.49 571 LYS B C 1
ATOM 12030 O O . LYS B 1 542 ? -48.529 78.145 22.695 1.00 24.74 571 LYS B O 1
ATOM 12036 N N . ALA B 1 543 ? -48.592 80.385 22.909 1.00 24.54 572 ALA B N 1
ATOM 12037 C CA . ALA B 1 543 ? -47.138 80.526 22.811 1.00 26.84 572 ALA B CA 1
ATOM 12038 C C . ALA B 1 543 ? -46.679 81.782 23.529 1.00 25.25 572 ALA B C 1
ATOM 12039 O O . ALA B 1 543 ? -47.454 82.736 23.686 1.00 27.46 572 ALA B O 1
ATOM 12041 N N . ASN B 1 544 ? -45.416 81.777 23.946 1.00 26.15 573 ASN B N 1
ATOM 12042 C CA . ASN B 1 544 ? -44.772 82.965 24.498 1.00 27.81 573 ASN B CA 1
ATOM 12043 C C . ASN B 1 544 ? -43.657 83.446 23.579 1.00 23.85 573 ASN B C 1
ATOM 12044 O O . ASN B 1 544 ? -42.761 82.686 23.248 1.00 23.86 573 ASN B O 1
ATOM 12049 N N . LEU B 1 545 ? -43.739 84.698 23.155 1.00 25.18 574 LEU B N 1
ATOM 12050 C CA . LEU B 1 545 ? -42.742 85.257 22.254 1.00 24.90 574 LEU B CA 1
ATOM 12051 C C . LEU B 1 545 ? -42.030 86.380 23.001 1.00 25.51 574 LEU B C 1
ATOM 12052 O O . LEU B 1 545 ? -42.600 87.445 23.179 1.00 25.22 574 LEU B O 1
ATOM 12057 N N . ASN B 1 546 ? -40.802 86.117 23.459 1.00 24.11 575 ASN B N 1
ATOM 12058 C CA . ASN B 1 546 ? -40.036 87.085 24.257 1.00 27.18 575 ASN B CA 1
ATOM 12059 C C . ASN B 1 546 ? -38.892 87.649 23.437 1.00 26.15 575 ASN B C 1
ATOM 12060 O O . ASN B 1 546 ? -38.158 86.883 22.809 1.00 25.53 575 ASN B O 1
ATOM 12065 N N . PHE B 1 547 ? -38.747 88.974 23.474 1.00 25.66 576 PHE B N 1
ATOM 12066 C CA . PHE B 1 547 ? -37.700 89.696 22.745 1.00 26.86 576 PHE B CA 1
ATOM 12067 C C . PHE B 1 547 ? -37.013 90.711 23.622 1.00 29.12 576 PHE B C 1
ATOM 12068 O O . PHE B 1 547 ? -37.677 91.556 24.245 1.00 28.83 576 PHE B O 1
ATOM 12076 N N . GLU B 1 548 ? -35.684 90.650 23.656 1.00 27.68 577 GLU B N 1
ATOM 12077 C CA . GLU B 1 548 ? -34.900 91.756 24.205 1.00 31.42 577 GLU B CA 1
ATOM 12078 C C . GLU B 1 548 ? -34.195 92.493 23.056 1.00 29.19 577 GLU B C 1
ATOM 12079 O O . GLU B 1 548 ? -33.499 91.883 22.246 1.00 29.05 577 GLU B O 1
ATOM 12085 N N . PHE B 1 549 ? -34.432 93.794 22.963 1.00 31.24 578 PHE B N 1
ATOM 12086 C CA . PHE B 1 549 ? -33.778 94.646 21.975 1.00 31.19 578 PHE B CA 1
ATOM 12087 C C . PHE B 1 549 ? -32.705 95.433 22.714 1.00 32.76 578 PHE B C 1
ATOM 12088 O O . PHE B 1 549 ? -33.025 96.260 23.553 1.00 36.24 578 PHE B O 1
ATOM 12096 N N . PHE B 1 550 ? -31.439 95.150 22.429 1.00 33.14 579 PHE B N 1
ATOM 12097 C CA . PHE B 1 550 ? -30.328 95.859 23.062 1.00 29.96 579 PHE B CA 1
ATOM 12098 C C . PHE B 1 550 ? -29.954 97.102 22.272 1.00 32.49 579 PHE B C 1
ATOM 12099 O O . PHE B 1 550 ? -29.806 97.048 21.051 1.00 29.87 579 PHE B O 1
ATOM 12107 N N . SER B 1 551 ? -29.823 98.222 22.975 1.00 33.34 580 SER B N 1
ATOM 12108 C CA . SER B 1 551 ? -29.247 99.443 22.412 1.00 31.96 580 SER B CA 1
ATOM 12109 C C . SER B 1 551 ? -28.605 100.257 23.525 1.00 35.03 580 SER B C 1
ATOM 12110 O O . SER B 1 551 ? -29.219 100.482 24.564 1.00 33.58 580 SER B O 1
ATOM 12113 N N . PRO B 1 552 ? -27.369 100.719 23.303 1.00 36.74 581 PRO B N 1
ATOM 12114 C CA . PRO B 1 552 ? -26.681 101.537 24.311 1.00 37.44 581 PRO B CA 1
ATOM 12115 C C . PRO B 1 552 ? -27.385 102.877 24.526 1.00 36.81 581 PRO B C 1
ATOM 12116 O O . PRO B 1 552 ? -27.153 103.546 25.536 1.00 41.21 581 PRO B O 1
ATOM 12120 N N . PHE B 1 553 ? -28.246 103.270 23.599 1.00 29.38 582 PHE B N 1
ATOM 12121 C CA . PHE B 1 553 ? -28.921 104.558 23.723 1.00 29.83 582 PHE B CA 1
ATOM 12122 C C . PHE B 1 553 ? -30.171 104.598 24.608 1.00 29.53 582 PHE B C 1
ATOM 12123 O O . PHE B 1 553 ? -30.802 105.643 24.751 1.00 33.79 582 PHE B O 1
ATOM 12131 N N . ALA B 1 554 ? -30.528 103.463 25.192 1.00 29.33 583 ALA B N 1
ATOM 12132 C CA . ALA B 1 554 ? -31.696 103.394 26.062 1.00 30.29 583 ALA B CA 1
ATOM 12133 C C . ALA B 1 554 ? -31.369 103.843 27.494 1.00 32.89 583 ALA B C 1
ATOM 12134 O O . ALA B 1 554 ? -32.254 104.248 28.243 1.00 29.69 583 ALA B O 1
ATOM 12136 N N . TYR B 1 555 ? -30.092 103.776 27.867 1.00 32.89 584 TYR B N 1
ATOM 12137 C CA . TYR B 1 555 ? -29.687 104.065 29.237 1.00 32.49 584 TYR B CA 1
ATOM 12138 C C . TYR B 1 555 ? -28.396 104.896 29.331 1.00 36.42 584 TYR B C 1
ATOM 12139 O O . TYR B 1 555 ? -27.805 104.988 30.408 1.00 35.77 584 TYR B O 1
ATOM 12148 N N . VAL B 1 556 ? -27.978 105.514 28.227 1.00 34.04 585 VAL B N 1
ATOM 12149 C CA . VAL B 1 556 ? -26.670 106.170 28.189 1.00 39.31 585 VAL B CA 1
ATOM 12150 C C . VAL B 1 556 ? -26.570 107.294 29.214 1.00 39.26 585 VAL B C 1
ATOM 12151 O O . VAL B 1 556 ? -25.539 107.442 29.870 1.00 39.45 585 VAL B O 1
ATOM 12155 N N . ASP B 1 557 ? -27.637 108.079 29.340 1.00 35.62 586 ASP B N 1
ATOM 12156 C CA . ASP B 1 557 ? -27.743 109.082 30.392 1.00 34.07 586 ASP B CA 1
ATOM 12157 C C . ASP B 1 557 ? -29.191 109.133 30.910 1.00 34.71 586 ASP B C 1
ATOM 12158 O O . ASP B 1 557 ? -30.063 108.455 30.364 1.00 32.80 586 ASP B O 1
ATOM 12163 N N . PRO B 1 558 ? -29.439 109.894 31.990 1.00 34.74 587 PRO B N 1
ATOM 12164 C CA . PRO B 1 558 ? -30.814 110.036 32.491 1.00 31.35 587 PRO B CA 1
ATOM 12165 C C . PRO B 1 558 ? -31.821 110.528 31.445 1.00 35.04 587 PRO B C 1
ATOM 12166 O O . PRO B 1 558 ? -32.964 110.047 31.433 1.00 29.44 587 PRO B O 1
ATOM 12170 N N . LEU B 1 559 ? -31.421 111.475 30.597 1.00 29.76 588 LEU B N 1
ATOM 12171 C CA . LEU B 1 559 ? -32.329 111.994 29.578 1.00 32.17 588 LEU B CA 1
ATOM 12172 C C . LEU B 1 559 ? -32.793 110.883 28.624 1.00 30.09 588 LEU B C 1
ATOM 12173 O O . LEU B 1 559 ? -33.967 110.827 28.252 1.00 28.55 588 LEU B O 1
ATOM 12178 N N . HIS B 1 560 ? -31.872 110.011 28.233 1.00 27.15 589 HIS B N 1
ATOM 12179 C CA . HIS B 1 560 ? -32.194 108.966 27.272 1.00 29.89 589 HIS B CA 1
ATOM 12180 C C . HIS B 1 560 ? -33.045 107.886 27.910 1.00 29.05 589 HIS B C 1
ATOM 12181 O O . HIS B 1 560 ? -33.889 107.271 27.250 1.00 27.18 589 HIS B O 1
ATOM 12188 N N . SER B 1 561 ? -32.808 107.663 29.195 1.00 27.04 590 SER B N 1
ATOM 12189 C CA . SER B 1 561 ? -33.601 106.713 29.956 1.00 28.47 590 SER B CA 1
ATOM 12190 C C . SER B 1 561 ? -35.031 107.238 30.026 1.00 26.86 590 SER B C 1
ATOM 12191 O O . SER B 1 561 ? -35.986 106.487 29.768 1.00 28.87 590 SER B O 1
ATOM 12194 N N . ASN B 1 562 ? -35.182 108.528 30.331 1.00 22.82 591 ASN B N 1
ATOM 12195 C CA . ASN B 1 562 ? -36.496 109.160 30.285 1.00 26.69 591 ASN B CA 1
ATOM 12196 C C . ASN B 1 562 ? -37.149 109.015 28.910 1.00 30.21 591 ASN B C 1
ATOM 12197 O O . ASN B 1 562 ? -38.335 108.707 28.805 1.00 25.48 591 ASN B O 1
ATOM 12202 N N . MET B 1 563 ? -36.374 109.248 27.853 1.00 25.92 592 MET B N 1
ATOM 12203 C CA . MET B 1 563 ? -36.924 109.193 26.505 1.00 25.45 592 MET B CA 1
ATOM 12204 C C . MET B 1 563 ? -37.335 107.772 26.121 1.00 23.94 592 MET B C 1
ATOM 12205 O O . MET B 1 563 ? -38.382 107.582 25.535 1.00 24.25 592 MET B O 1
ATOM 12210 N N . ALA B 1 564 ? -36.525 106.788 26.487 1.00 23.87 593 ALA B N 1
ATOM 12211 C CA . ALA B 1 564 ? -36.857 105.409 26.224 1.00 24.83 593 ALA B CA 1
ATOM 12212 C C . ALA B 1 564 ? -38.178 105.058 26.919 1.00 27.10 593 ALA B C 1
ATOM 12213 O O . ALA B 1 564 ? -39.030 104.401 26.334 1.00 25.19 593 ALA B O 1
ATOM 12215 N N . TYR B 1 565 ? -38.352 105.530 28.153 1.00 26.33 594 TYR B N 1
ATOM 12216 C CA . TYR B 1 565 ? -39.579 105.270 28.905 1.00 28.09 594 TYR B CA 1
ATOM 12217 C C . TYR B 1 565 ? -40.780 105.931 28.237 1.00 29.27 594 TYR B C 1
ATOM 12218 O O . TYR B 1 565 ? -41.822 105.302 28.031 1.00 27.39 594 TYR B O 1
ATOM 12227 N N . LEU B 1 566 ? -40.623 107.203 27.896 1.00 22.63 595 LEU B N 1
ATOM 12228 C CA . LEU B 1 566 ? -41.699 107.975 27.316 1.00 24.92 595 LEU B CA 1
ATOM 12229 C C . LEU B 1 566 ? -42.115 107.450 25.943 1.00 27.71 595 LEU B C 1
ATOM 12230 O O . LEU B 1 566 ? -43.306 107.395 25.618 1.00 24.54 595 LEU B O 1
ATOM 12235 N N . TYR B 1 567 ? -41.127 107.066 25.145 1.00 24.92 596 TYR B N 1
ATOM 12236 C CA . TYR B 1 567 ? -41.365 106.488 23.839 1.00 26.22 596 TYR B CA 1
ATOM 12237 C C . TYR B 1 567 ? -42.293 105.275 23.980 1.00 26.37 596 TYR B C 1
ATOM 12238 O O . TYR B 1 567 ? -43.315 105.207 23.328 1.00 24.86 596 TYR B O 1
ATOM 12247 N N . LEU B 1 568 ? -41.925 104.325 24.827 1.00 24.98 597 LEU B N 1
ATOM 12248 C CA . LEU B 1 568 ? -42.736 103.111 24.968 1.00 25.10 597 LEU B CA 1
ATOM 12249 C C . LEU B 1 568 ? -44.101 103.340 25.617 1.00 25.72 597 LEU B C 1
ATOM 12250 O O . LEU B 1 568 ? -45.077 102.665 25.263 1.00 25.85 597 LEU B O 1
ATOM 12255 N N . GLU B 1 569 ? -44.178 104.277 26.555 1.00 25.29 598 GLU B N 1
ATOM 12256 C CA . GLU B 1 569 ? -45.455 104.645 27.158 1.00 26.10 598 GLU B CA 1
ATOM 12257 C C . GLU B 1 569 ? -46.367 105.240 26.106 1.00 28.81 598 GLU B C 1
ATOM 12258 O O . GLU B 1 569 ? -47.565 104.942 26.046 1.00 22.77 598 GLU B O 1
ATOM 12264 N N . LEU B 1 570 ? -45.800 106.080 25.253 1.00 27.33 599 LEU B N 1
ATOM 12265 C CA . LEU B 1 570 ? -46.598 106.701 24.197 1.00 25.67 599 LEU B CA 1
ATOM 12266 C C . LEU B 1 570 ? -47.059 105.686 23.161 1.00 23.83 599 LEU B C 1
ATOM 12267 O O . LEU B 1 570 ? -48.176 105.779 22.641 1.00 26.05 599 LEU B O 1
ATOM 12272 N N . LEU B 1 571 ? -46.187 104.732 22.859 1.00 21.91 600 LEU B N 1
ATOM 12273 C CA . LEU B 1 571 ? -46.483 103.687 21.901 1.00 26.06 600 LEU B CA 1
ATOM 12274 C C . LEU B 1 571 ? -47.642 102.808 22.415 1.00 28.00 600 LEU B C 1
ATOM 12275 O O . LEU B 1 571 ? -48.576 102.495 21.681 1.00 25.94 600 LEU B O 1
ATOM 12280 N N . LYS B 1 572 ? -47.562 102.403 23.675 1.00 25.62 601 LYS B N 1
ATOM 12281 C CA . LYS B 1 572 ? -48.621 101.599 24.278 1.00 26.31 601 LYS B CA 1
ATOM 12282 C C . LYS B 1 572 ? -49.942 102.357 24.322 1.00 25.51 601 LYS B C 1
ATOM 12283 O O . LYS B 1 572 ? -51.000 101.810 24.006 1.00 23.99 601 LYS B O 1
ATOM 12289 N N . ASP B 1 573 ? -49.872 103.622 24.705 1.00 24.12 602 ASP B N 1
ATOM 12290 C CA . ASP B 1 573 ? -51.036 104.496 24.747 1.00 26.54 602 ASP B CA 1
ATOM 12291 C C . ASP B 1 573 ? -51.705 104.582 23.377 1.00 30.08 602 ASP B C 1
ATOM 12292 O O . ASP B 1 573 ? -52.939 104.608 23.248 1.00 26.84 602 ASP B O 1
ATOM 12297 N N . SER B 1 574 ? -50.869 104.633 22.351 1.00 26.46 603 SER B N 1
ATOM 12298 C CA . SER B 1 574 ? -51.322 104.761 20.975 1.00 29.45 603 SER B CA 1
ATOM 12299 C C . SER B 1 574 ? -51.958 103.473 20.458 1.00 29.46 603 SER B C 1
ATOM 12300 O O . SER B 1 574 ? -52.926 103.515 19.685 1.00 27.52 603 SER B O 1
ATOM 12303 N N . LEU B 1 575 ? -51.394 102.337 20.868 1.00 25.82 604 LEU B N 1
ATOM 12304 C CA . LEU B 1 575 ? -51.875 101.029 20.437 1.00 26.37 604 LEU B CA 1
ATOM 12305 C C . LEU B 1 575 ? -53.041 100.535 21.282 1.00 27.29 604 LEU B C 1
ATOM 12306 O O . LEU B 1 575 ? -53.655 99.517 20.964 1.00 26.25 604 LEU B O 1
ATOM 12311 N N . ASN B 1 576 ? -53.327 101.238 22.369 1.00 25.35 605 ASN B N 1
ATOM 12312 C CA . ASN B 1 576 ? -54.228 100.689 23.383 1.00 26.30 605 ASN B CA 1
ATOM 12313 C C . ASN B 1 576 ? -55.613 100.317 22.827 1.00 28.90 605 ASN B C 1
ATOM 12314 O O . ASN B 1 576 ? -56.171 99.253 23.154 1.00 25.59 605 ASN B O 1
ATOM 12319 N N . GLU B 1 577 ? -56.173 101.188 21.992 1.00 24.50 606 GLU B N 1
ATOM 12320 C CA . GLU B 1 577 ? -57.500 100.918 21.443 1.00 30.65 606 GLU B CA 1
ATOM 12321 C C . GLU B 1 577 ? -57.533 99.636 20.632 1.00 32.28 606 GLU B C 1
ATOM 12322 O O . GLU B 1 577 ? -58.504 98.887 20.671 1.00 30.48 606 GLU B O 1
ATOM 12328 N N . TYR B 1 578 ? -56.471 99.407 19.877 1.00 30.16 607 TYR B N 1
ATOM 12329 C CA . TYR B 1 578 ? -56.381 98.266 18.990 1.00 29.42 607 TYR B CA 1
ATOM 12330 C C . TYR B 1 578 ? -56.101 97.009 19.783 1.00 28.92 607 TYR B C 1
ATOM 12331 O O . TYR B 1 578 ? -56.693 95.967 19.537 1.00 27.31 607 TYR B O 1
ATOM 12340 N N . ALA B 1 579 ? -55.203 97.112 20.755 1.00 26.47 608 ALA B N 1
ATOM 12341 C CA . ALA B 1 579 ? -54.757 95.945 21.496 1.00 25.67 608 ALA B CA 1
ATOM 12342 C C . ALA B 1 579 ? -55.743 95.496 22.595 1.00 23.34 608 ALA B C 1
ATOM 12343 O O . ALA B 1 579 ? -55.618 94.397 23.137 1.00 23.82 608 ALA B O 1
ATOM 12345 N N . TYR B 1 580 ? -56.683 96.358 22.948 1.00 21.68 609 TYR B N 1
ATOM 12346 C CA . TYR B 1 580 ? -57.630 96.026 24.016 1.00 23.48 609 TYR B CA 1
ATOM 12347 C C . TYR B 1 580 ? -58.449 94.789 23.610 1.00 25.98 609 TYR B C 1
ATOM 12348 O O . TYR B 1 580 ? -58.605 93.842 24.388 1.00 23.58 609 TYR B O 1
ATOM 12357 N N . ALA B 1 581 ? -58.925 94.790 22.375 1.00 23.55 610 ALA B N 1
ATOM 12358 C CA . ALA B 1 581 ? -59.673 93.656 21.850 1.00 28.16 610 ALA B CA 1
ATOM 12359 C C . ALA B 1 581 ? -58.857 92.371 21.898 1.00 26.34 610 ALA B C 1
ATOM 12360 O O . ALA B 1 581 ? -59.373 91.299 22.251 1.00 25.46 610 ALA B O 1
ATOM 12362 N N . ALA B 1 582 ? -57.582 92.465 21.533 1.00 23.77 611 ALA B N 1
ATOM 12363 C CA . ALA B 1 582 ? -56.721 91.296 21.592 1.00 23.21 611 ALA B CA 1
ATOM 12364 C C . ALA B 1 582 ? -56.620 90.795 23.031 1.00 22.54 611 ALA B C 1
ATOM 12365 O O . ALA B 1 582 ? -56.713 89.586 23.295 1.00 22.49 611 ALA B O 1
ATOM 12367 N N . GLU B 1 583 ? -56.456 91.739 23.948 1.00 20.71 612 GLU B N 1
ATOM 12368 C CA . GLU B 1 583 ? -56.405 91.448 25.368 1.00 23.67 612 GLU B CA 1
ATOM 12369 C C . GLU B 1 583 ? -57.606 90.593 25.761 1.00 28.39 612 GLU B C 1
ATOM 12370 O O . GLU B 1 583 ? -57.460 89.485 26.280 1.00 26.07 612 GLU B O 1
ATOM 12376 N N . LEU B 1 584 ? -58.795 91.126 25.501 1.00 26.54 613 LEU B N 1
ATOM 12377 C CA . LEU B 1 584 ? -60.058 90.448 25.833 1.00 27.25 613 LEU B CA 1
ATOM 12378 C C . LEU B 1 584 ? -60.119 89.045 25.243 1.00 27.97 613 LEU B C 1
ATOM 12379 O O . LEU B 1 584 ? -60.725 88.141 25.819 1.00 29.28 613 LEU B O 1
ATOM 12384 N N . ALA B 1 585 ? -59.469 88.869 24.098 1.00 26.29 614 ALA B N 1
ATOM 12385 C CA . ALA B 1 585 ? -59.459 87.603 23.394 1.00 23.72 614 ALA B CA 1
ATOM 12386 C C . ALA B 1 585 ? -58.228 86.768 23.731 1.00 24.96 614 ALA B C 1
ATOM 12387 O O . ALA B 1 585 ? -57.831 85.919 22.946 1.00 26.29 614 ALA B O 1
ATOM 12389 N N . GLY B 1 586 ? -57.622 87.009 24.890 1.00 22.26 615 GLY B N 1
ATOM 12390 C CA . GLY B 1 586 ? -56.587 86.116 25.386 1.00 24.80 615 GLY B CA 1
ATOM 12391 C C . GLY B 1 586 ? -55.242 86.275 24.691 1.00 26.33 615 GLY B C 1
ATOM 12392 O O . GLY B 1 586 ? -54.445 85.352 24.668 1.00 26.10 615 GLY B O 1
ATOM 12393 N N . LEU B 1 587 ? -54.985 87.452 24.132 1.00 24.86 616 LEU B N 1
ATOM 12394 C CA . LEU B 1 587 ? -53.728 87.699 23.432 1.00 27.78 616 LEU B CA 1
ATOM 12395 C C . LEU B 1 587 ? -53.172 89.002 23.964 1.00 26.55 616 LEU B C 1
ATOM 12396 O O . LEU B 1 587 ? -53.758 90.064 23.764 1.00 26.67 616 LEU B O 1
ATOM 12401 N N . SER B 1 588 ? -52.071 88.932 24.694 1.00 24.74 617 SER B N 1
ATOM 12402 C CA . SER B 1 588 ? -51.603 90.146 25.351 1.00 28.41 617 SER B CA 1
ATOM 12403 C C . SER B 1 588 ? -50.121 90.415 25.112 1.00 26.19 617 SER B C 1
ATOM 12404 O O . SER B 1 588 ? -49.379 89.546 24.652 1.00 24.18 617 SER B O 1
ATOM 12407 N N . TYR B 1 589 ? -49.702 91.635 25.416 1.00 24.63 618 TYR B N 1
ATOM 12408 C CA . TYR B 1 589 ? -48.288 91.961 25.292 1.00 25.78 618 TYR B CA 1
ATOM 12409 C C . TYR B 1 589 ? -47.804 92.881 26.418 1.00 27.86 618 TYR B C 1
ATOM 12410 O O . TYR B 1 589 ? -48.583 93.622 27.035 1.00 23.13 618 TYR B O 1
ATOM 12419 N N . ASP B 1 590 ? -46.510 92.778 26.694 1.00 27.32 619 ASP B N 1
ATOM 12420 C CA . ASP B 1 590 ? -45.828 93.626 27.660 1.00 29.55 619 ASP B CA 1
ATOM 12421 C C . ASP B 1 590 ? -44.714 94.322 26.879 1.00 28.04 619 ASP B C 1
ATOM 12422 O O . ASP B 1 590 ? -43.997 93.667 26.144 1.00 26.33 619 ASP B O 1
ATOM 12427 N N . LEU B 1 591 ? -44.590 95.639 27.018 1.00 28.17 620 LEU B N 1
ATOM 12428 C CA . LEU B 1 591 ? -43.533 96.392 26.338 1.00 27.60 620 LEU B CA 1
ATOM 12429 C C . LEU B 1 591 ? -42.945 97.403 27.312 1.00 27.65 620 LEU B C 1
ATOM 12430 O O . LEU B 1 591 ? -43.657 98.284 27.801 1.00 27.02 620 LEU B O 1
ATOM 12435 N N . GLN B 1 592 ? -41.654 97.276 27.607 1.00 27.35 621 GLN B N 1
ATOM 12436 C CA . GLN B 1 592 ? -41.030 98.220 28.548 1.00 33.84 621 GLN B CA 1
ATOM 12437 C C . GLN B 1 592 ? -39.563 98.546 28.254 1.00 33.18 621 GLN B C 1
ATOM 12438 O O . GLN B 1 592 ? -38.845 97.728 27.688 1.00 28.41 621 GLN B O 1
ATOM 12444 N N . ASN B 1 593 ? -39.129 99.748 28.633 1.00 31.48 622 ASN B N 1
ATOM 12445 C CA . ASN B 1 593 ? -37.708 100.084 28.514 1.00 30.87 622 ASN B CA 1
ATOM 12446 C C . ASN B 1 593 ? -36.962 99.373 29.621 1.00 32.18 622 ASN B C 1
ATOM 12447 O O . ASN B 1 593 ? -37.507 99.140 30.711 1.00 28.10 622 ASN B O 1
ATOM 12452 N N . THR B 1 594 ? -35.722 99.008 29.330 1.00 29.34 623 THR B N 1
ATOM 12453 C CA . THR B 1 594 ? -34.867 98.384 30.316 1.00 29.51 623 THR B CA 1
ATOM 12454 C C . THR B 1 594 ? -33.546 99.160 30.392 1.00 31.38 623 THR B C 1
ATOM 12455 O O . THR B 1 594 ? -33.333 100.143 29.668 1.00 27.98 623 THR B O 1
ATOM 12459 N N . ILE B 1 595 ? -32.668 98.724 31.280 1.00 31.05 624 ILE B N 1
ATOM 12460 C CA . ILE B 1 595 ? -31.364 99.352 31.408 1.00 32.89 624 ILE B CA 1
ATOM 12461 C C . ILE B 1 595 ? -30.461 99.008 30.220 1.00 36.46 624 ILE B C 1
ATOM 12462 O O . ILE B 1 595 ? -29.433 99.649 30.027 1.00 35.69 624 ILE B O 1
ATOM 12467 N N . TYR B 1 596 ? -30.861 98.017 29.417 1.00 32.75 625 TYR B N 1
ATOM 12468 C CA . TYR B 1 596 ? -30.085 97.613 28.236 1.00 32.64 625 TYR B CA 1
ATOM 12469 C C . TYR B 1 596 ? -30.768 97.859 26.871 1.00 33.91 625 TYR B C 1
ATOM 12470 O O . TYR B 1 596 ? -30.184 97.579 25.821 1.00 33.00 625 TYR B O 1
ATOM 12479 N N . GLY B 1 597 ? -31.994 98.363 26.885 1.00 27.51 626 GLY B N 1
ATOM 12480 C CA . GLY B 1 597 ? -32.731 98.558 25.652 1.00 30.75 626 GLY B CA 1
ATOM 12481 C C . GLY B 1 597 ? -34.232 98.484 25.877 1.00 32.42 626 GLY B C 1
ATOM 12482 O O . GLY B 1 597 ? -34.794 99.297 26.612 1.00 30.80 626 GLY B O 1
ATOM 12483 N N . MET B 1 598 ? -34.881 97.507 25.246 1.00 30.91 627 MET B N 1
ATOM 12484 C CA . MET B 1 598 ? -36.336 97.364 25.348 1.00 30.72 627 MET B CA 1
ATOM 12485 C C . MET B 1 598 ? -36.675 95.907 25.523 1.00 31.17 627 MET B C 1
ATOM 12486 O O . MET B 1 598 ? -35.950 95.044 25.030 1.00 28.72 627 MET B O 1
ATOM 12491 N N . TYR B 1 599 ? -37.786 95.642 26.208 1.00 27.55 628 TYR B N 1
ATOM 12492 C CA . TYR B 1 599 ? -38.284 94.274 26.380 1.00 27.91 628 TYR B CA 1
ATOM 12493 C C . TYR B 1 599 ? -39.693 94.185 25.806 1.00 26.93 628 TYR B C 1
ATOM 12494 O O . TYR B 1 599 ? -40.534 95.040 26.090 1.00 27.91 628 TYR B O 1
ATOM 12503 N N . LEU B 1 600 ? -39.932 93.161 24.989 1.00 25.06 629 LEU B N 1
ATOM 12504 C CA . LEU B 1 600 ? -41.255 92.909 24.424 1.00 26.53 629 LEU B CA 1
ATOM 12505 C C . LEU B 1 600 ? -41.634 91.461 24.655 1.00 27.46 629 LEU B C 1
ATOM 12506 O O . LEU B 1 600 ? -40.835 90.554 24.389 1.00 24.13 629 LEU B O 1
ATOM 12511 N N . SER B 1 601 ? -42.842 91.238 25.180 1.00 26.68 630 SER B N 1
ATOM 12512 C CA . SER B 1 601 ? -43.363 89.876 25.292 1.00 25.99 630 SER B CA 1
ATOM 12513 C C . SER B 1 601 ? -44.787 89.805 24.766 1.00 29.81 630 SER B C 1
ATOM 12514 O O . SER B 1 601 ? -45.619 90.607 25.168 1.00 28.30 630 SER B O 1
ATOM 12517 N N . VAL B 1 602 ? -45.052 88.845 23.878 1.00 26.13 631 VAL B N 1
ATOM 12518 C CA . VAL B 1 602 ? -46.401 88.581 23.368 1.00 25.12 631 VAL B CA 1
ATOM 12519 C C . VAL B 1 602 ? -46.807 87.189 23.848 1.00 25.76 631 VAL B C 1
ATOM 12520 O O . VAL B 1 602 ? -46.074 86.218 23.637 1.00 25.82 631 VAL B O 1
ATOM 12524 N N . LYS B 1 603 ? -47.952 87.102 24.525 1.00 26.14 632 LYS B N 1
ATOM 12525 C CA . LYS B 1 603 ? -48.378 85.847 25.163 1.00 27.17 632 LYS B CA 1
ATOM 12526 C C . LYS B 1 603 ? -49.853 85.551 24.878 1.00 25.34 632 LYS B C 1
ATOM 12527 O O . LYS B 1 603 ? -50.644 86.461 24.670 1.00 27.95 632 LYS B O 1
ATOM 12533 N N . GLY B 1 604 ? -50.222 84.280 24.909 1.00 27.30 633 GLY B N 1
ATOM 12534 C CA . GLY B 1 604 ? -51.617 83.910 24.765 1.00 26.68 633 GLY B CA 1
ATOM 12535 C C . GLY B 1 604 ? -51.808 82.965 23.595 1.00 29.09 633 GLY B C 1
ATOM 12536 O O . GLY B 1 604 ? -50.876 82.258 23.200 1.00 25.73 633 GLY B O 1
ATOM 12537 N N . TYR B 1 605 ? -53.021 82.931 23.054 1.00 27.32 634 TYR B N 1
ATOM 12538 C CA . TYR B 1 605 ? -53.316 82.026 21.949 1.00 27.90 634 TYR B CA 1
ATOM 12539 C C . TYR B 1 605 ? -52.423 82.339 20.758 1.00 25.81 634 TYR B C 1
ATOM 12540 O O . TYR B 1 605 ? -52.269 83.504 20.375 1.00 26.23 634 TYR B O 1
ATOM 12549 N N . ASN B 1 606 ? -51.848 81.296 20.170 1.00 26.61 635 ASN B N 1
ATOM 12550 C CA . ASN B 1 606 ? -50.898 81.478 19.073 1.00 27.58 635 ASN B CA 1
ATOM 12551 C C . ASN B 1 606 ? -51.555 81.929 17.777 1.00 30.79 635 ASN B C 1
ATOM 12552 O O . ASN B 1 606 ? -50.914 82.578 16.954 1.00 28.67 635 ASN B O 1
ATOM 12557 N N . ASP B 1 607 ? -52.842 81.608 17.617 1.00 30.40 636 ASP B N 1
ATOM 12558 C CA . ASP B 1 607 ? -53.577 81.872 16.377 1.00 29.12 636 ASP B CA 1
ATOM 12559 C C . ASP B 1 607 ? -53.253 83.226 15.755 1.00 31.46 636 ASP B C 1
ATOM 12560 O O . ASP B 1 607 ? -52.714 83.292 14.651 1.00 31.82 636 ASP B O 1
ATOM 12565 N N . LYS B 1 608 ? -53.574 84.307 16.450 1.00 30.89 637 LYS B N 1
ATOM 12566 C CA . LYS B 1 608 ? -53.385 85.626 15.861 1.00 29.62 637 LYS B CA 1
ATOM 12567 C C . LYS B 1 608 ? -52.174 86.406 16.383 1.00 27.73 637 LYS B C 1
ATOM 12568 O O . LYS B 1 608 ? -52.069 87.602 16.158 1.00 26.27 637 LYS B O 1
ATOM 12574 N N . GLN B 1 609 ? -51.258 85.718 17.059 1.00 27.81 638 GLN B N 1
ATOM 12575 C CA . GLN B 1 609 ? -50.056 86.363 17.594 1.00 31.55 638 GLN B CA 1
ATOM 12576 C C . GLN B 1 609 ? -49.234 87.124 16.566 1.00 29.56 638 GLN B C 1
ATOM 12577 O O . GLN B 1 609 ? -48.801 88.245 16.827 1.00 30.87 638 GLN B O 1
ATOM 12583 N N . PRO B 1 610 ? -48.990 86.504 15.400 1.00 31.17 639 PRO B N 1
ATOM 12584 C CA . PRO B 1 610 ? -48.185 87.186 14.378 1.00 30.96 639 PRO B CA 1
ATOM 12585 C C . PRO B 1 610 ? -48.775 88.523 13.970 1.00 31.33 639 PRO B C 1
ATOM 12586 O O . PRO B 1 610 ? -48.018 89.439 13.636 1.00 30.34 639 PRO B O 1
ATOM 12590 N N . ILE B 1 611 ? -50.102 88.646 14.021 1.00 28.49 640 ILE B N 1
ATOM 12591 C CA . ILE B 1 611 ? -50.771 89.863 13.585 1.00 29.47 640 ILE B CA 1
ATOM 12592 C C . ILE B 1 611 ? -50.535 90.993 14.583 1.00 29.29 640 ILE B C 1
ATOM 12593 O O . ILE B 1 611 ? -50.172 92.115 14.211 1.00 25.36 640 ILE B O 1
ATOM 12598 N N . LEU B 1 612 ? -50.747 90.699 15.858 1.00 28.76 641 LEU B N 1
ATOM 12599 C CA . LEU B 1 612 ? -50.442 91.680 16.895 1.00 27.21 641 LEU B CA 1
ATOM 12600 C C . LEU B 1 612 ? -48.928 92.006 16.939 1.00 24.15 641 LEU B C 1
ATOM 12601 O O . LEU B 1 612 ? -48.542 93.157 17.051 1.00 26.55 641 LEU B O 1
ATOM 12606 N N . LEU B 1 613 ? -48.079 90.993 16.882 1.00 26.01 642 LEU B N 1
ATOM 12607 C CA . LEU B 1 613 ? -46.633 91.247 16.941 1.00 26.24 642 LEU B CA 1
ATOM 12608 C C . LEU B 1 613 ? -46.172 92.153 15.793 1.00 29.80 642 LEU B C 1
ATOM 12609 O O . LEU B 1 613 ? -45.372 93.088 16.000 1.00 28.65 642 LEU B O 1
ATOM 12614 N N . LYS B 1 614 ? -46.672 91.877 14.588 1.00 30.13 643 LYS B N 1
ATOM 12615 C CA . LYS B 1 614 ? -46.309 92.690 13.433 1.00 29.00 643 LYS B CA 1
ATOM 12616 C C . LYS B 1 614 ? -46.774 94.131 13.596 1.00 28.13 643 LYS B C 1
ATOM 12617 O O . LYS B 1 614 ? -46.039 95.064 13.256 1.00 27.90 643 LYS B O 1
ATOM 12623 N N . LYS B 1 615 ? -47.987 94.320 14.114 1.00 27.42 644 LYS B N 1
ATOM 12624 C CA . LYS B 1 615 ? -48.511 95.670 14.352 1.00 28.77 644 LYS B CA 1
ATOM 12625 C C . LYS B 1 615 ? -47.623 96.449 15.340 1.00 28.56 644 LYS B C 1
ATOM 12626 O O . LYS B 1 615 ? -47.321 97.620 15.131 1.00 26.44 644 LYS B O 1
ATOM 12632 N N . ILE B 1 616 ? -47.199 95.787 16.409 1.00 25.69 645 ILE B N 1
ATOM 12633 C CA . ILE B 1 616 ? -46.356 96.449 17.406 1.00 27.62 645 ILE B CA 1
ATOM 12634 C C . ILE B 1 616 ? -45.005 96.886 16.802 1.00 27.27 645 ILE B C 1
ATOM 12635 O O . ILE B 1 616 ? -44.586 98.031 16.959 1.00 27.91 645 ILE B O 1
ATOM 12640 N N . ILE B 1 617 ? -44.329 95.975 16.116 1.00 26.90 646 ILE B N 1
ATOM 12641 C CA . ILE B 1 617 ? -43.025 96.301 15.533 1.00 30.13 646 ILE B CA 1
ATOM 12642 C C . ILE B 1 617 ? -43.172 97.388 14.475 1.00 28.45 646 ILE B C 1
ATOM 12643 O O . ILE B 1 617 ? -42.384 98.319 14.416 1.00 31.62 646 ILE B O 1
ATOM 12648 N N . GLU B 1 618 ? -44.192 97.273 13.640 1.00 28.35 647 GLU B N 1
ATOM 12649 C CA . GLU B 1 618 ? -44.468 98.304 12.657 1.00 31.49 647 GLU B CA 1
ATOM 12650 C C . GLU B 1 618 ? -44.673 99.664 13.322 1.00 33.01 647 GLU B C 1
ATOM 12651 O O . GLU B 1 618 ? -44.143 100.686 12.865 1.00 33.05 647 GLU B O 1
ATOM 12657 N N . LYS B 1 619 ? -45.454 99.682 14.401 1.00 29.32 648 LYS B N 1
ATOM 12658 C CA . LYS B 1 619 ? -45.786 100.928 15.081 1.00 32.42 648 LYS B CA 1
ATOM 12659 C C . LYS B 1 619 ? -44.528 101.520 15.736 1.00 30.55 648 LYS B C 1
ATOM 12660 O O . LYS B 1 619 ? -44.301 102.732 15.739 1.00 32.53 648 LYS B O 1
ATOM 12666 N N . MET B 1 620 ? -43.726 100.632 16.297 1.00 27.70 649 MET B N 1
ATOM 12667 C CA . MET B 1 620 ? -42.460 100.986 16.930 1.00 34.13 649 MET B CA 1
ATOM 12668 C C . MET B 1 620 ? -41.586 101.775 15.939 1.00 34.72 649 MET B C 1
ATOM 12669 O O . MET B 1 620 ? -41.027 102.830 16.273 1.00 31.70 649 MET B O 1
ATOM 12674 N N . ALA B 1 621 ? -41.540 101.284 14.704 1.00 33.48 650 ALA B N 1
ATOM 12675 C CA . ALA B 1 621 ? -40.592 101.765 13.700 1.00 34.79 650 ALA B CA 1
ATOM 12676 C C . ALA B 1 621 ? -41.129 102.917 12.851 1.00 35.16 650 ALA B C 1
ATOM 12677 O O . ALA B 1 621 ? -40.381 103.532 12.090 1.00 38.08 650 ALA B O 1
ATOM 12679 N N . THR B 1 622 ? -42.417 103.221 12.977 1.00 31.74 651 THR B N 1
ATOM 12680 C CA . THR B 1 622 ? -43.034 104.242 12.139 1.00 33.50 651 THR B CA 1
ATOM 12681 C C . THR B 1 622 ? -43.748 105.212 13.038 1.00 37.18 651 THR B C 1
ATOM 12682 O O . THR B 1 622 ? -44.612 105.969 12.599 1.00 35.78 651 THR B O 1
ATOM 12686 N N . PHE B 1 623 ? -43.379 105.180 14.313 1.00 38.80 652 PHE B N 1
ATOM 12687 C CA . PHE B 1 623 ? -44.151 105.869 15.333 1.00 37.95 652 PHE B CA 1
ATOM 12688 C C . PHE B 1 623 ? -44.231 107.374 15.127 1.00 37.12 652 PHE B C 1
ATOM 12689 O O . PHE B 1 623 ? -43.215 108.058 14.980 1.00 44.17 652 PHE B O 1
ATOM 12697 N N . GLU B 1 624 ? -45.437 107.901 15.129 1.00 36.66 653 GLU B N 1
ATOM 12698 C CA . GLU B 1 624 ? -45.664 109.336 15.104 1.00 46.56 653 GLU B CA 1
ATOM 12699 C C . GLU B 1 624 ? -46.345 109.835 16.384 1.00 50.93 653 GLU B C 1
ATOM 12700 O O . GLU B 1 624 ? -47.437 109.445 16.679 1.00 41.75 653 GLU B O 1
ATOM 12702 N N . ILE B 1 625 ? -45.679 110.704 17.121 1.00 41.44 654 ILE B N 1
ATOM 12703 C CA . ILE B 1 625 ? -46.115 111.119 18.452 1.00 39.20 654 ILE B CA 1
ATOM 12704 C C . ILE B 1 625 ? -47.194 112.191 18.463 1.00 38.82 654 ILE B C 1
ATOM 12705 O O . ILE B 1 625 ? -47.082 113.149 17.770 1.00 37.36 654 ILE B O 1
ATOM 12710 N N . ASP B 1 626 ? -48.241 112.027 19.261 1.00 36.10 655 ASP B N 1
ATOM 12711 C CA . ASP B 1 626 ? -49.206 113.103 19.385 1.00 34.27 655 ASP B CA 1
ATOM 12712 C C . ASP B 1 626 ? -48.737 114.035 20.486 1.00 36.64 655 ASP B C 1
ATOM 12713 O O . ASP B 1 626 ? -48.463 113.598 21.608 1.00 33.72 655 ASP B O 1
ATOM 12718 N N . GLU B 1 627 ? -48.648 115.322 20.175 1.00 34.11 656 GLU B N 1
ATOM 12719 C CA . GLU B 1 627 ? -48.058 116.265 21.111 1.00 38.42 656 GLU B CA 1
ATOM 12720 C C . GLU B 1 627 ? -48.838 116.341 22.426 1.00 35.22 656 GLU B C 1
ATOM 12721 O O . GLU B 1 627 ? -48.246 116.475 23.498 1.00 33.10 656 GLU B O 1
ATOM 12727 N N . ALA B 1 628 ? -50.163 116.273 22.345 1.00 34.97 657 ALA B N 1
ATOM 12728 C CA . ALA B 1 628 ? -50.983 116.376 23.546 1.00 35.44 657 ALA B CA 1
ATOM 12729 C C . ALA B 1 628 ? -50.811 115.139 24.440 1.00 31.17 657 ALA B C 1
ATOM 12730 O O . ALA B 1 628 ? -50.741 115.263 25.658 1.00 29.33 657 ALA B O 1
ATOM 12732 N N . ARG B 1 629 ? -50.746 113.954 23.835 1.00 29.11 658 ARG B N 1
ATOM 12733 C CA . ARG B 1 629 ? -50.466 112.739 24.606 1.00 30.09 658 ARG B CA 1
ATOM 12734 C C . ARG B 1 629 ? -49.081 112.873 25.246 1.00 30.71 658 ARG B C 1
ATOM 12735 O O . ARG B 1 629 ? -48.875 112.502 26.411 1.00 27.07 658 ARG B O 1
ATOM 12743 N N . PHE B 1 630 ? -48.138 113.413 24.477 1.00 26.52 659 PHE B N 1
ATOM 12744 C CA . PHE B 1 630 ? -46.774 113.616 24.961 1.00 26.55 659 PHE B CA 1
ATOM 12745 C C . PHE B 1 630 ? -46.726 114.405 26.259 1.00 26.16 659 PHE B C 1
ATOM 12746 O O . PHE B 1 630 ? -46.110 113.959 27.229 1.00 26.67 659 PHE B O 1
ATOM 12754 N N . GLU B 1 631 ? -47.379 115.565 26.287 1.00 27.70 660 GLU B N 1
ATOM 12755 C CA . GLU B 1 631 ? -47.339 116.432 27.469 1.00 29.22 660 GLU B CA 1
ATOM 12756 C C . GLU B 1 631 ? -48.067 115.808 28.660 1.00 28.25 660 GLU B C 1
ATOM 12757 O O . GLU B 1 631 ? -47.662 115.949 29.828 1.00 24.84 660 GLU B O 1
ATOM 12763 N N . ILE B 1 632 ? -49.176 115.149 28.366 1.00 25.33 661 ILE B N 1
ATOM 12764 C CA . ILE B 1 632 ? -49.944 114.513 29.426 1.00 26.43 661 ILE B CA 1
ATOM 12765 C C . ILE B 1 632 ? -49.138 113.374 30.057 1.00 23.18 661 ILE B C 1
ATOM 12766 O O . ILE B 1 632 ? -48.997 113.297 31.273 1.00 25.43 661 ILE B O 1
ATOM 12771 N N . ILE B 1 633 ? -48.580 112.515 29.221 1.00 24.29 662 ILE B N 1
ATOM 12772 C CA . ILE B 1 633 ? -47.811 111.385 29.711 1.00 23.73 662 ILE B CA 1
ATOM 12773 C C . ILE B 1 633 ? -46.533 111.851 30.426 1.00 29.39 662 ILE B C 1
ATOM 12774 O O . ILE B 1 633 ? -46.118 111.275 31.445 1.00 25.15 662 ILE B O 1
ATOM 12779 N N . LYS B 1 634 ? -45.927 112.925 29.925 1.00 28.14 663 LYS B N 1
ATOM 12780 C CA . LYS B 1 634 ? -44.733 113.453 30.578 1.00 23.98 663 LYS B CA 1
ATOM 12781 C C . LYS B 1 634 ? -45.062 113.952 31.970 1.00 23.04 663 LYS B C 1
ATOM 12782 O O . LYS B 1 634 ? -44.312 113.716 32.917 1.00 24.64 663 LYS B O 1
ATOM 12788 N N . GLU B 1 635 ? -46.172 114.659 32.104 1.00 21.81 664 GLU B N 1
ATOM 12789 C CA . GLU B 1 635 ? -46.559 115.156 33.422 1.00 26.22 664 GLU B CA 1
ATOM 12790 C C . GLU B 1 635 ? -46.833 113.999 34.409 1.00 27.11 664 GLU B C 1
ATOM 12791 O O . GLU B 1 635 ? -46.420 114.056 35.577 1.00 23.46 664 GLU B O 1
ATOM 12797 N N . ALA B 1 636 ? -47.488 112.938 33.927 1.00 25.68 665 ALA B N 1
ATOM 12798 C CA . ALA B 1 636 ? -47.779 111.768 34.769 1.00 28.20 665 ALA B CA 1
ATOM 12799 C C . ALA B 1 636 ? -46.489 111.085 35.243 1.00 26.79 665 ALA B C 1
ATOM 12800 O O . ALA B 1 636 ? -46.365 110.642 36.396 1.00 25.83 665 ALA B O 1
ATOM 12802 N N . TYR B 1 637 ? -45.522 111.013 34.340 1.00 25.00 666 TYR B N 1
ATOM 12803 C CA . TYR B 1 637 ? -44.227 110.423 34.624 1.00 25.01 666 TYR B CA 1
ATOM 12804 C C . TYR B 1 637 ? -43.460 111.272 35.649 1.00 28.26 666 TYR B C 1
ATOM 12805 O O . TYR B 1 637 ? -42.849 110.730 36.556 1.00 23.84 666 TYR B O 1
ATOM 12814 N N . MET B 1 638 ? -43.512 112.601 35.522 1.00 24.31 667 MET B N 1
ATOM 12815 C CA . MET B 1 638 ? -42.861 113.450 36.524 1.00 26.22 667 MET B CA 1
ATOM 12816 C C . MET B 1 638 ? -43.424 113.159 37.933 1.00 27.11 667 MET B C 1
ATOM 12817 O O . MET B 1 638 ? -42.666 112.991 38.890 1.00 24.79 667 MET B O 1
ATOM 12822 N N . ARG B 1 639 ? -44.746 113.092 38.056 1.00 25.04 668 ARG B N 1
ATOM 12823 C CA . ARG B 1 639 ? -45.366 112.774 39.352 1.00 26.21 668 ARG B CA 1
ATOM 12824 C C . ARG B 1 639 ? -44.965 111.365 39.819 1.00 23.86 668 ARG B C 1
ATOM 12825 O O . ARG B 1 639 ? -44.703 111.133 40.997 1.00 23.60 668 ARG B O 1
ATOM 12833 N N . SER B 1 640 ? -44.922 110.426 38.889 1.00 23.34 669 SER B N 1
ATOM 12834 C CA . SER B 1 640 ? -44.578 109.064 39.240 1.00 25.58 669 SER B CA 1
ATOM 12835 C C . SER B 1 640 ? -43.201 109.057 39.895 1.00 27.68 669 SER B C 1
ATOM 12836 O O . SER B 1 640 ? -42.992 108.407 40.920 1.00 24.74 669 SER B O 1
ATOM 12839 N N . LEU B 1 641 ? -42.263 109.811 39.319 1.00 25.02 670 LEU B N 1
ATOM 12840 C CA . LEU B 1 641 ? -40.914 109.881 39.877 1.00 25.49 670 LEU B CA 1
ATOM 12841 C C . LEU B 1 641 ? -40.934 110.539 41.241 1.00 27.45 670 LEU B C 1
ATOM 12842 O O . LEU B 1 641 ? -40.283 110.054 42.144 1.00 29.34 670 LEU B O 1
ATOM 12847 N N . ASN B 1 642 ? -41.672 111.643 41.378 1.00 23.51 671 ASN B N 1
ATOM 12848 C CA . ASN B 1 642 ? -41.831 112.316 42.664 1.00 26.87 671 ASN B CA 1
ATOM 12849 C C . ASN B 1 642 ? -42.483 111.414 43.720 1.00 30.32 671 ASN B C 1
ATOM 12850 O O . ASN B 1 642 ? -42.111 111.434 44.897 1.00 26.48 671 ASN B O 1
ATOM 12855 N N . ASN B 1 643 ? -43.471 110.634 43.288 1.00 25.00 672 ASN B N 1
ATOM 12856 C CA . ASN B 1 643 ? -44.263 109.832 44.208 1.00 25.27 672 ASN B CA 1
ATOM 12857 C C . ASN B 1 643 ? -43.468 108.709 44.857 1.00 26.65 672 ASN B C 1
ATOM 12858 O O . ASN B 1 643 ? -43.912 108.127 45.847 1.00 27.06 672 ASN B O 1
ATOM 12863 N N . PHE B 1 644 ? -42.309 108.371 44.304 1.00 27.03 673 PHE B N 1
ATOM 12864 C CA . PHE B 1 644 ? -41.495 107.355 44.962 1.00 26.81 673 PHE B CA 1
ATOM 12865 C C . PHE B 1 644 ? -41.192 107.722 46.431 1.00 28.98 673 PHE B C 1
ATOM 12866 O O . PHE B 1 644 ? -41.004 106.844 47.274 1.00 25.79 673 PHE B O 1
ATOM 12874 N N . ARG B 1 645 ? -41.170 109.020 46.733 1.00 25.00 674 ARG B N 1
ATOM 12875 C CA . ARG B 1 645 ? -40.947 109.487 48.106 1.00 28.35 674 ARG B CA 1
ATOM 12876 C C . ARG B 1 645 ? -41.970 108.918 49.112 1.00 28.87 674 ARG B C 1
ATOM 12877 O O . ARG B 1 645 ? -41.671 108.828 50.308 1.00 26.55 674 ARG B O 1
ATOM 12885 N N . ALA B 1 646 ? -43.164 108.551 48.631 1.00 25.89 675 ALA B N 1
ATOM 12886 C CA . ALA B 1 646 ? -44.226 107.991 49.483 1.00 26.97 675 ALA B CA 1
ATOM 12887 C C . ALA B 1 646 ? -44.261 106.455 49.559 1.00 28.42 675 ALA B C 1
ATOM 12888 O O . ALA B 1 646 ? -45.156 105.888 50.186 1.00 29.30 675 ALA B O 1
ATOM 12890 N N . GLU B 1 647 ? -43.313 105.785 48.904 1.00 27.41 676 GLU B N 1
ATOM 12891 C CA . GLU B 1 647 ? -43.190 104.335 49.012 1.00 28.26 676 GLU B CA 1
ATOM 12892 C C . GLU B 1 647 ? -42.682 103.951 50.401 1.00 26.70 676 GLU B C 1
ATOM 12893 O O . GLU B 1 647 ? -42.209 104.796 51.158 1.00 23.06 676 GLU B O 1
ATOM 12899 N N . GLN B 1 648 ? -42.802 102.674 50.736 1.00 22.17 677 GLN B N 1
ATOM 12900 C CA . GLN B 1 648 ? -42.490 102.197 52.083 1.00 25.89 677 GLN B CA 1
ATOM 12901 C C . GLN B 1 648 ? -40.993 102.223 52.383 1.00 25.79 677 GLN B C 1
ATOM 12902 O O . GLN B 1 648 ? -40.176 102.095 51.470 1.00 24.74 677 GLN B O 1
ATOM 12908 N N . PRO B 1 649 ? -40.632 102.388 53.668 1.00 23.75 678 PRO B N 1
ATOM 12909 C CA . PRO B 1 649 ? -39.213 102.406 54.062 1.00 26.31 678 PRO B CA 1
ATOM 12910 C C . PRO B 1 649 ? -38.427 101.199 53.555 1.00 24.00 678 PRO B C 1
ATOM 12911 O O . PRO B 1 649 ? -37.280 101.389 53.142 1.00 24.83 678 PRO B O 1
ATOM 12915 N N . HIS B 1 650 ? -38.991 99.990 53.600 1.00 23.61 679 HIS B N 1
ATOM 12916 C CA . HIS B 1 650 ? -38.230 98.826 53.127 1.00 23.82 679 HIS B CA 1
ATOM 12917 C C . HIS B 1 650 ? -38.056 98.882 51.604 1.00 25.01 679 HIS B C 1
ATOM 12918 O O . HIS B 1 650 ? -37.065 98.405 51.088 1.00 24.34 679 HIS B O 1
ATOM 12925 N N . GLN B 1 651 ? -39.018 99.462 50.894 1.00 22.76 680 GLN B N 1
ATOM 12926 C CA . GLN B 1 651 ? -38.862 99.653 49.449 1.00 24.99 680 GLN B CA 1
ATOM 12927 C C . GLN B 1 651 ? -37.753 100.678 49.152 1.00 22.13 680 GLN B C 1
ATOM 12928 O O . GLN B 1 651 ? -36.970 100.505 48.219 1.00 22.24 680 GLN B O 1
ATOM 12934 N N . HIS B 1 652 ? -37.687 101.742 49.940 1.00 22.41 681 HIS B N 1
ATOM 12935 C CA . HIS B 1 652 ? -36.557 102.670 49.826 1.00 23.09 681 HIS B CA 1
ATOM 12936 C C . HIS B 1 652 ? -35.236 101.941 50.029 1.00 23.99 681 HIS B C 1
ATOM 12937 O O . HIS B 1 652 ? -34.306 102.103 49.250 1.00 23.95 681 HIS B O 1
ATOM 12944 N N . ALA B 1 653 ? -35.167 101.111 51.066 1.00 22.71 682 ALA B N 1
ATOM 12945 C CA . ALA B 1 653 ? -33.927 100.436 51.405 1.00 25.74 682 ALA B CA 1
ATOM 12946 C C . ALA B 1 653 ? -33.434 99.609 50.234 1.00 25.03 682 ALA B C 1
ATOM 12947 O O . ALA B 1 653 ? -32.244 99.647 49.893 1.00 22.48 682 ALA B O 1
ATOM 12949 N N . MET B 1 654 ? -34.352 98.851 49.634 1.00 22.17 683 MET B N 1
ATOM 12950 C CA . MET B 1 654 ? -34.021 97.992 48.503 1.00 25.96 683 MET B CA 1
ATOM 12951 C C . MET B 1 654 ? -33.546 98.807 47.296 1.00 25.19 683 MET B C 1
ATOM 12952 O O . MET B 1 654 ? -32.612 98.417 46.600 1.00 26.27 683 MET B O 1
ATOM 12957 N N . TYR B 1 655 ? -34.218 99.924 47.051 1.00 25.56 684 TYR B N 1
ATOM 12958 C CA . TYR B 1 655 ? -33.860 100.814 45.965 1.00 27.03 684 TYR B CA 1
ATOM 12959 C C . TYR B 1 655 ? -32.443 101.375 46.139 1.00 25.80 684 TYR B C 1
ATOM 12960 O O . TYR B 1 655 ? -31.647 101.349 45.199 1.00 24.74 684 TYR B O 1
ATOM 12969 N N . TYR B 1 656 ? -32.128 101.881 47.335 1.00 20.94 685 TYR B N 1
ATOM 12970 C CA . TYR B 1 656 ? -30.787 102.439 47.575 1.00 27.81 685 TYR B CA 1
ATOM 12971 C C . TYR B 1 656 ? -29.690 101.385 47.454 1.00 27.59 685 TYR B C 1
ATOM 12972 O O . TYR B 1 656 ? -28.595 101.691 46.981 1.00 28.12 685 TYR B O 1
ATOM 12981 N N . LEU B 1 657 ? -29.976 100.154 47.877 1.00 24.24 686 LEU B N 1
ATOM 12982 C CA . LEU B 1 657 ? -28.977 99.094 47.779 1.00 27.43 686 LEU B CA 1
ATOM 12983 C C . LEU B 1 657 ? -28.684 98.777 46.310 1.00 28.64 686 LEU B C 1
ATOM 12984 O O . LEU B 1 657 ? -27.534 98.570 45.929 1.00 27.34 686 LEU B O 1
ATOM 12989 N N . ARG B 1 658 ? -29.732 98.732 45.497 1.00 25.58 687 ARG B N 1
ATOM 12990 C CA . ARG B 1 658 ? -29.578 98.523 44.067 1.00 27.93 687 ARG B CA 1
ATOM 12991 C C . ARG B 1 658 ? -28.673 99.602 43.464 1.00 26.34 687 ARG B C 1
ATOM 12992 O O . ARG B 1 658 ? -27.722 99.280 42.742 1.00 28.40 687 ARG B O 1
ATOM 13000 N N . LEU B 1 659 ? -28.955 100.865 43.780 1.00 24.68 688 LEU B N 1
ATOM 13001 C CA . LEU B 1 659 ? -28.170 102.001 43.284 1.00 28.82 688 LEU B CA 1
ATOM 13002 C C . LEU B 1 659 ? -26.724 101.862 43.698 1.00 31.90 688 LEU B C 1
ATOM 13003 O O . LEU B 1 659 ? -25.811 102.014 42.878 1.00 33.25 688 LEU B O 1
ATOM 13008 N N . LEU B 1 660 ? -26.520 101.572 44.979 1.00 27.57 689 LEU B N 1
ATOM 13009 C CA . LEU B 1 660 ? -25.181 101.417 45.532 1.00 26.85 689 LEU B CA 1
ATOM 13010 C C . LEU B 1 660 ? -24.361 100.309 44.879 1.00 28.88 689 LEU B C 1
ATOM 13011 O O . LEU B 1 660 ? -23.160 100.476 44.657 1.00 30.92 689 LEU B O 1
ATOM 13016 N N . MET B 1 661 ? -24.991 99.171 44.592 1.00 27.24 690 MET B N 1
ATOM 13017 C CA . MET B 1 661 ? -24.239 97.969 44.220 1.00 27.87 690 MET B CA 1
ATOM 13018 C C . MET B 1 661 ? -24.073 97.729 42.712 1.00 29.21 690 MET B C 1
ATOM 13019 O O . MET B 1 661 ? -23.328 96.830 42.305 1.00 30.63 690 MET B O 1
ATOM 13024 N N . THR B 1 662 ? -24.766 98.520 41.898 1.00 28.12 691 THR B N 1
ATOM 13025 C CA . THR B 1 662 ? -24.744 98.347 40.439 1.00 29.92 691 THR B CA 1
ATOM 13026 C C . THR B 1 662 ? -23.875 99.399 39.763 1.00 26.29 691 THR B C 1
ATOM 13027 O O . THR B 1 662 ? -23.957 100.583 40.086 1.00 26.46 691 THR B O 1
ATOM 13031 N N . GLU B 1 663 ? -23.065 98.954 38.807 1.00 31.70 692 GLU B N 1
ATOM 13032 C CA . GLU B 1 663 ? -22.143 99.817 38.068 1.00 31.62 692 GLU B CA 1
ATOM 13033 C C . GLU B 1 663 ? -22.799 101.108 37.591 1.00 29.18 692 GLU B C 1
ATOM 13034 O O . GLU B 1 663 ? -22.332 102.204 37.896 1.00 30.92 692 GLU B O 1
ATOM 13040 N N . VAL B 1 664 ? -23.881 100.984 36.832 1.00 28.95 693 VAL B N 1
ATOM 13041 C CA . VAL B 1 664 ? -24.575 102.173 36.364 1.00 30.42 693 VAL B CA 1
ATOM 13042 C C . VAL B 1 664 ? -26.027 102.115 36.778 1.00 29.31 693 VAL B C 1
ATOM 13043 O O . VAL B 1 664 ? -26.685 101.090 36.609 1.00 29.09 693 VAL B O 1
ATOM 13047 N N . ALA B 1 665 ? -26.526 103.221 37.311 1.00 30.46 694 ALA B N 1
ATOM 13048 C CA . ALA B 1 665 ? -27.927 103.296 37.678 1.00 32.14 694 ALA B CA 1
ATOM 13049 C C . ALA B 1 665 ? -28.283 104.742 37.915 1.00 32.70 694 ALA B C 1
ATOM 13050 O O . ALA B 1 665 ? -27.651 105.414 38.724 1.00 32.95 694 ALA B O 1
ATOM 13052 N N . TRP B 1 666 ? -29.292 105.235 37.206 1.00 30.01 695 TRP B N 1
ATOM 13053 C CA . TRP B 1 666 ? -29.689 106.624 37.364 1.00 29.62 695 TRP B CA 1
ATOM 13054 C C . TRP B 1 666 ? -30.726 106.697 38.471 1.00 34.27 695 TRP B C 1
ATOM 13055 O O . TRP B 1 666 ? -31.616 105.858 38.528 1.00 30.83 695 TRP B O 1
ATOM 13066 N N . THR B 1 667 ? -30.599 107.680 39.358 1.00 27.29 696 THR B N 1
ATOM 13067 C CA . THR B 1 667 ? -31.525 107.811 40.479 1.00 30.09 696 THR B CA 1
ATOM 13068 C C . THR B 1 667 ? -32.796 108.539 40.043 1.00 27.35 696 THR B C 1
ATOM 13069 O O . THR B 1 667 ? -32.815 109.208 39.005 1.00 24.53 696 THR B O 1
ATOM 13073 N N . LYS B 1 668 ? -33.848 108.432 40.852 1.00 27.62 697 LYS B N 1
ATOM 13074 C CA . LYS B 1 668 ? -35.098 109.144 40.595 1.00 28.68 697 LYS B CA 1
ATOM 13075 C C . LYS B 1 668 ? -34.844 110.636 40.506 1.00 29.44 697 LYS B C 1
ATOM 13076 O O . LYS B 1 668 ? -35.439 111.326 39.689 1.00 26.55 697 LYS B O 1
ATOM 13082 N N . ASP B 1 669 ? -33.975 111.138 41.375 1.00 28.55 698 ASP B N 1
ATOM 13083 C CA . ASP B 1 669 ? -33.655 112.563 41.362 1.00 33.23 698 ASP B CA 1
ATOM 13084 C C . ASP B 1 669 ? -32.976 112.958 40.051 1.00 28.40 698 ASP B C 1
ATOM 13085 O O . ASP B 1 669 ? -33.293 113.994 39.488 1.00 32.26 698 ASP B O 1
ATOM 13090 N N . GLU B 1 670 ? -32.057 112.126 39.566 1.00 27.28 699 GLU B N 1
ATOM 13091 C CA . GLU B 1 670 ? -31.386 112.389 38.294 1.00 29.39 699 GLU B CA 1
ATOM 13092 C C . GLU B 1 670 ? -32.382 112.371 37.126 1.00 31.56 699 GLU B C 1
ATOM 13093 O O . GLU B 1 670 ? -32.374 113.264 36.255 1.00 25.99 699 GLU B O 1
ATOM 13099 N N . LEU B 1 671 ? -33.246 111.356 37.121 1.00 25.51 700 LEU B N 1
ATOM 13100 C CA . LEU B 1 671 ? -34.277 111.249 36.100 1.00 27.40 700 LEU B CA 1
ATOM 13101 C C . LEU B 1 671 ? -35.177 112.477 36.070 1.00 26.74 700 LEU B C 1
ATOM 13102 O O . LEU B 1 671 ? -35.471 113.007 34.997 1.00 28.23 700 LEU B O 1
ATOM 13107 N N . LYS B 1 672 ? -35.649 112.943 37.219 1.00 25.06 701 LYS B N 1
ATOM 13108 C CA . LYS B 1 672 ? -36.587 114.063 37.124 1.00 32.02 701 LYS B CA 1
ATOM 13109 C C . LYS B 1 672 ? -35.901 115.386 36.774 1.00 32.58 701 LYS B C 1
ATOM 13110 O O . LYS B 1 672 ? -36.489 116.221 36.108 1.00 33.93 701 LYS B O 1
ATOM 13116 N N . GLU B 1 673 ? -34.642 115.542 37.174 1.00 33.36 702 GLU B N 1
ATOM 13117 C CA . GLU B 1 673 ? -33.878 116.726 36.786 1.00 38.96 702 GLU B CA 1
ATOM 13118 C C . GLU B 1 673 ? -33.781 116.790 35.267 1.00 35.66 702 GLU B C 1
ATOM 13119 O O . GLU B 1 673 ? -33.978 117.839 34.677 1.00 40.25 702 GLU B O 1
ATOM 13125 N N . ALA B 1 674 ? -33.522 115.646 34.641 1.00 32.48 703 ALA B N 1
ATOM 13126 C CA . ALA B 1 674 ? -33.369 115.560 33.191 1.00 34.83 703 ALA B CA 1
ATOM 13127 C C . ALA B 1 674 ? -34.689 115.574 32.429 1.00 36.24 703 ALA B C 1
ATOM 13128 O O . ALA B 1 674 ? -34.700 115.768 31.216 1.00 34.95 703 ALA B O 1
ATOM 13130 N N . LEU B 1 675 ? -35.797 115.377 33.133 1.00 33.78 704 LEU B N 1
ATOM 13131 C CA . LEU B 1 675 ? -37.099 115.268 32.474 1.00 36.90 704 LEU B CA 1
ATOM 13132 C C . LEU B 1 675 ? -37.615 116.590 31.886 1.00 39.18 704 LEU B C 1
ATOM 13133 O O . LEU B 1 675 ? -38.140 116.609 30.776 1.00 37.41 704 LEU B O 1
ATOM 13138 N N . ALA B 1 676 ? -37.481 117.683 32.634 1.00 42.02 705 ALA B N 1
ATOM 13139 C CA . ALA B 1 676 ? -37.860 119.002 32.135 1.00 40.86 705 ALA B CA 1
ATOM 13140 C C . ALA B 1 676 ? -37.271 119.259 30.745 1.00 43.84 705 ALA B C 1
ATOM 13141 O O . ALA B 1 676 ? -37.923 119.851 29.884 1.00 46.99 705 ALA B O 1
ATOM 13143 N N . ASP B 1 677 ? -36.052 118.775 30.522 1.00 38.48 706 ASP B N 1
ATOM 13144 C CA . ASP B 1 677 ? -35.361 118.914 29.241 1.00 37.59 706 ASP B CA 1
ATOM 13145 C C . ASP B 1 677 ? -35.860 118.054 28.063 1.00 44.07 706 ASP B C 1
ATOM 13146 O O . ASP B 1 677 ? -35.458 118.283 26.916 1.00 40.34 706 ASP B O 1
ATOM 13151 N N . VAL B 1 678 ? -36.698 117.054 28.325 1.00 34.62 707 VAL B N 1
ATOM 13152 C CA . VAL B 1 678 ? -37.231 116.240 27.232 1.00 35.04 707 VAL B CA 1
ATOM 13153 C C . VAL B 1 678 ? -38.297 117.021 26.480 1.00 35.43 707 VAL B C 1
ATOM 13154 O O . VAL B 1 678 ? -39.356 117.341 27.034 1.00 35.98 707 VAL B O 1
ATOM 13158 N N . THR B 1 679 ? -38.011 117.341 25.221 1.00 31.81 708 THR B N 1
ATOM 13159 C CA . THR B 1 679 ? -38.957 118.073 24.388 1.00 31.57 708 THR B CA 1
ATOM 13160 C C . THR B 1 679 ? -39.449 117.167 23.266 1.00 29.22 708 THR B C 1
ATOM 13161 O O . THR B 1 679 ? -38.834 116.142 22.968 1.00 29.45 708 THR B O 1
ATOM 13165 N N . LEU B 1 680 ? -40.557 117.543 22.637 1.00 30.90 709 LEU B N 1
ATOM 13166 C CA . LEU B 1 680 ? -41.107 116.731 21.550 1.00 35.30 709 LEU B CA 1
ATOM 13167 C C . LEU B 1 680 ? -40.091 116.526 20.418 1.00 33.87 709 LEU B C 1
ATOM 13168 O O . LEU B 1 680 ? -39.842 115.393 20.001 1.00 34.09 709 LEU B O 1
ATOM 13173 N N . PRO B 1 681 ? -39.468 117.620 19.943 1.00 35.72 710 PRO B N 1
ATOM 13174 C CA . PRO B 1 681 ? -38.420 117.458 18.923 1.00 36.03 710 PRO B CA 1
ATOM 13175 C C . PRO B 1 681 ? -37.294 116.515 19.369 1.00 32.17 710 PRO B C 1
ATOM 13176 O O . PRO B 1 681 ? -36.850 115.679 18.594 1.00 32.37 710 PRO B O 1
ATOM 13180 N N . ARG B 1 682 ? -36.829 116.640 20.606 1.00 30.66 711 ARG B N 1
ATOM 13181 C CA . ARG B 1 682 ? -35.783 115.740 21.073 1.00 31.10 711 ARG B CA 1
ATOM 13182 C C . ARG B 1 682 ? -36.239 114.270 21.096 1.00 29.95 711 ARG B C 1
ATOM 13183 O O . ARG B 1 682 ? -35.482 113.363 20.746 1.00 28.76 711 ARG B O 1
ATOM 13191 N N . LEU B 1 683 ? -37.478 114.039 21.512 1.00 31.29 712 LEU B N 1
ATOM 13192 C CA . LEU B 1 683 ? -38.011 112.669 21.558 1.00 29.30 712 LEU B CA 1
ATOM 13193 C C . LEU B 1 683 ? -38.129 112.091 20.150 1.00 27.27 712 LEU B C 1
ATOM 13194 O O . LEU B 1 683 ? -37.788 110.938 19.914 1.00 27.45 712 LEU B O 1
ATOM 13199 N N . LYS B 1 684 ? -38.602 112.904 19.211 1.00 32.66 713 LYS B N 1
ATOM 13200 C CA . LYS B 1 684 ? -38.659 112.501 17.802 1.00 32.97 713 LYS B CA 1
ATOM 13201 C C . LYS B 1 684 ? -37.292 112.122 17.236 1.00 32.06 713 LYS B C 1
ATOM 13202 O O . LYS B 1 684 ? -37.162 111.128 16.526 1.00 33.00 713 LYS B O 1
ATOM 13208 N N . ALA B 1 685 ? -36.269 112.916 17.540 1.00 31.24 714 ALA B N 1
ATOM 13209 C CA . ALA B 1 685 ? -34.912 112.576 17.118 1.00 31.97 714 ALA B CA 1
ATOM 13210 C C . ALA B 1 685 ? -34.416 111.296 17.784 1.00 33.63 714 ALA B C 1
ATOM 13211 O O . ALA B 1 685 ? -33.714 110.496 17.175 1.00 32.13 714 ALA B O 1
ATOM 13213 N N . PHE B 1 686 ? -34.778 111.107 19.048 1.00 31.56 715 PHE B N 1
ATOM 13214 C CA . PHE B 1 686 ? -34.299 109.961 19.810 1.00 28.44 715 PHE B CA 1
ATOM 13215 C C . PHE B 1 686 ? -34.696 108.587 19.219 1.00 27.98 715 PHE B C 1
ATOM 13216 O O . PHE B 1 686 ? -33.882 107.653 19.148 1.00 29.80 715 PHE B O 1
ATOM 13224 N N . ILE B 1 687 ? -35.943 108.463 18.789 1.00 30.65 716 ILE B N 1
ATOM 13225 C CA . ILE B 1 687 ? -36.475 107.167 18.358 1.00 28.94 716 ILE B CA 1
ATOM 13226 C C . ILE B 1 687 ? -35.684 106.495 17.220 1.00 27.95 716 ILE B C 1
ATOM 13227 O O . ILE B 1 687 ? -35.267 105.340 17.354 1.00 28.56 716 ILE B O 1
ATOM 13232 N N . PRO B 1 688 ? -35.454 107.214 16.100 1.00 31.85 717 PRO B N 1
ATOM 13233 C CA . PRO B 1 688 ? -34.628 106.661 15.014 1.00 30.44 717 PRO B CA 1
ATOM 13234 C C . PRO B 1 688 ? -33.218 106.347 15.496 1.00 31.88 717 PRO B C 1
ATOM 13235 O O . PRO B 1 688 ? -32.614 105.333 15.102 1.00 32.47 717 PRO B O 1
ATOM 13239 N N . GLN B 1 689 ? -32.681 107.199 16.360 1.00 31.78 718 GLN B N 1
ATOM 13240 C CA . GLN B 1 689 ? -31.371 106.895 16.934 1.00 33.29 718 GLN B CA 1
ATOM 13241 C C . GLN B 1 689 ? -31.428 105.571 17.695 1.00 33.49 718 GLN B C 1
ATOM 13242 O O . GLN B 1 689 ? -30.575 104.696 17.526 1.00 32.14 718 GLN B O 1
ATOM 13248 N N . LEU B 1 690 ? -32.446 105.422 18.537 1.00 32.95 719 LEU B N 1
ATOM 13249 C CA . LEU B 1 690 ? -32.602 104.194 19.315 1.00 28.39 719 LEU B CA 1
ATOM 13250 C C . LEU B 1 690 ? -32.668 102.969 18.412 1.00 27.94 719 LEU B C 1
ATOM 13251 O O . LEU B 1 690 ? -32.029 101.946 18.671 1.00 26.90 719 LEU B O 1
ATOM 13256 N N . LEU B 1 691 ? -33.439 103.074 17.340 1.00 28.15 720 LEU B N 1
ATOM 13257 C CA . LEU B 1 691 ? -33.733 101.911 16.504 1.00 28.62 720 LEU B CA 1
ATOM 13258 C C . LEU B 1 691 ? -32.648 101.650 15.455 1.00 34.35 720 LEU B C 1
ATOM 13259 O O . LEU B 1 691 ? -32.619 100.581 14.842 1.00 30.25 720 LEU B O 1
ATOM 13264 N N . SER B 1 692 ? -31.745 102.613 15.268 1.00 31.74 721 SER B N 1
ATOM 13265 C CA . SER B 1 692 ? -30.762 102.528 14.173 1.00 33.52 721 SER B CA 1
ATOM 13266 C C . SER B 1 692 ? -29.843 101.306 14.276 1.00 32.71 721 SER B C 1
ATOM 13267 O O . SER B 1 692 ? -29.452 100.723 13.259 1.00 33.69 721 SER B O 1
ATOM 13270 N N . ARG B 1 693 ? -29.497 100.914 15.496 1.00 30.34 722 ARG B N 1
ATOM 13271 C CA . ARG B 1 693 ? -28.666 99.733 15.690 1.00 32.15 722 ARG B CA 1
ATOM 13272 C C . ARG B 1 693 ? -29.098 98.930 16.907 1.00 31.54 722 ARG B C 1
ATOM 13273 O O . ARG B 1 693 ? -29.160 99.454 18.024 1.00 32.65 722 ARG B O 1
ATOM 13281 N N . LEU B 1 694 ? -29.368 97.653 16.677 1.00 30.93 723 LEU B N 1
ATOM 13282 C CA . LEU B 1 694 ? -29.927 96.790 17.697 1.00 30.34 723 LEU B CA 1
ATOM 13283 C C . LEU B 1 694 ? -29.323 95.419 17.617 1.00 31.70 723 LEU B C 1
ATOM 13284 O O . LEU B 1 694 ? -28.812 94.995 16.579 1.00 32.82 723 LEU B O 1
ATOM 13289 N N . HIS B 1 695 ? -29.372 94.722 18.739 1.00 28.13 724 HIS B N 1
ATOM 13290 C CA . HIS B 1 695 ? -29.199 93.291 18.727 1.00 29.37 724 HIS B CA 1
ATOM 13291 C C . HIS B 1 695 ? -30.462 92.760 19.394 1.00 30.21 724 HIS B C 1
ATOM 13292 O O . HIS B 1 695 ? -30.977 93.356 20.342 1.00 31.93 724 HIS B O 1
ATOM 13299 N N . ILE B 1 696 ? -30.972 91.662 18.874 1.00 30.93 725 ILE B N 1
ATOM 13300 C CA . ILE B 1 696 ? -32.223 91.115 19.356 1.00 28.83 725 ILE B CA 1
ATOM 13301 C C . ILE B 1 696 ? -31.938 89.722 19.844 1.00 29.17 725 ILE B C 1
ATOM 13302 O O . ILE B 1 696 ? -31.471 88.892 19.070 1.00 30.17 725 ILE B O 1
ATOM 13307 N N . GLU B 1 697 ? -32.199 89.458 21.124 1.00 24.02 726 GLU B N 1
ATOM 13308 C CA . GLU B 1 697 ? -32.172 88.082 21.605 1.00 28.31 726 GLU B CA 1
ATOM 13309 C C . GLU B 1 697 ? -33.601 87.663 21.950 1.00 30.43 726 GLU B C 1
ATOM 13310 O O . GLU B 1 697 ? -34.290 88.360 22.694 1.00 26.61 726 GLU B O 1
ATOM 13316 N N . ALA B 1 698 ? -34.037 86.536 21.399 1.00 29.35 727 ALA B N 1
ATOM 13317 C CA . ALA B 1 698 ? -35.427 86.128 21.546 1.00 28.82 727 ALA B CA 1
ATOM 13318 C C . ALA B 1 698 ? -35.597 84.717 22.086 1.00 28.75 727 ALA B C 1
ATOM 13319 O O . ALA B 1 698 ? -34.726 83.861 21.931 1.00 28.00 727 ALA B O 1
ATOM 13321 N N . LEU B 1 699 ? -36.735 84.485 22.732 1.00 28.26 728 LEU B N 1
ATOM 13322 C CA . LEU B 1 699 ? -37.124 83.142 23.128 1.00 28.12 728 LEU B CA 1
ATOM 13323 C C . LEU B 1 699 ? -38.533 82.949 22.610 1.00 27.58 728 LEU B C 1
ATOM 13324 O O . LEU B 1 699 ? -39.435 83.703 22.980 1.00 26.28 728 LEU B O 1
ATOM 13329 N N . LEU B 1 700 ? -38.705 81.963 21.734 1.00 25.38 729 LEU B N 1
ATOM 13330 C CA . LEU B 1 700 ? -40.021 81.609 21.218 1.00 28.97 729 LEU B CA 1
ATOM 13331 C C . LEU B 1 700 ? -40.311 80.193 21.662 1.00 26.93 729 LEU B C 1
ATOM 13332 O O . LEU B 1 700 ? -39.629 79.254 21.267 1.00 28.30 729 LEU B O 1
ATOM 13337 N N . HIS B 1 701 ? -41.328 80.056 22.505 1.00 27.04 730 HIS B N 1
ATOM 13338 C CA . HIS B 1 701 ? -41.599 78.816 23.219 1.00 23.15 730 HIS B CA 1
ATOM 13339 C C . HIS B 1 701 ? -43.123 78.624 23.230 1.00 26.58 730 HIS B C 1
ATOM 13340 O O . HIS B 1 701 ? -43.858 79.484 23.699 1.00 23.86 730 HIS B O 1
ATOM 13347 N N . GLY B 1 702 ? -43.591 77.510 22.689 1.00 26.84 731 GLY B N 1
ATOM 13348 C CA . GLY B 1 702 ? -45.006 77.182 22.761 1.00 26.77 731 GLY B CA 1
ATOM 13349 C C . GLY B 1 702 ? -45.454 76.289 21.619 1.00 27.26 731 GLY B C 1
ATOM 13350 O O . GLY B 1 702 ? -44.694 75.451 21.125 1.00 27.33 731 GLY B O 1
ATOM 13351 N N . ASN B 1 703 ? -46.702 76.468 21.213 1.00 26.25 732 ASN B N 1
ATOM 13352 C CA . ASN B 1 703 ? -47.291 75.718 20.112 1.00 27.94 732 ASN B CA 1
ATOM 13353 C C . ASN B 1 703 ? -46.847 76.346 18.792 1.00 29.27 732 ASN B C 1
ATOM 13354 O O . ASN B 1 703 ? -47.597 77.082 18.158 1.00 31.65 732 ASN B O 1
ATOM 13359 N N . ILE B 1 704 ? -45.595 76.089 18.425 1.00 28.32 733 ILE B N 1
ATOM 13360 C CA . ILE B 1 704 ? -45.002 76.610 17.200 1.00 31.03 733 ILE B CA 1
ATOM 13361 C C . ILE B 1 704 ? -43.875 75.699 16.754 1.00 27.99 733 ILE B C 1
ATOM 13362 O O . ILE B 1 704 ? -43.216 75.050 17.574 1.00 29.14 733 ILE B O 1
ATOM 13367 N N . THR B 1 705 ? -43.628 75.701 15.449 1.00 32.00 734 THR B N 1
ATOM 13368 C CA . THR B 1 705 ? -42.592 74.867 14.854 1.00 32.81 734 THR B CA 1
ATOM 13369 C C . THR B 1 705 ? -41.336 75.689 14.596 1.00 32.04 734 THR B C 1
ATOM 13370 O O . THR B 1 705 ? -41.383 76.921 14.565 1.00 31.05 734 THR B O 1
ATOM 13374 N N . LYS B 1 706 ? -40.217 75.002 14.386 1.00 33.51 735 LYS B N 1
ATOM 13375 C CA . LYS B 1 706 ? -38.951 75.679 14.127 1.00 34.46 735 LYS B CA 1
ATOM 13376 C C . LYS B 1 706 ? -39.026 76.707 12.988 1.00 35.31 735 LYS B C 1
ATOM 13377 O O . LYS B 1 706 ? -38.630 77.867 13.149 1.00 36.57 735 LYS B O 1
ATOM 13383 N N . GLN B 1 707 ? -39.680 76.251 11.926 1.00 37.20 736 GLN B N 1
ATOM 13384 C CA . GLN B 1 707 ? -40.014 77.054 10.776 1.00 36.50 736 GLN B CA 1
ATOM 13385 C C . GLN B 1 707 ? -40.898 78.248 11.130 1.00 36.08 736 GLN B C 1
ATOM 13386 O O . GLN B 1 707 ? -40.680 79.326 10.577 1.00 34.70 736 GLN B O 1
ATOM 13388 N N . ALA B 1 708 ? -41.891 78.117 12.019 1.00 35.21 737 ALA B N 1
ATOM 13389 C CA . ALA B 1 708 ? -42.649 79.332 12.220 1.00 31.47 737 ALA B CA 1
ATOM 13390 C C . ALA B 1 708 ? -41.797 80.273 13.073 1.00 27.90 737 ALA B C 1
ATOM 13391 O O . ALA B 1 708 ? -41.820 81.493 12.894 1.00 30.40 737 ALA B O 1
ATOM 13393 N N . ALA B 1 709 ? -41.025 79.694 13.991 1.00 30.59 738 ALA B N 1
ATOM 13394 C CA . ALA B 1 709 ? -40.159 80.502 14.846 1.00 31.11 738 ALA B CA 1
ATOM 13395 C C . ALA B 1 709 ? -39.199 81.346 14.000 1.00 32.25 738 ALA B C 1
ATOM 13396 O O . ALA B 1 709 ? -39.079 82.563 14.188 1.00 28.69 738 ALA B O 1
ATOM 13398 N N . LEU B 1 710 ? -38.536 80.709 13.043 1.00 31.63 739 LEU B N 1
ATOM 13399 C CA . LEU B 1 710 ? -37.659 81.455 12.136 1.00 31.75 739 LEU B CA 1
ATOM 13400 C C . LEU B 1 710 ? -38.409 82.522 11.362 1.00 29.29 739 LEU B C 1
ATOM 13401 O O . LEU B 1 710 ? -37.890 83.613 11.144 1.00 32.08 739 LEU B O 1
ATOM 13406 N N . GLY B 1 711 ? -39.635 82.211 10.952 1.00 29.84 740 GLY B N 1
ATOM 13407 C CA . GLY B 1 711 ? -40.454 83.159 10.220 1.00 26.97 740 GLY B CA 1
ATOM 13408 C C . GLY B 1 711 ? -40.849 84.370 11.053 1.00 31.44 740 GLY B C 1
ATOM 13409 O O . GLY B 1 711 ? -40.898 85.498 10.559 1.00 32.08 740 GLY B O 1
ATOM 13410 N N . ILE B 1 712 ? -41.150 84.145 12.326 1.00 28.75 741 ILE B N 1
ATOM 13411 C CA . ILE B 1 712 ? -41.481 85.255 13.207 1.00 32.02 741 ILE B CA 1
ATOM 13412 C C . ILE B 1 712 ? -40.285 86.194 13.389 1.00 27.12 741 ILE B C 1
ATOM 13413 O O . ILE B 1 712 ? -40.410 87.424 13.308 1.00 29.06 741 ILE B O 1
ATOM 13418 N N . MET B 1 713 ? -39.126 85.610 13.638 1.00 28.93 742 MET B N 1
ATOM 13419 C CA . MET B 1 713 ? -37.923 86.406 13.838 1.00 29.99 742 MET B CA 1
ATOM 13420 C C . MET B 1 713 ? -37.597 87.205 12.581 1.00 28.18 742 MET B C 1
ATOM 13421 O O . MET B 1 713 ? -37.260 88.383 12.662 1.00 30.04 742 MET B O 1
ATOM 13426 N N . GLN B 1 714 ? -37.710 86.573 11.414 1.00 30.72 743 GLN B N 1
ATOM 13427 C CA . GLN B 1 714 ? -37.392 87.275 10.170 1.00 34.04 743 GLN B CA 1
ATOM 13428 C C . GLN B 1 714 ? -38.340 88.435 9.938 1.00 32.65 743 GLN B C 1
ATOM 13429 O O . GLN B 1 714 ? -37.919 89.511 9.494 1.00 31.34 743 GLN B O 1
ATOM 13435 N N . MET B 1 715 ? -39.615 88.232 10.261 1.00 31.91 744 MET B N 1
ATOM 13436 C CA . MET B 1 715 ? -40.596 89.306 10.146 1.00 30.92 744 MET B CA 1
ATOM 13437 C C . MET B 1 715 ? -40.244 90.479 11.046 1.00 29.98 744 MET B C 1
ATOM 13438 O O . MET B 1 715 ? -40.353 91.635 10.633 1.00 31.38 744 MET B O 1
ATOM 13443 N N . VAL B 1 716 ? -39.833 90.189 12.281 1.00 29.32 745 VAL B N 1
ATOM 13444 C CA . VAL B 1 716 ? -39.435 91.259 13.192 1.00 28.34 745 VAL B CA 1
ATOM 13445 C C . VAL B 1 716 ? -38.242 92.015 12.602 1.00 30.19 745 VAL B C 1
ATOM 13446 O O . VAL B 1 716 ? -38.258 93.247 12.504 1.00 26.48 745 VAL B O 1
ATOM 13450 N N . GLU B 1 717 ? -37.203 91.273 12.224 1.00 28.18 746 GLU B N 1
ATOM 13451 C CA . GLU B 1 717 ? -36.012 91.897 11.646 1.00 31.92 746 GLU B CA 1
ATOM 13452 C C . GLU B 1 717 ? -36.370 92.697 10.399 1.00 33.40 746 GLU B C 1
ATOM 13453 O O . GLU B 1 717 ? -36.022 93.877 10.288 1.00 34.22 746 GLU B O 1
ATOM 13459 N N . ASP B 1 718 ? -37.093 92.057 9.474 1.00 32.73 747 ASP B N 1
ATOM 13460 C CA . ASP B 1 718 ? -37.420 92.691 8.198 1.00 34.65 747 ASP B CA 1
ATOM 13461 C C . ASP B 1 718 ? -38.182 93.979 8.413 1.00 31.98 747 ASP B C 1
ATOM 13462 O O . ASP B 1 718 ? -37.990 94.939 7.684 1.00 33.01 747 ASP B O 1
ATOM 13467 N N . THR B 1 719 ? -39.065 93.994 9.406 1.00 30.39 748 THR B N 1
ATOM 13468 C CA . THR B 1 719 ? -39.896 95.163 9.661 1.00 26.57 748 THR B CA 1
ATOM 13469 C C . THR B 1 719 ? -39.069 96.345 10.190 1.00 28.33 748 THR B C 1
ATOM 13470 O O . THR B 1 719 ? -39.291 97.496 9.811 1.00 29.92 748 THR B O 1
ATOM 13474 N N . LEU B 1 720 ? -38.111 96.071 11.068 1.00 29.86 749 LEU B N 1
ATOM 13475 C CA . LEU B 1 720 ? -37.271 97.150 11.571 1.00 29.38 749 LEU B CA 1
ATOM 13476 C C . LEU B 1 720 ? -36.334 97.622 10.443 1.00 32.70 749 LEU B C 1
ATOM 13477 O O . LEU B 1 720 ? -36.149 98.821 10.219 1.00 32.73 749 LEU B O 1
ATOM 13482 N N . ILE B 1 721 ? -35.758 96.664 9.730 1.00 32.91 750 ILE B N 1
ATOM 13483 C CA . ILE B 1 721 ? -34.878 96.993 8.609 1.00 36.65 750 ILE B CA 1
ATOM 13484 C C . ILE B 1 721 ? -35.612 97.867 7.591 1.00 36.24 750 ILE B C 1
ATOM 13485 O O . ILE B 1 721 ? -35.093 98.894 7.158 1.00 38.27 750 ILE B O 1
ATOM 13490 N N . GLU B 1 722 ? -36.840 97.492 7.247 1.00 36.52 751 GLU B N 1
ATOM 13491 C CA . GLU B 1 722 ? -37.611 98.274 6.282 1.00 36.46 751 GLU B CA 1
ATOM 13492 C C . GLU B 1 722 ? -37.875 99.687 6.769 1.00 39.91 751 GLU B C 1
ATOM 13493 O O . GLU B 1 722 ? -37.586 100.655 6.065 1.00 39.03 751 GLU B O 1
ATOM 13499 N N . HIS B 1 723 ? -38.423 99.815 7.976 1.00 35.41 752 HIS B N 1
ATOM 13500 C CA . HIS B 1 723 ? -38.925 101.110 8.418 1.00 32.80 752 HIS B CA 1
ATOM 13501 C C . HIS B 1 723 ? -37.936 101.923 9.237 1.00 35.16 752 HIS B C 1
ATOM 13502 O O . HIS B 1 723 ? -38.037 103.152 9.286 1.00 34.19 752 HIS B O 1
ATOM 13509 N N . ALA B 1 724 ? -36.983 101.250 9.877 1.00 35.38 753 ALA B N 1
ATOM 13510 C CA . ALA B 1 724 ? -36.037 101.944 10.751 1.00 36.83 753 ALA B CA 1
ATOM 13511 C C . ALA B 1 724 ? -34.584 101.872 10.271 1.00 37.29 753 ALA B C 1
ATOM 13512 O O . ALA B 1 724 ? -33.715 102.512 10.854 1.00 33.64 753 ALA B O 1
ATOM 13514 N N . HIS B 1 725 ? -34.330 101.087 9.226 1.00 36.39 754 HIS B N 1
ATOM 13515 C CA . HIS B 1 725 ? -32.984 100.963 8.660 1.00 40.54 754 HIS B CA 1
ATOM 13516 C C . HIS B 1 725 ? -32.024 100.415 9.700 1.00 39.42 754 HIS B C 1
ATOM 13517 O O . HIS B 1 725 ? -30.833 100.710 9.699 1.00 36.53 754 HIS B O 1
ATOM 13524 N N . THR B 1 726 ? -32.563 99.599 10.592 1.00 34.48 755 THR B N 1
ATOM 13525 C CA . THR B 1 726 ? -31.776 98.990 11.646 1.00 34.41 755 THR B CA 1
ATOM 13526 C C . THR B 1 726 ? -30.617 98.154 11.113 1.00 34.14 755 THR B C 1
ATOM 13527 O O . THR B 1 726 ? -30.782 97.371 10.174 1.00 34.80 755 THR B O 1
ATOM 13531 N N . LYS B 1 727 ? -29.458 98.314 11.739 1.00 30.60 756 LYS B N 1
ATOM 13532 C CA . LYS B 1 727 ? -28.282 97.506 11.440 1.00 36.95 756 LYS B CA 1
ATOM 13533 C C . LYS B 1 727 ? -27.771 96.921 12.749 1.00 34.57 756 LYS B C 1
ATOM 13534 O O . LYS B 1 727 ? -28.106 97.419 13.821 1.00 37.59 756 LYS B O 1
ATOM 13540 N N . PRO B 1 728 ? -26.943 95.876 12.672 1.00 35.99 757 PRO B N 1
ATOM 13541 C CA . PRO B 1 728 ? -26.489 95.193 13.887 1.00 34.68 757 PRO B CA 1
ATOM 13542 C C . PRO B 1 728 ? -25.500 96.017 14.714 1.00 40.18 757 PRO B C 1
ATOM 13543 O O . PRO B 1 728 ? -24.749 96.821 14.164 1.00 35.55 757 PRO B O 1
ATOM 13547 N N . LEU B 1 729 ? -25.523 95.813 16.030 1.00 33.86 758 LEU B N 1
ATOM 13548 C CA . LEU B 1 729 ? -24.513 96.358 16.919 1.00 35.43 758 LEU B CA 1
ATOM 13549 C C . LEU B 1 729 ? -23.228 95.546 16.790 1.00 35.85 758 LEU B C 1
ATOM 13550 O O . LEU B 1 729 ? -23.246 94.410 16.326 1.00 31.40 758 LEU B O 1
ATOM 13555 N N . LEU B 1 730 ? -22.115 96.121 17.226 1.00 36.07 759 LEU B N 1
ATOM 13556 C CA . LEU B 1 730 ? -20.882 95.356 17.377 1.00 34.61 759 LEU B CA 1
ATOM 13557 C C . LEU B 1 730 ? -20.942 94.550 18.664 1.00 38.42 759 LEU B C 1
ATOM 13558 O O . LEU B 1 730 ? -21.543 94.985 19.651 1.00 38.36 759 LEU B O 1
ATOM 13563 N N . PRO B 1 731 ? -20.286 93.384 18.673 1.00 37.90 760 PRO B N 1
ATOM 13564 C CA . PRO B 1 731 ? -20.247 92.543 19.875 1.00 39.34 760 PRO B CA 1
ATOM 13565 C C . PRO B 1 731 ? -19.655 93.282 21.079 1.00 39.85 760 PRO B C 1
ATOM 13566 O O . PRO B 1 731 ? -20.056 93.048 22.222 1.00 36.32 760 PRO B O 1
ATOM 13570 N N . SER B 1 732 ? -18.719 94.189 20.826 1.00 36.50 761 SER B N 1
ATOM 13571 C CA . SER B 1 732 ? -18.076 94.911 21.916 1.00 39.02 761 SER B CA 1
ATOM 13572 C C . SER B 1 732 ? -19.063 95.869 22.571 1.00 36.83 761 SER B C 1
ATOM 13573 O O . SER B 1 732 ? -18.848 96.326 23.690 1.00 39.62 761 SER B O 1
ATOM 13576 N N . GLN B 1 733 ? -20.140 96.190 21.860 1.00 33.28 762 GLN B N 1
ATOM 13577 C CA . GLN B 1 733 ? -21.132 97.122 22.375 1.00 33.45 762 GLN B CA 1
ATOM 13578 C C . GLN B 1 733 ? -22.133 96.452 23.296 1.00 37.72 762 GLN B C 1
ATOM 13579 O O . GLN B 1 733 ? -22.889 97.133 23.995 1.00 39.00 762 GLN B O 1
ATOM 13585 N N . LEU B 1 734 ? -22.155 95.123 23.282 1.00 37.12 763 LEU B N 1
ATOM 13586 C CA . LEU B 1 734 ? -23.115 94.382 24.088 1.00 40.25 763 LEU B CA 1
ATOM 13587 C C . LEU B 1 734 ? -22.593 94.241 25.517 1.00 42.19 763 LEU B C 1
ATOM 13588 O O . LEU B 1 734 ? -22.272 93.149 25.986 1.00 44.45 763 LEU B O 1
ATOM 13593 N N . ALA B 1 735 ? -22.494 95.376 26.197 1.00 45.31 764 ALA B N 1
ATOM 13594 C CA . ALA B 1 735 ? -22.021 95.412 27.575 1.00 50.33 764 ALA B CA 1
ATOM 13595 C C . ALA B 1 735 ? -23.140 95.034 28.539 1.00 43.45 764 ALA B C 1
ATOM 13596 O O . ALA B 1 735 ? -24.303 95.370 28.315 1.00 51.06 764 ALA B O 1
ATOM 13598 N N . ALA B 1 736 ? -22.793 94.320 29.599 1.00 43.78 765 ALA B N 1
ATOM 13599 C CA . ALA B 1 736 ? -23.703 94.171 30.731 1.00 42.09 765 ALA B CA 1
ATOM 13600 C C . ALA B 1 736 ? -23.030 94.811 31.942 1.00 38.50 765 ALA B C 1
ATOM 13601 O O . ALA B 1 736 ? -21.809 94.953 31.963 1.00 35.40 765 ALA B O 1
ATOM 13603 N N . TYR B 1 737 ? -23.817 95.214 32.934 1.00 34.41 766 TYR B N 1
ATOM 13604 C CA . TYR B 1 737 ? -23.268 95.927 34.082 1.00 34.20 766 TYR B CA 1
ATOM 13605 C C . TYR B 1 737 ? -22.741 94.974 35.149 1.00 29.55 766 TYR B C 1
ATOM 13606 O O . TYR B 1 737 ? -23.194 93.837 35.263 1.00 31.71 766 TYR B O 1
ATOM 13615 N N . ARG B 1 738 ? -21.789 95.462 35.934 1.00 29.48 767 ARG B N 1
ATOM 13616 C CA . ARG B 1 738 ? -21.136 94.670 36.969 1.00 26.46 767 ARG B CA 1
ATOM 13617 C C . ARG B 1 738 ? -21.648 95.044 38.362 1.00 25.24 767 ARG B C 1
ATOM 13618 O O . ARG B 1 738 ? -22.185 96.135 38.572 1.00 28.26 767 ARG B O 1
ATOM 13626 N N . GLU B 1 739 ? -21.450 94.155 39.323 1.00 27.62 768 GLU B N 1
ATOM 13627 C CA . GLU B 1 739 ? -21.691 94.537 40.708 1.00 27.55 768 GLU B CA 1
ATOM 13628 C C . GLU B 1 739 ? -20.395 95.032 41.351 1.00 27.01 768 GLU B C 1
ATOM 13629 O O . GLU B 1 739 ? -19.300 94.557 41.042 1.00 27.43 768 GLU B O 1
ATOM 13635 N N . VAL B 1 740 ? -20.537 96.018 42.221 1.00 27.80 769 VAL B N 1
ATOM 13636 C CA . VAL B 1 740 ? -19.438 96.535 43.026 1.00 28.15 769 VAL B CA 1
ATOM 13637 C C . VAL B 1 740 ? -18.823 95.419 43.896 1.00 28.34 769 VAL B C 1
ATOM 13638 O O . VAL B 1 740 ? -19.546 94.620 44.504 1.00 24.63 769 VAL B O 1
ATOM 13642 N N . GLN B 1 741 ? -17.489 95.340 43.932 1.00 23.77 770 GLN B N 1
ATOM 13643 C CA . GLN B 1 741 ? -16.805 94.316 44.708 1.00 24.80 770 GLN B CA 1
ATOM 13644 C C . GLN B 1 741 ? -16.372 94.842 46.078 1.00 29.15 770 GLN B C 1
ATOM 13645 O O . GLN B 1 741 ? -15.457 95.660 46.184 1.00 27.84 770 GLN B O 1
ATOM 13651 N N . LEU B 1 742 ? -17.031 94.364 47.132 1.00 27.10 771 LEU B N 1
ATOM 13652 C CA . LEU B 1 742 ? -16.763 94.848 48.481 1.00 27.83 771 LEU B CA 1
ATOM 13653 C C . LEU B 1 742 ? -15.477 94.268 49.063 1.00 26.61 771 LEU B C 1
ATOM 13654 O O . LEU B 1 742 ? -15.145 93.106 48.811 1.00 25.09 771 LEU B O 1
ATOM 13659 N N . PRO B 1 743 ? -14.762 95.070 49.866 1.00 26.96 772 PRO B N 1
ATOM 13660 C CA . PRO B 1 743 ? -13.488 94.611 50.448 1.00 29.98 772 PRO B CA 1
ATOM 13661 C C . PRO B 1 743 ? -13.704 93.588 51.562 1.00 33.26 772 PRO B C 1
ATOM 13662 O O . PRO B 1 743 ? -14.683 93.706 52.301 1.00 29.02 772 PRO B O 1
ATOM 13666 N N . ASP B 1 744 ? -12.800 92.617 51.689 1.00 30.94 773 ASP B N 1
ATOM 13667 C CA . ASP B 1 744 ? -12.811 91.693 52.823 1.00 32.86 773 ASP B CA 1
ATOM 13668 C C . ASP B 1 744 ? -12.892 92.438 54.156 1.00 34.62 773 ASP B C 1
ATOM 13669 O O . ASP B 1 744 ? -12.123 93.362 54.399 1.00 31.91 773 ASP B O 1
ATOM 13674 N N . ARG B 1 745 ? -13.817 92.015 55.015 1.00 32.57 774 ARG B N 1
ATOM 13675 C CA . ARG B 1 745 ? -14.031 92.615 56.333 1.00 32.66 774 ARG B CA 1
ATOM 13676 C C . ARG B 1 745 ? -14.598 94.029 56.285 1.00 32.22 774 ARG B C 1
ATOM 13677 O O . ARG B 1 745 ? -14.646 94.718 57.295 1.00 32.47 774 ARG B O 1
ATOM 13685 N N . GLY B 1 746 ? -15.041 94.471 55.118 1.00 31.02 775 GLY B N 1
ATOM 13686 C CA . GLY B 1 746 ? -15.596 95.807 55.031 1.00 27.84 775 GLY B CA 1
ATOM 13687 C C . GLY B 1 746 ? -17.023 95.858 55.552 1.00 28.63 775 GLY B C 1
ATOM 13688 O O . GLY B 1 746 ? -17.772 94.890 55.407 1.00 28.55 775 GLY B O 1
ATOM 13689 N N . TRP B 1 747 ? -17.380 96.971 56.186 1.00 30.89 776 TRP B N 1
ATOM 13690 C CA . TRP B 1 747 ? -18.768 97.272 56.520 1.00 31.16 776 TRP B CA 1
ATOM 13691 C C . TRP B 1 747 ? -19.067 98.703 56.153 1.00 30.61 776 TRP B C 1
ATOM 13692 O O . TRP B 1 747 ? -18.476 99.627 56.715 1.00 30.72 776 TRP B O 1
ATOM 13703 N N . PHE B 1 748 ? -19.990 98.882 55.215 1.00 24.02 777 PHE B N 1
ATOM 13704 C CA . PHE B 1 748 ? -20.434 100.210 54.794 1.00 26.69 777 PHE B CA 1
ATOM 13705 C C . PHE B 1 748 ? -21.904 100.411 55.156 1.00 26.53 777 PHE B C 1
ATOM 13706 O O . PHE B 1 748 ? -22.698 99.473 55.061 1.00 26.18 777 PHE B O 1
ATOM 13714 N N . VAL B 1 749 ? -22.256 101.631 55.546 1.00 27.95 778 VAL B N 1
ATOM 13715 C CA . VAL B 1 749 ? -23.637 102.000 55.845 1.00 24.17 778 VAL B CA 1
ATOM 13716 C C . VAL B 1 749 ? -24.032 103.262 55.105 1.00 28.22 778 VAL B C 1
ATOM 13717 O O . VAL B 1 749 ? -23.335 104.286 55.165 1.00 28.23 778 VAL B O 1
ATOM 13721 N N . TYR B 1 750 ? -25.161 103.192 54.406 1.00 25.39 779 TYR B N 1
ATOM 13722 C CA . TYR B 1 750 ? -25.763 104.358 53.779 1.00 24.00 779 TYR B CA 1
ATOM 13723 C C . TYR B 1 750 ? -27.071 104.675 54.502 1.00 26.85 779 TYR B C 1
ATOM 13724 O O . TYR B 1 750 ? -27.918 103.796 54.698 1.00 24.84 779 TYR B O 1
ATOM 13733 N N . GLN B 1 751 ? -27.234 105.925 54.900 1.00 25.97 780 GLN B N 1
ATOM 13734 C CA . GLN B 1 751 ? -28.386 106.329 55.692 1.00 28.28 780 GLN B CA 1
ATOM 13735 C C . GLN B 1 751 ? -29.198 107.373 54.940 1.00 29.77 780 GLN B C 1
ATOM 13736 O O . GLN B 1 751 ? -28.652 108.349 54.420 1.00 31.53 780 GLN B O 1
ATOM 13742 N N . GLN B 1 752 ? -30.504 107.150 54.869 1.00 24.78 781 GLN B N 1
ATOM 13743 C CA . GLN B 1 752 ? -31.432 108.101 54.302 1.00 27.36 781 GLN B CA 1
ATOM 13744 C C . GLN B 1 752 ? -32.650 108.178 55.221 1.00 31.30 781 GLN B C 1
ATOM 13745 O O . GLN B 1 752 ? -32.789 107.377 56.137 1.00 29.00 781 GLN B O 1
ATOM 13751 N N . ARG B 1 753 ? -33.536 109.130 54.966 1.00 27.88 782 ARG B N 1
ATOM 13752 C CA . ARG B 1 753 ? -34.776 109.209 55.732 1.00 29.94 782 ARG B CA 1
ATOM 13753 C C . ARG B 1 753 ? -35.999 109.060 54.827 1.00 28.12 782 ARG B C 1
ATOM 13754 O O . ARG B 1 753 ? -36.009 109.560 53.707 1.00 29.13 782 ARG B O 1
ATOM 13762 N N . ASN B 1 754 ? -37.018 108.345 55.302 1.00 25.26 783 ASN B N 1
ATOM 13763 C CA . ASN B 1 754 ? -38.323 108.361 54.631 1.00 23.33 783 ASN B CA 1
ATOM 13764 C C . ASN B 1 754 ? -39.172 109.496 55.198 1.00 27.87 783 ASN B C 1
ATOM 13765 O O . ASN B 1 754 ? -39.468 109.521 56.395 1.00 28.03 783 ASN B O 1
ATOM 13770 N N . GLU B 1 755 ? -39.579 110.428 54.349 1.00 28.37 784 GLU B N 1
ATOM 13771 C CA . GLU B 1 755 ? -40.262 111.631 54.824 1.00 30.29 784 GLU B CA 1
ATOM 13772 C C . GLU B 1 755 ? -41.762 111.448 55.011 1.00 30.85 784 GLU B C 1
ATOM 13773 O O . GLU B 1 755 ? -42.442 112.356 55.469 1.00 29.70 784 GLU B O 1
ATOM 13779 N N . VAL B 1 756 ? -42.276 110.274 54.666 1.00 29.55 785 VAL B N 1
ATOM 13780 C CA . VAL B 1 756 ? -43.720 110.055 54.679 1.00 27.49 785 VAL B CA 1
ATOM 13781 C C . VAL B 1 756 ? -44.155 109.085 55.769 1.00 28.04 785 VAL B C 1
ATOM 13782 O O . VAL B 1 756 ? -45.095 109.353 56.517 1.00 30.33 785 VAL B O 1
ATOM 13786 N N . HIS B 1 757 ? -43.494 107.940 55.838 1.00 26.32 786 HIS B N 1
ATOM 13787 C CA . HIS B 1 757 ? -43.852 106.911 56.801 1.00 26.14 786 HIS B CA 1
ATOM 13788 C C . HIS B 1 757 ? -43.105 107.108 58.115 1.00 32.39 786 HIS B C 1
ATOM 13789 O O . HIS B 1 757 ? -41.936 107.506 58.124 1.00 30.88 786 HIS B O 1
ATOM 13796 N N . ASN B 1 758 ? -43.771 106.830 59.226 1.00 27.79 787 ASN B N 1
ATOM 13797 C CA . ASN B 1 758 ? -43.084 106.853 60.506 1.00 30.32 787 ASN B CA 1
ATOM 13798 C C . ASN B 1 758 ? -42.655 105.473 60.956 1.00 29.90 787 ASN B C 1
ATOM 13799 O O . ASN B 1 758 ? -42.872 105.092 62.103 1.00 31.05 787 ASN B O 1
ATOM 13804 N N . ASN B 1 759 ? -42.069 104.716 60.031 1.00 27.08 788 ASN B N 1
ATOM 13805 C CA . ASN B 1 759 ? -41.396 103.471 60.346 1.00 26.99 788 ASN B CA 1
ATOM 13806 C C . ASN B 1 759 ? -40.036 103.520 59.672 1.00 30.02 788 ASN B C 1
ATOM 13807 O O . ASN B 1 759 ? -39.861 104.229 58.689 1.00 28.32 788 ASN B O 1
ATOM 13812 N N . SER B 1 760 ? -39.068 102.789 60.196 1.00 25.57 789 SER B N 1
ATOM 13813 C CA . SER B 1 760 ? -37.791 102.704 59.526 1.00 27.24 789 SER B CA 1
ATOM 13814 C C . SER B 1 760 ? -37.751 101.457 58.662 1.00 26.49 789 SER B C 1
ATOM 13815 O O . SER B 1 760 ? -38.599 100.574 58.782 1.00 26.57 789 SER B O 1
ATOM 13818 N N . GLY B 1 761 ? -36.754 101.389 57.789 1.00 24.86 790 GLY B N 1
ATOM 13819 C CA . GLY B 1 761 ? -36.508 100.190 57.022 1.00 23.93 790 GLY B CA 1
ATOM 13820 C C . GLY B 1 761 ? -35.017 99.928 56.986 1.00 26.63 790 GLY B C 1
ATOM 13821 O O . GLY B 1 761 ? -34.200 100.850 57.154 1.00 27.73 790 GLY B O 1
ATOM 13822 N N . ILE B 1 762 ? -34.655 98.670 56.782 1.00 24.41 791 ILE B N 1
ATOM 13823 C CA . ILE B 1 762 ? -33.256 98.321 56.655 1.00 24.56 791 ILE B CA 1
ATOM 13824 C C . ILE B 1 762 ? -33.107 97.188 55.656 1.00 26.50 791 ILE B C 1
ATOM 13825 O O . ILE B 1 762 ? -33.970 96.311 55.548 1.00 23.67 791 ILE B O 1
ATOM 13830 N N . GLU B 1 763 ? -32.033 97.220 54.887 1.00 19.97 792 GLU B N 1
ATOM 13831 C CA . GLU B 1 763 ? -31.610 96.012 54.202 1.00 23.11 792 GLU B CA 1
ATOM 13832 C C . GLU B 1 763 ? -30.138 95.807 54.540 1.00 24.73 792 GLU B C 1
ATOM 13833 O O . GLU B 1 763 ? -29.360 96.767 54.499 1.00 24.39 792 GLU B O 1
ATOM 13839 N N . ILE B 1 764 ? -29.788 94.590 54.947 1.00 20.71 793 ILE B N 1
ATOM 13840 C CA . ILE B 1 764 ? -28.398 94.220 55.175 1.00 25.39 793 ILE B CA 1
ATOM 13841 C C . ILE B 1 764 ? -28.032 93.191 54.118 1.00 26.08 793 ILE B C 1
ATOM 13842 O O . ILE B 1 764 ? -28.774 92.235 53.897 1.00 25.35 793 ILE B O 1
ATOM 13847 N N . TYR B 1 765 ? -26.886 93.381 53.479 1.00 22.78 794 TYR B N 1
ATOM 13848 C CA . TYR B 1 765 ? -26.439 92.525 52.395 1.00 23.01 794 TYR B CA 1
ATOM 13849 C C . TYR B 1 765 ? -25.036 92.034 52.726 1.00 26.43 794 TYR B C 1
ATOM 13850 O O . TYR B 1 765 ? -24.113 92.843 52.893 1.00 28.26 794 TYR B O 1
ATOM 13859 N N . TYR B 1 766 ? -24.901 90.715 52.850 1.00 22.56 795 TYR B N 1
ATOM 13860 C CA . TYR B 1 766 ? -23.622 90.051 53.062 1.00 24.86 795 TYR B CA 1
ATOM 13861 C C . TYR B 1 766 ? -23.238 89.459 51.731 1.00 25.36 795 TYR B C 1
ATOM 13862 O O . TYR B 1 766 ? -23.637 88.335 51.386 1.00 24.52 795 TYR B O 1
ATOM 13871 N N . GLN B 1 767 ? -22.494 90.235 50.952 1.00 25.44 796 GLN B N 1
ATOM 13872 C CA . GLN B 1 767 ? -22.074 89.784 49.629 1.00 24.21 796 GLN B CA 1
ATOM 13873 C C . GLN B 1 767 ? -21.160 88.582 49.771 1.00 25.86 796 GLN B C 1
ATOM 13874 O O . GLN B 1 767 ? -20.283 88.570 50.636 1.00 24.19 796 GLN B O 1
ATOM 13880 N N . THR B 1 768 ? -21.381 87.545 48.966 1.00 24.41 797 THR B N 1
ATOM 13881 C CA . THR B 1 768 ? -20.503 86.376 49.043 1.00 27.68 797 THR B CA 1
ATOM 13882 C C . THR B 1 768 ? -19.495 86.358 47.888 1.00 31.42 797 THR B C 1
ATOM 13883 O O . THR B 1 768 ? -18.358 86.822 48.041 1.00 31.06 797 THR B O 1
ATOM 13887 N N . ASP B 1 769 ? -19.914 85.854 46.737 1.00 28.07 798 ASP B N 1
ATOM 13888 C CA . ASP B 1 769 ? -19.021 85.793 45.579 1.00 29.98 798 ASP B CA 1
ATOM 13889 C C . ASP B 1 769 ? -19.840 85.620 44.315 1.00 31.12 798 ASP B C 1
ATOM 13890 O O . ASP B 1 769 ? -21.077 85.549 44.363 1.00 29.27 798 ASP B O 1
ATOM 13895 N N . MET B 1 770 ? -19.146 85.539 43.186 1.00 27.38 799 MET B N 1
ATOM 13896 C CA . MET B 1 770 ? -19.778 85.271 41.909 1.00 28.81 799 MET B CA 1
ATOM 13897 C C . MET B 1 770 ? -20.597 83.987 41.970 1.00 28.88 799 MET B C 1
ATOM 13898 O O . MET B 1 770 ? -20.221 83.023 42.645 1.00 27.62 799 MET B O 1
ATOM 13903 N N . GLN B 1 771 ? -21.701 83.975 41.235 1.00 27.32 800 GLN B N 1
ATOM 13904 C CA . GLN B 1 771 ? -22.522 82.777 41.113 1.00 30.84 800 GLN B CA 1
ATOM 13905 C C . GLN B 1 771 ? -21.769 81.635 40.439 1.00 31.87 800 GLN B C 1
ATOM 13906 O O . GLN B 1 771 ? -21.078 81.827 39.435 1.00 31.32 800 GLN B O 1
ATOM 13912 N N . SER B 1 772 ? -21.934 80.446 40.996 1.00 30.59 801 SER B N 1
ATOM 13913 C CA . SER B 1 772 ? -21.364 79.222 40.455 1.00 34.45 801 SER B CA 1
ATOM 13914 C C . SER B 1 772 ? -22.119 78.094 41.145 1.00 33.17 801 SER B C 1
ATOM 13915 O O . SER B 1 772 ? -22.759 78.323 42.165 1.00 32.04 801 SER B O 1
ATOM 13918 N N . THR B 1 773 ? -22.048 76.887 40.606 1.00 32.75 802 THR B N 1
ATOM 13919 C CA . THR B 1 773 ? -22.787 75.776 41.189 1.00 34.04 802 THR B CA 1
ATOM 13920 C C . THR B 1 773 ? -22.569 75.681 42.693 1.00 33.39 802 THR B C 1
ATOM 13921 O O . THR B 1 773 ? -23.523 75.592 43.480 1.00 30.43 802 THR B O 1
ATOM 13925 N N . SER B 1 774 ? -21.310 75.715 43.102 1.00 32.05 803 SER B N 1
ATOM 13926 C CA . SER B 1 774 ? -20.986 75.551 44.513 1.00 35.46 803 SER B CA 1
ATOM 13927 C C . SER B 1 774 ? -21.423 76.736 45.371 1.00 30.73 803 SER B C 1
ATOM 13928 O O . SER B 1 774 ? -22.049 76.538 46.413 1.00 35.29 803 SER B O 1
ATOM 13931 N N . GLU B 1 775 ? -21.076 77.952 44.954 1.00 30.24 804 GLU B N 1
ATOM 13932 C CA . GLU B 1 775 ? -21.405 79.153 45.729 1.00 30.47 804 GLU B CA 1
ATOM 13933 C C . GLU B 1 775 ? -22.916 79.337 45.808 1.00 31.82 804 GLU B C 1
ATOM 13934 O O . GLU B 1 775 ? -23.433 79.813 46.812 1.00 28.08 804 GLU B O 1
ATOM 13940 N N . ASN B 1 776 ? -23.611 78.982 44.731 1.00 29.42 805 ASN B N 1
ATOM 13941 C CA . ASN B 1 776 ? -25.067 79.114 44.692 1.00 30.32 805 ASN B CA 1
ATOM 13942 C C . ASN B 1 776 ? -25.695 78.216 45.740 1.00 29.11 805 ASN B C 1
ATOM 13943 O O . ASN B 1 776 ? -26.581 78.629 46.483 1.00 30.05 805 ASN B O 1
ATOM 13948 N N . MET B 1 777 ? -25.256 76.964 45.771 1.00 29.87 806 MET B N 1
ATOM 13949 C CA . MET B 1 777 ? -25.872 75.993 46.659 1.00 27.20 806 MET B CA 1
ATOM 13950 C C . MET B 1 777 ? -25.445 76.124 48.129 1.00 31.20 806 MET B C 1
ATOM 13951 O O . MET B 1 777 ? -26.243 75.844 49.019 1.00 30.58 806 MET B O 1
ATOM 13956 N N . PHE B 1 778 ? -24.221 76.585 48.398 1.00 27.87 807 PHE B N 1
ATOM 13957 C CA . PHE B 1 778 ? -23.866 76.927 49.781 1.00 30.66 807 PHE B CA 1
ATOM 13958 C C . PHE B 1 778 ? -24.845 77.977 50.296 1.00 30.72 807 PHE B C 1
ATOM 13959 O O . PHE B 1 778 ? -25.348 77.890 51.412 1.00 28.23 807 PHE B O 1
ATOM 13967 N N . LEU B 1 779 ? -25.079 78.995 49.478 1.00 27.94 808 LEU B N 1
ATOM 13968 C CA . LEU B 1 779 ? -25.889 80.117 49.894 1.00 29.61 808 LEU B CA 1
ATOM 13969 C C . LEU B 1 779 ? -27.360 79.715 50.021 1.00 26.55 808 LEU B C 1
ATOM 13970 O O . LEU B 1 779 ? -28.027 80.085 50.987 1.00 26.77 808 LEU B O 1
ATOM 13975 N N . GLU B 1 780 ? -27.865 78.956 49.056 1.00 24.66 809 GLU B N 1
ATOM 13976 C CA . GLU B 1 780 ? -29.286 78.580 49.079 1.00 27.69 809 GLU B CA 1
ATOM 13977 C C . GLU B 1 780 ? -29.597 77.629 50.218 1.00 27.43 809 GLU B C 1
ATOM 13978 O O . GLU B 1 780 ? -30.674 77.694 50.796 1.00 26.04 809 GLU B O 1
ATOM 13984 N N . LEU B 1 781 ? -28.649 76.757 50.554 1.00 25.80 810 LEU B N 1
ATOM 13985 C CA . LEU B 1 781 ? -28.870 75.819 51.648 1.00 26.52 810 LEU B CA 1
ATOM 13986 C C . LEU B 1 781 ? -28.820 76.551 52.988 1.00 26.30 810 LEU B C 1
ATOM 13987 O O . LEU B 1 781 ? -29.667 76.333 53.854 1.00 28.85 810 LEU B O 1
ATOM 13992 N N . PHE B 1 782 ? -27.849 77.444 53.150 1.00 24.78 811 PHE B N 1
ATOM 13993 C CA . PHE B 1 782 ? -27.813 78.262 54.347 1.00 26.63 811 PHE B CA 1
ATOM 13994 C C . PHE B 1 782 ? -29.121 79.054 54.484 1.00 26.81 811 PHE B C 1
ATOM 13995 O O . PHE B 1 782 ? -29.726 79.079 55.556 1.00 27.50 811 PHE B O 1
ATOM 14003 N N . ALA B 1 783 ? -29.563 79.688 53.401 1.00 23.13 812 ALA B N 1
ATOM 14004 C CA . ALA B 1 783 ? -30.818 80.439 53.440 1.00 26.83 812 ALA B CA 1
ATOM 14005 C C . ALA B 1 783 ? -32.025 79.563 53.826 1.00 26.82 812 ALA B C 1
ATOM 14006 O O . ALA B 1 783 ? -32.893 79.991 54.598 1.00 25.20 812 ALA B O 1
ATOM 14008 N N . GLN B 1 784 ? -32.085 78.358 53.269 1.00 26.46 813 GLN B N 1
ATOM 14009 C CA . GLN B 1 784 ? -33.160 77.418 53.578 1.00 28.08 813 GLN B CA 1
ATOM 14010 C C . GLN B 1 784 ? -33.164 77.155 55.076 1.00 28.31 813 GLN B C 1
ATOM 14011 O O . GLN B 1 784 ? -34.212 77.148 55.718 1.00 26.30 813 GLN B O 1
ATOM 14017 N N . ILE B 1 785 ? -31.973 76.969 55.633 1.00 28.01 814 ILE B N 1
ATOM 14018 C CA . ILE B 1 785 ? -31.831 76.592 57.025 1.00 28.23 814 ILE B CA 1
ATOM 14019 C C . ILE B 1 785 ? -32.290 77.695 57.980 1.00 28.30 814 ILE B C 1
ATOM 14020 O O . ILE B 1 785 ? -32.933 77.414 58.992 1.00 26.91 814 ILE B O 1
ATOM 14025 N N . ILE B 1 786 ? -31.967 78.947 57.663 1.00 24.36 815 ILE B N 1
ATOM 14026 C CA . ILE B 1 786 ? -32.268 80.061 58.566 1.00 23.05 815 ILE B CA 1
ATOM 14027 C C . ILE B 1 786 ? -33.619 80.695 58.262 1.00 24.92 815 ILE B C 1
ATOM 14028 O O . ILE B 1 786 ? -34.079 81.551 59.006 1.00 24.73 815 ILE B O 1
ATOM 14033 N N . SER B 1 787 ? -34.243 80.303 57.158 1.00 22.92 816 SER B N 1
ATOM 14034 C CA . SER B 1 787 ? -35.423 81.028 56.675 1.00 29.70 816 SER B CA 1
ATOM 14035 C C . SER B 1 787 ? -36.531 81.150 57.728 1.00 26.96 816 SER B C 1
ATOM 14036 O O . SER B 1 787 ? -36.923 82.250 58.134 1.00 24.97 816 SER B O 1
ATOM 14039 N N . GLU B 1 788 ? -37.048 80.008 58.143 1.00 27.57 817 GLU B N 1
ATOM 14040 C CA . GLU B 1 788 ? -38.115 80.002 59.126 1.00 27.98 817 GLU B CA 1
ATOM 14041 C C . GLU B 1 788 ? -37.625 80.521 60.498 1.00 24.77 817 GLU B C 1
ATOM 14042 O O . GLU B 1 788 ? -38.313 81.304 61.145 1.00 25.73 817 GLU B O 1
ATOM 14048 N N . PRO B 1 789 ? -36.421 80.107 60.934 1.00 24.96 818 PRO B N 1
ATOM 14049 C CA . PRO B 1 789 ? -35.910 80.669 62.191 1.00 28.03 818 PRO B CA 1
ATOM 14050 C C . PRO B 1 789 ? -35.772 82.192 62.170 1.00 28.22 818 PRO B C 1
ATOM 14051 O O . PRO B 1 789 ? -36.020 82.821 63.199 1.00 25.84 818 PRO B O 1
ATOM 14055 N N . ALA B 1 790 ? -35.412 82.781 61.028 1.00 24.13 819 ALA B N 1
ATOM 14056 C CA . ALA B 1 790 ? -35.256 84.233 60.965 1.00 25.19 819 ALA B CA 1
ATOM 14057 C C . ALA B 1 790 ? -36.587 84.913 61.254 1.00 25.85 819 ALA B C 1
ATOM 14058 O O . ALA B 1 790 ? -36.653 85.868 62.012 1.00 24.70 819 ALA B O 1
ATOM 14060 N N . PHE B 1 791 ? -37.639 84.404 60.633 1.00 24.23 820 PHE B N 1
ATOM 14061 C CA . PHE B 1 791 ? -38.977 84.956 60.780 1.00 25.84 820 PHE B CA 1
ATOM 14062 C C . PHE B 1 791 ? -39.466 84.717 62.219 1.00 24.70 820 PHE B C 1
ATOM 14063 O O . PHE B 1 791 ? -39.987 85.613 62.879 1.00 24.47 820 PHE B O 1
ATOM 14071 N N . ASN B 1 792 ? -39.292 83.497 62.699 1.00 23.88 821 ASN B N 1
ATOM 14072 C CA . ASN B 1 792 ? -39.758 83.150 64.040 1.00 29.17 821 ASN B CA 1
ATOM 14073 C C . ASN B 1 792 ? -39.087 84.012 65.098 1.00 28.53 821 ASN B C 1
ATOM 14074 O O . ASN B 1 792 ? -39.725 84.439 66.064 1.00 26.34 821 ASN B O 1
ATOM 14079 N N . THR B 1 793 ? -37.795 84.269 64.904 1.00 27.54 822 THR B N 1
ATOM 14080 C CA . THR B 1 793 ? -37.014 85.001 65.888 1.00 25.35 822 THR B CA 1
ATOM 14081 C C . THR B 1 793 ? -37.255 86.493 65.790 1.00 25.78 822 THR B C 1
ATOM 14082 O O . THR B 1 793 ? -37.608 87.137 66.781 1.00 25.98 822 THR B O 1
ATOM 14086 N N . LEU B 1 794 ? -37.043 87.055 64.601 1.00 25.98 823 LEU B N 1
ATOM 14087 C CA . LEU B 1 794 ? -37.084 88.511 64.441 1.00 25.91 823 LEU B CA 1
ATOM 14088 C C . LEU B 1 794 ? -38.510 89.075 64.411 1.00 23.50 823 LEU B C 1
ATOM 14089 O O . LEU B 1 794 ? -38.732 90.236 64.761 1.00 24.50 823 LEU B O 1
ATOM 14094 N N . ARG B 1 795 ? -39.479 88.271 63.990 1.00 24.14 824 ARG B N 1
ATOM 14095 C CA . ARG B 1 795 ? -40.867 88.745 64.035 1.00 23.28 824 ARG B CA 1
ATOM 14096 C C . ARG B 1 795 ? -41.653 88.130 65.201 1.00 24.81 824 ARG B C 1
ATOM 14097 O O . ARG B 1 795 ? -42.121 88.838 66.083 1.00 23.43 824 ARG B O 1
ATOM 14105 N N . THR B 1 796 ? -41.805 86.811 65.192 1.00 24.06 825 THR B N 1
ATOM 14106 C CA . THR B 1 796 ? -42.716 86.164 66.139 1.00 24.74 825 THR B CA 1
ATOM 14107 C C . THR B 1 796 ? -42.276 86.356 67.596 1.00 25.73 825 THR B C 1
ATOM 14108 O O . THR B 1 796 ? -43.073 86.748 68.450 1.00 25.33 825 THR B O 1
ATOM 14112 N N . LYS B 1 797 ? -41.008 86.112 67.875 1.00 26.03 826 LYS B N 1
ATOM 14113 C CA . LYS B 1 797 ? -40.499 86.350 69.219 1.00 26.34 826 LYS B CA 1
ATOM 14114 C C . LYS B 1 797 ? -40.224 87.829 69.484 1.00 26.60 826 LYS B C 1
ATOM 14115 O O . LYS B 1 797 ? -40.806 88.425 70.400 1.00 27.75 826 LYS B O 1
ATOM 14121 N N . GLU B 1 798 ? -39.330 88.423 68.699 1.00 24.74 827 GLU B N 1
ATOM 14122 C CA . GLU B 1 798 ? -38.865 89.780 68.996 1.00 23.40 827 GLU B CA 1
ATOM 14123 C C . GLU B 1 798 ? -39.805 90.865 68.487 1.00 24.67 827 GLU B C 1
ATOM 14124 O O . GLU B 1 798 ? -39.720 92.003 68.924 1.00 25.92 827 GLU B O 1
ATOM 14130 N N . GLN B 1 799 ? -40.711 90.499 67.582 1.00 23.93 828 GLN B N 1
ATOM 14131 C CA . GLN B 1 799 ? -41.696 91.443 67.052 1.00 23.68 828 GLN B CA 1
ATOM 14132 C C . GLN B 1 799 ? -41.069 92.768 66.577 1.00 24.52 828 GLN B C 1
ATOM 14133 O O . GLN B 1 799 ? -41.527 93.852 66.915 1.00 23.25 828 GLN B O 1
ATOM 14139 N N . LEU B 1 800 ? -40.035 92.686 65.754 1.00 22.99 829 LEU B N 1
ATOM 14140 C CA . LEU B 1 800 ? -39.411 93.920 65.278 1.00 22.93 829 LEU B CA 1
ATOM 14141 C C . LEU B 1 800 ? -40.317 94.611 64.251 1.00 24.80 829 LEU B C 1
ATOM 14142 O O . LEU B 1 800 ? -40.329 95.838 64.138 1.00 27.48 829 LEU B O 1
ATOM 14147 N N . GLY B 1 801 ? -41.089 93.824 63.508 1.00 23.88 830 GLY B N 1
ATOM 14148 C CA . GLY B 1 801 ? -42.041 94.391 62.557 1.00 21.93 830 GLY B CA 1
ATOM 14149 C C . GLY B 1 801 ? -42.844 93.316 61.848 1.00 21.63 830 GLY B C 1
ATOM 14150 O O . GLY B 1 801 ? -42.564 92.132 61.993 1.00 23.31 830 GLY B O 1
ATOM 14151 N N . TYR B 1 802 ? -43.848 93.739 61.090 1.00 20.10 831 TYR B N 1
ATOM 14152 C CA . TYR B 1 802 ? -44.632 92.840 60.247 1.00 22.97 831 TYR B CA 1
ATOM 14153 C C . TYR B 1 802 ? -43.787 92.317 59.076 1.00 24.10 831 TYR B C 1
ATOM 14154 O O . TYR B 1 802 ? -43.850 91.132 58.709 1.00 21.23 831 TYR B O 1
ATOM 14163 N N . ILE B 1 803 ? -42.981 93.204 58.494 1.00 22.79 832 ILE B N 1
ATOM 14164 C CA . ILE B 1 803 ? -42.119 92.803 57.391 1.00 21.41 832 ILE B CA 1
ATOM 14165 C C . ILE B 1 803 ? -40.760 92.354 57.913 1.00 21.71 832 ILE B C 1
ATOM 14166 O O . ILE B 1 803 ? -39.972 93.165 58.412 1.00 24.90 832 ILE B O 1
ATOM 14171 N N . VAL B 1 804 ? -40.493 91.061 57.775 1.00 24.25 833 VAL B N 1
ATOM 14172 C CA . VAL B 1 804 ? -39.195 90.463 58.087 1.00 25.16 833 VAL B CA 1
ATOM 14173 C C . VAL B 1 804 ? -38.899 89.436 57.010 1.00 28.50 833 VAL B C 1
ATOM 14174 O O . VAL B 1 804 ? -39.664 88.477 56.821 1.00 23.68 833 VAL B O 1
ATOM 14178 N N . PHE B 1 805 ? -37.797 89.633 56.294 1.00 23.82 834 PHE B N 1
ATOM 14179 C CA . PHE B 1 805 ? -37.469 88.771 55.173 1.00 23.40 834 PHE B CA 1
ATOM 14180 C C . PHE B 1 805 ? -35.982 88.458 55.196 1.00 24.72 834 PHE B C 1
ATOM 14181 O O . PHE B 1 805 ? -35.177 89.311 55.559 1.00 23.81 834 PHE B O 1
ATOM 14189 N N . SER B 1 806 ? -35.628 87.232 54.837 1.00 26.27 835 SER B N 1
ATOM 14190 C CA . SER B 1 806 ? -34.230 86.882 54.591 1.00 25.68 835 SER B CA 1
ATOM 14191 C C . SER B 1 806 ? -34.180 86.015 53.342 1.00 25.55 835 SER B C 1
ATOM 14192 O O . SER B 1 806 ? -35.179 85.385 52.971 1.00 27.52 835 SER B O 1
ATOM 14195 N N . GLY B 1 807 ? -33.033 85.981 52.675 1.00 24.16 836 GLY B N 1
ATOM 14196 C CA . GLY B 1 807 ? -32.883 85.072 51.559 1.00 24.39 836 GLY B CA 1
ATOM 14197 C C . GLY B 1 807 ? -31.725 85.442 50.655 1.00 25.77 836 GLY B C 1
ATOM 14198 O O . GLY B 1 807 ? -31.031 86.427 50.899 1.00 24.12 836 GLY B O 1
ATOM 14199 N N . PRO B 1 808 ? -31.506 84.648 49.602 1.00 24.14 837 PRO B N 1
ATOM 14200 C CA . PRO B 1 808 ? -30.474 85.035 48.630 1.00 25.72 837 PRO B CA 1
ATOM 14201 C C . PRO B 1 808 ? -30.790 86.349 47.887 1.00 28.09 837 PRO B C 1
ATOM 14202 O O . PRO B 1 808 ? -31.950 86.642 47.566 1.00 26.00 837 PRO B O 1
ATOM 14206 N N . ARG B 1 809 ? -29.753 87.135 47.608 1.00 27.11 838 ARG B N 1
ATOM 14207 C CA . ARG B 1 809 ? -29.863 88.261 46.683 1.00 23.89 838 ARG B CA 1
ATOM 14208 C C . ARG B 1 809 ? -28.962 87.941 45.484 1.00 28.08 838 ARG B C 1
ATOM 14209 O O . ARG B 1 809 ? -27.802 87.584 45.661 1.00 23.90 838 ARG B O 1
ATOM 14217 N N . ARG B 1 810 ? -29.501 88.042 44.277 1.00 28.21 839 ARG B N 1
ATOM 14218 C CA . ARG B 1 810 ? -28.739 87.787 43.050 1.00 29.14 839 ARG B CA 1
ATOM 14219 C C . ARG B 1 810 ? -28.845 89.006 42.148 1.00 29.23 839 ARG B C 1
ATOM 14220 O O . ARG B 1 810 ? -29.935 89.490 41.886 1.00 26.98 839 ARG B O 1
ATOM 14228 N N . ALA B 1 811 ? -27.706 89.501 41.683 1.00 29.58 840 ALA B N 1
ATOM 14229 C CA . ALA B 1 811 ? -27.674 90.632 40.772 1.00 28.83 840 ALA B CA 1
ATOM 14230 C C . ALA B 1 811 ? -26.376 90.622 39.966 1.00 30.83 840 ALA B C 1
ATOM 14231 O O . ALA B 1 811 ? -25.291 90.426 40.529 1.00 28.14 840 ALA B O 1
ATOM 14233 N N . ASN B 1 812 ? -26.489 90.808 38.652 1.00 27.36 841 ASN B N 1
ATOM 14234 C CA . ASN B 1 812 ? -25.304 91.033 37.808 1.00 32.88 841 ASN B CA 1
ATOM 14235 C C . ASN B 1 812 ? -24.266 89.934 37.933 1.00 26.57 841 ASN B C 1
ATOM 14236 O O . ASN B 1 812 ? -23.060 90.186 37.850 1.00 29.12 841 ASN B O 1
ATOM 14241 N N . GLY B 1 813 ? -24.750 88.718 38.159 1.00 25.87 842 GLY B N 1
ATOM 14242 C CA . GLY B 1 813 ? -23.910 87.538 38.284 1.00 27.19 842 GLY B CA 1
ATOM 14243 C C . GLY B 1 813 ? -23.288 87.315 39.660 1.00 24.64 842 GLY B C 1
ATOM 14244 O O . GLY B 1 813 ? -22.633 86.297 39.888 1.00 24.73 842 GLY B O 1
ATOM 14245 N N . ILE B 1 814 ? -23.489 88.270 40.566 1.00 21.86 843 ILE B N 1
ATOM 14246 C CA . ILE B 1 814 ? -22.953 88.194 41.924 1.00 25.28 843 ILE B CA 1
ATOM 14247 C C . ILE B 1 814 ? -24.103 87.860 42.902 1.00 29.31 843 ILE B C 1
ATOM 14248 O O . ILE B 1 814 ? -25.286 87.893 42.516 1.00 26.61 843 ILE B O 1
ATOM 14253 N N . GLN B 1 815 ? -23.768 87.502 44.138 1.00 23.92 844 GLN B N 1
ATOM 14254 C CA . GLN B 1 815 ? -24.810 87.121 45.100 1.00 25.51 844 GLN B CA 1
ATOM 14255 C C . GLN B 1 815 ? -24.378 87.292 46.542 1.00 26.25 844 GLN B C 1
ATOM 14256 O O . GLN B 1 815 ? -23.207 87.573 46.840 1.00 24.17 844 GLN B O 1
ATOM 14262 N N . GLY B 1 816 ? -25.333 87.095 47.442 1.00 22.48 845 GLY B N 1
ATOM 14263 C CA . GLY B 1 816 ? -25.071 87.176 48.862 1.00 23.51 845 GLY B CA 1
ATOM 14264 C C . GLY B 1 816 ? -26.353 86.937 49.639 1.00 25.37 845 GLY B C 1
ATOM 14265 O O . GLY B 1 816 ? -27.393 86.608 49.053 1.00 21.61 845 GLY B O 1
ATOM 14266 N N . LEU B 1 817 ? -26.276 87.111 50.951 1.00 22.32 846 LEU B N 1
ATOM 14267 C CA . LEU B 1 817 ? -27.434 86.908 51.814 1.00 22.25 846 LEU B CA 1
ATOM 14268 C C . LEU B 1 817 ? -27.981 88.261 52.206 1.00 24.98 846 LEU B C 1
ATOM 14269 O O . LEU B 1 817 ? -27.214 89.147 52.549 1.00 22.91 846 LEU B O 1
ATOM 14274 N N . ARG B 1 818 ? -29.305 88.420 52.166 1.00 24.53 847 ARG B N 1
ATOM 14275 C CA . ARG B 1 818 ? -29.910 89.685 52.552 1.00 26.71 847 ARG B CA 1
ATOM 14276 C C . ARG B 1 818 ? -30.994 89.506 53.631 1.00 23.99 847 ARG B C 1
ATOM 14277 O O . ARG B 1 818 ? -31.664 88.471 53.700 1.00 22.82 847 ARG B O 1
ATOM 14285 N N . PHE B 1 819 ? -31.153 90.534 54.452 1.00 22.36 848 PHE B N 1
ATOM 14286 C CA . PHE B 1 819 ? -32.256 90.626 55.401 1.00 21.50 848 PHE B CA 1
ATOM 14287 C C . PHE B 1 819 ? -32.911 91.953 55.104 1.00 25.57 848 PHE B C 1
ATOM 14288 O O . PHE B 1 819 ? -32.209 92.931 54.848 1.00 23.33 848 PHE B O 1
ATOM 14296 N N . ILE B 1 820 ? -34.242 91.997 55.178 1.00 22.65 849 ILE B N 1
ATOM 14297 C CA . ILE B 1 820 ? -34.975 93.244 55.047 1.00 22.03 849 ILE B CA 1
ATOM 14298 C C . ILE B 1 820 ? -36.004 93.294 56.170 1.00 24.42 849 ILE B C 1
ATOM 14299 O O . ILE B 1 820 ? -36.742 92.328 56.379 1.00 22.53 849 ILE B O 1
ATOM 14304 N N . ILE B 1 821 ? -36.025 94.400 56.906 1.00 22.53 850 ILE B N 1
ATOM 14305 C CA . ILE B 1 821 ? -36.956 94.567 58.012 1.00 22.47 850 ILE B CA 1
ATOM 14306 C C . ILE B 1 821 ? -37.533 95.970 57.942 1.00 25.96 850 ILE B C 1
ATOM 14307 O O . ILE B 1 821 ? -36.832 96.930 57.578 1.00 24.35 850 ILE B O 1
ATOM 14312 N N . GLN B 1 822 ? -38.818 96.081 58.250 1.00 20.56 851 GLN B N 1
ATOM 14313 C CA . GLN B 1 822 ? -39.449 97.378 58.445 1.00 21.11 851 GLN B CA 1
ATOM 14314 C C . GLN B 1 822 ? -40.011 97.399 59.859 1.00 24.54 851 GLN B C 1
ATOM 14315 O O . GLN B 1 822 ? -40.642 96.442 60.284 1.00 24.04 851 GLN B O 1
ATOM 14321 N N . SER B 1 823 ? -39.795 98.493 60.580 1.00 26.64 852 SER B N 1
ATOM 14322 C CA . SER B 1 823 ? -39.930 98.482 62.035 1.00 28.42 852 SER B CA 1
ATOM 14323 C C . SER B 1 823 ? -40.118 99.871 62.611 1.00 28.67 852 SER B C 1
ATOM 14324 O O . SER B 1 823 ? -39.715 100.868 62.012 1.00 32.76 852 SER B O 1
ATOM 14327 N N . GLU B 1 824 ? -40.710 99.934 63.798 1.00 28.38 853 GLU B N 1
ATOM 14328 C CA . GLU B 1 824 ? -40.740 101.173 64.558 1.00 28.58 853 GLU B CA 1
ATOM 14329 C C . GLU B 1 824 ? -39.375 101.440 65.209 1.00 28.96 853 GLU B C 1
ATOM 14330 O O . GLU B 1 824 ? -39.064 102.564 65.563 1.00 30.33 853 GLU B O 1
ATOM 14336 N N . LYS B 1 825 ? -38.548 100.410 65.331 1.00 28.26 854 LYS B N 1
ATOM 14337 C CA . LYS B 1 825 ? -37.237 100.551 65.968 1.00 28.33 854 LYS B CA 1
ATOM 14338 C C . LYS B 1 825 ? -36.207 101.185 65.007 1.00 31.94 854 LYS B C 1
ATOM 14339 O O . LYS B 1 825 ? -36.323 101.036 63.784 1.00 28.57 854 LYS B O 1
ATOM 14345 N N . PRO B 1 826 ? -35.177 101.856 65.562 1.00 29.69 855 PRO B N 1
ATOM 14346 C CA . PRO B 1 826 ? -34.087 102.448 64.762 1.00 30.71 855 PRO B CA 1
ATOM 14347 C C . PRO B 1 826 ? -33.259 101.3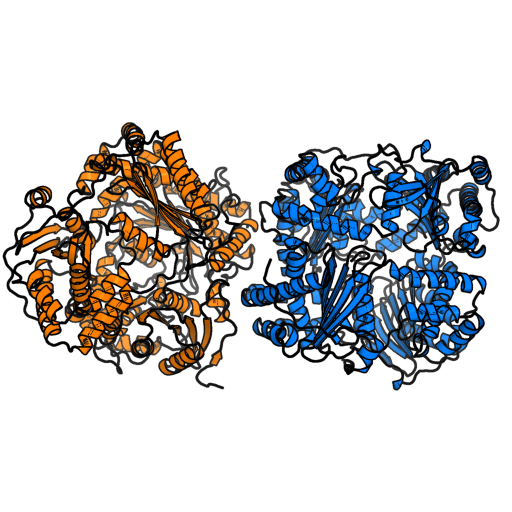87 64.040 1.00 28.40 855 PRO B C 1
ATOM 14348 O O . PRO B 1 826 ? -33.000 100.311 64.590 1.00 27.19 855 PRO B O 1
ATOM 14352 N N . PRO B 1 827 ? -32.811 101.688 62.816 1.00 25.17 856 PRO B N 1
ATOM 14353 C CA . PRO B 1 827 ? -32.057 100.661 62.081 1.00 25.10 856 PRO B CA 1
ATOM 14354 C C . PRO B 1 827 ? -30.828 100.112 62.837 1.00 25.71 856 PRO B C 1
ATOM 14355 O O . PRO B 1 827 ? -30.514 98.933 62.699 1.00 27.78 856 PRO B O 1
ATOM 14359 N N . HIS B 1 828 ? -30.158 100.924 63.651 1.00 27.43 857 HIS B N 1
ATOM 14360 C CA . HIS B 1 828 ? -28.981 100.405 64.358 1.00 29.19 857 HIS B CA 1
ATOM 14361 C C . HIS B 1 828 ? -29.361 99.327 65.377 1.00 31.78 857 HIS B C 1
ATOM 14362 O O . HIS B 1 828 ? -28.578 98.401 65.644 1.00 27.73 857 HIS B O 1
ATOM 14369 N N . TYR B 1 829 ? -30.565 99.440 65.935 1.00 28.58 858 TYR B N 1
ATOM 14370 C CA . TYR B 1 829 ? -31.065 98.398 66.824 1.00 29.04 858 TYR B CA 1
ATOM 14371 C C . TYR B 1 829 ? -31.337 97.139 66.005 1.00 27.39 858 TYR B C 1
ATOM 14372 O O . TYR B 1 829 ? -30.944 96.041 66.392 1.00 28.12 858 TYR B O 1
ATOM 14381 N N . LEU B 1 830 ? -31.995 97.309 64.858 1.00 28.05 859 LEU B N 1
ATOM 14382 C CA . LEU B 1 830 ? -32.286 96.175 63.985 1.00 25.15 859 LEU B CA 1
ATOM 14383 C C . LEU B 1 830 ? -31.018 95.414 63.584 1.00 26.75 859 LEU B C 1
ATOM 14384 O O . LEU B 1 830 ? -31.016 94.180 63.553 1.00 25.74 859 LEU B O 1
ATOM 14389 N N . GLU B 1 831 ? -29.950 96.147 63.272 1.00 26.73 860 GLU B N 1
ATOM 14390 C CA . GLU B 1 831 ? -28.640 95.536 62.969 1.00 28.86 860 GLU B CA 1
ATOM 14391 C C . GLU B 1 831 ? -28.165 94.619 64.085 1.00 25.71 860 GLU B C 1
ATOM 14392 O O . GLU B 1 831 ? -27.700 93.513 63.828 1.00 27.38 860 GLU B O 1
ATOM 14398 N N . SER B 1 832 ? -28.225 95.101 65.327 1.00 27.90 861 SER B N 1
ATOM 14399 C CA . SER B 1 832 ? -27.726 94.291 66.437 1.00 28.85 861 SER B CA 1
ATOM 14400 C C . SER B 1 832 ? -28.572 93.024 66.553 1.00 25.48 861 SER B C 1
ATOM 14401 O O . SER B 1 832 ? -28.042 91.951 66.790 1.00 26.83 861 SER B O 1
ATOM 14404 N N . ARG B 1 833 ? -29.884 93.141 66.351 1.00 26.10 862 ARG B N 1
ATOM 14405 C CA . ARG B 1 833 ? -30.754 91.957 66.472 1.00 24.77 862 ARG B CA 1
ATOM 14406 C C . ARG B 1 833 ? -30.510 90.914 65.368 1.00 25.53 862 ARG B C 1
ATOM 14407 O O . ARG B 1 833 ? -30.515 89.711 65.636 1.00 26.86 862 ARG B O 1
ATOM 14415 N N . VAL B 1 834 ? -30.323 91.362 64.126 1.00 24.33 863 VAL B N 1
ATOM 14416 C CA . VAL B 1 834 ? -29.936 90.437 63.064 1.00 22.68 863 VAL B CA 1
ATOM 14417 C C . VAL B 1 834 ? -28.597 89.777 63.369 1.00 25.59 863 VAL B C 1
ATOM 14418 O O . VAL B 1 834 ? -28.408 88.581 63.144 1.00 25.30 863 VAL B O 1
ATOM 14422 N N . GLU B 1 835 ? -27.642 90.556 63.856 1.00 26.54 864 GLU B N 1
ATOM 14423 C CA . GLU B 1 835 ? -26.350 89.960 64.217 1.00 27.32 864 GLU B CA 1
ATOM 14424 C C . GLU B 1 835 ? -26.498 88.951 65.367 1.00 27.78 864 GLU B C 1
ATOM 14425 O O . GLU B 1 835 ? -25.845 87.904 65.370 1.00 27.46 864 GLU B O 1
ATOM 14431 N N . ALA B 1 836 ? -27.356 89.260 66.337 1.00 28.73 865 ALA B N 1
ATOM 14432 C CA . ALA B 1 836 ? -27.593 88.316 67.431 1.00 29.26 865 ALA B CA 1
ATOM 14433 C C . ALA B 1 836 ? -28.200 87.039 66.882 1.00 31.10 865 ALA B C 1
ATOM 14434 O O . ALA B 1 836 ? -27.896 85.942 67.352 1.00 30.97 865 ALA B O 1
ATOM 14436 N N . PHE B 1 837 ? -29.060 87.179 65.876 1.00 26.03 866 PHE B N 1
ATOM 14437 C CA . PHE B 1 837 ? -29.717 86.012 65.294 1.00 26.76 866 PHE B CA 1
ATOM 14438 C C . PHE B 1 837 ? -28.723 85.108 64.568 1.00 29.82 866 PHE B C 1
ATOM 14439 O O . PHE B 1 837 ? -28.814 83.874 64.641 1.00 28.80 866 PHE B O 1
ATOM 14447 N N . LEU B 1 838 ? -27.788 85.712 63.836 1.00 29.59 867 LEU B N 1
ATOM 14448 C CA . LEU B 1 838 ? -26.771 84.928 63.115 1.00 30.01 867 LEU B CA 1
ATOM 14449 C C . LEU B 1 838 ? -25.979 84.009 64.058 1.00 30.58 867 LEU B C 1
ATOM 14450 O O . LEU B 1 838 ? -25.712 82.851 63.738 1.00 30.63 867 LEU B O 1
ATOM 14455 N N . ILE B 1 839 ? -25.624 84.527 65.225 1.00 29.73 868 ILE B N 1
ATOM 14456 C CA . ILE B 1 839 ? -24.922 83.718 66.228 1.00 34.32 868 ILE B CA 1
ATOM 14457 C C . ILE B 1 839 ? -25.790 82.556 66.726 1.00 37.01 868 ILE B C 1
ATOM 14458 O O . ILE B 1 839 ? -25.344 81.407 66.762 1.00 37.34 868 ILE B O 1
ATOM 14463 N N . THR B 1 840 ? -27.039 82.850 67.076 1.00 35.07 869 THR B N 1
ATOM 14464 C CA . THR B 1 840 ? -28.007 81.801 67.402 1.00 34.57 869 THR B CA 1
ATOM 14465 C C . THR B 1 840 ? -28.096 80.720 66.329 1.00 37.30 869 THR B C 1
ATOM 14466 O O . THR B 1 840 ? -28.135 79.529 66.646 1.00 36.77 869 THR B O 1
ATOM 14470 N N . MET B 1 841 ? -28.152 81.126 65.060 1.00 36.40 870 MET B N 1
ATOM 14471 C CA . MET B 1 841 ? -28.172 80.167 63.954 1.00 35.73 870 MET B CA 1
ATOM 14472 C C . MET B 1 841 ? -26.892 79.341 63.883 1.00 39.08 870 MET B C 1
ATOM 14473 O O . MET B 1 841 ? -26.929 78.152 63.579 1.00 38.72 870 MET B O 1
ATOM 14478 N N . GLU B 1 842 ? -25.748 79.969 64.120 1.00 38.73 871 GLU B N 1
ATOM 14479 C CA . GLU B 1 842 ? -24.503 79.206 64.113 1.00 41.44 871 GLU B CA 1
ATOM 14480 C C . GLU B 1 842 ? -24.595 78.054 65.114 1.00 40.15 871 GLU B C 1
ATOM 14481 O O . GLU B 1 842 ? -24.325 76.898 64.779 1.00 38.21 871 GLU B O 1
ATOM 14487 N N . LYS B 1 843 ? -24.998 78.377 66.338 1.00 39.80 872 LYS B N 1
ATOM 14488 C CA . LYS B 1 843 ? -25.126 77.363 67.379 1.00 41.99 872 LYS B CA 1
ATOM 14489 C C . LYS B 1 843 ? -26.195 76.335 67.007 1.00 43.87 872 LYS B C 1
ATOM 14490 O O . LYS B 1 843 ? -26.029 75.127 67.235 1.00 40.97 872 LYS B O 1
ATOM 14496 N N . SER B 1 844 ? -27.291 76.813 66.421 1.00 38.71 873 SER B N 1
ATOM 14497 C CA . SER B 1 844 ? -28.379 75.918 66.062 1.00 38.56 873 SER B CA 1
ATOM 14498 C C . SER B 1 844 ? -27.915 74.912 65.011 1.00 39.12 873 SER B C 1
ATOM 14499 O O . SER B 1 844 ? -28.268 73.726 65.064 1.00 40.03 873 SER B O 1
ATOM 14502 N N . ILE B 1 845 ? -27.108 75.380 64.067 1.00 36.13 874 ILE B N 1
ATOM 14503 C CA . ILE B 1 845 ? -26.588 74.508 63.018 1.00 39.26 874 ILE B CA 1
ATOM 14504 C C . ILE B 1 845 ? -25.588 73.500 63.593 1.00 41.32 874 ILE B C 1
ATOM 14505 O O . ILE B 1 845 ? -25.545 72.348 63.170 1.00 40.61 874 ILE B O 1
ATOM 14510 N N . GLU B 1 846 ? -24.790 73.938 64.559 1.00 41.83 875 GLU B N 1
ATOM 14511 C CA . GLU B 1 846 ? -23.854 73.025 65.207 1.00 45.83 875 GLU B CA 1
ATOM 14512 C C . GLU B 1 846 ? -24.558 71.903 65.964 1.00 43.57 875 GLU B C 1
ATOM 14513 O O . GLU B 1 846 ? -24.101 70.762 65.942 1.00 40.34 875 GLU B O 1
ATOM 14519 N N . ASP B 1 847 ? -25.692 72.224 66.584 1.00 42.33 876 ASP B N 1
ATOM 14520 C CA . ASP B 1 847 ? -26.439 71.264 67.396 1.00 41.60 876 ASP B CA 1
ATOM 14521 C C . ASP B 1 847 ? -27.412 70.393 66.594 1.00 45.73 876 ASP B C 1
ATOM 14522 O O . ASP B 1 847 ? -27.856 69.353 67.083 1.00 43.02 876 ASP B O 1
ATOM 14527 N N . MET B 1 848 ? -27.767 70.809 65.381 1.00 42.71 877 MET B N 1
ATOM 14528 C CA . MET B 1 848 ? -28.826 70.107 64.663 1.00 41.11 877 MET B CA 1
ATOM 14529 C C . MET B 1 848 ? -28.373 68.724 64.222 1.00 38.84 877 MET B C 1
ATOM 14530 O O . MET B 1 848 ? -27.208 68.517 63.879 1.00 36.81 877 MET B O 1
ATOM 14535 N N . THR B 1 849 ? -29.301 67.773 64.270 1.00 38.75 878 THR B N 1
ATOM 14536 C CA . THR B 1 849 ? -29.011 66.392 63.911 1.00 38.76 878 THR B CA 1
ATOM 14537 C C . THR B 1 849 ? -28.809 66.237 62.408 1.00 42.79 878 THR B C 1
ATOM 14538 O O . THR B 1 849 ? -29.319 67.031 61.612 1.00 40.31 878 THR B O 1
ATOM 14542 N N . GLU B 1 850 ? -28.054 65.215 62.025 1.00 42.08 879 GLU B N 1
ATOM 14543 C CA . GLU B 1 850 ? -27.857 64.898 60.616 1.00 41.78 879 GLU B CA 1
ATOM 14544 C C . GLU B 1 850 ? -29.218 64.720 59.948 1.00 41.86 879 GLU B C 1
ATOM 14545 O O . GLU B 1 850 ? -29.426 65.096 58.794 1.00 36.79 879 GLU B O 1
ATOM 14551 N N . GLU B 1 851 ? -30.145 64.138 60.692 1.00 40.24 880 GLU B N 1
ATOM 14552 C CA . GLU B 1 851 ? -31.500 63.957 60.210 1.00 41.69 880 GLU B CA 1
ATOM 14553 C C . GLU B 1 851 ? -32.156 65.301 59.869 1.00 39.57 880 GLU B C 1
ATOM 14554 O O . GLU B 1 851 ? -32.742 65.460 58.794 1.00 38.06 880 GLU B O 1
ATOM 14560 N N . ALA B 1 852 ? -32.066 66.260 60.788 1.00 36.10 881 ALA B N 1
ATOM 14561 C CA . ALA B 1 852 ? -32.664 67.571 60.562 1.00 38.36 881 ALA B CA 1
ATOM 14562 C C . ALA B 1 852 ? -32.011 68.235 59.347 1.00 36.41 881 ALA B C 1
ATOM 14563 O O . ALA B 1 852 ? -32.687 68.777 58.471 1.00 35.53 881 ALA B O 1
ATOM 14565 N N . PHE B 1 853 ? -30.689 68.165 59.294 1.00 32.93 882 PHE B N 1
ATOM 14566 C CA . PHE B 1 853 ? -29.922 68.756 58.199 1.00 36.39 882 PHE B CA 1
ATOM 14567 C C . PHE B 1 853 ? -30.328 68.223 56.819 1.00 35.67 882 PHE B C 1
ATOM 14568 O O . PHE B 1 853 ? -30.439 68.984 55.854 1.00 33.70 882 PHE B O 1
ATOM 14576 N N . GLN B 1 854 ? -30.523 66.911 56.723 1.00 33.23 883 GLN B N 1
ATOM 14577 C CA . GLN B 1 854 ? -30.892 66.285 55.468 1.00 33.30 883 GLN B CA 1
ATOM 14578 C C . GLN B 1 854 ? -32.322 66.652 55.087 1.00 33.36 883 GLN B C 1
ATOM 14579 O O . GLN B 1 854 ? -32.651 66.706 53.903 1.00 31.66 883 GLN B O 1
ATOM 14585 N N . LYS B 1 855 ? -33.172 66.897 56.084 1.00 31.18 884 LYS B N 1
ATOM 14586 C CA . LYS B 1 855 ? -34.514 67.406 55.801 1.00 34.18 884 LYS B CA 1
ATOM 14587 C C . LYS B 1 855 ? -34.430 68.739 55.043 1.00 31.33 884 LYS B C 1
ATOM 14588 O O . LYS B 1 855 ? -35.190 68.982 54.103 1.00 29.61 884 LYS B O 1
ATOM 14594 N N . HIS B 1 856 ? -33.522 69.606 55.472 1.00 31.37 885 HIS B N 1
ATOM 14595 C CA . HIS B 1 856 ? -33.361 70.902 54.806 1.00 30.63 885 HIS B CA 1
ATOM 14596 C C . HIS B 1 856 ? -32.837 70.751 53.372 1.00 32.88 885 HIS B C 1
ATOM 14597 O O . HIS B 1 856 ? -33.267 71.463 52.451 1.00 29.59 885 HIS B O 1
ATOM 14604 N N . ILE B 1 857 ? -31.901 69.825 53.179 1.00 30.82 886 ILE B N 1
ATOM 14605 C CA . ILE B 1 857 ? -31.418 69.517 51.835 1.00 28.07 886 ILE B CA 1
ATOM 14606 C C . ILE B 1 857 ? -32.577 69.029 50.958 1.00 29.77 886 ILE B C 1
ATOM 14607 O O . ILE B 1 857 ? -32.731 69.456 49.813 1.00 25.08 886 ILE B O 1
ATOM 14612 N N . GLN B 1 858 ? -33.390 68.122 51.497 1.00 27.82 887 GLN B N 1
ATOM 14613 C CA . GLN B 1 858 ? -34.491 67.580 50.720 1.00 30.13 887 GLN B CA 1
ATOM 14614 C C . GLN B 1 858 ? -35.535 68.661 50.426 1.00 25.16 887 GLN B C 1
ATOM 14615 O O . GLN B 1 858 ? -36.101 68.694 49.345 1.00 29.57 887 GLN B O 1
ATOM 14621 N N . ALA B 1 859 ? -35.786 69.537 51.393 1.00 29.36 888 ALA B N 1
ATOM 14622 C CA . ALA B 1 859 ? -36.760 70.620 51.202 1.00 28.26 888 ALA B CA 1
ATOM 14623 C C . ALA B 1 859 ? -36.304 71.554 50.077 1.00 27.54 888 ALA B C 1
ATOM 14624 O O . ALA B 1 859 ? -37.063 71.868 49.173 1.00 26.01 888 ALA B O 1
ATOM 14626 N N . LEU B 1 860 ? -35.047 71.966 50.116 1.00 27.46 889 LEU B N 1
ATOM 14627 C CA . LEU B 1 860 ? -34.511 72.803 49.048 1.00 27.96 889 LEU B CA 1
ATOM 14628 C C . LEU B 1 860 ? -34.582 72.069 47.700 1.00 27.84 889 LEU B C 1
ATOM 14629 O O . LEU B 1 860 ? -34.968 72.643 46.671 1.00 26.42 889 LEU B O 1
ATOM 14634 N N . ALA B 1 861 ? -34.234 70.785 47.714 1.00 26.94 890 ALA B N 1
ATOM 14635 C CA . ALA B 1 861 ? -34.306 69.964 46.507 1.00 30.09 890 ALA B CA 1
ATOM 14636 C C . ALA B 1 861 ? -35.700 69.984 45.874 1.00 29.07 890 ALA B C 1
ATOM 14637 O O . ALA B 1 861 ? -35.845 70.199 44.666 1.00 28.41 890 ALA B O 1
ATOM 14639 N N . ILE B 1 862 ? -36.723 69.741 46.688 1.00 31.23 891 ILE B N 1
ATOM 14640 C CA . ILE B 1 862 ? -38.106 69.769 46.217 1.00 27.19 891 ILE B CA 1
ATOM 14641 C C . ILE B 1 862 ? -38.473 71.148 45.647 1.00 28.99 891 ILE B C 1
ATOM 14642 O O . ILE B 1 862 ? -39.057 71.252 44.568 1.00 28.00 891 ILE B O 1
ATOM 14647 N N . ARG B 1 863 ? -38.115 72.209 46.358 1.00 28.03 892 ARG B N 1
ATOM 14648 C CA . ARG B 1 863 ? -38.387 73.561 45.857 1.00 27.44 892 ARG B CA 1
ATOM 14649 C C . ARG B 1 863 ? -37.755 73.808 44.500 1.00 30.25 892 ARG B C 1
ATOM 14650 O O . ARG B 1 863 ? -38.392 74.365 43.621 1.00 28.43 892 ARG B O 1
ATOM 14658 N N . ARG B 1 864 ? -36.503 73.382 44.329 1.00 28.62 893 ARG B N 1
ATOM 14659 C CA . ARG B 1 864 ? -35.785 73.625 43.079 1.00 30.12 893 ARG B CA 1
ATOM 14660 C C . ARG B 1 864 ? -36.290 72.767 41.919 1.00 31.67 893 ARG B C 1
ATOM 14661 O O . ARG B 1 864 ? -36.253 73.194 40.764 1.00 29.92 893 ARG B O 1
ATOM 14669 N N . LEU B 1 865 ? -36.734 71.547 42.217 1.00 31.36 894 LEU B N 1
ATOM 14670 C CA . LEU B 1 865 ? -37.175 70.629 41.159 1.00 29.62 894 LEU B CA 1
ATOM 14671 C C . LEU B 1 865 ? -38.677 70.734 40.877 1.00 35.15 894 LEU B C 1
ATOM 14672 O O . LEU B 1 865 ? -39.195 70.078 39.971 1.00 33.41 894 LEU B O 1
ATOM 14677 N N . ASP B 1 866 ? -39.373 71.576 41.638 1.00 30.54 895 ASP B N 1
ATOM 14678 C CA . ASP B 1 866 ? -40.816 71.734 41.463 1.00 34.21 895 ASP B CA 1
ATOM 14679 C C . ASP B 1 866 ? -41.132 72.066 40.000 1.00 34.60 895 ASP B C 1
ATOM 14680 O O . ASP B 1 866 ? -40.674 73.078 39.478 1.00 37.79 895 ASP B O 1
ATOM 14685 N N . LYS B 1 867 ? -41.897 71.202 39.338 1.00 34.28 896 LYS B N 1
ATOM 14686 C CA . LYS B 1 867 ? -42.163 71.335 37.904 1.00 34.06 896 LYS B CA 1
ATOM 14687 C C . LYS B 1 867 ? -43.122 72.488 37.592 1.00 34.70 896 LYS B C 1
ATOM 14688 O O . LYS B 1 867 ? -44.141 72.654 38.256 1.00 32.66 896 LYS B O 1
ATOM 14694 N N . PRO B 1 868 ? -42.792 73.291 36.575 1.00 34.32 897 PRO B N 1
ATOM 14695 C CA . PRO B 1 868 ? -43.721 74.296 36.046 1.00 34.51 897 PRO B CA 1
ATOM 14696 C C . PRO B 1 868 ? -45.091 73.680 35.712 1.00 31.77 897 PRO B C 1
ATOM 14697 O O . PRO B 1 868 ? -45.129 72.615 35.099 1.00 31.62 897 PRO B O 1
ATOM 14701 N N . LYS B 1 869 ? -46.191 74.325 36.106 1.00 31.98 898 LYS B N 1
ATOM 14702 C CA . LYS B 1 869 ? -47.520 73.784 35.794 1.00 34.07 898 LYS B CA 1
ATOM 14703 C C . LYS B 1 869 ? -48.077 74.380 34.510 1.00 31.14 898 LYS B C 1
ATOM 14704 O O . LYS B 1 869 ? -49.050 73.861 33.954 1.00 29.41 898 LYS B O 1
ATOM 14710 N N . LYS B 1 870 ? -47.485 75.491 34.067 1.00 29.56 899 LYS B N 1
ATOM 14711 C CA . LYS B 1 870 ? -47.955 76.183 32.870 1.00 26.50 899 LYS B CA 1
ATOM 14712 C C . LYS B 1 870 ? -46.804 76.717 32.023 1.00 27.18 899 LYS B C 1
ATOM 14713 O O . LYS B 1 870 ? -45.680 76.913 32.505 1.00 26.79 899 LYS B O 1
ATOM 14719 N N . LEU B 1 871 ? -47.112 76.973 30.760 1.00 26.48 900 LEU B N 1
ATOM 14720 C CA . LEU B 1 871 ? -46.109 77.370 29.788 1.00 25.78 900 LEU B CA 1
ATOM 14721 C C . LEU B 1 871 ? -45.276 78.544 30.288 1.00 30.33 900 LEU B C 1
ATOM 14722 O O . LEU B 1 871 ? -44.050 78.482 30.270 1.00 29.39 900 LEU B O 1
ATOM 14727 N N . SER B 1 872 ? -45.938 79.602 30.752 1.00 28.70 901 SER B N 1
ATOM 14728 C CA . SER B 1 872 ? -45.225 80.832 31.094 1.00 28.66 901 SER B CA 1
ATOM 14729 C C . SER B 1 872 ? -44.283 80.662 32.288 1.00 30.26 901 SER B C 1
ATOM 14730 O O . SER B 1 872 ? -43.292 81.392 32.407 1.00 28.54 901 SER B O 1
ATOM 14733 N N . ALA B 1 873 ? -44.559 79.686 33.152 1.00 29.84 902 ALA B N 1
ATOM 14734 C CA . ALA B 1 873 ? -43.636 79.396 34.249 1.00 31.32 902 ALA B CA 1
ATOM 14735 C C . ALA B 1 873 ? -42.353 78.779 33.678 1.00 30.87 902 ALA B C 1
ATOM 14736 O O . ALA B 1 873 ? -41.245 79.121 34.094 1.00 28.98 902 ALA B O 1
ATOM 14738 N N . GLU B 1 874 ? -42.512 77.892 32.701 1.00 26.78 903 GLU B N 1
ATOM 14739 C CA . GLU B 1 874 ? -41.362 77.262 32.067 1.00 29.57 903 GLU B CA 1
ATOM 14740 C C . GLU B 1 874 ? -40.572 78.283 31.230 1.00 29.32 903 GLU B C 1
ATOM 14741 O O . GLU B 1 874 ? -39.345 78.333 31.308 1.00 26.84 903 GLU B O 1
ATOM 14747 N N . SER B 1 875 ? -41.277 79.110 30.463 1.00 26.25 904 SER B N 1
ATOM 14748 C CA . SER B 1 875 ? -40.633 80.175 29.682 1.00 25.90 904 SER B CA 1
ATOM 14749 C C . SER B 1 875 ? -39.809 81.110 30.560 1.00 31.16 904 SER B C 1
ATOM 14750 O O . SER B 1 875 ? -38.696 81.494 30.206 1.00 25.97 904 SER B O 1
ATOM 14753 N N . ALA B 1 876 ? -40.379 81.488 31.698 1.00 28.77 905 ALA B N 1
ATOM 14754 C CA . ALA B 1 876 ? -39.709 82.371 32.633 1.00 27.32 905 ALA B CA 1
ATOM 14755 C C . ALA B 1 876 ? -38.387 81.796 33.141 1.00 27.56 905 ALA B C 1
ATOM 14756 O O . ALA B 1 876 ? -37.430 82.540 33.333 1.00 27.94 905 ALA B O 1
ATOM 14758 N N . LYS B 1 877 ? -38.334 80.484 33.376 1.00 27.87 906 LYS B N 1
ATOM 14759 C CA . LYS B 1 877 ? -37.082 79.836 33.762 1.00 29.67 906 LYS B CA 1
ATOM 14760 C C . LYS B 1 877 ? -36.055 79.985 32.650 1.00 29.98 906 LYS B C 1
ATOM 14761 O O . LYS B 1 877 ? -34.923 80.422 32.893 1.00 27.96 906 LYS B O 1
ATOM 14767 N N . TYR B 1 878 ? -36.450 79.619 31.431 1.00 27.45 907 TYR B N 1
ATOM 14768 C CA . TYR B 1 878 ? -35.558 79.763 30.277 1.00 29.81 907 TYR B CA 1
ATOM 14769 C C . TYR B 1 878 ? -35.143 81.216 30.066 1.00 28.80 907 TYR B C 1
ATOM 14770 O O . TYR B 1 878 ? -33.965 81.518 29.847 1.00 29.37 907 TYR B O 1
ATOM 14779 N N . TRP B 1 879 ? -36.108 82.121 30.139 1.00 26.05 908 TRP B N 1
ATOM 14780 C CA . TRP B 1 879 ? -35.832 83.539 30.004 1.00 26.72 908 TRP B CA 1
ATOM 14781 C C . TRP B 1 879 ? -34.810 84.077 31.012 1.00 29.02 908 TRP B C 1
ATOM 14782 O O . TRP B 1 879 ? -33.978 84.932 30.669 1.00 25.71 908 TRP B O 1
ATOM 14793 N N . GLY B 1 880 ? -34.892 83.595 32.255 1.00 28.78 909 GLY B N 1
ATOM 14794 C CA . GLY B 1 880 ? -33.914 83.933 33.271 1.00 28.97 909 GLY B CA 1
ATOM 14795 C C . GLY B 1 880 ? -32.498 83.530 32.858 1.00 32.43 909 GLY B C 1
ATOM 14796 O O . GLY B 1 880 ? -31.555 84.327 33.002 1.00 32.56 909 GLY B O 1
ATOM 14797 N N . GLU B 1 881 ? -32.351 82.316 32.328 1.00 27.29 910 GLU B N 1
ATOM 14798 C CA . GLU B 1 881 ? -31.052 81.833 31.853 1.00 30.90 910 GLU B CA 1
ATOM 14799 C C . GLU B 1 881 ? -30.535 82.698 30.703 1.00 30.88 910 GLU B C 1
ATOM 14800 O O . GLU B 1 881 ? -29.327 82.943 30.589 1.00 30.64 910 GLU B O 1
ATOM 14806 N N . ILE B 1 882 ? -31.453 83.142 29.852 1.00 26.00 911 ILE B N 1
ATOM 14807 C CA . ILE B 1 882 ? -31.089 83.943 28.678 1.00 31.19 911 ILE B CA 1
ATOM 14808 C C . ILE B 1 882 ? -30.699 85.396 28.991 1.00 32.25 911 ILE B C 1
ATOM 14809 O O . ILE B 1 882 ? -29.646 85.855 28.548 1.00 31.88 911 ILE B O 1
ATOM 14814 N N . ILE B 1 883 ? -31.528 86.125 29.740 1.00 28.90 912 ILE B N 1
ATOM 14815 C CA . ILE B 1 883 ? -31.185 87.509 30.044 1.00 31.81 912 ILE B CA 1
ATOM 14816 C C . ILE B 1 883 ? -30.008 87.637 31.024 1.00 32.38 912 ILE B C 1
ATOM 14817 O O . ILE B 1 883 ? -29.323 88.652 31.029 1.00 34.30 912 ILE B O 1
ATOM 14822 N N . SER B 1 884 ? -29.774 86.621 31.847 1.00 29.53 913 SER B N 1
ATOM 14823 C CA . SER B 1 884 ? -28.620 86.644 32.739 1.00 32.70 913 SER B CA 1
ATOM 14824 C C . SER B 1 884 ? -27.372 86.239 31.950 1.00 35.83 913 SER B C 1
ATOM 14825 O O . SER B 1 884 ? -26.245 86.381 32.428 1.00 34.79 913 SER B O 1
ATOM 14828 N N . GLN B 1 885 ? -27.598 85.707 30.752 1.00 31.47 914 GLN B N 1
ATOM 14829 C CA . GLN B 1 885 ? -26.531 85.214 29.890 1.00 34.65 914 GLN B CA 1
ATOM 14830 C C . GLN B 1 885 ? -25.728 84.083 30.516 1.00 35.06 914 GLN B C 1
ATOM 14831 O O . GLN B 1 885 ? -24.541 83.926 30.249 1.00 36.75 914 GLN B O 1
ATOM 14837 N N . GLN B 1 886 ? -26.392 83.270 31.326 1.00 32.24 915 GLN B N 1
ATOM 14838 C CA . GLN B 1 886 ? -25.763 82.086 31.888 1.00 31.86 915 GLN B CA 1
ATOM 14839 C C . GLN B 1 886 ? -26.177 80.850 31.095 1.00 33.16 915 GLN B C 1
ATOM 14840 O O . GLN B 1 886 ? -25.450 79.857 31.052 1.00 31.46 915 GLN B O 1
ATOM 14846 N N . TYR B 1 887 ? -27.346 80.920 30.465 1.00 30.54 916 TYR B N 1
ATOM 14847 C CA . TYR B 1 887 ? -27.794 79.855 29.564 1.00 32.89 916 TYR B CA 1
ATOM 14848 C C . TYR B 1 887 ? -27.675 78.436 30.120 1.00 34.51 916 TYR B C 1
ATOM 14849 O O . TYR B 1 887 ? -27.364 77.504 29.376 1.00 34.54 916 TYR B O 1
ATOM 14858 N N . ASN B 1 888 ? -27.939 78.259 31.410 1.00 31.23 917 ASN B N 1
ATOM 14859 C CA . ASN B 1 888 ? -27.808 76.945 32.047 1.00 31.88 917 ASN B CA 1
ATOM 14860 C C . ASN B 1 888 ? -29.190 76.284 32.194 1.00 34.54 917 ASN B C 1
ATOM 14861 O O . ASN B 1 888 ? -29.768 76.262 33.276 1.00 30.17 917 ASN B O 1
ATOM 14866 N N . PHE B 1 889 ? -29.728 75.754 31.096 1.00 32.30 918 PHE B N 1
ATOM 14867 C CA . PHE B 1 889 ? -31.108 75.259 31.102 1.00 31.68 918 PHE B CA 1
ATOM 14868 C C . PHE B 1 889 ? -31.341 74.028 31.963 1.00 35.83 918 PHE B C 1
ATOM 14869 O O . PHE B 1 889 ? -32.472 73.778 32.368 1.00 35.84 918 PHE B O 1
ATOM 14877 N N . ASP B 1 890 ? -30.281 73.259 32.225 1.00 31.76 919 ASP B N 1
ATOM 14878 C CA . ASP B 1 890 ? -30.372 72.043 33.033 1.00 34.69 919 ASP B CA 1
ATOM 14879 C C . ASP B 1 890 ? -29.899 72.325 34.461 1.00 33.15 919 ASP B C 1
ATOM 14880 O O . ASP B 1 890 ? -29.594 71.405 35.225 1.00 33.49 919 ASP B O 1
ATOM 14885 N N . ARG B 1 891 ? -29.847 73.606 34.810 1.00 30.19 920 ARG B N 1
ATOM 14886 C CA . ARG B 1 891 ? -29.344 74.051 36.112 1.00 34.07 920 ARG B CA 1
ATOM 14887 C C . ARG B 1 891 ? -29.903 73.273 37.313 1.00 31.46 920 ARG B C 1
ATOM 14888 O O . ARG B 1 891 ? -29.146 72.785 38.156 1.00 32.31 920 ARG B O 1
ATOM 14896 N N . ASP B 1 892 ? -31.229 73.174 37.390 1.00 33.29 921 ASP B N 1
ATOM 14897 C CA . ASP B 1 892 ? -31.892 72.567 38.543 1.00 32.76 921 ASP B CA 1
ATOM 14898 C C . ASP B 1 892 ? -31.369 71.161 38.846 1.00 33.11 921 ASP B C 1
ATOM 14899 O O . ASP B 1 892 ? -31.036 70.846 39.988 1.00 31.90 921 ASP B O 1
ATOM 14904 N N . ASN B 1 893 ? -31.282 70.323 37.819 1.00 35.47 922 ASN B N 1
ATOM 14905 C CA . ASN B 1 893 ? -30.763 68.970 37.997 1.00 35.76 922 ASN B CA 1
ATOM 14906 C C . ASN B 1 893 ? -29.321 68.978 38.486 1.00 33.78 922 ASN B C 1
ATOM 14907 O O . ASN B 1 893 ? -28.950 68.263 39.420 1.00 37.07 922 ASN B O 1
ATOM 14912 N N . THR B 1 894 ? -28.506 69.794 37.839 1.00 34.98 923 THR B N 1
ATOM 14913 C CA . THR B 1 894 ? -27.089 69.881 38.167 1.00 34.86 923 THR B CA 1
ATOM 14914 C C . THR B 1 894 ? -26.877 70.414 39.579 1.00 33.61 923 THR B C 1
ATOM 14915 O O . THR B 1 894 ? -26.073 69.877 40.351 1.00 34.75 923 THR B O 1
ATOM 14919 N N . GLU B 1 895 ? -27.594 71.483 39.915 1.00 30.56 924 GLU B N 1
ATOM 14920 C CA . GLU B 1 895 ? -27.378 72.144 41.191 1.00 29.07 924 GLU B CA 1
ATOM 14921 C C . GLU B 1 895 ? -27.931 71.333 42.367 1.00 28.40 924 GLU B C 1
ATOM 14922 O O . GLU B 1 895 ? -27.347 71.322 43.451 1.00 28.86 924 GLU B O 1
ATOM 14928 N N . VAL B 1 896 ? -29.042 70.641 42.148 1.00 29.61 925 VAL B N 1
ATOM 14929 C CA . VAL B 1 896 ? -29.594 69.763 43.178 1.00 31.04 925 VAL B CA 1
ATOM 14930 C C . VAL B 1 896 ? -28.713 68.520 43.388 1.00 34.09 925 VAL B C 1
ATOM 14931 O O . VAL B 1 896 ? -28.543 68.059 44.518 1.00 33.16 925 VAL B O 1
ATOM 14935 N N . ALA B 1 897 ? -28.137 67.986 42.316 1.00 34.39 926 ALA B N 1
ATOM 14936 C CA . ALA B 1 897 ? -27.232 66.843 42.463 1.00 34.25 926 ALA B CA 1
ATOM 14937 C C . ALA B 1 897 ? -26.047 67.244 43.333 1.00 33.31 926 ALA B C 1
ATOM 14938 O O . ALA B 1 897 ? -25.649 66.509 44.235 1.00 34.36 926 ALA B O 1
ATOM 14940 N N . TYR B 1 898 ? -25.489 68.422 43.066 1.00 31.99 927 TYR B N 1
ATOM 14941 C CA . TYR B 1 898 ? -24.412 68.955 43.895 1.00 32.42 927 TYR B CA 1
ATOM 14942 C C . TYR B 1 898 ? -24.843 69.239 45.345 1.00 34.85 927 TYR B C 1
ATOM 14943 O O . TYR B 1 898 ? -24.137 68.903 46.306 1.00 30.33 927 TYR B O 1
ATOM 14952 N N . LEU B 1 899 ? -25.992 69.899 45.485 1.00 35.12 928 LEU B N 1
ATOM 14953 C CA . LEU B 1 899 ? -26.594 70.168 46.785 1.00 31.41 928 LEU B CA 1
ATOM 14954 C C . LEU B 1 899 ? -26.596 68.922 47.676 1.00 31.90 928 LEU B C 1
ATOM 14955 O O . LEU B 1 899 ? -26.251 68.997 48.851 1.00 33.64 928 LEU B O 1
ATOM 14960 N N . LYS B 1 900 ? -26.994 67.781 47.115 1.00 31.29 929 LYS B N 1
ATOM 14961 C CA . LYS B 1 900 ? -27.140 66.566 47.914 1.00 36.41 929 LYS B CA 1
ATOM 14962 C C . LYS B 1 900 ? -25.809 66.064 48.487 1.00 38.49 929 LYS B C 1
ATOM 14963 O O . LYS B 1 900 ? -25.791 65.266 49.429 1.00 38.48 929 LYS B O 1
ATOM 14969 N N . THR B 1 901 ? -24.696 66.561 47.958 1.00 36.14 930 THR B N 1
ATOM 14970 C CA . THR B 1 901 ? -23.406 66.123 48.476 1.00 38.70 930 THR B CA 1
ATOM 14971 C C . THR B 1 901 ? -22.894 67.012 49.597 1.00 39.10 930 THR B C 1
ATOM 14972 O O . THR B 1 901 ? -21.855 66.715 50.185 1.00 41.56 930 THR B O 1
ATOM 14976 N N . LEU B 1 902 ? -23.600 68.104 49.896 1.00 37.69 931 LEU B N 1
ATOM 14977 C CA . LEU B 1 902 ? -23.114 69.028 50.927 1.00 37.10 931 LEU B CA 1
ATOM 14978 C C . LEU B 1 902 ? -23.298 68.458 52.322 1.00 37.81 931 LEU B C 1
ATOM 14979 O O . LEU B 1 902 ? -24.291 67.785 52.602 1.00 35.29 931 LEU B O 1
ATOM 14984 N N . THR B 1 903 ? -22.341 68.751 53.196 1.00 35.84 932 THR B N 1
ATOM 14985 C CA . THR B 1 903 ? -22.397 68.295 54.574 1.00 37.03 932 THR B CA 1
ATOM 14986 C C . THR B 1 903 ? -22.618 69.481 55.501 1.00 33.62 932 THR B C 1
ATOM 14987 O O . THR B 1 903 ? -22.444 70.633 55.108 1.00 33.80 932 THR B O 1
ATOM 14991 N N . LYS B 1 904 ? -22.976 69.186 56.743 1.00 35.71 933 LYS B N 1
ATOM 14992 C CA . LYS B 1 904 ? -23.164 70.213 57.749 1.00 36.92 933 LYS B CA 1
ATOM 14993 C C . LYS B 1 904 ? -21.873 70.990 57.975 1.00 37.60 933 LYS B C 1
ATOM 14994 O O . LYS B 1 904 ? -21.894 72.203 58.199 1.00 37.15 933 LYS B O 1
ATOM 15000 N N . ALA B 1 905 ? -20.746 70.281 57.932 1.00 40.15 934 ALA B N 1
ATOM 15001 C CA . ALA B 1 905 ? -19.431 70.894 58.099 1.00 38.82 934 ALA B CA 1
ATOM 15002 C C . ALA B 1 905 ? -19.117 71.875 56.965 1.00 34.62 934 ALA B C 1
ATOM 15003 O O . ALA B 1 905 ? -18.523 72.927 57.195 1.00 38.77 934 ALA B O 1
ATOM 15005 N N . ASP B 1 906 ? -19.520 71.534 55.746 1.00 32.94 935 ASP B N 1
ATOM 15006 C CA . ASP B 1 906 ? -19.381 72.446 54.621 1.00 35.01 935 ASP B CA 1
ATOM 15007 C C . ASP B 1 906 ? -20.077 73.778 54.911 1.00 36.08 935 ASP B C 1
ATOM 15008 O O . ASP B 1 906 ? -19.505 74.852 54.701 1.00 33.90 935 ASP B O 1
ATOM 15013 N N . ILE B 1 907 ? -21.316 73.696 55.393 1.00 32.97 936 ILE B N 1
ATOM 15014 C CA . ILE B 1 907 ? -22.131 74.876 55.637 1.00 31.30 936 ILE B CA 1
ATOM 15015 C C . ILE B 1 907 ? -21.556 75.723 56.760 1.00 33.41 936 ILE B C 1
ATOM 15016 O O . ILE B 1 907 ? -21.525 76.945 56.672 1.00 30.74 936 ILE B O 1
ATOM 15021 N N . ILE B 1 908 ? -21.105 75.065 57.822 1.00 33.28 937 ILE B N 1
ATOM 15022 C CA . ILE B 1 908 ? -20.454 75.758 58.923 1.00 34.78 937 ILE B CA 1
ATOM 15023 C C . ILE B 1 908 ? -19.210 76.513 58.435 1.00 34.06 937 ILE B C 1
ATOM 15024 O O . ILE B 1 908 ? -18.985 77.669 58.804 1.00 33.65 937 ILE B O 1
ATOM 15029 N N . LYS B 1 909 ? -18.408 75.855 57.608 1.00 32.82 938 LYS B N 1
ATOM 15030 C CA . LYS B 1 909 ? -17.188 76.483 57.110 1.00 38.70 938 LYS B CA 1
ATOM 15031 C C . LYS B 1 909 ? -17.539 77.692 56.252 1.00 34.33 938 LYS B C 1
ATOM 15032 O O . LYS B 1 909 ? -16.895 78.733 56.339 1.00 31.80 938 LYS B O 1
ATOM 15038 N N . PHE B 1 910 ? -18.571 77.540 55.424 1.00 33.87 939 PHE B N 1
ATOM 15039 C CA . PHE B 1 910 ? -19.028 78.623 54.563 1.00 32.89 939 PHE B CA 1
ATOM 15040 C C . PHE B 1 910 ? -19.430 79.813 55.430 1.00 32.01 939 PHE B C 1
ATOM 15041 O O . PHE B 1 910 ? -19.017 80.946 55.173 1.00 32.14 939 PHE B O 1
ATOM 15049 N N . TYR B 1 911 ? -20.210 79.541 56.478 1.00 31.88 940 TYR B N 1
ATOM 15050 C CA . TYR B 1 911 ? -20.652 80.578 57.409 1.00 33.41 940 TYR B CA 1
ATOM 15051 C C . TYR B 1 911 ? -19.461 81.282 58.068 1.00 32.95 940 TYR B C 1
ATOM 15052 O O . TYR B 1 911 ? -19.419 82.506 58.161 1.00 34.07 940 TYR B O 1
ATOM 15061 N N . LYS B 1 912 ? -18.503 80.491 58.534 1.00 36.38 941 LYS B N 1
ATOM 15062 C CA . LYS B 1 912 ? -17.318 81.016 59.215 1.00 36.24 941 LYS B CA 1
ATOM 15063 C C . LYS B 1 912 ? -16.412 81.828 58.296 1.00 32.74 941 LYS B C 1
ATOM 15064 O O . LYS B 1 912 ? -15.784 82.795 58.719 1.00 33.78 941 LYS B O 1
ATOM 15070 N N . GLU B 1 913 ? -16.351 81.436 57.033 1.00 34.41 942 GLU B N 1
ATOM 15071 C CA . GLU B 1 913 ? -15.517 82.145 56.081 1.00 35.53 942 GLU B CA 1
ATOM 15072 C C . GLU B 1 913 ? -16.160 83.421 55.511 1.00 36.55 942 GLU B C 1
ATOM 15073 O O . GLU B 1 913 ? -15.465 84.421 55.293 1.00 32.75 942 GLU B O 1
ATOM 15079 N N . MET B 1 914 ? -17.475 83.391 55.283 1.00 31.76 943 MET B N 1
ATOM 15080 C CA . MET B 1 914 ? -18.141 84.459 54.526 1.00 33.16 943 MET B CA 1
ATOM 15081 C C . MET B 1 914 ? -19.115 85.328 55.315 1.00 31.92 943 MET B C 1
ATOM 15082 O O . MET B 1 914 ? -19.350 86.479 54.945 1.00 31.30 943 MET B O 1
ATOM 15087 N N . LEU B 1 915 ? -19.706 84.782 56.375 1.00 28.44 944 LEU B N 1
ATOM 15088 C CA . LEU B 1 915 ? -20.874 85.429 56.991 1.00 30.28 944 LEU B CA 1
ATOM 15089 C C . LEU B 1 915 ? -20.710 85.843 58.451 1.00 30.27 944 LEU B C 1
ATOM 15090 O O . LEU B 1 915 ? -21.256 86.868 58.875 1.00 32.25 944 LEU B O 1
ATOM 15095 N N . ALA B 1 916 ? -19.991 85.041 59.230 1.00 31.98 945 ALA B N 1
ATOM 15096 C CA . ALA B 1 916 ? -19.851 85.315 60.664 1.00 31.47 945 ALA B CA 1
ATOM 15097 C C . ALA B 1 916 ? -19.271 86.703 60.888 1.00 32.92 945 ALA B C 1
ATOM 15098 O O . ALA B 1 916 ? -18.592 87.255 60.018 1.00 29.56 945 ALA B O 1
ATOM 15100 N N . VAL B 1 917 ? -19.536 87.265 62.062 1.00 31.91 946 VAL B N 1
ATOM 15101 C CA . VAL B 1 917 ? -19.073 88.610 62.365 1.00 33.95 946 VAL B CA 1
ATOM 15102 C C . VAL B 1 917 ? -17.538 88.745 62.273 1.00 35.71 946 VAL B C 1
ATOM 15103 O O . VAL B 1 917 ? -17.041 89.808 61.923 1.00 33.96 946 VAL B O 1
ATOM 15107 N N . ASP B 1 918 ? -16.801 87.675 62.575 1.00 34.00 947 ASP B N 1
ATOM 15108 C CA . ASP B 1 918 ? -15.335 87.699 62.484 1.00 36.57 947 ASP B CA 1
ATOM 15109 C C . ASP B 1 918 ? -14.818 86.988 61.237 1.00 38.22 947 ASP B C 1
ATOM 15110 O O . ASP B 1 918 ? -13.648 86.627 61.153 1.00 38.28 947 ASP B O 1
ATOM 15115 N N . ALA B 1 919 ? -15.691 86.791 60.258 1.00 34.80 948 ALA B N 1
ATOM 15116 C CA . ALA B 1 919 ? -15.305 86.097 59.036 1.00 33.20 948 ALA B CA 1
ATOM 15117 C C . ALA B 1 919 ? -14.235 86.871 58.272 1.00 32.07 948 ALA B C 1
ATOM 15118 O O . ALA B 1 919 ? -14.341 88.093 58.123 1.00 33.87 948 ALA B O 1
ATOM 15120 N N . PRO B 1 920 ? -13.204 86.160 57.775 1.00 33.22 949 PRO B N 1
ATOM 15121 C CA . PRO B 1 920 ? -12.115 86.783 57.001 1.00 35.03 949 PRO B CA 1
ATOM 15122 C C . PRO B 1 920 ? -12.622 87.441 55.709 1.00 35.07 949 PRO B C 1
ATOM 15123 O O . PRO B 1 920 ? -12.061 88.448 55.263 1.00 32.91 949 PRO B O 1
ATOM 15127 N N . ARG B 1 921 ? -13.669 86.873 55.113 1.00 35.66 950 ARG B N 1
ATOM 15128 C CA . ARG B 1 921 ? -14.179 87.384 53.836 1.00 34.20 950 ARG B CA 1
ATOM 15129 C C . ARG B 1 921 ? -15.574 88.013 53.933 1.00 35.77 950 ARG B C 1
ATOM 15130 O O . ARG B 1 921 ? -16.292 88.102 52.932 1.00 32.79 950 ARG B O 1
ATOM 15138 N N . ARG B 1 922 ? -15.955 88.459 55.127 1.00 33.42 951 ARG B N 1
ATOM 15139 C CA . ARG B 1 922 ? -17.229 89.155 55.283 1.00 32.32 951 ARG B CA 1
ATOM 15140 C C . ARG B 1 922 ? -17.251 90.432 54.438 1.00 31.23 951 ARG B C 1
ATOM 15141 O O . ARG B 1 922 ? -16.276 91.187 54.406 1.00 27.26 951 ARG B O 1
ATOM 15149 N N . HIS B 1 923 ? -18.363 90.657 53.744 1.00 26.77 952 HIS B N 1
ATOM 15150 C CA . HIS B 1 923 ? -18.536 91.833 52.900 1.00 27.55 952 HIS B CA 1
ATOM 15151 C C . HIS B 1 923 ? -19.921 92.398 53.143 1.00 27.46 952 HIS B C 1
ATOM 15152 O O . HIS B 1 923 ? -20.890 91.940 52.536 1.00 28.69 952 HIS B O 1
ATOM 15159 N N . LYS B 1 924 ? -20.013 93.401 54.001 1.00 26.42 953 LYS B N 1
ATOM 15160 C CA . LYS B 1 924 ? -21.298 93.835 54.500 1.00 24.85 953 LYS B CA 1
ATOM 15161 C C . LYS B 1 924 ? -21.620 95.243 54.062 1.00 26.33 953 LYS B C 1
ATOM 15162 O O . LYS B 1 924 ? -20.808 96.157 54.212 1.00 26.88 953 LYS B O 1
ATOM 15168 N N . VAL B 1 925 ? -22.825 95.430 53.549 1.00 22.69 954 VAL B N 1
ATOM 15169 C CA . VAL B 1 925 ? -23.312 96.773 53.269 1.00 23.24 954 VAL B CA 1
ATOM 15170 C C . VAL B 1 925 ? -24.731 96.879 53.806 1.00 25.59 954 VAL B C 1
ATOM 15171 O O . VAL B 1 925 ? -25.544 95.965 53.626 1.00 25.61 954 VAL B O 1
ATOM 15175 N N . SER B 1 926 ? -24.999 97.961 54.523 1.00 22.81 955 SER B N 1
ATOM 15176 C CA . SER B 1 926 ? -26.295 98.164 55.156 1.00 25.48 955 SER B CA 1
ATOM 15177 C C . SER B 1 926 ? -26.905 99.451 54.669 1.00 26.49 955 SER B C 1
ATOM 15178 O O . SER B 1 926 ? -26.229 100.491 54.595 1.00 26.06 955 SER B O 1
ATOM 15181 N N . VAL B 1 927 ? -28.191 99.389 54.351 1.00 24.56 956 VAL B N 1
ATOM 15182 C CA . VAL B 1 927 ? -28.929 100.588 54.038 1.00 22.53 956 VAL B CA 1
ATOM 15183 C C . VAL B 1 927 ? -29.933 100.828 55.156 1.00 25.89 956 VAL B C 1
ATOM 15184 O O . VAL B 1 927 ? -30.755 99.954 55.454 1.00 23.70 956 VAL B O 1
ATOM 15188 N N . HIS B 1 928 ? -29.849 102.007 55.764 1.00 22.29 957 HIS B N 1
ATOM 15189 C CA . HIS B 1 928 ? -30.686 102.403 56.894 1.00 25.23 957 HIS B CA 1
ATOM 15190 C C . HIS B 1 928 ? -31.605 103.523 56.443 1.00 24.65 957 HIS B C 1
ATOM 15191 O O . HIS B 1 928 ? -31.132 104.603 56.067 1.00 26.79 957 HIS B O 1
ATOM 15198 N N . VAL B 1 929 ? -32.909 103.277 56.510 1.00 23.61 958 VAL B N 1
ATOM 15199 C CA . VAL B 1 929 ? -33.896 104.273 56.155 1.00 22.78 958 VAL B CA 1
ATOM 15200 C C . VAL B 1 929 ? -34.629 104.664 57.420 1.00 28.85 958 VAL B C 1
ATOM 15201 O O . VAL B 1 929 ? -35.338 103.849 58.026 1.00 26.20 958 VAL B O 1
ATOM 15205 N N . LEU B 1 930 ? -34.409 105.901 57.851 1.00 26.83 959 LEU B N 1
ATOM 15206 C CA . LEU B 1 930 ? -34.962 106.365 59.101 1.00 28.80 959 LEU B CA 1
ATOM 15207 C C . LEU B 1 930 ? -36.434 106.689 58.909 1.00 26.84 959 LEU B C 1
ATOM 15208 O O . LEU B 1 930 ? -36.850 107.124 57.832 1.00 22.79 959 LEU B O 1
ATOM 15213 N N . ALA B 1 931 ? -37.207 106.482 59.971 1.00 26.28 960 ALA B N 1
ATOM 15214 C CA . ALA B 1 931 ? -38.591 106.931 60.028 1.00 28.26 960 ALA B CA 1
ATOM 15215 C C . ALA B 1 931 ? -38.656 108.454 59.949 1.00 31.12 960 ALA B C 1
ATOM 15216 O O . ALA B 1 931 ? -37.705 109.153 60.318 1.00 30.50 960 ALA B O 1
ATOM 15218 N N . ARG B 1 932 ? -39.790 108.952 59.465 1.00 28.30 961 ARG B N 1
ATOM 15219 C CA . ARG B 1 932 ? -40.042 110.379 59.325 1.00 30.90 961 ARG B CA 1
ATOM 15220 C C . ARG B 1 932 ? -39.637 111.185 60.566 1.00 38.12 961 ARG B C 1
ATOM 15221 O O . ARG B 1 932 ? -38.966 112.209 60.456 1.00 34.53 961 ARG B O 1
ATOM 15229 N N . GLU B 1 933 ? -40.055 110.717 61.741 1.00 37.79 962 GLU B N 1
ATOM 15230 C CA . GLU B 1 933 ? -39.877 111.466 62.988 1.00 42.53 962 GLU B CA 1
ATOM 15231 C C . GLU B 1 933 ? -38.598 111.080 63.714 1.00 42.54 962 GLU B C 1
ATOM 15232 O O . GLU B 1 933 ? -38.253 111.686 64.726 1.00 42.35 962 GLU B O 1
ATOM 15238 N N . MET B 1 934 ? -37.900 110.077 63.189 1.00 38.55 963 MET B N 1
ATOM 15239 C CA . MET B 1 934 ? -36.753 109.482 63.867 1.00 38.60 963 MET B CA 1
ATOM 15240 C C . MET B 1 934 ? -35.563 110.433 64.004 1.00 45.27 963 MET B C 1
ATOM 15241 O O . MET B 1 934 ? -34.980 110.869 63.013 1.00 43.23 963 MET B O 1
ATOM 15246 N N . LEU B 1 951 ? -33.737 88.020 75.453 1.00 47.25 980 LEU B N 1
ATOM 15247 C CA . LEU B 1 951 ? -33.021 88.437 74.245 1.00 47.68 980 LEU B CA 1
ATOM 15248 C C . LEU B 1 951 ? -31.593 87.907 74.190 1.00 42.29 980 LEU B C 1
ATOM 15249 O O . LEU B 1 951 ? -30.787 88.161 75.083 1.00 42.61 980 LEU B O 1
ATOM 15254 N N . SER B 1 952 ? -31.279 87.192 73.120 1.00 39.42 981 SER B N 1
ATOM 15255 C CA . SER B 1 952 ? -29.925 86.733 72.904 1.00 38.31 981 SER B CA 1
ATOM 15256 C C . SER B 1 952 ? -28.968 87.917 72.831 1.00 39.72 981 SER B C 1
ATOM 15257 O O . SER B 1 952 ? -29.370 89.064 72.605 1.00 36.36 981 SER B O 1
ATOM 15260 N N . GLN B 1 953 ? -27.692 87.623 73.029 1.00 39.19 982 GLN B N 1
ATOM 15261 C CA . GLN B 1 953 ? -26.671 88.644 73.072 1.00 42.16 982 GLN B CA 1
ATOM 15262 C C . GLN B 1 953 ? -26.217 89.000 71.665 1.00 35.83 982 GLN B C 1
ATOM 15263 O O . GLN B 1 953 ? -25.820 88.123 70.901 1.00 36.79 982 GLN B O 1
ATOM 15269 N N . ALA B 1 954 ? -26.279 90.282 71.328 1.00 36.33 983 ALA B N 1
ATOM 15270 C CA . ALA B 1 954 ? -25.700 90.761 70.074 1.00 41.63 983 ALA B CA 1
ATOM 15271 C C . ALA B 1 954 ? -24.189 90.913 70.230 1.00 40.95 983 ALA B C 1
ATOM 15272 O O . ALA B 1 954 ? -23.718 91.306 71.297 1.00 39.41 983 ALA B O 1
ATOM 15274 N N . PRO B 1 955 ? -23.426 90.609 69.166 1.00 41.36 984 PRO B N 1
ATOM 15275 C CA . PRO B 1 955 ? -21.969 90.803 69.225 1.00 40.90 984 PRO B CA 1
ATOM 15276 C C . PRO B 1 955 ? -21.587 92.278 69.111 1.00 42.38 984 PRO B C 1
ATOM 15277 O O . PRO B 1 955 ? -22.385 93.103 68.669 1.00 38.39 984 PRO B O 1
ATOM 15281 N N . ALA B 1 956 ? -20.369 92.604 69.516 1.00 39.75 985 ALA B N 1
ATOM 15282 C CA . ALA B 1 956 ? -19.813 93.920 69.248 1.00 40.74 985 ALA B CA 1
ATOM 15283 C C . ALA B 1 956 ? -19.532 94.053 67.746 1.00 37.25 985 ALA B C 1
ATOM 15284 O O . ALA B 1 956 ? -19.020 93.128 67.107 1.00 37.41 985 ALA B O 1
ATOM 15286 N N . LEU B 1 957 ? -19.879 95.201 67.186 1.00 37.47 986 LEU B N 1
ATOM 15287 C CA . LEU B 1 957 ? -19.714 95.431 65.763 1.00 38.48 986 LEU B CA 1
ATOM 15288 C C . LEU B 1 957 ? -18.621 96.465 65.518 1.00 38.48 986 LEU B C 1
ATOM 15289 O O . LEU B 1 957 ? -18.440 97.378 66.324 1.00 37.47 986 LEU B O 1
ATOM 15294 N N . PRO B 1 958 ? -17.900 96.337 64.392 1.00 38.05 987 PRO B N 1
ATOM 15295 C CA . PRO B 1 958 ? -16.899 97.359 64.077 1.00 38.37 987 PRO B CA 1
ATOM 15296 C C . PRO B 1 958 ? -17.584 98.676 63.750 1.00 38.56 987 PRO B C 1
ATOM 15297 O O . PRO B 1 958 ? -18.801 98.726 63.535 1.00 40.07 987 PRO B O 1
ATOM 15301 N N . GLN B 1 959 ? -16.796 99.738 63.687 1.00 37.22 988 GLN B N 1
ATOM 15302 C CA . GLN B 1 959 ? -17.291 101.008 63.193 1.00 41.32 988 GLN B CA 1
ATOM 15303 C C . GLN B 1 959 ? -17.445 100.879 61.687 1.00 39.09 988 GLN B C 1
ATOM 15304 O O . GLN B 1 959 ? -16.529 100.408 61.006 1.00 34.34 988 GLN B O 1
ATOM 15310 N N . PRO B 1 960 ? -18.605 101.293 61.158 1.00 36.77 989 PRO B N 1
ATOM 15311 C CA . PRO B 1 960 ? -18.802 101.226 59.704 1.00 32.97 989 PRO B CA 1
ATOM 15312 C C . PRO B 1 960 ? -18.172 102.421 59.009 1.00 34.13 989 PRO B C 1
ATOM 15313 O O . PRO B 1 960 ? -17.975 103.458 59.631 1.00 33.65 989 PRO B O 1
ATOM 15317 N N . GLU B 1 961 ? -17.891 102.286 57.721 1.00 33.23 990 GLU B N 1
ATOM 15318 C CA . GLU B 1 961 ? -17.622 103.451 56.911 1.00 33.84 990 GLU B CA 1
ATOM 15319 C C . GLU B 1 961 ? -18.960 103.939 56.402 1.00 32.08 990 GLU B C 1
ATOM 15320 O O . GLU B 1 961 ? -19.719 103.179 55.795 1.00 29.17 990 GLU B O 1
ATOM 15326 N N . VAL B 1 962 ? -19.263 105.196 56.691 1.00 30.00 991 VAL B N 1
ATOM 15327 C CA . VAL B 1 962 ? -20.520 105.797 56.301 1.00 30.95 991 VAL B CA 1
ATOM 15328 C C . VAL B 1 962 ? -20.395 106.373 54.900 1.00 34.32 991 VAL B C 1
ATOM 15329 O O . VAL B 1 962 ? -19.547 107.223 54.635 1.00 34.80 991 VAL B O 1
ATOM 15333 N N . ILE B 1 963 ? -21.246 105.897 54.002 1.00 29.91 992 ILE B N 1
ATOM 15334 C CA . ILE B 1 963 ? -21.264 106.358 52.633 1.00 29.50 992 ILE B CA 1
ATOM 15335 C C . ILE B 1 963 ? -21.908 107.728 52.561 1.00 32.05 992 ILE B C 1
ATOM 15336 O O . ILE B 1 963 ? -23.052 107.907 52.949 1.00 31.32 992 ILE B O 1
ATOM 15341 N N . GLN B 1 964 ? -21.166 108.704 52.060 1.00 31.60 993 GLN B N 1
ATOM 15342 C CA . GLN B 1 964 ? -21.688 110.063 51.977 1.00 34.01 993 GLN B CA 1
ATOM 15343 C C . GLN B 1 964 ? -22.201 110.356 50.576 1.00 33.38 993 GLN B C 1
ATOM 15344 O O . GLN B 1 964 ? -23.050 111.216 50.376 1.00 36.91 993 GLN B O 1
ATOM 15350 N N . ASN B 1 965 ? -21.671 109.633 49.602 1.00 30.52 994 ASN B N 1
ATOM 15351 C CA . ASN B 1 965 ? -21.943 109.923 48.210 1.00 30.08 994 ASN B CA 1
ATOM 15352 C C . ASN B 1 965 ? -21.803 108.629 47.424 1.00 32.44 994 ASN B C 1
ATOM 15353 O O . ASN B 1 965 ? -20.763 107.977 47.473 1.00 31.42 994 ASN B O 1
ATOM 15358 N N . MET B 1 966 ? -22.858 108.251 46.715 1.00 30.03 995 MET B N 1
ATOM 15359 C CA . MET B 1 966 ? -22.901 106.960 46.057 1.00 30.41 995 MET B CA 1
ATOM 15360 C C . MET B 1 966 ? -21.896 106.832 44.926 1.00 27.04 995 MET B C 1
ATOM 15361 O O . MET B 1 966 ? -21.340 105.762 44.704 1.00 28.71 995 MET B O 1
ATOM 15366 N N . THR B 1 967 ? -21.715 107.908 44.181 1.00 28.83 996 THR B N 1
ATOM 15367 C CA . THR B 1 967 ? -20.769 107.909 43.085 1.00 33.05 996 THR B CA 1
ATOM 15368 C C . THR B 1 967 ? -19.368 107.705 43.629 1.00 29.64 996 THR B C 1
ATOM 15369 O O . THR B 1 967 ? -18.618 106.879 43.124 1.00 34.37 996 THR B O 1
ATOM 15373 N N . ALA B 1 968 ? -19.026 108.452 44.671 1.00 31.42 997 ALA B N 1
ATOM 15374 C CA . ALA B 1 968 ? -17.733 108.302 45.328 1.00 31.51 997 ALA B CA 1
ATOM 15375 C C . ALA B 1 968 ? -17.508 106.887 45.857 1.00 31.08 997 ALA B C 1
ATOM 15376 O O . ALA B 1 968 ? -16.418 106.324 45.736 1.00 29.86 997 ALA B O 1
ATOM 15378 N N . PHE B 1 969 ? -18.544 106.311 46.456 1.00 28.16 998 PHE B N 1
ATOM 15379 C CA . PHE B 1 969 ? -18.484 104.946 46.959 1.00 28.43 998 PHE B CA 1
ATOM 15380 C C . PHE B 1 969 ? -18.125 103.964 45.843 1.00 26.93 998 PHE B C 1
ATOM 15381 O O . PHE B 1 969 ? -17.196 103.171 45.976 1.00 25.05 998 PHE B O 1
ATOM 15389 N N . LYS B 1 970 ? -18.850 104.021 44.730 1.00 26.23 999 LYS B N 1
ATOM 15390 C CA . LYS B 1 970 ? -18.592 103.089 43.638 1.00 27.79 999 LYS B CA 1
ATOM 15391 C C . LYS B 1 970 ? -17.225 103.320 42.987 1.00 26.58 999 LYS B C 1
ATOM 15392 O O . LYS B 1 970 ? -16.522 102.363 42.693 1.00 26.25 999 LYS B O 1
ATOM 15398 N N . ARG B 1 971 ? -16.864 104.579 42.770 1.00 27.95 1000 ARG B N 1
ATOM 15399 C CA . ARG B 1 971 ? -15.551 104.918 42.210 1.00 31.35 1000 ARG B CA 1
ATOM 15400 C C . ARG B 1 971 ? -14.402 104.296 43.000 1.00 31.16 1000 ARG B C 1
ATOM 15401 O O . ARG B 1 971 ? -13.419 103.844 42.412 1.00 32.63 1000 ARG B O 1
ATOM 15409 N N . GLY B 1 972 ? -14.532 104.277 44.329 1.00 27.96 1001 GLY B N 1
ATOM 15410 C CA . GLY B 1 972 ? -13.477 103.805 45.212 1.00 26.94 1001 GLY B CA 1
ATOM 15411 C C . GLY B 1 972 ? -13.372 102.298 45.390 1.00 28.97 1001 GLY B C 1
ATOM 15412 O O . GLY B 1 972 ? -12.506 101.807 46.112 1.00 28.66 1001 GLY B O 1
ATOM 15413 N N . LEU B 1 973 ? -14.261 101.546 44.755 1.00 26.49 1002 LEU B N 1
ATOM 15414 C CA . LEU B 1 973 ? -14.183 100.086 44.840 1.00 28.56 1002 LEU B CA 1
ATOM 15415 C C . LEU B 1 973 ? -13.952 99.454 43.476 1.00 22.59 1002 LEU B C 1
ATOM 15416 O O . LEU B 1 973 ? -14.293 100.050 42.467 1.00 25.03 1002 LEU B O 1
ATOM 15421 N N . PRO B 1 974 ? -13.390 98.227 43.454 1.00 24.73 1003 PRO B N 1
ATOM 15422 C CA . PRO B 1 974 ? -13.284 97.443 42.223 1.00 23.91 1003 PRO B CA 1
ATOM 15423 C C . PRO B 1 974 ? -14.687 96.975 41.792 1.00 28.44 1003 PRO B C 1
ATOM 15424 O O . PRO B 1 974 ? -15.629 97.043 42.590 1.00 26.39 1003 PRO B O 1
ATOM 15428 N N . LEU B 1 975 ? -14.807 96.507 40.555 1.00 23.10 1004 LEU B N 1
ATOM 15429 C CA . LEU B 1 975 ? -16.037 95.898 40.051 1.00 27.48 1004 LEU B CA 1
ATOM 15430 C C . LEU B 1 975 ? -15.758 94.442 39.720 1.00 28.79 1004 LEU B C 1
ATOM 15431 O O . LEU B 1 975 ? -14.700 94.125 39.154 1.00 27.52 1004 LEU B O 1
ATOM 15436 N N . PHE B 1 976 ? -16.688 93.554 40.079 1.00 26.28 1005 PHE B N 1
ATOM 15437 C CA . PHE B 1 976 ? -16.559 92.139 39.742 1.00 25.78 1005 PHE B CA 1
ATOM 15438 C C . PHE B 1 976 ? -16.477 91.946 38.233 1.00 25.59 1005 PHE B C 1
ATOM 15439 O O . PHE B 1 976 ? -16.921 92.800 37.468 1.00 24.62 1005 PHE B O 1
ATOM 15447 N N . PRO B 1 977 ? -15.923 90.804 37.805 1.00 23.34 1006 PRO B N 1
ATOM 15448 C CA . PRO B 1 977 ? -16.088 90.336 36.427 1.00 29.26 1006 PRO B CA 1
ATOM 15449 C C . PRO B 1 977 ? -17.554 89.967 36.187 1.00 30.73 1006 PRO B C 1
ATOM 15450 O O . PRO B 1 977 ? -18.345 89.895 37.133 1.00 25.89 1006 PRO B O 1
ATOM 15454 N N . LEU B 1 978 ? -17.891 89.744 34.922 1.00 32.32 1007 LEU B N 1
ATOM 15455 C CA . LEU B 1 978 ? -19.186 89.225 34.516 1.00 30.84 1007 LEU B CA 1
ATOM 15456 C C . LEU B 1 978 ? -19.101 87.699 34.439 1.00 38.05 1007 LEU B C 1
ATOM 15457 O O . LEU B 1 978 ? -18.049 87.146 34.092 1.00 34.13 1007 LEU B O 1
ATOM 15462 N N . VAL B 1 979 ? -20.181 87.012 34.805 1.00 33.08 1008 VAL B N 1
ATOM 15463 C CA . VAL B 1 979 ? -20.177 85.542 34.826 1.00 36.56 1008 VAL B CA 1
ATOM 15464 C C . VAL B 1 979 ? -20.033 84.980 33.409 1.00 36.43 1008 VAL B C 1
ATOM 15465 O O . VAL B 1 979 ? -20.516 85.575 32.457 1.00 37.95 1008 VAL B O 1
ATOM 15469 N N . LYS B 1 980 ? -19.358 83.845 33.265 1.00 42.20 1009 LYS B N 1
ATOM 15470 C CA . LYS B 1 980 ? -19.255 83.213 31.949 1.00 45.85 1009 LYS B CA 1
ATOM 15471 C C . LYS B 1 980 ? -20.497 82.384 31.616 1.00 45.29 1009 LYS B C 1
ATOM 15472 O O . LYS B 1 980 ? -21.073 81.751 32.493 1.00 43.77 1009 LYS B O 1
ATOM 15478 N N . PRO B 1 981 ? -20.909 82.392 30.339 1.00 45.74 1010 PRO B N 1
ATOM 15479 C CA . PRO B 1 981 ? -22.019 81.572 29.835 1.00 45.98 1010 PRO B CA 1
ATOM 15480 C C . PRO B 1 981 ? -21.748 80.084 30.019 1.00 49.03 1010 PRO B C 1
ATOM 15481 O O . PRO B 1 981 ? -20.595 79.656 29.953 1.00 54.16 1010 PRO B O 1
ATOM 15485 N N . HIS B 1 982 ? -22.798 79.302 30.249 1.00 48.74 1011 HIS B N 1
ATOM 15486 C CA . HIS B 1 982 ? -22.646 77.866 30.473 1.00 51.22 1011 HIS B CA 1
ATOM 15487 C C . HIS B 1 982 ? -22.229 77.137 29.200 1.00 53.23 1011 HIS B C 1
ATOM 15488 O O . HIS B 1 982 ? -22.519 77.592 28.092 1.00 62.36 1011 HIS B O 1
ATOM 15495 N N . ALA C 2 1 ? -60.999 99.260 31.460 0.82 19.79 1 ALA D N 1
ATOM 15496 C CA . ALA C 2 1 ? -60.990 97.879 31.965 0.82 25.64 1 ALA D CA 1
ATOM 15497 C C . ALA C 2 1 ? -62.175 97.629 32.919 0.82 25.70 1 ALA D C 1
ATOM 15498 O O . ALA C 2 1 ? -62.659 98.552 33.555 0.82 21.22 1 ALA D O 1
ATOM 15500 N N . PRO C 2 2 ? -62.657 96.373 33.011 0.82 31.65 2 PRO D N 1
ATOM 15501 C CA . PRO C 2 2 ? -63.610 96.015 34.074 0.82 30.39 2 PRO D CA 1
ATOM 15502 C C . PRO C 2 2 ? -62.848 95.735 35.354 0.82 29.08 2 PRO D C 1
ATOM 15503 O O . PRO C 2 2 ? -61.695 95.312 35.242 0.82 31.46 2 PRO D O 1
ATOM 15507 N N . PRO C 2 3 ? -63.459 95.944 36.544 0.82 29.36 3 PRO D N 1
ATOM 15508 C CA . PRO C 2 3 ? -62.662 95.757 37.762 0.82 33.00 3 PRO D CA 1
ATOM 15509 C C . PRO C 2 3 ? -62.447 94.272 37.952 0.82 35.95 3 PRO D C 1
ATOM 15510 O O . PRO C 2 3 ? -63.343 93.508 37.605 0.82 38.37 3 PRO D O 1
ATOM 15514 N N . ALA C 2 4 ? -61.287 93.875 38.467 0.82 42.65 4 ALA D N 1
ATOM 15515 C CA . ALA C 2 4 ? -60.957 92.463 38.629 0.82 43.30 4 ALA D CA 1
ATOM 15516 N N . ALA D 2 1 ? -108.829 65.087 -9.907 0.79 20.73 1 ALA E N 1
ATOM 15517 C CA . ALA D 2 1 ? -108.601 66.146 -8.926 0.79 27.80 1 ALA E CA 1
ATOM 15518 C C . ALA D 2 1 ? -107.970 67.381 -9.596 0.79 25.31 1 ALA E C 1
ATOM 15519 O O . ALA D 2 1 ? -107.282 67.246 -10.598 0.79 21.55 1 ALA E O 1
ATOM 15521 N N . PRO D 2 2 ? -108.213 68.591 -9.047 0.79 27.56 2 PRO E N 1
ATOM 15522 C CA . PRO D 2 2 ? -107.433 69.794 -9.413 0.79 29.17 2 PRO E CA 1
ATOM 15523 C C . PRO D 2 2 ? -106.038 69.776 -8.767 0.79 31.28 2 PRO E C 1
ATOM 15524 O O . PRO D 2 2 ? -105.909 69.209 -7.685 0.79 33.48 2 PRO E O 1
ATOM 15528 N N . PRO D 2 3 ? -105.021 70.411 -9.386 0.79 31.99 3 PRO E N 1
ATOM 15529 C CA . PRO D 2 3 ? -103.671 70.297 -8.815 0.79 36.13 3 PRO E CA 1
ATOM 15530 C C . PRO D 2 3 ? -103.555 71.114 -7.539 0.79 38.04 3 PRO E C 1
ATOM 15531 O O . PRO D 2 3 ? -104.292 72.095 -7.466 0.79 39.77 3 PRO E O 1
#

Nearest PDB structures (foldseek):
  3cww-assembly1_B  TM=1.001E+00  e=0.000E+00  Homo sapiens
  3ofi-assembly2_B  TM=1.001E+00  e=0.000E+00  Homo sapiens
  7k1f-assembly1_B  TM=1.000E+00  e=0.000E+00  Homo sapiens
  7k1f-assembly1_A  TM=1.000E+00  e=0.000E+00  Homo sapiens
  2jg4-assembly1_A  TM=1.000E+00  e=0.000E+00  Homo sapiens

Secondary structure (P-SEA, 3-state):
ccccccccccccccccccccccccccccccccbbbbbbccccccbbbbbbccccccccccccaaaaaaaaacccccccccccaaaaaaaaaccccccccccccccccccccccccaaaaaaaaaaaaccccccaaaaacaaaaaaaaaaaacccaaaaaaaaaaaacccccccccccccccccccaaaaaaccaaaaaaaaaaaaccccccbbbbbbccccaaaaaaaaaaccccccccccccccccccccccccccbbbbbbbcccccbbbbbbbbcccccccccaaaaaaaaaccccccccaaaaaaaacccccccbbbbbccccccccbbbbbbcaaaaacaaaaaaaaaaaaaaaaaacccaaaaaaaaaaaaaaaaacccccaaaaaaaaaaaccccccccccccccccccccaaaaaaaaaaccccbbbbbbbcccccccccccccccccccccccccaaaaaaaaacccccccccccccccccccccccccccccccccccccccccbbbbbbccccccccbbbbbbbbbbccccccaaaaaaaaaaaaaaaaaacccaaaaaaaccccccccccccbbbbbbccccaaaaaaaaaaaaaaaccccaaaaaaaaaaaaaaaaacccccaaaaaaaaaaaacccccccaaaaaaacccccaaaaaaaaaaaaccbbbbbbbbccccaaaaaaaaaaaaaaaaacccbbbbccccbbbbbccccccbbbbbbbbbbccccbbbbbbbbccccccaaaaaaaaaaaaaaaaaaaaacccccccccbbbbbbbbcccccbbbbbbbccccaaaaaaaaaaaaaaaaaaaaaccaaaaaaaaaaaaaaaacccccaaaaaaaaaaaaaacccccaaaaaaaaaaaaccaaaaaaaaaccccccccbbbbbbbbbbcccccccccccccccccccaaaaaaabbbbbccccc/cccccccccccccccccccccbbbbbcccbbbbbbbbbccccccbbbbbbccccccccccccaaaaaaaaacccccccccccaaaaaaaaaccccccccccccccccccccccccaaaaaaaaaaaaccccccaaaaaaaaaaaaaaaaaacccaaaaaaaaaaaacccccccccccccccccccaaaaaacccaaaaaaaaaaaccccccbbbbbbccccaaaaaaaaaaccccccccccccccccccccccccccbbbbbbbcccccbbbbbbbbcccccccccaaaaaaaaaccccccccaaaaaaaacccccccbbbbbccccccccbbbbbbcaaaaacaaaaaaaaaaaaaaaaaacccaaaaaaaaaaaaaaaaacccccaaaaaaaaaaaccccccccccccccccccccaaaaaaaaaaccccbbbbbbbcccccccccccccccccccccccccaaaaaaaaacccccccccccccccccccccccccccccccccccccccccbbbbbbcccccccccbbbbbbbbbccccccaaaaaaaaaaaaaaaaaacccaaaaaaacccccccccccbbbbbbbccccaaaaaaaaaaaaaaaccccaaaaaaaaaaaaaaaaacccccaaaaaaaaaaaacccccccaaaaaaacccccaaaaaaaaaaaaccbbbbbbbbccccaaaaaaaaaaaaaaaaacccbbbbccccbbbbbcccccccbbbbbbbbbccccbbbbbbbbccccccaaaaaaaaaaaaaaaaaaaaacccccccccbbbbbbbbcccccbbbbbbbccccaaaaaaaaaaaaaaaaaaaaaccaaaaaaaaaaaaaaaacccccaaaaaaaaaaaaaacccccaaaaaaaaaaaaccaaaaaaaaaacccccccbbbbbbbbbbcccccccccccccccccccaaaaaaabbbbcccccc/cccc/ccc

Radius of gyration: 43.83 Å; Cα contacts (8 Å, |Δi|>4): 3910; chains: 4; bounding box: 115×91×120 Å

Organism: Homo sapiens (NCBI:txid9606)